Protein AF-0000000079140177 (afdb_homodimer)

pLDDT: mean 70.15, std 30.65, range [13.59, 97.94]

Secondary structure (DSSP, 8-state):
----PPPSSTT-TTHHHHHHHHHHHHTS--SSSPP--HHHHHHHHHHHHHHTTT-------GGGHHHHHHHHHHHHHHHHHHHHHHT-SSHHHHHHHHHHHHHHHHHS-HHHHHHHHHHHHHHHHHHHS-TTS-HHHHHHHHHHHHHHHHHHTT-GGGHHHHHHHHHHHHHHHHHHHHS-STTHHHHHHHHHHHHHH-GGGGSTTHHHHHHHHHHHHHHS---HHHHHHHHHHHHHGGGGT--HHHHHHHHHHHHHHHHHHHHHHTTTTS-HHHHHHHHHHHS-TTSPPPPPGGG--HHHHHHS--HHHHHHHHHHHHHHHHHHHHS--SS-EE--HHHHHHHHHHHHH--SPPPTTS---S-HHHHHHHHHHHHHHHHHHHHHHHHHHHHHGGGGGGGHHHHHHHHHHHHHH---HHHHHHHHHHHHHHHHHH-THHHHHHHHHHHHHHHHHH--GGG---------------SSGGGT--------------HHHHHHHHHHHHHHHHHHTTSS-TTTHHHHHHHHHHHHHHHHHT----GGG--SSS-HHHHHHHHHHHHHHHHHS--SS--TTHHHHHHHHHHHHTSTTSHHHHHHHHHHHHHHHHHS-SS-----TTTT--------S--S-S---------------------------------------------------------------------------------------------EE--------------------------------------------------------------/----PPPSSTT-TTHHHHHHHHHHHHTS--SSS----HHHHHHHHHHHHHHTTT-------GGGHHHHHHHHHHHHHHHHHHHHHHT-SSHHHHHHHHHHHHHHHHHS-HHHHHHHHHHHHHHHHHHHS-TTS-HHHHHHHHHHHHHHHHHHTT-GGGHHHHHHHHHHHHHHHHHHHHS-STTHHHHHHHHHHHHHH-GGGGSTTHHHHHHHHHHHHHHS---HHHHHHHHHHHHHGGGGT--HHHHHHHHHHHHHHHHHHHHHHTTTTS-HHHHHHHHHHHS-TTSPPPPPGGG--HHHHHHS--HHHHHHHHHHHHHHHHHHHHS--SS-EE--HHHHHHHHHHHHT--SPPPTTS---S-HHHHHHHHHHHHHHHHHHHHHHHHHHHHHGGGGGGGHHHHHHHHHHHHHH---HHHHHHHHHHHHHHHHHH-THHHHHHHHHHHHHHHHHH--GGG---------------SSTTSS--------------HHHHHHHHHHHHHHHHHHTTSS-TTTHHHHHHHHHHHHHHHHHT----GGG--SSS-HHHHHHHHHHHHHHHHHS--SS--TTHHHHHHHHHHHHTSTTSHHHHHHHHHHHHHHHHHS-SS-----TTTT--------S--------------------------------------------------------------------------------------------------EE--------------------------------------------------------------

Foldseek 3Di:
DPPPDDADDPLGLLVLLVVLQVCCVPQQDALPDDHDDVVSLLVVLVVCVVNLSQALDDDPDPVCVVVSVSSVVSNVVVLVRLLRQCPHPDQVSVLSSLQVLLSNLQRHHPVVCVVCLVVVLVSLLVQLPDPPHDLSSNLSSLVSVLSSLLSQLLDPVCLVVSLVSLLSCVVSLLVQLQDLDPNVQSSLVSLLSCLVRPLLSCLVVLLVSQLSLLCCLQPNPDDPVSLLSSLLNLLSSLLNVLDQVSNLLSLLLLLLLLLLLCCQLCPQQDDPVLSVVLVCLSAPPPHDRDQHGSNADSCNLRPPADSVSSLSSSLSSLSSLLSNLQDFGQFFYFDSVVSLVSSLLVLLVGQLDGDPVGDRPDDPVSSVVSNVRSVSVNLSSLSNLLSCCQQCQCVCVVVLVVSLVSLLVSLVVDDDQVSLLSSLVSLLSNPVRNFQVVLVSCVVSLLVSLLVLLDPPPPPPPPPPPPPDPDPDDDDCPPPPPVCPVPPPPPPRDLSSNLSSLSSLLSSLQGHVAPPCPVCLVVQLVSLLVSLCVLPVVHADDPVPAPDPVDSNSSNQSSLSSNLSSQPRDDPDHRPCLPSNLVSLVRQLVVPPDPSNVVSVVSNVVCCCVVDPPDDDPPPVPDPPPPPPPPDPPDDDPDDDDPPPPDDPDDDDDDDDDDDDDDDDDDDDDDDDDDPDDDPPPDDDDPDDPPDDDPDDDDDDDDDDDDDDDDDDDDDDDDDDPPPPPPPPRRRRGSDNPPPPSDDSDDPPRDSPPDPDDDPDPDPDCVVPPDDDDDDDPDDDDDDDDDDDDDDDDD/DPPPDDADDPLGLLVLLVVLQVCCVPQQDALPDDHDFLVSLLVVLVVCVVNLSQALDDDPDPVCVVVSVSSVVSNVVVLVRLLRQCPHPDQVSVLSSLQVLLSNLQRHHPVVCVVCLVVVLVSLLVQLPDPPHDLSSNLSSLVSVLSSLLSQLLDPVCLVVSLVSLLSCVVSLLVQLQDLDPNVQSSLSSLLSCLVRPLLSCLVVLLVSQLSLLCCLQPNPDDPVSLLSSLLNLLSSLLNVLDQVSNLLSLLLLLLLLLLLCCQLCPQQDDPVLSVVLVCLSAPPPHDRDQHGSNADSCNLRPPADSVSSLSSSLSSLSSLLSNLQDFGQFFYFDSVVSLVSSLLVLLVGQLDGDPVGDRPDDPVSSVVSNVRSVSVNLSSLSNLLSCCQQQQCVCVVVVVVSLVSLLVSLVVDDDQVSLLSSLVSLLSNPVRNFQVVLVSCVVSLLVSLLVLLDPPPPPPPPPPPPPDPDPDDDDCVVPPPVCPVPPPPDPRDLSSNLSSLSSLLSSLQGHVEPPCPVCLVVQLVSLLVSLCVLPVVHADDPVPAPDPVDSNSSNQSSLSSNLSSQPRDDPDHRPCLPSNLVSLVRQLVVPPDPSNVVSVVSNVVCCCVVDPPDDDPPPVPDPPPPPPPPDPPPDCPPPDDPPDDDDDDDDDDDDDDDDDYDDDDDDDDDDDDDPDDDDDDDDDDDDDDDDDDDDDDDDDDDDDDDDDPDDDDDDDDPDDPPPPPPPPSRRRRSDNPPPPSDDSDDPPRDSSPGDDDDDDDDDPPPVPDDDDDDDDDDDDDDDDDDDDDDDDDD

Organism: Lactuca saligna (NCBI:txid75948)

Structure (mmCIF, N/CA/C/O backbone):
data_AF-0000000079140177-model_v1
#
loop_
_entity.id
_entity.type
_entity.pdbx_description
1 polymer 'Pre-rRNA-processing protein RIX1 N-terminal domain-containing protein'
#
loop_
_atom_site.group_PDB
_atom_site.id
_atom_site.type_symbol
_atom_site.label_atom_id
_atom_site.label_alt_id
_atom_site.label_comp_id
_atom_site.label_asym_id
_atom_site.label_entity_id
_atom_site.label_seq_id
_atom_site.pdbx_PDB_ins_code
_atom_site.Cartn_x
_atom_site.Cartn_y
_atom_site.Cartn_z
_atom_site.occupancy
_atom_site.B_iso_or_equiv
_atom_site.auth_seq_id
_atom_site.auth_comp_id
_atom_site.auth_asym_id
_atom_site.auth_atom_id
_atom_site.pdbx_PDB_model_num
ATOM 1 N N . MET A 1 1 ? 20.453 -25.75 -41.062 1 26.56 1 MET A N 1
ATOM 2 C CA . MET A 1 1 ? 19.484 -25.484 -40 1 26.56 1 MET A CA 1
ATOM 3 C C . MET A 1 1 ? 20.109 -25.641 -38.625 1 26.56 1 MET A C 1
ATOM 5 O O . MET A 1 1 ? 20.594 -26.719 -38.281 1 26.56 1 MET A O 1
ATOM 9 N N . ALA A 1 2 ? 20.812 -24.812 -38.094 1 36.78 2 ALA A N 1
ATOM 10 C CA . ALA A 1 2 ? 21.75 -24.906 -37 1 36.78 2 ALA A CA 1
ATOM 11 C C . ALA A 1 2 ? 21.125 -25.609 -35.812 1 36.78 2 ALA A C 1
ATOM 13 O O . ALA A 1 2 ? 19.969 -25.344 -35.438 1 36.78 2 ALA A O 1
ATOM 14 N N . ALA A 1 3 ? 21.359 -26.766 -35.5 1 40.94 3 ALA A N 1
ATOM 15 C CA . ALA A 1 3 ? 20.969 -27.719 -34.469 1 40.94 3 ALA A CA 1
ATOM 16 C C . ALA A 1 3 ? 20.875 -27.062 -33.094 1 40.94 3 ALA A C 1
ATOM 18 O O . ALA A 1 3 ? 21.891 -26.672 -32.5 1 40.94 3 ALA A O 1
ATOM 19 N N . PHE A 1 4 ? 20.047 -26.062 -33 1 54.28 4 PHE A N 1
ATOM 20 C CA . PHE A 1 4 ? 19.984 -25.359 -31.719 1 54.28 4 PHE A CA 1
ATOM 21 C C . PHE A 1 4 ? 19.953 -26.344 -30.547 1 54.28 4 PHE A C 1
ATOM 23 O O . PHE A 1 4 ? 19.156 -27.281 -30.562 1 54.28 4 PHE A O 1
ATOM 30 N N . ASP A 1 5 ? 21.031 -26.531 -29.859 1 69.56 5 ASP A N 1
ATOM 31 C CA . ASP A 1 5 ? 21.312 -27.344 -28.672 1 69.56 5 ASP A CA 1
ATOM 32 C C . ASP A 1 5 ? 20.281 -27.062 -27.578 1 69.56 5 ASP A C 1
ATOM 34 O O . ASP A 1 5 ? 19.891 -25.922 -27.359 1 69.56 5 ASP A O 1
ATOM 38 N N . HIS A 1 6 ? 19.547 -28.062 -27.266 1 82.44 6 HIS A N 1
ATOM 39 C CA . HIS A 1 6 ? 18.594 -28.031 -26.156 1 82.44 6 HIS A CA 1
ATOM 40 C C . HIS A 1 6 ? 19.25 -27.516 -24.875 1 82.44 6 HIS A C 1
ATOM 42 O O . HIS A 1 6 ? 20.469 -27.672 -24.703 1 82.44 6 HIS A O 1
ATOM 48 N N . VAL A 1 7 ? 18.531 -26.781 -24.266 1 85.25 7 VAL A N 1
ATOM 49 C CA . VAL A 1 7 ? 19.016 -26.25 -23 1 85.25 7 VAL A CA 1
ATOM 50 C C . VAL A 1 7 ? 18.719 -27.25 -21.875 1 85.25 7 VAL A C 1
ATOM 52 O O . VAL A 1 7 ? 17.859 -28.125 -22.016 1 85.25 7 VAL A O 1
ATOM 55 N N . GLN A 1 8 ? 19.469 -27.172 -20.812 1 83.88 8 GLN A N 1
ATOM 56 C CA . GLN A 1 8 ? 19.312 -28.109 -19.688 1 83.88 8 GLN A CA 1
ATOM 57 C C . GLN A 1 8 ? 17.984 -27.875 -18.969 1 83.88 8 GLN A C 1
ATOM 59 O O . GLN A 1 8 ? 17.219 -28.812 -18.75 1 83.88 8 GLN A O 1
ATOM 64 N N . ASN A 1 9 ? 17.734 -26.734 -18.531 1 87.94 9 ASN A N 1
ATOM 65 C CA . ASN A 1 9 ? 16.5 -26.344 -17.844 1 87.94 9 ASN A CA 1
ATOM 66 C C . ASN A 1 9 ? 16.312 -24.828 -17.859 1 87.94 9 ASN A C 1
ATOM 68 O O . ASN A 1 9 ? 17.047 -24.109 -18.547 1 87.94 9 ASN A O 1
ATOM 72 N N . MET A 1 10 ? 15.305 -24.406 -17.266 1 89.94 10 MET A N 1
ATOM 73 C CA . MET A 1 10 ? 14.977 -22.984 -17.297 1 89.94 10 MET A CA 1
ATOM 74 C C . MET A 1 10 ? 16.062 -22.156 -16.625 1 89.94 10 MET A C 1
ATOM 76 O O . MET A 1 10 ? 16.125 -20.938 -16.797 1 89.94 10 MET A O 1
ATOM 80 N N . TYR A 1 11 ? 16.953 -22.812 -15.758 1 88.62 11 TYR A N 1
ATOM 81 C CA . TYR A 1 11 ? 18 -22.094 -15.039 1 88.62 11 TYR A CA 1
ATOM 82 C C . TYR A 1 11 ? 19.297 -22.094 -15.82 1 88.62 11 TYR A C 1
ATOM 84 O O . TYR A 1 11 ? 20.312 -21.547 -15.359 1 88.62 11 TYR A O 1
ATOM 92 N N . ASP A 1 12 ? 19.281 -22.656 -17 1 88.44 12 ASP A N 1
ATOM 93 C CA . ASP A 1 12 ? 20.484 -22.75 -17.812 1 88.44 12 ASP A CA 1
ATOM 94 C C . ASP A 1 12 ? 20.906 -21.375 -18.312 1 88.44 12 ASP A C 1
ATOM 96 O O . ASP A 1 12 ? 20.125 -20.656 -18.938 1 88.44 12 ASP A O 1
ATOM 100 N N . VAL A 1 13 ? 22.141 -21.031 -18.141 1 87.94 13 VAL A N 1
ATOM 101 C CA . VAL A 1 13 ? 22.672 -19.719 -18.484 1 87.94 13 VAL A CA 1
ATOM 102 C C . VAL A 1 13 ? 22.75 -19.562 -20 1 87.94 13 VAL A C 1
ATOM 104 O O . VAL A 1 13 ? 22.719 -18.453 -20.531 1 87.94 13 VAL A O 1
ATOM 107 N N . SER A 1 14 ? 22.812 -20.734 -20.703 1 87.81 14 SER A N 1
ATOM 108 C CA . SER A 1 14 ? 22.922 -20.688 -22.156 1 87.81 14 SER A CA 1
ATOM 109 C C . SER A 1 14 ? 21.609 -20.219 -22.797 1 87.81 14 SER A C 1
ATOM 111 O O . SER A 1 14 ? 21.594 -19.844 -23.969 1 87.81 14 SER A O 1
ATOM 113 N N . LEU A 1 15 ? 20.609 -20.234 -22.078 1 89.44 15 LEU A N 1
ATOM 114 C CA . LEU A 1 15 ? 19.297 -19.812 -22.547 1 89.44 15 LEU A CA 1
ATOM 115 C C . LEU A 1 15 ? 19.188 -18.297 -22.625 1 89.44 15 LEU A C 1
ATOM 117 O O . LEU A 1 15 ? 18.422 -17.766 -23.438 1 89.44 15 LEU A O 1
ATOM 121 N N . LYS A 1 16 ? 19.922 -17.594 -21.938 1 91.5 16 LYS A N 1
ATOM 122 C CA . LYS A 1 16 ? 19.766 -16.156 -21.75 1 91.5 16 LYS A CA 1
ATOM 123 C C . LYS A 1 16 ? 20.094 -15.398 -23.031 1 91.5 16 LYS A C 1
ATOM 125 O O . LYS A 1 16 ? 19.266 -14.609 -23.516 1 91.5 16 LYS A O 1
ATOM 130 N N . PRO A 1 17 ? 21.281 -15.656 -23.688 1 92.12 17 PRO A N 1
ATOM 131 C CA . PRO A 1 17 ? 21.531 -14.945 -24.938 1 92.12 17 PRO A CA 1
ATOM 132 C C . PRO A 1 17 ? 20.547 -15.312 -26.047 1 92.12 17 PRO A C 1
ATOM 134 O O . PRO A 1 17 ? 20.188 -14.461 -26.859 1 92.12 17 PRO A O 1
ATOM 137 N N . ARG A 1 18 ? 20.141 -16.484 -26.016 1 90.69 18 ARG A N 1
ATOM 138 C CA . ARG A 1 18 ? 19.203 -16.938 -27.047 1 90.69 18 ARG A CA 1
ATOM 139 C C . ARG A 1 18 ? 17.859 -16.25 -26.891 1 90.69 18 ARG A C 1
ATOM 141 O O . ARG A 1 18 ? 17.25 -15.82 -27.875 1 90.69 18 ARG A O 1
ATOM 148 N N . LEU A 1 19 ? 17.422 -16.234 -25.734 1 90.88 19 LEU A N 1
ATOM 149 C CA . LEU A 1 19 ? 16.141 -15.602 -25.453 1 90.88 19 LEU A CA 1
ATOM 150 C C . LEU A 1 19 ? 16.188 -14.117 -25.812 1 90.88 19 LEU A C 1
ATOM 152 O O . LEU A 1 19 ? 15.234 -13.594 -26.391 1 90.88 19 LEU A O 1
ATOM 156 N N . LEU A 1 20 ? 17.219 -13.469 -25.453 1 93.5 20 LEU A N 1
ATOM 157 C CA . LEU A 1 20 ? 17.344 -12.047 -25.734 1 93.5 20 LEU A CA 1
ATOM 158 C C . LEU A 1 20 ? 17.297 -11.781 -27.25 1 93.5 20 LEU A C 1
ATOM 160 O O . LEU A 1 20 ? 16.609 -10.859 -27.688 1 93.5 20 LEU A O 1
ATOM 164 N N . ARG A 1 21 ? 17.922 -12.625 -28.031 1 92.31 21 ARG A N 1
ATOM 165 C CA . ARG A 1 21 ? 17.922 -12.469 -29.484 1 92.31 21 ARG A CA 1
ATOM 166 C C . ARG A 1 21 ? 16.531 -12.711 -30.062 1 92.31 21 ARG A C 1
ATOM 168 O O . ARG A 1 21 ? 16.109 -12.016 -30.984 1 92.31 21 ARG A O 1
ATOM 175 N N . SER A 1 22 ? 15.93 -13.664 -29.516 1 88.62 22 SER A N 1
ATOM 176 C CA . SER A 1 22 ? 14.578 -13.961 -29.969 1 88.62 22 SER A CA 1
ATOM 177 C C . SER A 1 22 ? 13.633 -12.805 -29.688 1 88.62 22 SER A C 1
ATOM 179 O O . SER A 1 22 ? 12.797 -12.461 -30.516 1 88.62 22 SER A O 1
ATOM 181 N N . PHE A 1 23 ? 13.727 -12.195 -28.547 1 90.25 23 PHE A N 1
ATOM 182 C CA . PHE A 1 23 ? 12.891 -11.062 -28.188 1 90.25 23 PHE A CA 1
ATOM 183 C C . PHE A 1 23 ? 13.141 -9.883 -29.109 1 90.25 23 PHE A C 1
ATOM 185 O O . PHE A 1 23 ? 12.203 -9.203 -29.531 1 90.25 23 PHE A O 1
ATOM 192 N N . ILE A 1 24 ? 14.391 -9.633 -29.438 1 92.69 24 ILE A N 1
ATOM 193 C CA . ILE A 1 24 ? 14.758 -8.508 -30.297 1 92.69 24 ILE A CA 1
ATOM 194 C C . ILE A 1 24 ? 14.148 -8.703 -31.688 1 92.69 24 ILE A C 1
ATOM 196 O O . ILE A 1 24 ? 13.586 -7.77 -32.281 1 92.69 24 ILE A O 1
ATOM 200 N N . LYS A 1 25 ? 14.148 -9.906 -32.062 1 88 25 LYS A N 1
ATOM 201 C CA . LYS A 1 25 ? 13.711 -10.195 -33.438 1 88 25 LYS A CA 1
ATOM 202 C C . LYS A 1 25 ? 12.188 -10.188 -33.531 1 88 25 LYS A C 1
ATOM 204 O O . LYS A 1 25 ? 11.617 -9.672 -34.5 1 88 25 LYS A O 1
ATOM 209 N N . GLU A 1 26 ? 11.562 -10.664 -32.531 1 83.62 26 GLU A N 1
ATOM 210 C CA . GLU A 1 26 ? 10.125 -10.914 -32.656 1 83.62 26 GLU A CA 1
ATOM 211 C C . GLU A 1 26 ? 9.312 -9.758 -32.062 1 83.62 26 GLU A C 1
ATOM 213 O O . GLU A 1 26 ? 8.219 -9.469 -32.562 1 83.62 26 GLU A O 1
ATOM 218 N N . LEU A 1 27 ? 9.836 -9.133 -31.078 1 85.75 27 LEU A N 1
ATOM 219 C CA . LEU A 1 27 ? 8.93 -8.266 -30.328 1 85.75 27 LEU A CA 1
ATOM 220 C C . LEU A 1 27 ? 9.391 -6.812 -30.391 1 85.75 27 LEU A C 1
ATOM 222 O O . LEU A 1 27 ? 8.602 -5.895 -30.172 1 85.75 27 LEU A O 1
ATOM 226 N N . ILE A 1 28 ? 10.609 -6.559 -30.609 1 90 28 ILE A N 1
ATOM 227 C CA . ILE A 1 28 ? 11.094 -5.184 -30.688 1 90 28 ILE A CA 1
ATOM 228 C C . ILE A 1 28 ? 11.172 -4.734 -32.125 1 90 28 ILE A C 1
ATOM 230 O O . ILE A 1 28 ? 11.852 -5.363 -32.938 1 90 28 ILE A O 1
ATOM 234 N N . PRO A 1 29 ? 10.469 -3.729 -32.406 1 88.38 29 PRO A N 1
ATOM 235 C CA . PRO A 1 29 ? 10.398 -3.307 -33.812 1 88.38 29 PRO A CA 1
ATOM 236 C C . PRO A 1 29 ? 11.727 -2.768 -34.312 1 88.38 29 PRO A C 1
ATOM 238 O O . PRO A 1 29 ? 12.523 -2.227 -33.562 1 88.38 29 PRO A O 1
ATOM 241 N N . ASP A 1 30 ? 11.844 -2.932 -35.531 1 86.44 30 ASP A N 1
ATOM 242 C CA . ASP A 1 30 ? 12.961 -2.293 -36.219 1 86.44 30 ASP A CA 1
ATOM 243 C C . ASP A 1 30 ? 12.562 -0.918 -36.75 1 86.44 30 ASP A C 1
ATOM 245 O O . ASP A 1 30 ? 11.484 -0.412 -36.438 1 86.44 30 ASP A O 1
ATOM 249 N N . GLU A 1 31 ? 13.383 -0.278 -37.438 1 81.38 31 GLU A N 1
ATOM 250 C CA . GLU A 1 31 ? 13.148 1.078 -37.938 1 81.38 31 GLU A CA 1
ATOM 251 C C . GLU A 1 31 ? 11.906 1.141 -38.812 1 81.38 31 GLU A C 1
ATOM 253 O O . GLU A 1 31 ? 11.172 2.129 -38.781 1 81.38 31 GLU A O 1
ATOM 258 N N . LYS A 1 32 ? 11.562 0.023 -39.438 1 82.5 32 LYS A N 1
ATOM 259 C CA . LYS A 1 32 ? 10.484 0.041 -40.406 1 82.5 32 LYS A CA 1
ATOM 260 C C . LYS A 1 32 ? 9.18 -0.475 -39.812 1 82.5 32 LYS A C 1
ATOM 262 O O . LYS A 1 32 ? 8.102 -0.22 -40.344 1 82.5 32 LYS A O 1
ATOM 267 N N . GLN A 1 33 ? 9.281 -1.075 -38.812 1 84.25 33 GLN A N 1
ATOM 268 C CA . GLN A 1 33 ? 8.102 -1.708 -38.219 1 84.25 33 GLN A CA 1
ATOM 269 C C . GLN A 1 33 ? 7.41 -0.78 -37.219 1 84.25 33 GLN A C 1
ATOM 271 O O . GLN A 1 33 ? 8.062 0.021 -36.562 1 84.25 33 GLN A O 1
ATOM 276 N N . GLN A 1 34 ? 6.168 -0.861 -37.281 1 83.19 34 GLN A N 1
ATOM 277 C CA . GLN A 1 34 ? 5.398 -0.07 -36.312 1 83.19 34 GLN A CA 1
ATOM 278 C C . GLN A 1 34 ? 5.438 -0.695 -34.938 1 83.19 34 GLN A C 1
ATOM 280 O O . GLN A 1 34 ? 5.664 -1.898 -34.781 1 83.19 34 GLN A O 1
ATOM 285 N N . LEU A 1 35 ? 5.316 0.245 -33.969 1 80.88 35 LEU A N 1
ATOM 286 C CA . LEU A 1 35 ? 5.312 -0.236 -32.562 1 80.88 35 LEU A CA 1
ATOM 287 C C . LEU A 1 35 ? 4.07 -1.074 -32.312 1 80.88 35 LEU A C 1
ATOM 289 O O . LEU A 1 35 ? 2.959 -0.688 -32.656 1 80.88 35 LEU A O 1
ATOM 293 N N . GLY A 1 36 ? 4.312 -2.273 -32.031 1 72 36 GLY A N 1
ATOM 294 C CA . GLY A 1 36 ? 3.217 -3.17 -31.688 1 72 36 GLY A CA 1
ATOM 295 C C . GLY A 1 36 ? 2.484 -2.771 -30.422 1 72 36 GLY A C 1
ATOM 296 O O . GLY A 1 36 ? 2.543 -1.612 -30 1 72 36 GLY A O 1
ATOM 297 N N . ASN A 1 37 ? 1.743 -3.633 -29.859 1 72.62 37 ASN A N 1
ATOM 298 C CA . ASN A 1 37 ? 0.932 -3.471 -28.656 1 72.62 37 ASN A CA 1
ATOM 299 C C . ASN A 1 37 ? 1.799 -3.264 -27.406 1 72.62 37 ASN A C 1
ATOM 301 O O . ASN A 1 37 ? 2.76 -4.004 -27.188 1 72.62 37 ASN A O 1
ATOM 305 N N . PRO A 1 38 ? 1.591 -2.203 -26.688 1 77.12 38 PRO A N 1
ATOM 306 C CA . PRO A 1 38 ? 2.354 -1.923 -25.469 1 77.12 38 PRO A CA 1
ATOM 307 C C . PRO A 1 38 ? 2.352 -3.094 -24.484 1 77.12 38 PRO A C 1
ATOM 309 O O . PRO A 1 38 ? 3.268 -3.219 -23.656 1 77.12 38 PRO A O 1
ATOM 312 N N . LEU A 1 39 ? 1.438 -3.949 -24.641 1 75.56 39 LEU A N 1
ATOM 313 C CA . LEU A 1 39 ? 1.364 -5.102 -23.75 1 75.56 39 LEU A CA 1
ATOM 314 C C . LEU A 1 39 ? 2.498 -6.082 -24.031 1 75.56 39 LEU A C 1
ATOM 316 O O . LEU A 1 39 ? 3.021 -6.715 -23.109 1 75.56 39 LEU A O 1
ATOM 320 N N . GLU A 1 40 ? 2.857 -6.109 -25.188 1 79.75 40 GLU A N 1
ATOM 321 C CA . GLU A 1 40 ? 3.957 -6.992 -25.562 1 79.75 40 GLU A CA 1
ATOM 322 C C . GLU A 1 40 ? 5.285 -6.488 -25 1 79.75 40 GLU A C 1
ATOM 324 O O . GLU A 1 40 ? 6.125 -7.285 -24.578 1 79.75 40 GLU A O 1
ATOM 329 N N . LEU A 1 41 ? 5.402 -5.203 -25 1 86.44 41 LEU A N 1
ATOM 330 C CA . LEU A 1 41 ? 6.617 -4.621 -24.453 1 86.44 41 LEU A CA 1
ATOM 331 C C . LEU A 1 41 ? 6.711 -4.875 -22.953 1 86.44 41 LEU A C 1
ATOM 333 O O . LEU A 1 41 ? 7.797 -5.113 -22.422 1 86.44 41 LEU A O 1
ATOM 337 N N . SER A 1 42 ? 5.543 -4.844 -22.312 1 84.75 42 SER A N 1
ATOM 338 C CA . SER A 1 42 ? 5.516 -5.109 -20.875 1 84.75 42 SER A CA 1
ATOM 339 C C . SER A 1 42 ? 5.926 -6.547 -20.578 1 84.75 42 SER A C 1
ATOM 341 O O . SER A 1 42 ? 6.582 -6.805 -19.562 1 84.75 42 SER A O 1
ATOM 343 N N . GLN A 1 43 ? 5.625 -7.445 -21.422 1 81.06 43 GLN A N 1
ATOM 344 C CA . GLN A 1 43 ? 6.004 -8.844 -21.25 1 81.06 43 GLN A CA 1
ATOM 345 C C . GLN A 1 43 ? 7.512 -9.023 -21.422 1 81.06 43 GLN A C 1
ATOM 347 O O . GLN A 1 43 ? 8.125 -9.82 -20.719 1 81.06 43 GLN A O 1
ATOM 352 N N . VAL A 1 44 ? 8.008 -8.258 -22.375 1 88.69 44 VAL A N 1
ATOM 353 C CA . VAL A 1 44 ? 9.453 -8.32 -22.609 1 88.69 44 VAL A CA 1
ATOM 354 C C . VAL A 1 44 ? 10.195 -7.812 -21.375 1 88.69 44 VAL A C 1
ATOM 356 O O . VAL A 1 44 ? 11.156 -8.438 -20.922 1 88.69 44 VAL A O 1
ATOM 359 N N . VAL A 1 45 ? 9.688 -6.727 -20.828 1 91.38 45 VAL A N 1
ATOM 360 C CA . VAL A 1 45 ? 10.328 -6.129 -19.656 1 91.38 45 VAL A CA 1
ATOM 361 C C . VAL A 1 45 ? 10.25 -7.09 -18.484 1 91.38 45 VAL A C 1
ATOM 363 O O . VAL A 1 45 ? 11.234 -7.277 -17.766 1 91.38 45 VAL A O 1
ATOM 366 N N . SER A 1 46 ? 9.18 -7.762 -18.312 1 87.5 46 SER A N 1
ATOM 367 C CA . SER A 1 46 ? 9.016 -8.719 -17.219 1 87.5 46 SER A CA 1
ATOM 368 C C . SER A 1 46 ? 9.953 -9.906 -17.375 1 87.5 46 SER A C 1
ATOM 370 O O . SER A 1 46 ? 10.547 -10.367 -16.406 1 87.5 46 SER A O 1
ATOM 372 N N . ALA A 1 47 ? 10.094 -10.336 -18.578 1 89.06 47 ALA A N 1
ATOM 373 C CA . ALA A 1 47 ? 10.984 -11.461 -18.844 1 89.06 47 ALA A CA 1
ATOM 374 C C . ALA A 1 47 ? 12.438 -11.078 -18.594 1 89.06 47 ALA A C 1
ATOM 376 O O . ALA A 1 47 ? 13.211 -11.875 -18.047 1 89.06 47 ALA A O 1
ATOM 377 N N . ILE A 1 48 ? 12.781 -9.891 -19.016 1 92.69 48 ILE A N 1
ATOM 378 C CA . ILE A 1 48 ? 14.148 -9.406 -18.812 1 92.69 48 ILE A CA 1
ATOM 379 C C . ILE A 1 48 ? 14.469 -9.367 -17.328 1 92.69 48 ILE A C 1
ATOM 381 O O . ILE A 1 48 ? 15.547 -9.797 -16.906 1 92.69 48 ILE A O 1
ATOM 385 N N . LYS A 1 49 ? 13.562 -8.969 -16.516 1 89.69 49 LYS A N 1
ATOM 386 C CA . LYS A 1 49 ? 13.781 -8.828 -15.078 1 89.69 49 LYS A CA 1
ATOM 387 C C . LYS A 1 49 ? 13.773 -10.188 -14.391 1 89.69 49 LYS A C 1
ATOM 389 O O . LYS A 1 49 ? 14.641 -10.477 -13.562 1 89.69 49 LYS A O 1
ATOM 394 N N . THR A 1 50 ? 12.898 -11.016 -14.781 1 88.25 50 THR A N 1
ATOM 395 C CA . THR A 1 50 ? 12.727 -12.312 -14.117 1 88.25 50 THR A CA 1
ATOM 396 C C . THR A 1 50 ? 13.93 -13.211 -14.383 1 88.25 50 THR A C 1
ATOM 398 O O . THR A 1 50 ? 14.422 -13.883 -13.477 1 88.25 50 THR A O 1
ATOM 401 N N . HIS A 1 51 ? 14.469 -13.195 -15.609 1 89.38 51 HIS A N 1
ATOM 402 C CA . HIS A 1 51 ? 15.531 -14.125 -15.984 1 89.38 51 HIS A CA 1
ATOM 403 C C . HIS A 1 51 ? 16.891 -13.438 -15.969 1 89.38 51 HIS A C 1
ATOM 405 O O . HIS A 1 51 ? 17.922 -14.086 -16.172 1 89.38 51 HIS A O 1
ATOM 411 N N . GLY A 1 52 ? 16.891 -12.156 -15.734 1 90.19 52 GLY A N 1
ATOM 412 C CA . GLY A 1 52 ? 18.156 -11.438 -15.727 1 90.19 52 GLY A CA 1
ATOM 413 C C . GLY A 1 52 ? 18.891 -11.484 -17.062 1 90.19 52 GLY A C 1
ATOM 414 O O . GLY A 1 52 ? 20.078 -11.797 -17.109 1 90.19 52 GLY A O 1
ATOM 415 N N . LEU A 1 53 ? 18.219 -11.188 -18.094 1 92.81 53 LEU A N 1
ATOM 416 C CA . LEU A 1 53 ? 18.734 -11.391 -19.453 1 92.81 53 LEU A CA 1
ATOM 417 C C . LEU A 1 53 ? 19.859 -10.406 -19.766 1 92.81 53 LEU A C 1
ATOM 419 O O . LEU A 1 53 ? 20.703 -10.672 -20.609 1 92.81 53 LEU A O 1
ATOM 423 N N . LEU A 1 54 ? 19.875 -9.273 -19.062 1 95 54 LEU A N 1
ATOM 424 C CA . LEU A 1 54 ? 20.859 -8.242 -19.375 1 95 54 LEU A CA 1
ATOM 425 C C . LEU A 1 54 ? 21.984 -8.25 -18.344 1 95 54 LEU A C 1
ATOM 427 O O . LEU A 1 54 ? 22.891 -7.418 -18.406 1 95 54 LEU A O 1
ATOM 431 N N . SER A 1 55 ? 22.031 -9.125 -17.406 1 89.62 55 SER A N 1
ATOM 432 C CA . SER A 1 55 ? 22.969 -9.117 -16.281 1 89.62 55 SER A CA 1
ATOM 433 C C . SER A 1 55 ? 24.375 -9.523 -16.719 1 89.62 55 SER A C 1
ATOM 435 O O . SER A 1 55 ? 25.359 -9.062 -16.156 1 89.62 55 SER A O 1
ATOM 437 N N . GLU A 1 56 ? 24.547 -10.359 -17.734 1 86.31 56 GLU A N 1
ATOM 438 C CA . GLU A 1 56 ? 25.812 -10.883 -18.25 1 86.31 56 GLU A CA 1
ATOM 439 C C . GLU A 1 56 ? 26.656 -11.477 -17.125 1 86.31 56 GLU A C 1
ATOM 441 O O . GLU A 1 56 ? 27.875 -11.367 -17.141 1 86.31 56 GLU A O 1
ATOM 446 N N . ARG A 1 57 ? 25.906 -11.977 -16.062 1 76.56 57 ARG A N 1
ATOM 447 C CA . ARG A 1 57 ? 26.594 -12.516 -14.891 1 76.56 57 ARG A CA 1
ATOM 448 C C . ARG A 1 57 ? 26.969 -13.977 -15.109 1 76.56 57 ARG A C 1
ATOM 450 O O . ARG A 1 57 ? 26.094 -14.844 -15.156 1 76.56 57 ARG A O 1
ATOM 457 N N . VAL A 1 58 ? 28.141 -14.336 -15.609 1 71.38 58 VAL A N 1
ATOM 458 C CA . VAL A 1 58 ? 28.578 -15.727 -15.719 1 71.38 58 VAL A CA 1
ATOM 459 C C . VAL A 1 58 ? 29.938 -15.906 -15.047 1 71.38 58 VAL A C 1
ATOM 461 O O . VAL A 1 58 ? 30.797 -15.031 -15.141 1 71.38 58 VAL A O 1
ATOM 464 N N . ALA A 1 59 ? 29.875 -16.906 -14.109 1 60.25 59 ALA A N 1
ATOM 465 C CA . ALA A 1 59 ? 31.156 -17.25 -13.492 1 60.25 59 ALA A CA 1
ATOM 466 C C . ALA A 1 59 ? 32.219 -17.469 -14.555 1 60.25 59 ALA A C 1
ATOM 468 O O . ALA A 1 59 ? 31.984 -18.109 -15.586 1 60.25 59 ALA A O 1
ATOM 469 N N . GLN A 1 60 ? 33.219 -16.672 -14.5 1 59.88 60 GLN A N 1
ATOM 470 C CA . GLN A 1 60 ? 34.312 -16.703 -15.469 1 59.88 60 GLN A CA 1
ATOM 471 C C . GLN A 1 60 ? 35.094 -18.016 -15.391 1 59.88 60 GLN A C 1
ATOM 473 O O . GLN A 1 60 ? 36 -18.141 -14.578 1 59.88 60 GLN A O 1
ATOM 478 N N . THR A 1 61 ? 34.406 -19.016 -15.68 1 60.19 61 THR A N 1
ATOM 479 C CA . THR A 1 61 ? 35.219 -20.219 -15.844 1 60.19 61 THR A CA 1
ATOM 480 C C . THR A 1 61 ? 35.594 -20.422 -17.297 1 60.19 61 THR A C 1
ATOM 482 O O . THR A 1 61 ? 34.969 -19.859 -18.203 1 60.19 61 THR A O 1
ATOM 485 N N . ASP A 1 62 ? 36.781 -20.906 -17.547 1 58.03 62 ASP A N 1
ATOM 486 C CA . ASP A 1 62 ? 37.375 -21.094 -18.875 1 58.03 62 ASP A CA 1
ATOM 487 C C . ASP A 1 62 ? 36.344 -21.719 -19.828 1 58.03 62 ASP A C 1
ATOM 489 O O . ASP A 1 62 ? 36.344 -21.406 -21.031 1 58.03 62 ASP A O 1
ATOM 493 N N . ASP A 1 63 ? 35.5 -22.547 -19.344 1 64.69 63 ASP A N 1
ATOM 494 C CA . ASP A 1 63 ? 34.562 -23.266 -20.172 1 64.69 63 ASP A CA 1
ATOM 495 C C . ASP A 1 63 ? 33.406 -22.359 -20.609 1 64.69 63 ASP A C 1
ATOM 497 O O . ASP A 1 63 ? 32.75 -22.625 -21.625 1 64.69 63 ASP A O 1
ATOM 501 N N . ASN A 1 64 ? 33.406 -21.188 -19.969 1 76.44 64 ASN A N 1
ATOM 502 C CA . ASN A 1 64 ? 32.25 -20.359 -20.219 1 76.44 64 ASN A CA 1
ATOM 503 C C . ASN A 1 64 ? 32.594 -19.156 -21.078 1 76.44 64 ASN A C 1
ATOM 505 O O . ASN A 1 64 ? 31.781 -18.234 -21.234 1 76.44 64 ASN A O 1
ATOM 509 N N . LYS A 1 65 ? 33.812 -19.234 -21.766 1 81.62 65 LYS A N 1
ATOM 510 C CA . LYS A 1 65 ? 34.219 -18.047 -22.516 1 81.62 65 LYS A CA 1
ATOM 511 C C . LYS A 1 65 ? 33.344 -17.828 -23.719 1 81.62 65 LYS A C 1
ATOM 513 O O . LYS A 1 65 ? 32.938 -16.688 -24.016 1 81.62 65 LYS A O 1
ATOM 518 N N . LYS A 1 66 ? 33.062 -18.938 -24.422 1 85.44 66 LYS A N 1
ATOM 519 C CA . LYS A 1 66 ? 32.188 -18.812 -25.594 1 85.44 66 LYS A CA 1
ATOM 520 C C . LYS A 1 66 ? 30.812 -18.297 -25.219 1 85.44 66 LYS A C 1
ATOM 522 O O . LYS A 1 66 ? 30.219 -17.484 -25.922 1 85.44 66 LYS A O 1
ATOM 527 N N . LEU A 1 67 ? 30.406 -18.797 -24.156 1 88.25 67 LEU A N 1
ATOM 528 C CA . LEU A 1 67 ? 29.094 -18.375 -23.688 1 88.25 67 LEU A CA 1
ATOM 529 C C . LEU A 1 67 ? 29.094 -16.906 -23.281 1 88.25 67 LEU A C 1
ATOM 531 O O . LEU A 1 67 ? 28.141 -16.172 -23.562 1 88.25 67 LEU A O 1
ATOM 535 N N . ILE A 1 68 ? 30.156 -16.5 -22.75 1 90.38 68 ILE A N 1
ATOM 536 C CA . ILE A 1 68 ? 30.281 -15.102 -22.344 1 90.38 68 ILE A CA 1
ATOM 537 C C . ILE A 1 68 ? 30.266 -14.195 -23.562 1 90.38 68 ILE A C 1
ATOM 539 O O . ILE A 1 68 ? 29.609 -13.156 -23.562 1 90.38 68 ILE A O 1
ATOM 543 N N . GLU A 1 69 ? 30.906 -14.586 -24.578 1 90.5 69 GLU A N 1
ATOM 544 C CA . GLU A 1 69 ? 30.953 -13.773 -25.797 1 90.5 69 GLU A CA 1
ATOM 545 C C . GLU A 1 69 ? 29.594 -13.719 -26.484 1 90.5 69 GLU A C 1
ATOM 547 O O . GLU A 1 69 ? 29.188 -12.672 -27 1 90.5 69 GLU A O 1
ATOM 552 N N . LYS A 1 70 ? 28.969 -14.859 -26.516 1 91.06 70 LYS A N 1
ATOM 553 C CA . LYS A 1 70 ? 27.625 -14.891 -27.109 1 91.06 70 LYS A CA 1
ATOM 554 C C . LYS A 1 70 ? 26.656 -13.992 -26.344 1 91.06 70 LYS A C 1
ATOM 556 O O . LYS A 1 70 ? 25.828 -13.312 -26.953 1 91.06 70 LYS A O 1
ATOM 561 N N . TRP A 1 71 ? 26.797 -14.094 -25.109 1 93.19 71 TRP A N 1
ATOM 562 C CA . TRP A 1 71 ? 25.922 -13.273 -24.266 1 93.19 71 TRP A CA 1
ATOM 563 C C . TRP A 1 71 ? 26.234 -11.789 -24.453 1 93.19 71 TRP A C 1
ATOM 565 O O . TRP A 1 71 ? 25.312 -10.984 -24.625 1 93.19 71 TRP A O 1
ATOM 575 N N . LYS A 1 72 ? 27.438 -11.422 -24.5 1 93.62 72 LYS A N 1
ATOM 576 C CA . LYS A 1 72 ? 27.828 -10.039 -24.719 1 93.62 72 LYS A CA 1
ATOM 577 C C . LYS A 1 72 ? 27.328 -9.531 -26.078 1 93.62 72 LYS A C 1
ATOM 579 O O . LYS A 1 72 ? 26.844 -8.398 -26.172 1 93.62 72 LYS A O 1
ATOM 584 N N . SER A 1 73 ? 27.438 -10.383 -27 1 94.62 73 SER A N 1
ATOM 585 C CA . SER A 1 73 ? 26.984 -10 -28.328 1 94.62 73 SER A CA 1
ATOM 586 C C . SER A 1 73 ? 25.469 -9.781 -28.359 1 94.62 73 SER A C 1
ATOM 588 O O . SER A 1 73 ? 24.984 -8.883 -29.047 1 94.62 73 SER A O 1
ATOM 590 N N . ALA A 1 74 ? 24.781 -10.641 -27.734 1 95.88 74 ALA A N 1
ATOM 591 C CA . ALA A 1 74 ? 23.344 -10.492 -27.672 1 95.88 74 ALA A CA 1
ATOM 592 C C . ALA A 1 74 ? 22.953 -9.18 -26.984 1 95.88 74 ALA A C 1
ATOM 594 O O . ALA A 1 74 ? 22.031 -8.484 -27.438 1 95.88 74 ALA A O 1
ATOM 595 N N . VAL A 1 75 ? 23.625 -8.828 -25.953 1 96.56 75 VAL A N 1
ATOM 596 C CA . VAL A 1 75 ? 23.344 -7.582 -25.234 1 96.56 75 VAL A CA 1
ATOM 597 C C . VAL A 1 75 ? 23.719 -6.387 -26.109 1 96.56 75 VAL A C 1
ATOM 599 O O . VAL A 1 75 ? 23.047 -5.359 -26.094 1 96.56 75 VAL A O 1
ATOM 602 N N . ASP A 1 76 ? 24.75 -6.508 -26.875 1 96.31 76 ASP A N 1
ATOM 603 C CA . ASP A 1 76 ? 25.125 -5.449 -27.812 1 96.31 76 ASP A CA 1
ATOM 604 C C . ASP A 1 76 ? 24 -5.207 -28.828 1 96.31 76 ASP A C 1
ATOM 606 O O . ASP A 1 76 ? 23.672 -4.062 -29.125 1 96.31 76 ASP A O 1
ATOM 610 N N . LEU A 1 77 ? 23.531 -6.285 -29.281 1 96.12 77 LEU A N 1
ATOM 611 C CA . LEU A 1 77 ? 22.438 -6.176 -30.25 1 96.12 77 LEU A CA 1
ATOM 612 C C . LEU A 1 77 ? 21.234 -5.477 -29.609 1 96.12 77 LEU A C 1
ATOM 614 O O . LEU A 1 77 ? 20.562 -4.672 -30.266 1 96.12 77 LEU A O 1
ATOM 618 N N . TRP A 1 78 ? 20.906 -5.832 -28.422 1 96.75 78 TRP A N 1
ATOM 619 C CA . TRP A 1 78 ? 19.812 -5.199 -27.672 1 96.75 78 TRP A CA 1
ATOM 620 C C . TRP A 1 78 ? 20.047 -3.695 -27.547 1 96.75 78 TRP A C 1
ATOM 622 O O . TRP A 1 78 ? 19.156 -2.9 -27.875 1 96.75 78 TRP A O 1
ATOM 632 N N . VAL A 1 79 ? 21.219 -3.283 -27.172 1 96.81 79 VAL A N 1
ATOM 633 C CA . VAL A 1 79 ? 21.531 -1.874 -26.953 1 96.81 79 VAL A CA 1
ATOM 634 C C . VAL A 1 79 ? 21.453 -1.122 -28.281 1 96.81 79 VAL A C 1
ATOM 636 O O . VAL A 1 79 ? 20.906 -0.013 -28.344 1 96.81 79 VAL A O 1
ATOM 639 N N . ASP A 1 80 ? 21.891 -1.766 -29.25 1 95.75 80 ASP A N 1
ATOM 640 C CA . ASP A 1 80 ? 21.828 -1.137 -30.562 1 95.75 80 ASP A CA 1
ATOM 641 C C . ASP A 1 80 ? 20.391 -0.898 -31.016 1 95.75 80 ASP A C 1
ATOM 643 O O . ASP A 1 80 ? 20.062 0.167 -31.547 1 95.75 80 ASP A O 1
ATOM 647 N N . ARG A 1 81 ? 19.625 -1.894 -30.859 1 95.56 81 ARG A N 1
ATOM 648 C CA . ARG A 1 81 ? 18.234 -1.771 -31.234 1 95.56 81 ARG A CA 1
ATOM 649 C C . ARG A 1 81 ? 17.531 -0.69 -30.422 1 95.56 81 ARG A C 1
ATOM 651 O O . ARG A 1 81 ? 16.75 0.097 -30.953 1 95.56 81 ARG A O 1
ATOM 658 N N . VAL A 1 82 ? 17.781 -0.67 -29.156 1 95.94 82 VAL A N 1
ATOM 659 C CA . VAL A 1 82 ? 17.172 0.309 -28.266 1 95.94 82 VAL A CA 1
ATOM 660 C C . VAL A 1 82 ? 17.594 1.717 -28.672 1 95.94 82 VAL A C 1
ATOM 662 O O . VAL A 1 82 ? 16.766 2.627 -28.75 1 95.94 82 VAL A O 1
ATOM 665 N N . LEU A 1 83 ? 18.844 1.884 -28.984 1 95.75 83 LEU A N 1
ATOM 666 C CA . LEU A 1 83 ? 19.344 3.195 -29.375 1 95.75 83 LEU A CA 1
ATOM 667 C C . LEU A 1 83 ? 18.75 3.623 -30.719 1 95.75 83 LEU A C 1
ATOM 669 O O . LEU A 1 83 ? 18.516 4.812 -30.953 1 95.75 83 LEU A O 1
ATOM 673 N N . MET A 1 84 ? 18.516 2.664 -31.484 1 94.94 84 MET A N 1
ATOM 674 C CA . MET A 1 84 ? 17.844 2.951 -32.75 1 94.94 84 MET A CA 1
ATOM 675 C C . MET A 1 84 ? 16.438 3.48 -32.5 1 94.94 84 MET A C 1
ATOM 677 O O . MET A 1 84 ? 16.016 4.43 -33.188 1 94.94 84 MET A O 1
ATOM 681 N N . LEU A 1 85 ? 15.75 2.902 -31.688 1 94.31 85 LEU A N 1
ATOM 682 C CA . LEU A 1 85 ? 14.398 3.348 -31.359 1 94.31 85 LEU A CA 1
ATOM 683 C C . LEU A 1 85 ? 14.422 4.738 -30.734 1 94.31 85 LEU A C 1
ATOM 685 O O . LEU A 1 85 ? 13.555 5.566 -31.016 1 94.31 85 LEU A O 1
ATOM 689 N N . VAL A 1 86 ? 15.398 5.004 -29.891 1 94.69 86 VAL A N 1
ATOM 690 C CA . VAL A 1 86 ? 15.523 6.301 -29.234 1 94.69 86 VAL A CA 1
ATOM 691 C C . VAL A 1 86 ? 15.742 7.391 -30.266 1 94.69 86 VAL A C 1
ATOM 693 O O . VAL A 1 86 ? 15.25 8.508 -30.125 1 94.69 86 VAL A O 1
ATOM 696 N N . SER A 1 87 ? 16.391 7.055 -31.297 1 92.38 87 SER A N 1
ATOM 697 C CA . SER A 1 87 ? 16.734 8.039 -32.312 1 92.38 87 SER A CA 1
ATOM 698 C C . SER A 1 87 ? 15.656 8.117 -33.406 1 92.38 87 SER A C 1
ATOM 700 O O . SER A 1 87 ? 15.812 8.844 -34.375 1 92.38 87 SER A O 1
ATOM 702 N N . SER A 1 88 ? 14.586 7.43 -33.156 1 91.44 88 SER A N 1
ATOM 703 C CA . SER A 1 88 ? 13.523 7.43 -34.156 1 91.44 88 SER A CA 1
ATOM 704 C C . SER A 1 88 ? 12.789 8.766 -34.188 1 91.44 88 SER A C 1
ATOM 706 O O . SER A 1 88 ? 12.656 9.422 -33.156 1 91.44 88 SER A O 1
ATOM 708 N N . ASN A 1 89 ? 12.227 9.117 -35.281 1 87 89 ASN A N 1
ATOM 709 C CA . ASN A 1 89 ? 11.477 10.359 -35.438 1 87 89 ASN A CA 1
ATOM 710 C C . ASN A 1 89 ? 10.008 10.18 -35.031 1 87 89 ASN A C 1
ATOM 712 O O . ASN A 1 89 ? 9.289 11.156 -34.875 1 87 89 ASN A O 1
ATOM 716 N N . MET A 1 90 ? 9.648 8.992 -35 1 89.31 90 MET A N 1
ATOM 717 C CA . MET A 1 90 ? 8.281 8.727 -34.531 1 89.31 90 MET A CA 1
ATOM 718 C C . MET A 1 90 ? 8.195 8.773 -33 1 89.31 90 MET A C 1
ATOM 720 O O . MET A 1 90 ? 8.875 8.023 -32.312 1 89.31 90 MET A O 1
ATOM 724 N N . PRO A 1 91 ? 7.363 9.555 -32.5 1 88.81 91 PRO A N 1
ATOM 725 C CA . PRO A 1 91 ? 7.32 9.758 -31.047 1 88.81 91 PRO A CA 1
ATOM 726 C C . PRO A 1 91 ? 7.008 8.477 -30.281 1 88.81 91 PRO A C 1
ATOM 728 O O . PRO A 1 91 ? 7.539 8.266 -29.188 1 88.81 91 PRO A O 1
ATOM 731 N N . ASP A 1 92 ? 6.145 7.617 -30.828 1 88.69 92 ASP A N 1
ATOM 732 C CA . ASP A 1 92 ? 5.789 6.383 -30.125 1 88.69 92 ASP A CA 1
ATOM 733 C C . ASP A 1 92 ? 6.988 5.441 -30.031 1 88.69 92 ASP A C 1
ATOM 735 O O . ASP A 1 92 ? 7.219 4.824 -28.984 1 88.69 92 ASP A O 1
ATOM 739 N N . LYS A 1 93 ? 7.707 5.355 -31.047 1 91.38 93 LYS A N 1
ATOM 740 C CA . LYS A 1 93 ? 8.898 4.508 -31.062 1 91.38 93 LYS A CA 1
ATOM 741 C C . LYS A 1 93 ? 10 5.094 -30.188 1 91.38 93 LYS A C 1
ATOM 743 O O . LYS A 1 93 ? 10.688 4.363 -29.469 1 91.38 93 LYS A O 1
ATOM 748 N N . CYS A 1 94 ? 10.047 6.348 -30.297 1 92.44 94 CYS A N 1
ATOM 749 C CA . CYS A 1 94 ? 11.039 7.027 -29.469 1 92.44 94 CYS A CA 1
ATOM 750 C C . CYS A 1 94 ? 10.742 6.824 -28 1 92.44 94 CYS A C 1
ATOM 752 O O . CYS A 1 94 ? 11.641 6.535 -27.203 1 92.44 94 CYS A O 1
ATOM 754 N N . TRP A 1 95 ? 9.539 6.961 -27.719 1 92.75 95 TRP A N 1
ATOM 755 C CA . TRP A 1 95 ? 9.094 6.746 -26.344 1 92.75 95 TRP A CA 1
ATOM 756 C C . TRP A 1 95 ? 9.438 5.336 -25.875 1 92.75 95 TRP A C 1
ATOM 758 O O . TRP A 1 95 ? 9.977 5.156 -24.781 1 92.75 95 TRP A O 1
ATOM 768 N N . ALA A 1 96 ? 9.141 4.332 -26.641 1 92.81 96 ALA A N 1
ATOM 769 C CA . ALA A 1 96 ? 9.438 2.941 -26.312 1 92.81 96 ALA A CA 1
ATOM 770 C C . ALA A 1 96 ? 10.938 2.73 -26.125 1 92.81 96 ALA A C 1
ATOM 772 O O . ALA A 1 96 ? 11.367 2.049 -25.188 1 92.81 96 ALA A O 1
ATOM 773 N N . GLY A 1 97 ? 11.648 3.348 -26.984 1 94.38 97 GLY A N 1
ATOM 774 C CA . GLY A 1 97 ? 13.094 3.246 -26.891 1 94.38 97 GLY A CA 1
ATOM 775 C C . GLY A 1 97 ? 13.648 3.84 -25.609 1 94.38 97 GLY A C 1
ATOM 776 O O . GLY A 1 97 ? 14.523 3.244 -24.953 1 94.38 97 GLY A O 1
ATOM 777 N N . ILE A 1 98 ? 13.164 4.922 -25.219 1 95.19 98 ILE A N 1
ATOM 778 C CA . ILE A 1 98 ? 13.61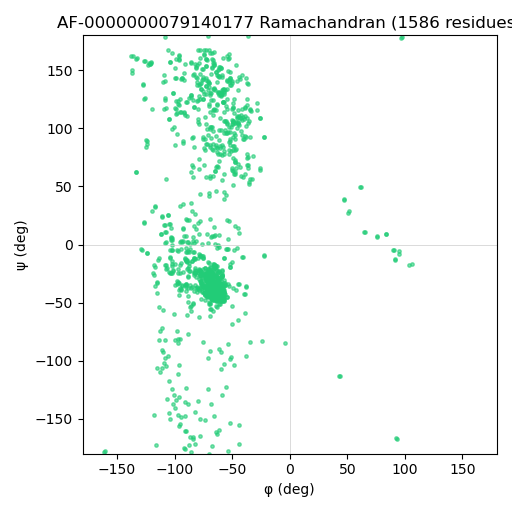7 5.605 -24.016 1 95.19 98 ILE A CA 1
ATOM 779 C C . ILE A 1 98 ? 13.25 4.781 -22.781 1 95.19 98 ILE A C 1
ATOM 781 O O . ILE A 1 98 ? 14.062 4.625 -21.875 1 95.19 98 ILE A O 1
ATOM 785 N N . CYS A 1 99 ? 12.094 4.246 -22.812 1 93.81 99 CYS A N 1
ATOM 786 C CA . CYS A 1 99 ? 11.656 3.416 -21.688 1 93.81 99 CYS A CA 1
ATOM 787 C C . CYS A 1 99 ? 12.516 2.162 -21.578 1 93.81 99 CYS A C 1
ATOM 789 O O . CYS A 1 99 ? 12.938 1.788 -20.484 1 93.81 99 CYS A O 1
ATOM 791 N N . LEU A 1 100 ? 12.781 1.576 -22.641 1 95.06 100 LEU A N 1
ATOM 792 C CA . LEU A 1 100 ? 13.594 0.367 -22.641 1 95.06 100 LEU A CA 1
ATOM 793 C C . LEU A 1 100 ? 15.031 0.681 -22.234 1 95.06 100 LEU A C 1
ATOM 795 O O . LEU A 1 100 ? 15.703 -0.153 -21.625 1 95.06 100 LEU A O 1
ATOM 799 N N . LEU A 1 101 ? 15.43 1.859 -22.641 1 96.38 101 LEU A N 1
ATOM 800 C CA . LEU A 1 101 ? 16.766 2.279 -22.203 1 96.38 101 LEU A CA 1
ATOM 801 C C . LEU A 1 101 ? 16.828 2.406 -20.688 1 96.38 101 LEU A C 1
ATOM 803 O O . LEU A 1 101 ? 17.828 2.045 -20.062 1 96.38 101 LEU A O 1
ATOM 807 N N . GLY A 1 102 ? 15.773 2.932 -20.078 1 94.75 102 GLY A N 1
ATOM 808 C CA . GLY A 1 102 ? 15.68 2.973 -18.625 1 94.75 102 GLY A CA 1
ATOM 809 C C . GLY A 1 102 ? 15.781 1.604 -17.984 1 94.75 102 GLY A C 1
ATOM 810 O O . GLY A 1 102 ? 16.484 1.432 -16.984 1 94.75 102 GLY A O 1
ATOM 811 N N . VAL A 1 103 ? 15.172 0.655 -18.609 1 94.06 103 VAL A N 1
ATOM 812 C CA . VAL A 1 103 ? 15.227 -0.721 -18.125 1 94.06 103 VAL A CA 1
ATOM 813 C C . VAL A 1 103 ? 16.656 -1.257 -18.266 1 94.06 103 VAL A C 1
ATOM 815 O O . VAL A 1 103 ? 17.141 -1.983 -17.391 1 94.06 103 VAL A O 1
ATOM 818 N N . THR A 1 104 ? 17.281 -0.877 -19.312 1 96.25 104 THR A N 1
ATOM 819 C CA . THR A 1 104 ? 18.656 -1.312 -19.562 1 96.25 104 THR A CA 1
ATOM 820 C C . THR A 1 104 ? 19.594 -0.785 -18.484 1 96.25 104 THR A C 1
ATOM 822 O O . THR A 1 104 ? 20.484 -1.503 -18.031 1 96.25 104 THR A O 1
ATOM 825 N N . PHE A 1 105 ? 19.406 0.417 -18.031 1 94.94 105 PHE A N 1
ATOM 826 C CA . PHE A 1 105 ? 20.219 0.981 -16.953 1 94.94 105 PHE A CA 1
ATOM 827 C C . PHE A 1 105 ? 20.141 0.12 -15.703 1 94.94 105 PHE A C 1
ATOM 829 O O . PHE A 1 105 ? 21.156 -0.144 -15.055 1 94.94 105 PHE A O 1
ATOM 836 N N . GLU A 1 106 ? 18.969 -0.268 -15.406 1 90.06 106 GLU A N 1
ATOM 837 C CA . GLU A 1 106 ? 18.688 -0.967 -14.156 1 90.06 106 GLU A CA 1
ATOM 838 C C . GLU A 1 106 ? 19.219 -2.396 -14.195 1 90.06 106 GLU A C 1
ATOM 840 O O . GLU A 1 106 ? 19.719 -2.91 -13.188 1 90.06 106 GLU A O 1
ATOM 845 N N . GLU A 1 107 ? 19.188 -3.016 -15.43 1 92.5 107 GLU A N 1
ATOM 846 C CA . GLU A 1 107 ? 19.359 -4.465 -15.477 1 92.5 107 GLU A CA 1
ATOM 847 C C . GLU A 1 107 ? 20.734 -4.844 -16.047 1 92.5 107 GLU A C 1
ATOM 849 O O . GLU A 1 107 ? 21.203 -5.965 -15.852 1 92.5 107 GLU A O 1
ATOM 854 N N . CYS A 1 108 ? 21.375 -3.961 -16.703 1 94.31 108 CYS A N 1
ATOM 855 C CA . CYS A 1 108 ? 22.641 -4.324 -17.328 1 94.31 108 CYS A CA 1
ATOM 856 C C . CYS A 1 108 ? 23.75 -4.457 -16.297 1 94.31 108 CYS A C 1
ATOM 858 O O . CYS A 1 108 ? 23.594 -4.035 -15.156 1 94.31 108 CYS A O 1
ATOM 860 N N . SER A 1 109 ? 24.828 -5.094 -16.719 1 91.88 109 SER A N 1
ATOM 861 C CA . SER A 1 109 ? 25.969 -5.273 -15.828 1 91.88 109 SER A CA 1
ATOM 862 C C . SER A 1 109 ? 26.625 -3.941 -15.508 1 91.88 109 SER A C 1
ATOM 864 O O . SER A 1 109 ? 26.469 -2.965 -16.234 1 91.88 109 SER A O 1
ATOM 866 N N . SER A 1 110 ? 27.328 -3.846 -14.398 1 91.44 110 SER A N 1
ATOM 867 C CA . SER A 1 110 ? 28.016 -2.621 -13.992 1 91.44 110 SER A CA 1
ATOM 868 C C . SER A 1 110 ? 29.094 -2.232 -14.992 1 91.44 110 SER A C 1
ATOM 870 O O . SER A 1 110 ? 29.297 -1.047 -15.266 1 91.44 110 SER A O 1
ATOM 872 N N . GLU A 1 111 ? 29.75 -3.189 -15.602 1 90.12 111 GLU A N 1
ATOM 873 C CA . GLU A 1 111 ? 30.812 -2.93 -16.562 1 90.12 111 GLU A CA 1
ATOM 874 C C . GLU A 1 111 ? 30.266 -2.275 -17.828 1 90.12 111 GLU A C 1
ATOM 876 O O . GLU A 1 111 ? 30.812 -1.293 -18.328 1 90.12 111 GLU A O 1
ATOM 881 N N . ARG A 1 112 ? 29.188 -2.838 -18.281 1 93.38 112 ARG A N 1
ATOM 882 C CA . ARG A 1 112 ? 28.578 -2.27 -19.484 1 93.38 112 ARG A CA 1
ATOM 883 C C . ARG A 1 112 ? 28.031 -0.87 -19.203 1 93.38 112 ARG A C 1
ATOM 885 O O . ARG A 1 112 ? 28.156 0.023 -20.047 1 93.38 112 ARG A O 1
ATOM 892 N N . PHE A 1 113 ? 27.453 -0.714 -18.141 1 95.81 113 PHE A N 1
ATOM 893 C CA . PHE A 1 113 ? 26.906 0.588 -17.766 1 95.81 113 PHE A CA 1
ATOM 894 C C . PHE A 1 113 ? 28 1.647 -17.75 1 95.81 113 PHE A C 1
ATOM 896 O O . PHE A 1 113 ? 27.828 2.727 -18.328 1 95.81 113 PHE A O 1
ATOM 903 N N . LEU A 1 114 ? 29.109 1.334 -17.109 1 94.56 114 LEU A N 1
ATOM 904 C CA . LEU A 1 114 ? 30.203 2.291 -16.953 1 94.56 114 LEU A CA 1
ATOM 905 C C . LEU A 1 114 ? 30.859 2.586 -18.297 1 94.56 114 LEU A C 1
ATOM 907 O O . LEU A 1 114 ? 31.375 3.684 -18.516 1 94.56 114 LEU A O 1
ATOM 911 N N . ALA A 1 115 ? 30.703 1.654 -19.172 1 93.62 115 ALA A N 1
ATOM 912 C CA . ALA A 1 115 ? 31.312 1.838 -20.484 1 93.62 115 ALA A CA 1
ATOM 913 C C . ALA A 1 115 ? 30.422 2.691 -21.391 1 93.62 115 ALA A C 1
ATOM 915 O O . ALA A 1 115 ? 30.922 3.369 -22.297 1 93.62 115 ALA A O 1
ATOM 916 N N . SER A 1 116 ? 29.109 2.699 -21.094 1 95.38 116 SER A N 1
ATOM 917 C CA . SER A 1 116 ? 28.219 3.256 -22.094 1 95.38 116 SER A CA 1
ATOM 918 C C . SER A 1 116 ? 27.375 4.391 -21.531 1 95.38 116 SER A C 1
ATOM 920 O O . SER A 1 116 ? 26.656 5.062 -22.266 1 95.38 116 SER A O 1
ATOM 922 N N . TYR A 1 117 ? 27.375 4.684 -20.266 1 96.12 117 TYR A N 1
ATOM 923 C CA . TYR A 1 117 ? 26.422 5.602 -19.656 1 96.12 117 TYR A CA 1
ATOM 924 C C . TYR A 1 117 ? 26.547 7 -20.25 1 96.12 117 TYR A C 1
ATOM 926 O O . TYR A 1 117 ? 25.547 7.707 -20.391 1 96.12 117 TYR A O 1
ATOM 934 N N . SER A 1 118 ? 27.734 7.453 -20.625 1 95.06 118 SER A N 1
ATOM 935 C CA . SER A 1 118 ? 27.938 8.805 -21.125 1 95.06 118 SER A CA 1
ATOM 936 C C . SER A 1 118 ? 27.266 8.984 -22.484 1 95.06 118 SER A C 1
ATOM 938 O O . SER A 1 118 ? 26.625 10.008 -22.75 1 95.06 118 SER A O 1
ATOM 940 N N . VAL A 1 119 ? 27.406 7.977 -23.281 1 95.06 119 VAL A N 1
ATOM 941 C CA . VAL A 1 119 ? 26.797 8.023 -24.609 1 95.06 119 VAL A CA 1
ATOM 942 C C . VAL A 1 119 ? 25.266 8.008 -24.484 1 95.06 119 VAL A C 1
ATOM 944 O O . VAL A 1 119 ? 24.578 8.758 -25.172 1 95.06 119 VAL A O 1
ATOM 947 N N . TRP A 1 120 ? 24.812 7.109 -23.672 1 96.88 120 TRP A N 1
ATOM 948 C CA . TRP A 1 120 ? 23.375 7.02 -23.438 1 96.88 120 TRP A CA 1
ATOM 949 C C . TRP A 1 120 ? 22.812 8.344 -22.922 1 96.88 120 TRP A C 1
ATOM 951 O O . TRP A 1 120 ? 21.75 8.797 -23.359 1 96.88 120 TRP A O 1
ATOM 961 N N . PHE A 1 121 ? 23.531 9.008 -22.031 1 96.81 121 PHE A N 1
ATOM 962 C CA . PHE A 1 121 ? 23.125 10.281 -21.453 1 96.81 121 PHE A CA 1
ATOM 963 C C . PHE A 1 121 ? 23 11.352 -22.531 1 96.81 121 PHE A C 1
ATOM 965 O O . PHE A 1 121 ? 22.016 12.086 -22.562 1 96.81 121 PHE A O 1
ATOM 972 N N . GLN A 1 122 ? 23.922 11.367 -23.344 1 94.62 122 GLN A N 1
ATOM 973 C CA . GLN A 1 122 ? 23.938 12.383 -24.391 1 94.62 122 GLN A CA 1
ATOM 974 C C . GLN A 1 122 ? 22.766 12.203 -25.359 1 94.62 122 GLN A C 1
ATOM 976 O O . GLN A 1 122 ? 22.156 13.18 -25.812 1 94.62 122 GLN A O 1
ATOM 981 N N . LYS A 1 123 ? 22.484 11.031 -25.609 1 93.62 123 LYS A N 1
ATOM 982 C CA . LYS A 1 123 ? 21.359 10.75 -26.484 1 93.62 123 LYS A CA 1
ATOM 983 C C . LYS A 1 123 ? 20.047 11.203 -25.844 1 93.62 123 LYS A C 1
ATOM 985 O O . LYS A 1 123 ? 19.172 11.758 -26.531 1 93.62 123 LYS A O 1
ATOM 990 N N . LEU A 1 124 ? 19.891 10.984 -24.609 1 94.94 124 LEU A N 1
ATOM 991 C CA . LEU A 1 124 ? 18.688 11.398 -23.906 1 94.94 124 LEU A CA 1
ATOM 992 C C . LEU A 1 124 ? 18.609 12.922 -23.797 1 94.94 124 LEU A C 1
ATOM 994 O O . LEU A 1 124 ? 17.547 13.508 -23.984 1 94.94 124 LEU A O 1
ATOM 998 N N . LEU A 1 125 ? 19.734 13.547 -23.531 1 93.69 125 LEU A N 1
ATOM 999 C CA . LEU A 1 125 ? 19.797 14.992 -23.375 1 93.69 125 LEU A CA 1
ATOM 1000 C C . LEU A 1 125 ? 19.359 15.703 -24.641 1 93.69 125 LEU A C 1
ATOM 1002 O O . LEU A 1 125 ? 18.734 16.766 -24.594 1 93.69 125 LEU A O 1
ATOM 1006 N N . SER A 1 126 ? 19.578 15.055 -25.703 1 91.31 126 SER A N 1
ATOM 1007 C CA . SER A 1 126 ? 19.234 15.656 -27 1 91.31 126 SER A CA 1
ATOM 1008 C C . SER A 1 126 ? 17.734 15.75 -27.188 1 91.31 126 SER A C 1
ATOM 1010 O O . SER A 1 126 ? 17.25 16.578 -27.953 1 91.31 126 SER A O 1
ATOM 1012 N N . HIS A 1 127 ? 16.969 14.992 -26.5 1 91 127 HIS A N 1
ATOM 1013 C CA . HIS A 1 127 ? 15.516 15.016 -26.609 1 91 127 HIS A CA 1
ATOM 1014 C C . HIS A 1 127 ? 14.898 16 -25.625 1 91 127 HIS A C 1
ATOM 1016 O O . HIS A 1 127 ? 13.719 16.344 -25.734 1 91 127 HIS A O 1
ATOM 1022 N N . LEU A 1 128 ? 15.602 16.484 -24.672 1 87.81 128 LEU A N 1
ATOM 1023 C CA . LEU A 1 128 ? 15.078 17.375 -23.641 1 87.81 128 LEU A CA 1
ATOM 1024 C C . LEU A 1 128 ? 15.195 18.828 -24.094 1 87.81 128 LEU A C 1
ATOM 1026 O O . LEU A 1 128 ? 14.422 19.688 -23.656 1 87.81 128 LEU A O 1
ATOM 1030 N N . GLN A 1 129 ? 16 19.125 -24.984 1 78.38 129 GLN A N 1
ATOM 1031 C CA . GLN A 1 129 ? 16.375 20.5 -25.328 1 78.38 129 GLN A CA 1
ATOM 1032 C C . GLN A 1 129 ? 15.461 21.062 -26.406 1 78.38 129 GLN A C 1
ATOM 1034 O O . GLN A 1 129 ? 14.992 22.203 -26.297 1 78.38 129 GLN A O 1
ATOM 1039 N N . PRO A 1 130 ? 15.062 20.109 -27.312 1 72.88 130 PRO A N 1
ATOM 1040 C CA . PRO A 1 130 ? 14.258 20.719 -28.375 1 72.88 130 PRO A CA 1
ATOM 1041 C C . PRO A 1 130 ? 12.828 21.016 -27.938 1 72.88 130 PRO A C 1
ATOM 1043 O O . PRO A 1 130 ? 12.195 20.188 -27.266 1 72.88 130 PRO A O 1
ATOM 1046 N N . PRO A 1 131 ? 12.375 22.141 -28.344 1 66.44 131 PRO A N 1
ATOM 1047 C CA . PRO A 1 131 ? 11.016 22.531 -27.969 1 66.44 131 PRO A CA 1
ATOM 1048 C C . PRO A 1 131 ? 9.953 21.688 -28.672 1 66.44 131 PRO A C 1
ATOM 1050 O O . PRO A 1 131 ? 8.844 21.531 -28.156 1 66.44 131 PRO A O 1
ATOM 1053 N N . ALA A 1 132 ? 10.312 21.078 -29.844 1 60.72 132 ALA A N 1
ATOM 1054 C CA . ALA A 1 132 ? 9.305 20.406 -30.656 1 60.72 132 ALA A CA 1
ATOM 1055 C C . ALA A 1 132 ? 9.055 18.984 -30.172 1 60.72 132 ALA A C 1
ATOM 1057 O O . ALA A 1 132 ? 8.109 18.328 -30.609 1 60.72 132 ALA A O 1
ATOM 1058 N N . GLU A 1 133 ? 9.641 18.703 -29.25 1 71.12 133 GLU A N 1
ATOM 1059 C CA . GLU A 1 133 ? 9.523 17.328 -28.797 1 71.12 133 GLU A CA 1
ATOM 1060 C C . GLU A 1 133 ? 8.203 17.094 -28.062 1 71.12 133 GLU A C 1
ATOM 1062 O O . GLU A 1 133 ? 7.695 17.984 -27.391 1 71.12 133 GLU A O 1
ATOM 1067 N N . SER A 1 134 ? 7.594 16 -28.453 1 83.25 134 SER A N 1
ATOM 1068 C CA . SER A 1 134 ? 6.336 15.617 -27.828 1 83.25 134 SER A CA 1
ATOM 1069 C C . SER A 1 134 ? 6.457 15.586 -26.312 1 83.25 134 SER A C 1
ATOM 1071 O O . SER A 1 134 ? 7.523 15.273 -25.781 1 83.25 134 SER A O 1
ATOM 1073 N N . HIS A 1 135 ? 5.453 15.969 -25.594 1 84.19 135 HIS A N 1
ATOM 1074 C CA . HIS A 1 135 ? 5.426 16.109 -24.141 1 84.19 135 HIS A CA 1
ATOM 1075 C C . HIS A 1 135 ? 5.684 14.766 -23.469 1 84.19 135 HIS A C 1
ATOM 1077 O O . HIS A 1 135 ? 6.445 14.703 -22.5 1 84.19 135 HIS A O 1
ATOM 1083 N N . PHE A 1 136 ? 5.082 13.703 -24.031 1 85.69 136 PHE A N 1
ATOM 1084 C CA . PHE A 1 136 ? 5.242 12.422 -23.344 1 85.69 136 PHE A CA 1
ATOM 1085 C C . PHE A 1 136 ? 6.656 11.883 -23.531 1 85.69 136 PHE A C 1
ATOM 1087 O O . PHE A 1 136 ? 7.16 11.148 -22.688 1 85.69 136 PHE A O 1
ATOM 1094 N N . VAL A 1 137 ? 7.324 12.305 -24.609 1 90.38 137 VAL A N 1
ATOM 1095 C CA . VAL A 1 137 ? 8.711 11.914 -24.828 1 90.38 137 VAL A CA 1
ATOM 1096 C C . VAL A 1 137 ? 9.617 12.641 -23.844 1 90.38 137 VAL A C 1
ATOM 1098 O O . VAL A 1 137 ? 10.523 12.039 -23.266 1 90.38 137 VAL A O 1
ATOM 1101 N N . LYS A 1 138 ? 9.312 13.844 -23.594 1 90.19 138 LYS A N 1
ATOM 1102 C CA . LYS A 1 138 ? 10.117 14.625 -22.656 1 90.19 138 LYS A CA 1
ATOM 1103 C C . LYS A 1 138 ? 10 14.078 -21.234 1 90.19 138 LYS A C 1
ATOM 1105 O O . LYS A 1 138 ? 11 13.977 -20.516 1 90.19 138 LYS A O 1
ATOM 1110 N N . VAL A 1 139 ? 8.789 13.734 -20.859 1 90.75 139 VAL A N 1
ATOM 1111 C CA . VAL A 1 139 ? 8.562 13.188 -19.531 1 90.75 139 VAL A CA 1
ATOM 1112 C C . VAL A 1 139 ? 9.328 11.875 -19.375 1 90.75 139 VAL A C 1
ATOM 1114 O O . VAL A 1 139 ? 9.984 11.648 -18.344 1 90.75 139 VAL A O 1
ATOM 1117 N N . SER A 1 140 ? 9.25 11.039 -20.391 1 92.25 140 SER A N 1
ATOM 1118 C CA . SER A 1 140 ? 9.961 9.766 -20.344 1 92.25 140 SER A CA 1
ATOM 1119 C C . SER A 1 140 ? 11.469 9.969 -20.297 1 92.25 140 SER A C 1
ATOM 1121 O O . SER A 1 140 ? 12.188 9.203 -19.641 1 92.25 140 SER A O 1
ATOM 1123 N N . CYS A 1 141 ? 11.898 10.969 -20.938 1 93.5 141 CYS A N 1
ATOM 1124 C CA . CYS A 1 141 ? 13.32 11.297 -20.906 1 93.5 141 CYS A CA 1
ATOM 1125 C C . CYS A 1 141 ? 13.758 11.695 -19.5 1 93.5 141 CYS A C 1
ATOM 1127 O O . CYS A 1 141 ? 14.797 11.25 -19.016 1 93.5 141 CYS A O 1
ATOM 1129 N N . CYS A 1 142 ? 12.992 12.453 -18.859 1 94.38 142 CYS A N 1
ATOM 1130 C CA . CYS A 1 142 ? 13.297 12.867 -17.5 1 94.38 142 CYS A CA 1
ATOM 1131 C C . CYS A 1 142 ? 13.367 11.664 -16.562 1 94.38 142 CYS A C 1
ATOM 1133 O O . CYS A 1 142 ? 14.289 11.562 -15.758 1 94.38 142 CYS A O 1
ATOM 1135 N N . VAL A 1 143 ? 12.438 10.789 -16.734 1 94.31 143 VAL A N 1
ATOM 1136 C CA . VAL A 1 143 ? 12.383 9.617 -15.875 1 94.31 143 VAL A CA 1
ATOM 1137 C C . VAL A 1 143 ? 13.594 8.727 -16.141 1 94.31 143 VAL A C 1
ATOM 1139 O O . VAL A 1 143 ? 14.234 8.242 -15.203 1 94.31 143 VAL A O 1
ATOM 1142 N N . SER A 1 144 ? 13.922 8.578 -17.375 1 95.44 144 SER A N 1
ATOM 1143 C CA . SER A 1 144 ? 15.047 7.723 -17.719 1 95.44 144 SER A CA 1
ATOM 1144 C C . SER A 1 144 ? 16.375 8.344 -17.266 1 95.44 144 SER A C 1
ATOM 1146 O O . SER A 1 144 ? 17.281 7.629 -16.844 1 95.44 144 SER A O 1
ATOM 1148 N N . ILE A 1 145 ? 16.516 9.617 -17.375 1 95.94 145 ILE A N 1
ATOM 1149 C CA . ILE A 1 145 ? 17.734 10.281 -16.891 1 95.94 145 ILE A CA 1
ATOM 1150 C C . ILE A 1 145 ? 17.828 10.133 -15.383 1 95.94 145 ILE A C 1
ATOM 1152 O O . ILE A 1 145 ? 18.922 9.945 -14.844 1 95.94 145 ILE A O 1
ATOM 1156 N N . SER A 1 146 ? 16.672 10.242 -14.703 1 94.88 146 SER A N 1
ATOM 1157 C CA . SER A 1 146 ? 16.656 10.023 -13.258 1 94.88 146 SER A CA 1
ATOM 1158 C C . SER A 1 146 ? 17.172 8.633 -12.906 1 94.88 146 SER A C 1
ATOM 1160 O O . SER A 1 146 ? 17.969 8.477 -11.977 1 94.88 146 SER A O 1
ATOM 1162 N N . ASP A 1 147 ? 16.766 7.719 -13.719 1 93.88 147 ASP A N 1
ATOM 1163 C CA . ASP A 1 147 ? 17.234 6.352 -13.492 1 93.88 147 ASP A CA 1
ATOM 1164 C C . ASP A 1 147 ? 18.75 6.246 -13.719 1 93.88 147 ASP A C 1
ATOM 1166 O O . ASP A 1 147 ? 19.438 5.574 -12.953 1 93.88 147 ASP A O 1
ATOM 1170 N N . LEU A 1 148 ? 19.156 6.855 -14.719 1 96.56 148 LEU A N 1
ATOM 1171 C CA . LEU A 1 148 ? 20.578 6.832 -15.055 1 96.56 148 LEU A CA 1
ATOM 1172 C C . LEU A 1 148 ? 21.422 7.461 -13.945 1 96.56 148 LEU A C 1
ATOM 1174 O O . LEU A 1 148 ? 22.406 6.871 -13.492 1 96.56 148 LEU A O 1
ATOM 1178 N N . LEU A 1 149 ? 21 8.555 -13.477 1 95.5 149 LEU A N 1
ATOM 1179 C CA . LEU A 1 149 ? 21.75 9.258 -12.438 1 95.5 149 LEU A CA 1
ATOM 1180 C C . LEU A 1 149 ? 21.703 8.5 -11.117 1 95.5 149 LEU A C 1
ATOM 1182 O O . LEU A 1 149 ? 22.672 8.492 -10.367 1 95.5 149 LEU A O 1
ATOM 1186 N N . THR A 1 150 ? 20.578 7.93 -10.82 1 92.12 150 THR A N 1
ATOM 1187 C CA . THR A 1 150 ? 20.453 7.141 -9.602 1 92.12 150 THR A CA 1
ATOM 1188 C C . THR A 1 150 ? 21.438 5.973 -9.609 1 92.12 150 THR A C 1
ATOM 1190 O O . THR A 1 150 ? 22.125 5.727 -8.617 1 92.12 150 THR A O 1
ATOM 1193 N N . ARG A 1 151 ? 21.531 5.305 -10.734 1 92.94 151 ARG A N 1
ATOM 1194 C CA . ARG A 1 151 ? 22.484 4.195 -10.828 1 92.94 151 ARG A CA 1
ATOM 1195 C C . ARG A 1 151 ? 23.922 4.691 -10.781 1 92.94 151 ARG A C 1
ATOM 1197 O O . ARG A 1 151 ? 24.766 4.074 -10.141 1 92.94 151 ARG A O 1
ATOM 1204 N N . LEU A 1 152 ? 24.141 5.727 -11.43 1 94.12 152 LEU A N 1
ATOM 1205 C CA . LEU A 1 152 ? 25.484 6.297 -11.477 1 94.12 152 LEU A CA 1
ATOM 1206 C C . LEU A 1 152 ? 25.969 6.676 -10.086 1 94.12 152 LEU A C 1
ATOM 1208 O O . LEU A 1 152 ? 27.156 6.59 -9.789 1 94.12 152 LEU A O 1
ATOM 1212 N N . SER A 1 153 ? 25.125 7.113 -9.188 1 91.56 153 SER A N 1
ATOM 1213 C CA . SER A 1 153 ? 25.453 7.523 -7.828 1 91.56 153 SER A CA 1
ATOM 1214 C C . SER A 1 153 ? 25.969 6.34 -7.008 1 91.56 153 SER A C 1
ATOM 1216 O O . SER A 1 153 ? 26.656 6.523 -6 1 91.56 153 SER A O 1
ATOM 1218 N N . GLY A 1 154 ? 25.672 5.156 -7.531 1 87.69 154 GLY A N 1
ATOM 1219 C CA . GLY A 1 154 ? 26.109 3.963 -6.824 1 87.69 154 GLY A CA 1
ATOM 1220 C C . GLY A 1 154 ? 27.594 3.658 -7.027 1 87.69 154 GLY A C 1
ATOM 1221 O O . GLY A 1 154 ? 28.172 2.85 -6.297 1 87.69 154 GLY A O 1
ATOM 1222 N N . PHE A 1 155 ? 28.203 4.371 -7.938 1 90.88 155 PHE A N 1
ATOM 1223 C CA . PHE A 1 155 ? 29.609 4.168 -8.219 1 90.88 155 PHE A CA 1
ATOM 1224 C C . PHE A 1 155 ? 30.453 5.293 -7.629 1 90.88 155 PHE A C 1
ATOM 1226 O O . PHE A 1 155 ? 30.438 6.418 -8.141 1 90.88 155 PHE A O 1
ATOM 1233 N N . PRO A 1 156 ? 31.188 4.98 -6.586 1 87.5 156 PRO A N 1
ATOM 1234 C CA . PRO A 1 156 ? 31.938 6.031 -5.895 1 87.5 156 PRO A CA 1
ATOM 1235 C C . PRO A 1 156 ? 32.938 6.75 -6.809 1 87.5 156 PRO A C 1
ATOM 1237 O O . PRO A 1 156 ? 33.188 7.941 -6.625 1 87.5 156 PRO A O 1
ATOM 1240 N N . ASN A 1 157 ? 33.438 6.125 -7.848 1 88.62 157 ASN A N 1
ATOM 1241 C CA . ASN A 1 157 ? 34.438 6.715 -8.719 1 88.62 157 ASN A CA 1
ATOM 1242 C C . ASN A 1 157 ? 33.812 7.609 -9.781 1 88.62 157 ASN A C 1
ATOM 1244 O O . ASN A 1 157 ? 34.531 8.312 -10.5 1 88.62 157 ASN A O 1
ATOM 1248 N N . MET A 1 158 ? 32.594 7.613 -9.828 1 91 158 MET A N 1
ATOM 1249 C CA . MET A 1 158 ? 31.938 8.359 -10.906 1 91 158 MET A CA 1
ATOM 1250 C C . MET A 1 158 ? 31.203 9.578 -10.367 1 91 158 MET A C 1
ATOM 1252 O O . MET A 1 158 ? 30.312 10.125 -11.031 1 91 158 MET A O 1
ATOM 1256 N N . LYS A 1 159 ? 31.594 10.031 -9.305 1 89.88 159 LYS A N 1
ATOM 1257 C CA . LYS A 1 159 ? 30.922 11.156 -8.68 1 89.88 159 LYS A CA 1
ATOM 1258 C C . LYS A 1 159 ? 31.141 12.445 -9.469 1 89.88 159 LYS A C 1
ATOM 1260 O O . LYS A 1 159 ? 30.219 13.25 -9.625 1 89.88 159 LYS A O 1
ATOM 1265 N N . LYS A 1 160 ? 32.312 12.617 -9.969 1 91.88 160 LYS A N 1
ATOM 1266 C CA . LYS A 1 160 ? 32.625 13.828 -10.734 1 91.88 160 LYS A CA 1
ATOM 1267 C C . LYS A 1 160 ? 31.844 13.859 -12.047 1 91.88 160 LYS A C 1
ATOM 1269 O O . LYS A 1 160 ? 31.266 14.883 -12.414 1 91.88 160 LYS A O 1
ATOM 1274 N N . ASP A 1 161 ? 31.875 12.75 -12.711 1 92.75 161 ASP A N 1
ATOM 1275 C CA . ASP A 1 161 ? 31.141 12.656 -13.969 1 92.75 161 ASP A CA 1
ATOM 1276 C C . ASP A 1 161 ? 29.641 12.836 -13.75 1 92.75 161 ASP A C 1
ATOM 1278 O O . ASP A 1 161 ? 28.969 13.508 -14.539 1 92.75 161 ASP A O 1
ATOM 1282 N N . GLY A 1 162 ? 29.203 12.234 -12.75 1 94.31 162 GLY A N 1
ATOM 1283 C CA . GLY A 1 162 ? 27.797 12.383 -12.422 1 94.31 162 GLY A CA 1
ATOM 1284 C C . GLY A 1 162 ? 27.391 13.82 -12.156 1 94.31 162 GLY A C 1
ATOM 1285 O O . GLY A 1 162 ? 26.344 14.273 -12.633 1 94.31 162 GLY A O 1
ATOM 1286 N N . THR A 1 163 ? 28.219 14.516 -11.469 1 95.06 163 THR A N 1
ATOM 1287 C CA . THR A 1 163 ? 27.953 15.922 -11.172 1 95.06 163 THR A CA 1
ATOM 1288 C C . THR A 1 163 ? 27.969 16.75 -12.453 1 95.06 163 THR A C 1
ATOM 1290 O O . THR A 1 163 ? 27.156 17.656 -12.625 1 95.06 163 THR A O 1
ATOM 1293 N N . SER A 1 164 ? 28.859 16.422 -13.266 1 95.06 164 SER A N 1
ATOM 1294 C CA . SER A 1 164 ? 28.938 17.125 -14.539 1 95.06 164 SER A CA 1
ATOM 1295 C C . SER A 1 164 ? 27.703 16.891 -15.391 1 95.06 164 SER A C 1
ATOM 1297 O O . SER A 1 164 ? 27.156 17.828 -15.969 1 95.06 164 SER A O 1
ATOM 1299 N N . HIS A 1 165 ? 27.297 15.711 -15.508 1 95.69 165 HIS A N 1
ATOM 1300 C CA . HIS A 1 165 ? 26.094 15.375 -16.281 1 95.69 165 HIS A CA 1
ATOM 1301 C C . HIS A 1 165 ? 24.859 16.031 -15.672 1 95.69 165 HIS A C 1
ATOM 1303 O O . HIS A 1 165 ? 24.016 16.547 -16.406 1 95.69 165 HIS A O 1
ATOM 1309 N N . ALA A 1 166 ? 24.781 15.992 -14.352 1 96.69 166 ALA A N 1
ATOM 1310 C CA . ALA A 1 166 ? 23.656 16.625 -13.664 1 96.69 166 ALA A CA 1
ATOM 1311 C C . ALA A 1 166 ? 23.609 18.125 -13.938 1 96.69 166 ALA A C 1
ATOM 1313 O O . ALA A 1 166 ? 22.531 18.688 -14.156 1 96.69 166 ALA A O 1
ATOM 1314 N N . ALA A 1 167 ? 24.719 18.719 -13.992 1 95.88 167 ALA A N 1
ATOM 1315 C CA . ALA A 1 167 ? 24.812 20.156 -14.219 1 95.88 167 ALA A CA 1
ATOM 1316 C C . ALA A 1 167 ? 24.281 20.531 -15.602 1 95.88 167 ALA A C 1
ATOM 1318 O O . ALA A 1 167 ? 23.656 21.578 -15.781 1 95.88 167 ALA A O 1
ATOM 1319 N N . LYS A 1 168 ? 24.484 19.672 -16.547 1 94.12 168 LYS A N 1
ATOM 1320 C CA . LYS A 1 168 ? 24.062 19.938 -17.906 1 94.12 168 LYS A CA 1
ATOM 1321 C C . LYS A 1 168 ? 22.531 19.875 -18.031 1 94.12 168 LYS A C 1
ATOM 1323 O O . LYS A 1 168 ? 21.953 20.484 -18.938 1 94.12 168 LYS A O 1
ATOM 1328 N N . VAL A 1 169 ? 21.906 19.141 -17.172 1 94.75 169 VAL A N 1
ATOM 1329 C CA . VAL A 1 169 ? 20.469 18.891 -17.266 1 94.75 169 VAL A CA 1
ATOM 1330 C C . VAL A 1 169 ? 19.719 19.969 -16.484 1 94.75 169 VAL A C 1
ATOM 1332 O O . VAL A 1 169 ? 18.516 20.172 -16.688 1 94.75 169 VAL A O 1
ATOM 1335 N N . VAL A 1 170 ? 20.328 20.766 -15.633 1 94.69 170 VAL A N 1
ATOM 1336 C CA . VAL A 1 170 ? 19.672 21.672 -14.695 1 94.69 170 VAL A CA 1
ATOM 1337 C C . VAL A 1 170 ? 18.938 22.766 -15.469 1 94.69 170 VAL A C 1
ATOM 1339 O O . VAL A 1 170 ? 17.75 23.016 -15.219 1 94.69 170 VAL A O 1
ATOM 1342 N N . HIS A 1 171 ? 19.531 23.297 -16.484 1 92.56 171 HIS A N 1
ATOM 1343 C CA . HIS A 1 171 ? 18.938 24.422 -17.203 1 92.56 171 HIS A CA 1
ATOM 1344 C C . HIS A 1 171 ? 17.703 23.969 -17.984 1 92.56 171 HIS A C 1
ATOM 1346 O O . HIS A 1 171 ? 16.641 24.578 -17.859 1 92.56 171 HIS A O 1
ATOM 1352 N N . PRO A 1 172 ? 17.828 22.922 -18.734 1 91.31 172 PRO A N 1
ATOM 1353 C CA . PRO A 1 172 ? 16.641 22.453 -19.438 1 91.31 172 PRO A CA 1
ATOM 1354 C C . PRO A 1 172 ? 15.5 22.078 -18.484 1 91.31 172 PRO A C 1
ATOM 1356 O O . PRO A 1 172 ? 14.328 22.297 -18.797 1 91.31 172 PRO A O 1
ATOM 1359 N N . VAL A 1 173 ? 15.82 21.516 -17.375 1 93.12 173 VAL A N 1
ATOM 1360 C CA . VAL A 1 173 ? 14.82 21.078 -16.406 1 93.12 173 VAL A CA 1
ATOM 1361 C C . VAL A 1 173 ? 14.117 22.281 -15.789 1 93.12 173 VAL A C 1
ATOM 1363 O O . VAL A 1 173 ? 12.898 22.281 -15.625 1 93.12 173 VAL A O 1
ATOM 1366 N N . LEU A 1 174 ? 14.844 23.328 -15.445 1 93.06 174 LEU A N 1
ATOM 1367 C CA . LEU A 1 174 ? 14.258 24.531 -14.875 1 93.06 174 LEU A CA 1
ATOM 1368 C C . LEU A 1 174 ? 13.336 25.219 -15.875 1 93.06 174 LEU A C 1
ATOM 1370 O O . LEU A 1 174 ? 12.289 25.75 -15.5 1 93.06 174 LEU A O 1
ATOM 1374 N N . LYS A 1 175 ? 13.711 25.094 -17.078 1 90 175 LYS A N 1
ATOM 1375 C CA . LYS A 1 175 ? 12.859 25.672 -18.109 1 90 175 LYS A CA 1
ATOM 1376 C C . LYS A 1 175 ? 11.539 24.906 -18.219 1 90 175 LYS A C 1
ATOM 1378 O O . LYS A 1 175 ? 10.477 25.516 -18.375 1 90 175 LYS A O 1
ATOM 1383 N N . LEU A 1 176 ? 11.648 23.656 -18.156 1 90 176 LEU A N 1
ATOM 1384 C CA . LEU A 1 176 ? 10.445 22.812 -18.219 1 90 176 LEU A CA 1
ATOM 1385 C C . LEU A 1 176 ? 9.523 23.094 -17.047 1 90 176 LEU A C 1
ATOM 1387 O O . LEU A 1 176 ? 8.305 23.062 -17.172 1 90 176 LEU A O 1
ATOM 1391 N N . ILE A 1 177 ? 10.023 23.391 -15.852 1 91 177 ILE A N 1
ATOM 1392 C CA . ILE A 1 177 ? 9.242 23.656 -14.656 1 91 177 ILE A CA 1
ATOM 1393 C C . ILE A 1 177 ? 8.492 24.984 -14.805 1 91 177 ILE A C 1
ATOM 1395 O O . ILE A 1 177 ? 7.352 25.109 -14.359 1 91 177 ILE A O 1
ATOM 1399 N N . GLN A 1 178 ? 9.094 25.812 -15.469 1 85.94 178 GLN A N 1
ATOM 1400 C CA . GLN A 1 178 ? 8.5 27.141 -15.641 1 85.94 178 GLN A CA 1
ATOM 1401 C C . GLN A 1 178 ? 7.387 27.109 -16.688 1 85.94 178 GLN A C 1
ATOM 1403 O O . GLN A 1 178 ? 6.445 27.906 -16.609 1 85.94 178 GLN A O 1
ATOM 1408 N N . GLU A 1 179 ? 7.496 26.125 -17.469 1 79 179 GLU A N 1
ATOM 1409 C CA . GLU A 1 179 ? 6.488 26.047 -18.531 1 79 179 GLU A CA 1
ATOM 1410 C C . GLU A 1 179 ? 5.23 25.344 -18.031 1 79 179 GLU A C 1
ATOM 1412 O O . GLU A 1 179 ? 5.301 24.453 -17.188 1 79 179 GLU A O 1
ATOM 1417 N N . ASP A 1 180 ? 4.086 25.938 -18.219 1 65.81 180 ASP A N 1
ATOM 1418 C CA . ASP A 1 180 ? 2.801 25.406 -17.781 1 65.81 180 ASP A CA 1
ATOM 1419 C C . ASP A 1 180 ? 2.41 24.172 -18.578 1 65.81 180 ASP A C 1
ATOM 1421 O O . ASP A 1 180 ? 1.509 24.234 -19.422 1 65.81 180 ASP A O 1
ATOM 1425 N N . SER A 1 181 ? 3.297 23.203 -18.531 1 69.31 181 SER A N 1
ATOM 1426 C CA . SER A 1 181 ? 2.969 21.984 -19.281 1 69.31 181 SER A CA 1
ATOM 1427 C C . SER A 1 181 ? 2.936 20.766 -18.375 1 69.31 181 SER A C 1
ATOM 1429 O O . SER A 1 181 ? 3.34 20.844 -17.203 1 69.31 181 SER A O 1
ATOM 1431 N N . SER A 1 182 ? 2.16 19.781 -18.844 1 69.12 182 SER A N 1
ATOM 1432 C CA . SER A 1 182 ? 2.061 18.484 -18.188 1 69.12 182 SER A CA 1
ATOM 1433 C C . SER A 1 182 ? 3.438 17.859 -17.984 1 69.12 182 SER A C 1
ATOM 1435 O O . SER A 1 182 ? 3.598 16.953 -17.156 1 69.12 182 SER A O 1
ATOM 1437 N N . ASP A 1 183 ? 4.41 18.578 -18.516 1 78.31 183 ASP A N 1
ATOM 1438 C CA . ASP A 1 183 ? 5.777 18.062 -18.5 1 78.31 183 ASP A CA 1
ATOM 1439 C C . ASP A 1 183 ? 6.457 18.359 -17.172 1 78.31 183 ASP A C 1
ATOM 1441 O O . ASP A 1 183 ? 7.453 17.719 -16.812 1 78.31 183 ASP A O 1
ATOM 1445 N N . ALA A 1 184 ? 5.898 19.125 -16.438 1 81.25 184 ALA A N 1
ATOM 1446 C CA . ALA A 1 184 ? 6.547 19.672 -15.25 1 81.25 184 ALA A CA 1
ATOM 1447 C C . ALA A 1 184 ? 6.707 18.594 -14.18 1 81.25 184 ALA A C 1
ATOM 1449 O O . ALA A 1 184 ? 7.672 18.609 -13.406 1 81.25 184 ALA A O 1
ATOM 1450 N N . GLU A 1 185 ? 5.883 17.641 -14.211 1 85.12 185 GLU A N 1
ATOM 1451 C CA . GLU A 1 185 ? 5.945 16.609 -13.172 1 85.12 185 GLU A CA 1
ATOM 1452 C C . GLU A 1 185 ? 7.203 15.758 -13.32 1 85.12 185 GLU A C 1
ATOM 1454 O O . GLU A 1 185 ? 7.859 15.438 -12.328 1 85.12 185 GLU A O 1
ATOM 1459 N N . GLY A 1 186 ? 7.512 15.422 -14.547 1 89.19 186 GLY A N 1
ATOM 1460 C CA . GLY A 1 186 ? 8.734 14.672 -14.797 1 89.19 186 GLY A CA 1
ATOM 1461 C C . GLY A 1 186 ? 9.992 15.469 -14.484 1 89.19 186 GLY A C 1
ATOM 1462 O O . GLY A 1 186 ? 10.961 14.93 -13.945 1 89.19 186 GLY A O 1
ATOM 1463 N N . ALA A 1 187 ? 9.945 16.734 -14.773 1 93.12 187 ALA A N 1
ATOM 1464 C CA . ALA A 1 187 ? 11.086 17.609 -14.547 1 93.12 187 ALA A CA 1
ATOM 1465 C C . ALA A 1 187 ? 11.367 17.781 -13.062 1 93.12 187 ALA A C 1
ATOM 1467 O O . ALA A 1 187 ? 12.523 17.75 -12.633 1 93.12 187 ALA A O 1
ATOM 1468 N N . VAL A 1 188 ? 10.352 17.938 -12.281 1 94.44 188 VAL A N 1
ATOM 1469 C CA . VAL A 1 188 ? 10.516 18.094 -10.836 1 94.44 188 VAL A CA 1
ATOM 1470 C C . VAL A 1 188 ? 11.094 16.812 -10.242 1 94.44 188 VAL A C 1
ATOM 1472 O O . VAL A 1 188 ? 11.961 16.859 -9.367 1 94.44 188 VAL A O 1
ATOM 1475 N N . GLY A 1 189 ? 10.609 15.711 -10.766 1 94 189 GLY A N 1
ATOM 1476 C CA . GLY A 1 189 ? 11.164 14.438 -10.328 1 94 189 GLY A CA 1
ATOM 1477 C C . GLY A 1 189 ? 12.656 14.312 -10.602 1 94 189 GLY A C 1
ATOM 1478 O O . GLY A 1 189 ? 13.406 13.828 -9.75 1 94 189 GLY A O 1
ATOM 1479 N N . LEU A 1 190 ? 13.008 14.727 -11.734 1 95.94 190 LEU A N 1
ATOM 1480 C CA . LEU A 1 190 ? 14.414 14.695 -12.117 1 95.94 190 LEU A CA 1
ATOM 1481 C C . LEU A 1 190 ? 15.242 15.641 -11.25 1 95.94 190 LEU A C 1
ATOM 1483 O O . LEU A 1 190 ? 16.328 15.289 -10.805 1 95.94 190 LEU A O 1
ATOM 1487 N N . LEU A 1 191 ? 14.742 16.75 -10.984 1 96.12 191 LEU A N 1
ATOM 1488 C CA . LEU A 1 191 ? 15.438 17.703 -10.133 1 96.12 191 LEU A CA 1
ATOM 1489 C C . LEU A 1 191 ? 15.641 17.141 -8.734 1 96.12 191 LEU A C 1
ATOM 1491 O O . LEU A 1 191 ? 16.703 17.328 -8.133 1 96.12 191 LEU A O 1
ATOM 1495 N N . CYS A 1 192 ? 14.648 16.5 -8.211 1 95.06 192 CYS A N 1
ATOM 1496 C CA . CYS A 1 192 ? 14.766 15.844 -6.914 1 95.06 192 CYS A CA 1
ATOM 1497 C C . CYS A 1 192 ? 15.875 14.797 -6.93 1 95.06 192 CYS A C 1
ATOM 1499 O O . CYS A 1 192 ? 16.641 14.68 -5.973 1 95.06 192 CYS A O 1
ATOM 1501 N N . THR A 1 193 ? 15.922 14.055 -8.008 1 94.44 193 THR A N 1
ATOM 1502 C CA . THR A 1 193 ? 16.969 13.055 -8.148 1 94.44 193 THR A CA 1
ATOM 1503 C C . THR A 1 193 ? 18.344 13.711 -8.125 1 94.44 193 THR A C 1
ATOM 1505 O O . THR A 1 193 ? 19.266 13.227 -7.457 1 94.44 193 THR A O 1
ATOM 1508 N N . ILE A 1 194 ? 18.484 14.773 -8.812 1 96 194 ILE A N 1
ATOM 1509 C CA . ILE A 1 194 ? 19.75 15.492 -8.875 1 96 194 ILE A CA 1
ATOM 1510 C C . ILE A 1 194 ? 20.125 16 -7.484 1 96 194 ILE A C 1
ATOM 1512 O O . ILE A 1 194 ? 21.281 15.852 -7.051 1 96 194 ILE A O 1
ATOM 1516 N N . LEU A 1 195 ? 19.219 16.469 -6.754 1 94.75 195 LEU A N 1
ATOM 1517 C CA . LEU A 1 195 ? 19.469 17.031 -5.434 1 94.75 195 LEU A CA 1
ATOM 1518 C C . LEU A 1 195 ? 19.797 15.93 -4.43 1 94.75 195 LEU A C 1
ATOM 1520 O O . LEU A 1 195 ? 20.578 16.156 -3.494 1 94.75 195 LEU A O 1
ATOM 1524 N N . ASN A 1 196 ? 19.281 14.82 -4.613 1 90.88 196 ASN A N 1
ATOM 1525 C CA . ASN A 1 196 ? 19.531 13.711 -3.693 1 90.88 196 ASN A CA 1
ATOM 1526 C C . ASN A 1 196 ? 20.906 13.094 -3.928 1 90.88 196 ASN A C 1
ATOM 1528 O O . ASN A 1 196 ? 21.578 12.703 -2.977 1 90.88 196 ASN A O 1
ATOM 1532 N N . PHE A 1 197 ? 21.328 13.109 -5.215 1 91.62 197 PHE A N 1
ATOM 1533 C CA . PHE A 1 197 ? 22.516 12.297 -5.504 1 91.62 197 PHE A CA 1
ATOM 1534 C C . PHE A 1 197 ? 23.672 13.18 -5.941 1 91.62 197 PHE A C 1
ATOM 1536 O O . PHE A 1 197 ? 24.844 12.828 -5.738 1 91.62 197 PHE A O 1
ATOM 1543 N N . PHE A 1 198 ? 23.391 14.25 -6.594 1 95.06 198 PHE A N 1
ATOM 1544 C CA . PHE A 1 198 ? 24.422 15.172 -7.051 1 95.06 198 PHE A CA 1
ATOM 1545 C C . PHE A 1 198 ? 24.047 16.609 -6.738 1 95.06 198 PHE A C 1
ATOM 1547 O O . PHE A 1 198 ? 24 17.453 -7.637 1 95.06 198 PHE A O 1
ATOM 1554 N N . PRO A 1 199 ? 23.922 16.906 -5.496 1 94.31 199 PRO A N 1
ATOM 1555 C CA . PRO A 1 199 ? 23.406 18.219 -5.113 1 94.31 199 PRO A CA 1
ATOM 1556 C C . PRO A 1 199 ? 24.344 19.359 -5.508 1 94.31 199 PRO A C 1
ATOM 1558 O O . PRO A 1 199 ? 23.875 20.469 -5.773 1 94.31 199 PRO A O 1
ATOM 1561 N N . SER A 1 200 ? 25.625 19.188 -5.613 1 93.62 200 SER A N 1
ATOM 1562 C CA . SER A 1 200 ? 26.594 20.234 -5.91 1 93.62 200 SER A CA 1
ATOM 1563 C C . SER A 1 200 ? 26.391 20.781 -7.32 1 93.62 200 SER A C 1
ATOM 1565 O O . SER A 1 200 ? 26.875 21.875 -7.637 1 93.62 200 SER A O 1
ATOM 1567 N N . SER A 1 201 ? 25.688 20.047 -8.141 1 94.94 201 SER A N 1
ATOM 1568 C CA . SER A 1 201 ? 25.453 20.469 -9.516 1 94.94 201 SER A CA 1
ATOM 1569 C C . SER A 1 201 ? 24.547 21.688 -9.578 1 94.94 201 SER A C 1
ATOM 1571 O O . SER A 1 201 ? 24.531 22.406 -10.578 1 94.94 201 SER A O 1
ATOM 1573 N N . LEU A 1 202 ? 23.812 21.953 -8.547 1 94.94 202 LEU A N 1
ATOM 1574 C CA . LEU A 1 202 ? 22.828 23.047 -8.539 1 94.94 202 LEU A CA 1
ATOM 1575 C C . LEU A 1 202 ? 23.344 24.25 -7.773 1 94.94 202 LEU A C 1
ATOM 1577 O O . LEU A 1 202 ? 22.641 25.234 -7.598 1 94.94 202 LEU A O 1
ATOM 1581 N N . GLN A 1 203 ? 24.531 24.25 -7.352 1 93.75 203 GLN A N 1
ATOM 1582 C CA . GLN A 1 203 ? 25.078 25.312 -6.504 1 93.75 203 GLN A CA 1
ATOM 1583 C C . GLN A 1 203 ? 25.047 26.656 -7.223 1 93.75 203 GLN A C 1
ATOM 1585 O O . GLN A 1 203 ? 24.625 27.656 -6.652 1 93.75 203 GLN A O 1
ATOM 1590 N N . LYS A 1 204 ? 25.406 26.641 -8.469 1 92.38 204 LYS A N 1
ATOM 1591 C CA . LYS A 1 204 ? 25.453 27.875 -9.25 1 92.38 204 LYS A CA 1
ATOM 1592 C C . LYS A 1 204 ? 24.062 28.375 -9.578 1 92.38 204 LYS A C 1
ATOM 1594 O O . LYS A 1 204 ? 23.844 29.578 -9.719 1 92.38 204 LYS A O 1
ATOM 1599 N N . ASN A 1 205 ? 23.172 27.531 -9.672 1 94.44 205 ASN A N 1
ATOM 1600 C CA . ASN A 1 205 ? 21.812 27.875 -10.055 1 94.44 205 ASN A CA 1
ATOM 1601 C C . ASN A 1 205 ? 20.859 27.828 -8.867 1 94.44 205 ASN A C 1
ATOM 1603 O O . ASN A 1 205 ? 19.656 27.656 -9.031 1 94.44 205 ASN A O 1
ATOM 1607 N N . TYR A 1 206 ? 21.312 28 -7.691 1 95.31 206 TYR A N 1
ATOM 1608 C CA . TYR A 1 206 ? 20.516 27.844 -6.48 1 95.31 206 TYR A CA 1
ATOM 1609 C C . TYR A 1 206 ? 19.344 28.828 -6.465 1 95.31 206 TYR A C 1
ATOM 1611 O O . TYR A 1 206 ? 18.188 28.422 -6.301 1 95.31 206 TYR A O 1
ATOM 1619 N N . ASP A 1 207 ? 19.594 30.094 -6.691 1 94.19 207 ASP A N 1
ATOM 1620 C CA . ASP A 1 207 ? 18.578 31.141 -6.59 1 94.19 207 ASP A CA 1
ATOM 1621 C C . ASP A 1 207 ? 17.547 31 -7.707 1 94.19 207 ASP A C 1
ATOM 1623 O O . ASP A 1 207 ? 16.344 31.203 -7.48 1 94.19 207 ASP A O 1
ATOM 1627 N N . SER A 1 208 ? 18.062 30.656 -8.852 1 94 208 SER A N 1
ATOM 1628 C CA . SER A 1 208 ? 17.156 30.469 -9.977 1 94 208 SER A CA 1
ATOM 1629 C C . SER A 1 208 ? 16.234 29.266 -9.75 1 94 208 SER A C 1
ATOM 1631 O O . SER A 1 208 ? 15.062 29.312 -10.109 1 94 208 SER A O 1
ATOM 1633 N N . ALA A 1 209 ? 16.781 28.266 -9.211 1 95.62 209 ALA A N 1
ATOM 1634 C CA . ALA A 1 209 ? 16 27.078 -8.922 1 95.62 209 ALA A CA 1
ATOM 1635 C C . ALA A 1 209 ? 14.953 27.359 -7.852 1 95.62 209 ALA A C 1
ATOM 1637 O O . ALA A 1 209 ? 13.797 26.953 -7.98 1 95.62 209 ALA A O 1
ATOM 1638 N N . GLU A 1 210 ? 15.352 28.078 -6.789 1 96.31 210 GLU A N 1
ATOM 1639 C CA . GLU A 1 210 ? 14.414 28.453 -5.738 1 96.31 210 GLU A CA 1
ATOM 1640 C C . GLU A 1 210 ? 13.25 29.266 -6.301 1 96.31 210 GLU A C 1
ATOM 1642 O O . GLU A 1 210 ? 12.086 29 -5.992 1 96.31 210 GLU A O 1
ATOM 1647 N N . ALA A 1 211 ? 13.57 30.156 -7.145 1 94.44 211 ALA A N 1
ATOM 1648 C CA . ALA A 1 211 ? 12.555 31.031 -7.73 1 94.44 211 ALA A CA 1
ATOM 1649 C C . ALA A 1 211 ? 11.594 30.25 -8.617 1 94.44 211 ALA A C 1
ATOM 1651 O O . ALA A 1 211 ? 10.375 30.438 -8.539 1 94.44 211 ALA A O 1
ATOM 1652 N N . ALA A 1 212 ? 12.133 29.375 -9.383 1 93.38 212 ALA A N 1
ATOM 1653 C CA . ALA A 1 212 ? 11.312 28.594 -10.289 1 93.38 212 ALA A CA 1
ATOM 1654 C C . ALA A 1 212 ? 10.359 27.672 -9.516 1 93.38 212 ALA A C 1
ATOM 1656 O O . ALA A 1 212 ? 9.172 27.594 -9.836 1 93.38 212 ALA A O 1
ATOM 1657 N N . ILE A 1 213 ? 10.875 27.016 -8.492 1 94.75 213 ILE A N 1
ATOM 1658 C CA . ILE A 1 213 ? 10.086 26.078 -7.703 1 94.75 213 ILE A CA 1
ATOM 1659 C C . ILE A 1 213 ? 8.992 26.828 -6.949 1 94.75 213 ILE A C 1
ATOM 1661 O O . ILE A 1 213 ? 7.824 26.438 -6.977 1 94.75 213 ILE A O 1
ATOM 1665 N N . VAL A 1 214 ? 9.344 27.953 -6.32 1 94.81 214 VAL A N 1
ATOM 1666 C CA . VAL A 1 214 ? 8.422 28.703 -5.477 1 94.81 214 VAL A CA 1
ATOM 1667 C C . VAL A 1 214 ? 7.344 29.359 -6.344 1 94.81 214 VAL A C 1
ATOM 1669 O O . VAL A 1 214 ? 6.168 29.375 -5.973 1 94.81 214 VAL A O 1
ATOM 1672 N N . THR A 1 215 ? 7.719 29.828 -7.473 1 90.88 215 THR A N 1
ATOM 1673 C CA . THR A 1 215 ? 6.742 30.438 -8.367 1 90.88 215 THR A CA 1
ATOM 1674 C C . THR A 1 215 ? 5.715 29.406 -8.828 1 90.88 215 THR A C 1
ATOM 1676 O O . THR A 1 215 ? 4.516 29.688 -8.867 1 90.88 215 THR A O 1
ATOM 1679 N N . LYS A 1 216 ? 6.219 28.297 -9.156 1 90.31 216 LYS A N 1
ATOM 1680 C CA . LYS A 1 216 ? 5.309 27.234 -9.562 1 90.31 216 LYS A CA 1
ATOM 1681 C C . LYS A 1 216 ? 4.438 26.781 -8.398 1 90.31 216 LYS A C 1
ATOM 1683 O O . LYS A 1 216 ? 3.262 26.453 -8.586 1 90.31 216 LYS A O 1
ATOM 1688 N N . LEU A 1 217 ? 4.957 26.781 -7.242 1 90.19 217 LEU A N 1
ATOM 1689 C CA . LEU A 1 217 ? 4.27 26.328 -6.035 1 90.19 217 LEU A CA 1
ATOM 1690 C C . LEU A 1 217 ? 3.146 27.281 -5.66 1 90.19 217 LEU A C 1
ATOM 1692 O O . LEU A 1 217 ? 2.049 26.859 -5.301 1 90.19 217 LEU A O 1
ATOM 1696 N N . ILE A 1 218 ? 3.375 28.547 -5.781 1 87.88 218 ILE A N 1
ATOM 1697 C CA . ILE A 1 218 ? 2.449 29.547 -5.285 1 87.88 218 ILE A CA 1
ATOM 1698 C C . ILE A 1 218 ? 1.437 29.906 -6.371 1 87.88 218 ILE A C 1
ATOM 1700 O O . ILE A 1 218 ? 0.242 30.031 -6.094 1 87.88 218 ILE A O 1
ATOM 1704 N N . TYR A 1 219 ? 1.877 29.891 -7.578 1 82.19 219 TYR A N 1
ATOM 1705 C CA . TYR A 1 219 ? 0.998 30.422 -8.617 1 82.19 219 TYR A CA 1
ATOM 1706 C C . TYR A 1 219 ? 0.569 29.312 -9.578 1 82.19 219 TYR A C 1
ATOM 1708 O O . TYR A 1 219 ? -0.393 29.484 -10.336 1 82.19 219 TYR A O 1
ATOM 1716 N N . GLY A 1 220 ? 1.16 28.234 -9.547 1 74.81 220 GLY A N 1
ATOM 1717 C CA . GLY A 1 220 ? 0.875 27.203 -10.531 1 74.81 220 GLY A CA 1
ATOM 1718 C C . GLY A 1 220 ? -0.396 26.438 -10.242 1 74.81 220 GLY A C 1
ATOM 1719 O O . GLY A 1 220 ? -0.779 26.281 -9.078 1 74.81 220 GLY A O 1
ATOM 1720 N N . LYS A 1 221 ? -1.163 26.188 -11.227 1 76 221 LYS A N 1
ATOM 1721 C CA . LYS A 1 221 ? -2.299 25.281 -11.102 1 76 221 LYS A CA 1
ATOM 1722 C C . LYS A 1 221 ? -1.837 23.828 -11.055 1 76 221 LYS A C 1
ATOM 1724 O O . LYS A 1 221 ? -1.814 23.141 -12.086 1 76 221 LYS A O 1
ATOM 1729 N N . CYS A 1 222 ? -1.461 23.438 -9.844 1 80.81 222 CYS A N 1
ATOM 1730 C CA . CYS A 1 222 ? -0.858 22.109 -9.703 1 80.81 222 CYS A CA 1
ATOM 1731 C C . CYS A 1 222 ? -1.793 21.156 -8.961 1 80.81 222 CYS A C 1
ATOM 1733 O O . CYS A 1 222 ? -2.551 21.578 -8.086 1 80.81 222 CYS A O 1
ATOM 1735 N N . ASN A 1 223 ? -1.79 19.938 -9.484 1 80.69 223 ASN A N 1
ATOM 1736 C CA . ASN A 1 223 ? -2.479 18.875 -8.75 1 80.69 223 ASN A CA 1
ATOM 1737 C C . ASN A 1 223 ? -1.776 18.562 -7.43 1 80.69 223 ASN A C 1
ATOM 1739 O O . ASN A 1 223 ? -0.63 18.969 -7.223 1 80.69 223 ASN A O 1
ATOM 1743 N N . PRO A 1 224 ? -2.408 17.984 -6.496 1 82.62 224 PRO A N 1
ATOM 1744 C CA . PRO A 1 224 ? -1.827 17.703 -5.18 1 82.62 224 PRO A CA 1
ATOM 1745 C C . PRO A 1 224 ? -0.541 16.891 -5.258 1 82.62 224 PRO A C 1
ATOM 1747 O O . PRO A 1 224 ? 0.373 17.094 -4.453 1 82.62 224 PRO A O 1
ATOM 1750 N N . ASN A 1 225 ? -0.469 16 -6.203 1 85.38 225 ASN A N 1
ATOM 1751 C CA . ASN A 1 225 ? 0.751 15.219 -6.344 1 85.38 225 ASN A CA 1
ATOM 1752 C C . ASN A 1 225 ? 1.929 16.078 -6.781 1 85.38 225 ASN A C 1
ATOM 1754 O O . ASN A 1 225 ? 3.053 15.891 -6.312 1 85.38 225 ASN A O 1
ATOM 1758 N N . MET A 1 226 ? 1.584 16.969 -7.645 1 89.31 226 MET A N 1
ATOM 1759 C CA . MET A 1 226 ? 2.613 17.891 -8.102 1 89.31 226 MET A CA 1
ATOM 1760 C C . MET A 1 226 ? 3.07 18.812 -6.969 1 89.31 226 MET A C 1
ATOM 1762 O O . MET A 1 226 ? 4.262 19.078 -6.828 1 89.31 226 MET A O 1
ATOM 1766 N N . LEU A 1 227 ? 2.176 19.188 -6.156 1 91.12 227 LEU A N 1
ATOM 1767 C CA . LEU A 1 227 ? 2.5 20.047 -5.023 1 91.12 227 LEU A CA 1
ATOM 1768 C C . LEU A 1 227 ? 3.389 19.328 -4.023 1 91.12 227 LEU A C 1
ATOM 1770 O O . LEU A 1 227 ? 4.316 19.906 -3.463 1 91.12 227 LEU A O 1
ATOM 1774 N N . LYS A 1 228 ? 3.113 18.094 -3.85 1 92.75 228 LYS A N 1
ATOM 1775 C CA . LYS A 1 228 ? 3.947 17.281 -2.959 1 92.75 228 LYS A CA 1
ATOM 1776 C C . LYS A 1 228 ? 5.375 17.172 -3.492 1 92.75 228 LYS A C 1
ATOM 1778 O O . LYS A 1 228 ? 6.336 17.297 -2.732 1 92.75 228 LYS A O 1
ATOM 1783 N N . LYS A 1 229 ? 5.496 16.969 -4.762 1 92.62 229 LYS A N 1
ATOM 1784 C CA . LYS A 1 229 ? 6.812 16.859 -5.387 1 92.62 229 LYS A CA 1
ATOM 1785 C C . LYS A 1 229 ? 7.562 18.188 -5.316 1 92.62 229 LYS A C 1
ATOM 1787 O O . LYS A 1 229 ? 8.773 18.219 -5.09 1 92.62 229 LYS A O 1
ATOM 1792 N N . LEU A 1 230 ? 6.828 19.219 -5.535 1 94.75 230 LEU A N 1
ATOM 1793 C CA . LEU A 1 230 ? 7.438 20.547 -5.457 1 94.75 230 LEU A CA 1
ATOM 1794 C C . LEU A 1 230 ? 7.898 20.859 -4.035 1 94.75 230 LEU A C 1
ATOM 1796 O O . LEU A 1 230 ? 8.977 21.422 -3.834 1 94.75 230 LEU A O 1
ATOM 1800 N N . ALA A 1 231 ? 7.074 20.469 -3.111 1 95.5 231 ALA A N 1
ATOM 1801 C CA . ALA A 1 231 ? 7.449 20.641 -1.712 1 95.5 231 ALA A CA 1
ATOM 1802 C C . ALA A 1 231 ? 8.719 19.859 -1.377 1 95.5 231 ALA A C 1
ATOM 1804 O O . ALA A 1 231 ? 9.609 20.375 -0.696 1 95.5 231 ALA A O 1
ATOM 1805 N N . LEU A 1 232 ? 8.766 18.703 -1.872 1 95 232 LEU A N 1
ATOM 1806 C CA . LEU A 1 232 ? 9.961 17.891 -1.677 1 95 232 LEU A CA 1
ATOM 1807 C C . LEU A 1 232 ? 11.18 18.547 -2.322 1 95 232 LEU A C 1
ATOM 1809 O O . LEU A 1 232 ? 12.25 18.609 -1.718 1 95 232 LEU A O 1
ATOM 1813 N N . CYS A 1 233 ? 10.938 19 -3.484 1 95.62 233 CYS A N 1
ATOM 1814 C CA . CYS A 1 233 ? 12.023 19.625 -4.227 1 95.62 233 CYS A CA 1
ATOM 1815 C C . CYS A 1 233 ? 12.547 20.844 -3.49 1 95.62 233 CYS A C 1
ATOM 1817 O O . CYS A 1 233 ? 13.758 21.016 -3.344 1 95.62 233 CYS A O 1
ATOM 1819 N N . LEU A 1 234 ? 11.703 21.625 -3.01 1 96.69 234 LEU A N 1
ATOM 1820 C CA . LEU A 1 234 ? 12.094 22.828 -2.264 1 96.69 234 LEU A CA 1
ATOM 1821 C C . LEU A 1 234 ? 12.836 22.438 -0.987 1 96.69 234 LEU A C 1
ATOM 1823 O O . LEU A 1 234 ? 13.812 23.094 -0.61 1 96.69 234 LEU A O 1
ATOM 1827 N N . SER A 1 235 ? 12.406 21.422 -0.366 1 95.75 235 SER A N 1
ATOM 1828 C CA . SER A 1 235 ? 13.016 20.969 0.881 1 95.75 235 SER A CA 1
ATOM 1829 C C . SER A 1 235 ? 14.414 20.422 0.648 1 95.75 235 SER A C 1
ATOM 1831 O O . SER A 1 235 ? 15.266 20.469 1.541 1 95.75 235 SER A O 1
ATOM 1833 N N . LEU A 1 236 ? 14.703 19.922 -0.525 1 95.5 236 LEU A N 1
ATOM 1834 C CA . LEU A 1 236 ? 15.992 19.312 -0.839 1 95.5 236 LEU A CA 1
ATOM 1835 C C . LEU A 1 236 ? 16.984 20.359 -1.351 1 95.5 236 LEU A C 1
ATOM 1837 O O . LEU A 1 236 ? 18.188 20.109 -1.396 1 95.5 236 LEU A O 1
ATOM 1841 N N . LEU A 1 237 ? 16.547 21.484 -1.686 1 96.56 237 LEU A N 1
ATOM 1842 C CA . LEU A 1 237 ? 17.344 22.484 -2.377 1 96.56 237 LEU A CA 1
ATOM 1843 C C . LEU A 1 237 ? 18.547 22.891 -1.536 1 96.56 237 LEU A C 1
ATOM 1845 O O . LEU A 1 237 ? 19.656 23.047 -2.064 1 96.56 237 LEU A O 1
ATOM 1849 N N . PRO A 1 238 ? 18.484 22.984 -0.205 1 95.94 238 PRO A N 1
ATOM 1850 C CA . PRO A 1 238 ? 19.625 23.391 0.6 1 95.94 238 PRO A CA 1
ATOM 1851 C C . PRO A 1 238 ? 20.781 22.391 0.533 1 95.94 238 PRO A C 1
ATOM 1853 O O . PRO A 1 238 ? 21.922 22.719 0.864 1 95.94 238 PRO A O 1
ATOM 1856 N N . LYS A 1 239 ? 20.484 21.219 0.116 1 94.06 239 LYS A N 1
ATOM 1857 C CA . LYS A 1 239 ? 21.531 20.203 -0.014 1 94.06 239 LYS A CA 1
ATOM 1858 C C . LYS A 1 239 ? 22.578 20.641 -1.037 1 94.06 239 LYS A C 1
ATOM 1860 O O . LYS A 1 239 ? 23.703 20.125 -1.039 1 94.06 239 LYS A O 1
ATOM 1865 N N . SER A 1 240 ? 22.234 21.484 -1.959 1 94.62 240 SER A N 1
ATOM 1866 C CA . SER A 1 240 ? 23.141 21.938 -3.008 1 94.62 240 SER A CA 1
ATOM 1867 C C . SER A 1 240 ? 24.359 22.641 -2.42 1 94.62 240 SER A C 1
ATOM 1869 O O . SER A 1 240 ? 25.469 22.484 -2.924 1 94.62 240 SER A O 1
ATOM 1871 N N . LYS A 1 241 ? 24.188 23.328 -1.381 1 92.69 241 LYS A N 1
ATOM 1872 C CA . LYS A 1 241 ? 25.297 24 -0.716 1 92.69 241 LYS A CA 1
ATOM 1873 C C . LYS A 1 241 ? 25.844 23.156 0.436 1 92.69 241 LYS A C 1
ATOM 1875 O O . LYS A 1 241 ? 27.031 23.219 0.752 1 92.69 241 LYS A O 1
ATOM 1880 N N . GLY A 1 242 ? 24.953 22.391 1.119 1 88.81 242 GLY A N 1
ATOM 1881 C CA . GLY A 1 242 ? 25.344 21.391 2.111 1 88.81 242 GLY A CA 1
ATOM 1882 C C . GLY A 1 242 ? 25.766 22 3.434 1 88.81 242 GLY A C 1
ATOM 1883 O O . GLY A 1 242 ? 26.328 21.328 4.293 1 88.81 242 GLY A O 1
ATOM 1884 N N . ASP A 1 243 ? 25.594 23.297 3.576 1 90 243 ASP A N 1
ATOM 1885 C CA . ASP A 1 243 ? 26 23.953 4.816 1 90 243 ASP A CA 1
ATOM 1886 C C . ASP A 1 243 ? 24.828 24.109 5.77 1 90 243 ASP A C 1
ATOM 1888 O O . ASP A 1 243 ? 23.672 24.047 5.348 1 90 243 ASP A O 1
ATOM 1892 N N . GLU A 1 244 ? 25.125 24.266 6.977 1 90.75 244 GLU A N 1
ATOM 1893 C CA . GLU A 1 244 ? 24.109 24.391 8.023 1 90.75 244 GLU A CA 1
ATOM 1894 C C . GLU A 1 244 ? 23.297 25.672 7.852 1 90.75 244 GLU A C 1
ATOM 1896 O O . GLU A 1 244 ? 22.078 25.672 8.008 1 90.75 244 GLU A O 1
ATOM 1901 N N . ASP A 1 245 ? 23.906 26.656 7.484 1 91.38 245 ASP A N 1
ATOM 1902 C CA . ASP A 1 245 ? 23.266 27.969 7.418 1 91.38 245 ASP A CA 1
ATOM 1903 C C . ASP A 1 245 ? 22.234 28.016 6.305 1 91.38 245 ASP A C 1
ATOM 1905 O O . ASP A 1 245 ? 21.188 28.656 6.449 1 91.38 245 ASP A O 1
ATOM 1909 N N . THR A 1 246 ? 22.5 27.359 5.246 1 93.38 246 THR A N 1
ATOM 1910 C CA . THR A 1 246 ? 21.562 27.375 4.125 1 93.38 246 THR A CA 1
ATOM 1911 C C . THR A 1 246 ? 20.266 26.656 4.48 1 93.38 246 THR A C 1
ATOM 1913 O O . THR A 1 246 ? 19.188 27.094 4.086 1 93.38 246 THR A O 1
ATOM 1916 N N . TRP A 1 247 ? 20.406 25.594 5.172 1 95 247 TRP A N 1
ATOM 1917 C CA . TRP A 1 247 ? 19.219 24.859 5.602 1 95 247 TRP A CA 1
ATOM 1918 C C . TRP A 1 247 ? 18.375 25.703 6.555 1 95 247 TRP A C 1
ATOM 1920 O O . TRP A 1 247 ? 17.156 25.828 6.367 1 95 247 TRP A O 1
ATOM 1930 N N . SER A 1 248 ? 19.047 26.297 7.582 1 93.38 248 SER A N 1
ATOM 1931 C CA . SER A 1 248 ? 18.359 27.125 8.578 1 93.38 248 SER A CA 1
ATOM 1932 C C . SER A 1 248 ? 17.719 28.359 7.934 1 93.38 248 SER A C 1
ATOM 1934 O O . SER A 1 248 ? 16.625 28.766 8.32 1 93.38 248 SER A O 1
ATOM 1936 N N . LEU A 1 249 ? 18.375 28.812 6.949 1 94.19 249 LEU A N 1
ATOM 1937 C CA . LEU A 1 249 ? 17.844 29.969 6.242 1 94.19 249 LEU A CA 1
ATOM 1938 C C . LEU A 1 249 ? 16.594 29.594 5.461 1 94.19 249 LEU A C 1
ATOM 1940 O O . LEU A 1 249 ? 15.625 30.359 5.445 1 94.19 249 LEU A O 1
ATOM 1944 N N . MET A 1 250 ? 16.609 28.531 4.789 1 95.81 250 MET A N 1
ATOM 1945 C CA . MET A 1 250 ? 15.461 28.094 3.986 1 95.81 250 MET A CA 1
ATOM 1946 C C . MET A 1 250 ? 14.227 27.891 4.859 1 95.81 250 MET A C 1
ATOM 1948 O O . MET A 1 250 ? 13.141 28.375 4.535 1 95.81 250 MET A O 1
ATOM 1952 N N . ILE A 1 251 ? 14.375 27.172 5.957 1 95.94 251 ILE A N 1
ATOM 1953 C CA . ILE A 1 251 ? 13.219 26.906 6.809 1 95.94 251 ILE A CA 1
ATOM 1954 C C . ILE A 1 251 ? 12.711 28.219 7.406 1 95.94 251 ILE A C 1
ATOM 1956 O O . ILE A 1 251 ? 11.5 28.391 7.598 1 95.94 251 ILE A O 1
ATOM 1960 N N . GLN A 1 252 ? 13.641 29.109 7.746 1 95.06 252 GLN A N 1
ATOM 1961 C CA . GLN A 1 252 ? 13.242 30.422 8.25 1 95.06 252 GLN A CA 1
ATOM 1962 C C . GLN A 1 252 ? 12.43 31.188 7.211 1 95.06 252 GLN A C 1
ATOM 1964 O O . GLN A 1 252 ? 11.406 31.781 7.531 1 95.06 252 GLN A O 1
ATOM 1969 N N . LYS A 1 253 ? 12.906 31.188 5.969 1 95.25 253 LYS A N 1
ATOM 1970 C CA . LYS A 1 253 ? 12.188 31.844 4.879 1 95.25 253 LYS A CA 1
ATOM 1971 C C . LYS A 1 253 ? 10.781 31.266 4.734 1 95.25 253 LYS A C 1
ATOM 1973 O O . LYS A 1 253 ? 9.812 32.031 4.562 1 95.25 253 LYS A O 1
ATOM 1978 N N . ILE A 1 254 ? 10.68 29.969 4.785 1 96.56 254 ILE A N 1
ATOM 1979 C CA . ILE A 1 254 ? 9.398 29.281 4.621 1 96.56 254 ILE A CA 1
ATOM 1980 C C . ILE A 1 254 ? 8.469 29.656 5.77 1 96.56 254 ILE A C 1
ATOM 1982 O O . ILE A 1 254 ? 7.289 29.953 5.551 1 96.56 254 ILE A O 1
ATOM 1986 N N . LEU A 1 255 ? 9.008 29.672 7.004 1 96.31 255 LEU A N 1
ATOM 1987 C CA . LEU A 1 255 ? 8.203 30 8.172 1 96.31 255 LEU A CA 1
ATOM 1988 C C . LEU A 1 255 ? 7.715 31.453 8.109 1 96.31 255 LEU A C 1
ATOM 1990 O O . LEU A 1 255 ? 6.586 31.75 8.508 1 96.31 255 LEU A O 1
ATOM 1994 N N . ILE A 1 256 ? 8.539 32.312 7.656 1 94.38 256 ILE A N 1
ATOM 1995 C CA . ILE A 1 256 ? 8.148 33.688 7.5 1 94.38 256 ILE A CA 1
ATOM 1996 C C . ILE A 1 256 ? 7.02 33.812 6.477 1 94.38 256 ILE A C 1
ATOM 1998 O O . ILE A 1 256 ? 6.031 34.5 6.703 1 94.38 256 ILE A O 1
ATOM 2002 N N . ALA A 1 257 ? 7.199 33.125 5.352 1 93.69 257 ALA A N 1
ATOM 2003 C CA . ALA A 1 257 ? 6.16 33.125 4.328 1 93.69 257 ALA A CA 1
ATOM 2004 C C . ALA A 1 257 ? 4.84 32.594 4.887 1 93.69 257 ALA A C 1
ATOM 2006 O O . ALA A 1 257 ? 3.775 33.188 4.617 1 93.69 257 ALA A O 1
ATOM 2007 N N . ILE A 1 258 ? 4.883 31.547 5.68 1 94.94 258 ILE A N 1
ATOM 2008 C CA . ILE A 1 258 ? 3.686 30.984 6.293 1 94.94 258 ILE A CA 1
ATOM 2009 C C . ILE A 1 258 ? 3.045 32 7.223 1 94.94 258 ILE A C 1
ATOM 2011 O O . ILE A 1 258 ? 1.825 32.188 7.203 1 94.94 258 ILE A O 1
ATOM 2015 N N . ASN A 1 259 ? 3.891 32.625 8.031 1 93.06 259 ASN A N 1
ATOM 2016 C CA . ASN A 1 259 ? 3.389 33.594 8.977 1 93.06 259 ASN A CA 1
ATOM 2017 C C . ASN A 1 259 ? 2.674 34.75 8.266 1 93.06 259 ASN A C 1
ATOM 2019 O O . ASN A 1 259 ? 1.624 35.219 8.719 1 93.06 259 ASN A O 1
ATOM 2023 N N . ILE A 1 260 ? 3.205 35.156 7.184 1 90.25 260 ILE A N 1
ATOM 2024 C CA . ILE A 1 260 ? 2.609 36.25 6.406 1 90.25 260 ILE A CA 1
ATOM 2025 C C . ILE A 1 260 ? 1.262 35.781 5.844 1 90.25 260 ILE A C 1
ATOM 2027 O O . ILE A 1 260 ? 0.269 36.531 5.945 1 90.25 260 ILE A O 1
ATOM 2031 N N . LEU A 1 261 ? 1.212 34.688 5.289 1 91.19 261 LEU A N 1
ATOM 2032 C CA . LEU A 1 261 ? -0.016 34.156 4.695 1 91.19 261 LEU A CA 1
ATOM 2033 C C . LEU A 1 261 ? -1.075 33.906 5.766 1 91.19 261 LEU A C 1
ATOM 2035 O O . LEU A 1 261 ? -2.266 34.125 5.527 1 91.19 261 LEU A O 1
ATOM 2039 N N . LEU A 1 262 ? -0.649 33.438 6.941 1 92.06 262 LEU A N 1
ATOM 2040 C CA . LEU A 1 262 ? -1.581 33.188 8.039 1 92.06 262 LEU A CA 1
ATOM 2041 C C . LEU A 1 262 ? -2.188 34.5 8.523 1 92.06 262 LEU A C 1
ATOM 2043 O O . LEU A 1 262 ? -3.359 34.562 8.914 1 92.06 262 LEU A O 1
ATOM 2047 N N . ASN A 1 263 ? -1.391 35.562 8.531 1 89.06 263 ASN A N 1
ATOM 2048 C CA . ASN A 1 263 ? -1.904 36.844 8.938 1 89.06 263 ASN A CA 1
ATOM 2049 C C . ASN A 1 263 ? -3.094 37.281 8.078 1 89.06 263 ASN A C 1
ATOM 2051 O O . ASN A 1 263 ? -4.086 37.781 8.602 1 89.06 263 ASN A O 1
ATOM 2055 N N . ASP A 1 264 ? -3.002 37 6.859 1 84.31 264 ASP A N 1
ATOM 2056 C CA . ASP A 1 264 ? -4.078 37.344 5.941 1 84.31 264 ASP A CA 1
ATOM 2057 C C . ASP A 1 264 ? -5.289 36.438 6.129 1 84.31 264 ASP A C 1
ATOM 2059 O O . ASP A 1 264 ? -6.43 36.906 6.141 1 84.31 264 ASP A O 1
ATOM 2063 N N . SER A 1 265 ? -5.07 35.219 6.301 1 86.75 265 SER A N 1
ATOM 2064 C CA . SER A 1 265 ? -6.145 34.25 6.367 1 86.75 265 SER A CA 1
ATOM 2065 C C . SER A 1 265 ? -6.836 34.25 7.727 1 86.75 265 SER A C 1
ATOM 2067 O O . SER A 1 265 ? -8.031 33.969 7.824 1 86.75 265 SER A O 1
ATOM 2069 N N . PHE A 1 266 ? -6.113 34.594 8.844 1 88.81 266 PHE A N 1
ATOM 2070 C CA . PHE A 1 266 ? -6.656 34.5 10.195 1 88.81 266 PHE A CA 1
ATOM 2071 C C . PHE A 1 266 ? -7.012 35.906 10.719 1 88.81 266 PHE A C 1
ATOM 2073 O O . PHE A 1 266 ? -7.199 36.094 11.922 1 88.81 266 PHE A O 1
ATOM 2080 N N . GLN A 1 267 ? -7.098 36.75 9.781 1 83.81 267 GLN A N 1
ATOM 2081 C CA . GLN A 1 267 ? -7.492 38.094 10.195 1 83.81 267 GLN A CA 1
ATOM 2082 C C . GLN A 1 267 ? -8.844 38.094 10.906 1 83.81 267 GLN A C 1
ATOM 2084 O O . GLN A 1 267 ? -9.82 37.562 10.375 1 83.81 267 GLN A O 1
ATOM 2089 N N . GLY A 1 268 ? -8.898 38.562 12.078 1 82 268 GLY A N 1
ATOM 2090 C CA . GLY A 1 268 ? -10.141 38.625 12.828 1 82 268 GLY A CA 1
ATOM 2091 C C . GLY A 1 268 ? -10.375 37.375 13.688 1 82 268 GLY A C 1
ATOM 2092 O O . GLY A 1 268 ? -11.266 37.375 14.531 1 82 268 GLY A O 1
ATOM 2093 N N . LEU A 1 269 ? -9.633 36.375 13.477 1 88.25 269 LEU A N 1
ATOM 2094 C CA . LEU A 1 269 ? -9.836 35.125 14.195 1 88.25 269 LEU A CA 1
ATOM 2095 C C . LEU A 1 269 ? -8.805 34.969 15.32 1 88.25 269 LEU A C 1
ATOM 2097 O O . LEU A 1 269 ? -9 34.156 16.234 1 88.25 269 LEU A O 1
ATOM 2101 N N . GLU A 1 270 ? -7.699 35.625 15.156 1 87.12 270 GLU A N 1
ATOM 2102 C CA . GLU A 1 270 ? -6.641 35.562 16.156 1 87.12 270 GLU A CA 1
ATOM 2103 C C . GLU A 1 270 ? -6.23 36.969 16.609 1 87.12 270 GLU A C 1
ATOM 2105 O O . GLU A 1 270 ? -6.477 37.969 15.914 1 87.12 270 GLU A O 1
ATOM 2110 N N . GLU A 1 271 ? -5.625 37 17.812 1 82.44 271 GLU A N 1
ATOM 2111 C CA . GLU A 1 271 ? -5.125 38.281 18.328 1 82.44 271 GLU A CA 1
ATOM 2112 C C . GLU A 1 271 ? -3.918 38.75 17.516 1 82.44 271 GLU A C 1
ATOM 2114 O O . GLU A 1 271 ? -3.057 37.969 17.141 1 82.44 271 GLU A O 1
ATOM 2119 N N . GLU A 1 272 ? -3.852 39.969 17.234 1 79.81 272 GLU A N 1
ATOM 2120 C CA . GLU A 1 272 ? -2.777 40.562 16.438 1 79.81 272 GLU A CA 1
ATOM 2121 C C . GLU A 1 272 ? -1.429 40.406 17.141 1 79.81 272 GLU A C 1
ATOM 2123 O O . GLU A 1 272 ? -0.385 40.344 16.484 1 79.81 272 GLU A O 1
ATOM 2128 N N . SER A 1 273 ? -1.444 40.219 18.406 1 84.12 273 SER A N 1
ATOM 2129 C CA . SER A 1 273 ? -0.206 40.094 19.172 1 84.12 273 SER A CA 1
ATOM 2130 C C . SER A 1 273 ? 0.525 38.812 18.828 1 84.12 273 SER A C 1
ATOM 2132 O O . SER A 1 273 ? 1.757 38.75 18.844 1 84.12 273 SER A O 1
ATOM 2134 N N . LYS A 1 274 ? -0.214 37.844 18.469 1 85.69 274 LYS A N 1
ATOM 2135 C CA . LYS A 1 274 ? 0.398 36.562 18.188 1 85.69 274 LYS A CA 1
ATOM 2136 C C . LYS A 1 274 ? 1.247 36.625 16.922 1 85.69 274 LYS A C 1
ATOM 2138 O O . LYS A 1 274 ? 2.299 35.969 16.844 1 85.69 274 LYS A O 1
ATOM 2143 N N . THR A 1 275 ? 0.822 37.375 15.953 1 85.69 275 THR A N 1
ATOM 2144 C CA . THR A 1 275 ? 1.561 37.531 14.703 1 85.69 275 THR A CA 1
ATOM 2145 C C . THR A 1 275 ? 2.898 38.219 14.953 1 85.69 275 THR A C 1
ATOM 2147 O O . THR A 1 275 ? 3.934 37.781 14.453 1 85.69 275 THR A O 1
ATOM 2150 N N . SER A 1 276 ? 2.822 39.188 15.75 1 88 276 SER A N 1
ATOM 2151 C CA . SER A 1 276 ? 4.027 39.969 16.031 1 88 276 SER A CA 1
ATOM 2152 C C . SER A 1 276 ? 5.016 39.156 16.875 1 88 276 SER A C 1
ATOM 2154 O O . SER A 1 276 ? 6.227 39.25 16.672 1 88 276 SER A O 1
ATOM 2156 N N . GLU A 1 277 ? 4.457 38.438 17.766 1 89.44 277 GLU A N 1
ATOM 2157 C CA . GLU A 1 277 ? 5.309 37.625 18.609 1 89.44 277 GLU A CA 1
ATOM 2158 C C . GLU A 1 277 ? 6.031 36.562 17.781 1 89.44 277 GLU A C 1
ATOM 2160 O O . GLU A 1 277 ? 7.219 36.281 18 1 89.44 277 GLU A O 1
ATOM 2165 N N . THR A 1 278 ? 5.297 36 16.859 1 91.19 278 THR A N 1
ATOM 2166 C CA . THR A 1 278 ? 5.891 34.969 16.016 1 91.19 278 THR A CA 1
ATOM 2167 C C . THR A 1 278 ? 6.957 35.562 15.109 1 91.19 278 THR A C 1
ATOM 2169 O O . THR A 1 278 ? 8.016 34.969 14.914 1 91.19 278 THR A O 1
ATOM 2172 N N . MET A 1 279 ? 6.703 36.781 14.617 1 90.88 279 MET A N 1
ATOM 2173 C CA . MET A 1 279 ? 7.676 37.406 13.742 1 90.88 279 MET A CA 1
ATOM 2174 C C . MET A 1 279 ? 8.945 37.781 14.508 1 90.88 279 MET A C 1
ATOM 2176 O O . MET A 1 279 ? 10.047 37.656 13.984 1 90.88 279 MET A O 1
ATOM 2180 N N . ARG A 1 280 ? 8.82 38.094 15.758 1 91.44 280 ARG A N 1
ATOM 2181 C CA . ARG A 1 280 ? 9.969 38.438 16.594 1 91.44 280 ARG A CA 1
ATOM 2182 C C . ARG A 1 280 ? 10.828 37.188 16.859 1 91.44 280 ARG A C 1
ATOM 2184 O O . ARG A 1 280 ? 12.047 37.281 16.984 1 91.44 280 ARG A O 1
ATOM 2191 N N . ALA A 1 281 ? 10.125 36.062 16.969 1 90.75 281 ALA A N 1
ATOM 2192 C CA . ALA A 1 281 ? 10.852 34.812 17.188 1 90.75 281 ALA A CA 1
ATOM 2193 C C . ALA A 1 281 ? 11.602 34.406 15.93 1 90.75 281 ALA A C 1
ATOM 2195 O O . ALA A 1 281 ? 12.664 33.781 16.016 1 90.75 281 ALA A O 1
ATOM 2196 N N . LEU A 1 282 ? 11.023 34.75 14.758 1 91.94 282 LEU A N 1
ATOM 2197 C CA . LEU A 1 282 ? 11.617 34.375 13.484 1 91.94 282 LEU A CA 1
ATOM 2198 C C . LEU A 1 282 ? 12.742 35.312 13.094 1 91.94 282 LEU A C 1
ATOM 2200 O O . LEU A 1 282 ? 13.75 34.906 12.531 1 91.94 282 LEU A O 1
ATOM 2204 N N . VAL A 1 283 ? 12.469 36.625 13.359 1 92.12 283 VAL A N 1
ATOM 2205 C CA . VAL A 1 283 ? 13.453 37.656 13.07 1 92.12 283 VAL A CA 1
ATOM 2206 C C . VAL A 1 283 ? 13.719 38.469 14.336 1 92.12 283 VAL A C 1
ATOM 2208 O O . VAL A 1 283 ? 13.039 39.469 14.578 1 92.12 283 VAL A O 1
ATOM 2211 N N . PRO A 1 284 ? 14.742 37.938 15.062 1 85.31 284 PRO A N 1
ATOM 2212 C CA . PRO A 1 284 ? 15.031 38.688 16.297 1 85.31 284 PRO A CA 1
ATOM 2213 C C . PRO A 1 284 ? 15.273 40.156 16.047 1 85.31 284 PRO A C 1
ATOM 2215 O O . PRO A 1 284 ? 15.742 40.562 14.961 1 85.31 284 PRO A O 1
ATOM 2218 N N . PRO A 1 285 ? 14.898 40.906 17.078 1 83.88 285 PRO A N 1
ATOM 2219 C CA . PRO A 1 285 ? 15.078 42.344 16.922 1 83.88 285 PRO A CA 1
ATOM 2220 C C . PRO A 1 285 ? 16.531 42.75 16.672 1 83.88 285 PRO A C 1
ATOM 2222 O O . PRO A 1 285 ? 17.438 42.219 17.328 1 83.88 285 PRO A O 1
ATOM 2225 N N . GLY A 1 286 ? 16.812 43.438 15.742 1 81.5 286 GLY A N 1
ATOM 2226 C CA . GLY A 1 286 ? 18.141 43.906 15.414 1 81.5 286 GLY A CA 1
ATOM 2227 C C . GLY A 1 286 ? 18.75 43.188 14.227 1 81.5 286 GLY A C 1
ATOM 2228 O O . GLY A 1 286 ? 19.75 43.656 13.664 1 81.5 286 GLY A O 1
ATOM 2229 N N . LYS A 1 287 ? 18.172 42.094 13.93 1 84.06 287 LYS A N 1
ATOM 2230 C CA . LYS A 1 287 ? 18.719 41.344 12.797 1 84.06 287 LYS A CA 1
ATOM 2231 C C . LYS A 1 287 ? 17.891 41.594 11.531 1 84.06 287 LYS A C 1
ATOM 2233 O O . LYS A 1 287 ? 16.672 41.781 11.609 1 84.06 287 LYS A O 1
ATOM 2238 N N . ASP A 1 288 ? 18.562 41.656 10.438 1 86.25 288 ASP A N 1
ATOM 2239 C CA . ASP A 1 288 ? 17.875 41.844 9.164 1 86.25 288 ASP A CA 1
ATOM 2240 C C . ASP A 1 288 ? 17.141 40.562 8.734 1 86.25 288 ASP A C 1
ATOM 2242 O O . ASP A 1 288 ? 17.672 39.469 8.883 1 86.25 288 ASP A O 1
ATOM 2246 N N . PRO A 1 289 ? 15.961 40.781 8.289 1 87.19 289 PRO A N 1
ATOM 2247 C CA . PRO A 1 289 ? 15.25 39.594 7.762 1 87.19 289 PRO A CA 1
ATOM 2248 C C . PRO A 1 289 ? 15.938 39 6.539 1 87.19 289 PRO A C 1
ATOM 2250 O O . PRO A 1 289 ? 16.609 39.688 5.789 1 87.19 289 PRO A O 1
ATOM 2253 N N . PRO A 1 290 ? 15.812 37.781 6.434 1 91.06 290 PRO A N 1
ATOM 2254 C CA . PRO A 1 290 ? 16.391 37.156 5.254 1 91.06 290 PRO A CA 1
ATOM 2255 C C . PRO A 1 290 ? 15.688 37.531 3.959 1 91.06 290 PRO A C 1
ATOM 2257 O O . PRO A 1 290 ? 14.609 38.125 3.996 1 91.06 290 PRO A O 1
ATOM 2260 N N . ALA A 1 291 ? 16.375 37.25 2.811 1 90.44 291 ALA A N 1
ATOM 2261 C CA . ALA A 1 291 ? 15.758 37.5 1.506 1 90.44 291 ALA A CA 1
ATOM 2262 C C . ALA A 1 291 ? 14.461 36.719 1.36 1 90.44 291 ALA A C 1
ATOM 2264 O O . ALA A 1 291 ? 14.328 35.625 1.905 1 90.44 291 ALA A O 1
ATOM 2265 N N . PRO A 1 292 ? 13.516 37.281 0.681 1 92.44 292 PRO A N 1
ATOM 2266 C CA . PRO A 1 292 ? 12.219 36.594 0.537 1 92.44 292 PRO A CA 1
ATOM 2267 C C . PRO A 1 292 ? 12.344 35.25 -0.172 1 92.44 292 PRO A C 1
ATOM 2269 O O . PRO A 1 292 ? 13.258 35.062 -0.978 1 92.44 292 PRO A O 1
ATOM 2272 N N . LEU A 1 293 ? 11.406 34.406 0.169 1 94.06 293 LEU A N 1
ATOM 2273 C CA . LEU A 1 293 ? 11.375 33.062 -0.42 1 94.06 293 LEU A CA 1
ATOM 2274 C C . LEU A 1 293 ? 11.148 33.156 -1.926 1 94.06 293 LEU A C 1
ATOM 2276 O O . LEU A 1 293 ? 10.141 33.688 -2.379 1 94.06 293 LEU A O 1
ATOM 2280 N N . GLY A 1 294 ? 12.047 32.656 -2.703 1 92.12 294 GLY A N 1
ATOM 2281 C CA . GLY A 1 294 ? 11.93 32.656 -4.152 1 92.12 294 GLY A CA 1
ATOM 2282 C C . GLY A 1 294 ? 11.93 34.031 -4.746 1 92.12 294 GLY A C 1
ATOM 2283 O O . GLY A 1 294 ? 11.539 34.25 -5.898 1 92.12 294 GLY A O 1
ATOM 2284 N N . GLY A 1 295 ? 12.234 34.938 -3.961 1 88.88 295 GLY A N 1
ATOM 2285 C CA . GLY A 1 295 ? 12.234 36.312 -4.422 1 88.88 295 GLY A CA 1
ATOM 2286 C C . GLY A 1 295 ? 10.859 36.938 -4.383 1 88.88 295 GLY A C 1
ATOM 2287 O O . GLY A 1 295 ? 10.688 38.062 -4.867 1 88.88 295 GLY A O 1
ATOM 2288 N N . LEU A 1 296 ? 9.922 36.281 -3.805 1 87.38 296 LEU A N 1
ATOM 2289 C CA . LEU A 1 296 ? 8.562 36.812 -3.762 1 87.38 296 LEU A CA 1
ATOM 2290 C C . LEU A 1 296 ? 8.375 37.719 -2.562 1 87.38 296 LEU A C 1
ATOM 2292 O O . LEU A 1 296 ? 8.602 37.312 -1.421 1 87.38 296 LEU A O 1
ATOM 2296 N N . THR A 1 297 ? 7.941 38.875 -2.83 1 82.25 297 THR A N 1
ATOM 2297 C CA . THR A 1 297 ? 7.723 39.844 -1.773 1 82.25 297 THR A CA 1
ATOM 2298 C C . THR A 1 297 ? 6.422 39.562 -1.03 1 82.25 297 THR A C 1
ATOM 2300 O O . THR A 1 297 ? 5.652 38.688 -1.43 1 82.25 297 THR A O 1
ATOM 2303 N N . VAL A 1 298 ? 6.305 40.25 0.109 1 76.94 298 VAL A N 1
ATOM 2304 C CA . VAL A 1 298 ? 5.094 40.156 0.915 1 76.94 298 VAL A CA 1
ATOM 2305 C C . VAL A 1 298 ? 3.867 40.438 0.055 1 76.94 298 VAL A C 1
ATOM 2307 O O . VAL A 1 298 ? 2.836 39.781 0.174 1 76.94 298 VAL A O 1
ATOM 2310 N N . PHE A 1 299 ? 4.062 41.312 -0.827 1 75.31 299 PHE A N 1
ATOM 2311 C CA . PHE A 1 299 ? 2.977 41.719 -1.703 1 75.31 299 PHE A CA 1
ATOM 2312 C C . PHE A 1 299 ? 2.629 40.625 -2.697 1 75.31 299 PHE A C 1
ATOM 2314 O O . PHE A 1 299 ? 1.455 40.406 -3.008 1 75.31 299 PHE A O 1
ATOM 2321 N N . ASP A 1 300 ? 3.6 39.969 -3.107 1 79.94 300 ASP A N 1
ATOM 2322 C CA . ASP A 1 300 ? 3.385 38.875 -4.055 1 79.94 300 ASP A CA 1
ATOM 2323 C C . ASP A 1 300 ? 2.613 37.719 -3.41 1 79.94 300 ASP A C 1
ATOM 2325 O O . ASP A 1 300 ? 1.757 37.125 -4.047 1 79.94 300 ASP A O 1
ATOM 2329 N N . LEU A 1 301 ? 2.85 37.562 -2.172 1 78.06 301 LEU A N 1
ATOM 2330 C CA . LEU A 1 301 ? 2.223 36.438 -1.459 1 78.06 301 LEU A CA 1
ATOM 2331 C C . LEU A 1 301 ? 0.777 36.781 -1.103 1 78.06 301 LEU A C 1
ATOM 2333 O O . LEU A 1 301 ? -0.097 35.906 -1.166 1 78.06 301 LEU A O 1
ATOM 2337 N N . SER A 1 302 ? 0.434 37.969 -0.714 1 70.69 302 SER A N 1
ATOM 2338 C CA . SER A 1 302 ? -0.88 38.375 -0.23 1 70.69 302 SER A CA 1
ATOM 2339 C C . SER A 1 302 ? -1.816 38.719 -1.388 1 70.69 302 SER A C 1
ATOM 2341 O O . SER A 1 302 ? -3.018 38.469 -1.317 1 70.69 302 SER A O 1
ATOM 2343 N N . ASN A 1 303 ? -1.495 39.531 -2.354 1 60.75 303 ASN A N 1
ATOM 2344 C CA . ASN A 1 303 ? -2.373 40.156 -3.35 1 60.75 303 ASN A CA 1
ATOM 2345 C C . ASN A 1 303 ? -2.979 39.094 -4.273 1 60.75 303 ASN A C 1
ATOM 2347 O O . ASN A 1 303 ? -4.102 39.25 -4.758 1 60.75 303 ASN A O 1
ATOM 2351 N N . LYS A 1 304 ? -2.303 38.188 -4.789 1 55.31 304 LYS A N 1
ATOM 2352 C CA . LYS A 1 304 ? -2.775 37.406 -5.922 1 55.31 304 LYS A CA 1
ATOM 2353 C C . LYS A 1 304 ? -3.535 36.156 -5.457 1 55.31 304 LYS A C 1
ATOM 2355 O O . LYS A 1 304 ? -4.156 35.469 -6.262 1 55.31 304 LYS A O 1
ATOM 2360 N N . SER A 1 305 ? -3.539 35.906 -4.203 1 57.59 305 SER A N 1
ATOM 2361 C CA . SER A 1 305 ? -4.016 34.562 -3.895 1 57.59 305 SER A CA 1
ATOM 2362 C C . SER A 1 305 ? -5.465 34.594 -3.424 1 57.59 305 SER A C 1
ATOM 2364 O O . SER A 1 305 ? -5.828 35.375 -2.557 1 57.59 305 SER A O 1
ATOM 2366 N N . THR A 1 306 ? -6.434 34.25 -4.344 1 60.66 306 THR A N 1
ATOM 2367 C CA . THR A 1 306 ? -7.758 33.938 -3.82 1 60.66 306 THR A CA 1
ATOM 2368 C C . THR A 1 306 ? -7.652 33.188 -2.502 1 60.66 306 THR A C 1
ATOM 2370 O O . THR A 1 306 ? -6.633 32.531 -2.229 1 60.66 306 THR A O 1
ATOM 2373 N N . GLU A 1 307 ? -8.523 33.562 -1.596 1 59.94 307 GLU A N 1
ATOM 2374 C CA . GLU A 1 307 ? -8.531 32.938 -0.281 1 59.94 307 GLU A CA 1
ATOM 2375 C C . GLU A 1 307 ? -8.234 31.438 -0.387 1 59.94 307 GLU A C 1
ATOM 2377 O O . GLU A 1 307 ? -7.488 30.891 0.425 1 59.94 307 GLU A O 1
ATOM 2382 N N . ARG A 1 308 ? -8.719 30.875 -1.399 1 61.53 308 ARG A N 1
ATOM 2383 C CA . ARG A 1 308 ? -8.531 29.438 -1.574 1 61.53 308 ARG A CA 1
ATOM 2384 C C . ARG A 1 308 ? -7.082 29.109 -1.919 1 61.53 308 ARG A C 1
ATOM 2386 O O . ARG A 1 308 ? -6.523 28.141 -1.411 1 61.53 308 ARG A O 1
ATOM 2393 N N . LEU A 1 309 ? -6.609 29.953 -2.645 1 65.62 309 LEU A N 1
ATOM 2394 C CA . LEU A 1 309 ? -5.227 29.75 -3.068 1 65.62 309 LEU A CA 1
ATOM 2395 C C . LEU A 1 309 ? -4.262 29.969 -1.91 1 65.62 309 LEU A C 1
ATOM 2397 O O . LEU A 1 309 ? -3.252 29.281 -1.789 1 65.62 309 LEU A O 1
ATOM 2401 N N . SER A 1 310 ? -4.781 30.75 -1.055 1 78.75 310 SER A N 1
ATOM 2402 C CA . SER A 1 310 ? -3.908 31.062 0.073 1 78.75 310 SER A CA 1
ATOM 2403 C C . SER A 1 310 ? -3.77 29.875 1.015 1 78.75 310 SER A C 1
ATOM 2405 O O . SER A 1 310 ? -2.666 29.547 1.464 1 78.75 310 SER A O 1
ATOM 2407 N N . ILE A 1 311 ? -4.777 29.203 1.165 1 82.38 311 ILE A N 1
ATOM 2408 C CA . ILE A 1 311 ? -4.754 28.094 2.121 1 82.38 311 ILE A CA 1
ATOM 2409 C C . ILE A 1 311 ? -3.99 26.922 1.526 1 82.38 311 ILE A C 1
ATOM 2411 O O . ILE A 1 311 ? -3.258 26.219 2.236 1 82.38 311 ILE A O 1
ATOM 2415 N N . THR A 1 312 ? -4.141 26.719 0.276 1 85.5 312 THR A N 1
ATOM 2416 C CA . THR A 1 312 ? -3.383 25.672 -0.394 1 85.5 312 THR A CA 1
ATOM 2417 C C . THR A 1 312 ? -1.887 25.969 -0.332 1 85.5 312 THR A C 1
ATOM 2419 O O . THR A 1 312 ? -1.08 25.047 -0.145 1 85.5 312 THR A O 1
ATOM 2422 N N . ASN A 1 313 ? -1.628 27.234 -0.43 1 90.88 313 ASN A N 1
ATOM 2423 C CA . ASN A 1 313 ? -0.227 27.625 -0.34 1 90.88 313 ASN A CA 1
ATOM 2424 C C . ASN A 1 313 ? 0.338 27.375 1.056 1 90.88 313 ASN A C 1
ATOM 2426 O O . ASN A 1 313 ? 1.451 26.875 1.198 1 90.88 313 ASN A O 1
ATOM 2430 N N . ILE A 1 314 ? -0.469 27.75 2.059 1 93.81 314 ILE A N 1
ATOM 2431 C CA . ILE A 1 314 ? -0.034 27.531 3.434 1 93.81 314 ILE A CA 1
ATOM 2432 C C . ILE A 1 314 ? 0.198 26.047 3.67 1 93.81 314 ILE A C 1
ATOM 2434 O O . ILE A 1 314 ? 1.226 25.641 4.227 1 93.81 314 ILE A O 1
ATOM 2438 N N . SER A 1 315 ? -0.71 25.281 3.178 1 92.94 315 SER A N 1
ATOM 2439 C CA . SER A 1 315 ? -0.618 23.828 3.379 1 92.94 315 SER A CA 1
ATOM 2440 C C . SER A 1 315 ? 0.616 23.266 2.689 1 92.94 315 SER A C 1
ATOM 2442 O O . SER A 1 315 ? 1.309 22.406 3.254 1 92.94 315 SER A O 1
ATOM 2444 N N . THR A 1 316 ? 0.858 23.672 1.552 1 94.31 316 THR A N 1
ATOM 2445 C CA . THR A 1 316 ? 2.014 23.188 0.811 1 94.31 316 THR A CA 1
ATOM 2446 C C . THR A 1 316 ? 3.312 23.594 1.498 1 94.31 316 THR A C 1
ATOM 2448 O O . THR A 1 316 ? 4.266 22.812 1.556 1 94.31 316 THR A O 1
ATOM 2451 N N . LEU A 1 317 ? 3.34 24.797 2 1 96.25 317 LEU A N 1
ATOM 2452 C CA . LEU A 1 317 ? 4.531 25.266 2.701 1 96.25 317 LEU A CA 1
ATOM 2453 C C . LEU A 1 317 ? 4.723 24.516 4.012 1 96.25 317 LEU A C 1
ATOM 2455 O O . LEU A 1 317 ? 5.852 24.25 4.426 1 96.25 317 LEU A O 1
ATOM 2459 N N . LEU A 1 318 ? 3.619 24.25 4.672 1 97.06 318 LEU A N 1
ATOM 2460 C CA . LEU A 1 318 ? 3.709 23.422 5.863 1 97.06 318 LEU A CA 1
ATOM 2461 C C . LEU A 1 318 ? 4.277 22.047 5.52 1 97.06 318 LEU A C 1
ATOM 2463 O O . LEU A 1 318 ? 5.098 21.5 6.27 1 97.06 318 LEU A O 1
ATOM 2467 N N . LEU A 1 319 ? 3.818 21.547 4.406 1 96.38 319 LEU A N 1
ATOM 2468 C CA . LEU A 1 319 ? 4.355 20.266 3.936 1 96.38 319 LEU A CA 1
ATOM 2469 C C . LEU A 1 319 ? 5.855 20.375 3.68 1 96.38 319 LEU A C 1
ATOM 2471 O O . LEU A 1 319 ? 6.605 19.438 3.971 1 96.38 319 LEU A O 1
ATOM 2475 N N . CYS A 1 320 ? 6.27 21.469 3.191 1 96.44 320 CYS A N 1
ATOM 2476 C CA . CYS A 1 320 ? 7.691 21.703 2.969 1 96.44 320 CYS A CA 1
ATOM 2477 C C . CYS A 1 320 ? 8.469 21.625 4.281 1 96.44 320 CYS A C 1
ATOM 2479 O O . CYS A 1 320 ? 9.523 21 4.352 1 96.44 320 CYS A O 1
ATOM 2481 N N . CYS A 1 321 ? 7.949 22.203 5.266 1 95.75 321 CYS A N 1
ATOM 2482 C CA . CYS A 1 321 ? 8.586 22.188 6.578 1 95.75 321 CYS A CA 1
ATOM 2483 C C . CYS A 1 321 ? 8.703 20.766 7.113 1 95.75 321 CYS A C 1
ATOM 2485 O O . CYS A 1 321 ? 9.766 20.359 7.586 1 95.75 321 CYS A O 1
ATOM 2487 N N . SER A 1 322 ? 7.629 20.125 6.977 1 94.94 322 SER A N 1
ATOM 2488 C CA . SER A 1 322 ? 7.613 18.75 7.445 1 94.94 322 SER A CA 1
ATOM 2489 C C . SER A 1 322 ? 8.633 17.891 6.699 1 94.94 322 SER A C 1
ATOM 2491 O O . SER A 1 322 ? 9.375 17.125 7.312 1 94.94 322 SER A O 1
ATOM 2493 N N . THR A 1 323 ? 8.664 18.078 5.418 1 93.69 323 THR A N 1
ATOM 2494 C CA . THR A 1 323 ? 9.578 17.297 4.594 1 93.69 323 THR A CA 1
ATOM 2495 C C . THR A 1 323 ? 11.023 17.656 4.91 1 93.69 323 THR A C 1
ATOM 2497 O O . THR A 1 323 ? 11.898 16.797 4.926 1 93.69 323 THR A O 1
ATOM 2500 N N . MET A 1 324 ? 11.312 18.891 5.16 1 94.25 324 MET A N 1
ATOM 2501 C CA . MET A 1 324 ? 12.664 19.328 5.512 1 94.25 324 MET A CA 1
ATOM 2502 C C . MET A 1 324 ? 13.117 18.672 6.816 1 94.25 324 MET A C 1
ATOM 2504 O O . MET A 1 324 ? 14.289 18.312 6.957 1 94.25 324 MET A O 1
ATOM 2508 N N . LEU A 1 325 ? 12.219 18.484 7.695 1 91.44 325 LEU A N 1
ATOM 2509 C CA . LEU A 1 325 ? 12.539 17.922 9 1 91.44 325 LEU A CA 1
ATOM 2510 C C . LEU A 1 325 ? 12.789 16.422 8.891 1 91.44 325 LEU A C 1
ATOM 2512 O O . LEU A 1 325 ? 13.531 15.844 9.688 1 91.44 325 LEU A O 1
ATOM 2516 N N . THR A 1 326 ? 12.211 15.789 7.91 1 86.19 326 THR A N 1
ATOM 2517 C CA . THR A 1 326 ? 12.266 14.328 7.859 1 86.19 326 THR A CA 1
ATOM 2518 C C . THR A 1 326 ? 13.297 13.867 6.84 1 86.19 326 THR A C 1
ATOM 2520 O O . THR A 1 326 ? 13.711 12.703 6.859 1 86.19 326 THR A O 1
ATOM 2523 N N . THR A 1 327 ? 13.688 14.703 6.004 1 85.19 327 THR A N 1
ATOM 2524 C CA . THR A 1 327 ? 14.664 14.32 4.988 1 85.19 327 THR A CA 1
ATOM 2525 C C . THR A 1 327 ? 16.078 14.422 5.535 1 85.19 327 THR A C 1
ATOM 2527 O O . THR A 1 327 ? 16.391 15.305 6.34 1 85.19 327 THR A O 1
ATOM 2530 N N . SER A 1 328 ? 16.969 13.5 5.074 1 82.19 328 SER A N 1
ATOM 2531 C CA . SER A 1 328 ? 18.344 13.461 5.527 1 82.19 328 SER A CA 1
ATOM 2532 C C . SER A 1 328 ? 19.141 14.641 4.98 1 82.19 328 SER A C 1
ATOM 2534 O O . SER A 1 328 ? 18.922 15.078 3.852 1 82.19 328 SER A O 1
ATOM 2536 N N . TYR A 1 329 ? 19.969 15.203 5.773 1 87.5 329 TYR A N 1
ATOM 2537 C CA . TYR A 1 329 ? 20.859 16.297 5.426 1 87.5 329 TYR A CA 1
ATOM 2538 C C . TYR A 1 329 ? 22.297 15.961 5.812 1 87.5 329 TYR A C 1
ATOM 2540 O O . TYR A 1 329 ? 22.547 15.344 6.848 1 87.5 329 TYR A O 1
ATOM 2548 N N . PRO A 1 330 ? 23.281 16.234 5.035 1 84.25 330 PRO A N 1
ATOM 2549 C CA . PRO A 1 330 ? 24.656 15.789 5.207 1 84.25 330 PRO A CA 1
ATOM 2550 C C . PRO A 1 330 ? 25.297 16.297 6.5 1 84.25 330 PRO A C 1
ATOM 2552 O O . PRO A 1 330 ? 26.188 15.656 7.051 1 84.25 330 PRO A O 1
ATOM 2555 N N . VAL A 1 331 ? 24.922 17.422 7 1 88.56 331 VAL A N 1
ATOM 2556 C CA . VAL A 1 331 ? 25.5 18 8.211 1 88.56 331 VAL A CA 1
ATOM 2557 C C . VAL A 1 331 ? 24.406 18.219 9.25 1 88.56 331 VAL A C 1
ATOM 2559 O O . VAL A 1 331 ? 23.219 18.281 8.922 1 88.56 331 VAL A O 1
ATOM 2562 N N . ARG A 1 332 ? 24.828 18.234 10.469 1 87.5 332 ARG A N 1
ATOM 2563 C CA . ARG A 1 332 ? 23.875 18.547 11.531 1 87.5 332 ARG A CA 1
ATOM 2564 C C . ARG A 1 332 ? 23.391 19.984 11.414 1 87.5 332 ARG A C 1
ATOM 2566 O O . ARG A 1 332 ? 24.172 20.891 11.086 1 87.5 332 ARG A O 1
ATOM 2573 N N . VAL A 1 333 ? 22.141 20.141 11.547 1 91.06 333 VAL A N 1
ATOM 2574 C CA . VAL A 1 333 ? 21.562 21.469 11.359 1 91.06 333 VAL A CA 1
ATOM 2575 C C . VAL A 1 333 ? 20.844 21.906 12.633 1 91.06 333 VAL A C 1
ATOM 2577 O O . VAL A 1 333 ? 20.453 21.062 13.453 1 91.06 333 VAL A O 1
ATOM 2580 N N . LYS A 1 334 ? 20.703 23.203 12.812 1 87.5 334 LYS A N 1
ATOM 2581 C CA . LYS A 1 334 ? 19.938 23.781 13.922 1 87.5 334 LYS A CA 1
ATOM 2582 C C . LYS A 1 334 ? 18.484 24.016 13.523 1 87.5 334 LYS A C 1
ATOM 2584 O O . LYS A 1 334 ? 18.203 24.844 12.656 1 87.5 334 LYS A O 1
ATOM 2589 N N . VAL A 1 335 ? 17.594 23.281 14.125 1 90.75 335 VAL A N 1
ATOM 2590 C CA . VAL A 1 335 ? 16.172 23.406 13.836 1 90.75 335 VAL A CA 1
ATOM 2591 C C . VAL A 1 335 ? 15.539 24.453 14.742 1 90.75 335 VAL A C 1
ATOM 2593 O O . VAL A 1 335 ? 15.703 24.422 15.961 1 90.75 335 VAL A O 1
ATOM 2596 N N . PRO A 1 336 ? 14.938 25.438 14.172 1 91.94 336 PRO A N 1
ATOM 2597 C CA . PRO A 1 336 ? 14.258 26.438 14.984 1 91.94 336 PRO A CA 1
ATOM 2598 C C . PRO A 1 336 ? 12.969 25.906 15.617 1 91.94 336 PRO A C 1
ATOM 2600 O O . PRO A 1 336 ? 11.875 26.203 15.133 1 91.94 336 PRO A O 1
ATOM 2603 N N . ILE A 1 337 ? 13.031 25.297 16.719 1 92.12 337 ILE A N 1
ATOM 2604 C CA . ILE A 1 337 ? 11.914 24.594 17.359 1 92.12 337 ILE A CA 1
ATOM 2605 C C . ILE A 1 337 ? 10.891 25.609 17.859 1 92.12 337 ILE A C 1
ATOM 2607 O O . ILE A 1 337 ? 9.688 25.438 17.672 1 92.12 337 ILE A O 1
ATOM 2611 N N . LYS A 1 338 ? 11.328 26.703 18.484 1 90.88 338 LYS A N 1
ATOM 2612 C CA . LYS A 1 338 ? 10.422 27.672 19.094 1 90.88 338 LYS A CA 1
ATOM 2613 C C . LYS A 1 338 ? 9.523 28.328 18.047 1 90.88 338 LYS A C 1
ATOM 2615 O O . LYS A 1 338 ? 8.297 28.281 18.156 1 90.88 338 LYS A O 1
ATOM 2620 N N . PRO A 1 339 ? 10.172 28.906 16.984 1 93 339 PRO A N 1
ATOM 2621 C CA . PRO A 1 339 ? 9.312 29.469 15.945 1 93 339 PRO A CA 1
ATOM 2622 C C . PRO A 1 339 ? 8.375 28.422 15.328 1 93 339 PRO A C 1
ATOM 2624 O O . PRO A 1 339 ? 7.238 28.75 14.977 1 93 339 PRO A O 1
ATOM 2627 N N . LEU A 1 340 ? 8.844 27.203 15.156 1 94.38 340 LEU A N 1
ATOM 2628 C CA . LEU A 1 340 ? 8.023 26.141 14.602 1 94.38 340 LEU A CA 1
ATOM 2629 C C . LEU A 1 340 ? 6.816 25.859 15.492 1 94.38 340 LEU A C 1
ATOM 2631 O O . LEU A 1 340 ? 5.688 25.766 15.008 1 94.38 340 LEU A O 1
ATOM 2635 N N . LEU A 1 341 ? 7.02 25.781 16.781 1 94.12 341 LEU A N 1
ATOM 2636 C CA . LEU A 1 341 ? 5.945 25.516 17.719 1 94.12 341 LEU A CA 1
ATOM 2637 C C . LEU A 1 341 ? 4.973 26.688 17.781 1 94.12 341 LEU A C 1
ATOM 2639 O O . LEU A 1 341 ? 3.766 26.484 17.953 1 94.12 341 LEU A O 1
ATOM 2643 N N . MET A 1 342 ? 5.48 27.875 17.656 1 94.44 342 MET A N 1
ATOM 2644 C CA . MET A 1 342 ? 4.621 29.062 17.672 1 94.44 342 MET A CA 1
ATOM 2645 C C . MET A 1 342 ? 3.684 29.062 16.469 1 94.44 342 MET A C 1
ATOM 2647 O O . MET A 1 342 ? 2.492 29.344 16.594 1 94.44 342 MET A O 1
ATOM 2651 N N . VAL A 1 343 ? 4.219 28.766 15.289 1 95.38 343 VAL A N 1
ATOM 2652 C CA . VAL A 1 343 ? 3.404 28.703 14.078 1 95.38 343 VAL A CA 1
ATOM 2653 C C . VAL A 1 343 ? 2.355 27.609 14.211 1 95.38 343 VAL A C 1
ATOM 2655 O O . VAL A 1 343 ? 1.18 27.812 13.906 1 95.38 343 VAL A O 1
ATOM 2658 N N . VAL A 1 344 ? 2.758 26.438 14.68 1 95.69 344 VAL A N 1
ATOM 2659 C CA . VAL A 1 344 ? 1.846 25.312 14.867 1 95.69 344 VAL A CA 1
ATOM 2660 C C . VAL A 1 344 ? 0.774 25.672 15.891 1 95.69 344 VAL A C 1
ATOM 2662 O O . VAL A 1 344 ? -0.41 25.391 15.688 1 95.69 344 VAL A O 1
ATOM 2665 N N . GLY A 1 345 ? 1.2 26.312 16.984 1 94.56 345 GLY A N 1
ATOM 2666 C CA . GLY A 1 345 ? 0.257 26.75 18 1 94.56 345 GLY A CA 1
ATOM 2667 C C . GLY A 1 345 ? -0.767 27.734 17.469 1 94.56 345 GLY A C 1
ATOM 2668 O O . GLY A 1 345 ? -1.948 27.656 17.812 1 94.56 345 GLY A O 1
ATOM 2669 N N . ARG A 1 346 ? -0.353 28.672 16.625 1 94.25 346 ARG A N 1
ATOM 2670 C CA . ARG A 1 346 ? -1.265 29.641 16 1 94.25 346 ARG A CA 1
ATOM 2671 C C . ARG A 1 346 ? -2.346 28.922 15.203 1 94.25 346 ARG A C 1
ATOM 2673 O O . ARG A 1 346 ? -3.523 29.266 15.281 1 94.25 346 ARG A O 1
ATOM 2680 N N . ILE A 1 347 ? -1.976 27.922 14.445 1 95.44 347 ILE A N 1
ATOM 2681 C CA . ILE A 1 347 ? -2.896 27.219 13.562 1 95.44 347 ILE A CA 1
ATOM 2682 C C . ILE A 1 347 ? -3.846 26.359 14.391 1 95.44 347 ILE A C 1
ATOM 2684 O O . ILE A 1 347 ? -5.062 26.391 14.188 1 95.44 347 ILE A O 1
ATOM 2688 N N . LEU A 1 348 ? -3.318 25.641 15.398 1 95.31 348 LEU A N 1
ATOM 2689 C CA . LEU A 1 348 ? -4.121 24.688 16.156 1 95.31 348 LEU A CA 1
ATOM 2690 C C . LEU A 1 348 ? -5.082 25.406 17.094 1 95.31 348 LEU A C 1
ATOM 2692 O O . LEU A 1 348 ? -6.109 24.844 17.484 1 95.31 348 LEU A O 1
ATOM 2696 N N . ASN A 1 349 ? -4.812 26.656 17.422 1 92.56 349 ASN A N 1
ATOM 2697 C CA . ASN A 1 349 ? -5.656 27.406 18.344 1 92.56 349 ASN A CA 1
ATOM 2698 C C . ASN A 1 349 ? -6.84 28.047 17.625 1 92.56 349 ASN A C 1
ATOM 2700 O O . ASN A 1 349 ? -7.785 28.5 18.266 1 92.56 349 ASN A O 1
ATOM 2704 N N . VAL A 1 350 ? -6.832 28.109 16.328 1 91.94 350 VAL A N 1
ATOM 2705 C CA . VAL A 1 350 ? -7.918 28.719 15.57 1 91.94 350 VAL A CA 1
ATOM 2706 C C . VAL A 1 350 ? -8.906 27.641 15.125 1 91.94 350 VAL A C 1
ATOM 2708 O O . VAL A 1 350 ? -8.555 26.734 14.375 1 91.94 350 VAL A O 1
ATOM 2711 N N . ASP A 1 351 ? -10.125 27.672 15.625 1 90.38 351 ASP A N 1
ATOM 2712 C CA . ASP A 1 351 ? -11.164 26.719 15.234 1 90.38 351 ASP A CA 1
ATOM 2713 C C . ASP A 1 351 ? -12.273 27.422 14.453 1 90.38 351 ASP A C 1
ATOM 2715 O O . ASP A 1 351 ? -13.344 26.844 14.234 1 90.38 351 ASP A O 1
ATOM 2719 N N . GLY A 1 352 ? -12.078 28.688 14.078 1 88 352 GLY A N 1
ATOM 2720 C CA . GLY A 1 352 ? -13.055 29.422 13.297 1 88 352 GLY A CA 1
ATOM 2721 C C . GLY A 1 352 ? -13.992 30.25 14.156 1 88 352 GLY A C 1
ATOM 2722 O O . GLY A 1 352 ? -14.82 31 13.633 1 88 352 GLY A O 1
ATOM 2723 N N . SER A 1 353 ? -13.867 30.094 15.516 1 87.75 353 SER A N 1
ATOM 2724 C CA . SER A 1 353 ? -14.711 30.875 16.406 1 87.75 353 SER A CA 1
ATOM 2725 C C . SER A 1 353 ? -14.25 32.312 16.484 1 87.75 353 SER A C 1
ATOM 2727 O O . SER A 1 353 ? -13.062 32.625 16.344 1 87.75 353 SER A O 1
ATOM 2729 N N . LEU A 1 354 ? -15.242 33.156 16.547 1 83.25 354 LEU A N 1
ATOM 2730 C CA . LEU A 1 354 ? -14.93 34.562 16.656 1 83.25 354 LEU A CA 1
ATOM 2731 C C . LEU A 1 354 ? -14.648 34.969 18.094 1 83.25 354 LEU A C 1
ATOM 2733 O O . LEU A 1 354 ? -15.398 34.594 19 1 83.25 354 LEU A O 1
ATOM 2737 N N . PRO A 1 355 ? -13.391 35.438 18.219 1 74 355 PRO A N 1
ATOM 2738 C CA . PRO A 1 355 ? -13.109 35.844 19.594 1 74 355 PRO A CA 1
ATOM 2739 C C . PRO A 1 355 ? -14.086 36.906 20.109 1 74 355 PRO A C 1
ATOM 2741 O O . PRO A 1 355 ? -14.602 37.688 19.328 1 74 355 PRO A O 1
ATOM 2744 N N . GLN A 1 356 ? -14.703 36.781 21.297 1 62.47 356 GLN A N 1
ATOM 2745 C CA . GLN A 1 356 ? -15.68 37.656 21.906 1 62.47 356 GLN A CA 1
ATOM 2746 C C . GLN A 1 356 ? -15.203 39.125 21.875 1 62.47 356 GLN A C 1
ATOM 2748 O O . GLN A 1 356 ? -16.016 40.031 21.828 1 62.47 356 GLN A O 1
ATOM 2753 N N . THR A 1 357 ? -13.969 39.281 22.062 1 56.94 357 THR A N 1
ATOM 2754 C CA . THR A 1 357 ? -13.469 40.625 22.234 1 56.94 357 THR A CA 1
ATOM 2755 C C . THR A 1 357 ? -13.359 41.344 20.891 1 56.94 357 THR A C 1
ATOM 2757 O O . THR A 1 357 ? -13.188 42.562 20.844 1 56.94 357 THR A O 1
ATOM 2760 N N . MET A 1 358 ? -13.18 40.625 19.797 1 54.97 358 MET A N 1
ATOM 2761 C CA . MET A 1 358 ? -12.773 41.312 18.578 1 54.97 358 MET A CA 1
ATOM 2762 C C . MET A 1 358 ? -13.977 41.562 17.672 1 54.97 358 MET A C 1
ATOM 2764 O O . MET A 1 358 ? -14.891 40.75 17.609 1 54.97 358 MET A O 1
ATOM 2768 N N . TYR A 1 359 ? -14.406 42.781 17.453 1 53.22 359 TYR A N 1
ATOM 2769 C CA . TYR A 1 359 ? -15.391 43.156 16.453 1 53.22 359 TYR A CA 1
ATOM 2770 C C . TYR A 1 359 ? -15.195 42.344 15.164 1 53.22 359 TYR A C 1
ATOM 2772 O O . TYR A 1 359 ? -14.07 42.25 14.672 1 53.22 359 TYR A O 1
ATOM 2780 N N . PRO A 1 360 ? -16.188 41.562 14.781 1 58.31 360 PRO A N 1
ATOM 2781 C CA . PRO A 1 360 ? -16.047 40.562 13.695 1 58.31 360 PRO A CA 1
ATOM 2782 C C . PRO A 1 360 ? -15.719 41.219 12.352 1 58.31 360 PRO A C 1
ATOM 2784 O O . PRO A 1 360 ? -16.5 42.031 11.844 1 58.31 360 PRO A O 1
ATOM 2787 N N . THR A 1 361 ? -14.445 41.656 12.062 1 65.19 361 THR A N 1
ATOM 2788 C CA . THR A 1 361 ? -14.086 42.156 10.734 1 65.19 361 THR A CA 1
ATOM 2789 C C . THR A 1 361 ? -14.281 41.062 9.68 1 65.19 361 THR A C 1
ATOM 2791 O O . THR A 1 361 ? -14.227 41.344 8.484 1 65.19 361 THR A O 1
ATOM 2794 N N . LEU A 1 362 ? -14.664 39.969 10.172 1 77.19 362 LEU A N 1
ATOM 2795 C CA . LEU A 1 362 ? -14.766 38.875 9.219 1 77.19 362 LEU A CA 1
ATOM 2796 C C . LEU A 1 362 ? -16.203 38.688 8.766 1 77.19 362 LEU A C 1
ATOM 2798 O O . LEU A 1 362 ? -17.125 38.688 9.586 1 77.19 362 LEU A O 1
ATOM 2802 N N . THR A 1 363 ? -16.391 38.75 7.5 1 79.75 363 THR A N 1
ATOM 2803 C CA . THR A 1 363 ? -17.703 38.469 6.941 1 79.75 363 THR A CA 1
ATOM 2804 C C . THR A 1 363 ? -18.078 37 7.16 1 79.75 363 THR A C 1
ATOM 2806 O O . THR A 1 363 ? -17.203 36.156 7.398 1 79.75 363 THR A O 1
ATOM 2809 N N . ALA A 1 364 ? -19.312 36.781 7.18 1 81.25 364 ALA A N 1
ATOM 2810 C CA . ALA A 1 364 ? -19.797 35.406 7.348 1 81.25 364 ALA A CA 1
ATOM 2811 C C . ALA A 1 364 ? -19.25 34.5 6.254 1 81.25 364 ALA A C 1
ATOM 2813 O O . ALA A 1 364 ? -18.906 33.344 6.516 1 81.25 364 ALA A O 1
ATOM 2814 N N . MET A 1 365 ? -19.125 35 5.117 1 81.81 365 MET A N 1
ATOM 2815 C CA . MET A 1 365 ? -18.625 34.219 3.994 1 81.81 365 MET A CA 1
ATOM 2816 C C . MET A 1 365 ? -17.156 33.875 4.18 1 81.81 365 MET A C 1
ATOM 2818 O O . MET A 1 365 ? -16.719 32.75 3.875 1 81.81 365 MET A O 1
ATOM 2822 N N . GLN A 1 366 ? -16.516 34.812 4.691 1 82.19 366 GLN A N 1
ATOM 2823 C CA . GLN A 1 366 ? -15.102 34.594 4.941 1 82.19 366 GLN A CA 1
ATOM 2824 C C . GLN A 1 366 ? -14.891 33.562 6.043 1 82.19 366 GLN A C 1
ATOM 2826 O O . GLN A 1 366 ? -13.984 32.719 5.957 1 82.19 366 GLN A O 1
ATOM 2831 N N . GLN A 1 367 ? -15.711 33.688 7.031 1 85.62 367 GLN A N 1
ATOM 2832 C CA . GLN A 1 367 ? -15.633 32.719 8.125 1 85.62 367 GLN A CA 1
ATOM 2833 C C . GLN A 1 367 ? -15.906 31.312 7.629 1 85.62 367 GLN A C 1
ATOM 2835 O O . GLN A 1 367 ? -15.211 30.359 8.016 1 85.62 367 GLN A O 1
ATOM 2840 N N . GLU A 1 368 ? -16.891 31.234 6.773 1 83.81 368 GLU A N 1
ATOM 2841 C CA . GLU A 1 368 ? -17.25 29.922 6.227 1 83.81 368 GLU A CA 1
ATOM 2842 C C . GLU A 1 368 ? -16.109 29.328 5.41 1 83.81 368 GLU A C 1
ATOM 2844 O O . GLU A 1 368 ? -15.82 28.141 5.52 1 83.81 368 GLU A O 1
ATOM 2849 N N . HIS A 1 369 ? -15.508 30.141 4.734 1 82.75 369 HIS A N 1
ATOM 2850 C CA . HIS A 1 369 ? -14.422 29.688 3.877 1 82.75 369 HIS A CA 1
ATOM 2851 C C . HIS A 1 369 ? -13.242 29.172 4.703 1 82.75 369 HIS A C 1
ATOM 2853 O O . HIS A 1 369 ? -12.633 28.156 4.359 1 82.75 369 HIS A O 1
ATOM 2859 N N . ILE A 1 370 ? -12.977 29.812 5.73 1 87.56 370 ILE A N 1
ATOM 2860 C CA . ILE A 1 370 ? -11.852 29.406 6.559 1 87.56 370 ILE A CA 1
ATOM 2861 C C . ILE A 1 370 ? -12.188 28.125 7.301 1 87.56 370 ILE A C 1
ATOM 2863 O O . ILE A 1 370 ? -11.32 27.266 7.48 1 87.56 370 ILE A O 1
ATOM 2867 N N . CYS A 1 371 ? -13.406 28.016 7.691 1 88.69 371 CYS A N 1
ATOM 2868 C CA . CYS A 1 371 ? -13.828 26.844 8.438 1 88.69 371 CYS A CA 1
ATOM 2869 C C . CYS A 1 371 ? -13.703 25.578 7.582 1 88.69 371 CYS A C 1
ATOM 2871 O O . CYS A 1 371 ? -13.414 24.5 8.102 1 88.69 371 CYS A O 1
ATOM 2873 N N . ILE A 1 372 ? -13.797 25.75 6.336 1 87.06 372 ILE A N 1
ATOM 2874 C CA . ILE A 1 372 ? -13.727 24.609 5.422 1 87.06 372 ILE A CA 1
ATOM 2875 C C . ILE A 1 372 ? -12.273 24.156 5.293 1 87.06 372 ILE A C 1
ATOM 2877 O O . ILE A 1 372 ? -12.016 22.953 5.098 1 87.06 372 ILE A O 1
ATOM 2881 N N . GLN A 1 373 ? -11.406 25.016 5.52 1 89.38 373 GLN A N 1
ATOM 2882 C CA . GLN A 1 373 ? -10.008 24.719 5.211 1 89.38 373 GLN A CA 1
ATOM 2883 C C . GLN A 1 373 ? -9.219 24.406 6.48 1 89.38 373 GLN A C 1
ATOM 2885 O O . GLN A 1 373 ? -8.117 23.859 6.41 1 89.38 373 GLN A O 1
ATOM 2890 N N . LEU A 1 374 ? -9.766 24.656 7.617 1 93.06 374 LEU A N 1
ATOM 2891 C CA . LEU A 1 374 ? -9.047 24.547 8.883 1 93.06 374 LEU A CA 1
ATOM 2892 C C . LEU A 1 374 ? -8.625 23.109 9.148 1 93.06 374 LEU A C 1
ATOM 2894 O O . LEU A 1 374 ? -7.512 22.859 9.609 1 93.06 374 LEU A O 1
ATOM 2898 N N . PRO A 1 375 ? -9.438 22.125 8.82 1 93.25 375 PRO A N 1
ATOM 2899 C CA . PRO A 1 375 ? -9.016 20.75 9.102 1 93.25 375 PRO A CA 1
ATOM 2900 C C . PRO A 1 375 ? -7.738 20.359 8.359 1 93.25 375 PRO A C 1
ATOM 2902 O O . PRO A 1 375 ? -6.891 19.641 8.906 1 93.25 375 PRO A O 1
ATOM 2905 N N . VAL A 1 376 ? -7.555 20.766 7.195 1 91.94 376 VAL A N 1
ATOM 2906 C CA . VAL A 1 376 ? -6.359 20.469 6.418 1 91.94 376 VAL A CA 1
ATOM 2907 C C . VAL A 1 376 ? -5.141 21.125 7.062 1 91.94 376 VAL A C 1
ATOM 2909 O O . VAL A 1 376 ? -4.086 20.5 7.188 1 91.94 376 VAL A O 1
ATOM 2912 N N . LEU A 1 377 ? -5.312 22.359 7.48 1 95.31 377 LEU A N 1
ATOM 2913 C CA . LEU A 1 377 ? -4.227 23.078 8.148 1 95.31 377 LEU A CA 1
ATOM 2914 C C . LEU A 1 377 ? -3.857 22.391 9.461 1 95.31 377 LEU A C 1
ATOM 2916 O O . LEU A 1 377 ? -2.674 22.25 9.773 1 95.31 377 LEU A O 1
ATOM 2920 N N . HIS A 1 378 ? -4.891 22.031 10.18 1 96.5 378 HIS A N 1
ATOM 2921 C CA . HIS A 1 378 ? -4.641 21.328 11.43 1 96.5 378 HIS A CA 1
ATOM 2922 C C . HIS A 1 378 ? -3.891 20.016 11.188 1 96.5 378 HIS A C 1
ATOM 2924 O O . HIS A 1 378 ? -2.979 19.672 11.945 1 96.5 378 HIS A O 1
ATOM 2930 N N . SER A 1 379 ? -4.27 19.328 10.164 1 96.25 379 SER A N 1
ATOM 2931 C CA . SER A 1 379 ? -3.639 18.062 9.844 1 96.25 379 SER A CA 1
ATOM 2932 C C . SER A 1 379 ? -2.15 18.234 9.562 1 96.25 379 SER A C 1
ATOM 2934 O O . SER A 1 379 ? -1.322 17.484 10.086 1 96.25 379 SER A O 1
ATOM 2936 N N . TYR A 1 380 ? -1.811 19.188 8.82 1 96.19 380 TYR A N 1
ATOM 2937 C CA . TYR A 1 380 ? -0.409 19.438 8.492 1 96.19 380 TYR A CA 1
ATOM 2938 C C . TYR A 1 380 ? 0.355 19.922 9.719 1 96.19 380 TYR A C 1
ATOM 2940 O O . TYR A 1 380 ? 1.539 19.609 9.883 1 96.19 380 TYR A O 1
ATOM 2948 N N . SER A 1 381 ? -0.273 20.703 10.57 1 96.69 381 SER A N 1
ATOM 2949 C CA . SER A 1 381 ? 0.361 21.172 11.797 1 96.69 381 SER A CA 1
ATOM 2950 C C . SER A 1 381 ? 0.673 20 12.734 1 96.69 381 SER A C 1
ATOM 2952 O O . SER A 1 381 ? 1.746 19.969 13.344 1 96.69 381 SER A O 1
ATOM 2954 N N . LEU A 1 382 ? -0.245 19.109 12.789 1 97.06 382 LEU A N 1
ATOM 2955 C CA . LEU A 1 382 ? -0.005 17.922 13.609 1 97.06 382 LEU A CA 1
ATOM 2956 C C . LEU A 1 382 ? 1.146 17.094 13.039 1 97.06 382 LEU A C 1
ATOM 2958 O O . LEU A 1 382 ? 1.939 16.531 13.797 1 97.06 382 LEU A O 1
ATOM 2962 N N . GLN A 1 383 ? 1.204 17.062 11.773 1 96.12 383 GLN A N 1
ATOM 2963 C CA . GLN A 1 383 ? 2.303 16.344 11.141 1 96.12 383 GLN A CA 1
ATOM 2964 C C . GLN A 1 383 ? 3.646 16.984 11.477 1 96.12 383 GLN A C 1
ATOM 2966 O O . GLN A 1 383 ? 4.621 16.281 11.766 1 96.12 383 GLN A O 1
ATOM 2971 N N . ILE A 1 384 ? 3.707 18.266 11.453 1 96.06 384 ILE A N 1
ATOM 2972 C CA . ILE A 1 384 ? 4.934 18.984 11.789 1 96.06 384 ILE A CA 1
ATOM 2973 C C . ILE A 1 384 ? 5.32 18.688 13.234 1 96.06 384 ILE A C 1
ATOM 2975 O O . ILE A 1 384 ? 6.496 18.453 13.539 1 96.06 384 ILE A O 1
ATOM 2979 N N . LEU A 1 385 ? 4.363 18.719 14.078 1 94.56 385 LEU A N 1
ATOM 2980 C CA . LEU A 1 385 ? 4.633 18.422 15.477 1 94.56 385 LEU A CA 1
ATOM 2981 C C . LEU A 1 385 ? 5.203 17.016 15.633 1 94.56 385 LEU A C 1
ATOM 2983 O O . LEU A 1 385 ? 6.152 16.812 16.391 1 94.56 385 LEU A O 1
ATOM 2987 N N . CYS A 1 386 ? 4.656 16.109 14.891 1 93.12 386 CYS A N 1
ATOM 2988 C CA . CYS A 1 386 ? 5.141 14.742 14.922 1 93.12 386 CYS A CA 1
ATOM 2989 C C . CYS A 1 386 ? 6.586 14.664 14.445 1 93.12 386 CYS A C 1
ATOM 2991 O O . CYS A 1 386 ? 7.418 14 15.07 1 93.12 386 CYS A O 1
ATOM 2993 N N . ASP A 1 387 ? 6.867 15.359 13.469 1 92.12 387 ASP A N 1
ATOM 2994 C CA . ASP A 1 387 ? 8.203 15.336 12.883 1 92.12 387 ASP A CA 1
ATOM 2995 C C . ASP A 1 387 ? 9.227 15.992 13.812 1 92.12 387 ASP A C 1
ATOM 2997 O O . ASP A 1 387 ? 10.359 15.523 13.93 1 92.12 387 ASP A O 1
ATOM 3001 N N . VAL A 1 388 ? 8.812 17.016 14.445 1 91.94 388 VAL A N 1
ATOM 3002 C CA . VAL A 1 388 ? 9.695 17.703 15.391 1 91.94 388 VAL A CA 1
ATOM 3003 C C . VAL A 1 388 ? 10.016 16.781 16.562 1 91.94 388 VAL A C 1
ATOM 3005 O O . VAL A 1 388 ? 11.172 16.672 16.984 1 91.94 388 VAL A O 1
ATOM 3008 N N . ILE A 1 389 ? 9.062 16.109 17.016 1 89.56 389 ILE A N 1
ATOM 3009 C CA . ILE A 1 389 ? 9.25 15.203 18.141 1 89.56 389 ILE A CA 1
ATOM 3010 C C . ILE A 1 389 ? 10.148 14.039 17.734 1 89.56 389 ILE A C 1
ATOM 3012 O O . ILE A 1 389 ? 11.031 13.633 18.484 1 89.56 389 ILE A O 1
ATOM 3016 N N . LYS A 1 390 ? 9.867 13.547 16.609 1 84.5 390 LYS A N 1
ATOM 3017 C CA . LYS A 1 390 ? 10.633 12.414 16.109 1 84.5 390 LYS A CA 1
ATOM 3018 C C . LYS A 1 390 ? 12.109 12.766 15.961 1 84.5 390 LYS A C 1
ATOM 3020 O O . LYS A 1 390 ? 12.984 11.977 16.312 1 84.5 390 LYS A O 1
ATOM 3025 N N . GLU A 1 391 ? 12.383 13.984 15.531 1 83.12 391 GLU A N 1
ATOM 3026 C CA . GLU A 1 391 ? 13.75 14.352 15.172 1 83.12 391 GLU A CA 1
ATOM 3027 C C . GLU A 1 391 ? 14.477 14.992 16.359 1 83.12 391 GLU A C 1
ATOM 3029 O O . GLU A 1 391 ? 15.695 14.844 16.5 1 83.12 391 GLU A O 1
ATOM 3034 N N . ALA A 1 392 ? 13.797 15.719 17.141 1 82.75 392 ALA A N 1
ATOM 3035 C CA . ALA A 1 392 ? 14.445 16.453 18.234 1 82.75 392 ALA A CA 1
ATOM 3036 C C . ALA A 1 392 ? 14.648 15.555 19.453 1 82.75 392 ALA A C 1
ATOM 3038 O O . ALA A 1 392 ? 15.594 15.742 20.219 1 82.75 392 ALA A O 1
ATOM 3039 N N . HIS A 1 393 ? 13.922 14.516 19.656 1 78 393 HIS A N 1
ATOM 3040 C CA . HIS A 1 393 ? 14.008 13.594 20.781 1 78 393 HIS A CA 1
ATOM 3041 C C . HIS A 1 393 ? 14.188 14.344 22.109 1 78 393 HIS A C 1
ATOM 3043 O O . HIS A 1 393 ? 13.328 15.141 22.484 1 78 393 HIS A O 1
ATOM 3049 N N . SER A 1 394 ? 15.367 14.148 22.672 1 72.56 394 SER A N 1
ATOM 3050 C CA . SER A 1 394 ? 15.625 14.703 24 1 72.56 394 SER A CA 1
ATOM 3051 C C . SER A 1 394 ? 15.859 16.203 23.938 1 72.56 394 SER A C 1
ATOM 3053 O O . SER A 1 394 ? 15.742 16.906 24.938 1 72.56 394 SER A O 1
ATOM 3055 N N . GLN A 1 395 ? 16.031 16.734 22.734 1 80.62 395 GLN A N 1
ATOM 3056 C CA . GLN A 1 395 ? 16.281 18.156 22.578 1 80.62 395 GLN A CA 1
ATOM 3057 C C . GLN A 1 395 ? 14.992 18.969 22.719 1 80.62 395 GLN A C 1
ATOM 3059 O O . GLN A 1 395 ? 15.031 20.188 22.828 1 80.62 395 GLN A O 1
ATOM 3064 N N . LEU A 1 396 ? 13.906 18.281 22.766 1 86.12 396 LEU A N 1
ATOM 3065 C CA . LEU A 1 396 ? 12.617 18.938 22.891 1 86.12 396 LEU A CA 1
ATOM 3066 C C . LEU A 1 396 ? 12.266 19.156 24.359 1 86.12 396 LEU A C 1
ATOM 3068 O O . LEU A 1 396 ? 11.219 19.734 24.672 1 86.12 396 LEU A O 1
ATOM 3072 N N . LEU A 1 397 ? 13.148 18.781 25.281 1 83.31 397 LEU A N 1
ATOM 3073 C CA . LEU A 1 397 ? 12.867 18.781 26.703 1 83.31 397 LEU A CA 1
ATOM 3074 C C . LEU A 1 397 ? 12.5 20.188 27.188 1 83.31 397 LEU A C 1
ATOM 3076 O O . LEU A 1 397 ? 11.562 20.344 27.969 1 83.31 397 LEU A O 1
ATOM 3080 N N . PRO A 1 398 ? 13.148 21.234 26.656 1 87.19 398 PRO A N 1
ATOM 3081 C CA . PRO A 1 398 ? 12.789 22.594 27.109 1 87.19 398 PRO A CA 1
ATOM 3082 C C . PRO A 1 398 ? 11.391 23 26.656 1 87.19 398 PRO A C 1
ATOM 3084 O O . PRO A 1 398 ? 10.773 23.891 27.281 1 87.19 398 PRO A O 1
ATOM 3087 N N . HIS A 1 399 ? 10.906 22.422 25.672 1 90.69 399 HIS A N 1
ATOM 3088 C CA . HIS A 1 399 ? 9.617 22.812 25.109 1 90.69 399 HIS A CA 1
ATOM 3089 C C . HIS A 1 399 ? 8.555 21.75 25.406 1 90.69 399 HIS A C 1
ATOM 3091 O O . HIS A 1 399 ? 7.453 21.812 24.844 1 90.69 399 HIS A O 1
ATOM 3097 N N . THR A 1 400 ? 8.906 20.828 26.266 1 89 400 THR A N 1
ATOM 3098 C CA . THR A 1 400 ? 8.047 19.672 26.516 1 89 400 THR A CA 1
ATOM 3099 C C . THR A 1 400 ? 6.727 20.109 27.141 1 89 400 THR A C 1
ATOM 3101 O O . THR A 1 400 ? 5.656 19.656 26.75 1 89 400 THR A O 1
ATOM 3104 N N . ALA A 1 401 ? 6.809 21.016 28.078 1 89.88 401 ALA A N 1
ATOM 3105 C CA . ALA A 1 401 ? 5.602 21.453 28.766 1 89.88 401 ALA A CA 1
ATOM 3106 C C . ALA A 1 401 ? 4.625 22.109 27.797 1 89.88 401 ALA A C 1
ATOM 3108 O O . ALA A 1 401 ? 3.426 21.828 27.812 1 89.88 401 ALA A O 1
ATOM 3109 N N . HIS A 1 402 ? 5.211 22.938 27.016 1 91.31 402 HIS A N 1
ATOM 3110 C CA . HIS A 1 402 ? 4.383 23.625 26.031 1 91.31 402 HIS A CA 1
ATOM 3111 C C . HIS A 1 402 ? 3.768 22.641 25.047 1 91.31 402 HIS A C 1
ATOM 3113 O O . HIS A 1 402 ? 2.588 22.75 24.703 1 91.31 402 HIS A O 1
ATOM 3119 N N . THR A 1 403 ? 4.531 21.719 24.609 1 92 403 THR A N 1
ATOM 3120 C CA . THR A 1 403 ? 4.062 20.734 23.656 1 92 403 THR A CA 1
ATOM 3121 C C . THR A 1 403 ? 2.965 19.859 24.266 1 92 403 THR A C 1
ATOM 3123 O O . THR A 1 403 ? 1.956 19.578 23.625 1 92 403 THR A O 1
ATOM 3126 N N . ILE A 1 404 ? 3.104 19.516 25.531 1 92.62 404 ILE A N 1
ATOM 3127 C CA . ILE A 1 404 ? 2.117 18.688 26.219 1 92.62 404 ILE A CA 1
ATOM 3128 C C . ILE A 1 404 ? 0.8 19.453 26.344 1 92.62 404 ILE A C 1
ATOM 3130 O O . ILE A 1 404 ? -0.273 18.891 26.094 1 92.62 404 ILE A O 1
ATOM 3134 N N . ARG A 1 405 ? 0.89 20.688 26.641 1 93.19 405 ARG A N 1
ATOM 3135 C CA . ARG A 1 405 ? -0.311 21.5 26.781 1 93.19 405 ARG A CA 1
ATOM 3136 C C . ARG A 1 405 ? -1.041 21.641 25.453 1 93.19 405 ARG A C 1
ATOM 3138 O O . ARG A 1 405 ? -2.266 21.5 25.391 1 93.19 405 ARG A O 1
ATOM 3145 N N . LEU A 1 406 ? -0.278 21.891 24.484 1 93.62 406 LEU A N 1
ATOM 3146 C CA . LEU A 1 406 ? -0.851 22.031 23.141 1 93.62 406 LEU A CA 1
ATOM 3147 C C . LEU A 1 406 ? -1.571 20.766 22.719 1 93.62 406 LEU A C 1
ATOM 3149 O O . LEU A 1 406 ? -2.701 20.812 22.234 1 93.62 406 LEU A O 1
ATOM 3153 N N . VAL A 1 407 ? -0.965 19.609 22.984 1 94.69 407 VAL A N 1
ATOM 3154 C CA . VAL A 1 407 ? -1.493 18.328 22.531 1 94.69 407 VAL A CA 1
ATOM 3155 C C . VAL A 1 407 ? -2.705 17.953 23.391 1 94.69 407 VAL A C 1
ATOM 3157 O O . VAL A 1 407 ? -3.723 17.5 22.859 1 94.69 407 VAL A O 1
ATOM 3160 N N . THR A 1 408 ? -2.676 18.156 24.703 1 94.88 408 THR A N 1
ATOM 3161 C CA . THR A 1 408 ? -3.773 17.781 25.578 1 94.88 408 THR A CA 1
ATOM 3162 C C . THR A 1 408 ? -4.988 18.672 25.359 1 94.88 408 THR A C 1
ATOM 3164 O O . THR A 1 408 ? -6.125 18.188 25.344 1 94.88 408 THR A O 1
ATOM 3167 N N . GLU A 1 409 ? -4.742 19.938 25.125 1 94.19 409 GLU A N 1
ATOM 3168 C CA . GLU A 1 409 ? -5.844 20.844 24.828 1 94.19 409 GLU A CA 1
ATOM 3169 C C . GLU A 1 409 ? -6.52 20.484 23.516 1 94.19 409 GLU A C 1
ATOM 3171 O O . GLU A 1 409 ? -7.75 20.5 23.422 1 94.19 409 GLU A O 1
ATOM 3176 N N . TYR A 1 410 ? -5.746 20.234 22.547 1 95.69 410 TYR A N 1
ATOM 3177 C CA . TYR A 1 410 ? -6.301 19.875 21.25 1 95.69 410 TYR A CA 1
ATOM 3178 C C . TYR A 1 410 ? -7.035 18.547 21.312 1 95.69 410 TYR A C 1
ATOM 3180 O O . TYR A 1 410 ? -8.031 18.344 20.609 1 95.69 410 TYR A O 1
ATOM 3188 N N . LEU A 1 411 ? -6.547 17.578 22.094 1 95.06 411 LEU A N 1
ATOM 3189 C CA . LEU A 1 411 ? -7.188 16.281 22.25 1 95.06 411 LEU A CA 1
ATOM 3190 C C . LEU A 1 411 ? -8.594 16.422 22.812 1 95.06 411 LEU A C 1
ATOM 3192 O O . LEU A 1 411 ? -9.5 15.688 22.438 1 95.06 411 LEU A O 1
ATOM 3196 N N . ARG A 1 412 ? -8.82 17.391 23.609 1 91.94 412 ARG A N 1
ATOM 3197 C CA . ARG A 1 412 ? -10.117 17.594 24.25 1 91.94 412 ARG A CA 1
ATOM 3198 C C . ARG A 1 412 ? -11.102 18.25 23.297 1 91.94 412 ARG A C 1
ATOM 3200 O O . ARG A 1 412 ? -12.312 18.016 23.391 1 91.94 412 ARG A O 1
ATOM 3207 N N . THR A 1 413 ? -10.617 18.953 22.312 1 91.44 413 THR A N 1
ATOM 3208 C CA . THR A 1 413 ? -11.5 19.766 21.484 1 91.44 413 THR A CA 1
ATOM 3209 C C . THR A 1 413 ? -11.68 19.141 20.109 1 91.44 413 THR A C 1
ATOM 3211 O O . THR A 1 413 ? -12.648 19.453 19.406 1 91.44 413 THR A O 1
ATOM 3214 N N . CYS A 1 414 ? -10.828 18.312 19.688 1 93.19 414 CYS A N 1
ATOM 3215 C CA . CYS A 1 414 ? -10.828 17.781 18.328 1 93.19 414 CYS A CA 1
ATOM 3216 C C . CYS A 1 414 ? -11.938 16.75 18.156 1 93.19 414 CYS A C 1
ATOM 3218 O O . CYS A 1 414 ? -12.016 15.773 18.922 1 93.19 414 CYS A O 1
ATOM 3220 N N . GLU A 1 415 ? -12.789 16.984 17.156 1 90.12 415 GLU A N 1
ATOM 3221 C CA . GLU A 1 415 ? -13.922 16.078 16.953 1 90.12 415 GLU A CA 1
ATOM 3222 C C . GLU A 1 415 ? -13.844 15.367 15.609 1 90.12 415 GLU A C 1
ATOM 3224 O O . GLU A 1 415 ? -14.5 14.352 15.391 1 90.12 415 GLU A O 1
ATOM 3229 N N . LEU A 1 416 ? -13.078 15.891 14.695 1 92.56 416 LEU A N 1
ATOM 3230 C CA . LEU A 1 416 ? -12.992 15.289 13.375 1 92.56 416 LEU A CA 1
ATOM 3231 C C . LEU A 1 416 ? -12.195 13.992 13.414 1 92.56 416 LEU A C 1
ATOM 3233 O O . LEU A 1 416 ? -11.078 13.953 13.938 1 92.56 416 LEU A O 1
ATOM 3237 N N . PRO A 1 417 ? -12.672 12.883 12.875 1 92 417 PRO A N 1
ATOM 3238 C CA . PRO A 1 417 ? -12.039 11.57 12.977 1 92 417 PRO A CA 1
ATOM 3239 C C . PRO A 1 417 ? -10.641 11.539 12.367 1 92 417 PRO A C 1
ATOM 3241 O O . PRO A 1 417 ? -9.727 10.93 12.93 1 92 417 PRO A O 1
ATOM 3244 N N . GLU A 1 418 ? -10.438 12.125 11.266 1 92.25 418 GLU A N 1
ATOM 3245 C CA . GLU A 1 418 ? -9.125 12.094 10.633 1 92.25 418 GLU A CA 1
ATOM 3246 C C . GLU A 1 418 ? -8.07 12.766 11.508 1 92.25 418 GLU A C 1
ATOM 3248 O O . GLU A 1 418 ? -6.93 12.297 11.586 1 92.25 418 GLU A O 1
ATOM 3253 N N . LEU A 1 419 ? -8.469 13.867 12.109 1 95.81 419 LEU A N 1
ATOM 3254 C CA . LEU A 1 419 ? -7.551 14.578 12.992 1 95.81 419 LEU A CA 1
ATOM 3255 C C . LEU A 1 419 ? -7.316 13.797 14.281 1 95.81 419 LEU A C 1
ATOM 3257 O O . LEU A 1 419 ? -6.199 13.773 14.805 1 95.81 419 LEU A O 1
ATOM 3261 N N . ARG A 1 420 ? -8.383 13.148 14.719 1 95.88 420 ARG A N 1
ATOM 3262 C CA . ARG A 1 420 ? -8.266 12.336 15.922 1 95.88 420 ARG A CA 1
ATOM 3263 C C . ARG A 1 420 ? -7.277 11.188 15.711 1 95.88 420 ARG A C 1
ATOM 3265 O O . ARG A 1 420 ? -6.48 10.883 16.594 1 95.88 420 ARG A O 1
ATOM 3272 N N . VAL A 1 421 ? -7.316 10.562 14.586 1 96.5 421 VAL A N 1
ATOM 3273 C CA . VAL A 1 421 ? -6.398 9.477 14.25 1 96.5 421 VAL A CA 1
ATOM 3274 C C . VAL A 1 421 ? -4.961 9.992 14.273 1 96.5 421 VAL A C 1
ATOM 3276 O O . VAL A 1 421 ? -4.078 9.359 14.859 1 96.5 421 VAL A O 1
ATOM 3279 N N . LYS A 1 422 ? -4.734 11.117 13.688 1 96.31 422 LYS A N 1
ATOM 3280 C CA . LYS A 1 422 ? -3.396 11.703 13.648 1 96.31 422 LYS A CA 1
ATOM 3281 C C . LYS A 1 422 ? -2.928 12.094 15.047 1 96.31 422 LYS A C 1
ATOM 3283 O O . LYS A 1 422 ? -1.745 11.969 15.367 1 96.31 422 LYS A O 1
ATOM 3288 N N . LEU A 1 423 ? -3.84 12.578 15.805 1 96.94 423 LEU A N 1
ATOM 3289 C CA . LEU A 1 423 ? -3.521 12.992 17.172 1 96.94 423 LEU A CA 1
ATOM 3290 C C . LEU A 1 423 ? -3.08 11.805 18 1 96.94 423 LEU A C 1
ATOM 3292 O O . LEU A 1 423 ? -2.086 11.883 18.734 1 96.94 423 LEU A O 1
ATOM 3296 N N . TYR A 1 424 ? -3.752 10.695 17.891 1 97.12 424 TYR A N 1
ATOM 3297 C CA . TYR A 1 424 ? -3.332 9.492 18.594 1 97.12 424 TYR A CA 1
ATOM 3298 C C . TYR A 1 424 ? -1.966 9.023 18.109 1 97.12 424 TYR A C 1
ATOM 3300 O O . TYR A 1 424 ? -1.156 8.531 18.906 1 97.12 424 TYR A O 1
ATOM 3308 N N . GLY A 1 425 ? -1.782 9.18 16.797 1 95.25 425 GLY A N 1
ATOM 3309 C CA . GLY A 1 425 ? -0.461 8.875 16.266 1 95.25 425 GLY A CA 1
ATOM 3310 C C . GLY A 1 425 ? 0.63 9.75 16.859 1 95.25 425 GLY A C 1
ATOM 3311 O O . GLY A 1 425 ? 1.729 9.273 17.156 1 95.25 425 GLY A O 1
ATOM 3312 N N . LEU A 1 426 ? 0.341 10.984 17.031 1 95.75 426 LEU A N 1
ATOM 3313 C CA . LEU A 1 426 ? 1.273 11.938 17.641 1 95.75 426 LEU A CA 1
ATOM 3314 C C . LEU A 1 426 ? 1.564 11.57 19.078 1 95.75 426 LEU A C 1
ATOM 3316 O O . LEU A 1 426 ? 2.717 11.609 19.516 1 95.75 426 LEU A O 1
ATOM 3320 N N . ILE A 1 427 ? 0.589 11.203 19.797 1 94.56 427 ILE A N 1
ATOM 3321 C CA . ILE A 1 427 ? 0.747 10.82 21.203 1 94.56 427 ILE A CA 1
ATOM 3322 C C . ILE A 1 427 ? 1.631 9.586 21.312 1 94.56 427 ILE A C 1
ATOM 3324 O O . ILE A 1 427 ? 2.516 9.516 22.156 1 94.56 427 ILE A O 1
ATOM 3328 N N . LYS A 1 428 ? 1.358 8.672 20.406 1 92.5 428 LYS A N 1
ATOM 3329 C CA . LYS A 1 428 ? 2.205 7.484 20.344 1 92.5 428 LYS A CA 1
ATOM 3330 C C . LYS A 1 428 ? 3.67 7.863 20.141 1 92.5 428 LYS A C 1
ATOM 3332 O O . LYS A 1 428 ? 4.551 7.352 20.844 1 92.5 428 LYS A O 1
ATOM 3337 N N . MET A 1 429 ? 3.879 8.766 19.328 1 91.44 429 MET A N 1
ATOM 3338 C CA . MET A 1 429 ? 5.23 9.219 19.031 1 91.44 429 MET A CA 1
ATOM 3339 C C . MET A 1 429 ? 5.859 9.914 20.234 1 91.44 429 MET A C 1
ATOM 3341 O O . MET A 1 429 ? 7.043 9.727 20.516 1 91.44 429 MET A O 1
ATOM 3345 N N . MET A 1 430 ? 5.117 10.672 20.906 1 91.75 430 MET A N 1
ATOM 3346 C CA . MET A 1 430 ? 5.602 11.391 22.094 1 91.75 430 MET A CA 1
ATOM 3347 C C . MET A 1 430 ? 6.008 10.414 23.188 1 91.75 430 MET A C 1
ATOM 3349 O O . MET A 1 430 ? 7.066 10.562 23.797 1 91.75 430 MET A O 1
ATOM 3353 N N . LEU A 1 431 ? 5.242 9.406 23.328 1 90.38 431 LEU A N 1
ATOM 3354 C CA . LEU A 1 431 ? 5.512 8.422 24.375 1 90.38 431 LEU A CA 1
ATOM 3355 C C . LEU A 1 431 ? 6.766 7.617 24.047 1 90.38 431 LEU A C 1
ATOM 3357 O O . LEU A 1 431 ? 7.586 7.352 24.922 1 90.38 431 LEU A O 1
ATOM 3361 N N . MET A 1 432 ? 6.922 7.336 22.797 1 88.25 432 MET A N 1
ATOM 3362 C CA . MET A 1 432 ? 8.055 6.516 22.375 1 88.25 432 MET A CA 1
ATOM 3363 C C . MET A 1 432 ? 9.352 7.32 22.406 1 88.25 432 MET A C 1
ATOM 3365 O O . MET A 1 432 ? 10.406 6.797 22.75 1 88.25 432 MET A O 1
ATOM 3369 N N . SER A 1 433 ? 9.234 8.562 22.047 1 85.75 433 SER A N 1
ATOM 3370 C CA . SER A 1 433 ? 10.438 9.367 21.828 1 85.75 433 SER A CA 1
ATOM 3371 C C . SER A 1 433 ? 10.906 10.039 23.109 1 85.75 433 SER A C 1
ATOM 3373 O O . SER A 1 433 ? 12.109 10.172 23.344 1 85.75 433 SER A O 1
ATOM 3375 N N . MET A 1 434 ? 9.961 10.477 23.906 1 82.06 434 MET A N 1
ATOM 3376 C CA . MET A 1 434 ? 10.336 11.289 25.062 1 82.06 434 MET A CA 1
ATOM 3377 C C . MET A 1 434 ? 10.422 10.43 26.328 1 82.06 434 MET A C 1
ATOM 3379 O O . MET A 1 434 ? 10.852 10.906 27.375 1 82.06 434 MET A O 1
ATOM 3383 N N . GLY A 1 435 ? 10.047 9.172 26.234 1 74.69 435 GLY A N 1
ATOM 3384 C CA . GLY A 1 435 ? 10.312 8.234 27.312 1 74.69 435 GLY A CA 1
ATOM 3385 C C . GLY A 1 435 ? 9.172 8.125 28.297 1 74.69 435 GLY A C 1
ATOM 3386 O O . GLY A 1 435 ? 8.094 8.672 28.078 1 74.69 435 GLY A O 1
ATOM 3387 N N . VAL A 1 436 ? 9.453 7.516 29.406 1 80.19 436 VAL A N 1
ATOM 3388 C CA . VAL A 1 436 ? 8.492 7.078 30.422 1 80.19 436 VAL A CA 1
ATOM 3389 C C . VAL A 1 436 ? 7.969 8.289 31.188 1 80.19 436 VAL A C 1
ATOM 3391 O O . VAL A 1 436 ? 6.824 8.289 31.656 1 80.19 436 VAL A O 1
ATOM 3394 N N . GLY A 1 437 ? 8.68 9.328 31.25 1 80.44 437 GLY A N 1
ATOM 3395 C CA . GLY A 1 437 ? 8.266 10.516 31.984 1 80.44 437 GLY A CA 1
ATOM 3396 C C . GLY A 1 437 ? 7.051 11.195 31.375 1 80.44 437 GLY A C 1
ATOM 3397 O O . GLY A 1 437 ? 6.266 11.828 32.094 1 80.44 437 GLY A O 1
ATOM 3398 N N . MET A 1 438 ? 6.82 11.07 30.125 1 86.19 438 MET A N 1
ATOM 3399 C CA . MET A 1 438 ? 5.695 11.688 29.422 1 86.19 438 MET A CA 1
ATOM 3400 C C . MET A 1 438 ? 4.379 11.039 29.828 1 86.19 438 MET A C 1
ATOM 3402 O O . MET A 1 438 ? 3.322 11.664 29.75 1 86.19 438 MET A O 1
ATOM 3406 N N . THR A 1 439 ? 4.484 9.852 30.266 1 87.12 439 THR A N 1
ATOM 3407 C CA . THR A 1 439 ? 3.291 9.086 30.609 1 87.12 439 THR A CA 1
ATOM 3408 C C . THR A 1 439 ? 2.555 9.742 31.781 1 87.12 439 THR A C 1
ATOM 3410 O O . THR A 1 439 ? 1.323 9.75 31.812 1 87.12 439 THR A O 1
ATOM 3413 N N . ILE A 1 440 ? 3.268 10.352 32.625 1 86.56 440 ILE A N 1
ATOM 3414 C CA . ILE A 1 440 ? 2.678 10.945 33.812 1 86.56 440 ILE A CA 1
ATOM 3415 C C . ILE A 1 440 ? 1.765 12.102 33.406 1 86.56 440 ILE A C 1
ATOM 3417 O O . ILE A 1 440 ? 0.695 12.289 34 1 86.56 440 ILE A O 1
ATOM 3421 N N . TYR A 1 441 ? 2.102 12.742 32.344 1 87.81 441 TYR A N 1
ATOM 3422 C CA . TYR A 1 441 ? 1.37 13.945 31.984 1 87.81 441 TYR A CA 1
ATOM 3423 C C . TYR A 1 441 ? 0.269 13.633 30.984 1 87.81 441 TYR A C 1
ATOM 3425 O O . TYR A 1 441 ? -0.738 14.344 30.922 1 87.81 441 TYR A O 1
ATOM 3433 N N . LEU A 1 442 ? 0.427 12.578 30.25 1 91.62 442 LEU A N 1
ATOM 3434 C CA . LEU A 1 442 ? -0.474 12.328 29.125 1 91.62 442 LEU A CA 1
ATOM 3435 C C . LEU A 1 442 ? -1.485 11.242 29.469 1 91.62 442 LEU A C 1
ATOM 3437 O O . LEU A 1 442 ? -2.557 11.172 28.859 1 91.62 442 LEU A O 1
ATOM 3441 N N . ALA A 1 443 ? -1.21 10.359 30.375 1 92.19 443 ALA A N 1
ATOM 3442 C CA . ALA A 1 443 ? -1.94 9.109 30.594 1 92.19 443 ALA A CA 1
ATOM 3443 C C . ALA A 1 443 ? -3.418 9.383 30.859 1 92.19 443 ALA A C 1
ATOM 3445 O O . ALA A 1 443 ? -4.289 8.789 30.219 1 92.19 443 ALA A O 1
ATOM 3446 N N . GLU A 1 444 ? -3.754 10.297 31.703 1 90.38 444 GLU A N 1
ATOM 3447 C CA . GLU A 1 444 ? -5.137 10.539 32.094 1 90.38 444 GLU A CA 1
ATOM 3448 C C . GLU A 1 444 ? -5.973 11.039 30.922 1 90.38 444 GLU A C 1
ATOM 3450 O O . GLU A 1 444 ? -7.086 10.562 30.703 1 90.38 444 GLU A O 1
ATOM 3455 N N . ASP A 1 445 ? -5.395 11.977 30.234 1 93.19 445 ASP A N 1
ATOM 3456 C CA . ASP A 1 445 ? -6.109 12.539 29.094 1 93.19 445 ASP A CA 1
ATOM 3457 C C . ASP A 1 445 ? -6.297 11.5 27.984 1 93.19 445 ASP A C 1
ATOM 3459 O O . ASP A 1 445 ? -7.355 11.43 27.359 1 93.19 445 ASP A O 1
ATOM 3463 N N . VAL A 1 446 ? -5.266 10.719 27.766 1 94.44 446 VAL A N 1
ATOM 3464 C CA . VAL A 1 446 ? -5.309 9.711 26.703 1 94.44 446 VAL A CA 1
ATOM 3465 C C . VAL A 1 446 ? -6.324 8.625 27.062 1 94.44 446 VAL A C 1
ATOM 3467 O O . VAL A 1 446 ? -7.133 8.219 26.234 1 94.44 446 VAL A O 1
ATOM 3470 N N . ILE A 1 447 ? -6.336 8.188 28.328 1 94.62 447 ILE A N 1
ATOM 3471 C CA . ILE A 1 447 ? -7.227 7.125 28.766 1 94.62 447 ILE A CA 1
ATOM 3472 C C . ILE A 1 447 ? -8.672 7.609 28.719 1 94.62 447 ILE A C 1
ATOM 3474 O O . ILE A 1 447 ? -9.562 6.891 28.266 1 94.62 447 ILE A O 1
ATOM 3478 N N . SER A 1 448 ? -8.898 8.812 29.125 1 93.81 448 SER A N 1
ATOM 3479 C CA . SER A 1 448 ? -10.25 9.367 29.109 1 93.81 448 SER A CA 1
ATOM 3480 C C . SER A 1 448 ? -10.781 9.484 27.672 1 93.81 448 SER A C 1
ATOM 3482 O O . SER A 1 448 ? -11.906 9.062 27.406 1 93.81 448 SER A O 1
ATOM 3484 N N . SER A 1 449 ? -9.961 10.016 26.828 1 94.88 449 SER A N 1
ATOM 3485 C CA . SER A 1 449 ? -10.375 10.188 25.438 1 94.88 449 SER A CA 1
ATOM 3486 C C . SER A 1 449 ? -10.555 8.844 24.734 1 94.88 449 SER A C 1
ATOM 3488 O O . SER A 1 449 ? -11.523 8.648 24 1 94.88 449 SER A O 1
ATOM 3490 N N . ALA A 1 450 ? -9.641 7.926 24.969 1 95.62 450 ALA A N 1
ATOM 3491 C CA . ALA A 1 450 ? -9.719 6.609 24.359 1 95.62 450 ALA A CA 1
ATOM 3492 C C . ALA A 1 450 ? -10.938 5.836 24.844 1 95.62 450 ALA A C 1
ATOM 3494 O O . ALA A 1 450 ? -11.57 5.105 24.078 1 95.62 450 ALA A O 1
ATOM 3495 N N . SER A 1 451 ? -11.289 5.977 26.125 1 94.81 451 SER A N 1
ATOM 3496 C CA . SER A 1 451 ? -12.453 5.285 26.688 1 94.81 451 SER A CA 1
ATOM 3497 C C . SER A 1 451 ? -13.742 5.75 26.031 1 94.81 451 SER A C 1
ATOM 3499 O O . SER A 1 451 ? -14.641 4.945 25.766 1 94.81 451 SER A O 1
ATOM 3501 N N . ILE A 1 452 ? -13.781 6.969 25.672 1 92.56 452 ILE A N 1
ATOM 3502 C CA . ILE A 1 452 ? -14.953 7.535 25.016 1 92.56 452 ILE A CA 1
ATOM 3503 C C . ILE A 1 452 ? -15.039 7.031 23.578 1 92.56 452 ILE A C 1
ATOM 3505 O O . ILE A 1 452 ? -16.109 6.645 23.109 1 92.56 452 ILE A O 1
ATOM 3509 N N . ASP A 1 453 ? -13.961 7.012 22.906 1 94 453 ASP A N 1
ATOM 3510 C CA . ASP A 1 453 ? -13.922 6.609 21.516 1 94 453 ASP A CA 1
ATOM 3511 C C . ASP A 1 453 ? -14.172 5.109 21.359 1 94 453 ASP A C 1
ATOM 3513 O O . ASP A 1 453 ? -14.672 4.66 20.328 1 94 453 ASP A O 1
ATOM 3517 N N . LEU A 1 454 ? -13.844 4.297 22.375 1 94.75 454 LEU A N 1
ATOM 3518 C CA . LEU A 1 454 ? -13.969 2.848 22.281 1 94.75 454 LEU A CA 1
ATOM 3519 C C . LEU A 1 454 ? -15.305 2.385 22.859 1 94.75 454 LEU A C 1
ATOM 3521 O O . LEU A 1 454 ? -15.703 1.233 22.672 1 94.75 454 LEU A O 1
ATOM 3525 N N . ASP A 1 455 ? -15.984 3.152 23.625 1 79.06 455 ASP A N 1
ATOM 3526 C CA . ASP A 1 455 ? -17.234 2.783 24.297 1 79.06 455 ASP A CA 1
ATOM 3527 C C . ASP A 1 455 ? -18.359 2.609 23.297 1 79.06 455 ASP A C 1
ATOM 3529 O O . ASP A 1 455 ? -18.703 3.545 22.562 1 79.06 455 ASP A O 1
ATOM 3533 N N . SER A 1 456 ? -18.672 1.332 22.953 1 63.88 456 SER A N 1
ATOM 3534 C CA . SER A 1 456 ? -19.75 0.955 22.047 1 63.88 456 SER A CA 1
ATOM 3535 C C . SER A 1 456 ? -21.109 1.175 22.703 1 63.88 456 SER A C 1
ATOM 3537 O O . SER A 1 456 ? -22.141 1.104 22.031 1 63.88 456 SER A O 1
ATOM 3539 N N . ASN A 1 457 ? -21.344 1.087 24.047 1 52.03 457 ASN A N 1
ATOM 3540 C CA . ASN A 1 457 ? -22.609 0.976 24.766 1 52.03 457 ASN A CA 1
ATOM 3541 C C . ASN A 1 457 ? -23.531 2.162 24.484 1 52.03 457 ASN A C 1
ATOM 3543 O O . ASN A 1 457 ? -24.688 2.174 24.906 1 52.03 457 ASN A O 1
ATOM 3547 N N . HIS A 1 458 ? -23.125 3.248 24.078 1 42.59 458 HIS A N 1
ATOM 3548 C CA . HIS A 1 458 ? -24.203 4.234 24.125 1 42.59 458 HIS A CA 1
ATOM 3549 C C . HIS A 1 458 ? -25.312 3.891 23.156 1 42.59 458 HIS A C 1
ATOM 3551 O O . HIS A 1 458 ? -26.297 4.625 23.031 1 42.59 458 HIS A O 1
ATOM 3557 N N . GLY A 1 459 ? -25.141 3.07 22.203 1 40.16 459 GLY A N 1
ATOM 3558 C CA . GLY A 1 459 ? -26.281 2.818 21.344 1 40.16 459 GLY A CA 1
ATOM 3559 C C . GLY A 1 459 ? -27.25 1.802 21.922 1 40.16 459 GLY A C 1
ATOM 3560 O O . GLY A 1 459 ? -28.219 1.423 21.266 1 40.16 459 GLY A O 1
ATOM 3561 N N . GLY A 1 460 ? -26.875 0.937 22.812 1 36.12 460 GLY A N 1
ATOM 3562 C CA . GLY A 1 460 ? -27.859 -0.109 23.062 1 36.12 460 GLY A CA 1
ATOM 3563 C C . GLY A 1 460 ? -29.094 0.388 23.781 1 36.12 460 GLY A C 1
ATOM 3564 O O . GLY A 1 460 ? -29.188 0.279 25 1 36.12 460 GLY A O 1
ATOM 3565 N N . GLU A 1 461 ? -29.688 1.44 23.547 1 34.19 461 GLU A N 1
ATOM 3566 C CA . GLU A 1 461 ? -31.031 1.302 24.109 1 34.19 461 GLU A CA 1
ATOM 3567 C C . GLU A 1 461 ? -31.656 -0.033 23.719 1 34.19 461 GLU A C 1
ATOM 3569 O O . GLU A 1 461 ? -31.688 -0.382 22.531 1 34.19 461 GLU A O 1
ATOM 3574 N N . GLU A 1 462 ? -31.688 -0.889 24.594 1 32.75 462 GLU A N 1
ATOM 3575 C CA . GLU A 1 462 ? -32.531 -2.092 24.594 1 32.75 462 GLU A CA 1
ATOM 3576 C C . GLU A 1 462 ? -33.875 -1.833 23.953 1 32.75 462 GLU A C 1
ATOM 3578 O O . GLU A 1 462 ? -34.625 -0.982 24.422 1 32.75 462 GLU A O 1
ATOM 3583 N N . ALA A 1 463 ? -34.094 -2.033 22.75 1 32.59 463 ALA A N 1
ATOM 3584 C CA . ALA A 1 463 ? -35.5 -2.227 22.375 1 32.59 463 ALA A CA 1
ATOM 3585 C C . ALA A 1 463 ? -36.25 -3.055 23.422 1 32.59 463 ALA A C 1
ATOM 3587 O O . ALA A 1 463 ? -35.844 -4.168 23.75 1 32.59 463 ALA A O 1
ATOM 3588 N N . GLN A 1 464 ? -36.875 -2.498 24.328 1 31.8 464 GLN A N 1
ATOM 3589 C CA . GLN A 1 464 ? -37.844 -3.246 25.109 1 31.8 464 GLN A CA 1
ATOM 3590 C C . GLN A 1 464 ? -38.719 -4.137 24.203 1 31.8 464 GLN A C 1
ATOM 3592 O O . GLN A 1 464 ? -39.25 -3.68 23.203 1 31.8 464 GLN A O 1
ATOM 3597 N N . PRO A 1 465 ? -38.5 -5.395 24.297 1 32.66 465 PRO A N 1
ATOM 3598 C CA . PRO A 1 465 ? -39.438 -6.277 23.609 1 32.66 465 PRO A CA 1
ATOM 3599 C C . PRO A 1 465 ? -40.906 -5.895 23.891 1 32.66 465 PRO A C 1
ATOM 3601 O O . PRO A 1 465 ? -41.312 -5.785 25.047 1 32.66 465 PRO A O 1
ATOM 3604 N N . MET A 1 466 ? -41.438 -4.934 23.219 1 28.56 466 MET A N 1
ATOM 3605 C CA . MET A 1 466 ? -42.906 -4.875 23.422 1 28.56 466 MET A CA 1
ATOM 3606 C C . MET A 1 466 ? -43.531 -6.246 23.219 1 28.56 466 MET A C 1
ATOM 3608 O O . MET A 1 466 ? -43.312 -6.883 22.188 1 28.56 466 MET A O 1
ATOM 3612 N N . ASN A 1 467 ? -43.875 -6.891 24.266 1 28.91 467 ASN A N 1
ATOM 3613 C CA . ASN A 1 467 ? -44.719 -8.078 24.312 1 28.91 467 ASN A CA 1
ATOM 3614 C C . ASN A 1 467 ? -46 -7.918 23.469 1 28.91 467 ASN A C 1
ATOM 3616 O O . ASN A 1 467 ? -46.906 -7.184 23.828 1 28.91 467 ASN A O 1
ATOM 3620 N N . LYS A 1 468 ? -45.844 -7.91 22.141 1 30.72 468 LYS A N 1
ATOM 3621 C CA . LYS A 1 468 ? -47.094 -8 21.406 1 30.72 468 LYS A CA 1
ATOM 3622 C C . LYS A 1 468 ? -47.906 -9.234 21.812 1 30.72 468 LYS A C 1
ATOM 3624 O O . LYS A 1 468 ? -47.375 -10.359 21.781 1 30.72 468 LYS A O 1
ATOM 3629 N N . LYS A 1 469 ? -48.938 -9.055 22.531 1 28.03 469 LYS A N 1
ATOM 3630 C CA . LYS A 1 469 ? -50.031 -9.992 22.594 1 28.03 469 LYS A CA 1
ATOM 3631 C C . LYS A 1 469 ? -50.5 -10.398 21.203 1 28.03 469 LYS A C 1
ATOM 3633 O O . LYS A 1 469 ? -50.656 -9.555 20.312 1 28.03 469 LYS A O 1
ATOM 3638 N N . ARG A 1 470 ? -50.5 -11.656 20.812 1 30.09 470 ARG A N 1
ATOM 3639 C CA . ARG A 1 470 ? -50.844 -12.461 19.641 1 30.09 470 ARG A CA 1
ATOM 3640 C C . ARG A 1 470 ? -52.281 -12.172 19.188 1 30.09 470 ARG A C 1
ATOM 3642 O O . ARG A 1 470 ? -53.156 -13.016 19.312 1 30.09 470 ARG A O 1
ATOM 3649 N N . LYS A 1 471 ? -52.938 -11.094 19.5 1 28.03 471 LYS A N 1
ATOM 3650 C CA . LYS A 1 471 ? -54.281 -11.242 18.953 1 28.03 471 LYS A CA 1
ATOM 3651 C C . LYS A 1 471 ? -54.219 -11.383 17.422 1 28.03 471 LYS A C 1
ATOM 3653 O O . LYS A 1 471 ? -53.406 -10.758 16.766 1 28.03 471 LYS A O 1
ATOM 3658 N N . HIS A 1 472 ? -54.906 -12.422 16.781 1 26.62 472 HIS A N 1
ATOM 3659 C CA . HIS A 1 472 ? -55.188 -13.062 15.492 1 26.62 472 HIS A CA 1
ATOM 3660 C C . HIS A 1 472 ? -55.625 -12.047 14.453 1 26.62 472 HIS A C 1
ATOM 3662 O O . HIS A 1 472 ? -56.031 -12.414 13.352 1 26.62 472 HIS A O 1
ATOM 3668 N N . GLU A 1 473 ? -56 -10.844 14.773 1 26.5 473 GLU A N 1
ATOM 3669 C CA . GLU A 1 473 ? -56.812 -10.312 13.688 1 26.5 473 GLU A CA 1
ATOM 3670 C C . GLU A 1 473 ? -56 -10.18 12.398 1 26.5 473 GLU A C 1
ATOM 3672 O O . GLU A 1 473 ? -54.812 -9.906 12.445 1 26.5 473 GLU A O 1
ATOM 3677 N N . ASN A 1 474 ? -56.625 -10.523 11.188 1 25.47 474 ASN A N 1
ATOM 3678 C CA . ASN A 1 474 ? -56.25 -10.906 9.828 1 25.47 474 ASN A CA 1
ATOM 3679 C C . ASN A 1 474 ? -55.25 -9.914 9.234 1 25.47 474 ASN A C 1
ATOM 3681 O O . ASN A 1 474 ? -54.219 -10.312 8.703 1 25.47 474 ASN A O 1
ATOM 3685 N N . ALA A 1 475 ? -55.875 -8.93 8.43 1 25.38 475 ALA A N 1
ATOM 3686 C CA . ALA A 1 475 ? -55.594 -8.43 7.086 1 25.38 475 ALA A CA 1
ATOM 3687 C C . ALA A 1 475 ? -54.312 -7.578 7.066 1 25.38 475 ALA A C 1
ATOM 3689 O O . ALA A 1 475 ? -53.438 -7.797 6.246 1 25.38 475 ALA A O 1
ATOM 3690 N N . ILE A 1 476 ? -54.531 -6.199 7.129 1 25.8 476 ILE A N 1
ATOM 3691 C CA . ILE A 1 476 ? -54 -5.055 6.406 1 25.8 476 ILE A CA 1
ATOM 3692 C C . ILE A 1 476 ? -52.656 -4.668 6.992 1 25.8 476 ILE A C 1
ATOM 3694 O O . ILE A 1 476 ? -51.906 -3.85 6.418 1 25.8 476 ILE A O 1
ATOM 3698 N N . SER A 1 477 ? -52.469 -4.953 8.266 1 26.98 477 SER A N 1
ATOM 3699 C CA . SER A 1 477 ? -51.531 -4.059 8.977 1 26.98 477 SER A CA 1
ATOM 3700 C C . SER A 1 477 ? -50.094 -4.418 8.695 1 26.98 477 SER A C 1
ATOM 3702 O O . SER A 1 477 ? -49.25 -4.32 9.586 1 26.98 477 SER A O 1
ATOM 3704 N N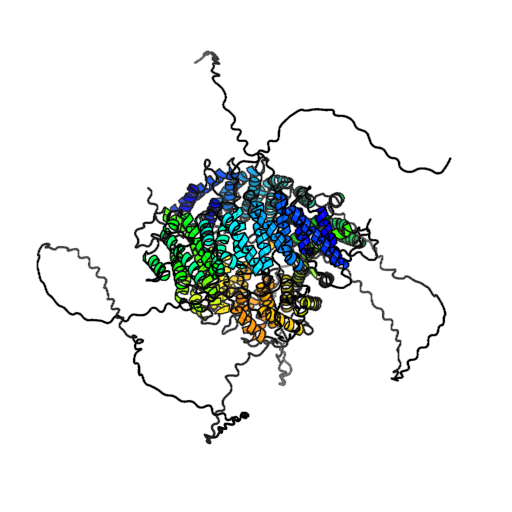 . PHE A 1 478 ? -49.906 -5.133 7.672 1 28.17 478 PHE A N 1
ATOM 3705 C CA . PHE A 1 478 ? -48.531 -5.598 7.438 1 28.17 478 PHE A CA 1
ATOM 3706 C C . PHE A 1 478 ? -47.562 -4.422 7.34 1 28.17 478 PHE A C 1
ATOM 3708 O O . PHE A 1 478 ? -46.344 -4.609 7.305 1 28.17 478 PHE A O 1
ATOM 3715 N N . LEU A 1 479 ? -48.156 -3.293 6.828 1 29.16 479 LEU A N 1
ATOM 3716 C CA . LEU A 1 479 ? -47.25 -2.188 6.562 1 29.16 479 LEU A CA 1
ATOM 3717 C C . LEU A 1 479 ? -46.531 -1.746 7.84 1 29.16 479 LEU A C 1
ATOM 3719 O O . LEU A 1 479 ? -45.469 -1.145 7.785 1 29.16 479 LEU A O 1
ATOM 3723 N N . GLU A 1 480 ? -47.312 -1.749 8.938 1 28.64 480 GLU A N 1
ATOM 3724 C CA . GLU A 1 480 ? -46.938 -0.905 10.062 1 28.64 480 GLU A CA 1
ATOM 3725 C C . GLU A 1 480 ? -45.719 -1.481 10.789 1 28.64 480 GLU A C 1
ATOM 3727 O O . GLU A 1 480 ? -45.031 -0.772 11.531 1 28.64 480 GLU A O 1
ATOM 3732 N N . ASN A 1 481 ? -45.781 -2.758 10.953 1 29.12 481 ASN A N 1
ATOM 3733 C CA . ASN A 1 481 ? -44.781 -3.234 11.898 1 29.12 481 ASN A CA 1
ATOM 3734 C C . ASN A 1 481 ? -43.344 -3.098 11.328 1 29.12 481 ASN A C 1
ATOM 3736 O O . ASN A 1 481 ? -42.656 -4.094 11.156 1 29.12 481 ASN A O 1
ATOM 3740 N N . GLN A 1 482 ? -43.312 -2.455 10.164 1 30.95 482 GLN A N 1
ATOM 3741 C CA . GLN A 1 482 ? -41.906 -2.205 9.844 1 30.95 482 GLN A CA 1
ATOM 3742 C C . GLN A 1 482 ? -41.156 -1.605 11.039 1 30.95 482 GLN A C 1
ATOM 3744 O O . GLN A 1 482 ? -41.375 -0.441 11.383 1 30.95 482 GLN A O 1
ATOM 3749 N N . SER A 1 483 ? -41.125 -2.334 12.102 1 29.67 483 SER A N 1
ATOM 3750 C CA . SER A 1 483 ? -40.219 -1.894 13.172 1 29.67 483 SER A CA 1
ATOM 3751 C C . SER A 1 483 ? -39.125 -0.996 12.625 1 29.67 483 SER A C 1
ATOM 3753 O O . SER A 1 483 ? -38.438 -1.363 11.68 1 29.67 483 SER A O 1
ATOM 3755 N N . GLN A 1 484 ? -39.406 0.237 12.672 1 30.5 484 GLN A N 1
ATOM 3756 C CA . GLN A 1 484 ? -38.406 1.29 12.484 1 30.5 484 GLN A CA 1
ATOM 3757 C C . GLN A 1 484 ? -37.062 0.885 13.078 1 30.5 484 GLN A C 1
ATOM 3759 O O . GLN A 1 484 ? -36.875 0.896 14.297 1 30.5 484 GLN A O 1
ATOM 3764 N N . MET A 1 485 ? -36.5 -0.213 12.758 1 31.97 485 MET A N 1
ATOM 3765 C CA . MET A 1 485 ? -35.094 -0.209 13.078 1 31.97 485 MET A CA 1
ATOM 3766 C C . MET A 1 485 ? -34.531 1.213 13.094 1 31.97 485 MET A C 1
ATOM 3768 O O . MET A 1 485 ? -34.375 1.831 12.039 1 31.97 485 MET A O 1
ATOM 3772 N N . VAL A 1 486 ? -35.062 1.948 14.031 1 31.39 486 VAL A N 1
ATOM 3773 C CA . VAL A 1 486 ? -34.375 3.195 14.344 1 31.39 486 VAL A CA 1
ATOM 3774 C C . VAL A 1 486 ? -32.875 2.99 14.242 1 31.39 486 VAL A C 1
ATOM 3776 O O . VAL A 1 486 ? -32.281 2.242 15.031 1 31.39 486 VAL A O 1
ATOM 3779 N N . TYR A 1 487 ? -32.375 2.898 13.094 1 33.66 487 TYR A N 1
ATOM 3780 C CA . TYR A 1 487 ? -30.938 3.184 12.969 1 33.66 487 TYR A CA 1
ATOM 3781 C C . TYR A 1 487 ? -30.516 4.273 13.945 1 33.66 487 TYR A C 1
ATOM 3783 O O . TYR A 1 487 ? -30.906 5.434 13.805 1 33.66 487 TYR A O 1
ATOM 3791 N N . SER A 1 488 ? -30.766 4.07 15.234 1 35.84 488 SER A N 1
ATOM 3792 C CA . SER A 1 488 ? -30.25 5.055 16.188 1 35.84 488 SER A CA 1
ATOM 3793 C C . SER A 1 488 ? -29.031 5.777 15.633 1 35.84 488 SER A C 1
ATOM 3795 O O . SER A 1 488 ? -28.125 5.148 15.078 1 35.84 488 SER A O 1
ATOM 3797 N N . SER A 1 489 ? -29.125 7.027 15.273 1 39.16 489 SER A N 1
ATOM 3798 C CA . SER A 1 489 ? -28.297 8.148 14.852 1 39.16 489 SER A CA 1
ATOM 3799 C C . SER A 1 489 ? -27.016 8.227 15.672 1 39.16 489 SER A C 1
ATOM 3801 O O . SER A 1 489 ? -26.391 9.289 15.766 1 39.16 489 SER A O 1
ATOM 3803 N N . LYS A 1 490 ? -26.859 7.492 16.766 1 41.41 490 LYS A N 1
ATOM 3804 C CA . LYS A 1 490 ? -25.719 7.809 17.609 1 41.41 490 LYS A CA 1
ATOM 3805 C C . LYS A 1 490 ? -24.422 7.816 16.812 1 41.41 490 LYS A C 1
ATOM 3807 O O . LYS A 1 490 ? -24.312 7.133 15.797 1 41.41 490 LYS A O 1
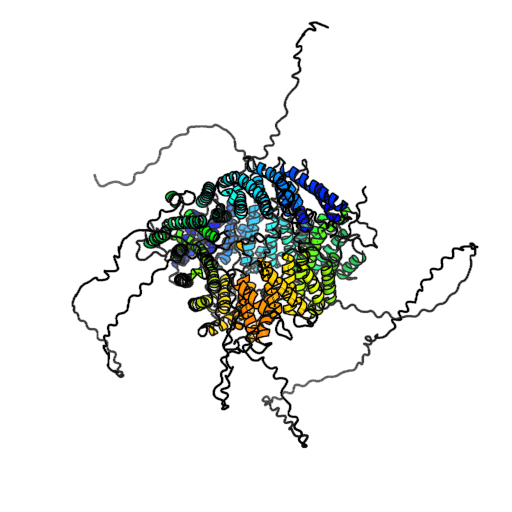ATOM 3812 N N . ASN A 1 491 ? -23.5 8.789 17.125 1 51.53 491 ASN A N 1
ATOM 3813 C CA . ASN A 1 491 ? -22.219 9.219 16.594 1 51.53 491 ASN A CA 1
ATOM 3814 C C . ASN A 1 491 ? -21.281 8.039 16.359 1 51.53 491 ASN A C 1
ATOM 3816 O O . ASN A 1 491 ? -20.672 7.523 17.312 1 51.53 491 ASN A O 1
ATOM 3820 N N . HIS A 1 492 ? -21.453 7.215 15.414 1 67.38 492 HIS A N 1
ATOM 3821 C CA . HIS A 1 492 ? -20.672 6.039 15.078 1 67.38 492 HIS A CA 1
ATOM 3822 C C . HIS A 1 492 ? -19.203 6.414 14.836 1 67.38 492 HIS A C 1
ATOM 3824 O O . HIS A 1 492 ? -18.906 7.215 13.953 1 67.38 492 HIS A O 1
ATOM 3830 N N . VAL A 1 493 ? -18.375 6.234 15.984 1 85.56 493 VAL A N 1
ATOM 3831 C CA . VAL A 1 493 ? -16.938 6.41 15.852 1 85.56 493 VAL A CA 1
ATOM 3832 C C . VAL A 1 493 ? -16.391 5.457 14.789 1 85.56 493 VAL A C 1
ATOM 3834 O O . VAL A 1 493 ? -16.641 4.25 14.852 1 85.56 493 VAL A O 1
ATOM 3837 N N . PRO A 1 494 ? -15.805 6.082 13.891 1 88.81 494 PRO A N 1
ATOM 3838 C CA . PRO A 1 494 ? -15.25 5.238 12.828 1 88.81 494 PRO A CA 1
ATOM 3839 C C . PRO A 1 494 ? -14.227 4.234 13.352 1 88.81 494 PRO A C 1
ATOM 3841 O O . PRO A 1 494 ? -13.562 4.492 14.359 1 88.81 494 PRO A O 1
ATOM 3844 N N . ILE A 1 495 ? -14.047 3.113 12.734 1 91 495 ILE A N 1
ATOM 3845 C CA . ILE A 1 495 ? -13.148 2.031 13.133 1 91 495 ILE A CA 1
ATOM 3846 C C . ILE A 1 495 ? -11.703 2.525 13.117 1 91 495 ILE A C 1
ATOM 3848 O O . ILE A 1 495 ? -10.891 2.09 13.938 1 91 495 ILE A O 1
ATOM 3852 N N . SER A 1 496 ? -11.406 3.42 12.234 1 93.69 496 SER A N 1
ATOM 3853 C CA . SER A 1 496 ? -10.055 3.963 12.148 1 93.69 496 SER A CA 1
ATOM 3854 C C . SER A 1 496 ? -9.664 4.668 13.445 1 93.69 496 SER A C 1
ATOM 3856 O O . SER A 1 496 ? -8.523 4.551 13.898 1 93.69 496 SER A O 1
ATOM 3858 N N . VAL A 1 497 ? -10.594 5.367 14 1 95.69 497 VAL A N 1
ATOM 3859 C CA . VAL A 1 497 ? -10.336 6.074 15.25 1 95.69 497 VAL A CA 1
ATOM 3860 C C . VAL A 1 497 ? -10.148 5.07 16.391 1 95.69 497 VAL A C 1
ATOM 3862 O O . VAL A 1 497 ? -9.25 5.223 17.219 1 95.69 497 VAL A O 1
ATOM 3865 N N . LYS A 1 498 ? -10.945 4.074 16.406 1 96.25 498 LYS A N 1
ATOM 3866 C CA . LYS A 1 498 ? -10.836 3.045 17.438 1 96.25 498 LYS A CA 1
ATOM 3867 C C . LYS A 1 498 ? -9.477 2.354 17.375 1 96.25 498 LYS A C 1
ATOM 3869 O O . LYS A 1 498 ? -8.844 2.127 18.406 1 96.25 498 LYS A O 1
ATOM 3874 N N . ILE A 1 499 ? -9.031 2.033 16.188 1 96.88 499 ILE A N 1
ATOM 3875 C CA . ILE A 1 499 ? -7.738 1.38 16 1 96.88 499 ILE A CA 1
ATOM 3876 C C . ILE A 1 499 ? -6.621 2.295 16.5 1 96.88 499 ILE A C 1
ATOM 3878 O O . ILE A 1 499 ? -5.703 1.847 17.188 1 96.88 499 ILE A O 1
ATOM 3882 N N . ALA A 1 500 ? -6.719 3.58 16.156 1 97.44 500 ALA A N 1
ATOM 3883 C CA . ALA A 1 500 ? -5.707 4.543 16.578 1 97.44 500 ALA A CA 1
ATOM 3884 C C . ALA A 1 500 ? -5.691 4.688 18.094 1 97.44 500 ALA A C 1
ATOM 3886 O O . ALA A 1 500 ? -4.621 4.789 18.703 1 97.44 500 ALA A O 1
ATOM 3887 N N . ALA A 1 501 ? -6.836 4.746 18.703 1 97.75 501 ALA A N 1
ATOM 3888 C CA . ALA A 1 501 ? -6.941 4.836 20.156 1 97.75 501 ALA A CA 1
ATOM 3889 C C . ALA A 1 501 ? -6.297 3.629 20.828 1 97.75 501 ALA A C 1
ATOM 3891 O O . ALA A 1 501 ? -5.547 3.777 21.797 1 97.75 501 ALA A O 1
ATOM 3892 N N . LEU A 1 502 ? -6.539 2.498 20.281 1 97.94 502 LEU A N 1
ATOM 3893 C CA . LEU A 1 502 ? -5.953 1.274 20.812 1 97.94 502 LEU A CA 1
ATOM 3894 C C . LEU A 1 502 ? -4.438 1.287 20.672 1 97.94 502 LEU A C 1
ATOM 3896 O O . LEU A 1 502 ? -3.719 0.812 21.547 1 97.94 502 LEU A O 1
ATOM 3900 N N . GLY A 1 503 ? -4.016 1.824 19.562 1 96.88 503 GLY A N 1
ATOM 3901 C CA . GLY A 1 503 ? -2.58 1.959 19.359 1 96.88 503 GLY A CA 1
ATOM 3902 C C . GLY A 1 503 ? -1.92 2.854 20.391 1 96.88 503 GLY A C 1
ATOM 3903 O O . GLY A 1 503 ? -0.819 2.559 20.859 1 96.88 503 GLY A O 1
ATOM 3904 N N . ALA A 1 504 ? -2.562 3.902 20.719 1 96.62 504 ALA A N 1
ATOM 3905 C CA . ALA A 1 504 ? -2.045 4.812 21.734 1 96.62 504 ALA A CA 1
ATOM 3906 C C . ALA A 1 504 ? -2.018 4.148 23.109 1 96.62 504 ALA A C 1
ATOM 3908 O O . ALA A 1 504 ? -1.048 4.293 23.859 1 96.62 504 ALA A O 1
ATOM 3909 N N . LEU A 1 505 ? -3.02 3.391 23.438 1 96.44 505 LEU A N 1
ATOM 3910 C CA . LEU A 1 505 ? -3.072 2.697 24.719 1 96.44 505 LEU A CA 1
ATOM 3911 C C . LEU A 1 505 ? -2.008 1.608 24.797 1 96.44 505 LEU A C 1
ATOM 3913 O O . LEU A 1 505 ? -1.382 1.414 25.844 1 96.44 505 LEU A O 1
ATOM 3917 N N . GLU A 1 506 ? -1.881 0.902 23.656 1 96.12 506 GLU A N 1
ATOM 3918 C CA . GLU A 1 506 ? -0.833 -0.112 23.578 1 96.12 506 GLU A CA 1
ATOM 3919 C C . GLU A 1 506 ? 0.534 0.48 23.906 1 96.12 506 GLU A C 1
ATOM 3921 O O . GLU A 1 506 ? 1.283 -0.082 24.703 1 96.12 506 GLU A O 1
ATOM 3926 N N . THR A 1 507 ? 0.812 1.606 23.359 1 94.56 507 THR A N 1
ATOM 3927 C CA . THR A 1 507 ? 2.105 2.25 23.562 1 94.56 507 THR A CA 1
ATOM 3928 C C . THR A 1 507 ? 2.227 2.787 24.984 1 94.56 507 THR A C 1
ATOM 3930 O O . THR A 1 507 ? 3.291 2.697 25.594 1 94.56 507 THR A O 1
ATOM 3933 N N . LEU A 1 508 ? 1.142 3.334 25.5 1 94 508 LEU A N 1
ATOM 3934 C CA . LEU A 1 508 ? 1.128 3.832 26.875 1 94 508 LEU A CA 1
ATOM 3935 C C . LEU A 1 508 ? 1.482 2.723 27.859 1 94 508 LEU A C 1
ATOM 3937 O O . LEU A 1 508 ? 2.283 2.932 28.766 1 94 508 LEU A O 1
ATOM 3941 N N . LEU A 1 509 ? 0.973 1.562 27.609 1 92.94 509 LEU A N 1
ATOM 3942 C CA . LEU A 1 509 ? 1.212 0.429 28.5 1 92.94 509 LEU A CA 1
ATOM 3943 C C . LEU A 1 509 ? 2.617 -0.13 28.297 1 92.94 509 LEU A C 1
ATOM 3945 O O . LEU A 1 509 ? 3.246 -0.59 29.25 1 92.94 509 LEU A O 1
ATOM 3949 N N . THR A 1 510 ? 3.098 -0.105 27.094 1 91.69 510 THR A N 1
ATOM 3950 C CA . THR A 1 510 ? 4.41 -0.654 26.766 1 91.69 510 THR A CA 1
ATOM 3951 C C . THR A 1 510 ? 5.52 0.2 27.375 1 91.69 510 THR A C 1
ATOM 3953 O O . THR A 1 510 ? 6.488 -0.329 27.922 1 91.69 510 THR A O 1
ATOM 3956 N N . VAL A 1 511 ? 5.32 1.521 27.328 1 87.62 511 VAL A N 1
ATOM 3957 C CA . VAL A 1 511 ? 6.379 2.43 27.75 1 87.62 511 VAL A CA 1
ATOM 3958 C C . VAL A 1 511 ? 6.176 2.811 29.219 1 87.62 511 VAL A C 1
ATOM 3960 O O . VAL A 1 511 ? 7.137 2.867 30 1 87.62 511 VAL A O 1
ATOM 3963 N N . GLY A 1 512 ? 4.957 3.012 29.609 1 84.56 512 GLY A N 1
ATOM 3964 C CA . GLY A 1 512 ? 4.727 3.582 30.938 1 84.56 512 GLY A CA 1
ATOM 3965 C C . GLY A 1 512 ? 3.785 2.75 31.781 1 84.56 512 GLY A C 1
ATOM 3966 O O . GLY A 1 512 ? 3.262 3.234 32.781 1 84.5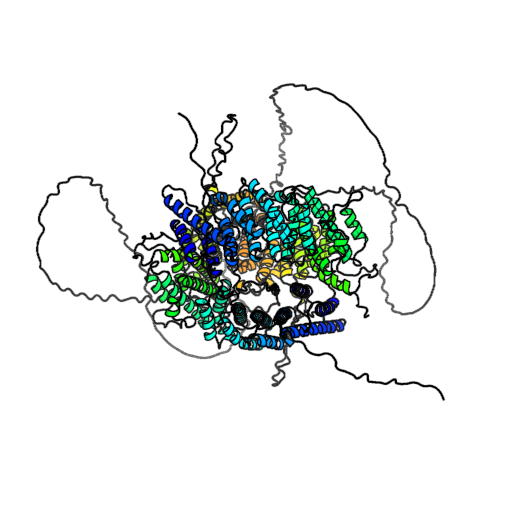6 512 GLY A O 1
ATOM 3967 N N . GLY A 1 513 ? 3.525 1.576 31.547 1 81.5 513 GLY A N 1
ATOM 3968 C CA . GLY A 1 513 ? 2.555 0.781 32.281 1 81.5 513 GLY A CA 1
ATOM 3969 C C . GLY A 1 513 ? 2.943 0.552 33.719 1 81.5 513 GLY A C 1
ATOM 3970 O O . GLY A 1 513 ? 2.08 0.329 34.562 1 81.5 513 GLY A O 1
ATOM 3971 N N . ALA A 1 514 ? 4.199 0.621 33.938 1 77.88 514 ALA A N 1
ATOM 3972 C CA . ALA A 1 514 ? 4.676 0.311 35.281 1 77.88 514 ALA A CA 1
ATOM 3973 C C . ALA A 1 514 ? 4.754 1.57 36.156 1 77.88 514 ALA A C 1
ATOM 3975 O O . ALA A 1 514 ? 4.766 1.491 37.375 1 77.88 514 ALA A O 1
ATOM 3976 N N . LEU A 1 515 ? 4.641 2.711 35.531 1 77.5 515 LEU A N 1
ATOM 3977 C CA . LEU A 1 515 ? 4.902 3.941 36.25 1 77.5 515 LEU A CA 1
ATOM 3978 C C . LEU A 1 515 ? 3.6 4.594 36.719 1 77.5 515 LEU A C 1
ATOM 3980 O O . LEU A 1 515 ? 2.797 5.023 35.875 1 77.5 515 LEU A O 1
ATOM 3984 N N . ARG A 1 516 ? 3.371 4.738 38.062 1 69 516 ARG A N 1
ATOM 3985 C CA . ARG A 1 516 ? 2.258 5.461 38.656 1 69 516 ARG A CA 1
ATOM 3986 C C . ARG A 1 516 ? 0.935 5.082 38 1 69 516 ARG A C 1
ATOM 3988 O O . ARG A 1 516 ? 0.138 5.953 37.656 1 69 516 ARG A O 1
ATOM 3995 N N . SER A 1 517 ? 0.909 3.809 37.719 1 75.12 517 SER A N 1
ATOM 3996 C CA . SER A 1 517 ? -0.264 3.35 37 1 75.12 517 SER A CA 1
ATOM 3997 C C . SER A 1 517 ? -1.353 2.855 37.938 1 75.12 517 SER A C 1
ATOM 3999 O O . SER A 1 517 ? -2.404 2.389 37.5 1 75.12 517 SER A O 1
ATOM 4001 N N . GLU A 1 518 ? -1.268 3.107 39.156 1 77.81 518 GLU A N 1
ATOM 4002 C CA . GLU A 1 518 ? -2.174 2.52 40.156 1 77.81 518 GLU A CA 1
ATOM 4003 C C . GLU A 1 518 ? -3.586 3.078 40 1 77.81 518 GLU A C 1
ATOM 4005 O O . GLU A 1 518 ? -4.566 2.365 40.219 1 77.81 518 GLU A O 1
ATOM 4010 N N . SER A 1 519 ? -3.668 4.277 39.469 1 80.69 519 SER A N 1
ATOM 4011 C CA . SER A 1 519 ? -4.969 4.941 39.438 1 80.69 519 SER A CA 1
ATOM 4012 C C . SER A 1 519 ? -5.762 4.566 38.188 1 80.69 519 SER A C 1
ATOM 4014 O O . SER A 1 519 ? -6.988 4.672 38.188 1 80.69 519 SER A O 1
ATOM 4016 N N . TRP A 1 520 ? -5.02 4.156 37.219 1 87.75 520 TRP A N 1
ATOM 4017 C CA . TRP A 1 520 ? -5.77 4.004 35.969 1 87.75 520 TRP A CA 1
ATOM 4018 C C . TRP A 1 520 ? -5.543 2.621 35.375 1 87.75 520 TRP A C 1
ATOM 4020 O O . TRP A 1 520 ? -6.25 2.221 34.438 1 87.75 520 TRP A O 1
ATOM 4030 N N . ARG A 1 521 ? -4.715 1.805 35.906 1 89.31 521 ARG A N 1
ATOM 4031 C CA . ARG A 1 521 ? -4.312 0.538 35.312 1 89.31 521 ARG A CA 1
ATOM 4032 C C . ARG A 1 521 ? -5.48 -0.441 35.25 1 89.31 521 ARG A C 1
ATOM 4034 O O . ARG A 1 521 ? -5.734 -1.066 34.219 1 89.31 521 ARG A O 1
ATOM 4041 N N . SER A 1 522 ? -6.199 -0.519 36.344 1 88.88 522 SER A N 1
ATOM 4042 C CA . SER A 1 522 ? -7.297 -1.476 36.406 1 88.88 522 SER A CA 1
ATOM 4043 C C . SER A 1 522 ? -8.398 -1.145 35.406 1 88.88 522 SER A C 1
ATOM 4045 O O . SER A 1 522 ? -8.977 -2.043 34.781 1 88.88 522 SER A O 1
ATOM 4047 N N . ASP A 1 523 ? -8.531 0.138 35.281 1 89.38 523 ASP A N 1
ATOM 4048 C CA . ASP A 1 523 ? -9.57 0.58 34.344 1 89.38 523 ASP A CA 1
ATOM 4049 C C . ASP A 1 523 ? -9.18 0.288 32.906 1 89.38 523 ASP A C 1
ATOM 4051 O O . ASP A 1 523 ? -10.023 -0.112 32.094 1 89.38 523 ASP A O 1
ATOM 4055 N N . VAL A 1 524 ? -7.961 0.499 32.625 1 93 524 VAL A N 1
ATOM 4056 C CA . VAL A 1 524 ? -7.473 0.281 31.281 1 93 524 VAL A CA 1
ATOM 4057 C C . VAL A 1 524 ? -7.477 -1.212 30.969 1 93 524 VAL A C 1
ATOM 4059 O O . VAL A 1 524 ? -7.855 -1.617 29.859 1 93 524 VAL A O 1
ATOM 4062 N N . ASP A 1 525 ? -7.125 -2.055 31.938 1 93.56 525 ASP A N 1
ATOM 4063 C CA . ASP A 1 525 ? -7.133 -3.502 31.734 1 93.56 525 ASP A CA 1
ATOM 4064 C C . ASP A 1 525 ? -8.547 -4.012 31.453 1 93.56 525 ASP A C 1
ATOM 4066 O O . ASP A 1 525 ? -8.758 -4.828 30.562 1 93.56 525 ASP A O 1
ATOM 4070 N N . GLN A 1 526 ? -9.484 -3.482 32.219 1 93.81 526 GLN A N 1
ATOM 4071 C CA . GLN A 1 526 ? -10.875 -3.885 32.031 1 93.81 526 GLN A CA 1
ATOM 4072 C C . GLN A 1 526 ? -11.398 -3.424 30.672 1 93.81 526 GLN A C 1
ATOM 4074 O O . GLN A 1 526 ? -12.117 -4.164 30 1 93.81 526 GLN A O 1
ATOM 4079 N N . LEU A 1 527 ? -11.047 -2.236 30.359 1 95.06 527 LEU A N 1
ATOM 4080 C CA . LEU A 1 527 ? -11.469 -1.691 29.078 1 95.06 527 LEU A CA 1
ATOM 4081 C C . LEU A 1 527 ? -10.945 -2.549 27.922 1 95.06 527 LEU A C 1
ATOM 4083 O O . LEU A 1 527 ? -11.703 -2.904 27.016 1 95.06 527 LEU A O 1
ATOM 4087 N N . LEU A 1 528 ? -9.688 -2.902 28.016 1 96.56 528 LEU A N 1
ATOM 4088 C CA . LEU A 1 528 ? -9.039 -3.598 26.906 1 96.56 528 LEU A CA 1
ATOM 4089 C C . LEU A 1 528 ? -9.578 -5.02 26.766 1 96.56 528 LEU A C 1
ATOM 4091 O O . LEU A 1 528 ? -9.75 -5.516 25.656 1 96.56 528 LEU A O 1
ATOM 4095 N N . ILE A 1 529 ? -9.906 -5.703 27.891 1 96.19 529 ILE A N 1
ATOM 4096 C CA . ILE A 1 529 ? -10.445 -7.059 27.812 1 96.19 529 ILE A CA 1
ATOM 4097 C C . ILE A 1 529 ? -11.859 -7.02 27.25 1 96.19 529 ILE A C 1
ATOM 4099 O O . ILE A 1 529 ? -12.258 -7.898 26.484 1 96.19 529 ILE A O 1
ATOM 4103 N N . THR A 1 530 ? -12.594 -5.992 27.594 1 95.25 530 THR A N 1
ATOM 4104 C CA . THR A 1 530 ? -13.961 -5.848 27.094 1 95.25 530 THR A CA 1
ATOM 4105 C C . THR A 1 530 ? -13.969 -5.582 25.594 1 95.25 530 THR A C 1
ATOM 4107 O O . THR A 1 530 ? -14.719 -6.215 24.859 1 95.25 530 THR A O 1
ATOM 4110 N N . VAL A 1 531 ? -13.125 -4.688 25.203 1 96.19 531 VAL A N 1
ATOM 4111 C CA . VAL A 1 531 ? -13.055 -4.324 23.797 1 96.19 531 VAL A CA 1
ATOM 4112 C C . VAL A 1 531 ? -12.602 -5.527 22.969 1 96.19 531 VAL A C 1
ATOM 4114 O O . VAL A 1 531 ? -13.164 -5.812 21.906 1 96.19 531 VAL A O 1
ATOM 4117 N N . ALA A 1 532 ? -11.578 -6.23 2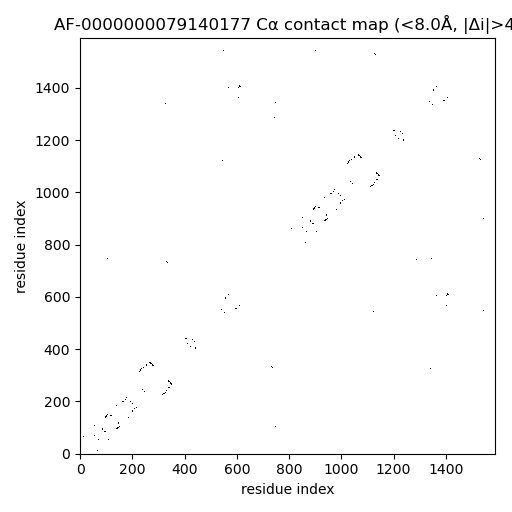3.422 1 96.81 532 ALA A N 1
ATOM 4118 C CA . ALA A 1 532 ? -11.062 -7.387 22.703 1 96.81 532 ALA A CA 1
ATOM 4119 C C . ALA A 1 532 ? -12.102 -8.492 22.609 1 96.81 532 ALA A C 1
ATOM 4121 O O . ALA A 1 532 ? -12.273 -9.117 21.562 1 96.81 532 ALA A O 1
ATOM 4122 N N . THR A 1 533 ? -12.812 -8.742 23.672 1 95.44 533 THR A N 1
ATOM 4123 C CA . THR A 1 533 ? -13.844 -9.773 23.688 1 95.44 533 THR A CA 1
ATOM 4124 C C . THR A 1 533 ? -14.992 -9.406 22.75 1 95.44 533 THR A C 1
ATOM 4126 O O . THR A 1 533 ? -15.484 -10.258 22.016 1 95.44 533 THR A O 1
ATOM 4129 N N . ASP A 1 534 ? -15.336 -8.148 22.781 1 92.25 534 ASP A N 1
ATOM 4130 C CA . ASP A 1 534 ? -16.422 -7.68 21.922 1 92.25 534 ASP A CA 1
ATOM 4131 C C . ASP A 1 534 ? -16.016 -7.746 20.453 1 92.25 534 ASP A C 1
ATOM 4133 O O . ASP A 1 534 ? -16.859 -8.055 19.594 1 92.25 534 ASP A O 1
ATOM 4137 N N . ALA A 1 535 ? -14.82 -7.383 20.172 1 92.88 535 ALA A N 1
ATOM 4138 C CA . ALA A 1 535 ? -14.328 -7.395 18.797 1 92.88 535 ALA A CA 1
ATOM 4139 C C . ALA A 1 535 ? -14.32 -8.812 18.219 1 92.88 535 ALA A C 1
ATOM 4141 O O . ALA A 1 535 ? -14.5 -9 17.016 1 92.88 535 ALA A O 1
ATOM 4142 N N . CYS A 1 536 ? -14.156 -9.836 19.094 1 91.69 536 CYS A N 1
ATOM 4143 C CA . CYS A 1 536 ? -13.977 -11.203 18.625 1 91.69 536 CYS A CA 1
ATOM 4144 C C . CYS A 1 536 ? -15.219 -12.047 18.891 1 91.69 536 CYS A C 1
ATOM 4146 O O . CYS A 1 536 ? -15.25 -13.234 18.562 1 91.69 536 CYS A O 1
ATOM 4148 N N . LYS A 1 537 ? -16.219 -11.477 19.422 1 86.12 537 LYS A N 1
ATOM 4149 C CA . LYS A 1 537 ? -17.406 -12.219 19.828 1 86.12 537 LYS A CA 1
ATOM 4150 C C . LYS A 1 537 ? -18.156 -12.758 18.609 1 86.12 537 LYS A C 1
ATOM 4152 O O . LYS A 1 537 ? -18.641 -13.891 18.625 1 86.12 537 LYS A O 1
ATOM 4157 N N . ASN A 1 538 ? -18.266 -11.938 17.547 1 79.5 538 ASN A N 1
ATOM 4158 C CA . ASN A 1 538 ? -19.031 -12.328 16.375 1 79.5 538 ASN A CA 1
ATOM 4159 C C . ASN A 1 538 ? -18.156 -13.07 15.359 1 79.5 538 ASN A C 1
ATOM 4161 O O . ASN A 1 538 ? -18.484 -13.133 14.172 1 79.5 538 ASN A O 1
ATOM 4165 N N . GLY A 1 539 ? -17.109 -13.586 15.812 1 82.19 539 GLY A N 1
ATOM 4166 C CA . GLY A 1 539 ? -16.25 -14.336 14.914 1 82.19 539 GLY A CA 1
ATOM 4167 C C . GLY A 1 539 ? -15.086 -13.508 14.383 1 82.19 539 GLY A C 1
ATOM 4168 O O . GLY A 1 539 ? -14.945 -12.336 14.727 1 82.19 539 GLY A O 1
ATOM 4169 N N . TRP A 1 540 ? -14.266 -14.156 13.594 1 82.94 540 TRP A N 1
ATOM 4170 C CA . TRP A 1 540 ? -13.047 -13.539 13.086 1 82.94 540 TRP A CA 1
ATOM 4171 C C . TRP A 1 540 ? -13.234 -13.078 11.648 1 82.94 540 TRP A C 1
ATOM 4173 O O . TRP A 1 540 ? -13.859 -13.766 10.836 1 82.94 540 TRP A O 1
ATOM 4183 N N . ALA A 1 541 ? -12.836 -11.773 11.453 1 74.38 541 ALA A N 1
ATOM 4184 C CA . ALA A 1 541 ? -13.016 -11.164 10.141 1 74.38 541 ALA A CA 1
ATOM 4185 C C . ALA A 1 541 ? -12.203 -11.898 9.078 1 74.38 541 ALA A C 1
ATOM 4187 O O . ALA A 1 541 ? -11.07 -12.305 9.328 1 74.38 541 ALA A O 1
ATOM 4188 N N . LYS A 1 542 ? -12.828 -12.266 7.895 1 63.53 542 LYS A N 1
ATOM 4189 C CA . LYS A 1 542 ? -12.102 -12.891 6.789 1 63.53 542 LYS A CA 1
ATOM 4190 C C . LYS A 1 542 ? -11.578 -11.844 5.816 1 63.53 542 LYS A C 1
ATOM 4192 O O . LYS A 1 542 ? -12.242 -10.844 5.551 1 63.53 542 LYS A O 1
ATOM 4197 N N . GLU A 1 543 ? -10.219 -11.594 5.691 1 56.88 543 GLU A N 1
ATOM 4198 C CA . GLU A 1 543 ? -9.484 -10.602 4.91 1 56.88 543 GLU A CA 1
ATOM 4199 C C . GLU A 1 543 ? -10.109 -10.406 3.531 1 56.88 543 GLU A C 1
ATOM 4201 O O . GLU A 1 543 ? -10.117 -9.297 2.994 1 56.88 543 GLU A O 1
ATOM 4206 N N . ALA A 1 544 ? -10.555 -11.469 2.773 1 51.09 544 ALA A N 1
ATOM 4207 C CA . ALA A 1 544 ? -10.906 -11.461 1.354 1 51.09 544 ALA A CA 1
ATOM 4208 C C . ALA A 1 544 ? -12.062 -10.5 1.078 1 51.09 544 ALA A C 1
ATOM 4210 O O . ALA A 1 544 ? -12.141 -9.914 -0.002 1 51.09 544 ALA A O 1
ATOM 4211 N N . ASN A 1 545 ? -12.961 -10.406 2.076 1 49.12 545 ASN A N 1
ATOM 4212 C CA . ASN A 1 545 ? -14.211 -9.742 1.716 1 49.12 545 ASN A CA 1
ATOM 4213 C C . ASN A 1 545 ? -14.18 -8.258 2.09 1 49.12 545 ASN A C 1
ATOM 4215 O O . ASN A 1 545 ? -15.156 -7.539 1.856 1 49.12 545 ASN A O 1
ATOM 4219 N N . ASP A 1 546 ? -13.008 -7.91 2.617 1 52.44 546 ASP A N 1
ATOM 4220 C CA . ASP A 1 546 ? -13.172 -6.602 3.246 1 52.44 546 ASP A CA 1
ATOM 4221 C C . ASP A 1 546 ? -12.797 -5.48 2.283 1 52.44 546 ASP A C 1
ATOM 4223 O O . ASP A 1 546 ? -11.625 -5.352 1.901 1 52.44 546 ASP A O 1
ATOM 4227 N N . VAL A 1 547 ? -13.82 -5.082 1.552 1 56.31 547 VAL A N 1
ATOM 4228 C CA . VAL A 1 547 ? -13.773 -3.969 0.61 1 56.31 547 VAL A CA 1
ATOM 4229 C C . VAL A 1 547 ? -13.344 -2.693 1.335 1 56.31 547 VAL A C 1
ATOM 4231 O O . VAL A 1 547 ? -12.75 -1.798 0.732 1 56.31 547 VAL A O 1
ATOM 4234 N N . TYR A 1 548 ? -13.336 -2.77 2.781 1 59.41 548 TYR A N 1
ATOM 4235 C CA . TYR A 1 548 ? -13.086 -1.534 3.516 1 59.41 548 TYR A CA 1
ATOM 4236 C C . TYR A 1 548 ? -11.703 -1.551 4.156 1 59.41 548 TYR A C 1
ATOM 4238 O O . TYR A 1 548 ? -11.234 -2.598 4.609 1 59.41 548 TYR A O 1
ATOM 4246 N N . THR A 1 549 ? -10.883 -0.577 3.885 1 67.44 549 THR A N 1
ATOM 4247 C CA . THR A 1 549 ? -9.641 -0.368 4.625 1 67.44 549 THR A CA 1
ATOM 4248 C C . THR A 1 549 ? -9.758 0.848 5.539 1 67.44 549 THR A C 1
ATOM 4250 O O . THR A 1 549 ? -10.086 1.945 5.082 1 67.44 549 THR A O 1
ATOM 4253 N N . PRO A 1 550 ? -9.656 0.729 6.934 1 78.19 550 PRO A N 1
ATOM 4254 C CA . PRO A 1 550 ? -9.281 -0.456 7.707 1 78.19 550 PRO A CA 1
ATOM 4255 C C . PRO A 1 550 ? -10.445 -1.422 7.914 1 78.19 550 PRO A C 1
ATOM 4257 O O . PRO A 1 550 ? -11.594 -0.994 8 1 78.19 550 PRO A O 1
ATOM 4260 N N . SER A 1 551 ? -10.07 -2.643 8.055 1 81.06 551 SER A N 1
ATOM 4261 C CA . SER A 1 551 ? -11.047 -3.721 8.156 1 81.06 551 SER A CA 1
ATOM 4262 C C . SER A 1 551 ? -11.32 -4.078 9.609 1 81.06 551 SER A C 1
ATOM 4264 O O . SER A 1 551 ? -10.648 -3.584 10.516 1 81.06 551 SER A O 1
ATOM 4266 N N . TRP A 1 552 ? -12.391 -4.758 9.859 1 86.88 552 TRP A N 1
ATOM 4267 C CA . TRP A 1 552 ? -12.688 -5.277 11.188 1 86.88 552 TRP A CA 1
ATOM 4268 C C . TRP A 1 552 ? -11.555 -6.164 11.688 1 86.88 552 TRP A C 1
ATOM 4270 O O . TRP A 1 552 ? -11.273 -6.203 12.891 1 86.88 552 TRP A O 1
ATOM 4280 N N . GLY A 1 553 ? -10.984 -6.805 10.727 1 88.38 553 GLY A N 1
ATOM 4281 C CA . GLY A 1 553 ? -9.82 -7.602 11.094 1 88.38 553 GLY A CA 1
ATOM 4282 C C . GLY A 1 553 ? -8.695 -6.773 11.68 1 88.38 553 GLY A C 1
ATOM 4283 O O . GLY A 1 553 ? -8.023 -7.211 12.625 1 88.38 553 GLY A O 1
ATOM 4284 N N . ASP A 1 554 ? -8.547 -5.566 11.109 1 91.38 554 ASP A N 1
ATOM 4285 C CA . ASP A 1 554 ? -7.547 -4.656 11.648 1 91.38 554 ASP A CA 1
ATOM 4286 C C . ASP A 1 554 ? -7.91 -4.211 13.062 1 91.38 554 ASP A C 1
ATOM 4288 O O . ASP A 1 554 ? -7.035 -4.043 13.914 1 91.38 554 ASP A O 1
ATOM 4292 N N . PHE A 1 555 ? -9.242 -4.043 13.281 1 93.81 555 PHE A N 1
ATOM 4293 C CA . PHE A 1 555 ? -9.727 -3.662 14.602 1 93.81 555 PHE A CA 1
ATOM 4294 C C . PHE A 1 555 ? -9.516 -4.789 15.602 1 93.81 555 PHE A C 1
ATOM 4296 O O . PHE A 1 555 ? -9.086 -4.551 16.734 1 93.81 555 PHE A O 1
ATOM 4303 N N . GLN A 1 556 ? -9.711 -5.965 15.18 1 95.31 556 GLN A N 1
ATOM 4304 C CA . GLN A 1 556 ? -9.461 -7.129 16.031 1 95.31 556 GLN A CA 1
ATOM 4305 C C . GLN A 1 556 ? -7.98 -7.246 16.375 1 95.31 556 GLN A C 1
ATOM 4307 O O . GLN A 1 556 ? -7.629 -7.461 17.531 1 95.31 556 GLN A O 1
ATOM 4312 N N . LEU A 1 557 ? -7.176 -7.094 15.406 1 95.44 557 LEU A N 1
ATOM 4313 C CA . LEU A 1 557 ? -5.734 -7.191 15.617 1 95.44 557 LEU A CA 1
ATOM 4314 C C . LEU A 1 557 ? -5.254 -6.117 16.578 1 95.44 557 LEU A C 1
ATOM 4316 O O . LEU A 1 557 ? -4.473 -6.398 17.5 1 95.44 557 LEU A O 1
ATOM 4320 N N . ALA A 1 558 ? -5.711 -4.926 16.406 1 96.94 558 ALA A N 1
ATOM 4321 C CA . ALA A 1 558 ? -5.32 -3.824 17.281 1 96.94 558 ALA A CA 1
ATOM 4322 C C . ALA A 1 558 ? -5.758 -4.078 18.719 1 96.94 558 ALA A C 1
ATOM 4324 O O . ALA A 1 558 ? -5.027 -3.773 19.656 1 96.94 558 ALA A O 1
ATOM 4325 N N . SER A 1 559 ? -6.945 -4.586 18.891 1 97.31 559 SER A N 1
ATOM 4326 C CA . SER A 1 559 ? -7.453 -4.883 20.219 1 97.31 559 SER A CA 1
ATOM 4327 C C . SER A 1 559 ? -6.613 -5.961 20.906 1 97.31 559 SER A C 1
ATOM 4329 O O . SER A 1 559 ? -6.324 -5.867 22.094 1 97.31 559 SER A O 1
ATOM 4331 N N . LEU A 1 560 ? -6.191 -6.914 20.156 1 97.5 560 LEU A N 1
ATOM 4332 C CA . LEU A 1 560 ? -5.398 -8 20.703 1 97.5 560 LEU A CA 1
ATOM 4333 C C . LEU A 1 560 ? -3.992 -7.527 21.062 1 97.5 560 LEU A C 1
ATOM 4335 O O . LEU A 1 560 ? -3.42 -7.949 22.062 1 97.5 560 LEU A O 1
ATOM 4339 N N . ARG A 1 561 ? -3.477 -6.695 20.234 1 97.12 561 ARG A N 1
ATOM 4340 C CA . ARG A 1 561 ? -2.166 -6.125 20.531 1 97.12 561 ARG A CA 1
ATOM 4341 C C . ARG A 1 561 ? -2.189 -5.332 21.828 1 97.12 561 ARG A C 1
ATOM 4343 O O . ARG A 1 561 ? -1.289 -5.469 22.656 1 97.12 561 ARG A O 1
ATOM 4350 N N . ALA A 1 562 ? -3.18 -4.52 21.953 1 97.44 562 ALA A N 1
ATOM 4351 C CA . ALA A 1 562 ? -3.316 -3.732 23.172 1 97.44 562 ALA A CA 1
ATOM 4352 C C . ALA A 1 562 ? -3.52 -4.633 24.391 1 97.44 562 ALA A C 1
ATOM 4354 O O . ALA A 1 562 ? -2.98 -4.367 25.469 1 97.44 562 ALA A O 1
ATOM 4355 N N . LEU A 1 563 ? -4.25 -5.688 24.219 1 97.25 563 LEU A N 1
ATOM 4356 C CA . LEU A 1 563 ? -4.48 -6.629 25.312 1 97.25 563 LEU A CA 1
ATOM 4357 C C . LEU A 1 563 ? -3.178 -7.309 25.734 1 97.25 563 LEU A C 1
ATOM 4359 O O . LEU A 1 563 ? -2.902 -7.453 26.922 1 97.25 563 LEU A O 1
ATOM 4363 N N . LEU A 1 564 ? -2.43 -7.73 24.734 1 96.75 564 LEU A N 1
ATOM 4364 C CA . LEU A 1 564 ? -1.156 -8.367 25.062 1 96.75 564 LEU A CA 1
ATOM 4365 C C . LEU A 1 564 ? -0.262 -7.414 25.859 1 96.75 564 LEU A C 1
ATOM 4367 O O . LEU A 1 564 ? 0.387 -7.824 26.812 1 96.75 564 LEU A O 1
ATOM 4371 N N . ALA A 1 565 ? -0.211 -6.16 25.422 1 94.69 565 ALA A N 1
ATOM 4372 C CA . ALA A 1 565 ? 0.581 -5.168 26.141 1 94.69 565 ALA A CA 1
ATOM 4373 C C . ALA A 1 565 ? 0.109 -5.035 27.594 1 94.69 565 ALA A C 1
ATOM 4375 O O . ALA A 1 565 ? 0.924 -4.887 28.5 1 94.69 565 ALA A O 1
ATOM 4376 N N . SER A 1 566 ? -1.188 -5.082 27.812 1 93.81 566 SER A N 1
ATOM 4377 C CA . SER A 1 566 ? -1.75 -5 29.156 1 93.81 566 SER A CA 1
ATOM 4378 C C . SER A 1 566 ? -1.322 -6.188 30.016 1 93.81 566 SER A C 1
ATOM 4380 O O . SER A 1 566 ? -0.994 -6.027 31.188 1 93.81 566 SER A O 1
ATOM 4382 N N . LEU A 1 567 ? -1.243 -7.336 29.438 1 93.06 567 LEU A N 1
ATOM 4383 C CA . LEU A 1 567 ? -0.914 -8.555 30.172 1 93.06 567 LEU A CA 1
ATOM 4384 C C . LEU A 1 567 ? 0.581 -8.625 30.469 1 93.06 567 LEU A C 1
ATOM 4386 O O . LEU A 1 567 ? 0.993 -9.18 31.484 1 93.06 567 LEU A O 1
ATOM 4390 N N . LEU A 1 568 ? 1.38 -8.062 29.578 1 91.44 568 LEU A N 1
ATOM 4391 C CA . LEU A 1 568 ? 2.828 -8.164 29.719 1 91.44 568 LEU A CA 1
ATOM 4392 C C . LEU A 1 568 ? 3.369 -7.023 30.578 1 91.44 568 LEU A C 1
ATOM 4394 O O . LEU A 1 568 ? 4.465 -7.121 31.125 1 91.44 568 LEU A O 1
ATOM 4398 N N . SER A 1 569 ? 2.637 -5.91 30.547 1 89.75 569 SER A N 1
ATOM 4399 C CA . SER A 1 569 ? 3.105 -4.754 31.297 1 89.75 569 SER A CA 1
ATOM 4400 C C . SER A 1 569 ? 3.258 -5.086 32.781 1 89.75 569 SER A C 1
ATOM 4402 O O . SER A 1 569 ? 2.418 -5.781 33.375 1 89.75 569 SER A O 1
ATOM 4404 N N . PRO A 1 570 ? 4.422 -4.672 33.312 1 82.12 570 PRO A N 1
ATOM 4405 C CA . PRO A 1 570 ? 4.715 -5.035 34.688 1 82.12 570 PRO A CA 1
ATOM 4406 C C . PRO A 1 570 ? 3.689 -4.477 35.688 1 82.12 570 PRO A C 1
ATOM 4408 O O . PRO A 1 570 ? 3.205 -3.355 35.5 1 82.12 570 PRO A O 1
ATOM 4411 N N . GLY A 1 571 ? 3.203 -5.418 36.531 1 72.69 571 GLY A N 1
ATOM 4412 C CA . GLY A 1 571 ? 2.307 -5.055 37.625 1 72.69 571 GLY A CA 1
ATOM 4413 C C . GLY A 1 571 ? 2.629 -5.766 38.906 1 72.69 571 GLY A C 1
ATOM 4414 O O . GLY A 1 571 ? 3.574 -6.551 38.969 1 72.69 571 GLY A O 1
ATOM 4415 N N . ARG A 1 572 ? 2.131 -5.246 39.938 1 64.44 572 ARG A N 1
ATOM 4416 C CA . ARG A 1 572 ? 2.377 -5.809 41.281 1 64.44 572 ARG A CA 1
ATOM 4417 C C . ARG A 1 572 ? 1.833 -7.227 41.375 1 64.44 572 ARG A C 1
ATOM 4419 O O . ARG A 1 572 ? 2.377 -8.055 42.125 1 64.44 572 ARG A O 1
ATOM 4426 N N . PHE A 1 573 ? 0.871 -7.457 40.469 1 67.88 573 PHE A N 1
ATOM 4427 C CA . PHE A 1 573 ? 0.198 -8.75 40.531 1 67.88 573 PHE A CA 1
ATOM 4428 C C . PHE A 1 573 ? 0.078 -9.375 39.156 1 67.88 573 PHE A C 1
ATOM 4430 O O . PHE A 1 573 ? 0.412 -8.742 38.156 1 67.88 573 PHE A O 1
ATOM 4437 N N . ARG A 1 574 ? -0.125 -10.68 39.219 1 77.94 574 ARG A N 1
ATOM 4438 C CA . ARG A 1 574 ? -0.469 -11.359 37.969 1 77.94 574 ARG A CA 1
ATOM 4439 C C . ARG A 1 574 ? -1.633 -10.664 37.281 1 77.94 574 ARG A C 1
ATOM 4441 O O . ARG A 1 574 ? -2.576 -10.211 37.938 1 77.94 574 ARG A O 1
ATOM 4448 N N . PRO A 1 575 ? -1.493 -10.547 36.062 1 83.38 575 PRO A N 1
ATOM 4449 C CA . PRO A 1 575 ? -2.57 -9.859 35.344 1 83.38 575 PRO A CA 1
ATOM 4450 C C . PRO A 1 575 ? -3.934 -10.516 35.562 1 83.38 575 PRO A C 1
ATOM 4452 O O . PRO A 1 575 ? -4.055 -11.734 35.469 1 83.38 575 PRO A O 1
ATOM 4455 N N . ALA A 1 576 ? -4.965 -9.781 35.844 1 84.06 576 ALA A N 1
ATOM 4456 C CA . ALA A 1 576 ? -6.293 -10.25 36.25 1 84.06 576 ALA A CA 1
ATOM 4457 C C . ALA A 1 576 ? -6.984 -10.969 35.094 1 84.06 576 ALA A C 1
ATOM 4459 O O . ALA A 1 576 ? -7.781 -11.883 35.312 1 84.06 576 ALA A O 1
ATOM 4460 N N . TYR A 1 577 ? -6.586 -10.656 33.906 1 92.12 577 TYR A N 1
ATOM 4461 C CA . TYR A 1 577 ? -7.344 -11.188 32.781 1 92.12 577 TYR A CA 1
ATOM 4462 C C . TYR A 1 577 ? -6.477 -12.094 31.938 1 92.12 577 TYR A C 1
ATOM 4464 O O . TYR A 1 577 ? -6.648 -12.164 30.703 1 92.12 577 TYR A O 1
ATOM 4472 N N . LEU A 1 578 ? -5.598 -12.766 32.531 1 92.19 578 LEU A N 1
ATOM 4473 C CA . LEU A 1 578 ? -4.668 -13.633 31.812 1 92.19 578 LEU A CA 1
ATOM 4474 C C . LEU A 1 578 ? -5.402 -14.812 31.188 1 92.19 578 LEU A C 1
ATOM 4476 O O . LEU A 1 578 ? -5.16 -15.156 30.031 1 92.19 578 LEU A O 1
ATOM 4480 N N . ALA A 1 579 ? -6.363 -15.398 31.891 1 92.69 579 ALA A N 1
ATOM 4481 C CA . ALA A 1 579 ? -7.082 -16.562 31.406 1 92.69 579 ALA A CA 1
ATOM 4482 C C . ALA A 1 579 ? -7.934 -16.219 30.188 1 92.69 579 ALA A C 1
ATOM 4484 O O . ALA A 1 579 ? -7.906 -16.938 29.172 1 92.69 579 ALA A O 1
ATOM 4485 N N . GLN A 1 580 ? -8.594 -15.141 30.328 1 93.94 580 GLN A N 1
ATOM 4486 C CA . GLN A 1 580 ? -9.438 -14.703 29.219 1 93.94 580 GLN A CA 1
ATOM 4487 C C . GLN A 1 580 ? -8.602 -14.336 28 1 93.94 580 GLN A C 1
ATOM 4489 O O . GLN A 1 580 ? -8.977 -14.633 26.875 1 93.94 580 GLN A O 1
ATOM 4494 N N . GLY A 1 581 ? -7.523 -13.672 28.297 1 95.12 581 GLY A N 1
ATOM 4495 C CA . GLY A 1 581 ? -6.625 -13.32 27.219 1 95.12 581 GLY A CA 1
ATOM 4496 C C . GLY A 1 581 ? -6.07 -14.531 26.484 1 95.12 581 GLY A C 1
ATOM 4497 O O . GLY A 1 581 ? -6.012 -14.547 25.25 1 95.12 581 GLY A O 1
ATOM 4498 N N . LEU A 1 582 ? -5.711 -15.586 27.219 1 95.31 582 LEU A N 1
ATOM 4499 C CA . LEU A 1 582 ? -5.172 -16.812 26.641 1 95.31 582 LEU A CA 1
ATOM 4500 C C . LEU A 1 582 ? -6.203 -17.484 25.734 1 95.31 582 LEU A C 1
ATOM 4502 O O . LEU A 1 582 ? -5.867 -17.984 24.672 1 95.31 582 LEU A O 1
ATOM 4506 N N . GLU A 1 583 ? -7.43 -17.422 26.141 1 94.69 583 GLU A N 1
ATOM 4507 C CA . GLU A 1 583 ? -8.5 -18.016 25.359 1 94.69 583 GLU A CA 1
ATOM 4508 C C . GLU A 1 583 ? -8.688 -17.266 24.031 1 94.69 583 GLU A C 1
ATOM 4510 O O . GLU A 1 583 ? -8.875 -17.891 22.984 1 94.69 583 GLU A O 1
ATOM 4515 N N . LEU A 1 584 ? -8.656 -15.984 24.094 1 95.69 584 LEU A N 1
ATOM 4516 C CA . LEU A 1 584 ? -8.805 -15.172 22.906 1 95.69 584 LEU A CA 1
ATOM 4517 C C . LEU A 1 584 ? -7.656 -15.422 21.922 1 95.69 584 LEU A C 1
ATOM 4519 O O . LEU A 1 584 ? -7.879 -15.57 20.719 1 95.69 584 LEU A O 1
ATOM 4523 N N . PHE A 1 585 ? -6.422 -15.492 22.469 1 96.31 585 PHE A N 1
ATOM 4524 C CA . PHE A 1 585 ? -5.254 -15.711 21.625 1 96.31 585 PHE A CA 1
ATOM 4525 C C . PHE A 1 585 ? -5.281 -17.109 21 1 96.31 585 PHE A C 1
ATOM 4527 O O . PHE A 1 585 ? -4.879 -17.281 19.859 1 96.31 585 PHE A O 1
ATOM 4534 N N . ARG A 1 586 ? -5.75 -18.078 21.75 1 93.38 586 ARG A N 1
ATOM 4535 C CA . ARG A 1 586 ? -5.867 -19.438 21.219 1 93.38 586 ARG A CA 1
ATOM 4536 C C . ARG A 1 586 ? -6.887 -19.484 20.078 1 93.38 586 ARG A C 1
ATOM 4538 O O . ARG A 1 586 ? -6.66 -20.141 19.062 1 93.38 586 ARG A O 1
ATOM 4545 N N . GLY A 1 587 ? -7.961 -18.781 20.312 1 91.56 587 GLY A N 1
ATOM 4546 C CA . GLY A 1 587 ? -8.969 -18.703 19.266 1 91.56 587 GLY A CA 1
ATOM 4547 C C . GLY A 1 587 ? -8.469 -18 18.016 1 91.56 587 GLY A C 1
ATOM 4548 O O . GLY A 1 587 ? -8.75 -18.453 16.906 1 91.56 587 GLY A O 1
ATOM 4549 N N . GLY A 1 588 ? -7.77 -16.906 18.172 1 92.25 588 GLY A N 1
ATOM 4550 C CA . GLY A 1 588 ? -7.238 -16.172 17.031 1 92.25 588 GLY A CA 1
ATOM 4551 C C . GLY A 1 588 ? -6.184 -16.938 16.266 1 92.25 588 GLY A C 1
ATOM 4552 O O . GLY A 1 588 ? -6.066 -16.781 15.039 1 92.25 588 GLY A O 1
ATOM 4553 N N . MET A 1 589 ? -5.445 -17.75 16.953 1 90.75 589 MET A N 1
ATOM 4554 C CA . MET A 1 589 ? -4.375 -18.516 16.328 1 90.75 589 MET A CA 1
ATOM 4555 C C . MET A 1 589 ? -4.941 -19.516 15.32 1 90.75 589 MET A C 1
ATOM 4557 O O . MET A 1 589 ? -4.258 -19.906 14.375 1 90.75 589 MET A O 1
ATOM 4561 N N . GLN A 1 590 ? -6.211 -19.844 15.438 1 84.81 590 GLN A N 1
ATOM 4562 C CA . GLN A 1 590 ? -6.848 -20.844 14.594 1 84.81 590 GLN A CA 1
ATOM 4563 C C . GLN A 1 590 ? -7.273 -20.25 13.258 1 84.81 590 GLN A C 1
ATOM 4565 O O . GLN A 1 590 ? -7.59 -20.969 12.312 1 84.81 590 GLN A O 1
ATOM 4570 N N . GLU A 1 591 ? -7.227 -18.891 13.242 1 83.12 591 GLU A N 1
ATOM 4571 C CA . GLU A 1 591 ? -7.562 -18.219 11.992 1 83.12 591 GLU A CA 1
ATOM 4572 C C . GLU A 1 591 ? -6.348 -18.141 11.07 1 83.12 591 GLU A C 1
ATOM 4574 O O . GLU A 1 591 ? -5.902 -17.031 10.727 1 83.12 591 GLU A O 1
ATOM 4579 N N . THR A 1 592 ? -5.949 -19.281 10.641 1 77.69 592 THR A N 1
ATOM 4580 C CA . THR A 1 592 ? -4.68 -19.391 9.93 1 77.69 592 THR A CA 1
ATOM 4581 C C . THR A 1 592 ? -4.707 -18.578 8.633 1 77.69 592 THR A C 1
ATOM 4583 O O . THR A 1 592 ? -5.73 -18.531 7.949 1 77.69 592 THR A O 1
ATOM 4586 N N . GLY A 1 593 ? -3.561 -18.078 8.391 1 77.06 593 GLY A N 1
ATOM 4587 C CA . GLY A 1 593 ? -3.396 -17.312 7.164 1 77.06 593 GLY A CA 1
ATOM 4588 C C . GLY A 1 593 ? -3.682 -15.828 7.344 1 77.06 593 GLY A C 1
ATOM 4589 O O . GLY A 1 593 ? -3.656 -15.062 6.379 1 77.06 593 GLY A O 1
ATOM 4590 N N . THR A 1 594 ? -4.109 -15.461 8.461 1 84.31 594 THR A N 1
ATOM 4591 C CA . THR A 1 594 ? -4.387 -14.055 8.742 1 84.31 594 THR A CA 1
ATOM 4592 C C . THR A 1 594 ? -3.289 -13.445 9.609 1 84.31 594 THR A C 1
ATOM 4594 O O . THR A 1 594 ? -2.514 -14.172 10.234 1 84.31 594 THR A O 1
ATOM 4597 N N . LYS A 1 595 ? -3.168 -12.203 9.547 1 87.62 595 LYS A N 1
ATOM 4598 C CA . LYS A 1 595 ? -2.238 -11.492 10.422 1 87.62 595 LYS A CA 1
ATOM 4599 C C . LYS A 1 595 ? -2.582 -11.719 11.891 1 87.62 595 LYS A C 1
ATOM 4601 O O . LYS A 1 595 ? -1.695 -11.719 12.742 1 87.62 595 LYS A O 1
ATOM 4606 N N . VAL A 1 596 ? -3.857 -11.969 12.133 1 92 596 VAL A N 1
ATOM 4607 C CA . VAL A 1 596 ? -4.32 -12.203 13.492 1 92 596 VAL A CA 1
ATOM 4608 C C . VAL A 1 596 ? -3.74 -13.516 14.023 1 92 596 VAL A C 1
ATOM 4610 O O . VAL A 1 596 ? -3.27 -13.578 15.156 1 92 596 VAL A O 1
ATOM 4613 N N . ALA A 1 597 ? -3.695 -14.484 13.211 1 91 597 ALA A N 1
ATOM 4614 C CA . ALA A 1 597 ? -3.18 -15.789 13.625 1 91 597 ALA A CA 1
ATOM 4615 C C . ALA A 1 597 ? -1.688 -15.719 13.93 1 91 597 ALA A C 1
ATOM 4617 O O . ALA A 1 597 ? -1.226 -16.281 14.93 1 91 597 ALA A O 1
ATOM 4618 N N . GLU A 1 598 ? -0.998 -15.039 13.055 1 90.19 598 GLU A N 1
ATOM 4619 C CA . GLU A 1 598 ? 0.438 -14.883 13.273 1 90.19 598 GLU A CA 1
ATOM 4620 C C . GLU A 1 598 ? 0.721 -14.141 14.578 1 90.19 598 GLU A C 1
ATOM 4622 O O . GLU A 1 598 ? 1.595 -14.539 15.344 1 90.19 598 GLU A O 1
ATOM 4627 N N . PHE A 1 599 ? -0.059 -13.125 14.82 1 93.94 599 PHE A N 1
ATOM 4628 C CA . PHE A 1 599 ? 0.139 -12.344 16.031 1 93.94 599 PHE A CA 1
ATOM 4629 C C . PHE A 1 599 ? -0.226 -13.156 17.266 1 93.94 599 PHE A C 1
ATOM 4631 O O . PHE A 1 599 ? 0.475 -13.109 18.281 1 93.94 599 PHE A O 1
ATOM 4638 N N . CYS A 1 600 ? -1.24 -13.797 17.203 1 95.31 600 CYS A N 1
ATOM 4639 C CA . CYS A 1 600 ? -1.684 -14.586 18.344 1 95.31 600 CYS A CA 1
ATOM 4640 C C . CYS A 1 600 ? -0.678 -15.688 18.672 1 95.31 600 CYS A C 1
ATOM 4642 O O . CYS A 1 600 ? -0.457 -16 19.844 1 95.31 600 CYS A O 1
ATOM 4644 N N . ALA A 1 601 ? -0.098 -16.266 17.656 1 92.31 601 ALA A N 1
ATOM 4645 C CA . ALA A 1 601 ? 0.955 -17.25 17.906 1 92.31 601 ALA A CA 1
ATOM 4646 C C . ALA A 1 601 ? 2.123 -16.625 18.656 1 92.31 601 ALA A C 1
ATOM 4648 O O . ALA A 1 601 ? 2.641 -17.219 19.609 1 92.31 601 ALA A O 1
ATOM 4649 N N . HIS A 1 602 ? 2.43 -15.469 18.297 1 92.19 602 HIS A N 1
ATOM 4650 C CA . HIS A 1 602 ? 3.496 -14.75 18.984 1 92.19 602 HIS A CA 1
ATOM 4651 C C . HIS A 1 602 ? 3.09 -14.383 20.406 1 92.19 602 HIS A C 1
ATOM 4653 O O . HIS A 1 602 ? 3.904 -14.461 21.328 1 92.19 602 HIS A O 1
ATOM 4659 N N . ALA A 1 603 ? 1.872 -13.922 20.516 1 95.19 603 ALA A N 1
ATOM 4660 C CA . ALA A 1 603 ? 1.372 -13.555 21.828 1 95.19 603 ALA A CA 1
ATOM 4661 C C . ALA A 1 603 ? 1.417 -14.742 22.781 1 95.19 603 ALA A C 1
ATOM 4663 O O . ALA A 1 603 ? 1.844 -14.609 23.938 1 95.19 603 ALA A O 1
ATOM 4664 N N . LEU A 1 604 ? 1.044 -15.906 22.312 1 93 604 LEU A N 1
ATOM 4665 C CA . LEU A 1 604 ? 1.048 -17.109 23.141 1 93 604 LEU A CA 1
ATOM 4666 C C . LEU A 1 604 ? 2.471 -17.5 23.531 1 93 604 LEU A C 1
ATOM 4668 O O . LEU A 1 604 ? 2.715 -17.938 24.656 1 93 604 LEU A O 1
ATOM 4672 N N . LEU A 1 605 ? 3.346 -17.281 22.609 1 90.19 605 LEU A N 1
ATOM 4673 C CA . LEU A 1 605 ? 4.75 -17.562 22.906 1 90.19 605 LEU A CA 1
ATOM 4674 C C . LEU A 1 605 ? 5.273 -16.625 24 1 90.19 605 LEU A C 1
ATOM 4676 O O . LEU A 1 605 ? 5.98 -17.078 24.906 1 90.19 605 LEU A O 1
ATOM 4680 N N . SER A 1 606 ? 4.918 -15.406 23.938 1 90.19 606 SER A N 1
ATOM 4681 C CA . SER A 1 606 ? 5.344 -14.422 24.922 1 90.19 606 SER A CA 1
ATOM 4682 C C . SER A 1 606 ? 4.73 -14.711 26.297 1 90.19 606 SER A C 1
ATOM 4684 O O . SER A 1 606 ? 5.387 -14.547 27.328 1 90.19 606 SER A O 1
ATOM 4686 N N . LEU A 1 607 ? 3.52 -15.148 26.266 1 90.69 607 LEU A N 1
ATOM 4687 C CA . LEU A 1 607 ? 2.82 -15.383 27.531 1 90.69 607 LEU A CA 1
ATOM 4688 C C . LEU A 1 607 ? 3.262 -16.703 28.156 1 90.69 607 LEU A C 1
ATOM 4690 O O . LEU A 1 607 ? 3.076 -16.906 29.359 1 90.69 607 LEU A O 1
ATOM 4694 N N . GLU A 1 608 ? 3.785 -17.578 27.328 1 85.88 608 GLU A N 1
ATOM 4695 C CA . GLU A 1 608 ? 4.32 -18.812 27.859 1 85.88 608 GLU A CA 1
ATOM 4696 C C . GLU A 1 608 ? 5.426 -18.562 28.875 1 85.88 608 GLU A C 1
ATOM 4698 O O . GLU A 1 608 ? 5.539 -19.266 29.875 1 85.88 608 GLU A O 1
ATOM 4703 N N . VAL A 1 609 ? 6.152 -17.562 28.672 1 81.31 609 VAL A N 1
ATOM 4704 C CA . VAL A 1 609 ? 7.234 -17.188 29.578 1 81.31 609 VAL A CA 1
ATOM 4705 C C . VAL A 1 609 ? 6.656 -16.641 30.875 1 81.31 609 VAL A C 1
ATOM 4707 O O . VAL A 1 609 ? 7.254 -16.797 31.938 1 81.31 609 VAL A O 1
ATOM 4710 N N . LEU A 1 610 ? 5.531 -16.047 30.734 1 79.44 610 LEU A N 1
ATOM 4711 C CA . LEU A 1 610 ? 4.867 -15.484 31.906 1 79.44 610 LEU A CA 1
ATOM 4712 C C . LEU A 1 610 ? 4.266 -16.594 32.781 1 79.44 610 LEU A C 1
ATOM 4714 O O . LEU A 1 610 ? 4.316 -16.531 34 1 79.44 610 LEU A O 1
ATOM 4718 N N . ILE A 1 611 ? 3.789 -17.594 32.125 1 80.94 611 ILE A N 1
ATOM 4719 C CA . ILE A 1 611 ? 3.094 -18.656 32.812 1 80.94 611 ILE A CA 1
ATOM 4720 C C . ILE A 1 611 ? 4.105 -19.688 33.312 1 80.94 611 ILE A C 1
ATOM 4722 O O . ILE A 1 611 ? 3.951 -20.219 34.406 1 80.94 611 ILE A O 1
ATOM 4726 N N . HIS A 1 612 ? 5.156 -19.938 32.5 1 78 612 HIS A N 1
ATOM 4727 C CA . HIS A 1 612 ? 6.195 -20.891 32.875 1 78 612 HIS A CA 1
ATOM 4728 C C . HIS A 1 612 ? 7.574 -20.25 32.844 1 78 612 HIS A C 1
ATOM 4730 O O . HIS A 1 612 ? 8.32 -20.391 31.875 1 78 612 HIS A O 1
ATOM 4736 N N . PRO A 1 613 ? 7.812 -19.641 34.062 1 75.56 613 PRO A N 1
ATOM 4737 C CA . PRO A 1 613 ? 9.125 -18.984 34.094 1 75.56 613 PRO A CA 1
ATOM 4738 C C . PRO A 1 613 ? 10.281 -19.984 34 1 75.56 613 PRO A C 1
ATOM 4740 O O . PRO A 1 613 ? 10.18 -21.094 34.531 1 75.56 613 PRO A O 1
ATOM 4743 N N . ARG A 1 614 ? 11.227 -19.812 33.25 1 65.69 614 ARG A N 1
ATOM 4744 C CA . ARG A 1 614 ? 12.312 -20.75 32.969 1 65.69 614 ARG A CA 1
ATOM 4745 C C . ARG A 1 614 ? 13.383 -20.688 34.031 1 65.69 614 ARG A C 1
ATOM 4747 O O . ARG A 1 614 ? 14.109 -21.656 34.281 1 65.69 614 ARG A O 1
ATOM 4754 N N . ALA A 1 615 ? 13.664 -19.578 34.594 1 61.69 615 ALA A N 1
ATOM 4755 C CA . ALA A 1 615 ? 14.695 -19.438 35.625 1 61.69 615 ALA A CA 1
ATOM 4756 C C . ALA A 1 615 ? 14.203 -18.547 36.781 1 61.69 615 ALA A C 1
ATOM 4758 O O . ALA A 1 615 ? 13.195 -17.844 36.625 1 61.69 615 ALA A O 1
ATOM 4759 N N . LEU A 1 616 ? 14.766 -18.953 38.031 1 55.53 616 LEU A N 1
ATOM 4760 C CA . LEU A 1 616 ? 14.492 -18.109 39.188 1 55.53 616 LEU A CA 1
ATOM 4761 C C . LEU A 1 616 ? 14.852 -16.656 38.906 1 55.53 616 LEU A C 1
ATOM 4763 O O . LEU A 1 616 ? 15.703 -16.391 38.062 1 55.53 616 LEU A O 1
ATOM 4767 N N . PRO A 1 617 ? 13.969 -15.883 39.406 1 51.81 617 PRO A N 1
ATOM 4768 C CA . PRO A 1 617 ? 14.242 -14.469 39.125 1 51.81 617 PRO A CA 1
ATOM 4769 C C . PRO A 1 617 ? 15.703 -14.094 39.375 1 51.81 617 PRO A C 1
ATOM 4771 O O . PRO A 1 617 ? 16.359 -14.664 40.25 1 51.81 617 PRO A O 1
ATOM 4774 N N . LEU A 1 618 ? 16.469 -13.852 38.562 1 44.94 618 LEU A N 1
ATOM 4775 C CA . LEU A 1 618 ? 17.797 -13.32 38.844 1 44.94 618 LEU A CA 1
ATOM 4776 C C . LEU A 1 618 ? 17.766 -12.438 40.094 1 44.94 618 LEU A C 1
ATOM 4778 O O . LEU A 1 618 ? 17.047 -11.445 40.125 1 44.94 618 LEU A O 1
ATOM 4782 N N . ILE A 1 619 ? 17.703 -13.141 41.406 1 36.72 619 ILE A N 1
ATOM 4783 C CA . ILE A 1 619 ? 17.797 -12.445 42.688 1 36.72 619 ILE A CA 1
ATOM 4784 C C . ILE A 1 619 ? 18.625 -11.172 42.531 1 36.72 619 ILE A C 1
ATOM 4786 O O . ILE A 1 619 ? 19.688 -11.195 41.906 1 36.72 619 ILE A O 1
ATOM 4790 N N . ASP A 1 620 ? 18.125 -10.172 42.812 1 34.53 620 ASP A N 1
ATOM 4791 C CA . ASP A 1 620 ? 19 -9.062 43.188 1 34.53 620 ASP A CA 1
ATOM 4792 C C . ASP A 1 620 ? 20 -9.492 44.25 1 34.53 620 ASP A C 1
ATOM 4794 O O . ASP A 1 620 ? 19.594 -9.844 45.375 1 34.53 620 ASP A O 1
ATOM 4798 N N . ILE A 1 621 ? 21 -10.352 44.188 1 31.67 621 ILE A N 1
ATOM 4799 C CA . ILE A 1 621 ? 22.094 -10.531 45.125 1 31.67 621 ILE A CA 1
ATOM 4800 C C . ILE A 1 621 ? 22.281 -9.266 45.938 1 31.67 621 ILE A C 1
ATOM 4802 O O . ILE A 1 621 ? 23.172 -9.195 46.812 1 31.67 621 ILE A O 1
ATOM 4806 N N . GLY A 1 622 ? 21.766 -8.148 45.781 1 27.42 622 GLY A N 1
ATOM 4807 C CA . GLY A 1 622 ? 22.125 -7.203 46.812 1 27.42 622 GLY A CA 1
ATOM 4808 C C . GLY A 1 622 ? 21.516 -7.531 48.156 1 27.42 622 GLY A C 1
ATOM 4809 O O . GLY A 1 622 ? 21.984 -7.059 49.219 1 27.42 622 GLY A O 1
ATOM 4810 N N . SER A 1 623 ? 20.359 -8 48.438 1 26.02 623 SER A N 1
ATOM 4811 C CA . SER A 1 623 ? 20.016 -7.703 49.844 1 26.02 623 SER A CA 1
ATOM 4812 C C . SER A 1 623 ? 20.516 -8.797 50.781 1 26.02 623 SER A C 1
ATOM 4814 O O . SER A 1 623 ? 20.797 -8.531 51.938 1 26.02 623 SER A O 1
ATOM 4816 N N . SER A 1 624 ? 20.391 -10.078 50.719 1 26.11 624 SER A N 1
ATOM 4817 C CA . SER A 1 624 ? 20.641 -10.805 51.938 1 26.11 624 SER A CA 1
ATOM 4818 C C . SER A 1 624 ? 22.141 -11.023 52.156 1 26.11 624 SER A C 1
ATOM 4820 O O . SER A 1 624 ? 22.609 -12.164 52.094 1 26.11 624 SER A O 1
ATOM 4822 N N . VAL A 1 625 ? 23.172 -10.492 51.594 1 26.64 625 VAL A N 1
ATOM 4823 C CA . VAL A 1 625 ? 24.406 -10.297 52.375 1 26.64 625 VAL A CA 1
ATOM 4824 C C . VAL A 1 625 ? 24.078 -9.617 53.688 1 26.64 625 VAL A C 1
ATOM 4826 O O . VAL A 1 625 ? 23.672 -8.453 53.719 1 26.64 625 VAL A O 1
ATOM 4829 N N . GLU A 1 626 ? 23.484 -10.398 54.594 1 23.48 626 GLU A N 1
ATOM 4830 C CA . GLU A 1 626 ? 23.719 -10.203 56 1 23.48 626 GLU A CA 1
ATOM 4831 C C . GLU A 1 626 ? 25.188 -9.914 56.312 1 23.48 626 GLU A C 1
ATOM 4833 O O . GLU A 1 626 ? 26.047 -10.742 56 1 23.48 626 GLU A O 1
ATOM 4838 N N . TYR A 1 627 ? 25.609 -8.766 56.406 1 24.72 627 TYR A N 1
ATOM 4839 C CA . TYR A 1 627 ? 26.781 -8.359 57.156 1 24.72 627 TYR A CA 1
ATOM 4840 C C . TYR A 1 627 ? 26.719 -8.883 58.594 1 24.72 627 TYR A C 1
ATOM 4842 O O . TYR A 1 627 ? 25.719 -8.68 59.281 1 24.72 627 TYR A O 1
ATOM 4850 N N . PRO A 1 628 ? 27.188 -10.141 58.75 1 24.83 628 PRO A N 1
ATOM 4851 C CA . PRO A 1 628 ? 27.375 -10.492 60.156 1 24.83 628 PRO A CA 1
ATOM 4852 C C . PRO A 1 628 ? 27.844 -9.305 61 1 24.83 628 PRO A C 1
ATOM 4854 O O . PRO A 1 628 ? 28.734 -8.562 60.594 1 24.83 628 PRO A O 1
ATOM 4857 N N . VAL A 1 629 ? 26.906 -8.82 61.781 1 25.27 629 VAL A N 1
ATOM 4858 C CA . VAL A 1 629 ? 27.328 -7.98 62.875 1 25.27 629 VAL A CA 1
ATOM 4859 C C . VAL A 1 629 ? 28.188 -8.797 63.844 1 25.27 629 VAL A C 1
ATOM 4861 O O . VAL A 1 629 ? 27.688 -9.734 64.5 1 25.27 629 VAL A O 1
ATOM 4864 N N . ASN A 1 630 ? 29.453 -9.266 63.469 1 22.45 630 ASN A N 1
ATOM 4865 C CA . ASN A 1 630 ? 30.391 -9.555 64.562 1 22.45 630 ASN A CA 1
ATOM 4866 C C . ASN A 1 630 ? 30.266 -8.531 65.688 1 22.45 630 ASN A C 1
ATOM 4868 O O . ASN A 1 630 ? 30.5 -7.34 65.5 1 22.45 630 ASN A O 1
ATOM 4872 N N . VAL A 1 631 ? 29.625 -8.867 66.75 1 23.3 631 VAL A N 1
ATOM 4873 C CA . VAL A 1 631 ? 29.797 -8.359 68.125 1 23.3 631 VAL A CA 1
ATOM 4874 C C . VAL A 1 631 ? 31.172 -8.75 68.625 1 23.3 631 VAL A C 1
ATOM 4876 O O . VAL A 1 631 ? 31.359 -8.875 69.812 1 23.3 631 VAL A O 1
ATOM 4879 N N . ASN A 1 632 ? 32.281 -9.281 68.188 1 20.47 632 ASN A N 1
ATOM 4880 C CA . ASN A 1 632 ? 33.344 -9.086 69.188 1 20.47 632 ASN A CA 1
ATOM 4881 C C . ASN A 1 632 ? 33.344 -7.648 69.688 1 20.47 632 ASN A C 1
ATOM 4883 O O . ASN A 1 632 ? 32.812 -6.746 69.062 1 20.47 632 ASN A O 1
ATOM 4887 N N . GLY A 1 633 ? 33.906 -7.172 71.125 1 20.3 633 GLY A N 1
ATOM 4888 C CA . GLY A 1 633 ? 35.062 -6.613 71.812 1 20.3 633 GLY A CA 1
ATOM 4889 C C . GLY A 1 633 ? 36.25 -6.457 70.875 1 20.3 633 GLY A C 1
ATOM 4890 O O . GLY A 1 633 ? 37.094 -5.566 71.125 1 20.3 633 GLY A O 1
ATOM 4891 N N . MET A 1 634 ? 37.156 -7.258 70.5 1 19.67 634 MET A N 1
ATOM 4892 C CA . MET A 1 634 ? 38.188 -6.512 69.75 1 19.67 634 MET A CA 1
ATOM 4893 C C . MET A 1 634 ? 37.562 -5.859 68.5 1 19.67 634 MET A C 1
ATOM 4895 O O . MET A 1 634 ? 36.906 -6.523 67.688 1 19.67 634 MET A O 1
ATOM 4899 N N . LYS A 1 635 ? 37.375 -4.453 68.438 1 19.66 635 LYS A N 1
ATOM 4900 C CA . LYS A 1 635 ? 37.219 -3.268 67.625 1 19.66 635 LYS A CA 1
ATOM 4901 C C . LYS A 1 635 ? 37.844 -3.465 66.25 1 19.66 635 LYS A C 1
ATOM 4903 O O . LYS A 1 635 ? 37.188 -3.207 65.188 1 19.66 635 LYS A O 1
ATOM 4908 N N . ASP A 1 636 ? 39.125 -3.271 66.125 1 17.7 636 ASP A N 1
ATOM 4909 C CA . ASP A 1 636 ? 40.031 -2.533 65.188 1 17.7 636 ASP A CA 1
ATOM 4910 C C . ASP A 1 636 ? 40.438 -3.387 64 1 17.7 636 ASP A C 1
ATOM 4912 O O . ASP A 1 636 ? 40.656 -2.863 62.938 1 17.7 636 ASP A O 1
ATOM 4916 N N . LYS A 1 637 ? 40.812 -4.648 64.125 1 17.83 637 LYS A N 1
ATOM 4917 C CA . LYS A 1 637 ? 42.062 -4.914 63.375 1 17.83 637 LYS A CA 1
ATOM 4918 C C . LYS A 1 637 ? 41.781 -5.27 61.938 1 17.83 637 LYS A C 1
ATOM 4920 O O . LYS A 1 637 ? 42.031 -6.395 61.5 1 17.83 637 LYS A O 1
ATOM 4925 N N . PHE A 1 638 ? 40.75 -5.422 61.375 1 17.12 638 PHE A N 1
ATOM 4926 C CA . PHE A 1 638 ? 40.969 -5.766 59.969 1 17.12 638 PHE A CA 1
ATOM 4927 C C . PHE A 1 638 ? 41.969 -4.805 59.344 1 17.12 638 PHE A C 1
ATOM 4929 O O . PHE A 1 638 ? 41.75 -3.596 59.312 1 17.12 638 PHE A O 1
ATOM 4936 N N . MET A 1 639 ? 43.25 -5.293 59.344 1 16.48 639 MET A N 1
ATOM 4937 C CA . MET A 1 639 ? 44.375 -4.574 58.719 1 16.48 639 MET A CA 1
ATOM 4938 C C . MET A 1 639 ? 44.062 -4.188 57.281 1 16.48 639 MET A C 1
ATOM 4940 O O . MET A 1 639 ? 43.312 -4.895 56.594 1 16.48 639 MET A O 1
ATOM 4944 N N . LYS A 1 640 ? 44.531 -2.986 56.969 1 17.59 640 LYS A N 1
ATOM 4945 C CA . LYS A 1 640 ? 44.812 -1.896 56.031 1 17.59 640 LYS A CA 1
ATOM 4946 C C . LYS A 1 640 ? 45.75 -2.357 54.938 1 17.59 640 LYS A C 1
ATOM 4948 O O . LYS A 1 640 ? 46.25 -1.54 54.156 1 17.59 640 LYS A O 1
ATOM 4953 N N . SER A 1 641 ? 46.125 -3.564 54.75 1 16.72 641 SER A N 1
ATOM 4954 C CA . SER A 1 641 ? 47.312 -3.559 53.906 1 16.72 641 SER A CA 1
ATOM 4955 C C . SER A 1 641 ? 46.969 -3.27 52.438 1 16.72 641 SER A C 1
ATOM 4957 O O . SER A 1 641 ? 45.906 -3.703 51.969 1 16.72 641 SER A O 1
ATOM 4959 N N . ASN A 1 642 ? 47.812 -2.299 51.906 1 16.48 642 ASN A N 1
ATOM 4960 C CA . ASN A 1 642 ? 48.25 -1.466 50.812 1 16.48 642 ASN A CA 1
ATOM 4961 C C . ASN A 1 642 ? 48.844 -2.307 49.656 1 16.48 642 ASN A C 1
ATOM 4963 O O . ASN A 1 642 ? 49.25 -1.769 48.625 1 16.48 642 ASN A O 1
ATOM 4967 N N . ILE A 1 643 ? 48.812 -3.465 49.625 1 16.55 643 ILE A N 1
ATOM 4968 C CA . ILE A 1 643 ? 49.938 -3.715 48.719 1 16.55 643 ILE A CA 1
ATOM 4969 C C . ILE A 1 643 ? 49.562 -3.395 47.281 1 16.55 643 ILE A C 1
ATOM 4971 O O . ILE A 1 643 ? 48.688 -4.039 46.719 1 16.55 643 ILE A O 1
ATOM 4975 N N . TYR A 1 644 ? 49.844 -2.068 46.906 1 17.3 644 TYR A N 1
ATOM 4976 C CA . TYR A 1 644 ? 50 -1.368 45.656 1 17.3 644 TYR A CA 1
ATOM 4977 C C . TYR A 1 644 ? 50.938 -2.129 44.719 1 17.3 644 TYR A C 1
ATOM 4979 O O . TYR A 1 644 ? 50.969 -1.871 43.5 1 17.3 644 TYR A O 1
ATOM 4987 N N . SER A 1 645 ? 51.562 -3.174 45.031 1 16.05 645 SER A N 1
ATOM 4988 C CA . SER A 1 645 ? 52.812 -2.977 44.281 1 16.05 645 SER A CA 1
ATOM 4989 C C . SER A 1 645 ? 52.656 -3.285 42.812 1 16.05 645 SER A C 1
ATOM 4991 O O . SER A 1 645 ? 52.531 -4.449 42.438 1 16.05 645 SER A O 1
ATOM 4993 N N . SER A 1 646 ? 51.531 -2.846 42.094 1 15.22 646 SER A N 1
ATOM 4994 C CA . SER A 1 646 ? 52 -2.887 40.688 1 15.22 646 SER A CA 1
ATOM 4995 C C . SER A 1 646 ? 53.469 -2.467 40.594 1 15.22 646 SER A C 1
ATOM 4997 O O . SER A 1 646 ? 53.875 -1.521 41.25 1 15.22 646 SER A O 1
ATOM 4999 N N . VAL A 1 647 ? 54.188 -3.363 40.344 1 16.34 647 VAL A N 1
ATOM 5000 C CA . VAL A 1 647 ? 55.562 -3.346 39.812 1 16.34 647 VAL A CA 1
ATOM 5001 C C . VAL A 1 647 ? 55.656 -2.338 38.656 1 16.34 647 VAL A C 1
ATOM 5003 O O . VAL A 1 647 ? 54.875 -2.398 37.719 1 16.34 647 VAL A O 1
ATOM 5006 N N . VAL A 1 648 ? 56.406 -1.288 39.031 1 17.42 648 VAL A N 1
ATOM 5007 C CA . VAL A 1 648 ? 57.156 -0.269 38.281 1 17.42 648 VAL A CA 1
ATOM 5008 C C . VAL A 1 648 ? 58 -0.926 37.188 1 17.42 648 VAL A C 1
ATOM 5010 O O . VAL A 1 648 ? 58.875 -1.758 37.5 1 17.42 648 VAL A O 1
ATOM 5013 N N . GLN A 1 649 ? 57.844 -1.507 36.344 1 16.06 649 GLN A N 1
ATOM 5014 C CA . GLN A 1 649 ? 59.219 -1.336 35.906 1 16.06 649 GLN A CA 1
ATOM 5015 C C . GLN A 1 649 ? 59.625 0.137 35.906 1 16.06 649 GLN A C 1
ATOM 5017 O O . GLN A 1 649 ? 60.719 0.486 36.375 1 16.06 649 GLN A O 1
ATOM 5022 N N . LYS A 1 650 ? 59.094 0.897 35.062 1 16 650 LYS A N 1
ATOM 5023 C CA . LYS A 1 650 ? 60.031 1.722 34.312 1 16 650 LYS A CA 1
ATOM 5024 C C . LYS A 1 650 ? 60.656 2.803 35.188 1 16 650 LYS A C 1
ATOM 5026 O O . LYS A 1 650 ? 59.938 3.488 35.938 1 16 650 LYS A O 1
ATOM 5031 N N . SER A 1 651 ? 61.969 3.051 35.531 1 16.02 651 SER A N 1
ATOM 5032 C CA . SER A 1 651 ? 63.156 3.727 36.062 1 16.02 651 SER A CA 1
ATOM 5033 C C . SER A 1 651 ? 63.219 5.16 35.531 1 16.02 651 SER A C 1
ATOM 5035 O O . SER A 1 651 ? 63.625 6.066 36.281 1 16.02 651 SER A O 1
ATOM 5037 N N . ASN A 1 652 ? 63.156 5.469 34.281 1 16.22 652 ASN A N 1
ATOM 5038 C CA . ASN A 1 652 ? 64.25 6.32 33.75 1 16.22 652 ASN A CA 1
ATOM 5039 C C . ASN A 1 652 ? 63.969 7.789 34.094 1 16.22 652 ASN A C 1
ATOM 5041 O O . ASN A 1 652 ? 62.844 8.234 34.125 1 16.22 652 ASN A O 1
ATOM 5045 N N . LEU A 1 653 ? 65 8.633 34.406 1 15.54 653 LEU A N 1
ATOM 5046 C CA . LEU A 1 653 ? 65.5 9.836 35.094 1 15.54 653 LEU A CA 1
ATOM 5047 C C . LEU A 1 653 ? 65.062 11.094 34.344 1 15.54 653 LEU A C 1
ATOM 5049 O O . LEU A 1 653 ? 64.812 12.133 34.969 1 15.54 653 LEU A O 1
ATOM 5053 N N . VAL A 1 654 ? 64.688 11.219 33.094 1 16.16 654 VAL A N 1
ATOM 5054 C CA . VAL A 1 654 ? 65.375 12.406 32.625 1 16.16 654 VAL A CA 1
ATOM 5055 C C . VAL A 1 654 ? 64.75 13.664 33.219 1 16.16 654 VAL A C 1
ATOM 5057 O O . VAL A 1 654 ? 63.531 13.672 33.469 1 16.16 654 VAL A O 1
ATOM 5060 N N . THR A 1 655 ? 65.438 14.773 33.25 1 14.98 655 THR A N 1
ATOM 5061 C CA . THR A 1 655 ? 65.75 16.062 33.844 1 14.98 655 THR A CA 1
ATOM 5062 C C . THR A 1 655 ? 64.812 17.141 33.344 1 14.98 655 THR A C 1
ATOM 5064 O O . THR A 1 655 ? 64.875 18.281 33.812 1 14.98 655 THR A O 1
ATOM 5067 N N . VAL A 1 656 ? 63.688 16.969 32.531 1 16.08 656 VAL A N 1
ATOM 5068 C CA . VAL A 1 656 ? 63.812 18.266 31.875 1 16.08 656 VAL A CA 1
ATOM 5069 C C . VAL A 1 656 ? 63.438 19.375 32.844 1 16.08 656 VAL A C 1
ATOM 5071 O O . VAL A 1 656 ? 62.562 19.203 33.688 1 16.08 656 VAL A O 1
ATOM 5074 N N . THR A 1 657 ? 63.844 20.656 32.688 1 15.3 657 THR A N 1
ATOM 5075 C CA . THR A 1 657 ? 64.25 21.906 33.344 1 15.3 657 THR A CA 1
ATOM 5076 C C . THR A 1 657 ? 63 22.766 33.625 1 15.3 657 THR A C 1
ATOM 5078 O O . THR A 1 657 ? 62.844 23.297 34.719 1 15.3 657 THR A O 1
ATOM 5081 N N . GLY A 1 658 ? 62.25 23.562 32.719 1 15.4 658 GLY A N 1
ATOM 5082 C CA . GLY A 1 658 ? 62.375 24.984 33 1 15.4 658 GLY A CA 1
ATOM 5083 C C . GLY A 1 658 ? 61.312 25.516 33.938 1 15.4 658 GLY A C 1
ATOM 5084 O O . GLY A 1 658 ? 60.312 24.828 34.219 1 15.4 658 GLY A O 1
ATOM 5085 N N . GLY A 1 659 ? 60.938 26.891 34.094 1 15.16 659 GLY A N 1
ATOM 5086 C CA . GLY A 1 659 ? 60.906 27.984 35.062 1 15.16 659 GLY A CA 1
ATOM 5087 C C . GLY A 1 659 ? 59.5 28.359 35.5 1 15.16 659 GLY A C 1
ATOM 5088 O O . GLY A 1 659 ? 59.156 28.25 36.688 1 15.16 659 GLY A O 1
ATOM 5089 N N . THR A 1 660 ? 58.594 29.359 34.969 1 15.88 660 THR A N 1
ATOM 5090 C CA . THR A 1 660 ? 58.438 30.656 35.594 1 15.88 660 THR A CA 1
ATOM 5091 C C . THR A 1 660 ? 57.125 30.719 36.375 1 15.88 660 THR A C 1
ATOM 5093 O O . THR A 1 660 ? 56.219 29.906 36.156 1 15.88 660 THR A O 1
ATOM 5096 N N . SER A 1 661 ? 56.25 32 36.625 1 14.99 661 SER A N 1
ATOM 5097 C CA . SER A 1 661 ? 55.906 32.906 37.75 1 14.99 661 SER A CA 1
ATOM 5098 C C . SER A 1 661 ? 54.438 32.812 38.062 1 14.99 661 SER A C 1
ATOM 5100 O O . SER A 1 661 ? 54.062 32.625 39.219 1 14.99 661 SER A O 1
ATOM 5102 N N . ARG A 1 662 ? 53.281 33.875 37.75 1 15.96 662 ARG A N 1
ATOM 5103 C CA . ARG A 1 662 ? 52.781 34.906 38.656 1 15.96 662 ARG A CA 1
ATOM 5104 C C . ARG A 1 662 ? 51.406 34.562 39.188 1 15.96 662 ARG A C 1
ATOM 5106 O O . ARG A 1 662 ? 50.75 33.656 38.656 1 15.96 662 ARG A O 1
ATOM 5113 N N . ASN A 1 663 ? 50.156 35.562 39.25 1 15.41 663 ASN A N 1
ATOM 5114 C CA . ASN A 1 663 ? 49.531 36.406 40.281 1 15.41 663 ASN A CA 1
ATOM 5115 C C . ASN A 1 663 ? 48.094 35.969 40.562 1 15.41 663 ASN A C 1
ATOM 5117 O O . ASN A 1 663 ? 47.5 35.219 39.781 1 15.41 663 ASN A O 1
ATOM 5121 N N . GLU A 1 664 ? 46.875 36.938 40.969 1 15.26 664 GLU A N 1
ATOM 5122 C CA . GLU A 1 664 ? 46.094 37.344 42.125 1 15.26 664 GLU A CA 1
ATOM 5123 C C . GLU A 1 664 ? 44.656 36.875 42.031 1 15.26 664 GLU A C 1
ATOM 5125 O O . GLU A 1 664 ? 44.094 36.281 42.969 1 15.26 664 GLU A O 1
ATOM 5130 N N . ALA A 1 665 ? 43.469 37.406 41.156 1 16.05 665 ALA A N 1
ATOM 5131 C CA . ALA A 1 665 ? 42.438 38.344 41.625 1 16.05 665 ALA A CA 1
ATOM 5132 C C . ALA A 1 665 ? 41.156 37.625 42 1 16.05 665 ALA A C 1
ATOM 5134 O O . ALA A 1 665 ? 40.844 36.562 41.438 1 16.05 665 ALA A O 1
ATOM 5135 N N . GLU A 1 666 ? 40.031 38 43.031 1 15.84 666 GLU A N 1
ATOM 5136 C CA . GLU A 1 666 ? 39.062 37.75 44.094 1 15.84 666 GLU A CA 1
ATOM 5137 C C . GLU A 1 666 ? 37.625 37.656 43.531 1 15.84 666 GLU A C 1
ATOM 5139 O O . GLU A 1 666 ? 36.688 37.312 44.25 1 15.84 666 GLU A O 1
ATOM 5144 N N . SER A 1 667 ? 37.062 37.656 42.344 1 16.42 667 SER A N 1
ATOM 5145 C CA . SER A 1 667 ? 35.844 38.438 42.125 1 16.42 667 SER A CA 1
ATOM 5146 C C . SER A 1 667 ? 34.625 37.75 42.688 1 16.42 667 SER A C 1
ATOM 5148 O O . SER A 1 667 ? 34.531 36.531 42.719 1 16.42 667 SER A O 1
ATOM 5150 N N . GLU A 1 668 ? 33.344 38.406 43.312 1 16.17 668 GLU A N 1
ATOM 5151 C CA . GLU A 1 668 ? 32.25 38.656 44.25 1 16.17 668 GLU A CA 1
ATOM 5152 C C . GLU A 1 668 ? 30.953 38 43.812 1 16.17 668 GLU A C 1
ATOM 5154 O O . GLU A 1 668 ? 30.109 37.656 44.656 1 16.17 668 GLU A O 1
ATOM 5159 N N . GLU A 1 669 ? 30.391 37.75 42.531 1 16.34 669 GLU A N 1
ATOM 5160 C CA . GLU A 1 669 ? 29.094 38.344 42.188 1 16.34 669 GLU A CA 1
ATOM 5161 C C . GLU A 1 669 ? 27.938 37.469 42.656 1 16.34 669 GLU A C 1
ATOM 5163 O O . GLU A 1 669 ? 26.922 38 43.125 1 16.34 669 GLU A O 1
ATOM 5168 N N . ASP A 1 670 ? 27.5 36.094 42.438 1 17.58 670 ASP A N 1
ATOM 5169 C CA . ASP A 1 670 ? 26.266 35.812 41.75 1 17.58 670 ASP A CA 1
ATOM 5170 C C . ASP A 1 670 ? 25.125 35.531 42.719 1 17.58 670 ASP A C 1
ATOM 5172 O O . ASP A 1 670 ? 25.172 34.531 43.438 1 17.58 670 ASP A O 1
ATOM 5176 N N . ASP A 1 671 ? 24.125 36.375 43.25 1 17.28 671 ASP A N 1
ATOM 5177 C CA . ASP A 1 671 ? 23.156 36.594 44.344 1 17.28 671 ASP A CA 1
ATOM 5178 C C . ASP A 1 671 ? 21.938 35.688 44.125 1 17.28 671 ASP A C 1
ATOM 5180 O O . ASP A 1 671 ? 21.219 35.375 45.094 1 17.28 671 ASP A O 1
ATOM 5184 N N . LEU A 1 672 ? 21.094 35.375 42.969 1 17.22 672 LEU A N 1
ATOM 5185 C CA . LEU A 1 672 ? 19.703 35.812 42.781 1 17.22 672 LEU A CA 1
ATOM 5186 C C . LEU A 1 672 ? 18.734 34.781 43.375 1 17.22 672 LEU A C 1
ATOM 5188 O O . LEU A 1 672 ? 17.516 34.906 43.188 1 17.22 672 LEU A O 1
ATOM 5192 N N . TYR A 1 673 ? 18.812 33.594 43.969 1 17.27 673 TYR A N 1
ATOM 5193 C CA . TYR A 1 673 ? 17.766 32.594 43.844 1 17.27 673 TYR A CA 1
ATOM 5194 C C . TYR A 1 673 ? 16.625 32.875 44.812 1 17.27 673 TYR A C 1
ATOM 5196 O O . TYR A 1 673 ? 15.734 32.031 44.969 1 17.27 673 TYR A O 1
ATOM 5204 N N . GLU A 1 674 ? 16.453 33.875 45.656 1 16.62 674 GLU A N 1
ATOM 5205 C CA . GLU A 1 674 ? 15.82 33.719 46.969 1 16.62 674 GLU A CA 1
ATOM 5206 C C . GLU A 1 674 ? 14.312 33.531 46.844 1 16.62 674 GLU A C 1
ATOM 5208 O O . GLU A 1 674 ? 13.695 32.812 47.625 1 16.62 674 GLU A O 1
ATOM 5213 N N . LYS A 1 675 ? 13.383 34.25 46.094 1 19.06 675 LYS A N 1
ATOM 5214 C CA . LYS A 1 675 ? 12.258 34.875 46.75 1 19.06 675 LYS A CA 1
ATOM 5215 C C . LYS A 1 675 ? 11.109 33.906 46.969 1 19.06 675 LYS A C 1
ATOM 5217 O O . LYS A 1 675 ? 10.477 33.438 46 1 19.06 675 LYS A O 1
ATOM 5222 N N . TRP A 1 676 ? 10.961 33.031 48 1 18.08 676 TRP A N 1
ATOM 5223 C CA . TRP A 1 676 ? 10.031 32.031 48.5 1 18.08 676 TRP A CA 1
ATOM 5224 C C . TRP A 1 676 ? 8.656 32.625 48.75 1 18.08 676 TRP A C 1
ATOM 5226 O O . TRP A 1 676 ? 7.648 31.922 48.781 1 18.08 676 TRP A O 1
ATOM 5236 N N . VAL A 1 677 ? 8.492 33.875 49.375 1 16.92 677 VAL A N 1
ATOM 5237 C CA . VAL A 1 677 ? 7.723 34.062 50.625 1 16.92 677 VAL A CA 1
ATOM 5238 C C . VAL A 1 677 ? 6.227 34 50.312 1 16.92 677 VAL A C 1
ATOM 5240 O O . VAL A 1 677 ? 5.48 33.281 50.969 1 16.92 677 VAL A O 1
ATOM 5243 N N . LYS A 1 678 ? 5.469 35.125 49.844 1 16.53 678 LYS A N 1
ATOM 5244 C CA . LYS A 1 678 ? 4.539 35.875 50.688 1 16.53 678 LYS A CA 1
ATOM 5245 C C . LYS A 1 678 ? 3.133 35.281 50.594 1 16.53 678 LYS A C 1
ATOM 5247 O O . LYS A 1 678 ? 2.84 34.5 49.688 1 16.53 678 LYS A O 1
ATOM 5252 N N . ASP A 1 679 ? 1.927 36.219 50.438 1 16.42 679 ASP A N 1
ATOM 5253 C CA . ASP A 1 679 ? 0.874 36.844 51.25 1 16.42 679 ASP A CA 1
ATOM 5254 C C . ASP A 1 679 ? -0.508 36.406 50.781 1 16.42 679 ASP A C 1
ATOM 5256 O O . ASP A 1 679 ? -1.522 36.969 51.156 1 16.42 679 ASP A O 1
ATOM 5260 N N . GLY A 1 680 ? -0.853 35.25 50.188 1 16.38 680 GLY A N 1
ATOM 5261 C CA . GLY A 1 680 ? -2.119 35.375 49.469 1 16.38 680 GLY A CA 1
ATOM 5262 C C . GLY A 1 680 ? -3.297 35.594 50.406 1 16.38 680 GLY A C 1
ATOM 5263 O O . GLY A 1 680 ? -3.674 34.688 51.156 1 16.38 680 GLY A O 1
ATOM 5264 N N . GLU A 1 681 ? -3.736 36.75 51 1 16.59 681 GLU A N 1
ATOM 5265 C CA . GLU A 1 681 ? -4.82 37.188 51.875 1 16.59 681 GLU A CA 1
ATOM 5266 C C . GLU A 1 681 ? -6.176 37.031 51.188 1 16.59 681 GLU A C 1
ATOM 5268 O O . GLU A 1 681 ? -7.098 37.812 51.469 1 16.59 681 GLU A O 1
ATOM 5273 N N . ASN A 1 682 ? -6.633 36.062 50.531 1 16.22 682 ASN A N 1
ATOM 5274 C CA . ASN A 1 682 ? -7.941 36.281 49.938 1 16.22 682 ASN A CA 1
ATOM 5275 C C . ASN A 1 682 ? -9.039 36.406 50.969 1 16.22 682 ASN A C 1
ATOM 5277 O O . ASN A 1 682 ? -9.258 35.469 51.781 1 16.22 682 ASN A O 1
ATOM 5281 N N . GLU A 1 683 ? -9.609 37.594 51.406 1 16.16 683 GLU A N 1
ATOM 5282 C CA . GLU A 1 683 ? -10.664 38.094 52.312 1 16.16 683 GLU A CA 1
ATOM 5283 C C . GLU A 1 683 ? -12.047 37.781 51.75 1 16.16 683 GLU A C 1
ATOM 5285 O O . GLU A 1 683 ? -13.062 38 52.406 1 16.16 683 GLU A O 1
ATOM 5290 N N . MET A 1 684 ? -12.508 37.188 50.719 1 16.25 684 MET A N 1
ATOM 5291 C CA . MET A 1 684 ? -13.859 37.562 50.312 1 16.25 684 MET A CA 1
ATOM 5292 C C . MET A 1 684 ? -14.859 37.281 51.438 1 16.25 684 MET A C 1
ATOM 5294 O O . MET A 1 684 ? -14.82 36.219 52.062 1 16.25 684 MET A O 1
ATOM 5298 N N . GLU A 1 685 ? -15.711 38.406 51.781 1 15.65 685 GLU A N 1
ATOM 5299 C CA . GLU A 1 685 ? -16.844 38.781 52.594 1 15.65 685 GLU A CA 1
ATOM 5300 C C . GLU A 1 685 ? -18.078 37.938 52.281 1 15.65 685 GLU A C 1
ATOM 5302 O O . GLU A 1 685 ? -18.188 37.406 51.188 1 15.65 685 GLU A O 1
ATOM 5307 N N . LYS A 1 686 ? -19.078 37.938 53.312 1 16.95 686 LYS A N 1
ATOM 5308 C CA . LYS A 1 686 ? -20.328 37.375 53.812 1 16.95 686 LYS A CA 1
ATOM 5309 C C . LYS A 1 686 ? -21.531 38.031 53.156 1 16.95 686 LYS A C 1
ATOM 5311 O O . LYS A 1 686 ? -22.672 37.844 53.594 1 16.95 686 LYS A O 1
ATOM 5316 N N . ASN A 1 687 ? -21.531 38.656 51.844 1 15.88 687 ASN A N 1
ATOM 5317 C CA . ASN A 1 687 ? -22.766 39.312 51.438 1 15.88 687 ASN A CA 1
ATOM 5318 C C . ASN A 1 687 ? -23.984 38.438 51.75 1 15.88 687 ASN A C 1
ATOM 5320 O O . ASN A 1 687 ? -24.094 37.312 51.25 1 15.88 687 ASN A O 1
ATOM 5324 N N . THR A 1 688 ? -24.703 38.812 52.781 1 17.42 688 THR A N 1
ATOM 5325 C CA . THR A 1 688 ? -25.984 38.688 53.469 1 17.42 688 THR A CA 1
ATOM 5326 C C . THR A 1 688 ? -27.141 39.094 52.562 1 17.42 688 THR A C 1
ATOM 5328 O O . THR A 1 688 ? -27.031 40.094 51.844 1 17.42 688 THR A O 1
ATOM 5331 N N . THR A 1 689 ? -28.297 38.406 52.406 1 17.09 689 THR A N 1
ATOM 5332 C CA . THR A 1 689 ? -29.531 38.344 51.625 1 17.09 689 THR A CA 1
ATOM 5333 C C . THR A 1 689 ? -30.531 39.406 52.125 1 17.09 689 THR A C 1
ATOM 5335 O O . THR A 1 689 ? -31.109 39.25 53.219 1 17.09 689 THR A O 1
ATOM 5338 N N . GLU A 1 690 ? -30.297 40.875 52.031 1 16.64 690 GLU A N 1
ATOM 5339 C CA . GLU A 1 690 ? -31.312 41.875 52.344 1 16.64 690 GLU A CA 1
ATOM 5340 C C . GLU A 1 690 ? -32.5 41.781 51.406 1 16.64 690 GLU A C 1
ATOM 5342 O O . GLU A 1 690 ? -32.344 42.062 50.188 1 16.64 690 GLU A O 1
ATOM 5347 N N . ASN A 1 691 ? -33.469 41.094 51.406 1 16.92 691 ASN A N 1
ATOM 5348 C CA . ASN A 1 691 ? -34.75 41.219 50.688 1 16.92 691 ASN A CA 1
ATOM 5349 C C . ASN A 1 691 ? -35.531 42.438 51.156 1 16.92 691 ASN A C 1
ATOM 5351 O O . ASN A 1 691 ? -36.719 42.562 50.844 1 16.92 691 ASN A O 1
ATOM 5355 N N . VAL A 1 692 ? -35.062 43.469 51.875 1 17.3 692 VAL A N 1
ATOM 5356 C CA . VAL A 1 692 ? -36.188 44.281 52.344 1 17.3 692 VAL A CA 1
ATOM 5357 C C . VAL A 1 692 ? -36.688 45.188 51.219 1 17.3 692 VAL A C 1
ATOM 5359 O O . VAL A 1 692 ? -35.875 45.781 50.5 1 17.3 692 VAL A O 1
ATOM 5362 N N . VAL A 1 693 ? -37.938 45.344 50.75 1 18.03 693 VAL A N 1
ATOM 5363 C CA . VAL A 1 693 ? -38.75 45.906 49.688 1 18.03 693 VAL A CA 1
ATOM 5364 C C . VAL A 1 693 ? -38.906 47.406 49.844 1 18.03 693 VAL A C 1
ATOM 5366 O O . VAL A 1 693 ? -39.375 48.094 48.938 1 18.03 693 VAL A O 1
ATOM 5369 N N . SER A 1 694 ? -38.375 48.125 50.812 1 17.14 694 SER A N 1
ATOM 5370 C CA . SER A 1 694 ? -39.25 49.281 51 1 17.14 694 SER A CA 1
ATOM 5371 C C . SER A 1 694 ? -39 50.344 49.906 1 17.14 694 SER A C 1
ATOM 5373 O O . SER A 1 694 ? -37.875 50.562 49.469 1 17.14 694 SER A O 1
ATOM 5375 N N . VAL A 1 695 ? -39.875 50.844 49.125 1 17.36 695 VAL A N 1
ATOM 5376 C CA . VAL A 1 695 ? -40.125 51.688 47.969 1 17.36 695 VAL A CA 1
ATOM 5377 C C . VAL A 1 695 ? -39.875 53.156 48.344 1 17.36 695 VAL A C 1
ATOM 5379 O O . VAL A 1 695 ? -40 54.031 47.5 1 17.36 695 VAL A O 1
ATOM 5382 N N . GLU A 1 696 ? -39.344 53.625 49.438 1 17.02 696 GLU A N 1
ATOM 5383 C CA . GLU A 1 696 ? -39.812 55 49.562 1 17.02 696 GLU A CA 1
ATOM 5384 C C . GLU A 1 696 ? -38.938 55.969 48.75 1 17.02 696 GLU A C 1
ATOM 5386 O O . GLU A 1 696 ? -37.844 56.312 49.188 1 17.02 696 GLU A O 1
ATOM 5391 N N . ALA A 1 697 ? -38.688 55.969 47.531 1 17.59 697 ALA A N 1
ATOM 5392 C CA . ALA A 1 697 ? -37.625 56.844 47 1 17.59 697 ALA A CA 1
ATOM 5393 C C . ALA A 1 697 ? -38.062 58.312 47.062 1 17.59 697 ALA A C 1
ATOM 5395 O O . ALA A 1 697 ? -38.906 58.75 46.25 1 17.59 697 ALA A O 1
ATOM 5396 N N . PRO A 1 698 ? -37.656 58.812 48.094 1 15.94 698 PRO A N 1
ATOM 5397 C CA . PRO A 1 698 ? -38.062 60.188 48 1 15.94 698 PRO A CA 1
ATOM 5398 C C . PRO A 1 698 ? -37.125 61 47.094 1 15.94 698 PRO A C 1
ATOM 5400 O O . PRO A 1 698 ? -37.594 61.75 46.219 1 15.94 698 PRO A O 1
ATOM 5403 N N . MET A 1 699 ? -35.562 61.188 47.469 1 14.79 699 MET A N 1
ATOM 5404 C CA . MET A 1 699 ? -35.281 62.562 47.844 1 14.79 699 MET A CA 1
ATOM 5405 C C . MET A 1 699 ? -34.875 63.375 46.625 1 14.79 699 MET A C 1
ATOM 5407 O O . MET A 1 699 ? -34.469 62.844 45.594 1 14.79 699 MET A O 1
ATOM 5411 N N . ASN A 1 700 ? -33.812 64.5 47.062 1 15.9 700 ASN A N 1
ATOM 5412 C CA . ASN A 1 700 ? -33.719 65.875 46.625 1 15.9 700 ASN A CA 1
ATOM 5413 C C . ASN A 1 700 ? -32.688 66.062 45.5 1 15.9 700 ASN A C 1
ATOM 5415 O O . ASN A 1 700 ? -31.953 65.125 45.188 1 15.9 700 ASN A O 1
ATOM 5419 N N . VAL A 1 701 ? -31.312 66.875 45.75 1 16.06 701 VAL A N 1
ATOM 5420 C CA . VAL A 1 701 ? -30.938 68.25 45.25 1 16.06 701 VAL A CA 1
ATOM 5421 C C . VAL A 1 701 ? -29.688 68.125 44.375 1 16.06 701 VAL A C 1
ATOM 5423 O O . VAL A 1 701 ? -28.688 67.5 44.781 1 16.06 701 VAL A O 1
ATOM 5426 N N . ALA A 1 702 ? -29.5 68.375 43.094 1 14.89 702 ALA A N 1
ATOM 5427 C CA . ALA A 1 702 ? -28.609 68.25 41.906 1 14.89 702 ALA A CA 1
ATOM 5428 C C . ALA A 1 702 ? -27.375 69.125 42.094 1 14.89 702 ALA A C 1
ATOM 5430 O O . ALA A 1 702 ? -26.266 68.688 41.719 1 14.89 702 ALA A O 1
ATOM 5431 N N . GLU A 1 703 ? -27.031 70.375 42.25 1 15.6 703 GLU A N 1
ATOM 5432 C CA . GLU A 1 703 ? -26.438 71.125 41.156 1 15.6 703 GLU A CA 1
ATOM 5433 C C . GLU A 1 703 ? -24.922 71.125 41.219 1 15.6 703 GLU A C 1
ATOM 5435 O O . GLU A 1 703 ? -24.25 70.812 40.25 1 15.6 703 GLU A O 1
ATOM 5440 N N . ASP A 1 704 ? -23.938 71.938 42 1 15.39 704 ASP A N 1
ATOM 5441 C CA . ASP A 1 704 ? -23.156 73.062 41.5 1 15.39 704 ASP A CA 1
ATOM 5442 C C . ASP A 1 704 ? -21.688 72.688 41.344 1 15.39 704 ASP A C 1
ATOM 5444 O O . ASP A 1 704 ? -21.078 72.938 40.281 1 15.39 704 ASP A O 1
ATOM 5448 N N . LYS A 1 705 ? -20.516 72.938 42.281 1 16.67 705 LYS A N 1
ATOM 5449 C CA . LYS A 1 705 ? -19.469 74 42.219 1 16.67 705 LYS A CA 1
ATOM 5450 C C . LYS A 1 705 ? -18.141 73.375 41.75 1 16.67 705 LYS A C 1
ATOM 5452 O O . LYS A 1 705 ? -17.906 72.188 41.938 1 16.67 705 LYS A O 1
ATOM 5457 N N . GLY A 1 706 ? -16.953 74.188 41.312 1 15.96 706 GLY A N 1
ATOM 5458 C CA . GLY A 1 706 ? -15.867 74.562 40.438 1 15.96 706 GLY A CA 1
ATOM 5459 C C . GLY A 1 706 ? -14.516 74.062 40.875 1 15.96 706 GLY A C 1
ATOM 5460 O O . GLY A 1 706 ? -13.727 73.562 40.094 1 15.96 706 GLY A O 1
ATOM 5461 N N . LYS A 1 707 ? -13.797 74.312 42.094 1 16.12 707 LYS A N 1
ATOM 5462 C CA . LYS A 1 707 ? -12.586 75.125 42.156 1 16.12 707 LYS A CA 1
ATOM 5463 C C . LYS A 1 707 ? -11.336 74.25 42.125 1 16.12 707 LYS A C 1
ATOM 5465 O O . LYS A 1 707 ? -10.414 74.5 41.375 1 16.12 707 LYS A O 1
ATOM 5470 N N . GLY A 1 708 ? -10.734 73.625 43.219 1 14.98 708 GLY A N 1
ATOM 5471 C CA . GLY A 1 708 ? -9.508 74.125 43.781 1 14.98 708 GLY A CA 1
ATOM 5472 C C . GLY A 1 708 ? -8.258 73.438 43.281 1 14.98 708 GLY A C 1
ATOM 5473 O O . GLY A 1 708 ? -8.352 72.438 42.531 1 14.98 708 GLY A O 1
ATOM 5474 N N . ILE A 1 709 ? -7.223 72.938 44.188 1 15.85 709 ILE A N 1
ATOM 5475 C CA . ILE A 1 709 ? -5.863 73.375 44.5 1 15.85 709 ILE A CA 1
ATOM 5476 C C . ILE A 1 709 ? -4.863 72.375 43.906 1 15.85 709 ILE A C 1
ATOM 5478 O O . ILE A 1 709 ? -5.18 71.188 43.719 1 15.85 709 ILE A O 1
ATOM 5482 N N . LEU A 1 710 ? -3.422 72.562 44.031 1 15.75 710 LEU A N 1
ATOM 5483 C CA . LEU A 1 710 ? -2.129 72.812 43.406 1 15.75 710 LEU A CA 1
ATOM 5484 C C . LEU A 1 710 ? -1.213 71.562 43.562 1 15.75 710 LEU A C 1
ATOM 5486 O O . LEU A 1 710 ? -0.561 71.188 42.594 1 15.75 710 LEU A O 1
ATOM 5490 N N . VAL A 1 711 ? -0.871 70.875 44.719 1 16.11 711 VAL A N 1
ATOM 5491 C CA . VAL A 1 711 ? 0.531 71 45.094 1 16.11 711 VAL A CA 1
ATOM 5492 C C . VAL A 1 711 ? 1.353 69.938 44.406 1 16.11 711 VAL A C 1
ATOM 5494 O O . VAL A 1 711 ? 0.81 68.875 44 1 16.11 711 VAL A O 1
ATOM 5497 N N . GLU A 1 712 ? 2.85 69.688 44.719 1 15.99 712 GLU A N 1
ATOM 5498 C CA . GLU A 1 712 ? 4.211 69.75 44.188 1 15.99 712 GLU A CA 1
ATOM 5499 C C . GLU A 1 712 ? 4.859 68.375 44.125 1 15.99 712 GLU A C 1
ATOM 5501 O O . GLU A 1 712 ? 5.57 68.062 43.188 1 15.99 712 GLU A O 1
ATOM 5506 N N . THR A 1 713 ? 4.699 67.375 45 1 16.39 713 THR A N 1
ATOM 5507 C CA . THR A 1 713 ? 5.945 66.875 45.562 1 16.39 713 THR A CA 1
ATOM 5508 C C . THR A 1 713 ? 6.637 65.875 44.625 1 16.39 713 THR A C 1
ATOM 5510 O O . THR A 1 713 ? 5.977 65.125 43.875 1 16.39 713 THR A O 1
ATOM 5513 N N . GLN A 1 714 ? 8.086 65.625 44.656 1 16.47 714 GLN A N 1
ATOM 5514 C CA . GLN A 1 714 ? 9.32 65.438 43.906 1 16.47 714 GLN A CA 1
ATOM 5515 C C . GLN A 1 714 ? 9.672 63.969 43.688 1 16.47 714 GLN A C 1
ATOM 5517 O O . GLN A 1 714 ? 10.203 63.594 42.656 1 16.47 714 GLN A O 1
ATOM 5522 N N . ALA A 1 715 ? 9.547 62.938 44.531 1 17.83 715 ALA A N 1
ATOM 5523 C CA . ALA A 1 715 ? 10.742 62.188 44.938 1 17.83 715 ALA A CA 1
ATOM 5524 C C . ALA A 1 715 ? 11.094 61.125 43.906 1 17.83 715 ALA A C 1
ATOM 5526 O O . ALA A 1 715 ? 10.227 60.375 43.406 1 17.83 715 ALA A O 1
ATOM 5527 N N . ASP A 1 716 ? 12.336 61 43.25 1 16.92 716 ASP A N 1
ATOM 5528 C CA . ASP A 1 716 ? 13.062 60.469 42.094 1 16.92 716 ASP A CA 1
ATOM 5529 C C . ASP A 1 716 ? 13.492 59.031 42.312 1 16.92 716 ASP A C 1
ATOM 5531 O O . ASP A 1 716 ? 14.266 58.469 41.531 1 16.92 716 ASP A O 1
ATOM 5535 N N . GLU A 1 717 ? 12.93 58.125 43.031 1 16.84 717 GLU A N 1
ATOM 5536 C CA . GLU A 1 717 ? 13.805 57.031 43.438 1 16.84 717 GLU A CA 1
ATOM 5537 C C . GLU A 1 717 ? 14.156 56.125 42.25 1 16.84 717 GLU A C 1
ATOM 5539 O O . GLU A 1 717 ? 13.289 55.812 41.438 1 16.84 717 GLU A O 1
ATOM 5544 N N . GLU A 1 718 ? 15.453 55.719 42 1 17.12 718 GLU A N 1
ATOM 5545 C CA . GLU A 1 718 ? 16.406 55.25 41 1 17.12 718 GLU A CA 1
ATOM 5546 C C . GLU A 1 718 ? 16.312 53.719 40.844 1 17.12 718 GLU A C 1
ATOM 5548 O O . GLU A 1 718 ? 17.078 53.125 40.094 1 17.12 718 GLU A O 1
ATOM 5553 N N . THR A 1 719 ? 15.312 53 40.906 1 17.22 719 THR A N 1
ATOM 5554 C CA . THR A 1 719 ? 15.5 51.562 41.094 1 17.22 719 THR A CA 1
ATOM 5555 C C . THR A 1 719 ? 16.094 50.906 39.844 1 17.22 719 THR A C 1
ATOM 5557 O O . THR A 1 719 ? 15.609 51.156 38.75 1 17.22 719 THR A O 1
ATOM 5560 N N . ASP A 1 720 ? 17.25 50.25 39.875 1 17.67 720 ASP A N 1
ATOM 5561 C CA . ASP A 1 720 ? 18.266 49.594 39.031 1 17.67 720 ASP A CA 1
ATOM 5562 C C . ASP A 1 720 ? 17.688 48.406 38.312 1 17.67 720 ASP A C 1
ATOM 5564 O O . ASP A 1 720 ? 17.062 47.531 38.938 1 17.67 720 ASP A O 1
ATOM 5568 N N . ARG A 1 721 ? 17.547 48.281 36.906 1 17.09 721 ARG A N 1
ATOM 5569 C CA . ARG A 1 721 ? 16.953 47.5 35.844 1 17.09 721 ARG A CA 1
ATOM 5570 C C . ARG A 1 721 ? 17.766 46.219 35.594 1 17.09 721 ARG A C 1
ATOM 5572 O O . ARG A 1 721 ? 18.906 46.281 35.156 1 17.09 721 ARG A O 1
ATOM 5579 N N . TYR A 1 722 ? 17.703 45.156 36.5 1 17.3 722 TYR A N 1
ATOM 5580 C CA . TYR A 1 722 ? 18.391 43.875 36.281 1 17.3 722 TYR A CA 1
ATOM 5581 C C . TYR A 1 722 ? 18.031 43.312 34.906 1 17.3 722 TYR A C 1
ATOM 5583 O O . TYR A 1 722 ? 16.844 43.188 34.562 1 17.3 722 TYR A O 1
ATOM 5591 N N . ALA A 1 723 ? 18.828 43.406 33.844 1 17.97 723 ALA A N 1
ATOM 5592 C CA . ALA A 1 723 ? 18.844 43 32.469 1 17.97 723 ALA A CA 1
ATOM 5593 C C . ALA A 1 723 ? 18.797 41.469 32.344 1 17.97 723 ALA A C 1
ATOM 5595 O O . ALA A 1 723 ? 19.734 40.781 32.75 1 17.97 723 ALA A O 1
ATOM 5596 N N . LEU A 1 724 ? 17.766 40.75 32.594 1 17.59 724 LEU A N 1
ATOM 5597 C CA . LEU A 1 724 ? 17.609 39.312 32.375 1 17.59 724 LEU A CA 1
ATOM 5598 C C . LEU A 1 724 ? 17.953 38.906 30.953 1 17.59 724 LEU A C 1
ATOM 5600 O O . LEU A 1 724 ? 17.281 39.344 30.016 1 17.59 724 LEU A O 1
ATOM 5604 N N . LYS A 1 725 ? 19.203 38.594 30.609 1 22.38 725 LYS A N 1
ATOM 5605 C CA . LYS A 1 725 ? 19.688 38.094 29.328 1 22.38 725 LYS A CA 1
ATOM 5606 C C . LYS A 1 725 ? 19.016 36.781 28.969 1 22.38 725 LYS A C 1
ATOM 5608 O O . LYS A 1 725 ? 19.047 35.812 29.75 1 22.38 725 LYS A O 1
ATOM 5613 N N . ASN A 1 726 ? 18.031 36.656 28.188 1 20.78 726 ASN A N 1
ATOM 5614 C CA . ASN A 1 726 ? 17.266 35.594 27.516 1 20.78 726 ASN A CA 1
ATOM 5615 C C . ASN A 1 726 ? 18.172 34.656 26.734 1 20.78 726 ASN A C 1
ATOM 5617 O O . ASN A 1 726 ? 18.828 35.062 25.781 1 20.78 726 ASN A O 1
ATOM 5621 N N . MET A 1 727 ? 18.875 33.719 27.391 1 23.09 727 MET A N 1
ATOM 5622 C CA . MET A 1 727 ? 19.703 32.719 26.734 1 23.09 727 MET A CA 1
ATOM 5623 C C . MET A 1 727 ? 18.906 31.969 25.688 1 23.09 727 MET A C 1
ATOM 5625 O O . MET A 1 727 ? 17.875 31.344 25.984 1 23.09 727 MET A O 1
ATOM 5629 N N . GLU A 1 728 ? 18.906 32.25 24.422 1 27.66 728 GLU A N 1
ATOM 5630 C CA . GLU A 1 728 ? 18.406 31.641 23.188 1 27.66 728 GLU A CA 1
ATOM 5631 C C . GLU A 1 728 ? 19 30.25 22.969 1 27.66 728 GLU A C 1
ATOM 5633 O O . GLU A 1 728 ? 20.203 30.109 22.719 1 27.66 728 GLU A O 1
ATOM 5638 N N . THR A 1 729 ? 18.594 29.172 23.625 1 29.69 729 THR A N 1
ATOM 5639 C CA . THR A 1 729 ? 19.125 27.828 23.453 1 29.69 729 THR A CA 1
ATOM 5640 C C . THR A 1 729 ? 18.797 27.281 22.062 1 29.69 729 THR A C 1
ATOM 5642 O O . THR A 1 729 ? 17.625 27.109 21.719 1 29.69 729 THR A O 1
ATOM 5645 N N . GLU A 1 730 ? 19.547 27.516 21.047 1 32.16 730 GLU A N 1
ATOM 5646 C CA . GLU A 1 730 ? 19.531 26.891 19.719 1 32.16 730 GLU A CA 1
ATOM 5647 C C . GLU A 1 730 ? 19.812 25.391 19.797 1 32.16 730 GLU A C 1
ATOM 5649 O O . GLU A 1 730 ? 20.797 24.984 20.406 1 32.16 730 GLU A O 1
ATOM 5654 N N . VAL A 1 731 ? 18.844 24.656 19.766 1 36.81 731 VAL A N 1
ATOM 5655 C CA . VAL A 1 731 ? 19.016 23.203 19.828 1 36.81 731 VAL A CA 1
ATOM 5656 C C . VAL A 1 731 ? 19.562 22.688 18.5 1 36.81 731 VAL A C 1
ATOM 5658 O O . VAL A 1 731 ? 19.031 23.016 17.438 1 36.81 731 VAL A O 1
ATOM 5661 N N . GLU A 1 732 ? 20.766 22.266 18.484 1 39.34 732 GLU A N 1
ATOM 5662 C CA . GLU A 1 732 ? 21.391 21.609 17.359 1 39.34 732 GLU A CA 1
ATOM 5663 C C . GLU A 1 732 ? 20.812 20.219 17.109 1 39.34 732 GLU A C 1
ATOM 5665 O O . GLU A 1 732 ? 20.828 19.375 18 1 39.34 732 GLU A O 1
ATOM 5670 N N . VAL A 1 733 ? 19.812 20.219 16.422 1 41.84 733 VAL A N 1
ATOM 5671 C CA . VAL A 1 733 ? 19.266 18.906 16.078 1 41.84 733 VAL A CA 1
ATOM 5672 C C . VAL A 1 733 ? 20.062 18.297 14.93 1 41.84 733 VAL A C 1
ATOM 5674 O O . VAL A 1 733 ? 20.344 18.953 13.93 1 41.84 733 VAL A O 1
ATOM 5677 N N . VAL A 1 734 ? 20.828 17.375 15.25 1 40.44 734 VAL A N 1
ATOM 5678 C CA . VAL A 1 734 ? 21.516 16.641 14.203 1 40.44 734 VAL A CA 1
ATOM 5679 C C . VAL A 1 734 ? 20.5 15.961 13.281 1 40.44 734 VAL A C 1
ATOM 5681 O O . VAL A 1 734 ? 19.75 15.078 13.719 1 40.44 734 VAL A O 1
ATOM 5684 N N . VAL A 1 735 ? 20.094 16.719 12.453 1 41 735 VAL A N 1
ATOM 5685 C CA . VAL A 1 735 ? 19.406 15.969 11.406 1 41 735 VAL A CA 1
ATOM 5686 C C . VAL A 1 735 ? 20.328 14.883 10.852 1 41 735 VAL A C 1
ATOM 5688 O O . VAL A 1 735 ? 21.5 15.133 10.586 1 41 735 VAL A O 1
ATOM 5691 N N . ALA A 1 736 ? 20.188 13.727 11.156 1 35.94 736 ALA A N 1
ATOM 5692 C CA . ALA A 1 736 ? 20.953 12.5 10.977 1 35.94 736 ALA A CA 1
ATOM 5693 C C . ALA A 1 736 ? 21.688 12.5 9.641 1 35.94 736 ALA A C 1
ATOM 5695 O O . ALA A 1 736 ? 21.156 12.969 8.633 1 35.94 736 ALA A O 1
ATOM 5696 N N . LYS A 1 737 ? 23.047 12.469 9.789 1 35.28 737 LYS A N 1
ATOM 5697 C CA . LYS A 1 737 ? 23.969 12.18 8.703 1 35.28 737 LYS A CA 1
ATOM 5698 C C . LYS A 1 737 ? 23.547 10.922 7.941 1 35.28 737 LYS A C 1
ATOM 5700 O O . LYS A 1 737 ? 23.266 9.891 8.555 1 35.28 737 LYS A O 1
ATOM 5705 N N . GLY A 1 738 ? 23.062 11.047 6.836 1 32.34 738 GLY A N 1
ATOM 5706 C CA . GLY A 1 738 ? 22.844 9.898 5.973 1 32.34 738 GLY A CA 1
ATOM 5707 C C . GLY A 1 738 ? 24.062 9.023 5.812 1 32.34 738 GLY A C 1
ATOM 5708 O O . GLY A 1 738 ? 25.141 9.516 5.465 1 32.34 738 GLY A O 1
ATOM 5709 N N . VAL A 1 739 ? 24.375 8.188 6.68 1 27.89 739 VAL A N 1
ATOM 5710 C CA . VAL A 1 739 ? 25.422 7.23 6.375 1 27.89 739 VAL A CA 1
ATOM 5711 C C . VAL A 1 739 ? 25.266 6.723 4.945 1 27.89 739 VAL A C 1
ATOM 5713 O O . VAL A 1 739 ? 24.172 6.301 4.547 1 27.89 739 VAL A O 1
ATOM 5716 N N . SER A 1 740 ? 26.188 7.207 4.102 1 27.08 740 SER A N 1
ATOM 5717 C CA . SER A 1 740 ? 26.344 6.672 2.752 1 27.08 740 SER A CA 1
ATOM 5718 C C . SER A 1 740 ? 26.625 5.172 2.783 1 27.08 740 SER A C 1
ATOM 5720 O O . SER A 1 740 ? 27.734 4.746 3.104 1 27.08 740 SER A O 1
ATOM 5722 N N . GLY A 1 741 ? 25.984 4.402 3.514 1 25.42 741 GLY A N 1
ATOM 5723 C CA . GLY A 1 741 ? 26.281 2.992 3.342 1 25.42 741 GLY A CA 1
ATOM 5724 C C . GLY A 1 741 ? 26.359 2.57 1.887 1 25.42 741 GLY A C 1
ATOM 5725 O O . GLY A 1 741 ? 25.516 2.98 1.074 1 25.42 741 GLY A O 1
ATOM 5726 N N . GLY A 1 742 ? 27.562 2.367 1.329 1 26.31 742 GLY A N 1
ATOM 5727 C CA . GLY A 1 742 ? 27.922 1.817 0.029 1 26.31 742 GLY A CA 1
ATOM 5728 C C . GLY A 1 742 ? 27.156 0.55 -0.308 1 26.31 742 GLY A C 1
ATOM 5729 O O . GLY A 1 742 ? 27.547 -0.2 -1.202 1 26.31 742 GLY A O 1
ATOM 5730 N N . GLY A 1 743 ? 26.312 0.044 0.613 1 24.39 743 GLY A N 1
ATOM 5731 C CA . GLY A 1 743 ? 26 -1.332 0.252 1 24.39 743 GLY A CA 1
ATOM 5732 C C . GLY A 1 743 ? 25.484 -1.476 -1.166 1 24.39 743 GLY A C 1
ATOM 5733 O O . GLY A 1 743 ? 25.234 -0.478 -1.842 1 24.39 743 GLY A O 1
ATOM 5734 N N . ALA A 1 744 ? 25.125 -2.871 -1.504 1 26.61 744 ALA A N 1
ATOM 5735 C CA . ALA A 1 744 ? 24.672 -3.717 -2.607 1 26.61 744 ALA A CA 1
ATOM 5736 C C . ALA A 1 744 ? 23.391 -3.172 -3.229 1 26.61 744 ALA A C 1
ATOM 5738 O O . ALA A 1 744 ? 22.578 -2.549 -2.541 1 26.61 744 ALA A O 1
ATOM 5739 N N . ALA A 1 745 ? 23.422 -2.953 -4.496 1 26.67 745 ALA A N 1
ATOM 5740 C CA . ALA A 1 745 ? 22.469 -2.57 -5.539 1 26.67 745 ALA A CA 1
ATOM 5741 C C . ALA A 1 745 ? 21.109 -3.213 -5.297 1 26.67 745 ALA A C 1
ATOM 5743 O O . ALA A 1 745 ? 20.938 -4.422 -5.477 1 26.67 745 ALA A O 1
ATOM 5744 N N . ASN A 1 746 ? 20.438 -2.877 -4.273 1 27.5 746 ASN A N 1
ATOM 5745 C CA . ASN A 1 746 ? 19.125 -3.346 -3.854 1 27.5 746 ASN A CA 1
ATOM 5746 C C . ASN A 1 746 ? 18.094 -3.199 -4.973 1 27.5 746 ASN A C 1
ATOM 5748 O O . ASN A 1 746 ? 18.281 -2.412 -5.902 1 27.5 746 ASN A O 1
ATOM 5752 N N . ASP A 1 747 ? 17.062 -3.951 -4.801 1 31.11 747 ASP A N 1
ATOM 5753 C CA . ASP A 1 747 ? 15.922 -4.293 -5.645 1 31.11 747 ASP A CA 1
ATOM 5754 C C . ASP A 1 747 ? 15.094 -3.053 -5.977 1 31.11 747 ASP A C 1
ATOM 5756 O O . ASP A 1 747 ? 14.469 -2.463 -5.098 1 31.11 747 ASP A O 1
ATOM 5760 N N . VAL A 1 748 ? 15.602 -2.143 -6.711 1 29 748 VAL A N 1
ATOM 5761 C CA . VAL A 1 748 ? 14.867 -0.994 -7.23 1 29 748 VAL A CA 1
ATOM 5762 C C . VAL A 1 748 ? 13.523 -1.452 -7.785 1 29 748 VAL A C 1
ATOM 5764 O O . VAL A 1 748 ? 13.438 -2.496 -8.438 1 29 748 VAL A O 1
ATOM 5767 N N . VAL A 1 749 ? 12.5 -1.06 -7.25 1 33.22 749 VAL A N 1
ATOM 5768 C CA . VAL A 1 749 ? 11.18 -1.245 -7.84 1 33.22 749 VAL A CA 1
ATOM 5769 C C . VAL A 1 749 ? 11.203 -0.824 -9.305 1 33.22 749 VAL A C 1
ATOM 5771 O O . VAL A 1 749 ? 11.523 0.324 -9.625 1 33.22 749 VAL A O 1
ATOM 5774 N N . GLY A 1 750 ? 11.477 -1.673 -10.195 1 30.44 750 GLY A N 1
ATOM 5775 C CA . GLY A 1 750 ? 11.539 -1.534 -11.641 1 30.44 750 GLY A CA 1
ATOM 5776 C C . GLY A 1 750 ? 10.383 -0.726 -12.211 1 30.44 750 GLY A C 1
ATOM 5777 O O . GLY A 1 750 ? 9.352 -0.563 -11.562 1 30.44 750 GLY A O 1
ATOM 5778 N N . ARG A 1 751 ? 10.68 0.06 -13.203 1 33.09 751 ARG A N 1
ATOM 5779 C CA . ARG A 1 751 ? 9.789 0.867 -14.039 1 33.09 751 ARG A CA 1
ATOM 5780 C C . ARG A 1 751 ? 8.656 0.023 -14.609 1 33.09 751 ARG A C 1
ATOM 5782 O O . ARG A 1 751 ? 8.898 -0.986 -15.273 1 33.09 751 ARG A O 1
ATOM 5789 N N . ARG A 1 752 ? 7.527 -0.089 -13.961 1 33.59 752 ARG A N 1
ATOM 5790 C CA . ARG A 1 752 ? 6.41 -0.702 -14.672 1 33.59 752 ARG A CA 1
ATOM 5791 C C . ARG A 1 752 ? 5.945 0.18 -15.828 1 33.59 752 ARG A C 1
ATOM 5793 O O . ARG A 1 752 ? 5.891 1.405 -15.695 1 33.59 752 ARG A O 1
ATOM 5800 N N . PHE A 1 753 ? 6.074 -0.278 -17.016 1 30.64 753 PHE A N 1
ATOM 5801 C CA . PHE A 1 753 ? 5.496 0.347 -18.203 1 30.64 753 PHE A CA 1
ATOM 5802 C C . PHE A 1 753 ? 3.986 0.496 -18.062 1 30.64 753 PHE A C 1
ATOM 5804 O O . PHE A 1 753 ? 3.271 -0.497 -17.906 1 30.64 753 PHE A O 1
ATOM 5811 N N . GLU A 1 754 ? 3.504 1.404 -17.438 1 29.72 754 GLU A N 1
ATOM 5812 C CA . GLU A 1 754 ? 2.059 1.577 -17.562 1 29.72 754 GLU A CA 1
ATOM 5813 C C . GLU A 1 754 ? 1.669 1.941 -18.984 1 29.72 754 GLU A C 1
ATOM 5815 O O . GLU A 1 754 ? 2.199 2.898 -19.562 1 29.72 754 GLU A O 1
ATOM 5820 N N . THR A 1 755 ? 1.328 1.047 -19.859 1 24.94 755 THR A N 1
ATOM 5821 C CA . THR A 1 755 ? 0.816 1.271 -21.219 1 24.94 755 THR A CA 1
ATOM 5822 C C . THR A 1 755 ? -0.273 2.34 -21.203 1 24.94 755 THR A C 1
ATOM 5824 O O . THR A 1 755 ? -1.25 2.232 -20.469 1 24.94 755 THR A O 1
ATOM 5827 N N . VAL A 1 756 ? 0.001 3.516 -21.656 1 24.33 756 VAL A N 1
ATOM 5828 C CA . VAL A 1 756 ? -1.012 4.5 -22.016 1 24.33 756 VAL A CA 1
ATOM 5829 C C . VAL A 1 756 ? -1.764 4.035 -23.266 1 24.33 756 VAL A C 1
ATOM 5831 O O . VAL A 1 756 ? -1.156 3.789 -24.297 1 24.33 756 VAL A O 1
ATOM 5834 N N . GLY A 1 757 ? -2.773 3.217 -23.391 1 21.34 757 GLY A N 1
ATOM 5835 C CA . GLY A 1 757 ? -3.652 2.926 -24.516 1 21.34 757 GLY A CA 1
ATOM 5836 C C . GLY A 1 757 ? -4.008 4.156 -25.328 1 21.34 757 GLY A C 1
ATOM 5837 O O . GLY A 1 757 ? -4.27 5.223 -24.766 1 21.34 757 GLY A O 1
ATOM 5838 N N . GLY A 1 758 ? -3.521 4.309 -26.609 1 20.06 758 GLY A N 1
ATOM 5839 C CA . GLY A 1 758 ? -3.785 5.23 -27.703 1 20.06 758 GLY A CA 1
ATOM 5840 C C . GLY A 1 758 ? -5.266 5.477 -27.938 1 20.06 758 GLY A C 1
ATOM 5841 O O . GLY A 1 758 ? -6.094 4.613 -27.641 1 20.06 758 GLY A O 1
ATOM 5842 N N . SER A 1 759 ? -5.664 6.746 -28.094 1 20.66 759 SER A N 1
ATOM 5843 C CA . SER A 1 759 ? -6.867 7.422 -28.562 1 20.66 759 SER A CA 1
ATOM 5844 C C . SER A 1 759 ? -7.148 7.109 -30.031 1 20.66 759 SER A C 1
ATOM 5846 O O . SER A 1 759 ? -6.277 7.293 -30.875 1 20.66 759 SER A O 1
ATOM 5848 N N . GLU A 1 760 ? -7.699 6.066 -30.625 1 19.19 760 GLU A N 1
ATOM 5849 C CA . GLU A 1 760 ? -8.523 6.246 -31.812 1 19.19 760 GLU A CA 1
ATOM 5850 C C . GLU A 1 760 ? -9.359 7.52 -31.703 1 19.19 760 GLU A C 1
ATOM 5852 O O . GLU A 1 760 ? -9.867 7.855 -30.641 1 19.19 760 GLU A O 1
ATOM 5857 N N . GLY A 1 761 ? -9.227 8.477 -32.781 1 20.42 761 GLY A N 1
ATOM 5858 C CA . GLY A 1 761 ? -9.781 9.766 -33.156 1 20.42 761 GLY A CA 1
ATOM 5859 C C . GLY A 1 761 ? -11.297 9.781 -33.188 1 20.42 761 GLY A C 1
ATOM 5860 O O . GLY A 1 761 ? -11.906 10.727 -33.688 1 20.42 761 GLY A O 1
ATOM 5861 N N . GLY A 1 762 ? -12.117 8.891 -32.875 1 18.41 762 GLY A N 1
ATOM 5862 C CA . GLY A 1 762 ? -13.438 9.281 -33.344 1 18.41 762 GLY A CA 1
ATOM 5863 C C . GLY A 1 762 ? -13.773 10.727 -33.031 1 18.41 762 GLY A C 1
ATOM 5864 O O . GLY A 1 762 ? -13.133 11.352 -32.188 1 18.41 762 GLY A O 1
ATOM 5865 N N . GLY A 1 763 ? -14.484 11.398 -34.094 1 20.06 763 GLY A N 1
ATOM 5866 C CA . GLY A 1 763 ? -15.047 12.672 -34.5 1 20.06 763 GLY A CA 1
ATOM 5867 C C . GLY A 1 763 ? -15.828 13.359 -33.406 1 20.06 763 GLY A C 1
ATOM 5868 O O . GLY A 1 763 ? -16.828 12.828 -32.906 1 20.06 763 GLY A O 1
ATOM 5869 N N . GLU A 1 764 ? -15.289 13.844 -32.375 1 18.11 764 GLU A N 1
ATOM 5870 C CA . GLU A 1 764 ? -16.297 14.781 -31.891 1 18.11 764 GLU A CA 1
ATOM 5871 C C . GLU A 1 764 ? -16.641 15.812 -32.969 1 18.11 764 GLU A C 1
ATOM 5873 O O . GLU A 1 764 ? -17.812 16 -33.281 1 18.11 764 GLU A O 1
ATOM 5878 N N . PHE A 1 765 ? -16.125 17.016 -32.844 1 17.47 765 PHE A N 1
ATOM 5879 C CA . PHE A 1 765 ? -17.094 18.109 -32.812 1 17.47 765 PHE A CA 1
ATOM 5880 C C . PHE A 1 765 ? -17.281 18.719 -34.188 1 17.47 765 PHE A C 1
ATOM 5882 O O . PHE A 1 765 ? -16.547 19.625 -34.562 1 17.47 765 PHE A O 1
ATOM 5889 N N . VAL A 1 766 ? -17.203 17.969 -35.469 1 17.81 766 VAL A N 1
ATOM 5890 C CA . VAL A 1 766 ? -17.25 18.953 -36.531 1 17.81 766 VAL A CA 1
ATOM 5891 C C . VAL A 1 766 ? -18.406 19.922 -36.312 1 17.81 766 VAL A C 1
ATOM 5893 O O . VAL A 1 766 ? -19.562 19.5 -36.219 1 17.81 766 VAL A O 1
ATOM 5896 N N . PHE A 1 767 ? -18.047 20.844 -35.438 1 16.8 767 PHE A N 1
ATOM 5897 C CA . PHE A 1 767 ? -18.984 21.953 -35.281 1 16.8 767 PHE A CA 1
ATOM 5898 C C . PHE A 1 767 ? -19.266 22.609 -36.625 1 16.8 767 PHE A C 1
ATOM 5900 O O . PHE A 1 767 ? -18.453 23.391 -37.125 1 16.8 767 PHE A O 1
ATOM 5907 N N . ALA A 1 768 ? -19.453 21.656 -37.656 1 16.28 768 ALA A N 1
ATOM 5908 C CA . ALA A 1 768 ? -19.719 22.375 -38.906 1 16.28 768 ALA A CA 1
ATOM 5909 C C . ALA A 1 768 ? -20.672 23.547 -38.688 1 16.28 768 ALA A C 1
ATOM 5911 O O . ALA A 1 768 ? -21.734 23.375 -38.062 1 16.28 768 ALA A O 1
ATOM 5912 N N . LEU A 1 769 ? -19.906 24.703 -38.562 1 16.08 769 LEU A N 1
ATOM 5913 C CA . LEU A 1 769 ? -20.547 26.016 -38.594 1 16.08 769 LEU A CA 1
ATOM 5914 C C . LEU A 1 769 ? -21.484 26.109 -39.812 1 16.08 769 LEU A C 1
ATOM 5916 O O . LEU A 1 769 ? -21.031 26.172 -40.938 1 16.08 769 LEU A O 1
ATOM 5920 N N . GLY A 1 770 ? -22.328 25.016 -39.812 1 15.23 770 GLY A N 1
ATOM 5921 C CA . GLY A 1 770 ? -23.266 25.125 -40.906 1 15.23 770 GLY A CA 1
ATOM 5922 C C . GLY A 1 770 ? -23.656 26.562 -41.219 1 15.23 770 GLY A C 1
ATOM 5923 O O . GLY A 1 770 ? -23.781 27.391 -40.312 1 15.23 770 GLY A O 1
ATOM 5924 N N . ASP A 1 771 ? -23.281 27.031 -42.406 1 15.73 771 ASP A N 1
ATOM 5925 C CA . ASP A 1 771 ? -23.516 28.234 -43.188 1 15.73 771 ASP A CA 1
ATOM 5926 C C . ASP A 1 771 ? -24.938 28.75 -43 1 15.73 771 ASP A C 1
ATOM 5928 O O . ASP A 1 771 ? -25.812 28 -42.562 1 15.73 771 ASP A O 1
ATOM 5932 N N . ASN A 1 772 ? -25.172 29.938 -43.75 1 14.8 772 ASN A N 1
ATOM 5933 C CA . ASN A 1 772 ? -26.062 31.094 -43.719 1 14.8 772 ASN A CA 1
ATOM 5934 C C . ASN A 1 772 ? -27.5 30.688 -44 1 14.8 772 ASN A C 1
ATOM 5936 O O . ASN A 1 772 ? -28.438 31.312 -43.469 1 14.8 772 ASN A O 1
ATOM 5940 N N . ASP A 1 773 ? -27.781 30.047 -45.156 1 14.82 773 ASP A N 1
ATOM 5941 C CA . ASP A 1 773 ? -28.562 30.797 -46.125 1 14.82 773 ASP A CA 1
ATOM 5942 C C . ASP A 1 773 ? -30 31.016 -45.625 1 14.82 773 ASP A C 1
ATOM 5944 O O . ASP A 1 773 ? -30.438 30.375 -44.688 1 14.82 773 ASP A O 1
ATOM 5948 N N . ASN A 1 774 ? -30.906 30.828 -46.594 1 15.21 774 ASN A N 1
ATOM 5949 C CA . ASN A 1 774 ? -31.969 31.578 -47.281 1 15.21 774 ASN A CA 1
ATOM 5950 C C . ASN A 1 774 ? -33.281 31.531 -46.469 1 15.21 774 ASN A C 1
ATOM 5952 O O . ASN A 1 774 ? -33.469 30.672 -45.625 1 15.21 774 ASN A O 1
ATOM 5956 N N . GLU A 1 775 ? -34.438 31.984 -47.156 1 15.97 775 GLU A N 1
ATOM 5957 C CA . GLU A 1 775 ? -35.562 32.906 -47.188 1 15.97 775 GLU A CA 1
ATOM 5958 C C . GLU A 1 775 ? -36.75 32.344 -46.406 1 15.97 775 GLU A C 1
ATOM 5960 O O . GLU A 1 775 ? -36.844 31.156 -46.156 1 15.97 775 GLU A O 1
ATOM 5965 N N . ASP A 1 776 ? -37.969 32.906 -46.562 1 15.47 776 ASP A N 1
ATOM 5966 C CA . ASP A 1 776 ? -39.219 33.594 -46.375 1 15.47 776 ASP A CA 1
ATOM 5967 C C . ASP A 1 776 ? -40.375 32.594 -46.125 1 15.47 776 ASP A C 1
ATOM 5969 O O . ASP A 1 776 ? -40.219 31.391 -46.375 1 15.47 776 ASP A O 1
ATOM 5973 N N . ALA A 1 777 ? -41.531 32.906 -46.906 1 14.55 777 ALA A N 1
ATOM 5974 C CA . ALA A 1 777 ? -42.875 33.406 -46.594 1 14.55 777 ALA A CA 1
ATOM 5975 C C . ALA A 1 777 ? -43.875 32.25 -46.438 1 14.55 777 ALA A C 1
ATOM 5977 O O . ALA A 1 777 ? -45.062 32.469 -46.312 1 14.55 777 ALA A O 1
ATOM 5978 N N . ALA A 1 778 ? -43.531 30.938 -46.656 1 13.59 778 ALA A N 1
ATOM 5979 C CA . ALA A 1 778 ? -44.781 30.484 -47.188 1 13.59 778 ALA A CA 1
ATOM 5980 C C . ALA A 1 778 ? -45.938 30.75 -46.219 1 13.59 778 ALA A C 1
ATOM 5982 O O . ALA A 1 778 ? -45.906 30.312 -45.062 1 13.59 778 ALA A O 1
ATOM 5983 N N . MET A 1 779 ? -46.938 31.781 -46.406 1 14.17 779 MET A N 1
ATOM 5984 C CA . MET A 1 779 ? -48.188 32.5 -46.094 1 14.17 779 MET A CA 1
ATOM 5985 C C . MET A 1 779 ? -49.281 31.5 -45.688 1 14.17 779 MET A C 1
ATOM 5987 O O . MET A 1 779 ? -49.938 31.688 -44.656 1 14.17 779 MET A O 1
ATOM 5991 N N . ASP A 1 780 ? -50.219 31.016 -46.625 1 15.05 780 ASP A N 1
ATOM 5992 C CA . ASP A 1 780 ? -51.625 31.406 -46.812 1 15.05 780 ASP A CA 1
ATOM 5993 C C . ASP A 1 780 ? -52.562 30.469 -46.031 1 15.05 780 ASP A C 1
ATOM 5995 O O . ASP A 1 780 ? -52.188 29.375 -45.656 1 15.05 780 ASP A O 1
ATOM 5999 N N . GLU A 1 781 ? -53.938 30.266 -46.688 1 14.77 781 GLU A N 1
ATOM 6000 C CA . GLU A 1 781 ? -55.375 30.531 -46.531 1 14.77 781 GLU A CA 1
ATOM 6001 C C . GLU A 1 781 ? -56.125 29.312 -46.031 1 14.77 781 GLU A C 1
ATOM 6003 O O . GLU A 1 781 ? -57.219 29.438 -45.5 1 14.77 781 GLU A O 1
ATOM 6008 N N . ILE A 1 782 ? -55.906 27.953 -46.031 1 14.69 782 ILE A N 1
ATOM 6009 C CA . ILE A 1 782 ? -57.219 27.516 -46.5 1 14.69 782 ILE A CA 1
ATOM 6010 C C . ILE A 1 782 ? -58.281 27.734 -45.438 1 14.69 782 ILE A C 1
ATOM 6012 O O . ILE A 1 782 ? -58.062 27.406 -44.25 1 14.69 782 ILE A O 1
ATOM 6016 N N . PRO A 1 783 ? -59.656 28.328 -45.719 1 15.45 783 PRO A N 1
ATOM 6017 C CA . PRO A 1 783 ? -60.969 28.906 -45.5 1 15.45 783 PRO A CA 1
ATOM 6018 C C . PRO A 1 783 ? -61.844 28.047 -44.594 1 15.45 783 PRO A C 1
ATOM 6020 O O . PRO A 1 783 ? -62.062 28.391 -43.438 1 15.45 783 PRO A O 1
ATOM 6023 N N . ASP A 1 784 ? -63.125 27.625 -45.188 1 14.54 784 ASP A N 1
ATOM 6024 C CA . ASP A 1 784 ? -64.562 27.875 -45.031 1 14.54 784 ASP A CA 1
ATOM 6025 C C . ASP A 1 784 ? -65.25 26.719 -44.312 1 14.54 784 ASP A C 1
ATOM 6027 O O . ASP A 1 784 ? -66.438 26.812 -43.969 1 14.54 784 ASP A O 1
ATOM 6031 N N . ILE A 1 785 ? -65.062 25.578 -43.844 1 15.88 785 ILE A N 1
ATOM 6032 C CA . ILE A 1 785 ? -66.312 24.828 -44.031 1 15.88 785 ILE A CA 1
ATOM 6033 C C . ILE A 1 785 ? -67.375 25.469 -43.188 1 15.88 785 ILE A C 1
ATOM 6035 O O . ILE A 1 785 ? -67.125 26.016 -42.125 1 15.88 785 ILE A O 1
ATOM 6039 N N . VAL A 1 786 ? -68.875 25.094 -43.438 1 16.73 786 VAL A N 1
ATOM 6040 C CA . VAL A 1 786 ? -70.25 25.172 -43.844 1 16.73 786 VAL A CA 1
ATOM 6041 C C . VAL A 1 786 ? -71.188 25.109 -42.625 1 16.73 786 VAL A C 1
ATOM 6043 O O . VAL A 1 786 ? -70.75 24.625 -41.562 1 16.73 786 VAL A O 1
ATOM 6046 N N . ASP A 1 787 ? -72.812 25 -42.875 1 17.19 787 ASP A N 1
ATOM 6047 C CA . ASP A 1 787 ? -74.125 25.484 -42.656 1 17.19 787 ASP A CA 1
ATOM 6048 C C . ASP A 1 787 ? -74.875 24.625 -41.625 1 17.19 787 ASP A C 1
ATOM 6050 O O . ASP A 1 787 ? -76.062 24.922 -41.281 1 17.19 787 ASP A O 1
ATOM 6054 N N . VAL A 1 788 ? -74.625 23.578 -40.906 1 18.78 788 VAL A N 1
ATOM 6055 C CA . VAL A 1 788 ? -75.875 22.859 -40.688 1 18.78 788 VAL A CA 1
ATOM 6056 C C . VAL A 1 788 ? -76.812 23.672 -39.75 1 18.78 788 VAL A C 1
ATOM 6058 O O . VAL A 1 788 ? -76.312 24.297 -38.812 1 18.78 788 VAL A O 1
ATOM 6061 N N . GLU A 1 789 ? -78.125 23.875 -40.219 1 17.28 789 GLU A N 1
ATOM 6062 C CA . GLU A 1 789 ? -79.562 24.234 -40.031 1 17.28 789 GLU A CA 1
ATOM 6063 C C . GLU A 1 789 ? -80.062 23.688 -38.688 1 17.28 789 GLU A C 1
ATOM 6065 O O . GLU A 1 789 ? -79.688 22.578 -38.281 1 17.28 789 GLU A O 1
ATOM 6070 N N . PRO A 1 790 ? -81 24.531 -38 1 19.39 790 PRO A N 1
ATOM 6071 C CA . PRO A 1 790 ? -81.938 24.812 -36.906 1 19.39 790 PRO A CA 1
ATOM 6072 C C . PRO A 1 790 ? -83.125 23.891 -36.938 1 19.39 790 PRO A C 1
ATOM 6074 O O . PRO A 1 790 ? -84.062 24.094 -36.188 1 19.39 790 PRO A O 1
ATOM 6077 N N . ASP A 1 791 ? -83.25 22.984 -37.812 1 16.78 791 ASP A N 1
ATOM 6078 C CA . ASP A 1 791 ? -84.688 22.734 -37.875 1 16.78 791 ASP A CA 1
ATOM 6079 C C . ASP A 1 791 ? -85.25 22.281 -36.5 1 16.78 791 ASP A C 1
ATOM 6081 O O . ASP A 1 791 ? -86.25 22.781 -36.031 1 16.78 791 ASP A O 1
ATOM 6085 N N . SER A 1 792 ? -85.625 20.984 -36.25 1 19.2 792 SER A N 1
ATOM 6086 C CA . SER A 1 792 ? -87.062 20.734 -36.094 1 19.2 792 SER A CA 1
ATOM 6087 C C . SER A 1 792 ? -87.562 21.156 -34.719 1 19.2 792 SER A C 1
ATOM 6089 O O . SER A 1 792 ? -86.75 21.344 -33.812 1 19.2 792 SER A O 1
ATOM 6091 N N . ASP A 1 793 ? -88.562 20.5 -34.219 1 19.16 793 ASP A N 1
ATOM 6092 C CA . ASP A 1 793 ? -89.938 20.656 -33.719 1 19.16 793 ASP A CA 1
ATOM 6093 C C . ASP A 1 793 ? -89.938 20.953 -32.219 1 19.16 793 ASP A C 1
ATOM 6095 O O . ASP A 1 793 ? -90.625 21.891 -31.766 1 19.16 793 ASP A O 1
ATOM 6099 N N . GLU A 1 794 ? -90.688 20.062 -31.391 1 19.83 794 GLU A N 1
ATOM 6100 C CA . GLU A 1 794 ? -92 20.438 -30.766 1 19.83 794 GLU A CA 1
ATOM 6101 C C . GLU A 1 794 ? -91.75 21.234 -29.469 1 19.83 794 GLU A C 1
ATOM 6103 O O . GLU A 1 794 ? -90.625 21.25 -28.938 1 19.83 794 GLU A O 1
ATOM 6108 N N . GLU A 1 795 ? -92.688 21.016 -28.359 1 20.81 795 GLU A N 1
ATOM 6109 C CA . GLU A 1 795 ? -93.375 21.609 -27.203 1 20.81 795 GLU A CA 1
ATOM 6110 C C . GLU A 1 795 ? -92.438 21.594 -25.984 1 20.81 795 GLU A C 1
ATOM 6112 O O . GLU A 1 795 ? -91.75 20.594 -25.734 1 20.81 795 GLU A O 1
ATOM 6117 N N . MET B 1 1 ? -29.844 42.344 2.766 1 26.59 1 MET B N 1
ATOM 6118 C CA . MET B 1 1 ? -28.578 41.625 2.879 1 26.59 1 MET B CA 1
ATOM 6119 C C . MET B 1 1 ? -28.578 40.688 4.074 1 26.59 1 MET B C 1
ATOM 6121 O O . MET B 1 1 ? -28.734 41.125 5.215 1 26.59 1 MET B O 1
ATOM 6125 N N . ALA B 1 2 ? -29.156 39.594 4.086 1 36.81 2 ALA B N 1
ATOM 6126 C CA . ALA B 1 2 ? -29.562 38.719 5.184 1 36.81 2 ALA B CA 1
ATOM 6127 C C . ALA B 1 2 ? -28.406 38.5 6.156 1 36.81 2 ALA B C 1
ATOM 6129 O O . ALA B 1 2 ? -27.266 38.312 5.738 1 36.81 2 ALA B O 1
ATOM 6130 N N . ALA B 1 3 ? -28.328 39 7.234 1 41.09 3 ALA B N 1
ATOM 6131 C CA . ALA B 1 3 ? -27.406 39.031 8.375 1 41.09 3 ALA B CA 1
ATOM 6132 C C . ALA B 1 3 ? -26.875 37.625 8.656 1 41.09 3 ALA B C 1
ATOM 6134 O O . ALA B 1 3 ? -27.609 36.75 9.109 1 41.09 3 ALA B O 1
ATOM 6135 N N . PHE B 1 4 ? -26.234 37.031 7.699 1 54.66 4 PHE B N 1
ATOM 6136 C CA . PHE B 1 4 ? -25.75 35.688 7.914 1 54.66 4 PHE B CA 1
ATOM 6137 C C . PHE B 1 4 ? -25.078 35.562 9.273 1 54.66 4 PHE B C 1
ATOM 6139 O O . PHE B 1 4 ? -24.219 36.375 9.617 1 54.66 4 PHE B O 1
ATOM 6146 N N . ASP B 1 5 ? -25.703 34.969 10.219 1 69.88 5 ASP B N 1
ATOM 6147 C CA . ASP B 1 5 ? -25.312 34.656 11.586 1 69.88 5 ASP B CA 1
ATOM 6148 C C . ASP B 1 5 ? -24 33.875 11.609 1 69.88 5 ASP B C 1
ATOM 6150 O O . ASP B 1 5 ? -23.766 33 10.758 1 69.88 5 ASP B O 1
ATOM 6154 N N . HIS B 1 6 ? -23.016 34.469 12.195 1 82.75 6 HIS B N 1
ATOM 6155 C CA . HIS B 1 6 ? -21.734 33.812 12.414 1 82.75 6 HIS B CA 1
ATOM 6156 C C . HIS B 1 6 ? -21.906 32.438 13.055 1 82.75 6 HIS B C 1
ATOM 6158 O O . HIS B 1 6 ? -22.891 32.188 13.734 1 82.75 6 HIS B O 1
ATOM 6164 N N . VAL B 1 7 ? -21.141 31.641 12.586 1 85.12 7 VAL B N 1
ATOM 6165 C CA . VAL B 1 7 ? -21.156 30.297 13.125 1 85.12 7 VAL B CA 1
ATOM 6166 C C . VAL B 1 7 ? -20.25 30.219 14.367 1 85.12 7 VAL B C 1
ATOM 6168 O O . VAL B 1 7 ? -19.391 31.078 14.562 1 85.12 7 VAL B O 1
ATOM 6171 N N . GLN B 1 8 ? -20.5 29.266 15.211 1 83.81 8 GLN B N 1
ATOM 6172 C CA . GLN B 1 8 ? -19.734 29.125 16.438 1 83.81 8 GLN B CA 1
ATOM 6173 C C . GLN B 1 8 ? -18.297 28.688 16.156 1 83.81 8 GLN B C 1
ATOM 6175 O O . GLN B 1 8 ? -17.344 29.312 16.625 1 83.81 8 GLN B O 1
ATOM 6180 N N . ASN B 1 9 ? -18.094 27.641 15.484 1 87.94 9 ASN B N 1
ATOM 6181 C CA . ASN B 1 9 ? -16.797 27.109 15.094 1 87.94 9 ASN B CA 1
ATOM 6182 C C . ASN B 1 9 ? -16.906 26.141 13.922 1 87.94 9 ASN B C 1
ATOM 6184 O O . ASN B 1 9 ? -17.984 26.016 13.32 1 87.94 9 ASN B O 1
ATOM 6188 N N . MET B 1 10 ? -15.844 25.609 13.555 1 89.94 10 MET B N 1
ATOM 6189 C CA . MET B 1 10 ? -15.82 24.734 12.383 1 89.94 10 MET B CA 1
ATOM 6190 C C . MET B 1 10 ? -16.672 23.5 12.609 1 89.94 10 MET B C 1
ATOM 6192 O O . MET B 1 10 ? -17.016 22.797 11.664 1 89.94 10 MET B O 1
ATOM 6196 N N . TYR B 1 11 ? -17.016 23.156 13.922 1 88.69 11 TYR B N 1
ATOM 6197 C CA . TYR B 1 11 ? -17.781 21.969 14.242 1 88.69 11 TYR B CA 1
ATOM 6198 C C . TYR B 1 11 ? -19.266 22.281 14.328 1 88.69 11 TYR B C 1
ATOM 6200 O O . TYR B 1 11 ? -20.094 21.406 14.602 1 88.69 11 TYR B O 1
ATOM 6208 N N . ASP B 1 12 ? -19.625 23.531 14.055 1 88.62 12 ASP B N 1
ATOM 6209 C CA . ASP B 1 12 ? -21.031 23.953 14.133 1 88.62 12 ASP B CA 1
ATOM 6210 C C . ASP B 1 12 ? -21.859 23.297 13.039 1 88.62 12 ASP B C 1
ATOM 6212 O O . ASP B 1 12 ? -21.547 23.422 11.852 1 88.62 12 ASP B O 1
ATOM 6216 N N . VAL B 1 13 ? -22.953 22.719 13.383 1 87.81 13 VAL B N 1
ATOM 6217 C CA . VAL B 1 13 ? -23.812 21.984 12.461 1 87.81 13 VAL B CA 1
ATOM 6218 C C . VAL B 1 13 ? -24.531 22.953 11.523 1 87.81 13 VAL B C 1
ATOM 6220 O O . VAL B 1 13 ? -24.906 22.578 10.414 1 87.81 13 VAL B O 1
ATOM 6223 N N . SER B 1 14 ? -24.656 24.219 11.977 1 87.88 14 SER B N 1
ATOM 6224 C CA . SER B 1 14 ? -25.344 25.219 11.164 1 87.88 14 SER B CA 1
ATOM 6225 C C . SER B 1 14 ? -24.516 25.594 9.938 1 87.88 14 SER B C 1
ATOM 6227 O O . SER B 1 14 ? -25.047 26.172 8.984 1 87.88 14 SER B O 1
ATOM 6229 N N . LEU B 1 15 ? -23.312 25.266 9.961 1 89.38 15 LEU B N 1
ATOM 6230 C CA . LEU B 1 15 ? -22.406 25.578 8.867 1 89.38 15 LEU B CA 1
ATOM 6231 C C . LEU B 1 15 ? -22.609 24.625 7.695 1 89.38 15 LEU B C 1
ATOM 6233 O O . LEU B 1 15 ? -22.344 24.984 6.543 1 89.38 15 LEU B O 1
ATOM 6237 N N . LYS B 1 16 ? -23.125 23.516 7.887 1 91.5 16 LYS B N 1
ATOM 6238 C CA . LYS B 1 16 ? -23.172 22.453 6.895 1 91.5 16 LYS B CA 1
ATOM 6239 C C . LYS B 1 16 ? -24.109 22.797 5.75 1 91.5 16 LYS B C 1
ATOM 6241 O O . LYS B 1 16 ? -23.719 22.766 4.582 1 91.5 16 LYS B O 1
ATOM 6246 N N . PRO B 1 17 ? -25.406 23.219 6.043 1 92.12 17 PRO B N 1
ATOM 6247 C CA . PRO B 1 17 ? -26.266 23.578 4.922 1 92.12 17 PRO B CA 1
ATOM 6248 C C . PRO B 1 17 ? -25.766 24.797 4.16 1 92.12 17 PRO B C 1
ATOM 6250 O O . PRO B 1 17 ? -25.938 24.875 2.938 1 92.12 17 PRO B O 1
ATOM 625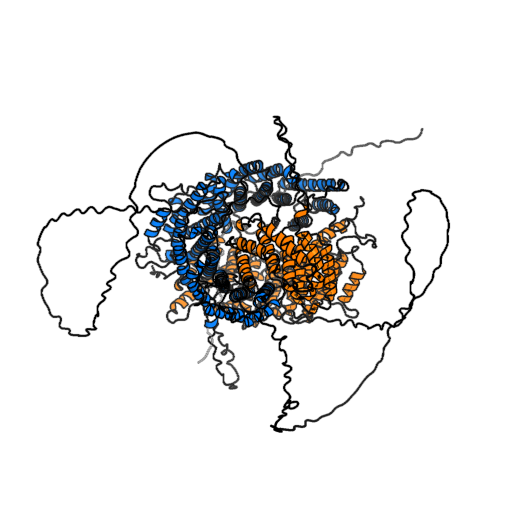3 N N . ARG B 1 18 ? -25.188 25.641 4.848 1 90.56 18 ARG B N 1
ATOM 6254 C CA . ARG B 1 18 ? -24.672 26.859 4.211 1 90.56 18 ARG B CA 1
ATOM 6255 C C . ARG B 1 18 ? -23.516 26.531 3.268 1 90.56 18 ARG B C 1
ATOM 6257 O O . ARG B 1 18 ? -23.453 27.047 2.152 1 90.56 18 ARG B O 1
ATOM 6264 N N . LEU B 1 19 ? -22.672 25.781 3.744 1 90.88 19 LEU B N 1
ATOM 6265 C CA . LEU B 1 19 ? -21.531 25.375 2.939 1 90.88 19 LEU B CA 1
ATOM 6266 C C . LEU B 1 19 ? -21.969 24.625 1.689 1 90.88 19 LEU B C 1
ATOM 6268 O O . LEU B 1 19 ? -21.453 24.859 0.598 1 90.88 19 LEU B O 1
ATOM 6272 N N . LEU B 1 20 ? -22.875 23.766 1.837 1 93.38 20 LEU B N 1
ATOM 6273 C CA . LEU B 1 20 ? -23.359 22.984 0.706 1 93.38 20 LEU B CA 1
ATOM 6274 C C . LEU B 1 20 ? -23.969 23.891 -0.358 1 93.38 20 LEU B C 1
ATOM 6276 O O . LEU B 1 20 ? -23.703 23.719 -1.55 1 93.38 20 LEU B O 1
ATOM 6280 N N . ARG B 1 21 ? -24.703 24.906 0.053 1 92.38 21 ARG B N 1
ATOM 6281 C CA . ARG B 1 21 ? -25.328 25.844 -0.888 1 92.38 21 ARG B CA 1
ATOM 6282 C C . ARG B 1 21 ? -24.266 26.672 -1.601 1 92.38 21 ARG B C 1
ATOM 6284 O O . ARG B 1 21 ? -24.375 26.953 -2.797 1 92.38 21 ARG B O 1
ATOM 6291 N N . SER B 1 22 ? -23.312 27.047 -0.845 1 88.62 22 SER B N 1
ATOM 6292 C CA . SER B 1 22 ? -22.234 27.812 -1.438 1 88.62 22 SER B CA 1
ATOM 6293 C C . SER B 1 22 ? -21.484 27 -2.488 1 88.62 22 SER B C 1
ATOM 6295 O O . SER B 1 22 ? -21.141 27.531 -3.549 1 88.62 22 SER B O 1
ATOM 6297 N N . PHE B 1 23 ? -21.25 25.766 -2.242 1 90.12 23 PHE B N 1
ATOM 6298 C CA . PHE B 1 23 ? -20.562 24.891 -3.186 1 90.12 23 PHE B CA 1
ATOM 6299 C C . PHE B 1 23 ? -21.375 24.719 -4.461 1 90.12 23 PHE B C 1
ATOM 6301 O O . PHE B 1 23 ? -20.828 24.719 -5.562 1 90.12 23 PHE B O 1
ATOM 6308 N N . ILE B 1 24 ? -22.656 24.562 -4.309 1 92.75 24 ILE B N 1
ATOM 6309 C CA . ILE B 1 24 ? -23.547 24.359 -5.457 1 92.75 24 ILE B CA 1
ATOM 6310 C C . ILE B 1 24 ? -23.516 25.609 -6.352 1 92.75 24 ILE B C 1
ATOM 6312 O O . ILE B 1 24 ? -23.422 25.484 -7.574 1 92.75 24 ILE B O 1
ATOM 6316 N N . LYS B 1 25 ? -23.469 26.672 -5.715 1 88.06 25 LYS B N 1
ATOM 6317 C CA . LYS B 1 25 ? -23.562 27.922 -6.461 1 88.06 25 LYS B CA 1
ATOM 6318 C C . LYS B 1 25 ? -22.234 28.266 -7.133 1 88.06 25 LYS B C 1
ATOM 6320 O O . LYS B 1 25 ? -22.219 28.703 -8.281 1 88.06 25 LYS B O 1
ATOM 6325 N N . GLU B 1 26 ? -21.172 27.984 -6.477 1 83.69 26 GLU B N 1
ATOM 6326 C CA . GLU B 1 26 ? -19.891 28.5 -6.934 1 83.69 26 GLU B CA 1
ATOM 6327 C C . GLU B 1 26 ? -19.141 27.453 -7.766 1 83.69 26 GLU B C 1
ATOM 6329 O O . GLU B 1 26 ? -18.391 27.812 -8.688 1 83.69 26 GLU B O 1
ATOM 6334 N N . LEU B 1 27 ? -19.328 26.234 -7.438 1 85.62 27 LEU B N 1
ATOM 6335 C CA . LEU B 1 27 ? -18.375 25.266 -7.992 1 85.62 27 LEU B CA 1
ATOM 6336 C C . LEU B 1 27 ? -19.094 24.266 -8.891 1 85.62 27 LEU B C 1
ATOM 6338 O O . LEU B 1 27 ? -18.453 23.641 -9.742 1 85.62 27 LEU B O 1
ATOM 6342 N N . ILE B 1 28 ? -20.312 24.016 -8.703 1 90.06 28 ILE B N 1
ATOM 6343 C CA . ILE B 1 28 ? -21.031 23.062 -9.531 1 90.06 28 ILE B CA 1
ATOM 6344 C C . ILE B 1 28 ? -21.766 23.781 -10.648 1 90.06 28 ILE B C 1
ATOM 6346 O O . ILE B 1 28 ? -22.594 24.672 -10.391 1 90.06 28 ILE B O 1
ATOM 6350 N N . PRO B 1 29 ? -21.422 23.422 -11.797 1 88.31 29 PRO B N 1
ATOM 6351 C CA . PRO B 1 29 ? -22 24.156 -12.93 1 88.31 29 PRO B CA 1
ATOM 6352 C C . PRO B 1 29 ? -23.5 23.922 -13.078 1 88.31 29 PRO B C 1
ATOM 6354 O O . PRO B 1 29 ? -24 22.859 -12.703 1 88.31 29 PRO B O 1
ATOM 6357 N N . ASP B 1 30 ? -24.078 24.875 -13.602 1 86.31 30 ASP B N 1
ATOM 6358 C CA . ASP B 1 30 ? -25.469 24.734 -14 1 86.31 30 ASP B CA 1
ATOM 6359 C C . ASP B 1 30 ? -25.578 24.25 -15.445 1 86.31 30 ASP B C 1
ATOM 6361 O O . ASP B 1 30 ? -24.578 23.891 -16.062 1 86.31 30 ASP B O 1
ATOM 6365 N N . GLU B 1 31 ? -26.719 24.156 -15.969 1 81.31 31 GLU B N 1
ATOM 6366 C CA . GLU B 1 31 ? -26.953 23.641 -17.312 1 81.31 31 GLU B CA 1
ATOM 6367 C C . GLU B 1 31 ? -26.219 24.453 -18.359 1 81.31 31 GLU B C 1
ATOM 6369 O O . GLU B 1 31 ? -25.719 23.906 -19.359 1 81.31 31 GLU B O 1
ATOM 6374 N N . LYS B 1 32 ? -25.938 25.703 -18.047 1 82.25 32 LYS B N 1
ATOM 6375 C CA . LYS B 1 32 ? -25.375 26.594 -19.062 1 82.25 32 LYS B CA 1
ATOM 6376 C C . LYS B 1 32 ? -23.875 26.766 -18.875 1 82.25 32 LYS B C 1
ATOM 6378 O O . LYS B 1 32 ? -23.156 27.172 -19.797 1 82.25 32 LYS B O 1
ATOM 6383 N N . GLN B 1 33 ? -23.438 26.406 -17.844 1 84.19 33 GLN B N 1
ATOM 6384 C CA . GLN B 1 33 ? -22.031 26.641 -17.531 1 84.19 33 GLN B CA 1
ATOM 6385 C C . GLN B 1 33 ? -21.172 25.422 -17.906 1 84.19 33 GLN B C 1
ATOM 6387 O O . GLN B 1 33 ? -21.641 24.281 -17.812 1 84.19 33 GLN B O 1
ATOM 6392 N N . GLN B 1 34 ? -20.062 25.75 -18.375 1 83.06 34 GLN B N 1
ATOM 6393 C CA . GLN B 1 34 ? -19.141 24.672 -18.703 1 83.06 34 GLN B CA 1
ATOM 6394 C C . GLN B 1 34 ? -18.5 24.094 -17.453 1 83.06 34 GLN B C 1
ATOM 6396 O O . GLN B 1 34 ? -18.422 24.766 -16.422 1 83.06 34 GLN B O 1
ATOM 6401 N N . LEU B 1 35 ? -18.172 22.781 -17.609 1 80.69 35 LEU B N 1
ATOM 6402 C CA . LEU B 1 35 ? -17.516 22.125 -16.484 1 80.69 35 LEU B CA 1
ATOM 6403 C C . LEU B 1 35 ? -16.141 22.719 -16.234 1 80.69 35 LEU B C 1
ATOM 6405 O O . LEU B 1 35 ? -15.367 22.922 -17.172 1 80.69 35 LEU B O 1
ATOM 6409 N N . GLY B 1 36 ? -16.016 23.297 -15.117 1 72.06 36 GLY B N 1
ATOM 6410 C CA . GLY B 1 36 ? -14.734 23.859 -14.734 1 72.06 36 GLY B CA 1
ATOM 6411 C C . GLY B 1 36 ? -13.641 22.812 -14.586 1 72.06 36 GLY B C 1
ATOM 6412 O O . GLY B 1 36 ? -13.734 21.734 -15.164 1 72.06 36 GLY B O 1
ATOM 6413 N N . ASN B 1 37 ? -12.602 23.109 -13.93 1 72.5 37 ASN B N 1
ATOM 6414 C CA . ASN B 1 37 ? -11.414 22.297 -13.688 1 72.5 37 ASN B CA 1
ATOM 6415 C C . ASN B 1 37 ? -11.734 21.109 -12.781 1 72.5 37 ASN B C 1
ATOM 6417 O O . ASN B 1 37 ? -12.375 21.266 -11.742 1 72.5 37 ASN B O 1
ATOM 6421 N N . PRO B 1 38 ? -11.445 19.922 -13.227 1 76.75 38 PRO B N 1
ATOM 6422 C CA . PRO B 1 38 ? -11.688 18.703 -12.43 1 76.75 38 PRO B CA 1
ATOM 6423 C C . PRO B 1 38 ? -11.078 18.797 -11.031 1 76.75 38 PRO B C 1
ATOM 6425 O O . PRO B 1 38 ? -11.547 18.125 -10.109 1 76.75 38 PRO B O 1
ATOM 6428 N N . LEU B 1 39 ? -10.172 19.672 -10.883 1 75.25 39 LEU B N 1
ATOM 6429 C CA . LEU B 1 39 ? -9.539 19.828 -9.578 1 75.25 39 LEU B CA 1
ATOM 6430 C C . LEU B 1 39 ? -10.492 20.469 -8.578 1 75.25 39 LEU B C 1
ATOM 6432 O O . LEU B 1 39 ? -10.477 20.141 -7.395 1 75.25 39 LEU B O 1
ATOM 6436 N N . GLU B 1 40 ? -11.281 21.25 -9.078 1 79.69 40 GLU B N 1
ATOM 6437 C CA . GLU B 1 40 ? -12.266 21.906 -8.219 1 79.69 40 GLU B CA 1
ATOM 6438 C C . GLU B 1 40 ? -13.312 20.922 -7.723 1 79.69 40 GLU B C 1
ATOM 6440 O O . GLU B 1 40 ? -13.742 21 -6.57 1 79.69 40 GLU B O 1
ATOM 6445 N N . LEU B 1 41 ? -13.641 20.031 -8.594 1 86.44 41 LEU B N 1
ATOM 6446 C CA . LEU B 1 41 ? -14.617 19.016 -8.203 1 86.44 41 LEU B CA 1
ATOM 6447 C C . LEU B 1 41 ? -14.047 18.094 -7.133 1 86.44 41 LEU B C 1
ATOM 6449 O O . LEU B 1 41 ? -14.758 17.672 -6.219 1 86.44 41 LEU B O 1
ATOM 6453 N N . SER B 1 42 ? -12.75 17.828 -7.266 1 84.81 42 SER B N 1
ATOM 6454 C CA . SER B 1 42 ? -12.094 16.984 -6.273 1 84.81 42 SER B CA 1
ATOM 6455 C C . SER B 1 42 ? -12.078 17.656 -4.902 1 84.81 42 SER B C 1
ATOM 6457 O O . SER B 1 42 ? -12.211 16.984 -3.877 1 84.81 42 SER B O 1
ATOM 6459 N N . GLN B 1 43 ? -11.992 18.938 -4.875 1 81 43 GLN B N 1
ATOM 6460 C CA . GLN B 1 43 ? -12.008 19.688 -3.621 1 81 43 GLN B CA 1
ATOM 6461 C C . GLN B 1 43 ? -13.391 19.641 -2.98 1 81 43 GLN B C 1
ATOM 6463 O O . GLN B 1 43 ? -13.516 19.562 -1.756 1 81 43 GLN B O 1
ATOM 6468 N N . VAL B 1 44 ? -14.367 19.719 -3.857 1 88.69 44 VAL B N 1
ATOM 6469 C CA . VAL B 1 44 ? -15.734 19.672 -3.367 1 88.69 44 VAL B CA 1
ATOM 6470 C C . VAL B 1 44 ? -16 18.297 -2.73 1 88.69 44 VAL B C 1
ATOM 6472 O O . VAL B 1 44 ? -16.578 18.219 -1.638 1 88.69 44 VAL B O 1
ATOM 6475 N N . VAL B 1 45 ? -15.531 17.281 -3.398 1 91.44 45 VAL B N 1
ATOM 6476 C CA . VAL B 1 45 ? -15.742 15.922 -2.904 1 91.44 45 VAL B CA 1
ATOM 6477 C C . VAL B 1 45 ? -15.023 15.734 -1.57 1 91.44 45 VAL B C 1
ATOM 6479 O O . VAL B 1 45 ? -15.578 15.164 -0.629 1 91.44 45 VAL B O 1
ATOM 6482 N N . SER B 1 46 ? -13.867 16.266 -1.438 1 87.69 46 SER B N 1
ATOM 6483 C CA . SER B 1 46 ? -13.102 16.156 -0.198 1 87.69 46 SER B CA 1
ATOM 6484 C C . SER B 1 46 ? -13.797 16.891 0.942 1 87.69 46 SER B C 1
ATOM 6486 O O . SER B 1 46 ? -13.836 16.406 2.072 1 87.69 46 SER B O 1
ATOM 6488 N N . ALA B 1 47 ? -14.32 18.031 0.637 1 89 47 ALA B N 1
ATOM 6489 C CA . ALA B 1 47 ? -15.016 18.828 1.648 1 89 47 ALA B CA 1
ATOM 6490 C C . ALA B 1 47 ? -16.281 18.125 2.111 1 89 47 ALA B C 1
ATOM 6492 O O . ALA B 1 47 ? -16.609 18.125 3.301 1 89 47 ALA B O 1
ATOM 6493 N N . ILE B 1 48 ? -16.984 17.547 1.153 1 92.62 48 ILE B N 1
ATOM 6494 C CA . ILE B 1 48 ? -18.219 16.844 1.474 1 92.62 48 ILE B CA 1
ATOM 6495 C C . ILE B 1 48 ? -17.906 15.688 2.428 1 92.62 48 ILE B C 1
ATOM 6497 O O . ILE B 1 48 ? -18.625 15.484 3.414 1 92.62 48 ILE B O 1
ATOM 6501 N N . LYS B 1 49 ? -16.844 14.992 2.23 1 89.75 49 LYS B N 1
ATOM 6502 C CA . LYS B 1 49 ? -16.5 13.836 3.041 1 89.75 49 LYS B CA 1
ATOM 6503 C C . LYS B 1 49 ? -15.953 14.258 4.402 1 89.75 49 LYS B C 1
ATOM 6505 O O . LYS B 1 49 ? -16.344 13.703 5.434 1 89.75 49 LYS B O 1
ATOM 6510 N N . THR B 1 50 ? -15.172 15.258 4.414 1 88.19 50 THR B N 1
ATOM 6511 C CA . THR B 1 50 ? -14.516 15.688 5.641 1 88.19 50 THR B CA 1
ATOM 6512 C C . THR B 1 50 ? -15.531 16.266 6.621 1 88.19 50 THR B C 1
ATOM 6514 O O . THR B 1 50 ? -15.477 15.984 7.82 1 88.19 50 THR B O 1
ATOM 6517 N N . HIS B 1 51 ? -16.516 17.031 6.137 1 89.5 51 HIS B N 1
ATOM 6518 C CA . HIS B 1 51 ? -17.453 17.734 7.012 1 89.5 51 HIS B CA 1
ATOM 6519 C C . HIS B 1 51 ? -18.797 17.016 7.082 1 89.5 51 HIS B C 1
ATOM 6521 O O . HIS B 1 51 ? -19.672 17.406 7.848 1 89.5 51 HIS B O 1
ATOM 6527 N N . GLY B 1 52 ? -18.922 15.977 6.305 1 90.25 52 GLY B N 1
ATOM 6528 C CA . GLY B 1 52 ? -20.188 15.25 6.305 1 90.25 52 GLY B CA 1
ATOM 6529 C C . GLY B 1 52 ? -21.375 16.094 5.875 1 90.25 52 GLY B C 1
ATOM 6530 O O . GLY B 1 52 ? -22.406 16.125 6.547 1 90.25 52 GLY B O 1
ATOM 6531 N N . LEU B 1 53 ? -21.25 16.766 4.797 1 92.81 53 LEU B N 1
ATOM 6532 C CA . LEU B 1 53 ? -22.219 17.781 4.375 1 92.81 53 LEU B CA 1
ATOM 6533 C C . LEU B 1 53 ? -23.531 17.125 3.947 1 92.81 53 LEU B C 1
ATOM 6535 O O . LEU B 1 53 ? -24.578 17.766 3.996 1 92.81 53 LEU B O 1
ATOM 6539 N N . LEU B 1 54 ? -23.469 15.859 3.535 1 94.94 54 LEU B N 1
ATOM 6540 C CA . LEU B 1 54 ? -24.672 15.211 3.029 1 94.94 54 LEU B CA 1
ATOM 6541 C C . LEU B 1 54 ? -25.266 14.273 4.078 1 94.94 54 LEU B C 1
ATOM 6543 O O . LEU B 1 54 ? -26.25 13.578 3.811 1 94.94 54 LEU B O 1
ATOM 6547 N N . SER B 1 55 ? -24.781 14.18 5.254 1 89.62 55 SER B N 1
ATOM 6548 C CA . SER B 1 55 ? -25.156 13.195 6.266 1 89.62 55 SER B CA 1
ATOM 6549 C C . SER B 1 55 ? -26.516 13.539 6.875 1 89.62 55 SER B C 1
ATOM 6551 O O . SER B 1 55 ? -27.266 12.641 7.289 1 89.62 55 SER B O 1
ATOM 6553 N N . GLU B 1 56 ? -26.938 14.789 6.953 1 86 56 GLU B N 1
ATOM 6554 C CA . GLU B 1 56 ? -28.172 15.281 7.551 1 86 56 GLU B CA 1
ATOM 6555 C C . GLU B 1 56 ? -28.359 14.734 8.961 1 86 56 GLU B C 1
ATOM 6557 O O . GLU B 1 56 ? -29.484 14.469 9.383 1 86 56 GLU B O 1
ATOM 6562 N N . ARG B 1 57 ? -27.188 14.422 9.617 1 76.19 57 ARG B N 1
ATOM 6563 C CA . ARG B 1 57 ? -27.234 13.836 10.953 1 76.19 57 ARG B CA 1
ATOM 6564 C C . ARG B 1 57 ? -27.375 14.914 12.016 1 76.19 57 ARG B C 1
ATOM 6566 O O . ARG B 1 57 ? -26.453 15.703 12.234 1 76.19 57 ARG B O 1
ATOM 6573 N N . VAL B 1 58 ? -28.578 15.297 12.477 1 70.62 58 VAL B N 1
ATOM 6574 C CA . VAL B 1 58 ? -28.734 16.234 13.578 1 70.62 58 VAL B CA 1
ATOM 6575 C C . VAL B 1 58 ? -29.625 15.617 14.656 1 70.62 58 VAL B C 1
ATOM 6577 O O . VAL B 1 58 ? -30.609 14.938 14.336 1 70.62 58 VAL B O 1
ATOM 6580 N N . ALA B 1 59 ? -29 15.648 15.883 1 59.25 59 ALA B N 1
ATOM 6581 C CA . ALA B 1 59 ? -29.828 15.203 17 1 59.25 59 ALA B CA 1
ATOM 6582 C C . ALA B 1 59 ? -31.188 15.898 17 1 59.25 59 ALA B C 1
ATOM 6584 O O . ALA B 1 59 ? -31.266 17.109 16.766 1 59.25 59 ALA B O 1
ATOM 6585 N N . GLN B 1 60 ? -32.188 15.133 16.859 1 59.75 60 GLN B N 1
ATOM 6586 C CA . GLN B 1 60 ? -33.562 15.633 16.75 1 59.75 60 GLN B CA 1
ATOM 6587 C C . GLN B 1 60 ? -34 16.328 18.047 1 59.75 60 GLN B C 1
ATOM 6589 O O . GLN B 1 60 ? -34.469 15.664 18.984 1 59.75 60 GLN B O 1
ATOM 6594 N N . THR B 1 61 ? -33.344 17.344 18.328 1 59.72 61 THR B N 1
ATOM 6595 C CA . THR B 1 61 ? -33.906 18.141 19.406 1 59.72 61 THR B CA 1
ATOM 6596 C C . THR B 1 61 ? -34.812 19.25 18.859 1 59.72 61 THR B C 1
ATOM 6598 O O . THR B 1 61 ? -34.688 19.625 17.703 1 59.72 61 THR B O 1
ATOM 6601 N N . ASP B 1 62 ? -35.875 19.531 19.547 1 57.91 62 ASP B N 1
ATOM 6602 C CA . ASP B 1 62 ? -36.906 20.5 19.156 1 57.91 62 ASP B CA 1
ATOM 6603 C C . ASP B 1 62 ? -36.25 21.781 18.641 1 57.91 62 ASP B C 1
ATOM 6605 O O . ASP B 1 62 ? -36.781 22.422 17.719 1 57.91 62 ASP B O 1
ATOM 6609 N N . ASP B 1 63 ? -35.156 22.156 19.172 1 64.19 63 ASP B N 1
ATOM 6610 C CA . ASP B 1 63 ? -34.5 23.406 18.828 1 64.19 63 ASP B CA 1
ATOM 6611 C C . ASP B 1 63 ? -33.812 23.297 17.469 1 64.19 63 ASP B C 1
ATOM 6613 O O . ASP B 1 63 ? -33.562 24.312 16.812 1 64.19 63 ASP B O 1
ATOM 6617 N N . ASN B 1 64 ? -33.781 22.047 17.016 1 76.31 64 ASN B N 1
ATOM 6618 C CA . ASN B 1 64 ? -32.969 21.891 15.812 1 76.31 64 ASN B CA 1
ATOM 6619 C C . ASN B 1 64 ? -33.844 21.625 14.586 1 76.31 64 ASN B C 1
ATOM 6621 O O . ASN B 1 64 ? -33.344 21.266 13.523 1 76.31 64 ASN B O 1
ATOM 6625 N N . LYS B 1 65 ? -35.219 21.938 14.758 1 81.44 65 LYS B N 1
ATOM 6626 C CA . LYS B 1 65 ? -36.094 21.594 13.656 1 81.44 65 LYS B CA 1
ATOM 6627 C C . LYS B 1 65 ? -35.844 22.484 12.438 1 81.44 65 LYS B C 1
ATOM 6629 O O . LYS B 1 65 ? -35.812 22 11.305 1 81.44 65 LYS B O 1
ATOM 6634 N N . LYS B 1 66 ? -35.656 23.781 12.719 1 85.38 66 LYS B N 1
ATOM 6635 C CA . LYS B 1 66 ? -35.375 24.703 11.617 1 85.38 66 LYS B CA 1
ATOM 6636 C C . LYS B 1 66 ? -34.094 24.328 10.914 1 85.38 66 LYS B C 1
ATOM 6638 O O . LYS B 1 66 ? -34 24.406 9.688 1 85.38 66 LYS B O 1
ATOM 6643 N N . LEU B 1 67 ? -33.219 23.984 11.711 1 88 67 LEU B N 1
ATOM 6644 C CA . LEU B 1 67 ? -31.906 23.609 11.148 1 88 67 LEU B CA 1
ATOM 6645 C C . LEU B 1 67 ? -32.031 22.344 10.32 1 88 67 LEU B C 1
ATOM 6647 O O . LEU B 1 67 ? -31.406 22.234 9.258 1 88 67 LEU B O 1
ATOM 6651 N N . ILE B 1 68 ? -32.844 21.5 10.758 1 90.25 68 ILE B N 1
ATOM 6652 C CA . ILE B 1 68 ? -33.031 20.234 10.047 1 90.25 68 ILE B CA 1
ATOM 6653 C C . ILE B 1 68 ? -33.688 20.5 8.695 1 90.25 68 ILE B C 1
ATOM 6655 O O . ILE B 1 68 ? -33.281 19.922 7.68 1 90.25 68 ILE B O 1
ATOM 6659 N N . GLU B 1 69 ? -34.594 21.375 8.648 1 90.38 69 GLU B N 1
ATOM 6660 C CA . GLU B 1 69 ? -35.281 21.688 7.398 1 90.38 69 GLU B CA 1
ATOM 6661 C C . GLU B 1 69 ? -34.344 22.406 6.418 1 90.38 69 GLU B C 1
ATOM 6663 O O . GLU B 1 69 ? -34.406 22.141 5.215 1 90.38 69 GLU B O 1
ATOM 6668 N N . LYS B 1 70 ? -33.594 23.297 6.953 1 90.94 70 LYS B N 1
ATOM 6669 C CA . LYS B 1 70 ? -32.625 24 6.102 1 90.94 70 LYS B CA 1
ATOM 6670 C C . LYS B 1 70 ? -31.609 23.016 5.504 1 90.94 70 LYS B C 1
ATOM 6672 O O . LYS B 1 70 ? -31.234 23.141 4.336 1 90.94 70 LYS B O 1
ATOM 6677 N N . TRP B 1 71 ? -31.219 22.172 6.332 1 93.06 71 TRP B N 1
ATOM 6678 C CA . TRP B 1 71 ? -30.25 21.172 5.879 1 93.06 71 TRP B CA 1
ATOM 6679 C C . TRP B 1 71 ? -30.875 20.25 4.836 1 93.06 71 TRP B C 1
ATOM 6681 O O . TRP B 1 71 ? -30.281 20 3.783 1 93.06 71 TRP B O 1
ATOM 6691 N N . LYS B 1 72 ? -32.031 19.828 5.035 1 93.56 72 LYS B N 1
ATOM 6692 C CA . LYS B 1 72 ? -32.75 18.969 4.074 1 93.56 72 LYS B CA 1
ATOM 6693 C C . LYS B 1 72 ? -32.938 19.688 2.742 1 93.56 72 LYS B C 1
ATOM 6695 O O . LYS B 1 72 ? -32.75 19.094 1.679 1 93.56 72 LYS B O 1
ATOM 6700 N N . SER B 1 73 ? -33.25 20.922 2.869 1 94.56 73 SER B N 1
ATOM 6701 C CA . SER B 1 73 ? -33.438 21.703 1.652 1 94.56 73 SER B CA 1
ATOM 6702 C C . SER B 1 73 ? -32.156 21.844 0.874 1 94.56 73 SER B C 1
ATOM 6704 O O . SER B 1 73 ? -32.156 21.828 -0.359 1 94.56 73 SER B O 1
ATOM 6706 N N . ALA B 1 74 ? -31.109 22.094 1.565 1 95.81 74 ALA B N 1
ATOM 6707 C CA . ALA B 1 74 ? -29.812 22.203 0.908 1 95.81 74 ALA B CA 1
ATOM 6708 C C . ALA B 1 74 ? -29.438 20.906 0.202 1 95.81 74 ALA B C 1
ATOM 6710 O O . ALA B 1 74 ? -28.922 20.922 -0.92 1 95.81 74 ALA B O 1
ATOM 6711 N N . VAL B 1 75 ? -29.688 19.812 0.813 1 96.56 75 VAL B N 1
ATOM 6712 C CA . VAL B 1 75 ? -29.375 18.516 0.211 1 96.56 75 VAL B CA 1
ATOM 6713 C C . VAL B 1 75 ? -30.281 18.266 -0.984 1 96.56 75 VAL B C 1
ATOM 6715 O O . VAL B 1 75 ? -29.859 17.688 -1.988 1 96.56 75 VAL B O 1
ATOM 6718 N N . ASP B 1 76 ? -31.516 18.703 -0.911 1 96.25 76 ASP B N 1
ATOM 6719 C CA . ASP B 1 76 ? -32.406 18.594 -2.055 1 96.25 76 ASP B CA 1
ATOM 6720 C C . ASP B 1 76 ? -31.859 19.375 -3.254 1 96.25 76 ASP B C 1
ATOM 6722 O O . ASP B 1 76 ? -31.891 18.875 -4.383 1 96.25 76 ASP B O 1
ATOM 6726 N N . LEU B 1 77 ? -31.422 20.516 -2.938 1 96.12 77 LEU B N 1
ATOM 6727 C CA . LEU B 1 77 ? -30.844 21.328 -4.004 1 96.12 77 LEU B CA 1
ATOM 6728 C C . LEU B 1 77 ? -29.641 20.625 -4.629 1 96.12 77 LEU B C 1
ATOM 6730 O O . LEU B 1 77 ? -29.469 20.672 -5.848 1 96.12 77 LEU B O 1
ATOM 6734 N N . TRP B 1 78 ? -28.797 20.062 -3.83 1 96.75 78 TRP B N 1
ATOM 6735 C CA . TRP B 1 78 ? -27.641 19.297 -4.297 1 96.75 78 TRP B CA 1
ATOM 6736 C C . TRP B 1 78 ? -28.078 18.156 -5.215 1 96.75 78 TRP B C 1
ATOM 6738 O O . TRP B 1 78 ? -27.562 18.016 -6.324 1 96.75 78 TRP B O 1
ATOM 6748 N N . VAL B 1 79 ? -29.031 17.406 -4.805 1 96.81 79 VAL B N 1
ATOM 6749 C CA . VAL B 1 79 ? -29.5 16.234 -5.566 1 96.81 79 VAL B CA 1
ATOM 6750 C C . VAL B 1 79 ? -30.094 16.703 -6.895 1 96.81 79 VAL B C 1
ATOM 6752 O O . VAL B 1 79 ? -29.844 16.094 -7.941 1 96.81 79 VAL B O 1
ATOM 6755 N N . ASP B 1 80 ? -30.75 17.75 -6.816 1 95.69 80 ASP B N 1
ATOM 6756 C CA . ASP B 1 80 ? -31.359 18.281 -8.039 1 95.69 80 ASP B CA 1
ATOM 6757 C C . ASP B 1 80 ? -30.297 18.688 -9.039 1 95.69 80 ASP B C 1
ATOM 6759 O O . ASP B 1 80 ? -30.406 18.422 -10.234 1 95.69 80 ASP B O 1
ATOM 6763 N N . ARG B 1 81 ? -29.359 19.391 -8.547 1 95.56 81 ARG B N 1
ATOM 6764 C CA . ARG B 1 81 ? -28.281 19.844 -9.414 1 95.56 81 ARG B CA 1
ATOM 6765 C C . ARG B 1 81 ? -27.531 18.656 -10.008 1 95.56 81 ARG B C 1
ATOM 6767 O O . ARG B 1 81 ? -27.188 18.656 -11.188 1 95.56 81 ARG B O 1
ATOM 6774 N N . VAL B 1 82 ? -27.234 17.688 -9.195 1 95.94 82 VAL B N 1
ATOM 6775 C CA . VAL B 1 82 ? -26.516 16.5 -9.641 1 95.94 82 VAL B CA 1
ATOM 6776 C C . VAL B 1 82 ? -27.312 15.766 -10.703 1 95.94 82 VAL B C 1
ATOM 6778 O O . VAL B 1 82 ? -26.766 15.359 -11.734 1 95.94 82 VAL B O 1
ATOM 6781 N N . LEU B 1 83 ? -28.594 15.648 -10.492 1 95.69 83 LEU B N 1
ATOM 6782 C CA . LEU B 1 83 ? -29.438 14.961 -11.461 1 95.69 83 LEU B CA 1
ATOM 6783 C C . LEU B 1 83 ? -29.531 15.742 -12.766 1 95.69 83 LEU B C 1
ATOM 6785 O O . LEU B 1 83 ? -29.625 15.148 -13.844 1 95.69 83 LEU B O 1
ATOM 6789 N N . MET B 1 84 ? -29.453 16.984 -12.617 1 94.94 84 MET B N 1
ATOM 6790 C CA . MET B 1 84 ? -29.422 17.812 -13.812 1 94.94 84 MET B CA 1
ATOM 6791 C C . MET B 1 84 ? -28.172 17.547 -14.625 1 94.94 84 MET B C 1
ATOM 6793 O O . MET B 1 84 ? -28.219 17.469 -15.852 1 94.94 84 MET B O 1
ATOM 6797 N N . LEU B 1 85 ? -27.109 17.453 -14.008 1 94.31 85 LEU B N 1
ATOM 6798 C CA . LEU B 1 85 ? -25.844 17.172 -14.688 1 94.31 85 LEU B CA 1
ATOM 6799 C C . LEU B 1 85 ? -25.875 15.781 -15.32 1 94.31 85 LEU B C 1
ATOM 6801 O O . LEU B 1 85 ? -25.359 15.594 -16.422 1 94.31 85 LEU B O 1
ATOM 6805 N N . VAL B 1 86 ? -26.438 14.828 -14.633 1 94.69 86 VAL B N 1
ATOM 6806 C CA . VAL B 1 86 ? -26.531 13.461 -15.125 1 94.69 86 VAL B CA 1
ATOM 6807 C C . VAL B 1 86 ? -27.344 13.438 -16.422 1 94.69 86 VAL B C 1
ATOM 6809 O O . VAL B 1 86 ? -27.047 12.664 -17.328 1 94.69 86 VAL B O 1
ATOM 6812 N N . SER B 1 87 ? -28.281 14.273 -16.5 1 92.25 87 SER B N 1
ATOM 6813 C CA . SER B 1 87 ? -29.188 14.281 -17.656 1 92.25 87 SER B CA 1
ATOM 6814 C C . SER B 1 87 ? -28.672 15.195 -18.766 1 92.25 87 SER B C 1
ATOM 6816 O O . SER B 1 87 ? -29.344 15.398 -19.766 1 92.25 87 SER B O 1
ATOM 6818 N N . SER B 1 88 ? -27.484 15.68 -18.562 1 91.5 88 SER B N 1
ATOM 6819 C CA . SER B 1 88 ? -26.938 16.594 -19.562 1 91.5 88 SER B CA 1
ATOM 6820 C C . SER B 1 88 ? -26.531 15.852 -20.828 1 91.5 88 SER B C 1
ATOM 6822 O O . SER B 1 88 ? -26.109 14.688 -20.766 1 91.5 88 SER B O 1
ATOM 6824 N N . ASN B 1 89 ? -26.531 16.5 -21.938 1 87.19 89 ASN B N 1
ATOM 6825 C CA . ASN B 1 89 ? -26.141 15.914 -23.219 1 87.19 89 ASN B CA 1
ATOM 6826 C C . ASN B 1 89 ? -24.641 16.031 -23.453 1 87.19 89 ASN B C 1
ATOM 6828 O O . ASN B 1 89 ? -24.094 15.375 -24.344 1 87.19 89 ASN B O 1
ATOM 6832 N N . MET B 1 90 ? -24.078 16.844 -22.719 1 89.38 90 MET B N 1
ATOM 6833 C CA . MET B 1 90 ? -22.625 16.953 -22.812 1 89.38 90 MET B CA 1
ATOM 6834 C C . MET B 1 90 ? -21.938 15.844 -22.016 1 89.38 90 MET B C 1
ATOM 6836 O O . MET B 1 90 ? -22.141 15.734 -20.812 1 89.38 90 MET B O 1
ATOM 6840 N N . PRO B 1 91 ? -21.141 15.102 -22.625 1 88.81 91 PRO B N 1
ATOM 6841 C CA . PRO B 1 91 ? -20.547 13.938 -21.953 1 88.81 91 PRO B CA 1
ATOM 6842 C C . PRO B 1 91 ? -19.719 14.305 -20.719 1 88.81 91 PRO B C 1
ATOM 6844 O O . PRO B 1 91 ? -19.719 13.57 -19.734 1 88.81 91 PRO B O 1
ATOM 6847 N N . ASP B 1 92 ? -19 15.43 -20.766 1 88.62 92 ASP B N 1
ATOM 6848 C CA . ASP B 1 92 ? -18.188 15.828 -19.625 1 88.62 92 ASP B CA 1
ATOM 6849 C C . ASP B 1 92 ? -19.047 16.172 -18.422 1 88.62 92 ASP B C 1
ATOM 6851 O O . ASP B 1 92 ? -18.719 15.805 -17.281 1 88.62 92 ASP B O 1
ATOM 6855 N N . LYS B 1 93 ? -20.094 16.828 -18.656 1 91.44 93 LYS B N 1
ATOM 6856 C CA . LYS B 1 93 ? -21 17.188 -17.578 1 91.44 93 LYS B CA 1
ATOM 6857 C C . LYS B 1 93 ? -21.75 15.969 -17.047 1 91.44 93 LYS B C 1
ATOM 6859 O O . LYS B 1 93 ? -21.938 15.82 -15.836 1 91.44 93 LYS B O 1
ATOM 6864 N N . CYS B 1 94 ? -22.078 15.203 -18 1 92.44 94 CYS B N 1
ATOM 6865 C CA . CYS B 1 94 ? -22.75 13.969 -17.609 1 92.44 94 CYS B CA 1
ATOM 6866 C C . CYS B 1 94 ? -21.859 13.094 -16.734 1 92.44 94 CYS B C 1
ATOM 6868 O O . CYS B 1 94 ? -22.297 12.562 -15.719 1 92.44 94 CYS B O 1
ATOM 6870 N N . TRP B 1 95 ? -20.688 13.023 -17.156 1 92.75 95 TRP B N 1
ATOM 6871 C CA . TRP B 1 95 ? -19.703 12.266 -16.406 1 92.75 95 TRP B CA 1
ATOM 6872 C C . TRP B 1 95 ? -19.562 12.812 -14.992 1 92.75 95 TRP B C 1
ATOM 6874 O O . TRP B 1 95 ? -19.562 12.055 -14.023 1 92.75 95 TRP B O 1
ATOM 6884 N N . ALA B 1 96 ? -19.422 14.102 -14.82 1 92.75 96 ALA B N 1
ATOM 6885 C CA . ALA B 1 96 ? -19.297 14.742 -13.516 1 92.75 96 ALA B CA 1
ATOM 6886 C C . ALA B 1 96 ? -20.516 14.477 -12.648 1 92.75 96 ALA B C 1
ATOM 6888 O O . ALA B 1 96 ? -20.406 14.188 -11.461 1 92.75 96 ALA B O 1
ATOM 6889 N N . GLY B 1 97 ? -21.609 14.539 -13.297 1 94.38 97 GLY B N 1
ATOM 6890 C CA . GLY B 1 97 ? -22.859 14.273 -12.586 1 94.38 97 GLY B CA 1
ATOM 6891 C C . GLY B 1 97 ? -22.953 12.859 -12.055 1 94.38 97 GLY B C 1
ATOM 6892 O O . GLY B 1 97 ? -23.359 12.641 -10.914 1 94.38 97 GLY B O 1
ATOM 6893 N N . ILE B 1 98 ? -22.562 11.945 -12.82 1 95.19 98 ILE B N 1
ATOM 6894 C CA . ILE B 1 98 ? -22.625 10.539 -12.438 1 95.19 98 ILE B CA 1
ATOM 6895 C C . ILE B 1 98 ? -21.641 10.281 -11.289 1 95.19 98 ILE B C 1
ATOM 6897 O O . ILE B 1 98 ? -21.969 9.586 -10.328 1 95.19 98 ILE B O 1
ATOM 6901 N N . CYS B 1 99 ? -20.516 10.859 -11.391 1 93.81 99 CYS B N 1
ATOM 6902 C CA . CYS B 1 99 ? -19.516 10.703 -10.336 1 93.81 99 CYS B CA 1
ATOM 6903 C C . CYS B 1 99 ? -20.016 11.305 -9.023 1 93.81 99 CYS B C 1
ATOM 6905 O O . CYS B 1 99 ? -19.875 10.695 -7.965 1 93.81 99 CYS B O 1
ATOM 6907 N N . LEU B 1 100 ? -20.562 12.422 -9.117 1 95.12 100 LEU B N 1
ATOM 6908 C CA . LEU B 1 100 ? -21.062 13.078 -7.918 1 95.12 100 LEU B CA 1
ATOM 6909 C C . LEU B 1 100 ? -22.25 12.32 -7.332 1 95.12 100 LEU B C 1
ATOM 6911 O O . LEU B 1 100 ? -22.453 12.32 -6.117 1 95.12 100 LEU B O 1
ATOM 6915 N N . LEU B 1 101 ? -22.984 11.742 -8.242 1 96.38 101 LEU B N 1
ATOM 6916 C CA . LEU B 1 101 ? -24.078 10.906 -7.758 1 96.38 101 LEU B CA 1
ATOM 6917 C C . LEU B 1 101 ? -23.547 9.719 -6.957 1 96.38 101 LEU B C 1
ATOM 6919 O O . LEU B 1 101 ? -24.141 9.344 -5.938 1 96.38 101 LEU B O 1
ATOM 6923 N N . GLY B 1 102 ? -22.469 9.117 -7.414 1 94.94 102 GLY B N 1
ATOM 6924 C CA . GLY B 1 102 ? -21.812 8.07 -6.648 1 94.94 102 GLY B CA 1
ATOM 6925 C C . GLY B 1 102 ? -21.391 8.516 -5.262 1 94.94 102 GLY B C 1
ATOM 6926 O O . GLY B 1 102 ? -21.578 7.789 -4.285 1 94.94 102 GLY B O 1
ATOM 6927 N N . VAL B 1 103 ? -20.922 9.711 -5.188 1 94.25 103 VAL B N 1
ATOM 6928 C CA . VAL B 1 103 ? -20.516 10.289 -3.906 1 94.25 103 VAL B CA 1
ATOM 6929 C C . VAL B 1 103 ? -21.75 10.484 -3.029 1 94.25 103 VAL B C 1
ATOM 6931 O O . VAL B 1 103 ? -21.703 10.266 -1.815 1 94.25 103 VAL B O 1
ATOM 6934 N N . THR B 1 104 ? -22.812 10.867 -3.652 1 96.38 104 THR B N 1
ATOM 6935 C CA . THR B 1 104 ? -24.047 11.094 -2.934 1 96.38 104 THR B CA 1
ATOM 6936 C C . THR B 1 104 ? -24.562 9.797 -2.312 1 96.38 104 THR B C 1
ATOM 6938 O O . THR B 1 104 ? -25.047 9.797 -1.182 1 96.38 104 THR B O 1
ATOM 6941 N N . PHE B 1 105 ? -24.438 8.688 -2.979 1 95.06 105 PHE B N 1
ATOM 6942 C CA . PHE B 1 105 ? -24.844 7.395 -2.441 1 95.06 105 PHE B CA 1
ATOM 6943 C C . PHE B 1 105 ? -24.094 7.094 -1.145 1 95.06 105 PHE B C 1
ATOM 6945 O O . PHE B 1 105 ? -24.688 6.625 -0.175 1 95.06 105 PHE B O 1
ATOM 6952 N N . GLU B 1 106 ? -22.859 7.352 -1.164 1 90.25 106 GLU B N 1
ATOM 6953 C CA . GLU B 1 106 ? -21.984 6.977 -0.06 1 90.25 106 GLU B CA 1
ATOM 6954 C C . GLU B 1 106 ? -22.203 7.871 1.154 1 90.25 106 GLU B C 1
ATOM 6956 O O . GLU B 1 106 ? -22.156 7.406 2.295 1 90.25 106 GLU B O 1
ATOM 6961 N N . GLU B 1 107 ? -22.562 9.18 0.882 1 92.69 107 GLU B N 1
ATOM 6962 C CA . GLU B 1 107 ? -22.469 10.156 1.961 1 92.69 107 GLU B CA 1
ATOM 6963 C C . GLU B 1 107 ? -23.859 10.57 2.455 1 92.69 107 GLU B C 1
ATOM 6965 O O . GLU B 1 107 ? -24 11.102 3.557 1 92.69 107 GLU B O 1
ATOM 6970 N N . CYS B 1 108 ? -24.859 10.328 1.698 1 94.38 108 CYS B N 1
ATOM 6971 C CA . CYS B 1 108 ? -26.188 10.797 2.107 1 94.38 108 CYS B CA 1
ATOM 6972 C C . CYS B 1 108 ? -26.734 9.938 3.238 1 94.38 108 CYS B C 1
ATOM 6974 O O . CYS B 1 108 ? -26.219 8.859 3.523 1 94.38 108 CYS B O 1
ATOM 6976 N N . SER B 1 109 ? -27.734 10.469 3.889 1 91.88 109 SER B N 1
ATOM 6977 C CA . SER B 1 109 ? -28.375 9.75 4.988 1 91.88 109 SER B CA 1
ATOM 6978 C C . SER B 1 109 ? -29.078 8.492 4.484 1 91.88 109 SER B C 1
ATOM 6980 O O . SER B 1 109 ? -29.406 8.391 3.301 1 91.88 109 SER B O 1
ATOM 6982 N N . SER B 1 110 ? -29.281 7.508 5.336 1 91.44 110 SER B N 1
ATOM 6983 C CA . SER B 1 110 ? -29.953 6.266 4.965 1 91.44 110 SER B CA 1
ATOM 6984 C C . SER B 1 110 ? -31.406 6.52 4.555 1 91.44 110 SER B C 1
ATOM 6986 O O . SER B 1 110 ? -31.922 5.883 3.631 1 91.44 110 SER B O 1
ATOM 6988 N N . GLU B 1 111 ? -32.062 7.484 5.152 1 90.19 111 GLU B N 1
ATOM 6989 C CA . GLU B 1 111 ? -33.438 7.805 4.84 1 90.19 111 GLU B CA 1
ATOM 6990 C C . GLU B 1 111 ? -33.594 8.375 3.43 1 90.19 111 GLU B C 1
ATOM 6992 O O . GLU B 1 111 ? -34.469 7.961 2.672 1 90.19 111 GLU B O 1
ATOM 6997 N N . ARG B 1 112 ? -32.688 9.266 3.15 1 93.44 112 ARG B N 1
ATOM 6998 C CA . ARG B 1 112 ? -32.719 9.852 1.814 1 93.44 112 ARG B CA 1
ATOM 6999 C C . ARG B 1 112 ? -32.406 8.812 0.749 1 93.44 112 ARG B C 1
ATOM 7001 O O . ARG B 1 112 ? -33.031 8.789 -0.313 1 93.44 112 ARG B O 1
ATOM 7008 N N . PHE B 1 113 ? -31.453 8.039 1.009 1 95.81 113 PHE B N 1
ATOM 7009 C CA . PHE B 1 113 ? -31.062 7.008 0.062 1 95.81 113 PHE B CA 1
ATOM 7010 C C . PHE B 1 113 ? -32.219 6.074 -0.242 1 95.81 113 PHE B C 1
ATOM 7012 O O . PHE B 1 113 ? -32.531 5.797 -1.406 1 95.81 113 PHE B O 1
ATOM 7019 N N . LEU B 1 114 ? -32.938 5.633 0.797 1 94.62 114 LEU B N 1
ATOM 7020 C CA . LEU B 1 114 ? -34.031 4.676 0.639 1 94.62 114 LEU B CA 1
ATOM 7021 C C . LEU B 1 114 ? -35.188 5.32 -0.069 1 94.62 114 LEU B C 1
ATOM 7023 O O . LEU B 1 114 ? -35.938 4.641 -0.775 1 94.62 114 LEU B O 1
ATOM 7027 N N . ALA B 1 115 ? -35.25 6.594 0.042 1 93.69 115 ALA B N 1
ATOM 7028 C CA . ALA B 1 115 ? -36.344 7.301 -0.592 1 93.69 115 ALA B CA 1
ATOM 7029 C C . ALA B 1 115 ? -36.062 7.535 -2.074 1 93.69 115 ALA B C 1
ATOM 7031 O O . ALA B 1 115 ? -37 7.641 -2.877 1 93.69 115 ALA B O 1
ATOM 7032 N N . SER B 1 116 ? -34.781 7.562 -2.439 1 95.44 116 SER B N 1
ATOM 7033 C CA . SER B 1 116 ? -34.5 8.07 -3.775 1 95.44 116 SER B CA 1
ATOM 7034 C C . SER B 1 116 ? -33.719 7.059 -4.605 1 95.44 116 SER B C 1
ATOM 7036 O O . SER B 1 116 ? -33.5 7.262 -5.797 1 95.44 116 SER B O 1
ATOM 7038 N N . TYR B 1 117 ? -33.25 5.953 -4.105 1 96.19 117 TYR B N 1
ATOM 7039 C CA . TYR B 1 117 ? -32.312 5.066 -4.793 1 96.19 117 TYR B CA 1
ATOM 7040 C C . TYR B 1 117 ? -32.938 4.527 -6.082 1 96.19 117 TYR B C 1
ATOM 7042 O O . TYR B 1 117 ? -32.219 4.34 -7.078 1 96.19 117 TYR B O 1
ATOM 7050 N N . SER B 1 118 ? -34.219 4.277 -6.137 1 95.06 118 SER B N 1
ATOM 7051 C CA . SER B 1 118 ? -34.875 3.697 -7.316 1 95.06 118 SER B CA 1
ATOM 7052 C C . SER B 1 118 ? -34.844 4.672 -8.484 1 95.06 118 SER B C 1
ATOM 7054 O O . SER B 1 118 ? -34.562 4.281 -9.625 1 95.06 118 SER B O 1
ATOM 7056 N N . VAL B 1 119 ? -35.094 5.891 -8.172 1 95.19 119 VAL B N 1
ATOM 7057 C CA . VAL B 1 119 ? -35.094 6.922 -9.203 1 95.19 119 VAL B CA 1
ATOM 7058 C C . VAL B 1 119 ? -33.688 7.113 -9.734 1 95.19 119 VAL B C 1
ATOM 7060 O O . VAL B 1 119 ? -33.469 7.223 -10.945 1 95.19 119 VAL B O 1
ATOM 7063 N N . TRP B 1 120 ? -32.781 7.219 -8.812 1 96.94 120 TRP B N 1
ATOM 7064 C CA . TRP B 1 120 ? -31.375 7.383 -9.203 1 96.94 120 TRP B CA 1
ATOM 7065 C C . TRP B 1 120 ? -30.922 6.215 -10.07 1 96.94 120 TRP B C 1
ATOM 7067 O O . TRP B 1 120 ? -30.219 6.414 -11.07 1 96.94 120 TRP B O 1
ATOM 7077 N N . PHE B 1 121 ? -31.328 4.996 -9.742 1 96.75 121 PHE B N 1
ATOM 7078 C CA . PHE B 1 121 ? -30.953 3.801 -10.484 1 96.75 121 PHE B CA 1
ATOM 7079 C C . PHE B 1 121 ? -31.469 3.871 -11.922 1 96.75 121 PHE B C 1
ATOM 7081 O O . PHE B 1 121 ? -30.75 3.578 -12.867 1 96.75 121 PHE B O 1
ATOM 7088 N N . GLN B 1 122 ? -32.625 4.289 -12.031 1 94.62 122 GLN B N 1
ATOM 7089 C CA . GLN B 1 122 ? -33.25 4.352 -13.352 1 94.62 122 GLN B CA 1
ATOM 7090 C C . GLN B 1 122 ? -32.562 5.379 -14.234 1 94.62 122 GLN B C 1
ATOM 7092 O O . GLN B 1 122 ? -32.375 5.156 -15.438 1 94.62 122 GLN B O 1
ATOM 7097 N N . LYS B 1 123 ? -32.188 6.395 -13.648 1 93.69 123 LYS B N 1
ATOM 7098 C CA . LYS B 1 123 ? -31.484 7.418 -14.406 1 93.69 123 LYS B CA 1
ATOM 7099 C C . LYS B 1 123 ? -30.141 6.898 -14.898 1 93.69 123 LYS B C 1
ATOM 7101 O O . LYS B 1 123 ? -29.734 7.172 -16.031 1 93.69 123 LYS B O 1
ATOM 7106 N N . LEU B 1 124 ? -29.453 6.18 -14.102 1 95 124 LEU B N 1
ATOM 7107 C CA . LEU B 1 124 ? -28.156 5.613 -14.484 1 95 124 LEU B CA 1
ATOM 7108 C C . LEU B 1 124 ? -28.328 4.527 -15.539 1 95 124 LEU B C 1
ATOM 7110 O O . LEU B 1 124 ? -27.562 4.457 -16.5 1 95 124 LEU B O 1
ATOM 7114 N N . LEU B 1 125 ? -29.344 3.729 -15.375 1 93.69 125 LEU B N 1
ATOM 7115 C CA . LEU B 1 125 ? -29.609 2.625 -16.297 1 93.69 125 LEU B CA 1
ATOM 7116 C C . LEU B 1 125 ? -29.859 3.139 -17.703 1 93.69 125 LEU B C 1
ATOM 7118 O O . LEU B 1 125 ? -29.453 2.5 -18.688 1 93.69 125 LEU B O 1
ATOM 7122 N N . SER B 1 126 ? -30.344 4.281 -17.766 1 91.12 126 SER B N 1
ATOM 7123 C CA . SER B 1 126 ? -30.672 4.855 -19.062 1 91.12 126 SER B CA 1
ATOM 7124 C C . SER B 1 126 ? -29.422 5.203 -19.844 1 91.12 126 SER B C 1
ATOM 7126 O O . SER B 1 126 ? -29.453 5.289 -21.078 1 91.12 126 SER B O 1
ATOM 7128 N N . HIS B 1 127 ? -28.328 5.367 -19.219 1 90.88 127 HIS B N 1
ATOM 7129 C CA . HIS B 1 127 ? -27.062 5.699 -19.875 1 90.88 127 HIS B CA 1
ATOM 7130 C C . HIS B 1 127 ? -26.297 4.438 -20.281 1 90.88 127 HIS B C 1
ATOM 7132 O O . HIS B 1 127 ? -25.359 4.5 -21.062 1 90.88 127 HIS B O 1
ATOM 7138 N N . LEU B 1 128 ? -26.641 3.311 -19.781 1 87.69 128 LEU B N 1
ATOM 7139 C CA . LEU B 1 128 ? -25.922 2.068 -20.062 1 87.69 128 LEU B CA 1
ATOM 7140 C C . LEU B 1 128 ? -26.469 1.387 -21.312 1 87.69 128 LEU B C 1
ATOM 7142 O O . LEU B 1 128 ? -25.75 0.642 -21.984 1 87.69 128 LEU B O 1
ATOM 7146 N N . GLN B 1 129 ? -27.594 1.671 -21.703 1 78.31 129 GLN B N 1
ATOM 7147 C CA . GLN B 1 129 ? -28.312 0.917 -22.734 1 78.31 129 GLN B CA 1
ATOM 7148 C C . GLN B 1 129 ? -28.031 1.479 -24.125 1 78.31 129 GLN B C 1
ATOM 7150 O O . GLN B 1 129 ? -27.766 0.725 -25.062 1 78.31 129 GLN B O 1
ATOM 7155 N N . PRO B 1 130 ? -27.859 2.846 -24.109 1 72.88 130 PRO B N 1
ATOM 7156 C CA . PRO B 1 130 ? -27.672 3.352 -25.484 1 72.88 130 PRO B CA 1
ATOM 7157 C C . PRO B 1 130 ? -26.266 3.102 -26.016 1 72.88 130 PRO B C 1
ATOM 7159 O O . PRO B 1 130 ? -25.281 3.299 -25.297 1 72.88 130 PRO B O 1
ATOM 7162 N N . PRO B 1 131 ? -26.234 2.709 -27.25 1 66.38 131 PRO B N 1
ATOM 7163 C CA . PRO B 1 131 ? -24.938 2.438 -27.859 1 66.38 131 PRO B CA 1
ATOM 7164 C C . PRO B 1 131 ? -24.109 3.705 -28.078 1 66.38 131 PRO B C 1
ATOM 7166 O O . PRO B 1 131 ? -22.875 3.648 -28.125 1 66.38 131 PRO B O 1
ATOM 7169 N N . ALA B 1 132 ? -24.797 4.879 -28.172 1 60.75 132 ALA B N 1
ATOM 7170 C CA . ALA B 1 132 ? -24.109 6.105 -28.562 1 60.75 132 ALA B CA 1
ATOM 7171 C C . ALA B 1 132 ? -23.422 6.766 -27.359 1 60.75 132 ALA B C 1
ATOM 7173 O O . ALA B 1 132 ? -22.641 7.699 -27.531 1 60.75 132 ALA B O 1
ATOM 7174 N N . GLU B 1 133 ? -23.547 6.188 -26.406 1 70.94 133 GLU B N 1
ATOM 7175 C CA . GLU B 1 133 ? -23 6.828 -25.203 1 70.94 133 GLU B CA 1
ATOM 7176 C C . GLU B 1 133 ? -21.484 6.703 -25.141 1 70.94 133 GLU B C 1
ATOM 7178 O O . GLU B 1 133 ? -20.922 5.711 -25.609 1 70.94 133 GLU B O 1
ATOM 7183 N N . SER B 1 134 ? -20.891 7.828 -24.828 1 83.06 134 SER B N 1
ATOM 7184 C CA . SER B 1 134 ? -19.438 7.879 -24.703 1 83.06 134 SER B CA 1
ATOM 7185 C C . SER B 1 134 ? -18.938 6.785 -23.766 1 83.06 134 SER B C 1
ATOM 7187 O O . SER B 1 134 ? -19.609 6.418 -22.812 1 83.06 134 SER B O 1
ATOM 7189 N N . HIS B 1 135 ? -17.828 6.207 -24.047 1 83.88 135 HIS B N 1
ATOM 7190 C CA . HIS B 1 135 ? -17.234 5.082 -23.328 1 83.88 135 HIS B CA 1
ATOM 7191 C C . HIS B 1 135 ? -16.953 5.445 -21.875 1 83.88 135 HIS B C 1
ATOM 7193 O O . HIS B 1 135 ? -17.234 4.656 -20.969 1 83.88 135 HIS B O 1
ATOM 7199 N N . PHE B 1 136 ? -16.453 6.672 -21.672 1 85.62 136 PHE B N 1
ATOM 7200 C CA . PHE B 1 136 ? -16.078 7.023 -20.312 1 85.62 136 PHE B CA 1
ATOM 7201 C C . PHE B 1 136 ? -17.328 7.25 -19.453 1 85.62 136 PHE B C 1
ATOM 7203 O O . PHE B 1 136 ? -17.297 7.047 -18.234 1 85.62 136 PHE B O 1
ATOM 7210 N N . VAL B 1 137 ? -18.438 7.613 -20.094 1 90.38 137 VAL B N 1
ATOM 7211 C CA . VAL B 1 137 ? -19.688 7.777 -19.375 1 90.38 137 VAL B CA 1
ATOM 7212 C C . VAL B 1 137 ? -20.234 6.414 -18.969 1 90.38 137 VAL B C 1
ATOM 7214 O O . VAL B 1 137 ? -20.703 6.238 -17.844 1 90.38 137 VAL B O 1
ATOM 7217 N N . LYS B 1 138 ? -20.078 5.477 -19.812 1 90.19 138 LYS B N 1
ATOM 7218 C CA . LYS B 1 138 ? -20.562 4.129 -19.516 1 90.19 138 LYS B CA 1
ATOM 7219 C C . LYS B 1 138 ? -19.781 3.51 -18.359 1 90.19 138 LYS B C 1
ATOM 7221 O O . LYS B 1 138 ? -20.359 2.875 -17.484 1 90.19 138 LYS B O 1
ATOM 7226 N N . VAL B 1 139 ? -18.484 3.689 -18.391 1 90.69 139 VAL B N 1
ATOM 7227 C CA . VAL B 1 139 ? -17.641 3.152 -17.328 1 90.69 139 VAL B CA 1
ATOM 7228 C C . VAL B 1 139 ? -18.031 3.783 -15.992 1 90.69 139 VAL B C 1
ATOM 7230 O O . VAL B 1 139 ? -18.172 3.086 -14.984 1 90.69 139 VAL B O 1
ATOM 7233 N N . SER B 1 140 ? -18.234 5.098 -16.016 1 92.19 140 SER B N 1
ATOM 7234 C CA . SER B 1 140 ? -18.609 5.789 -14.781 1 92.19 140 SER B CA 1
ATOM 7235 C C . SER B 1 140 ? -19.984 5.328 -14.289 1 92.19 140 SER B C 1
ATOM 7237 O O . SER B 1 140 ? -20.219 5.254 -13.086 1 92.19 140 SER B O 1
ATOM 7239 N N . CYS B 1 141 ? -20.812 5.039 -15.203 1 93.5 141 CYS B N 1
ATOM 7240 C CA . CYS B 1 141 ? -22.125 4.531 -14.844 1 93.5 141 CYS B CA 1
ATOM 7241 C C . CYS B 1 141 ? -22.016 3.174 -14.156 1 93.5 141 CYS B C 1
ATOM 7243 O O . CYS B 1 141 ? -22.672 2.939 -13.141 1 93.5 141 CYS B O 1
ATOM 7245 N N . CYS B 1 142 ? -21.219 2.344 -14.641 1 94.31 142 CYS B N 1
ATOM 7246 C CA . CYS B 1 142 ? -21.016 1.032 -14.031 1 94.31 142 CYS B CA 1
ATOM 7247 C C . CYS B 1 142 ? -20.484 1.165 -12.609 1 94.31 142 CYS B C 1
ATOM 7249 O O . CYS B 1 142 ? -20.953 0.485 -11.703 1 94.31 142 CYS B O 1
ATOM 7251 N N . VAL B 1 143 ? -19.562 2.047 -12.461 1 94.31 143 VAL B N 1
ATOM 7252 C CA . VAL B 1 143 ? -18.953 2.24 -11.148 1 94.31 143 VAL B CA 1
ATOM 7253 C C . VAL B 1 143 ? -19.984 2.801 -10.18 1 94.31 143 VAL B C 1
ATOM 7255 O O . VAL B 1 143 ? -20.094 2.338 -9.039 1 94.31 143 VAL B O 1
ATOM 7258 N N . SER B 1 144 ? -20.734 3.727 -10.648 1 95.56 144 SER B N 1
ATOM 7259 C CA . SER B 1 144 ? -21.734 4.348 -9.781 1 95.56 144 SER B CA 1
ATOM 7260 C C . SER B 1 144 ? -22.859 3.371 -9.438 1 95.56 144 SER B C 1
ATOM 7262 O O . SER B 1 144 ? -23.359 3.375 -8.312 1 95.56 144 SER B O 1
ATOM 7264 N N . ILE B 1 145 ? -23.266 2.561 -10.344 1 96 145 ILE B N 1
ATOM 7265 C CA . ILE B 1 145 ? -24.266 1.549 -10.062 1 96 145 ILE B CA 1
ATOM 7266 C C . ILE B 1 145 ? -23.719 0.546 -9.047 1 96 145 ILE B C 1
ATOM 7268 O O . ILE B 1 145 ? -24.453 0.087 -8.164 1 96 145 ILE B O 1
ATOM 7272 N N . SER B 1 146 ? -22.438 0.189 -9.211 1 94.94 146 SER B N 1
ATOM 7273 C CA . SER B 1 146 ? -21.797 -0.692 -8.242 1 94.94 146 SER B CA 1
ATOM 7274 C C . SER B 1 146 ? -21.875 -0.103 -6.832 1 94.94 146 SER B C 1
ATOM 7276 O O . SER B 1 146 ? -22.172 -0.809 -5.871 1 94.94 146 SER B O 1
ATOM 7278 N N . ASP B 1 147 ? -21.656 1.175 -6.801 1 93.94 147 ASP B N 1
ATOM 7279 C CA . ASP B 1 147 ? -21.734 1.848 -5.508 1 93.94 147 ASP B CA 1
ATOM 7280 C C . ASP B 1 147 ? -23.156 1.802 -4.953 1 93.94 147 ASP B C 1
ATOM 7282 O O . ASP B 1 147 ? -23.359 1.578 -3.756 1 93.94 147 ASP B O 1
ATOM 7286 N N . LEU B 1 148 ? -24.047 2.027 -5.781 1 96.56 148 LEU B N 1
ATOM 7287 C CA . LEU B 1 148 ? -25.453 2.025 -5.383 1 96.56 148 LEU B CA 1
ATOM 7288 C C . LEU B 1 148 ? -25.875 0.654 -4.863 1 96.56 148 LEU B C 1
ATOM 7290 O O . LEU B 1 148 ? -26.469 0.548 -3.787 1 96.56 148 LEU B O 1
ATOM 7294 N N . LEU B 1 149 ? -25.516 -0.343 -5.547 1 95.44 149 LEU B N 1
ATOM 7295 C CA . LEU B 1 149 ? -25.891 -1.698 -5.16 1 95.44 149 LEU B CA 1
ATOM 7296 C C . LEU B 1 149 ? -25.172 -2.121 -3.883 1 95.44 149 LEU B C 1
ATOM 7298 O O . LEU B 1 149 ? -25.75 -2.828 -3.051 1 95.44 149 LEU B O 1
ATOM 7302 N N . THR B 1 150 ? -23.953 -1.746 -3.762 1 92.31 150 THR B N 1
ATOM 7303 C CA . THR B 1 150 ? -23.203 -2.057 -2.551 1 92.31 150 THR B CA 1
ATOM 7304 C C . THR B 1 150 ? -23.875 -1.443 -1.326 1 92.31 150 THR B C 1
ATOM 7306 O O . THR B 1 150 ? -24.047 -2.113 -0.306 1 92.31 150 THR B O 1
ATOM 7309 N N . ARG B 1 151 ? -24.297 -0.198 -1.449 1 93.19 151 ARG B N 1
ATOM 7310 C CA . ARG B 1 151 ? -24.969 0.447 -0.33 1 93.19 151 ARG B CA 1
ATOM 7311 C C . ARG B 1 151 ? -26.344 -0.188 -0.076 1 93.19 151 ARG B C 1
ATOM 7313 O O . ARG B 1 151 ? -26.734 -0.387 1.074 1 93.19 151 ARG B O 1
ATOM 7320 N N . LEU B 1 152 ? -26.984 -0.471 -1.091 1 94.19 152 LEU B N 1
ATOM 7321 C CA . LEU B 1 152 ? -28.312 -1.068 -0.985 1 94.19 152 LEU B CA 1
ATOM 7322 C C . LEU B 1 152 ? -28.25 -2.412 -0.268 1 94.19 152 LEU B C 1
ATOM 7324 O O . LEU B 1 152 ? -29.188 -2.785 0.446 1 94.19 152 LEU B O 1
ATOM 7328 N N . SER B 1 153 ? -27.203 -3.188 -0.411 1 91.62 153 SER B N 1
ATOM 7329 C CA . SER B 1 153 ? -27.031 -4.496 0.211 1 91.62 153 SER B CA 1
ATOM 7330 C C . SER B 1 153 ? -26.938 -4.379 1.729 1 91.62 153 SER B C 1
ATOM 7332 O O . SER B 1 153 ? -27.188 -5.352 2.447 1 91.62 153 SER B O 1
ATOM 7334 N N . GLY B 1 154 ? -26.672 -3.166 2.158 1 87.88 154 GLY B N 1
ATOM 7335 C CA . GLY B 1 154 ? -26.562 -2.947 3.592 1 87.88 154 GLY B CA 1
ATOM 7336 C C . GLY B 1 154 ? -27.906 -2.871 4.285 1 87.88 154 GLY B C 1
ATOM 7337 O O . GLY B 1 154 ? -27.984 -2.957 5.516 1 87.88 154 GLY B O 1
ATOM 7338 N N . PHE B 1 155 ? -28.969 -2.805 3.498 1 91 155 PHE B N 1
ATOM 7339 C CA . PHE B 1 155 ? -30.312 -2.729 4.055 1 91 155 PHE B CA 1
ATOM 7340 C C . PHE B 1 155 ? -31.031 -4.066 3.918 1 91 155 PHE B C 1
ATOM 7342 O O . PHE B 1 155 ? -31.438 -4.449 2.82 1 91 155 PHE B O 1
ATOM 7349 N N . PRO B 1 156 ? -31.203 -4.742 5.023 1 87.56 156 PRO B N 1
ATOM 7350 C CA . PRO B 1 156 ? -31.781 -6.086 4.969 1 87.56 156 PRO B CA 1
ATOM 7351 C C . PRO B 1 156 ? -33.188 -6.105 4.34 1 87.56 156 PRO B C 1
ATOM 7353 O O . PRO B 1 156 ? -33.562 -7.09 3.699 1 87.56 156 PRO B O 1
ATOM 7356 N N . ASN B 1 157 ? -33.938 -5.035 4.395 1 88.81 157 ASN B N 1
ATOM 7357 C CA . ASN B 1 157 ? -35.312 -5 3.895 1 88.81 157 ASN B CA 1
ATOM 7358 C C . ASN B 1 157 ? -35.344 -4.727 2.395 1 88.81 157 ASN B C 1
ATOM 7360 O O . ASN B 1 157 ? -36.406 -4.82 1.769 1 88.81 157 ASN B O 1
ATOM 7364 N N . MET B 1 158 ? -34.25 -4.453 1.867 1 91.06 158 MET B N 1
ATOM 7365 C CA . MET B 1 158 ? -34.25 -4.066 0.459 1 91.06 158 MET B CA 1
ATOM 7366 C C . MET B 1 158 ? -33.594 -5.141 -0.4 1 91.06 158 MET B C 1
ATOM 7368 O O . MET B 1 158 ? -33.188 -4.871 -1.526 1 91.06 158 MET B O 1
ATOM 7372 N N . LYS B 1 159 ? -33.594 -6.27 0.038 1 89.88 159 LYS B N 1
ATOM 7373 C CA . LYS B 1 159 ? -32.938 -7.352 -0.685 1 89.88 159 LYS B CA 1
ATOM 7374 C C . LYS B 1 159 ? -33.688 -7.695 -1.968 1 89.88 159 LYS B C 1
ATOM 7376 O O . LYS B 1 159 ? -33.094 -7.953 -3.004 1 89.88 159 LYS B O 1
ATOM 7381 N N . LYS B 1 160 ? -34.969 -7.672 -1.896 1 91.69 160 LYS B N 1
ATOM 7382 C CA . LYS B 1 160 ? -35.781 -8 -3.066 1 91.69 160 LYS B CA 1
ATOM 7383 C C . LYS B 1 160 ? -35.625 -6.938 -4.152 1 91.69 160 LYS B C 1
ATOM 7385 O O . LYS B 1 160 ? -35.469 -7.262 -5.328 1 91.69 160 LYS B O 1
ATOM 7390 N N . ASP B 1 161 ? -35.719 -5.734 -3.734 1 92.75 161 ASP B N 1
ATOM 7391 C CA . ASP B 1 161 ? -35.562 -4.633 -4.68 1 92.75 161 ASP B CA 1
ATOM 7392 C C . ASP B 1 161 ? -34.156 -4.633 -5.293 1 92.75 161 ASP B C 1
ATOM 7394 O O . ASP B 1 161 ? -34 -4.398 -6.492 1 92.75 161 ASP B O 1
ATOM 7398 N N . GLY B 1 162 ? -33.25 -4.863 -4.457 1 94.25 162 GLY B N 1
ATOM 7399 C CA . GLY B 1 162 ? -31.891 -4.934 -4.941 1 94.25 162 GLY B CA 1
ATOM 7400 C C . GLY B 1 162 ? -31.688 -6.016 -5.984 1 94.25 162 GLY B C 1
ATOM 7401 O O . GLY B 1 162 ? -31.016 -5.789 -7 1 94.25 162 GLY B O 1
ATOM 7402 N N . THR B 1 163 ? -32.281 -7.137 -5.762 1 95.12 163 THR B N 1
ATOM 7403 C CA . THR B 1 163 ? -32.188 -8.242 -6.707 1 95.12 163 THR B CA 1
ATOM 7404 C C . THR B 1 163 ? -32.875 -7.895 -8.023 1 95.12 163 THR B C 1
ATOM 7406 O O . THR B 1 163 ? -32.344 -8.227 -9.102 1 95.12 163 THR B O 1
ATOM 7409 N N . SER B 1 164 ? -33.906 -7.25 -7.895 1 95.06 164 SER B N 1
ATOM 7410 C CA . SER B 1 164 ? -34.625 -6.836 -9.094 1 95.06 164 SER B CA 1
ATOM 7411 C C . SER B 1 164 ? -33.844 -5.832 -9.906 1 95.06 164 SER B C 1
ATOM 7413 O O . SER B 1 164 ? -33.75 -5.953 -11.133 1 95.06 164 SER B O 1
ATOM 7415 N N . HIS B 1 165 ? -33.312 -4.863 -9.297 1 95.69 165 HIS B N 1
ATOM 7416 C CA . HIS B 1 165 ? -32.469 -3.871 -9.977 1 95.69 165 HIS B CA 1
ATOM 7417 C C . HIS B 1 165 ? -31.234 -4.516 -10.594 1 95.69 165 HIS B C 1
ATOM 7419 O O . HIS B 1 165 ? -30.875 -4.191 -11.727 1 95.69 165 HIS B O 1
ATOM 7425 N N . ALA B 1 166 ? -30.641 -5.426 -9.852 1 96.75 166 ALA B N 1
ATOM 7426 C CA . ALA B 1 166 ? -29.469 -6.129 -10.359 1 96.75 166 ALA B CA 1
ATOM 7427 C C . ALA B 1 166 ? -29.812 -6.938 -11.609 1 96.75 166 ALA B C 1
ATOM 7429 O O . ALA B 1 166 ? -29.031 -6.965 -12.57 1 96.75 166 ALA B O 1
ATOM 7430 N N . ALA B 1 167 ? -30.938 -7.5 -11.625 1 95.88 167 ALA B N 1
ATOM 7431 C CA . ALA B 1 167 ? -31.359 -8.328 -12.75 1 95.88 167 ALA B CA 1
ATOM 7432 C C . ALA B 1 167 ? -31.516 -7.488 -14.016 1 95.88 167 ALA B C 1
ATOM 7434 O O . ALA B 1 167 ? -31.219 -7.957 -15.117 1 95.88 167 ALA B O 1
ATOM 7435 N N . LYS B 1 168 ? -31.906 -6.277 -13.852 1 94.12 168 LYS B N 1
ATOM 7436 C CA . LYS B 1 168 ? -32.125 -5.395 -15 1 94.12 168 LYS B CA 1
ATOM 7437 C C . LYS B 1 168 ? -30.797 -4.988 -15.633 1 94.12 168 LYS B C 1
ATOM 7439 O O . LYS B 1 168 ? -30.75 -4.645 -16.812 1 94.12 168 LYS B O 1
ATOM 7444 N N . VAL B 1 169 ? -29.75 -4.992 -14.867 1 94.75 169 VAL B N 1
ATOM 7445 C CA . VAL B 1 169 ? -28.453 -4.5 -15.328 1 94.75 169 VAL B CA 1
ATOM 7446 C C . VAL B 1 169 ? -27.656 -5.641 -15.953 1 94.75 169 VAL B C 1
ATOM 7448 O O . VAL B 1 169 ? -26.703 -5.402 -16.703 1 94.75 169 VAL B O 1
ATOM 7451 N N . VAL B 1 170 ? -28 -6.887 -15.805 1 94.69 170 VAL B N 1
ATOM 7452 C CA . VAL B 1 170 ? -27.203 -8.055 -16.188 1 94.69 170 VAL B CA 1
ATOM 7453 C C . VAL B 1 170 ? -27.047 -8.102 -17.703 1 94.69 170 VAL B C 1
ATOM 7455 O O . VAL B 1 170 ? -25.938 -8.234 -18.219 1 94.69 170 VAL B O 1
ATOM 7458 N N . HIS B 1 171 ? -28.094 -7.855 -18.406 1 92.56 171 HIS B N 1
ATOM 7459 C CA . HIS B 1 171 ? -28.062 -7.988 -19.859 1 92.56 171 HIS B CA 1
ATOM 7460 C C . HIS B 1 171 ? -27.188 -6.898 -20.484 1 92.56 171 HIS B C 1
ATOM 7462 O O . HIS B 1 171 ? -26.297 -7.191 -21.281 1 92.56 171 HIS B O 1
ATOM 7468 N N . PRO B 1 172 ? -27.406 -5.668 -20.125 1 91.38 172 PRO B N 1
ATOM 7469 C CA . PRO B 1 172 ? -26.531 -4.629 -20.672 1 91.38 172 PRO B CA 1
ATOM 7470 C C . PRO B 1 172 ? -25.062 -4.844 -20.312 1 91.38 172 PRO B C 1
ATOM 7472 O O . PRO B 1 172 ? -24.172 -4.551 -21.109 1 91.38 172 PRO B O 1
ATOM 7475 N N . VAL B 1 173 ? -24.812 -5.348 -19.156 1 93.19 173 VAL B N 1
ATOM 7476 C CA . VAL B 1 173 ? -23.438 -5.551 -18.688 1 93.19 173 VAL B CA 1
ATOM 7477 C C . VAL B 1 173 ? -22.781 -6.68 -19.484 1 93.19 173 VAL B C 1
ATOM 7479 O O . VAL B 1 173 ? -21.625 -6.57 -19.875 1 93.19 173 VAL B O 1
ATOM 7482 N N . LEU B 1 174 ? -23.469 -7.754 -19.75 1 93.12 174 LEU B N 1
ATOM 7483 C CA . LEU B 1 174 ? -22.938 -8.867 -20.516 1 93.12 174 LEU B CA 1
ATOM 7484 C C . LEU B 1 174 ? -22.641 -8.438 -21.953 1 93.12 174 LEU B C 1
ATOM 7486 O O . LEU B 1 174 ? -21.641 -8.867 -22.547 1 93.12 174 LEU B O 1
ATOM 7490 N N . LYS B 1 175 ? -23.438 -7.574 -22.406 1 90.12 175 LYS B N 1
ATOM 7491 C CA . LYS B 1 175 ? -23.203 -7.051 -23.75 1 90.12 175 LYS B CA 1
ATOM 7492 C C . LYS B 1 175 ? -21.922 -6.219 -23.797 1 90.12 175 LYS B C 1
ATOM 7494 O O . LYS B 1 175 ? -21.141 -6.328 -24.734 1 90.12 175 LYS B O 1
ATOM 7499 N N . LEU B 1 176 ? -21.766 -5.438 -22.797 1 90.19 176 LEU B N 1
ATOM 7500 C CA . LEU B 1 176 ? -20.562 -4.609 -22.734 1 90.19 176 LEU B CA 1
ATOM 7501 C C . LEU B 1 176 ? -19.312 -5.473 -22.625 1 90.19 176 LEU B C 1
ATOM 7503 O O . LEU B 1 176 ? -18.266 -5.125 -23.172 1 90.19 176 LEU B O 1
ATOM 7507 N N . ILE B 1 177 ? -19.328 -6.613 -21.969 1 91.12 177 ILE B N 1
ATOM 7508 C CA . ILE B 1 177 ? -18.188 -7.508 -21.781 1 91.12 177 ILE B CA 1
ATOM 7509 C C . ILE B 1 177 ? -17.828 -8.148 -23.125 1 91.12 177 ILE B C 1
ATOM 7511 O O . ILE B 1 177 ? -16.641 -8.352 -23.422 1 91.12 177 ILE B O 1
ATOM 7515 N N . GLN B 1 178 ? -18.781 -8.336 -23.859 1 86.12 178 GLN B N 1
ATOM 7516 C CA . GLN B 1 178 ? -18.562 -9 -25.141 1 86.12 178 GLN B CA 1
ATOM 7517 C C . GLN B 1 178 ? -17.984 -8.023 -26.156 1 86.12 178 GLN B C 1
ATOM 7519 O O . GLN B 1 178 ? -17.266 -8.43 -27.078 1 86.12 178 GLN B O 1
ATOM 7524 N N . GLU B 1 179 ? -18.219 -6.809 -25.844 1 79 179 GLU B N 1
ATOM 7525 C CA . GLU B 1 179 ? -17.719 -5.816 -26.797 1 79 179 GLU B CA 1
ATOM 7526 C C . GLU B 1 179 ? -16.266 -5.461 -26.516 1 79 179 GLU B C 1
ATOM 7528 O O . GLU B 1 179 ? -15.82 -5.492 -25.359 1 79 179 GLU B O 1
ATOM 7533 N N . ASP B 1 180 ? -15.43 -5.52 -27.531 1 65.69 180 ASP B N 1
ATOM 7534 C CA . ASP B 1 180 ? -14 -5.242 -27.406 1 65.69 180 ASP B CA 1
ATOM 7535 C C . ASP B 1 180 ? -13.75 -3.762 -27.125 1 65.69 180 ASP B C 1
ATOM 7537 O O . ASP B 1 180 ? -13.305 -3.027 -28 1 65.69 180 ASP B O 1
ATOM 7541 N N . SER B 1 181 ? -14.328 -3.312 -26.016 1 69.19 181 SER B N 1
ATOM 7542 C CA . SER B 1 181 ? -14.125 -1.902 -25.703 1 69.19 181 SER B CA 1
ATOM 7543 C C . SER B 1 181 ? -13.5 -1.725 -24.328 1 69.19 181 SER B C 1
ATOM 7545 O O . SER B 1 181 ? -13.406 -2.68 -23.562 1 69.19 181 SER B O 1
ATOM 7547 N N . SER B 1 182 ? -12.82 -0.581 -24.203 1 68.69 182 SER B N 1
ATOM 7548 C CA . SER B 1 182 ? -12.234 -0.166 -22.938 1 68.69 182 SER B CA 1
ATOM 7549 C C . SER B 1 182 ? -13.281 -0.147 -21.828 1 68.69 182 SER B C 1
ATOM 7551 O O . SER B 1 182 ? -12.938 -0.153 -20.641 1 68.69 182 SER B O 1
ATOM 7553 N N . ASP B 1 183 ? -14.5 -0.43 -22.266 1 77.81 183 ASP B N 1
ATOM 7554 C CA . ASP B 1 183 ? -15.625 -0.351 -21.344 1 77.81 183 ASP B CA 1
ATOM 7555 C C . ASP B 1 183 ? -15.758 -1.629 -20.516 1 77.81 183 ASP B C 1
ATOM 7557 O O . ASP B 1 183 ? -16.391 -1.632 -19.469 1 77.81 183 ASP B O 1
ATOM 7561 N N . ALA B 1 184 ? -15.094 -2.562 -20.875 1 81.25 184 ALA B N 1
ATOM 7562 C CA . ALA B 1 184 ? -15.289 -3.898 -20.328 1 81.25 184 ALA B CA 1
ATOM 7563 C C . ALA B 1 184 ? -14.812 -3.967 -18.875 1 81.25 184 ALA B C 1
ATOM 7565 O O . ALA B 1 184 ? -15.367 -4.711 -18.062 1 81.25 184 ALA B O 1
ATOM 7566 N N . GLU B 1 185 ? -13.914 -3.148 -18.562 1 85.06 185 GLU B N 1
ATOM 7567 C CA . GLU B 1 185 ? -13.367 -3.207 -17.203 1 85.06 185 GLU B CA 1
ATOM 7568 C C . GLU B 1 185 ? -14.398 -2.758 -16.172 1 85.06 185 GLU B C 1
ATOM 7570 O O . GLU B 1 185 ? -14.531 -3.371 -15.109 1 85.06 185 GLU B O 1
ATOM 7575 N N . GLY B 1 186 ? -15.102 -1.707 -16.5 1 89.19 186 GLY B N 1
ATOM 7576 C CA . GLY B 1 186 ? -16.172 -1.257 -15.617 1 89.19 186 GLY B CA 1
ATOM 7577 C C . GLY B 1 186 ? -17.312 -2.246 -15.508 1 89.19 186 GLY B C 1
ATOM 7578 O O . GLY B 1 186 ? -17.859 -2.449 -14.422 1 89.19 186 GLY B O 1
ATOM 7579 N N . ALA B 1 187 ? -17.609 -2.881 -16.594 1 93.19 187 ALA B N 1
ATOM 7580 C CA . ALA B 1 187 ? -18.703 -3.844 -16.625 1 93.19 187 ALA B CA 1
ATOM 7581 C C . ALA B 1 187 ? -18.391 -5.078 -15.789 1 93.19 187 ALA B C 1
ATOM 7583 O O . ALA B 1 187 ? -19.25 -5.574 -15.062 1 93.19 187 ALA B O 1
ATOM 7584 N N . VAL B 1 188 ? -17.203 -5.547 -15.859 1 94.5 188 VAL B N 1
ATOM 7585 C CA . VAL B 1 188 ? -16.797 -6.715 -15.086 1 94.5 188 VAL B CA 1
ATOM 7586 C C . VAL B 1 188 ? -16.828 -6.383 -13.594 1 94.5 188 VAL B C 1
ATOM 7588 O O . VAL B 1 188 ? -17.266 -7.203 -12.781 1 94.5 188 VAL B O 1
ATOM 7591 N N . GLY B 1 189 ? -16.406 -5.199 -13.289 1 94.06 189 GLY B N 1
ATOM 7592 C CA . GLY B 1 189 ? -16.5 -4.758 -11.906 1 94.06 189 GLY B CA 1
ATOM 7593 C C . GLY B 1 189 ? -17.922 -4.746 -11.375 1 94.06 189 GLY B C 1
ATOM 7594 O O . GLY B 1 189 ? -18.172 -5.168 -10.242 1 94.06 189 GLY B O 1
ATOM 7595 N N . LEU B 1 190 ? -18.766 -4.273 -12.18 1 96 190 LEU B N 1
ATOM 7596 C CA . LEU B 1 190 ? -20.172 -4.234 -11.805 1 96 190 LEU B CA 1
ATOM 7597 C C . LEU B 1 190 ? -20.734 -5.645 -11.656 1 96 190 LEU B C 1
ATOM 7599 O O . LEU B 1 190 ? -21.469 -5.926 -10.703 1 96 190 LEU B O 1
ATOM 7603 N N . LEU B 1 191 ? -20.391 -6.492 -12.516 1 96.12 191 LEU B N 1
ATOM 7604 C CA . LEU B 1 191 ? -20.859 -7.875 -12.43 1 96.12 191 LEU B CA 1
ATOM 7605 C C . LEU B 1 191 ? -20.375 -8.531 -11.141 1 96.12 191 LEU B C 1
ATOM 7607 O O . LEU B 1 191 ? -21.109 -9.281 -10.508 1 96.12 191 LEU B O 1
ATOM 7611 N N . CYS B 1 192 ? -19.141 -8.289 -10.781 1 95.06 192 CYS B N 1
ATOM 7612 C CA . CYS B 1 192 ? -18.609 -8.805 -9.523 1 95.06 192 CYS B CA 1
ATOM 7613 C C . CYS B 1 192 ? -19.422 -8.289 -8.336 1 95.06 192 CYS B C 1
ATOM 7615 O O . CYS B 1 192 ? -19.703 -9.047 -7.402 1 95.06 192 CYS B O 1
ATOM 7617 N N . THR B 1 193 ? -19.766 -7.035 -8.398 1 94.44 193 THR B N 1
ATOM 7618 C CA . THR B 1 193 ? -20.578 -6.457 -7.336 1 94.44 193 THR B CA 1
ATOM 7619 C C . THR B 1 193 ? -21.922 -7.164 -7.238 1 94.44 193 THR B C 1
ATOM 7621 O O . THR B 1 193 ? -22.391 -7.484 -6.141 1 94.44 193 THR B O 1
ATOM 7624 N N . ILE B 1 194 ? -22.516 -7.406 -8.336 1 96 194 ILE B N 1
ATOM 7625 C CA . ILE B 1 194 ? -23.812 -8.078 -8.383 1 96 194 ILE B CA 1
ATOM 7626 C C . ILE B 1 194 ? -23.672 -9.484 -7.797 1 96 194 ILE B C 1
ATOM 7628 O O . ILE B 1 194 ? -24.5 -9.906 -6.988 1 96 194 ILE B O 1
ATOM 7632 N N . LEU B 1 195 ? -22.656 -10.156 -8.094 1 94.75 195 LEU B N 1
ATOM 7633 C CA . LEU B 1 195 ? -22.453 -11.531 -7.645 1 94.75 195 LEU B CA 1
ATOM 7634 C C . LEU B 1 195 ? -22.141 -11.578 -6.148 1 94.75 195 LEU B C 1
ATOM 7636 O O . LEU B 1 195 ? -22.5 -12.539 -5.469 1 94.75 195 LEU B O 1
ATOM 7640 N N . ASN B 1 196 ? -21.547 -10.594 -5.66 1 91 196 ASN B N 1
ATOM 7641 C CA . ASN B 1 196 ? -21.188 -10.555 -4.242 1 91 196 ASN B CA 1
ATOM 7642 C C . ASN B 1 196 ? -22.406 -10.227 -3.377 1 91 196 ASN B C 1
ATOM 7644 O O . ASN B 1 196 ? -22.562 -10.766 -2.281 1 91 196 ASN B O 1
ATOM 7648 N N . PHE B 1 197 ? -23.312 -9.391 -3.943 1 91.75 197 PHE B N 1
ATOM 7649 C CA . PHE B 1 197 ? -24.344 -8.859 -3.057 1 91.75 197 PHE B CA 1
ATOM 7650 C C . PHE B 1 197 ? -25.719 -9.352 -3.471 1 91.75 197 PHE B C 1
ATOM 7652 O O . PHE B 1 197 ? -26.625 -9.477 -2.635 1 91.75 197 PHE B O 1
ATOM 7659 N N . PHE B 1 198 ? -25.922 -9.547 -4.734 1 95.06 198 PHE B N 1
ATOM 7660 C CA . PHE B 1 198 ? -27.203 -10.016 -5.234 1 95.06 198 PHE B CA 1
ATOM 7661 C C . PHE B 1 198 ? -27.016 -11.148 -6.242 1 95.06 198 PHE B C 1
ATOM 7663 O O . PHE B 1 198 ? -27.484 -11.055 -7.379 1 95.06 198 PHE B O 1
ATOM 7670 N N . PRO B 1 199 ? -26.453 -12.227 -5.797 1 94.31 199 PRO B N 1
ATOM 7671 C CA . PRO B 1 199 ? -26.078 -13.289 -6.73 1 94.31 199 PRO B CA 1
ATOM 7672 C C . PRO B 1 199 ? -27.281 -13.945 -7.398 1 94.31 199 PRO B C 1
ATOM 7674 O O . PRO B 1 199 ? -27.172 -14.43 -8.531 1 94.31 199 PRO B O 1
ATOM 7677 N N . SER B 1 200 ? -28.438 -13.969 -6.812 1 93.56 200 SER B N 1
ATOM 7678 C CA . SER B 1 200 ? -29.625 -14.648 -7.344 1 93.56 200 SER B CA 1
ATOM 7679 C C . SER B 1 200 ? -30.125 -13.977 -8.617 1 93.56 200 SER B C 1
ATOM 7681 O O . SER B 1 200 ? -30.875 -14.57 -9.383 1 93.56 200 SER B O 1
ATOM 7683 N N . SER B 1 201 ? -29.672 -12.766 -8.844 1 94.94 201 SER B N 1
ATOM 7684 C CA . SER B 1 201 ? -30.094 -12.016 -10.023 1 94.94 201 SER B CA 1
ATOM 7685 C C . SER B 1 201 ? -29.531 -12.633 -11.305 1 94.94 201 SER B C 1
ATOM 7687 O O . SER B 1 201 ? -30.062 -12.406 -12.391 1 94.94 201 SER B O 1
ATOM 7689 N N . LEU B 1 202 ? -28.5 -13.422 -11.203 1 94.88 202 LEU B N 1
ATOM 7690 C CA . LEU B 1 202 ? -27.812 -13.969 -12.367 1 94.88 202 LEU B CA 1
ATOM 7691 C C . LEU B 1 202 ? -28.203 -15.43 -12.586 1 94.88 202 LEU B C 1
ATOM 7693 O O . LEU B 1 202 ? -27.672 -16.094 -13.477 1 94.88 202 LEU B O 1
ATOM 7697 N N . GLN B 1 203 ? -29.094 -15.961 -11.867 1 93.56 203 GLN B N 1
ATOM 7698 C CA . GLN B 1 203 ? -29.438 -17.375 -11.922 1 93.56 203 GLN B CA 1
ATOM 7699 C C . GLN B 1 203 ? -29.953 -17.766 -13.305 1 93.56 203 GLN B C 1
ATOM 7701 O O . GLN B 1 203 ? -29.516 -18.766 -13.867 1 93.56 203 GLN B O 1
ATOM 7706 N N . LYS B 1 204 ? -30.766 -16.938 -13.859 1 92.38 204 LYS B N 1
ATOM 7707 C CA . LYS B 1 204 ? -31.359 -17.219 -15.164 1 92.38 204 LYS B CA 1
ATOM 7708 C C . LYS B 1 204 ? -30.328 -17.062 -16.281 1 92.38 204 LYS B C 1
ATOM 7710 O O . LYS B 1 204 ? -30.406 -17.719 -17.312 1 92.38 204 LYS B O 1
ATOM 7715 N N . ASN B 1 205 ? -29.406 -16.25 -16.078 1 94.38 205 ASN B N 1
ATOM 7716 C CA . ASN B 1 205 ? -28.406 -15.945 -17.094 1 94.38 205 ASN B CA 1
ATOM 7717 C C . ASN B 1 205 ? -27.062 -16.594 -16.766 1 94.38 205 ASN B C 1
ATOM 7719 O O . ASN B 1 205 ? -26.016 -16.125 -17.234 1 94.38 205 ASN B O 1
ATOM 7723 N N . TYR B 1 206 ? -27.031 -17.641 -16.047 1 95.38 206 TYR B N 1
ATOM 7724 C CA . TYR B 1 206 ? -25.797 -18.25 -15.57 1 95.38 206 TYR B CA 1
ATOM 7725 C C . TYR B 1 206 ? -24.922 -18.703 -16.734 1 95.38 206 TYR B C 1
ATOM 7727 O O . TYR B 1 206 ? -23.75 -18.344 -16.828 1 95.38 206 TYR B O 1
ATOM 7735 N N . ASP B 1 207 ? -25.469 -19.453 -17.672 1 94.25 207 ASP B N 1
ATOM 7736 C CA . ASP B 1 207 ? -24.719 -20.031 -18.781 1 94.25 207 ASP B CA 1
ATOM 7737 C C . ASP B 1 207 ? -24.219 -18.938 -19.734 1 94.25 207 ASP B C 1
ATOM 7739 O O . ASP B 1 207 ? -23.078 -19.016 -20.219 1 94.25 207 ASP B O 1
ATOM 7743 N N . SER B 1 208 ? -25.062 -17.984 -19.922 1 94.06 208 SER B N 1
ATOM 7744 C CA . SER B 1 208 ? -24.656 -16.875 -20.797 1 94.06 208 SER B CA 1
ATOM 7745 C C . SER B 1 208 ? -23.531 -16.062 -20.172 1 94.06 208 SER B C 1
ATOM 7747 O O . SER B 1 208 ? -22.625 -15.617 -20.875 1 94.06 208 SER B O 1
ATOM 7749 N N . ALA B 1 209 ? -23.641 -15.883 -18.938 1 95.62 209 ALA B N 1
ATOM 7750 C CA . ALA B 1 209 ? -22.594 -15.141 -18.234 1 95.62 209 ALA B CA 1
ATOM 7751 C C . ALA B 1 209 ? -21.281 -15.906 -18.234 1 95.62 209 ALA B C 1
ATOM 7753 O O . ALA B 1 209 ? -20.219 -15.328 -18.484 1 95.62 209 ALA B O 1
ATOM 7754 N N . GLU B 1 210 ? -21.344 -17.234 -17.984 1 96.38 210 GLU B N 1
ATOM 7755 C CA . GLU B 1 210 ? -20.141 -18.062 -18.031 1 96.38 210 GLU B CA 1
ATOM 7756 C C . GLU B 1 210 ? -19.469 -18 -19.406 1 96.38 210 GLU B C 1
ATOM 7758 O O . GLU B 1 210 ? -18.266 -17.828 -19.5 1 96.38 210 GLU B O 1
ATOM 7763 N N . ALA B 1 211 ? -20.266 -18.047 -20.406 1 94.5 211 ALA B N 1
ATOM 7764 C CA . ALA B 1 211 ? -19.75 -18.031 -21.766 1 94.5 211 ALA B CA 1
ATOM 7765 C C . ALA B 1 211 ? -19.094 -16.688 -22.094 1 94.5 211 ALA B C 1
ATOM 7767 O O . ALA B 1 211 ? -18 -16.641 -22.672 1 94.5 211 ALA B O 1
ATOM 7768 N N . ALA B 1 212 ? -19.734 -15.656 -21.703 1 93.5 212 ALA B N 1
ATOM 7769 C CA . ALA B 1 212 ? -19.219 -14.32 -21.969 1 93.5 212 ALA B CA 1
ATOM 7770 C C . ALA B 1 212 ? -17.875 -14.086 -21.266 1 93.5 212 ALA B C 1
ATOM 7772 O O . ALA B 1 212 ? -16.938 -13.578 -21.859 1 93.5 212 ALA B O 1
ATOM 7773 N N . ILE B 1 213 ? -17.812 -14.469 -20 1 94.88 213 ILE B N 1
ATOM 7774 C CA . ILE B 1 213 ? -16.609 -14.266 -19.188 1 94.88 213 ILE B CA 1
ATOM 7775 C C . ILE B 1 213 ? -15.469 -15.109 -19.75 1 94.88 213 ILE B C 1
ATOM 7777 O O . ILE B 1 213 ? -14.359 -14.617 -19.953 1 94.88 213 ILE B O 1
ATOM 7781 N N . VAL B 1 214 ? -15.734 -16.375 -20.047 1 94.94 214 VAL B N 1
ATOM 7782 C CA . VAL B 1 214 ? -14.703 -17.312 -20.484 1 94.94 214 VAL B CA 1
ATOM 7783 C C . VAL B 1 214 ? -14.195 -16.938 -21.875 1 94.94 214 VAL B C 1
ATOM 7785 O O . VAL B 1 214 ? -13 -17 -22.141 1 94.94 214 VAL B O 1
ATOM 7788 N N . THR B 1 215 ? -15.07 -16.516 -22.703 1 91 215 THR B N 1
ATOM 7789 C CA . THR B 1 215 ? -14.664 -16.094 -24.047 1 91 215 THR B CA 1
ATOM 7790 C C . THR B 1 215 ? -13.734 -14.891 -23.984 1 91 215 THR B C 1
ATOM 7792 O O . THR B 1 215 ? -12.727 -14.836 -24.688 1 91 215 THR B O 1
ATOM 7795 N N . LYS B 1 216 ? -14.125 -13.992 -23.172 1 90.44 216 LYS B N 1
ATOM 7796 C CA . LYS B 1 216 ? -13.281 -12.812 -23.016 1 90.44 216 LYS B CA 1
ATOM 7797 C C . LYS B 1 216 ? -11.945 -13.18 -22.375 1 90.44 216 LYS B C 1
ATOM 7799 O O . LYS B 1 216 ? -10.906 -12.617 -22.719 1 90.44 216 LYS B O 1
ATOM 7804 N N . LEU B 1 217 ? -11.953 -14.109 -21.5 1 90.25 217 LEU B N 1
ATOM 7805 C CA . LEU B 1 217 ? -10.766 -14.547 -20.766 1 90.25 217 LEU B CA 1
ATOM 7806 C C . LEU B 1 217 ? -9.789 -15.258 -21.688 1 90.25 217 LEU B C 1
ATOM 7808 O O . LEU B 1 217 ? -8.578 -15.023 -21.609 1 90.25 217 LEU B O 1
ATOM 7812 N N . ILE B 1 218 ? -10.258 -16.047 -22.578 1 87.88 218 ILE B N 1
ATOM 7813 C CA . ILE B 1 218 ? -9.414 -16.922 -23.391 1 87.88 218 ILE B CA 1
ATOM 7814 C C . ILE B 1 218 ? -9.008 -16.188 -24.672 1 87.88 218 ILE B C 1
ATOM 7816 O O . ILE B 1 218 ? -7.852 -16.25 -25.094 1 87.88 218 ILE B O 1
ATOM 7820 N N . TYR B 1 219 ? -9.898 -15.391 -25.172 1 82.19 219 TYR B N 1
ATOM 7821 C CA . TYR B 1 219 ? -9.625 -14.844 -26.484 1 82.19 219 TYR B CA 1
ATOM 7822 C C . TYR B 1 219 ? -9.422 -13.336 -26.422 1 82.19 219 TYR B C 1
ATOM 7824 O O . TYR B 1 219 ? -8.891 -12.727 -27.359 1 82.19 219 TYR B O 1
ATOM 7832 N N . GLY B 1 220 ? -9.727 -12.742 -25.375 1 75 220 GLY B N 1
ATOM 7833 C CA . GLY B 1 220 ? -9.68 -11.289 -25.328 1 75 220 GLY B CA 1
ATOM 7834 C C . GLY B 1 220 ? -8.273 -10.742 -25.109 1 75 220 GLY B C 1
ATOM 7835 O O . GLY B 1 220 ? -7.434 -11.406 -24.5 1 75 220 GLY B O 1
ATOM 7836 N N . LYS B 1 221 ? -7.93 -9.742 -25.812 1 76.06 221 LYS B N 1
ATOM 7837 C CA . LYS B 1 221 ? -6.691 -9.008 -25.547 1 76.06 221 LYS B CA 1
ATOM 7838 C C . LYS B 1 221 ? -6.816 -8.141 -24.297 1 76.06 221 LYS B C 1
ATOM 7840 O O . LYS B 1 221 ? -7.082 -6.941 -24.406 1 76.06 221 LYS B O 1
ATOM 7845 N N . CYS B 1 222 ? -6.625 -8.836 -23.172 1 80.88 222 CYS B N 1
ATOM 7846 C CA . CYS B 1 222 ? -6.867 -8.141 -21.906 1 80.88 222 CYS B CA 1
ATOM 7847 C C . CYS B 1 222 ? -5.562 -7.863 -21.188 1 80.88 222 CYS B C 1
ATOM 7849 O O . CYS B 1 222 ? -4.609 -8.641 -21.281 1 80.88 222 CYS B O 1
ATOM 7851 N N . ASN B 1 223 ? -5.539 -6.672 -20.594 1 80.69 223 ASN B N 1
ATOM 7852 C CA . ASN B 1 223 ? -4.43 -6.355 -19.703 1 80.69 223 ASN B CA 1
ATOM 7853 C C . ASN B 1 223 ? -4.469 -7.211 -18.438 1 80.69 223 ASN B C 1
ATOM 7855 O O . ASN B 1 223 ? -5.488 -7.836 -18.141 1 80.69 223 ASN B O 1
ATOM 7859 N N . PRO B 1 224 ? -3.428 -7.371 -17.75 1 82.5 224 PRO B N 1
ATOM 7860 C CA . PRO B 1 224 ? -3.365 -8.242 -16.562 1 82.5 224 PRO B CA 1
ATOM 7861 C C . PRO B 1 224 ? -4.402 -7.871 -15.508 1 82.5 224 PRO B C 1
ATOM 7863 O O . PRO B 1 224 ? -4.934 -8.75 -14.828 1 82.5 224 PRO B O 1
ATOM 7866 N N . ASN B 1 225 ? -4.691 -6.605 -15.375 1 85.44 225 ASN B N 1
ATOM 7867 C CA . ASN B 1 225 ? -5.695 -6.203 -14.398 1 85.44 225 ASN B CA 1
ATOM 7868 C C . ASN B 1 225 ? -7.09 -6.688 -14.797 1 85.44 225 ASN B C 1
ATOM 7870 O O . ASN B 1 225 ? -7.871 -7.109 -13.945 1 85.44 225 ASN B O 1
ATOM 7874 N N . MET B 1 226 ? -7.285 -6.602 -16.062 1 89.44 226 MET B N 1
ATOM 7875 C CA . MET B 1 226 ? -8.562 -7.09 -16.562 1 89.44 226 MET B CA 1
ATOM 7876 C C . MET B 1 226 ? -8.68 -8.602 -16.391 1 89.44 226 MET B C 1
ATOM 7878 O O . MET B 1 226 ? -9.742 -9.109 -16.031 1 89.44 226 MET B O 1
ATOM 7882 N N . LEU B 1 227 ? -7.633 -9.273 -16.562 1 91.12 227 LEU B N 1
ATOM 7883 C CA . LEU B 1 227 ? -7.625 -10.727 -16.406 1 91.12 227 LEU B CA 1
ATOM 7884 C C . LEU B 1 227 ? -7.883 -11.117 -14.953 1 91.12 227 LEU B C 1
ATOM 7886 O O . LEU B 1 227 ? -8.602 -12.086 -14.688 1 91.12 227 LEU B O 1
ATOM 7890 N N . LYS B 1 228 ? -7.336 -10.352 -14.078 1 92.75 228 LYS B N 1
ATOM 7891 C CA . LYS B 1 228 ? -7.578 -10.602 -12.664 1 92.75 228 LYS B CA 1
ATOM 7892 C C . LYS B 1 228 ? -9.055 -10.406 -12.312 1 92.75 228 LYS B C 1
ATOM 7894 O O . LYS B 1 228 ? -9.633 -11.211 -11.578 1 92.75 228 LYS B O 1
ATOM 7899 N N . LYS B 1 229 ? -9.633 -9.391 -12.836 1 92.62 229 LYS B N 1
ATOM 7900 C CA . LYS B 1 229 ? -11.047 -9.117 -12.578 1 92.62 229 LYS B CA 1
ATOM 7901 C C . LYS B 1 229 ? -11.938 -10.195 -13.195 1 92.62 229 LYS B C 1
ATOM 7903 O O . LYS B 1 229 ? -12.93 -10.602 -12.594 1 92.62 229 LYS B O 1
ATOM 7908 N N . LEU B 1 230 ? -11.555 -10.594 -14.359 1 94.69 230 LEU B N 1
ATOM 7909 C CA . LEU B 1 230 ? -12.312 -11.648 -15.023 1 94.69 230 LEU B CA 1
ATOM 7910 C C . LEU B 1 230 ? -12.211 -12.961 -14.242 1 94.69 230 LEU B C 1
ATOM 7912 O O . LEU B 1 230 ? -13.195 -13.688 -14.102 1 94.69 230 LEU B O 1
ATOM 7916 N N . ALA B 1 231 ? -11.023 -13.211 -13.773 1 95.5 231 ALA B N 1
ATOM 7917 C CA . ALA B 1 231 ? -10.836 -14.406 -12.953 1 95.5 231 ALA B CA 1
ATOM 7918 C C . ALA B 1 231 ? -11.688 -14.352 -11.695 1 95.5 231 ALA B C 1
ATOM 7920 O O . ALA B 1 231 ? -12.312 -15.352 -11.312 1 95.5 231 ALA B O 1
ATOM 7921 N N . LEU B 1 232 ? -11.711 -13.219 -11.117 1 95 232 LEU B N 1
ATOM 7922 C CA . LEU B 1 232 ? -12.562 -13.039 -9.945 1 95 232 LEU B CA 1
ATOM 7923 C C . LEU B 1 232 ? -14.031 -13.242 -10.297 1 95 232 LEU B C 1
ATOM 7925 O O . LEU B 1 232 ? -14.766 -13.914 -9.562 1 95 232 LEU B O 1
ATOM 7929 N N . CYS B 1 233 ? -14.367 -12.664 -11.375 1 95.69 233 CYS B N 1
ATOM 7930 C CA . CYS B 1 233 ? -15.758 -12.75 -11.812 1 95.69 233 CYS B CA 1
ATOM 7931 C C . CYS B 1 233 ? -16.156 -14.203 -12.055 1 95.69 233 CYS B C 1
ATOM 7933 O O . CYS B 1 233 ? -17.219 -14.641 -11.602 1 95.69 233 CYS B O 1
ATOM 7935 N N . LEU B 1 234 ? -15.352 -14.922 -12.688 1 96.62 234 LEU B N 1
ATOM 7936 C CA . LEU B 1 234 ? -15.625 -16.328 -12.953 1 96.62 234 LEU B CA 1
ATOM 7937 C C . LEU B 1 234 ? -15.703 -17.125 -11.656 1 96.62 234 LEU B C 1
ATOM 7939 O O . LEU B 1 234 ? -16.547 -18.016 -11.516 1 96.62 234 LEU B O 1
ATOM 7943 N N . SER B 1 235 ? -14.883 -16.812 -10.75 1 95.75 235 SER B N 1
ATOM 7944 C CA . SER B 1 235 ? -14.836 -17.516 -9.469 1 95.75 235 SER B CA 1
ATOM 7945 C C . SER B 1 235 ? -16.094 -17.234 -8.641 1 95.75 235 SER B C 1
ATOM 7947 O O . SER B 1 235 ? -16.5 -18.078 -7.832 1 95.75 235 SER B O 1
ATOM 7949 N N . LEU B 1 236 ? -16.734 -16.109 -8.836 1 95.5 236 LEU B N 1
ATOM 7950 C CA . LEU B 1 236 ? -17.891 -15.711 -8.055 1 95.5 236 LEU B CA 1
ATOM 7951 C C . LEU B 1 236 ? -19.188 -16.234 -8.695 1 95.5 236 LEU B C 1
ATOM 7953 O O . LEU B 1 236 ? -20.234 -16.25 -8.055 1 95.5 236 LEU B O 1
ATOM 7957 N N . LEU B 1 237 ? -19.141 -16.672 -9.883 1 96.44 237 LEU B N 1
ATOM 7958 C CA . LEU B 1 237 ? -20.328 -17 -10.664 1 96.44 237 LEU B CA 1
ATOM 7959 C C . LEU B 1 237 ? -21.141 -18.094 -9.992 1 96.44 237 LEU B C 1
ATOM 7961 O O . LEU B 1 237 ? -22.375 -18.016 -9.953 1 96.44 237 LEU B O 1
ATOM 7965 N N . PRO B 1 238 ? -20.562 -19.094 -9.328 1 95.88 238 PRO B N 1
ATOM 7966 C CA . PRO B 1 238 ? -21.344 -20.156 -8.695 1 95.88 238 PRO B CA 1
ATOM 7967 C C . PRO B 1 238 ? -22.219 -19.641 -7.551 1 95.88 238 PRO B C 1
ATOM 7969 O O . PRO B 1 238 ? -23.156 -20.312 -7.141 1 95.88 238 PRO B O 1
ATOM 7972 N N . LYS B 1 239 ? -21.906 -18.5 -7.062 1 94 239 LYS B N 1
ATOM 7973 C CA . LYS B 1 239 ? -22.719 -17.922 -5.996 1 94 239 LYS B CA 1
ATOM 7974 C C . LYS B 1 239 ? -24.141 -17.672 -6.461 1 94 239 LYS B C 1
ATOM 7976 O O . LYS B 1 239 ? -25.047 -17.531 -5.645 1 94 239 LYS B O 1
ATOM 7981 N N . SER B 1 240 ? -24.344 -17.531 -7.742 1 94.62 240 SER B N 1
ATOM 7982 C CA . SER B 1 240 ? -25.656 -17.25 -8.297 1 94.62 240 SER B CA 1
ATOM 7983 C C . SER B 1 240 ? -26.641 -18.375 -7.977 1 94.62 240 SER B C 1
ATOM 7985 O O . SER B 1 240 ? -27.828 -18.109 -7.707 1 94.62 240 SER B O 1
ATOM 7987 N N . LYS B 1 241 ? -26.203 -19.547 -7.941 1 92.62 241 LYS B N 1
ATOM 7988 C CA . LYS B 1 241 ? -27.062 -20.688 -7.598 1 92.62 241 LYS B CA 1
ATOM 7989 C C . LYS B 1 241 ? -26.922 -21.047 -6.121 1 92.62 241 LYS B C 1
ATOM 7991 O O . LYS B 1 241 ? -27.875 -21.531 -5.508 1 92.62 241 LYS B O 1
ATOM 7996 N N . GLY B 1 242 ? -25.719 -20.859 -5.535 1 88.56 242 GLY B N 1
ATOM 7997 C CA . GLY B 1 242 ? -25.484 -20.969 -4.105 1 88.56 242 GLY B CA 1
ATOM 7998 C C . GLY B 1 242 ? -25.438 -22.406 -3.621 1 88.56 242 GLY B C 1
ATOM 7999 O O . GLY B 1 242 ? -25.453 -22.656 -2.414 1 88.56 242 GLY B O 1
ATOM 8000 N N . ASP B 1 243 ? -25.469 -23.344 -4.512 1 89.5 243 ASP B N 1
ATOM 8001 C CA . ASP B 1 243 ? -25.453 -24.734 -4.109 1 89.5 243 ASP B CA 1
ATOM 8002 C C . ASP B 1 243 ? -24.047 -25.312 -4.148 1 89.5 243 ASP B C 1
ATOM 8004 O O . ASP B 1 243 ? -23.156 -24.75 -4.801 1 89.5 243 ASP B O 1
ATOM 8008 N N . GLU B 1 244 ? -23.859 -26.344 -3.467 1 90.69 244 GLU B N 1
ATOM 8009 C CA . GLU B 1 244 ? -22.547 -26.984 -3.365 1 90.69 244 GLU B CA 1
ATOM 8010 C C . GLU B 1 244 ? -22.125 -27.578 -4.707 1 90.69 244 GLU B C 1
ATOM 8012 O O . GLU B 1 244 ? -20.953 -27.469 -5.098 1 90.69 244 GLU B O 1
ATOM 8017 N N . ASP B 1 245 ? -22.984 -28.078 -5.375 1 91.25 245 ASP B N 1
ATOM 8018 C CA . ASP B 1 245 ? -22.672 -28.797 -6.605 1 91.25 245 ASP B CA 1
ATOM 8019 C C . ASP B 1 245 ? -22.203 -27.844 -7.695 1 91.25 245 ASP B C 1
ATOM 8021 O O . ASP B 1 245 ? -21.312 -28.188 -8.484 1 91.25 245 ASP B O 1
ATOM 8025 N N . THR B 1 246 ? -22.75 -26.688 -7.73 1 93.25 246 THR B N 1
ATOM 8026 C CA . THR B 1 246 ? -22.375 -25.734 -8.766 1 93.25 246 THR B CA 1
ATOM 8027 C C . THR B 1 246 ? -20.938 -25.266 -8.57 1 93.25 246 THR B C 1
ATOM 8029 O O . THR B 1 246 ? -20.203 -25.078 -9.539 1 93.25 246 THR B O 1
ATOM 8032 N N . TRP B 1 247 ? -20.578 -25.062 -7.348 1 95 247 TRP B N 1
ATOM 8033 C CA . TRP B 1 247 ? -19.203 -24.672 -7.055 1 95 247 TRP B CA 1
ATOM 8034 C C . TRP B 1 247 ? -18.219 -25.75 -7.453 1 95 247 TRP B C 1
ATOM 8036 O O . TRP B 1 247 ? -17.234 -25.484 -8.141 1 95 247 TRP B O 1
ATOM 8046 N N . SER B 1 248 ? -18.516 -27.016 -7.027 1 93.31 248 SER B N 1
ATOM 8047 C CA . SER B 1 248 ? -17.656 -28.156 -7.324 1 93.31 248 SER B CA 1
ATOM 8048 C C . SER B 1 248 ? -17.578 -28.406 -8.828 1 93.31 248 SER B C 1
ATOM 8050 O O . SER B 1 248 ? -16.516 -28.75 -9.344 1 93.31 248 SER B O 1
ATOM 8052 N N . LEU B 1 249 ? -18.625 -28.141 -9.453 1 94.06 249 LEU B N 1
ATOM 8053 C CA . LEU B 1 249 ? -18.656 -28.312 -10.906 1 94.06 249 LEU B CA 1
ATOM 8054 C C . LEU B 1 249 ? -17.781 -27.281 -11.594 1 94.06 249 LEU B C 1
ATOM 8056 O O . LEU B 1 249 ? -17.047 -27.594 -12.531 1 94.06 249 LEU B O 1
ATOM 8060 N N . MET B 1 250 ? -17.859 -26.078 -11.203 1 95.75 250 MET B N 1
ATOM 8061 C CA . MET B 1 250 ? -17.094 -25 -11.812 1 95.75 250 MET B CA 1
ATOM 8062 C C . MET B 1 250 ? -15.594 -25.25 -11.664 1 95.75 250 MET B C 1
ATOM 8064 O O . MET B 1 250 ? -14.844 -25.156 -12.633 1 95.75 250 MET B O 1
ATOM 8068 N N . ILE B 1 251 ? -15.148 -25.594 -10.469 1 95.94 251 ILE B N 1
ATOM 8069 C CA . ILE B 1 251 ? -13.719 -25.812 -10.258 1 95.94 251 ILE B CA 1
ATOM 8070 C C . ILE B 1 251 ? -13.258 -27.031 -11.062 1 95.94 251 ILE B C 1
ATOM 8072 O O . ILE B 1 251 ? -12.133 -27.062 -11.562 1 95.94 251 ILE B O 1
ATOM 8076 N N . GLN B 1 252 ? -14.117 -28.016 -11.133 1 95.06 252 GLN B N 1
ATOM 8077 C CA . GLN B 1 252 ? -13.797 -29.188 -11.945 1 95.06 252 GLN B CA 1
ATOM 8078 C C . GLN B 1 252 ? -13.641 -28.812 -13.414 1 95.06 252 GLN B C 1
ATOM 8080 O O . GLN B 1 252 ? -12.695 -29.266 -14.078 1 95.06 252 GLN B O 1
ATOM 8085 N N . LYS B 1 253 ? -14.555 -28.016 -13.93 1 95.19 253 LYS B N 1
ATOM 8086 C CA . LYS B 1 253 ? -14.469 -27.547 -15.312 1 95.19 253 LYS B CA 1
ATOM 8087 C C . LYS B 1 253 ? -13.164 -26.797 -15.555 1 95.19 253 LYS B C 1
ATOM 8089 O O . LYS B 1 253 ? -12.508 -27.016 -16.578 1 95.19 253 LYS B O 1
ATOM 8094 N N . ILE B 1 254 ? -12.82 -25.938 -14.633 1 96.56 254 ILE B N 1
ATOM 8095 C CA . ILE B 1 254 ? -11.609 -25.125 -14.758 1 96.56 254 ILE B CA 1
ATOM 8096 C C . ILE B 1 254 ? -10.383 -26.031 -14.75 1 96.56 254 ILE B C 1
ATOM 8098 O O . ILE B 1 254 ? -9.469 -25.859 -15.562 1 96.56 254 ILE B O 1
ATOM 8102 N N . LEU B 1 255 ? -10.375 -27.016 -13.836 1 96.31 255 LEU B N 1
ATOM 8103 C CA . LEU B 1 255 ? -9.234 -27.938 -13.727 1 96.31 255 LEU B CA 1
ATOM 8104 C C . LEU B 1 255 ? -9.102 -28.781 -14.992 1 96.31 255 LEU B C 1
ATOM 8106 O O . LEU B 1 255 ? -7.984 -29.062 -15.438 1 96.31 255 LEU B O 1
ATOM 8110 N N . ILE B 1 256 ? -10.172 -29.172 -15.531 1 94.38 256 ILE B N 1
ATOM 8111 C CA . ILE B 1 256 ? -10.141 -29.938 -16.781 1 94.38 256 ILE B CA 1
ATOM 8112 C C . ILE B 1 256 ? -9.57 -29.062 -17.891 1 94.38 256 ILE B C 1
ATOM 8114 O O . ILE B 1 256 ? -8.719 -29.516 -18.656 1 94.38 256 ILE B O 1
ATOM 8118 N N . ALA B 1 257 ? -10.062 -27.844 -17.984 1 93.69 257 ALA B N 1
ATOM 8119 C CA . ALA B 1 257 ? -9.547 -26.922 -18.984 1 93.69 257 ALA B CA 1
ATOM 8120 C C . ALA B 1 257 ? -8.039 -26.719 -18.828 1 93.69 257 ALA B C 1
ATOM 8122 O O . ALA B 1 257 ? -7.301 -26.719 -19.812 1 93.69 257 ALA B O 1
ATOM 8123 N N . ILE B 1 258 ? -7.555 -26.578 -17.594 1 94.88 258 ILE B N 1
ATOM 8124 C CA . ILE B 1 258 ? -6.133 -26.422 -17.328 1 94.88 258 ILE B CA 1
ATOM 8125 C C . ILE B 1 258 ? -5.375 -27.656 -17.781 1 94.88 258 ILE B C 1
ATOM 8127 O O . ILE B 1 258 ? -4.324 -27.547 -18.422 1 94.88 258 ILE B O 1
ATOM 8131 N N . ASN B 1 259 ? -5.914 -28.797 -17.422 1 93.12 259 ASN B N 1
ATOM 8132 C CA . ASN B 1 259 ? -5.266 -30.047 -17.781 1 93.12 259 ASN B CA 1
ATOM 8133 C C . ASN B 1 259 ? -5.125 -30.188 -19.297 1 93.12 259 ASN B C 1
ATOM 8135 O O . ASN B 1 259 ? -4.086 -30.625 -19.797 1 93.12 259 ASN B O 1
ATOM 8139 N N . ILE B 1 260 ? -6.109 -29.766 -20.016 1 90.19 260 ILE B N 1
ATOM 8140 C CA . ILE B 1 260 ? -6.09 -29.828 -21.469 1 90.19 260 ILE B CA 1
ATOM 8141 C C . ILE B 1 260 ? -5.023 -28.875 -22 1 90.19 260 ILE B C 1
ATOM 8143 O O . ILE B 1 260 ? -4.227 -29.266 -22.859 1 90.19 260 ILE B O 1
ATOM 8147 N N . LEU B 1 261 ? -5.004 -27.734 -21.547 1 91.19 261 LEU B N 1
ATOM 8148 C CA . LEU B 1 261 ? -4.047 -26.734 -22 1 91.19 261 LEU B CA 1
ATOM 8149 C C . LEU B 1 261 ? -2.621 -27.141 -21.656 1 91.19 261 LEU B C 1
ATOM 8151 O O . LEU B 1 261 ? -1.69 -26.906 -22.422 1 91.19 261 LEU B O 1
ATOM 8155 N N . LEU B 1 262 ? -2.43 -27.75 -20.469 1 91.94 262 LEU B N 1
ATOM 8156 C CA . LEU B 1 262 ? -1.11 -28.203 -20.047 1 91.94 262 LEU B CA 1
ATOM 8157 C C . LEU B 1 262 ? -0.613 -29.328 -20.953 1 91.94 262 LEU B C 1
ATOM 8159 O O . LEU B 1 262 ? 0.584 -29.406 -21.234 1 91.94 262 LEU B O 1
ATOM 8163 N N . ASN B 1 263 ? -1.51 -30.156 -21.375 1 89 263 ASN B N 1
ATOM 8164 C CA . ASN B 1 263 ? -1.127 -31.234 -22.281 1 89 263 ASN B CA 1
ATOM 8165 C C . ASN B 1 263 ? -0.483 -30.688 -23.562 1 89 263 ASN B C 1
ATOM 8167 O O . ASN B 1 263 ? 0.522 -31.234 -24.031 1 89 263 ASN B O 1
ATOM 8171 N N . ASP B 1 264 ? -1.004 -29.641 -24.016 1 84.06 264 ASP B N 1
ATOM 8172 C CA . ASP B 1 264 ? -0.473 -29.031 -25.234 1 84.06 264 ASP B CA 1
ATOM 8173 C C . ASP B 1 264 ? 0.854 -28.328 -24.953 1 84.06 264 ASP B C 1
ATOM 8175 O O . ASP B 1 264 ? 1.801 -28.453 -25.734 1 84.06 264 ASP B O 1
ATOM 8179 N N . SER B 1 265 ? 0.939 -27.672 -23.906 1 86.62 265 SER B N 1
ATOM 8180 C CA . SER B 1 265 ? 2.109 -26.859 -23.594 1 86.62 265 SER B CA 1
ATOM 8181 C C . SER B 1 265 ? 3.273 -27.719 -23.109 1 86.62 265 SER B C 1
ATOM 8183 O O . SER B 1 265 ? 4.438 -27.375 -23.328 1 86.62 265 SER B O 1
ATOM 8185 N N . PHE B 1 266 ? 3.016 -28.875 -22.422 1 88.75 266 PHE B N 1
ATOM 8186 C CA . PHE B 1 266 ? 4.062 -29.688 -21.812 1 88.75 266 PHE B CA 1
ATOM 8187 C C . PHE B 1 266 ? 4.336 -30.922 -22.641 1 88.75 266 PHE B C 1
ATOM 8189 O O . PHE B 1 266 ? 4.961 -31.875 -22.172 1 88.75 266 PHE B O 1
ATOM 8196 N N . GLN B 1 267 ? 3.885 -30.828 -23.828 1 83.81 267 GLN B N 1
ATOM 8197 C CA . GLN B 1 267 ? 4.156 -31.953 -24.703 1 83.81 267 GLN B CA 1
ATOM 8198 C C . GLN B 1 267 ? 5.66 -32.219 -24.828 1 83.81 267 GLN B C 1
ATOM 8200 O O . GLN B 1 267 ? 6.422 -31.297 -25.156 1 83.81 267 GLN B O 1
ATOM 8205 N N . GLY B 1 268 ? 6.086 -33.375 -24.516 1 81.75 268 GLY B N 1
ATOM 8206 C CA . GLY B 1 268 ? 7.492 -33.719 -24.625 1 81.75 268 GLY B CA 1
ATOM 8207 C C . GLY B 1 268 ? 8.273 -33.469 -23.359 1 81.75 268 GLY B C 1
ATOM 8208 O O . GLY B 1 268 ? 9.422 -33.875 -23.234 1 81.75 268 GLY B O 1
ATOM 8209 N N . LEU B 1 269 ? 7.715 -32.75 -22.438 1 88.19 269 LEU B N 1
ATOM 8210 C CA . LEU B 1 269 ? 8.422 -32.406 -21.203 1 88.19 269 LEU B CA 1
ATOM 8211 C C . LEU B 1 269 ? 7.973 -33.281 -20.047 1 88.19 269 LEU B C 1
ATOM 8213 O O . LEU B 1 269 ? 8.656 -33.344 -19.016 1 88.19 269 LEU B O 1
ATOM 8217 N N . GLU B 1 270 ? 6.797 -33.812 -20.188 1 87.25 270 GLU B N 1
ATOM 8218 C CA . GLU B 1 270 ? 6.25 -34.688 -19.141 1 87.25 270 GLU B CA 1
ATOM 8219 C C . GLU B 1 270 ? 5.816 -36.031 -19.719 1 87.25 270 GLU B C 1
ATOM 8221 O O . GLU B 1 270 ? 5.578 -36.156 -20.922 1 87.25 270 GLU B O 1
ATOM 8226 N N . GLU B 1 271 ? 5.762 -37 -18.797 1 82.62 271 GLU B N 1
ATOM 8227 C CA . GLU B 1 271 ? 5.285 -38.312 -19.219 1 82.62 271 GLU B CA 1
ATOM 8228 C C . GLU B 1 271 ? 3.791 -38.281 -19.531 1 82.62 271 GLU B C 1
ATOM 8230 O O . GLU B 1 271 ? 3.014 -37.656 -18.828 1 82.62 271 GLU B O 1
ATOM 8235 N N . GLU B 1 272 ? 3.381 -38.906 -20.516 1 79.75 272 GLU B N 1
ATOM 8236 C CA . GLU B 1 272 ? 1.992 -38.938 -20.969 1 79.75 272 GLU B CA 1
ATOM 8237 C C . GLU B 1 272 ? 1.088 -39.594 -19.922 1 79.75 272 GLU B C 1
ATOM 8239 O O . GLU B 1 272 ? -0.106 -39.281 -19.859 1 79.75 272 GLU B O 1
ATOM 8244 N N . SER B 1 273 ? 1.646 -40.375 -19.078 1 84.19 273 SER B N 1
ATOM 8245 C CA . SER B 1 273 ? 0.859 -41.062 -18.062 1 84.19 273 SER B CA 1
ATOM 8246 C C . SER B 1 273 ? 0.302 -40.094 -17.047 1 84.19 273 SER B C 1
ATOM 8248 O O . SER B 1 273 ? -0.79 -40.312 -16.5 1 84.19 273 SER B O 1
ATOM 8250 N N . LYS B 1 274 ? 0.997 -39.062 -16.844 1 85.56 274 LYS B N 1
ATOM 8251 C CA . LYS B 1 274 ? 0.571 -38.094 -15.836 1 85.56 274 LYS B CA 1
ATOM 8252 C C . LYS B 1 274 ? -0.71 -37.375 -16.266 1 85.56 274 LYS B C 1
ATOM 8254 O O . LYS B 1 274 ? -1.567 -37.094 -15.422 1 85.56 274 LYS B O 1
ATOM 8259 N N . THR B 1 275 ? -0.855 -37.125 -17.531 1 85.62 275 THR B N 1
ATOM 8260 C CA . THR B 1 275 ? -2.049 -36.469 -18.062 1 85.62 275 THR B CA 1
ATOM 8261 C C . THR B 1 275 ? -3.275 -37.344 -17.875 1 85.62 275 THR B C 1
ATOM 8263 O O . THR B 1 275 ? -4.324 -36.906 -17.422 1 85.62 275 THR B O 1
ATOM 8266 N N . SER B 1 276 ? -3.061 -38.562 -18.141 1 87.94 276 SER B N 1
ATOM 8267 C CA . SER B 1 276 ? -4.176 -39.5 -18.047 1 87.94 276 SER B CA 1
ATOM 8268 C C . SER B 1 276 ? -4.57 -39.75 -16.594 1 87.94 276 SER B C 1
ATOM 8270 O O . SER B 1 276 ? -5.758 -39.875 -16.281 1 87.94 276 SER B O 1
ATOM 8272 N N . GLU B 1 277 ? -3.59 -39.812 -15.812 1 89.56 277 GLU B N 1
ATOM 8273 C CA . GLU B 1 277 ? -3.861 -40 -14.391 1 89.56 277 GLU B CA 1
ATOM 8274 C C . GLU B 1 277 ? -4.645 -38.844 -13.805 1 89.56 277 GLU B C 1
ATOM 8276 O O . GLU B 1 277 ? -5.574 -39.031 -13.023 1 89.56 277 GLU B O 1
ATOM 8281 N N . THR B 1 278 ? -4.246 -37.688 -14.219 1 91.25 278 THR B N 1
ATOM 8282 C CA . THR B 1 278 ? -4.93 -36.469 -13.719 1 91.25 278 THR B CA 1
ATOM 8283 C C . THR B 1 278 ? -6.363 -36.438 -14.234 1 91.25 278 THR B C 1
ATOM 8285 O O . THR B 1 278 ? -7.281 -36.094 -13.492 1 91.25 278 THR B O 1
ATOM 8288 N N . MET B 1 279 ? -6.566 -36.844 -15.484 1 90.75 279 MET B N 1
ATOM 8289 C CA . MET B 1 279 ? -7.91 -36.812 -16.062 1 90.75 279 MET B CA 1
ATOM 8290 C C . MET B 1 279 ? -8.805 -37.844 -15.367 1 90.75 279 MET B C 1
ATOM 8292 O O . MET B 1 279 ? -9.984 -37.594 -15.141 1 90.75 279 MET B O 1
ATOM 8296 N N . ARG B 1 280 ? -8.234 -38.938 -14.922 1 91.31 280 ARG B N 1
ATOM 8297 C CA . ARG B 1 280 ? -8.992 -39.969 -14.219 1 91.31 280 ARG B CA 1
ATOM 8298 C C . ARG B 1 280 ? -9.422 -39.469 -12.844 1 91.31 280 ARG B C 1
ATOM 8300 O O . ARG B 1 280 ? -10.484 -39.875 -12.352 1 91.31 280 ARG B O 1
ATOM 8307 N N . ALA B 1 281 ? -8.57 -38.688 -12.266 1 90.75 281 ALA B N 1
ATOM 8308 C CA . ALA B 1 281 ? -8.898 -38.125 -10.953 1 90.75 281 ALA B CA 1
ATOM 8309 C C . ALA B 1 281 ? -9.992 -37.062 -11.062 1 90.75 281 ALA B C 1
ATOM 8311 O O . ALA B 1 281 ? -10.797 -36.906 -10.141 1 90.75 281 ALA B O 1
ATOM 8312 N N . LEU B 1 282 ? -10.008 -36.375 -12.227 1 92 282 LEU B N 1
ATOM 8313 C CA . LEU B 1 282 ? -10.977 -35.312 -12.43 1 92 282 LEU B CA 1
ATOM 8314 C C . LEU B 1 282 ? -12.32 -35.875 -12.891 1 92 282 LEU B C 1
ATOM 8316 O O . LEU B 1 282 ? -13.375 -35.344 -12.5 1 92 282 LEU B O 1
ATOM 8320 N N . VAL B 1 283 ? -12.219 -36.875 -13.781 1 92 283 VAL B N 1
ATOM 8321 C CA . VAL B 1 283 ? -13.406 -37.562 -14.289 1 92 283 VAL B CA 1
ATOM 8322 C C . VAL B 1 283 ? -13.297 -39.062 -14.047 1 92 283 VAL B C 1
ATOM 8324 O O . VAL B 1 283 ? -12.781 -39.781 -14.891 1 92 283 VAL B O 1
ATOM 8327 N N . PRO B 1 284 ? -13.82 -39.406 -12.812 1 85.38 284 PRO B N 1
ATOM 8328 C CA . PRO B 1 284 ? -13.734 -40.812 -12.523 1 85.38 284 PRO B CA 1
ATOM 8329 C C . PRO B 1 284 ? -14.32 -41.688 -13.633 1 85.38 284 PRO B C 1
ATOM 8331 O O . PRO B 1 284 ? -15.25 -41.25 -14.328 1 85.38 284 PRO B O 1
ATOM 8334 N N . PRO B 1 285 ? -13.688 -42.844 -13.703 1 83.75 285 PRO B N 1
ATOM 8335 C CA . PRO B 1 285 ? -14.18 -43.75 -14.758 1 83.75 285 PRO B CA 1
ATOM 8336 C C . PRO B 1 285 ? -15.656 -44.094 -14.586 1 83.75 285 PRO B C 1
ATOM 8338 O O . PRO B 1 285 ? -16.109 -44.375 -13.477 1 83.75 285 PRO B O 1
ATOM 8341 N N . GLY B 1 286 ? -16.406 -43.969 -15.523 1 81.06 286 GLY B N 1
ATOM 8342 C CA . GLY B 1 286 ? -17.828 -44.281 -15.5 1 81.06 286 GLY B CA 1
ATOM 8343 C C . GLY B 1 286 ? -18.719 -43.062 -15.422 1 81.06 286 GLY B C 1
ATOM 8344 O O . GLY B 1 286 ? -19.922 -43.156 -15.688 1 81.06 286 GLY B O 1
ATOM 8345 N N . LYS B 1 287 ? -18.125 -42 -15.039 1 83.94 287 LYS B N 1
ATOM 8346 C CA . LYS B 1 287 ? -18.938 -40.781 -14.945 1 83.94 287 LYS B CA 1
ATOM 8347 C C . LYS B 1 287 ? -18.75 -39.906 -16.188 1 83.94 287 LYS B C 1
ATOM 8349 O O . LYS B 1 287 ? -17.656 -39.844 -16.766 1 83.94 287 LYS B O 1
ATOM 8354 N N . ASP B 1 288 ? -19.781 -39.281 -16.609 1 86.12 288 ASP B N 1
ATOM 8355 C CA . ASP B 1 288 ? -19.719 -38.375 -17.75 1 86.12 288 ASP B CA 1
ATOM 8356 C C . ASP B 1 288 ? -19 -37.094 -17.375 1 86.12 288 ASP B C 1
ATOM 8358 O O . ASP B 1 288 ? -19.219 -36.531 -16.281 1 86.12 288 ASP B O 1
ATOM 8362 N N . PRO B 1 289 ? -18.172 -36.688 -18.25 1 87.12 289 PRO B N 1
ATOM 8363 C CA . PRO B 1 289 ? -17.516 -35.406 -18 1 87.12 289 PRO B CA 1
ATOM 8364 C C . PRO B 1 289 ? -18.516 -34.25 -17.984 1 87.12 289 PRO B C 1
ATOM 8366 O O . PRO B 1 289 ? -19.547 -34.312 -18.656 1 87.12 289 PRO B O 1
ATOM 8369 N N . PRO B 1 290 ? -18.219 -33.312 -17.234 1 90.94 290 PRO B N 1
ATOM 8370 C CA . PRO B 1 290 ? -19.109 -32.156 -17.203 1 90.94 290 PRO B CA 1
ATOM 8371 C C . PRO B 1 290 ? -19.062 -31.359 -18.516 1 90.94 290 PRO B C 1
ATOM 8373 O O . PRO B 1 290 ? -18.188 -31.578 -19.359 1 90.94 290 PRO B O 1
ATOM 8376 N N . ALA B 1 291 ? -20.062 -30.469 -18.703 1 90.38 291 ALA B N 1
ATOM 8377 C CA . ALA B 1 291 ? -20.078 -29.578 -19.859 1 90.38 291 ALA B CA 1
ATOM 8378 C C . ALA B 1 291 ? -18.828 -28.703 -19.891 1 90.38 291 ALA B C 1
ATOM 8380 O O . ALA B 1 291 ? -18.297 -28.344 -18.844 1 90.38 291 ALA B O 1
ATOM 8381 N N . PRO B 1 292 ? -18.375 -28.453 -21.078 1 92.5 292 PRO B N 1
ATOM 8382 C CA . PRO B 1 292 ? -17.156 -27.656 -21.188 1 92.5 292 PRO B CA 1
ATOM 8383 C C . PRO B 1 292 ? -17.297 -26.266 -20.578 1 92.5 292 PRO B C 1
ATOM 8385 O O . PRO B 1 292 ? -18.406 -25.719 -20.516 1 92.5 292 PRO B O 1
ATOM 8388 N N . LEU B 1 293 ? -16.156 -25.75 -20.141 1 94.06 293 LEU B N 1
ATOM 8389 C CA . LEU B 1 293 ? -16.125 -24.422 -19.531 1 94.06 293 LEU B CA 1
ATOM 8390 C C . LEU B 1 293 ? -16.547 -23.344 -20.531 1 94.06 293 LEU B C 1
ATOM 8392 O O . LEU B 1 293 ? -15.93 -23.203 -21.594 1 94.06 293 LEU B O 1
ATOM 8396 N N . GLY B 1 294 ? -17.562 -22.625 -20.266 1 92.06 294 GLY B N 1
ATOM 8397 C CA . GLY B 1 294 ? -18.047 -21.562 -21.141 1 92.06 294 GLY B CA 1
ATOM 8398 C C . GLY B 1 294 ? -18.547 -22.094 -22.469 1 92.06 294 GLY B C 1
ATOM 8399 O O . GLY B 1 294 ? -18.703 -21.312 -23.422 1 92.06 294 GLY B O 1
ATOM 8400 N N . GLY B 1 295 ? -18.656 -23.297 -22.531 1 88.81 295 GLY B N 1
ATOM 8401 C CA . GLY B 1 295 ? -19.109 -23.906 -23.781 1 88.81 295 GLY B CA 1
ATOM 8402 C C . GLY B 1 295 ? -17.984 -24.109 -24.781 1 88.81 295 GLY B C 1
ATOM 8403 O O . GLY B 1 295 ? -18.219 -24.469 -25.922 1 88.81 295 GLY B O 1
ATOM 8404 N N . LEU B 1 296 ? -16.781 -23.891 -24.344 1 87.56 296 LEU B N 1
ATOM 8405 C CA . LEU B 1 296 ? -15.641 -24.031 -25.25 1 87.56 296 LEU B CA 1
ATOM 8406 C C . LEU B 1 296 ? -15.156 -25.469 -25.312 1 87.56 296 LEU B C 1
ATOM 8408 O O . LEU B 1 296 ? -14.82 -26.062 -24.281 1 87.56 296 LEU B O 1
ATOM 8412 N N . THR B 1 297 ? -15.07 -25.969 -26.453 1 82.69 297 THR B N 1
ATOM 8413 C CA . THR B 1 297 ? -14.633 -27.344 -26.641 1 82.69 297 THR B CA 1
ATOM 8414 C C . THR B 1 297 ? -13.109 -27.438 -26.547 1 82.69 297 THR B C 1
ATOM 8416 O O . THR B 1 297 ? -12.422 -26.422 -26.469 1 82.69 297 THR B O 1
ATOM 8419 N N . VAL B 1 298 ? -12.672 -28.703 -26.438 1 77.25 298 VAL B N 1
ATOM 8420 C CA . VAL B 1 298 ? -11.242 -28.984 -26.391 1 77.25 298 VAL B CA 1
ATOM 8421 C C . VAL B 1 298 ? -10.547 -28.344 -27.594 1 77.25 298 VAL B C 1
ATOM 8423 O O . VAL B 1 298 ? -9.453 -27.797 -27.469 1 77.25 298 VAL B O 1
ATOM 8426 N N . PHE B 1 299 ? -11.242 -28.328 -28.641 1 75.62 299 PHE B N 1
ATOM 8427 C CA . PHE B 1 299 ? -10.703 -27.781 -29.875 1 75.62 299 PHE B CA 1
ATOM 8428 C C . PHE B 1 299 ? -10.586 -26.266 -29.797 1 75.62 299 PHE B C 1
ATOM 8430 O O . PHE B 1 299 ? -9.617 -25.688 -30.297 1 75.62 299 PHE B O 1
ATOM 8437 N N . ASP B 1 300 ? -11.5 -25.703 -29.156 1 80.38 300 ASP B N 1
ATOM 8438 C CA . ASP B 1 300 ? -11.492 -24.25 -29 1 80.38 300 ASP B CA 1
ATOM 8439 C C . ASP B 1 300 ? -10.328 -23.797 -28.125 1 80.38 300 ASP B C 1
ATOM 8441 O O . ASP B 1 300 ? -9.703 -22.766 -28.391 1 80.38 300 ASP B O 1
ATOM 8445 N N . LEU B 1 301 ? -10.016 -24.609 -27.203 1 78.62 301 LEU B N 1
ATOM 8446 C CA . LEU B 1 301 ? -8.961 -24.266 -26.266 1 78.62 301 LEU B CA 1
ATOM 8447 C C . LEU B 1 301 ? -7.586 -24.484 -26.891 1 78.62 301 LEU B C 1
ATOM 8449 O O . LEU B 1 301 ? -6.668 -23.688 -26.656 1 78.62 301 LEU B O 1
ATOM 8453 N N . SER B 1 302 ? -7.332 -25.484 -27.656 1 71.12 302 SER B N 1
ATOM 8454 C CA . SER B 1 302 ? -6.035 -25.859 -28.203 1 71.12 302 SER B CA 1
ATOM 8455 C C . SER B 1 302 ? -5.727 -25.078 -29.469 1 71.12 302 SER B C 1
ATOM 8457 O O . SER B 1 302 ? -4.574 -24.734 -29.734 1 71.12 302 SER B O 1
ATOM 8459 N N . ASN B 1 303 ? -6.562 -25 -30.484 1 61.09 303 ASN B N 1
ATOM 8460 C CA . ASN B 1 303 ? -6.289 -24.516 -31.828 1 61.09 303 ASN B CA 1
ATOM 8461 C C . ASN B 1 303 ? -5.914 -23.047 -31.844 1 61.09 303 ASN B C 1
ATOM 8463 O O . ASN B 1 303 ? -5.121 -22.609 -32.688 1 61.09 303 ASN B O 1
ATOM 8467 N N . LYS B 1 304 ? -6.578 -22.188 -31.234 1 55.25 304 LYS B N 1
ATOM 8468 C CA . LYS B 1 304 ? -6.457 -20.766 -31.5 1 55.25 304 LYS B CA 1
ATOM 8469 C C . LYS B 1 304 ? -5.359 -20.125 -30.656 1 55.25 304 LYS B C 1
ATOM 8471 O O . LYS B 1 304 ? -4.996 -18.969 -30.859 1 55.25 304 LYS B O 1
ATOM 8476 N N . SER B 1 305 ? -4.785 -20.875 -29.781 1 57.69 305 SER B N 1
ATOM 8477 C CA . SER B 1 305 ? -3.984 -20.109 -28.828 1 57.69 305 SER B CA 1
ATOM 8478 C C . SER B 1 305 ? -2.5 -20.188 -29.156 1 57.69 305 SER B C 1
ATOM 8480 O O . SER B 1 305 ? -1.972 -21.281 -29.391 1 57.69 305 SER B O 1
ATOM 8482 N N . THR B 1 306 ? -1.938 -19.125 -29.828 1 60.84 306 THR B N 1
ATOM 8483 C CA . THR B 1 306 ? -0.482 -19.031 -29.828 1 60.84 306 THR B CA 1
ATOM 8484 C C . THR B 1 306 ? 0.093 -19.5 -28.5 1 60.84 306 THR B C 1
ATOM 8486 O O . THR B 1 306 ? -0.594 -19.469 -27.469 1 60.84 306 THR B O 1
ATOM 8489 N N . GLU B 1 307 ? 1.167 -20.25 -28.609 1 60.03 307 GLU B N 1
ATOM 8490 C CA . GLU B 1 307 ? 1.819 -20.781 -27.406 1 60.03 307 GLU B CA 1
ATOM 8491 C C . GLU B 1 307 ? 1.79 -19.75 -26.281 1 60.03 307 GLU B C 1
ATOM 8493 O O . GLU B 1 307 ? 1.549 -20.094 -25.125 1 60.03 307 GLU B O 1
ATOM 8498 N N . ARG B 1 308 ? 1.911 -18.547 -26.641 1 61.75 308 ARG B N 1
ATOM 8499 C CA . ARG B 1 308 ? 1.938 -17.484 -25.641 1 61.75 308 ARG B CA 1
ATOM 8500 C C . ARG B 1 308 ? 0.561 -17.281 -25.016 1 61.75 308 ARG B C 1
ATOM 8502 O O . ARG B 1 308 ? 0.443 -17.109 -23.797 1 61.75 308 ARG B O 1
ATOM 8509 N N . LEU B 1 309 ? -0.313 -17.438 -25.828 1 65.62 309 LEU B N 1
ATOM 8510 C CA . LEU B 1 309 ? -1.684 -17.25 -25.375 1 65.62 309 LEU B CA 1
ATOM 8511 C C . LEU B 1 309 ? -2.125 -18.406 -24.484 1 65.62 309 LEU B C 1
ATOM 8513 O O . LEU B 1 309 ? -2.857 -18.219 -23.516 1 65.62 309 LEU B O 1
ATOM 8517 N N . SER B 1 310 ? -1.456 -19.438 -24.75 1 78.56 310 SER B N 1
ATOM 8518 C CA . SER B 1 310 ? -1.842 -20.609 -23.984 1 78.56 310 SER B CA 1
ATOM 8519 C C . SER B 1 310 ? -1.367 -20.516 -22.531 1 78.56 310 SER B C 1
ATOM 8521 O O . SER B 1 310 ? -2.117 -20.828 -21.609 1 78.56 310 SER B O 1
ATOM 8523 N N . ILE B 1 311 ? -0.271 -20.016 -22.391 1 82.19 311 ILE B N 1
ATOM 8524 C CA . ILE B 1 311 ? 0.296 -19.953 -21.047 1 82.19 311 ILE B CA 1
ATOM 8525 C C . ILE B 1 311 ? -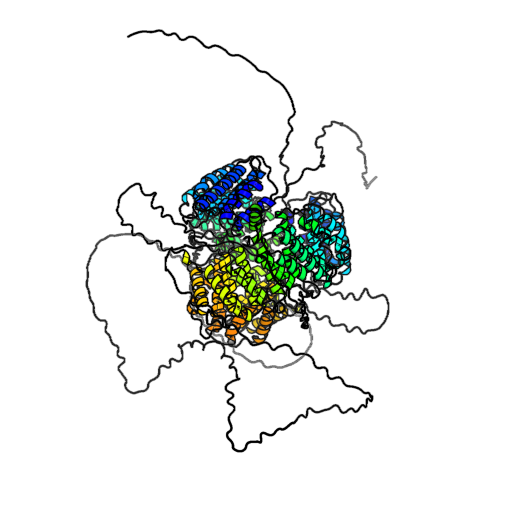0.408 -18.875 -20.234 1 82.19 311 ILE B C 1
ATOM 8527 O O . ILE B 1 311 ? -0.651 -19.047 -19.031 1 82.19 311 ILE B O 1
ATOM 8531 N N . THR B 1 312 ? -0.741 -17.812 -20.875 1 85.5 312 THR B N 1
ATOM 8532 C CA . THR B 1 312 ? -1.491 -16.766 -20.203 1 85.5 312 THR B CA 1
ATOM 8533 C C . THR B 1 312 ? -2.863 -17.266 -19.766 1 85.5 312 THR B C 1
ATOM 8535 O O . THR B 1 312 ? -3.338 -16.938 -18.672 1 85.5 312 THR B O 1
ATOM 8538 N N . ASN B 1 313 ? -3.377 -18.094 -20.609 1 90.81 313 ASN B N 1
ATOM 8539 C CA . ASN B 1 313 ? -4.672 -18.688 -20.281 1 90.81 313 ASN B CA 1
ATOM 8540 C C . ASN B 1 313 ? -4.57 -19.625 -19.078 1 90.81 313 ASN B C 1
ATOM 8542 O O . ASN B 1 313 ? -5.418 -19.594 -18.188 1 90.81 313 ASN B O 1
ATOM 8546 N N . ILE B 1 314 ? -3.516 -20.438 -19.094 1 93.81 314 ILE B N 1
ATOM 8547 C CA . ILE B 1 314 ? -3.314 -21.359 -17.984 1 93.81 314 ILE B CA 1
ATOM 8548 C C . ILE B 1 314 ? -3.15 -20.562 -16.688 1 93.81 314 ILE B C 1
ATOM 8550 O O . ILE B 1 314 ? -3.775 -20.891 -15.672 1 93.81 314 ILE B O 1
ATOM 8554 N N . SER B 1 315 ? -2.385 -19.531 -16.797 1 92.94 315 SER B N 1
ATOM 8555 C CA . SER B 1 315 ? -2.119 -18.719 -15.609 1 92.94 315 SER B CA 1
ATOM 8556 C C . SER B 1 315 ? -3.396 -18.062 -15.094 1 92.94 315 SER B C 1
ATOM 8558 O O . SER B 1 315 ? -3.635 -18.031 -13.883 1 92.94 315 SER B O 1
ATOM 8560 N N . THR B 1 316 ? -4.156 -17.578 -15.938 1 94.25 316 THR B N 1
ATOM 8561 C CA . THR B 1 316 ? -5.398 -16.922 -15.547 1 94.25 316 THR B CA 1
ATOM 8562 C C . THR B 1 316 ? -6.363 -17.938 -14.922 1 94.25 316 THR B C 1
ATOM 8564 O O . THR B 1 316 ? -7.051 -17.625 -13.945 1 94.25 316 THR B O 1
ATOM 8567 N N . LEU B 1 317 ? -6.402 -19.109 -15.477 1 96.19 317 LEU B N 1
ATOM 8568 C CA . LEU B 1 317 ? -7.277 -20.141 -14.93 1 96.19 317 LEU B CA 1
ATOM 8569 C C . LEU B 1 317 ? -6.781 -20.594 -13.562 1 96.19 317 LEU B C 1
ATOM 8571 O O . LEU B 1 317 ? -7.582 -20.922 -12.688 1 96.19 317 LEU B O 1
ATOM 8575 N N . LEU B 1 318 ? -5.488 -20.719 -13.453 1 97.06 318 LEU B N 1
ATOM 8576 C CA . LEU B 1 318 ? -4.938 -21.016 -12.141 1 97.06 318 LEU B CA 1
ATOM 8577 C C . LEU B 1 318 ? -5.332 -19.953 -11.125 1 97.06 318 LEU B C 1
ATOM 8579 O O . LEU B 1 318 ? -5.664 -20.266 -9.977 1 97.06 318 LEU B O 1
ATOM 8583 N N . LEU B 1 319 ? -5.277 -18.734 -11.578 1 96.31 319 LEU B N 1
ATOM 8584 C CA . LEU B 1 319 ? -5.715 -17.625 -10.727 1 96.31 319 LEU B CA 1
ATOM 8585 C C . LEU B 1 319 ? -7.18 -17.797 -10.336 1 96.31 319 LEU B C 1
ATOM 8587 O O . LEU B 1 319 ? -7.562 -17.516 -9.203 1 96.31 319 LEU B O 1
ATOM 8591 N N . CYS B 1 320 ? -7.949 -18.25 -11.234 1 96.44 320 CYS B N 1
ATOM 8592 C CA . CYS B 1 320 ? -9.359 -18.516 -10.953 1 96.44 320 CYS B CA 1
ATOM 8593 C C . CYS B 1 320 ? -9.508 -19.547 -9.844 1 96.44 320 CYS B C 1
ATOM 8595 O O . CYS B 1 320 ? -10.312 -19.359 -8.922 1 96.44 320 CYS B O 1
ATOM 8597 N N . CYS B 1 321 ? -8.758 -20.547 -9.898 1 95.69 321 CYS B N 1
ATOM 8598 C CA . CYS B 1 321 ? -8.797 -21.594 -8.883 1 95.69 321 CYS B CA 1
ATOM 8599 C C . CYS B 1 321 ? -8.422 -21.031 -7.516 1 95.69 321 CYS B C 1
ATOM 8601 O O . CYS B 1 321 ? -9.109 -21.297 -6.527 1 95.69 321 CYS B O 1
ATOM 8603 N N . SER B 1 322 ? -7.395 -20.312 -7.562 1 94.94 322 SER B N 1
ATOM 8604 C CA . SER B 1 322 ? -6.934 -19.703 -6.312 1 94.94 322 SER B CA 1
ATOM 8605 C C . SER B 1 322 ? -7.992 -18.797 -5.715 1 94.94 322 SER B C 1
ATOM 8607 O O . SER B 1 322 ? -8.266 -18.844 -4.516 1 94.94 322 SER B O 1
ATOM 8609 N N . THR B 1 323 ? -8.578 -18 -6.57 1 93.69 323 THR B N 1
ATOM 8610 C CA . THR B 1 323 ? -9.586 -17.062 -6.113 1 93.69 323 THR B CA 1
ATOM 8611 C C . THR B 1 323 ? -10.828 -17.781 -5.609 1 93.69 323 THR B C 1
ATOM 8613 O O . THR B 1 323 ? -11.438 -17.375 -4.625 1 93.69 323 THR B O 1
ATOM 8616 N N . MET B 1 324 ? -11.203 -18.844 -6.227 1 94.19 324 MET B N 1
ATOM 8617 C CA . MET B 1 324 ? -12.352 -19.641 -5.793 1 94.19 324 MET B CA 1
ATOM 8618 C C . MET B 1 324 ? -12.109 -20.219 -4.402 1 94.19 324 MET B C 1
ATOM 8620 O O . MET B 1 324 ? -13.031 -20.281 -3.586 1 94.19 324 MET B O 1
ATOM 8624 N N . LEU B 1 325 ? -10.922 -20.578 -4.137 1 91.44 325 LEU B N 1
ATOM 8625 C CA . LEU B 1 325 ? -10.578 -21.188 -2.859 1 91.44 325 LEU B CA 1
ATOM 8626 C C . LEU B 1 325 ? -10.57 -20.141 -1.744 1 91.44 325 LEU B C 1
ATOM 8628 O O . LEU B 1 325 ? -10.812 -20.469 -0.582 1 91.44 325 LEU B O 1
ATOM 8632 N N . THR B 1 326 ? -10.328 -18.906 -2.076 1 86.06 326 THR B N 1
ATOM 8633 C CA . THR B 1 326 ? -10.125 -17.891 -1.039 1 86.06 326 THR B CA 1
ATOM 8634 C C . THR B 1 326 ? -11.375 -17.047 -0.864 1 86.06 326 THR B C 1
ATOM 8636 O O . THR B 1 326 ? -11.531 -16.359 0.149 1 86.06 326 THR B O 1
ATOM 8639 N N . THR B 1 327 ? -12.219 -17.062 -1.791 1 85.19 327 THR B N 1
ATOM 8640 C CA . THR B 1 327 ? -13.43 -16.25 -1.697 1 85.19 327 THR B CA 1
ATOM 8641 C C . THR B 1 327 ? -14.5 -16.984 -0.884 1 85.19 327 THR B C 1
ATOM 8643 O O . THR B 1 327 ? -14.602 -18.203 -0.925 1 85.19 327 THR B O 1
ATOM 8646 N N . SER B 1 328 ? -15.312 -16.188 -0.138 1 82.31 328 SER B N 1
ATOM 8647 C CA . SER B 1 328 ? -16.359 -16.75 0.707 1 82.31 328 SER B CA 1
ATOM 8648 C C . SER B 1 328 ? -17.516 -17.312 -0.131 1 82.31 328 SER B C 1
ATOM 8650 O O . SER B 1 328 ? -17.828 -16.766 -1.19 1 82.31 328 SER B O 1
ATOM 8652 N N . TYR B 1 329 ? -18.031 -18.391 0.257 1 87.56 329 TYR B N 1
ATOM 8653 C CA . TYR B 1 329 ? -19.172 -19.062 -0.36 1 87.56 329 TYR B CA 1
ATOM 8654 C C . TYR B 1 329 ? -20.25 -19.375 0.678 1 87.56 329 TYR B C 1
ATOM 8656 O O . TYR B 1 329 ? -19.938 -19.734 1.813 1 87.56 329 TYR B O 1
ATOM 8664 N N . PRO B 1 330 ? -21.484 -19.188 0.429 1 84.31 330 PRO B N 1
ATOM 8665 C CA . PRO B 1 330 ? -22.578 -19.266 1.41 1 84.31 330 PRO B CA 1
ATOM 8666 C C . PRO B 1 330 ? -22.719 -20.656 2.033 1 84.31 330 PRO B C 1
ATOM 8668 O O . PRO B 1 330 ? -23.172 -20.781 3.17 1 84.31 330 PRO B O 1
ATOM 8671 N N . VAL B 1 331 ? -22.391 -21.688 1.37 1 88.44 331 VAL B N 1
ATOM 8672 C CA . VAL B 1 331 ? -22.531 -23.047 1.883 1 88.44 331 VAL B CA 1
ATOM 8673 C C . VAL B 1 331 ? -21.172 -23.75 1.876 1 88.44 331 VAL B C 1
ATOM 8675 O O . VAL B 1 331 ? -20.25 -23.344 1.168 1 88.44 331 VAL B O 1
ATOM 8678 N N . ARG B 1 332 ? -21.062 -24.719 2.713 1 87.31 332 ARG B N 1
ATOM 8679 C CA . ARG B 1 332 ? -19.844 -25.531 2.711 1 87.31 332 ARG B CA 1
ATOM 8680 C C . ARG B 1 332 ? -19.719 -26.328 1.416 1 87.31 332 ARG B C 1
ATOM 8682 O O . ARG B 1 332 ? -20.703 -26.844 0.897 1 87.31 332 ARG B O 1
ATOM 8689 N N . VAL B 1 333 ? -18.578 -26.281 0.881 1 91.06 333 VAL B N 1
ATOM 8690 C CA . VAL B 1 333 ? -18.375 -26.953 -0.405 1 91.06 333 VAL B CA 1
ATOM 8691 C C . VAL B 1 333 ? -17.297 -28.016 -0.279 1 91.06 333 VAL B C 1
ATOM 8693 O O . VAL B 1 333 ? -16.453 -27.953 0.63 1 91.06 333 VAL B O 1
ATOM 8696 N N . LYS B 1 334 ? -17.328 -28.984 -1.17 1 87.25 334 LYS B N 1
ATOM 8697 C CA . LYS B 1 334 ? -16.297 -30.031 -1.252 1 87.25 334 LYS B CA 1
ATOM 8698 C C . LYS B 1 334 ? -15.195 -29.625 -2.23 1 87.25 334 LYS B C 1
ATOM 8700 O O . LYS B 1 334 ? -15.438 -29.516 -3.434 1 87.25 334 LYS B O 1
ATOM 8705 N N . VAL B 1 335 ? -14.023 -29.422 -1.722 1 90.62 335 VAL B N 1
ATOM 8706 C CA . VAL B 1 335 ? -12.883 -29.031 -2.545 1 90.62 335 VAL B CA 1
ATOM 8707 C C . VAL B 1 335 ? -12.148 -30.266 -3.039 1 90.62 335 VAL B C 1
ATOM 8709 O O . VAL B 1 335 ? -11.797 -31.141 -2.246 1 90.62 335 VAL B O 1
ATOM 8712 N N . PRO B 1 336 ? -12.016 -30.406 -4.305 1 91.75 336 PRO B N 1
ATOM 8713 C CA . PRO B 1 336 ? -11.258 -31.547 -4.836 1 91.75 336 PRO B CA 1
ATOM 8714 C C . PRO B 1 336 ? -9.758 -31.406 -4.625 1 91.75 336 PRO B C 1
ATOM 8716 O O . PRO B 1 336 ? -9.023 -31.047 -5.555 1 91.75 336 PRO B O 1
ATOM 8719 N N . ILE B 1 337 ? -9.25 -31.797 -3.533 1 92 337 ILE B N 1
ATOM 8720 C CA . ILE B 1 337 ? -7.867 -31.562 -3.121 1 92 337 ILE B CA 1
ATOM 8721 C C . ILE B 1 337 ? -6.93 -32.438 -3.973 1 92 337 ILE B C 1
ATOM 8723 O O . ILE B 1 337 ? -5.898 -31.938 -4.445 1 92 337 ILE B O 1
ATOM 8727 N N . LYS B 1 338 ? -7.266 -33.688 -4.23 1 90.81 338 LYS B N 1
ATOM 8728 C CA . LYS B 1 338 ? -6.383 -34.594 -4.941 1 90.81 338 LYS B CA 1
ATOM 8729 C C . LYS B 1 338 ? -6.129 -34.125 -6.367 1 90.81 338 LYS B C 1
ATOM 8731 O O . LYS B 1 338 ? -4.977 -33.938 -6.77 1 90.81 338 LYS B O 1
ATOM 8736 N N . PRO B 1 339 ? -7.234 -33.875 -7.121 1 92.88 339 PRO B N 1
ATOM 8737 C CA . PRO B 1 339 ? -6.992 -33.344 -8.461 1 92.88 339 PRO B CA 1
ATOM 8738 C C . PRO B 1 339 ? -6.215 -32.031 -8.445 1 92.88 339 PRO B C 1
ATOM 8740 O O . PRO B 1 339 ? -5.398 -31.766 -9.328 1 92.88 339 PRO B O 1
ATOM 8743 N N . LEU B 1 340 ? -6.48 -31.172 -7.477 1 94.38 340 LEU B N 1
ATOM 8744 C CA . LEU B 1 340 ? -5.773 -29.906 -7.359 1 94.38 340 LEU B CA 1
ATOM 8745 C C . LEU B 1 340 ? -4.281 -30.125 -7.141 1 94.38 340 LEU B C 1
ATOM 8747 O O . LEU B 1 340 ? -3.451 -29.5 -7.805 1 94.38 340 LEU B O 1
ATOM 8751 N N . LEU B 1 341 ? -3.932 -31.031 -6.27 1 94.06 341 LEU B N 1
ATOM 8752 C CA . LEU B 1 341 ? -2.535 -31.328 -5.977 1 94.06 341 LEU B CA 1
ATOM 8753 C C . LEU B 1 341 ? -1.854 -31.984 -7.172 1 94.06 341 LEU B C 1
ATOM 8755 O O . LEU B 1 341 ? -0.669 -31.75 -7.418 1 94.06 341 LEU B O 1
ATOM 8759 N N . MET B 1 342 ? -2.572 -32.781 -7.902 1 94.38 342 MET B N 1
ATOM 8760 C CA . MET B 1 342 ? -2.014 -33.438 -9.086 1 94.38 342 MET B CA 1
ATOM 8761 C C . MET B 1 342 ? -1.662 -32.406 -10.156 1 94.38 342 MET B C 1
ATOM 8763 O O . MET B 1 342 ? -0.591 -32.469 -10.758 1 94.38 342 MET B O 1
ATOM 8767 N N . VAL B 1 343 ? -2.559 -31.453 -10.391 1 95.44 343 VAL B N 1
ATOM 8768 C CA . VAL B 1 343 ? -2.309 -30.406 -11.367 1 95.44 343 VAL B CA 1
ATOM 8769 C C . VAL B 1 343 ? -1.112 -29.562 -10.93 1 95.44 343 VAL B C 1
ATOM 8771 O O . VAL B 1 343 ? -0.223 -29.266 -11.734 1 95.44 343 VAL B O 1
ATOM 8774 N N . VAL B 1 344 ? -1.061 -29.188 -9.664 1 95.75 344 VAL B N 1
ATOM 8775 C CA . VAL B 1 344 ? 0.039 -28.406 -9.117 1 95.75 344 VAL B CA 1
ATOM 8776 C C . VAL B 1 344 ? 1.345 -29.188 -9.234 1 95.75 344 VAL B C 1
ATOM 8778 O O . VAL B 1 344 ? 2.375 -28.625 -9.625 1 95.75 344 VAL B O 1
ATOM 8781 N N . GLY B 1 345 ? 1.281 -30.469 -8.891 1 94.62 345 GLY B N 1
ATOM 8782 C CA . GLY B 1 345 ? 2.455 -31.312 -9.008 1 94.62 345 GLY B CA 1
ATOM 8783 C C . GLY B 1 345 ? 2.98 -31.422 -10.43 1 94.62 345 GLY B C 1
ATOM 8784 O O . GLY B 1 345 ? 4.191 -31.391 -10.648 1 94.62 345 GLY B O 1
ATOM 8785 N N . ARG B 1 346 ? 2.094 -31.516 -11.414 1 94.25 346 ARG B N 1
ATOM 8786 C CA . ARG B 1 346 ? 2.486 -31.547 -12.82 1 94.25 346 ARG B CA 1
ATOM 8787 C C . ARG B 1 346 ? 3.258 -30.297 -13.203 1 94.25 346 ARG B C 1
ATOM 8789 O O . ARG B 1 346 ? 4.281 -30.375 -13.883 1 94.25 346 ARG B O 1
ATOM 8796 N N . ILE B 1 347 ? 2.805 -29.156 -12.781 1 95.5 347 ILE B N 1
ATOM 8797 C CA . ILE B 1 347 ? 3.4 -27.891 -13.148 1 95.5 347 ILE B CA 1
ATOM 8798 C C . ILE B 1 347 ? 4.746 -27.719 -12.445 1 95.5 347 ILE B C 1
ATOM 8800 O O . ILE B 1 347 ? 5.742 -27.359 -13.078 1 95.5 347 ILE B O 1
ATOM 8804 N N . LEU B 1 348 ? 4.82 -28.047 -11.141 1 95.31 348 LEU B N 1
ATOM 8805 C CA . LEU B 1 348 ? 6.023 -27.797 -10.352 1 95.31 348 LEU B CA 1
ATOM 8806 C C . LEU B 1 348 ? 7.129 -28.781 -10.719 1 95.31 348 LEU B C 1
ATOM 8808 O O . LEU B 1 348 ? 8.312 -28.5 -10.508 1 95.31 348 LEU B O 1
ATOM 8812 N N . ASN B 1 349 ? 6.785 -29.891 -11.32 1 92.56 349 ASN B N 1
ATOM 8813 C CA . ASN B 1 349 ? 7.777 -30.906 -11.664 1 92.56 349 ASN B CA 1
ATOM 8814 C C . ASN B 1 349 ? 8.438 -30.609 -13.008 1 92.56 349 ASN B C 1
ATOM 8816 O O . ASN B 1 349 ? 9.461 -31.203 -13.352 1 92.56 349 ASN B O 1
ATOM 8820 N N . VAL B 1 350 ? 7.895 -29.719 -13.797 1 91.94 350 VAL B N 1
ATOM 8821 C CA . VAL B 1 350 ? 8.445 -29.391 -15.109 1 91.94 350 VAL B CA 1
ATOM 8822 C C . VAL B 1 350 ? 9.359 -28.172 -14.992 1 91.94 350 VAL B C 1
ATOM 8824 O O . VAL B 1 350 ? 8.898 -27.078 -14.625 1 91.94 350 VAL B O 1
ATOM 8827 N N . ASP B 1 351 ? 10.633 -28.328 -15.219 1 90.31 351 ASP B N 1
ATOM 8828 C CA . ASP B 1 351 ? 11.586 -27.219 -15.188 1 90.31 351 ASP B CA 1
ATOM 8829 C C . ASP B 1 351 ? 12.141 -26.922 -16.578 1 90.31 351 ASP B C 1
ATOM 8831 O O . ASP B 1 351 ? 13.117 -26.188 -16.719 1 90.31 351 ASP B O 1
ATOM 8835 N N . GLY B 1 352 ? 11.57 -27.547 -17.625 1 87.94 352 GLY B N 1
ATOM 8836 C CA . GLY B 1 352 ? 12 -27.312 -19 1 87.94 352 GLY B CA 1
ATOM 8837 C C . GLY B 1 352 ? 13.023 -28.328 -19.484 1 87.94 352 GLY B C 1
ATOM 8838 O O . GLY B 1 352 ? 13.422 -28.312 -20.641 1 87.94 352 GLY B O 1
ATOM 8839 N N . SER B 1 353 ? 13.5 -29.188 -18.516 1 87.75 353 SER B N 1
ATOM 8840 C CA . SER B 1 353 ? 14.477 -30.203 -18.906 1 87.75 353 SER B CA 1
ATOM 8841 C C . SER B 1 353 ? 13.828 -31.328 -19.719 1 87.75 353 SER B C 1
ATOM 8843 O O . SER B 1 353 ? 12.648 -31.641 -19.516 1 87.75 353 SER B O 1
ATOM 8845 N N . LEU B 1 354 ? 14.57 -31.75 -20.688 1 83 354 LEU B N 1
ATOM 8846 C CA . LEU B 1 354 ? 14.062 -32.844 -21.516 1 83 354 LEU B CA 1
ATOM 8847 C C . LEU B 1 354 ? 14.328 -34.188 -20.859 1 83 354 LEU B C 1
ATOM 8849 O O . LEU B 1 354 ? 15.438 -34.438 -20.391 1 83 354 LEU B O 1
ATOM 8853 N N . PRO B 1 355 ? 13.148 -34.812 -20.609 1 73.75 355 PRO B N 1
ATOM 8854 C CA . PRO B 1 355 ? 13.367 -36.125 -20 1 73.75 355 PRO B CA 1
ATOM 8855 C C . PRO B 1 355 ? 14.25 -37.031 -20.859 1 73.75 355 PRO B C 1
ATOM 8857 O O . PRO B 1 355 ? 14.227 -36.906 -22.094 1 73.75 355 PRO B O 1
ATOM 8860 N N . GLN B 1 356 ? 15.312 -37.656 -20.344 1 62.22 356 GLN B N 1
ATOM 8861 C CA . GLN B 1 356 ? 16.266 -38.531 -21.016 1 62.22 356 GLN B CA 1
ATOM 8862 C C . GLN B 1 356 ? 15.555 -39.562 -21.875 1 62.22 356 GLN B C 1
ATOM 8864 O O . GLN B 1 356 ? 16.078 -40 -22.906 1 62.22 356 GLN B O 1
ATOM 8869 N N . THR B 1 357 ? 14.508 -40.031 -21.375 1 56.66 357 THR B N 1
ATOM 8870 C CA . THR B 1 357 ? 13.883 -41.156 -22.031 1 56.66 357 THR B CA 1
ATOM 8871 C C . THR B 1 357 ? 13.102 -40.719 -23.266 1 56.66 357 THR B C 1
ATOM 8873 O O . THR B 1 357 ? 12.711 -41.531 -24.109 1 56.66 357 THR B O 1
ATOM 8876 N N . MET B 1 358 ? 12.625 -39.469 -23.312 1 54.91 358 MET B N 1
ATOM 8877 C CA . MET B 1 358 ? 11.641 -39.125 -24.344 1 54.91 358 MET B CA 1
ATOM 8878 C C . MET B 1 358 ? 12.297 -38.438 -25.531 1 54.91 358 MET B C 1
ATOM 8880 O O . MET B 1 358 ? 13.266 -37.688 -25.359 1 54.91 358 MET B O 1
ATOM 8884 N N . TYR B 1 359 ? 12.336 -39.031 -26.688 1 52.97 359 TYR B N 1
ATOM 8885 C CA . TYR B 1 359 ? 12.742 -38.406 -27.922 1 52.97 359 TYR B CA 1
ATOM 8886 C C . TYR B 1 359 ? 12.219 -36.969 -28 1 52.97 359 TYR B C 1
ATOM 8888 O O . TYR B 1 359 ? 11.039 -36.719 -27.734 1 52.97 359 TYR B O 1
ATOM 8896 N N . PRO B 1 360 ? 13.117 -35.969 -28.062 1 58.28 360 PRO B N 1
ATOM 8897 C CA . PRO B 1 360 ? 12.773 -34.562 -27.953 1 58.28 360 PRO B CA 1
ATOM 8898 C C . PRO B 1 360 ? 11.82 -34.094 -29.047 1 58.28 360 PRO B C 1
ATOM 8900 O O . PRO B 1 360 ? 12.148 -34.156 -30.234 1 58.28 360 PRO B O 1
ATOM 8903 N N . THR B 1 361 ? 10.484 -34.375 -29 1 65.19 361 THR B N 1
ATOM 8904 C CA . THR B 1 361 ? 9.539 -33.844 -29.969 1 65.19 361 THR B CA 1
ATOM 8905 C C . THR B 1 361 ? 9.484 -32.312 -29.875 1 65.19 361 THR B C 1
ATOM 8907 O O . THR B 1 361 ? 8.906 -31.656 -30.734 1 65.19 361 THR B O 1
ATOM 8910 N N . LEU B 1 362 ? 10.211 -31.859 -28.953 1 77 362 LEU B N 1
ATOM 8911 C CA . LEU B 1 362 ? 10.125 -30.422 -28.75 1 77 362 LEU B CA 1
ATOM 8912 C C . LEU B 1 362 ? 11.266 -29.703 -29.469 1 77 362 LEU B C 1
ATOM 8914 O O . LEU B 1 362 ? 12.422 -30.125 -29.375 1 77 362 LEU B O 1
ATOM 8918 N N . THR B 1 363 ? 10.906 -28.812 -30.312 1 79.19 363 THR B N 1
ATOM 8919 C CA . THR B 1 363 ? 11.914 -27.984 -30.953 1 79.19 363 THR B CA 1
ATOM 8920 C C . THR B 1 363 ? 12.602 -27.078 -29.938 1 79.19 363 THR B C 1
ATOM 8922 O O . THR B 1 363 ? 12.07 -26.844 -28.844 1 79.19 363 THR B O 1
ATOM 8925 N N . ALA B 1 364 ? 13.773 -26.719 -30.266 1 81 364 ALA B N 1
ATOM 8926 C CA . ALA B 1 364 ? 14.531 -25.828 -29.391 1 81 364 ALA B CA 1
ATOM 8927 C C . ALA B 1 364 ? 13.773 -24.531 -29.141 1 81 364 ALA B C 1
ATOM 8929 O O . ALA B 1 364 ? 13.781 -24 -28.016 1 81 364 ALA B O 1
ATOM 8930 N N . MET B 1 365 ? 13.102 -24.078 -30.094 1 81.69 365 MET B N 1
ATOM 8931 C CA . MET B 1 365 ? 12.344 -22.844 -29.969 1 81.69 365 MET B CA 1
ATOM 8932 C C . MET B 1 365 ? 11.164 -23.016 -29.016 1 81.69 365 MET B C 1
ATOM 8934 O O . MET B 1 365 ? 10.867 -22.125 -28.219 1 81.69 365 MET B O 1
ATOM 8938 N N . GLN B 1 366 ? 10.625 -24.125 -29.141 1 82.06 366 GLN B N 1
ATOM 8939 C CA . GLN B 1 366 ? 9.492 -24.422 -28.266 1 82.06 366 GLN B CA 1
ATOM 8940 C C . GLN B 1 366 ? 9.945 -24.547 -26.812 1 82.06 366 GLN B C 1
ATOM 8942 O O . GLN B 1 366 ? 9.258 -24.094 -25.906 1 82.06 366 GLN B O 1
ATOM 8947 N N . GLN B 1 367 ? 11.062 -25.203 -26.688 1 85.44 367 GLN B N 1
ATOM 8948 C CA . GLN B 1 367 ? 11.602 -25.359 -25.344 1 85.44 367 GLN B CA 1
ATOM 8949 C C . GLN B 1 367 ? 11.914 -24 -24.719 1 85.44 367 GLN B C 1
ATOM 8951 O O . GLN B 1 367 ? 11.625 -23.766 -23.547 1 85.44 367 GLN B O 1
ATOM 8956 N N . GLU B 1 368 ? 12.469 -23.156 -25.547 1 83.88 368 GLU B N 1
ATOM 8957 C CA . GLU B 1 368 ? 12.82 -21.812 -25.078 1 83.88 368 GLU B CA 1
ATOM 8958 C C . GLU B 1 368 ? 11.578 -21.031 -24.656 1 83.88 368 GLU B C 1
ATOM 8960 O O . GLU B 1 368 ? 11.578 -20.375 -23.625 1 83.88 368 GLU B O 1
ATOM 8965 N N . HIS B 1 369 ? 10.617 -21.203 -25.375 1 82.62 369 HIS B N 1
ATOM 8966 C CA . HIS B 1 369 ? 9.375 -20.484 -25.094 1 82.62 369 HIS B CA 1
ATOM 8967 C C . HIS B 1 369 ? 8.75 -20.938 -23.781 1 82.62 369 HIS B C 1
ATOM 8969 O O . HIS B 1 369 ? 8.25 -20.125 -23 1 82.62 369 HIS B O 1
ATOM 8975 N N . ILE B 1 370 ? 8.797 -22.156 -23.547 1 87.56 370 ILE B N 1
ATOM 8976 C CA . ILE B 1 370 ? 8.195 -22.703 -22.328 1 87.56 370 ILE B CA 1
ATOM 8977 C C . ILE B 1 370 ? 9.031 -22.297 -21.125 1 87.56 370 ILE B C 1
ATOM 8979 O O . ILE B 1 370 ? 8.492 -21.984 -20.062 1 87.56 370 ILE B O 1
ATOM 8983 N N . CYS B 1 371 ? 10.312 -22.281 -21.312 1 88.62 371 CYS B N 1
ATOM 8984 C CA . CYS B 1 371 ? 11.211 -21.938 -20.219 1 88.62 371 CYS B CA 1
ATOM 8985 C C . CYS B 1 371 ? 10.977 -20.516 -19.75 1 88.62 371 CYS B C 1
ATOM 8987 O O . CYS B 1 371 ? 11.133 -20.203 -18.578 1 88.62 371 CYS B O 1
ATOM 8989 N N . ILE B 1 372 ? 10.523 -19.719 -20.625 1 87.31 372 ILE B N 1
ATOM 8990 C CA . ILE B 1 372 ? 10.297 -18.312 -20.297 1 87.31 372 ILE B CA 1
ATOM 8991 C C . ILE B 1 372 ? 9.031 -18.172 -19.469 1 87.31 372 ILE B C 1
ATOM 8993 O O . ILE B 1 372 ? 8.938 -17.281 -18.609 1 87.31 372 ILE B O 1
ATOM 8997 N N . GLN B 1 373 ? 8.18 -19.078 -19.609 1 89.44 373 GLN B N 1
ATOM 8998 C CA . GLN B 1 373 ? 6.863 -18.906 -19 1 89.44 373 GLN B CA 1
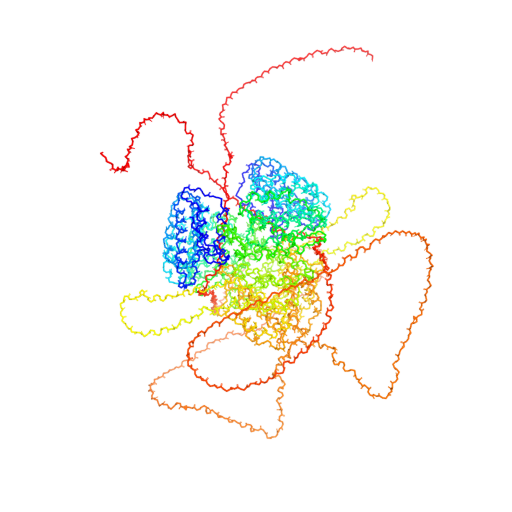ATOM 8999 C C . GLN B 1 373 ? 6.727 -19.75 -17.734 1 89.44 373 GLN B C 1
ATOM 9001 O O . GLN B 1 373 ? 5.812 -19.531 -16.938 1 89.44 373 GLN B O 1
ATOM 9006 N N . LEU B 1 374 ? 7.629 -20.625 -17.484 1 93.12 374 LEU B N 1
ATOM 9007 C CA . LEU B 1 374 ? 7.516 -21.594 -16.406 1 93.12 374 LEU B CA 1
ATOM 9008 C C . LEU B 1 374 ? 7.516 -20.891 -15.047 1 93.12 374 LEU B C 1
ATOM 9010 O O . LEU B 1 374 ? 6.75 -21.266 -14.156 1 93.12 374 LEU B O 1
ATOM 9014 N N . PRO B 1 375 ? 8.297 -19.844 -14.852 1 93.31 375 PRO B N 1
ATOM 9015 C CA . PRO B 1 375 ? 8.281 -19.203 -13.539 1 93.31 375 PRO B CA 1
ATOM 9016 C C . PRO B 1 375 ? 6.91 -18.641 -13.164 1 93.31 375 PRO B C 1
ATOM 9018 O O . PRO B 1 375 ? 6.508 -18.719 -12 1 93.31 375 PRO B O 1
ATOM 9021 N N . VAL B 1 376 ? 6.195 -18.125 -14.055 1 92 376 VAL B N 1
ATOM 9022 C CA . VAL B 1 376 ? 4.867 -17.594 -13.797 1 92 376 VAL B CA 1
ATOM 9023 C C . VAL B 1 376 ? 3.914 -18.719 -13.406 1 92 376 VAL B C 1
ATOM 9025 O O . VAL B 1 376 ? 3.135 -18.578 -12.461 1 92 376 VAL B O 1
ATOM 9028 N N . LEU B 1 377 ? 4.012 -19.812 -14.117 1 95.38 377 LEU B N 1
ATOM 9029 C CA . LEU B 1 377 ? 3.172 -20.969 -13.805 1 95.38 377 LEU B CA 1
ATOM 9030 C C . LEU B 1 377 ? 3.496 -21.516 -12.422 1 95.38 377 LEU B C 1
ATOM 9032 O O . LEU B 1 377 ? 2.59 -21.859 -11.656 1 95.38 377 LEU B O 1
ATOM 9036 N N . HIS B 1 378 ? 4.777 -21.609 -12.18 1 96.56 378 HIS B N 1
ATOM 9037 C CA . HIS B 1 378 ? 5.188 -22.062 -10.859 1 96.56 378 HIS B CA 1
ATOM 9038 C C . HIS B 1 378 ? 4.66 -21.156 -9.758 1 96.56 378 HIS B C 1
ATOM 9040 O O . HIS B 1 378 ? 4.211 -21.625 -8.711 1 96.56 378 HIS B O 1
ATOM 9046 N N . SER B 1 379 ? 4.715 -19.891 -10 1 96.25 379 SER B N 1
ATOM 9047 C CA . SER B 1 379 ? 4.258 -18.906 -9.016 1 96.25 379 SER B CA 1
ATOM 9048 C C . SER B 1 379 ? 2.779 -19.094 -8.703 1 96.25 379 SER B C 1
ATOM 9050 O O . SER B 1 379 ? 2.387 -19.125 -7.531 1 96.25 379 SER B O 1
ATOM 9052 N N . TYR B 1 380 ? 2 -19.281 -9.672 1 96.19 380 TYR B N 1
ATOM 9053 C CA . TYR B 1 380 ? 0.569 -19.469 -9.469 1 96.19 380 TYR B CA 1
ATOM 9054 C C . TYR B 1 380 ? 0.288 -20.812 -8.805 1 96.19 380 TYR B C 1
ATOM 9056 O O . TYR B 1 380 ? -0.65 -20.938 -8.016 1 96.19 380 TYR B O 1
ATOM 9064 N N . SER B 1 381 ? 1.051 -21.828 -9.133 1 96.69 381 SER B N 1
ATOM 9065 C CA . SER B 1 381 ? 0.889 -23.141 -8.508 1 96.69 381 SER B CA 1
ATOM 9066 C C . SER B 1 381 ? 1.201 -23.078 -7.016 1 96.69 381 SER B C 1
ATOM 9068 O O . SER B 1 381 ? 0.49 -23.688 -6.207 1 96.69 381 SER B O 1
ATOM 9070 N N . LEU B 1 382 ? 2.209 -22.359 -6.711 1 97.06 382 LEU B N 1
ATOM 9071 C CA . LEU B 1 382 ? 2.539 -22.188 -5.301 1 97.06 382 LEU B CA 1
ATOM 9072 C C . LEU B 1 382 ? 1.432 -21.438 -4.57 1 97.06 382 LEU B C 1
ATOM 9074 O O . LEU B 1 382 ? 1.129 -21.734 -3.412 1 97.06 382 LEU B O 1
ATOM 9078 N N . GLN B 1 383 ? 0.873 -20.516 -5.246 1 96.12 383 GLN B N 1
ATOM 9079 C CA . GLN B 1 383 ? -0.235 -19.781 -4.648 1 96.12 383 GLN B CA 1
ATOM 9080 C C . GLN B 1 383 ? -1.424 -20.703 -4.375 1 96.12 383 GLN B C 1
ATOM 9082 O O . GLN B 1 383 ? -2.049 -20.609 -3.318 1 96.12 383 GLN B O 1
ATOM 9087 N N . ILE B 1 384 ? -1.717 -21.547 -5.27 1 96 384 ILE B N 1
ATOM 9088 C CA . ILE B 1 384 ? -2.812 -22.484 -5.098 1 96 384 ILE B CA 1
ATOM 9089 C C . ILE B 1 384 ? -2.521 -23.406 -3.91 1 96 384 ILE B C 1
ATOM 9091 O O . ILE B 1 384 ? -3.408 -23.672 -3.098 1 96 384 ILE B O 1
ATOM 9095 N N . LEU B 1 385 ? -1.334 -23.859 -3.846 1 94.56 385 LEU B N 1
ATOM 9096 C CA . LEU B 1 385 ? -0.953 -24.703 -2.725 1 94.56 385 LEU B CA 1
ATOM 9097 C C . LEU B 1 385 ? -1.141 -23.984 -1.398 1 94.56 385 LEU B C 1
ATOM 9099 O O . LEU B 1 385 ? -1.644 -24.562 -0.432 1 94.56 385 LEU B O 1
ATOM 9103 N N . CYS B 1 386 ? -0.778 -22.75 -1.395 1 93.12 386 CYS B N 1
ATOM 9104 C CA . CYS B 1 386 ? -0.945 -21.938 -0.195 1 93.12 386 CYS B CA 1
ATOM 9105 C C . CYS B 1 386 ? -2.418 -21.797 0.175 1 93.12 386 CYS B C 1
ATOM 9107 O O . CYS B 1 386 ? -2.785 -21.953 1.341 1 93.12 386 CYS B O 1
ATOM 9109 N N . ASP B 1 387 ? -3.197 -21.609 -0.768 1 92.12 387 ASP B N 1
ATOM 9110 C CA . ASP B 1 387 ? -4.625 -21.422 -0.538 1 92.12 387 ASP B CA 1
ATOM 9111 C C . ASP B 1 387 ? -5.285 -22.719 -0.069 1 92.12 387 ASP B C 1
ATOM 9113 O O . ASP B 1 387 ? -6.164 -22.703 0.793 1 92.12 387 ASP B O 1
ATOM 9117 N N . VAL B 1 388 ? -4.852 -23.781 -0.606 1 91.94 388 VAL B N 1
ATOM 9118 C CA . VAL B 1 388 ? -5.387 -25.078 -0.203 1 91.94 388 VAL B CA 1
ATOM 9119 C C . VAL B 1 388 ? -5.027 -25.359 1.256 1 91.94 388 VAL B C 1
ATOM 9121 O O . VAL B 1 388 ? -5.871 -25.812 2.037 1 91.94 388 VAL B O 1
ATOM 9124 N N . ILE B 1 389 ? -3.867 -25.062 1.601 1 89.56 389 ILE B N 1
ATOM 9125 C CA . ILE B 1 389 ? -3.408 -25.297 2.965 1 89.56 389 ILE B CA 1
ATOM 9126 C C . ILE B 1 389 ? -4.16 -24.391 3.932 1 89.56 389 ILE B C 1
ATOM 9128 O O . ILE B 1 389 ? -4.57 -24.812 5.012 1 89.56 389 ILE B O 1
ATOM 9132 N N . LYS B 1 390 ? -4.273 -23.203 3.529 1 84.62 390 LYS B N 1
ATOM 9133 C CA . LYS B 1 390 ? -4.957 -22.219 4.367 1 84.62 390 LYS B CA 1
ATOM 9134 C C . LYS B 1 390 ? -6.402 -22.625 4.629 1 84.62 390 LYS B C 1
ATOM 9136 O O . LYS B 1 390 ? -6.895 -22.5 5.75 1 84.62 390 LYS B O 1
ATOM 9141 N N . GLU B 1 391 ? -7.047 -23.188 3.627 1 83.06 391 GLU B N 1
ATOM 9142 C CA . GLU B 1 391 ? -8.484 -23.438 3.715 1 83.06 391 GLU B CA 1
ATOM 9143 C C . GLU B 1 391 ? -8.766 -24.844 4.227 1 83.06 391 GLU B C 1
ATOM 9145 O O . GLU B 1 391 ? -9.766 -25.062 4.914 1 83.06 391 GLU B O 1
ATOM 9150 N N . ALA B 1 392 ? -7.973 -25.766 3.875 1 82.56 392 ALA B N 1
ATOM 9151 C CA . ALA B 1 392 ? -8.242 -27.156 4.238 1 82.56 392 ALA B CA 1
ATOM 9152 C C . ALA B 1 392 ? -7.766 -27.453 5.656 1 82.56 392 ALA B C 1
ATOM 9154 O O . ALA B 1 392 ? -8.328 -28.312 6.336 1 82.56 392 ALA B O 1
ATOM 9155 N N . HIS B 1 393 ? -6.848 -26.781 6.227 1 77.88 393 HIS B N 1
ATOM 9156 C CA . HIS B 1 393 ? -6.297 -26.969 7.562 1 77.88 393 HIS B CA 1
ATOM 9157 C C . HIS B 1 393 ? -6.055 -28.453 7.855 1 77.88 393 HIS B C 1
ATOM 9159 O O . HIS B 1 393 ? -5.273 -29.109 7.16 1 77.88 393 HIS B O 1
ATOM 9165 N N . SER B 1 394 ? -6.836 -28.953 8.797 1 72.19 394 SER B N 1
ATOM 9166 C CA . SER B 1 394 ? -6.629 -30.328 9.266 1 72.19 394 SER B CA 1
ATOM 9167 C C . SER B 1 394 ? -7.145 -31.328 8.25 1 72.19 394 SER B C 1
ATOM 9169 O O . SER B 1 394 ? -6.754 -32.5 8.273 1 72.19 394 SER B O 1
ATOM 9171 N N . GLN B 1 395 ? -7.891 -30.859 7.246 1 80.25 395 GLN B N 1
ATOM 9172 C CA . GLN B 1 395 ? -8.438 -31.766 6.242 1 80.25 395 GLN B CA 1
ATOM 9173 C C . GLN B 1 395 ? -7.375 -32.156 5.223 1 80.25 395 GLN B C 1
ATOM 9175 O O . GLN B 1 395 ? -7.59 -33.062 4.418 1 80.25 395 GLN B O 1
ATOM 9180 N N . LEU B 1 396 ? -6.273 -31.531 5.289 1 85.75 396 LEU B N 1
ATOM 9181 C CA . LEU B 1 396 ? -5.184 -31.812 4.363 1 85.75 396 LEU B CA 1
ATOM 9182 C C . LEU B 1 396 ? -4.312 -32.969 4.895 1 85.75 396 LEU B C 1
ATOM 9184 O O . LEU B 1 396 ? -3.359 -33.375 4.234 1 85.75 396 LEU B O 1
ATOM 9188 N N . LEU B 1 397 ? -4.656 -33.531 6.051 1 83 397 LEU B N 1
ATOM 9189 C CA . LEU B 1 397 ? -3.826 -34.5 6.754 1 83 397 LEU B CA 1
ATOM 9190 C C . LEU B 1 397 ? -3.561 -35.719 5.879 1 83 397 LEU B C 1
ATOM 9192 O O . LEU B 1 397 ? -2.434 -36.219 5.828 1 83 397 LEU B O 1
ATOM 9196 N N . PRO B 1 398 ? -4.547 -36.156 5.082 1 87 398 PRO B N 1
ATOM 9197 C CA . PRO B 1 398 ? -4.289 -37.312 4.234 1 87 398 PRO B CA 1
ATOM 9198 C C . PRO B 1 398 ? -3.293 -37.031 3.115 1 87 398 PRO B C 1
ATOM 9200 O O . PRO B 1 398 ? -2.658 -37.938 2.592 1 87 398 PRO B O 1
ATOM 9203 N N . HIS B 1 399 ? -3.158 -35.844 2.768 1 90.5 399 HIS B N 1
ATOM 9204 C CA . HIS B 1 399 ? -2.299 -35.469 1.652 1 90.5 399 HIS B CA 1
ATOM 9205 C C . HIS B 1 399 ? -1.033 -34.781 2.145 1 90.5 399 HIS B C 1
ATOM 9207 O O . HIS B 1 399 ? -0.279 -34.219 1.348 1 90.5 399 HIS B O 1
ATOM 9213 N N . THR B 1 400 ? -0.832 -34.844 3.436 1 88.94 400 THR B N 1
ATOM 9214 C CA . THR B 1 400 ? 0.251 -34.062 4.051 1 88.94 400 THR B CA 1
ATOM 9215 C C . THR B 1 400 ? 1.608 -34.562 3.57 1 88.94 400 THR B C 1
ATOM 9217 O O . THR B 1 400 ? 2.488 -33.781 3.234 1 88.94 400 THR B O 1
ATOM 9220 N N . ALA B 1 401 ? 1.734 -35.875 3.486 1 89.69 401 ALA B N 1
ATOM 9221 C CA . ALA B 1 401 ? 3.014 -36.438 3.072 1 89.69 401 ALA B CA 1
ATOM 9222 C C . ALA B 1 401 ? 3.373 -36 1.653 1 89.69 401 ALA B C 1
ATOM 9224 O O . ALA B 1 401 ? 4.512 -35.625 1.388 1 89.69 401 ALA B O 1
ATOM 9225 N N . HIS B 1 402 ? 2.393 -36.125 0.869 1 91.25 402 HIS B N 1
ATOM 9226 C CA . HIS B 1 402 ? 2.607 -35.719 -0.52 1 91.25 402 HIS B CA 1
ATOM 9227 C C . HIS B 1 402 ? 2.943 -34.25 -0.628 1 91.25 402 HIS B C 1
ATOM 9229 O O . HIS B 1 402 ? 3.84 -33.875 -1.383 1 91.25 402 HIS B O 1
ATOM 9235 N N . THR B 1 403 ? 2.252 -33.469 0.084 1 91.88 403 THR B N 1
ATOM 9236 C CA . THR B 1 403 ? 2.469 -32.031 0.06 1 91.88 403 THR B CA 1
ATOM 9237 C C . THR B 1 403 ? 3.859 -31.672 0.583 1 91.88 403 THR B C 1
ATOM 9239 O O . THR B 1 403 ? 4.555 -30.828 0.007 1 91.88 403 THR B O 1
ATOM 9242 N N . ILE B 1 404 ? 4.316 -32.375 1.619 1 92.75 404 ILE B N 1
ATOM 9243 C CA . ILE B 1 404 ? 5.629 -32.125 2.201 1 92.75 404 ILE B CA 1
ATOM 9244 C C . ILE B 1 404 ? 6.715 -32.469 1.191 1 92.75 404 ILE B C 1
ATOM 9246 O O . ILE B 1 404 ? 7.68 -31.734 1.012 1 92.75 404 ILE B O 1
ATOM 9250 N N . ARG B 1 405 ? 6.531 -33.531 0.509 1 93.19 405 ARG B N 1
ATOM 9251 C CA . ARG B 1 405 ? 7.512 -33.969 -0.481 1 93.19 405 ARG B CA 1
ATOM 9252 C C . ARG B 1 405 ? 7.602 -32.969 -1.631 1 93.19 405 ARG B C 1
ATOM 9254 O O . ARG B 1 405 ? 8.703 -32.625 -2.062 1 93.19 405 ARG B O 1
ATOM 9261 N N . LEU B 1 406 ? 6.48 -32.594 -2.053 1 93.75 406 LEU B N 1
ATOM 9262 C CA . LEU B 1 406 ? 6.426 -31.625 -3.148 1 93.75 406 LEU B CA 1
ATOM 9263 C C . LEU B 1 406 ? 7.133 -30.328 -2.771 1 93.75 406 LEU B C 1
ATOM 9265 O O . LEU B 1 406 ? 7.938 -29.812 -3.549 1 93.75 406 LEU B O 1
ATOM 9269 N N . VAL B 1 407 ? 6.902 -29.859 -1.563 1 94.81 407 VAL B N 1
ATOM 9270 C CA . VAL B 1 407 ? 7.43 -28.562 -1.113 1 94.81 407 VAL B CA 1
ATOM 9271 C C . VAL B 1 407 ? 8.93 -28.688 -0.848 1 94.81 407 VAL B C 1
ATOM 9273 O O . VAL B 1 407 ? 9.703 -27.812 -1.241 1 94.81 407 VAL B O 1
ATOM 9276 N N . THR B 1 408 ? 9.406 -29.781 -0.232 1 94.88 408 THR B N 1
ATOM 9277 C CA . THR B 1 408 ? 10.82 -29.953 0.1 1 94.88 408 THR B CA 1
ATOM 9278 C C . THR B 1 408 ? 11.648 -30.156 -1.161 1 94.88 408 THR B C 1
ATOM 9280 O O . THR B 1 408 ? 12.75 -29.625 -1.288 1 94.88 408 THR B O 1
ATOM 9283 N N . GLU B 1 409 ? 11.094 -30.891 -2.098 1 94.12 409 GLU B N 1
ATOM 9284 C CA . GLU B 1 409 ? 11.789 -31.094 -3.365 1 94.12 409 GLU B CA 1
ATOM 9285 C C . GLU B 1 409 ? 11.922 -29.781 -4.133 1 94.12 409 GLU B C 1
ATOM 9287 O O . GLU B 1 409 ? 12.984 -29.5 -4.684 1 94.12 409 GLU B O 1
ATOM 9292 N N . TYR B 1 410 ? 10.898 -29.062 -4.184 1 95.75 410 TYR B N 1
ATOM 9293 C CA . TYR B 1 410 ? 10.93 -27.797 -4.898 1 95.75 410 TYR B CA 1
ATOM 9294 C C . TYR B 1 410 ? 11.859 -26.797 -4.211 1 95.75 410 TYR B C 1
ATOM 9296 O O . TYR B 1 410 ? 12.5 -25.984 -4.871 1 95.75 410 TYR B O 1
ATOM 9304 N N . LEU B 1 411 ? 11.922 -26.812 -2.875 1 95.25 411 LEU B N 1
ATOM 9305 C CA . LEU B 1 411 ? 12.797 -25.922 -2.113 1 95.25 411 LEU B CA 1
ATOM 9306 C C . LEU B 1 411 ? 14.258 -26.172 -2.463 1 95.25 411 LEU B C 1
ATOM 9308 O O . LEU B 1 411 ? 15.055 -25.234 -2.521 1 95.25 411 LEU B O 1
ATOM 9312 N N . ARG B 1 412 ? 14.609 -27.344 -2.793 1 91.94 412 ARG B N 1
ATOM 9313 C CA . ARG B 1 412 ? 15.984 -27.703 -3.104 1 91.94 412 ARG B CA 1
ATOM 9314 C C . ARG B 1 412 ? 16.359 -27.281 -4.52 1 91.94 412 ARG B C 1
ATOM 9316 O O . ARG B 1 412 ? 17.516 -26.953 -4.789 1 91.94 412 ARG B O 1
ATOM 9323 N N . THR B 1 413 ? 15.398 -27.156 -5.371 1 91.38 413 THR B N 1
ATOM 9324 C CA . THR B 1 413 ? 15.695 -26.953 -6.785 1 91.38 413 THR B CA 1
ATOM 9325 C C . THR B 1 413 ? 15.406 -25.516 -7.203 1 91.38 413 THR B C 1
ATOM 9327 O O . THR B 1 413 ? 15.93 -25.031 -8.211 1 91.38 413 THR B O 1
ATOM 9330 N N . CYS B 1 414 ? 14.641 -24.797 -6.508 1 93.31 414 CYS B N 1
ATOM 9331 C CA . CYS B 1 414 ? 14.195 -23.469 -6.895 1 93.31 414 CYS B CA 1
ATOM 9332 C C . CYS B 1 414 ? 15.312 -22.453 -6.699 1 93.31 414 CYS B C 1
ATOM 9334 O O . CYS B 1 414 ? 15.867 -22.328 -5.605 1 93.31 414 CYS B O 1
ATOM 9336 N N . GLU B 1 415 ? 15.625 -21.719 -7.789 1 90.25 415 GLU B N 1
ATOM 9337 C CA . GLU B 1 415 ? 16.719 -20.766 -7.703 1 90.25 415 GLU B CA 1
ATOM 9338 C C . GLU B 1 415 ? 16.234 -19.344 -7.938 1 90.25 415 GLU B C 1
ATOM 9340 O O . GLU B 1 415 ? 16.922 -18.375 -7.59 1 90.25 415 GLU B O 1
ATOM 9345 N N . LEU B 1 416 ? 15.07 -19.172 -8.508 1 92.56 416 LEU B N 1
ATOM 9346 C CA . LEU B 1 416 ? 14.57 -17.844 -8.805 1 92.56 416 LEU B CA 1
ATOM 9347 C C . LEU B 1 416 ? 14.109 -17.141 -7.527 1 92.56 416 LEU B C 1
ATOM 9349 O O . LEU B 1 416 ? 13.328 -17.703 -6.754 1 92.56 416 LEU B O 1
ATOM 9353 N N . PRO B 1 417 ? 14.531 -15.93 -7.238 1 92 417 PRO B N 1
ATOM 9354 C CA . PRO B 1 417 ? 14.242 -15.234 -5.98 1 92 417 PRO B CA 1
ATOM 9355 C C . PRO B 1 417 ? 12.75 -15.039 -5.746 1 92 417 PRO B C 1
ATOM 9357 O O . PRO B 1 417 ? 12.266 -15.203 -4.621 1 92 417 PRO B O 1
ATOM 9360 N N . GLU B 1 418 ? 12.016 -14.68 -6.707 1 92.38 418 GLU B N 1
ATOM 9361 C CA . GLU B 1 418 ? 10.586 -14.445 -6.527 1 92.38 418 GLU B CA 1
ATOM 9362 C C . GLU B 1 418 ? 9.875 -15.719 -6.078 1 92.38 418 GLU B C 1
ATOM 9364 O O . GLU B 1 418 ? 8.969 -15.664 -5.242 1 92.38 418 GLU B O 1
ATOM 9369 N N . LEU B 1 419 ? 10.281 -16.812 -6.672 1 95.81 419 LEU B N 1
ATOM 9370 C CA . LEU B 1 419 ? 9.68 -18.094 -6.312 1 95.81 419 LEU B CA 1
ATOM 9371 C C . LEU B 1 419 ? 10.133 -18.531 -4.922 1 95.81 419 LEU B C 1
ATOM 9373 O O . LEU B 1 419 ? 9.344 -19.094 -4.16 1 95.81 419 LEU B O 1
ATOM 9377 N N . ARG B 1 420 ? 11.383 -18.219 -4.645 1 95.81 420 ARG B N 1
ATOM 9378 C CA . ARG B 1 420 ? 11.906 -18.562 -3.326 1 95.81 420 ARG B CA 1
ATOM 9379 C C . ARG B 1 420 ? 11.148 -17.812 -2.23 1 95.81 420 ARG B C 1
ATOM 9381 O O . ARG B 1 420 ? 10.852 -18.391 -1.18 1 95.81 420 ARG B O 1
ATOM 9388 N N . VAL B 1 421 ? 10.844 -16.562 -2.438 1 96.56 421 VAL B N 1
ATOM 9389 C CA . VAL B 1 421 ? 10.086 -15.766 -1.486 1 96.56 421 VAL B CA 1
ATOM 9390 C C . VAL B 1 421 ? 8.711 -16.391 -1.259 1 96.56 421 VAL B C 1
ATOM 9392 O O . VAL B 1 421 ? 8.273 -16.562 -0.116 1 96.56 421 VAL B O 1
ATOM 9395 N N . LYS B 1 422 ? 8.062 -16.766 -2.307 1 96.38 422 LYS B N 1
ATOM 9396 C CA . LYS B 1 422 ? 6.746 -17.391 -2.209 1 96.38 422 LYS B CA 1
ATOM 9397 C C . LYS B 1 422 ? 6.816 -18.734 -1.505 1 96.38 422 LYS B C 1
ATOM 9399 O O . LYS B 1 422 ? 5.91 -19.094 -0.751 1 96.38 422 LYS B O 1
ATOM 9404 N N . LEU B 1 423 ? 7.848 -19.438 -1.79 1 96.88 423 LEU B N 1
ATOM 9405 C CA . LEU B 1 423 ? 8.039 -20.75 -1.184 1 96.88 423 LEU B CA 1
ATOM 9406 C C . LEU B 1 423 ? 8.203 -20.625 0.328 1 96.88 423 LEU B C 1
ATOM 9408 O O . LEU B 1 423 ? 7.59 -21.391 1.083 1 96.88 423 LEU B O 1
ATOM 9412 N N . TYR B 1 424 ? 8.969 -19.672 0.786 1 97.19 424 TYR B N 1
ATOM 9413 C CA . TYR B 1 424 ? 9.102 -19.453 2.221 1 97.19 424 TYR B CA 1
ATOM 9414 C C . TYR B 1 424 ? 7.766 -19.047 2.832 1 97.19 424 TYR B C 1
ATOM 9416 O O . TYR B 1 424 ? 7.449 -19.422 3.963 1 97.19 424 TYR B O 1
ATOM 9424 N N . GLY B 1 425 ? 7.027 -18.25 2.049 1 95.19 425 GLY B N 1
ATOM 9425 C CA . GLY B 1 425 ? 5.688 -17.906 2.498 1 95.19 425 GLY B CA 1
ATOM 9426 C C . GLY B 1 425 ? 4.789 -19.125 2.65 1 95.19 425 GLY B C 1
ATOM 9427 O O . GLY B 1 425 ? 4.012 -19.203 3.604 1 95.19 425 GLY B O 1
ATOM 9428 N N . LEU B 1 426 ? 4.895 -20.016 1.753 1 95.75 426 LEU B N 1
ATOM 9429 C CA . LEU B 1 426 ? 4.129 -21.25 1.792 1 95.75 426 LEU B CA 1
ATOM 9430 C C . LEU B 1 426 ? 4.523 -22.094 2.998 1 95.75 426 LEU B C 1
ATOM 9432 O O . LEU B 1 426 ? 3.658 -22.656 3.686 1 95.75 426 LEU B O 1
ATOM 9436 N N . ILE B 1 427 ? 5.762 -22.188 3.268 1 94.56 427 ILE B N 1
ATOM 9437 C CA . ILE B 1 427 ? 6.254 -22.969 4.398 1 94.56 427 ILE B CA 1
ATOM 9438 C C . ILE B 1 427 ? 5.73 -22.375 5.703 1 94.56 427 ILE B C 1
ATOM 9440 O O . ILE B 1 427 ? 5.301 -23.094 6.598 1 94.56 427 ILE B O 1
ATOM 9444 N N . LYS B 1 428 ? 5.77 -21.062 5.738 1 92.5 428 LYS B N 1
ATOM 9445 C CA . LYS B 1 428 ? 5.207 -20.375 6.902 1 92.5 428 LYS B CA 1
ATOM 9446 C C . LYS B 1 428 ? 3.744 -20.766 7.109 1 92.5 428 LYS B C 1
ATOM 9448 O O . LYS B 1 428 ? 3.33 -21.078 8.227 1 92.5 428 LYS B O 1
ATOM 9453 N N . MET B 1 429 ? 3.066 -20.828 6.082 1 91.38 429 MET B N 1
ATOM 9454 C CA . MET B 1 429 ? 1.646 -21.156 6.129 1 91.38 429 MET B CA 1
ATOM 9455 C C . MET B 1 429 ? 1.444 -22.609 6.57 1 91.38 429 MET B C 1
ATOM 9457 O O . MET B 1 429 ? 0.537 -22.906 7.348 1 91.38 429 MET B O 1
ATOM 9461 N N . MET B 1 430 ? 2.252 -23.469 6.109 1 91.75 430 MET B N 1
ATOM 9462 C CA . MET B 1 430 ? 2.16 -24.875 6.465 1 91.75 430 MET B CA 1
ATOM 9463 C C . MET B 1 430 ? 2.422 -25.094 7.953 1 91.75 430 MET B C 1
ATOM 9465 O O . MET B 1 430 ? 1.691 -25.828 8.625 1 91.75 430 MET B O 1
ATOM 9469 N N . LEU B 1 431 ? 3.342 -24.359 8.445 1 90.38 431 LEU B N 1
ATOM 9470 C CA . LEU B 1 431 ? 3.703 -24.5 9.852 1 90.38 431 LEU B CA 1
ATOM 9471 C C . LEU B 1 431 ? 2.596 -23.953 10.75 1 90.38 431 LEU B C 1
ATOM 9473 O O . LEU B 1 431 ? 2.271 -24.547 11.773 1 90.38 431 LEU B O 1
ATOM 9477 N N . MET B 1 432 ? 2.004 -22.906 10.312 1 88.12 432 MET B N 1
ATOM 9478 C CA . MET B 1 432 ? 0.973 -22.266 11.117 1 88.12 432 MET B CA 1
ATOM 9479 C C . MET B 1 432 ? -0.329 -23.047 11.078 1 88.12 432 MET B C 1
ATOM 9481 O O . MET B 1 432 ? -1.037 -23.141 12.078 1 88.12 432 MET B O 1
ATOM 9485 N N . SER B 1 433 ? -0.603 -23.625 9.938 1 85.75 433 SER B N 1
ATOM 9486 C CA . SER B 1 433 ? -1.919 -24.219 9.727 1 85.75 433 SER B CA 1
ATOM 9487 C C . SER B 1 433 ? -1.944 -25.672 10.156 1 85.75 433 SER B C 1
ATOM 9489 O O . SER B 1 433 ? -2.955 -26.156 10.672 1 85.75 433 SER B O 1
ATOM 9491 N N . MET B 1 434 ? -0.851 -26.375 9.922 1 82.06 434 MET B N 1
ATOM 9492 C CA . MET B 1 434 ? -0.871 -27.812 10.148 1 82.06 434 MET B CA 1
ATOM 9493 C C . MET B 1 434 ? -0.282 -28.156 11.508 1 82.06 434 MET B C 1
ATOM 9495 O O . MET B 1 434 ? -0.32 -29.312 11.93 1 82.06 434 MET B O 1
ATOM 9499 N N . GLY B 1 435 ? 0.239 -27.172 12.219 1 74.62 435 GLY B N 1
ATOM 9500 C CA . GLY B 1 435 ? 0.607 -27.375 13.609 1 74.62 435 GLY B CA 1
ATOM 9501 C C . GLY B 1 435 ? 2.055 -27.781 13.797 1 74.62 435 GLY B C 1
ATOM 9502 O O . GLY B 1 435 ? 2.83 -27.781 12.836 1 74.62 435 GLY B O 1
ATOM 9503 N N . VAL B 1 436 ? 2.371 -28.219 14.969 1 80.12 436 VAL B N 1
ATOM 9504 C CA . VAL B 1 436 ? 3.725 -28.453 15.469 1 80.12 436 VAL B CA 1
ATOM 9505 C C . VAL B 1 436 ? 4.289 -29.719 14.828 1 80.12 436 VAL B C 1
ATOM 9507 O O . VAL B 1 436 ? 5.5 -29.828 14.625 1 80.12 436 VAL B O 1
ATOM 9510 N N . GLY B 1 437 ? 3.488 -30.594 14.414 1 80.31 437 GLY B N 1
ATOM 9511 C CA . GLY B 1 437 ? 3.949 -31.844 13.82 1 80.31 437 GLY B CA 1
ATOM 9512 C C . GLY B 1 437 ? 4.664 -31.641 12.5 1 80.31 437 GLY B C 1
ATOM 9513 O O . GLY B 1 437 ? 5.531 -32.438 12.133 1 80.31 437 GLY B O 1
ATOM 9514 N N . MET B 1 438 ? 4.383 -30.609 11.773 1 86.12 438 MET B N 1
ATOM 9515 C CA . MET B 1 438 ? 4.996 -30.328 10.484 1 86.12 438 MET B CA 1
ATOM 9516 C C . MET B 1 438 ? 6.461 -29.938 10.648 1 86.12 438 MET B C 1
ATOM 9518 O O . MET B 1 438 ? 7.266 -30.109 9.734 1 86.12 438 MET B O 1
ATOM 9522 N N . THR B 1 439 ? 6.766 -29.469 11.781 1 87.38 439 THR B N 1
ATOM 9523 C CA . THR B 1 439 ? 8.117 -28.984 12.047 1 87.38 439 THR B CA 1
ATOM 9524 C C . THR B 1 439 ? 9.125 -30.125 11.945 1 87.38 439 THR B C 1
ATOM 9526 O O . THR B 1 439 ? 10.242 -29.938 11.461 1 87.38 439 THR B O 1
ATOM 9529 N N . ILE B 1 440 ? 8.711 -31.266 12.266 1 86.75 440 ILE B N 1
ATOM 9530 C CA . ILE B 1 440 ? 9.609 -32.406 12.289 1 86.75 440 ILE B CA 1
ATOM 9531 C C . ILE B 1 440 ? 10.055 -32.75 10.867 1 86.75 440 ILE B C 1
ATOM 9533 O O . ILE B 1 440 ? 11.219 -33.094 10.633 1 86.75 440 ILE B O 1
ATOM 9537 N N . TYR B 1 441 ? 9.211 -32.469 9.945 1 87.81 441 TYR B N 1
ATOM 9538 C CA . TYR B 1 441 ? 9.5 -32.906 8.578 1 87.81 441 TYR B CA 1
ATOM 9539 C C . TYR B 1 441 ? 10.141 -31.766 7.785 1 87.81 441 TYR B C 1
ATOM 9541 O O . TYR B 1 441 ? 10.883 -32 6.836 1 87.81 441 TYR B O 1
ATOM 9549 N N . LEU B 1 442 ? 9.898 -30.547 8.188 1 91.62 442 LEU B N 1
ATOM 9550 C CA . LEU B 1 442 ? 10.297 -29.422 7.355 1 91.62 442 LEU B CA 1
ATOM 9551 C C . LEU B 1 442 ? 11.531 -28.734 7.922 1 91.62 442 LEU B C 1
ATOM 9553 O O . LEU B 1 442 ? 12.258 -28.047 7.195 1 91.62 442 LEU B O 1
ATOM 9557 N N . ALA B 1 443 ? 11.82 -28.844 9.188 1 92.31 443 ALA B N 1
ATOM 9558 C CA . ALA B 1 443 ? 12.789 -28.016 9.898 1 92.31 443 ALA B CA 1
ATOM 9559 C C . ALA B 1 443 ? 14.172 -28.109 9.266 1 92.31 443 ALA B C 1
ATOM 9561 O O . ALA B 1 443 ? 14.797 -27.094 8.961 1 92.31 443 ALA B O 1
ATOM 9562 N N . GLU B 1 444 ? 14.648 -29.266 8.945 1 90.38 444 GLU B N 1
ATOM 9563 C CA . GLU B 1 444 ? 16 -29.453 8.445 1 90.38 444 GLU B CA 1
ATOM 9564 C C . GLU B 1 444 ? 16.188 -28.797 7.074 1 90.38 444 GLU B C 1
ATOM 9566 O O . GLU B 1 444 ? 17.172 -28.109 6.832 1 90.38 444 GLU B O 1
ATOM 9571 N N . ASP B 1 445 ? 15.211 -29.047 6.246 1 93.25 445 ASP B N 1
ATOM 9572 C CA . ASP B 1 445 ? 15.281 -28.484 4.898 1 93.25 445 ASP B CA 1
ATOM 9573 C C . ASP B 1 445 ? 15.195 -26.953 4.938 1 93.25 445 ASP B C 1
ATOM 9575 O O . ASP B 1 445 ? 15.906 -26.266 4.203 1 93.25 445 ASP B O 1
ATOM 9579 N N . VAL B 1 446 ? 14.336 -26.469 5.797 1 94.5 446 VAL B N 1
ATOM 9580 C CA . VAL B 1 446 ? 14.125 -25.016 5.898 1 94.5 446 VAL B CA 1
ATOM 9581 C C . VAL B 1 446 ? 15.375 -24.359 6.465 1 94.5 446 VAL B C 1
ATOM 9583 O O . VAL B 1 446 ? 15.836 -23.328 5.945 1 94.5 446 VAL B O 1
ATOM 9586 N N . ILE B 1 447 ? 15.977 -24.953 7.48 1 94.69 447 ILE B N 1
ATOM 9587 C CA . ILE B 1 447 ? 17.156 -24.391 8.133 1 94.69 447 ILE B CA 1
ATOM 9588 C C . ILE B 1 447 ? 18.344 -24.422 7.176 1 94.69 447 ILE B C 1
ATOM 9590 O O . ILE B 1 447 ? 19.078 -23.438 7.066 1 94.69 447 ILE B O 1
ATOM 9594 N N . SER B 1 448 ? 18.469 -25.469 6.449 1 93.88 448 SER B N 1
ATOM 9595 C CA . SER B 1 448 ? 19.578 -25.578 5.496 1 93.88 448 SER B CA 1
ATOM 9596 C C . SER B 1 448 ? 19.453 -24.547 4.387 1 93.88 448 SER B C 1
ATOM 9598 O O . SER B 1 448 ? 20.422 -23.844 4.07 1 93.88 448 SER B O 1
ATOM 9600 N N . SER B 1 449 ? 18.281 -24.438 3.855 1 94.88 449 SER B N 1
ATOM 9601 C CA . SER B 1 449 ? 18.047 -23.5 2.773 1 94.88 449 SER B CA 1
ATOM 9602 C C . SER B 1 449 ? 18.188 -22.062 3.266 1 94.88 449 SER B C 1
ATOM 9604 O O . SER B 1 449 ? 18.781 -21.219 2.592 1 94.88 449 SER B O 1
ATOM 9606 N N . ALA B 1 450 ? 17.625 -21.766 4.426 1 95.75 450 ALA B N 1
ATOM 9607 C CA . ALA B 1 450 ? 17.672 -20.422 4.984 1 95.75 450 ALA B CA 1
ATOM 9608 C C . ALA B 1 450 ? 19.109 -20.031 5.324 1 95.75 450 ALA B C 1
ATOM 9610 O O . ALA B 1 450 ? 19.5 -18.875 5.152 1 95.75 450 ALA B O 1
ATOM 9611 N N . SER B 1 451 ? 19.922 -20.969 5.82 1 94.88 451 SER B N 1
ATOM 9612 C CA . SER B 1 451 ? 21.312 -20.688 6.164 1 94.88 451 SER B CA 1
ATOM 9613 C C . SER B 1 451 ? 22.125 -20.297 4.934 1 94.88 451 SER B C 1
ATOM 9615 O O . SER B 1 451 ? 22.969 -19.391 4.996 1 94.88 451 SER B O 1
ATOM 9617 N N . ILE B 1 452 ? 21.797 -20.859 3.844 1 92.56 452 ILE B N 1
ATOM 9618 C CA . ILE B 1 452 ? 22.469 -20.547 2.592 1 92.56 452 ILE B CA 1
ATOM 9619 C C . ILE B 1 452 ? 22.047 -19.172 2.096 1 92.56 452 ILE B C 1
ATOM 9621 O O . ILE B 1 452 ? 22.891 -18.375 1.671 1 92.56 452 ILE B O 1
ATOM 9625 N N . ASP B 1 453 ? 20.812 -18.875 2.166 1 94 453 ASP B N 1
ATOM 9626 C CA . ASP B 1 453 ? 20.297 -17.609 1.668 1 94 453 ASP B CA 1
ATOM 9627 C C . ASP B 1 453 ? 20.734 -16.453 2.553 1 94 453 ASP B C 1
ATOM 9629 O O . ASP B 1 453 ? 20.844 -15.312 2.082 1 94 453 ASP B O 1
ATOM 9633 N N . LEU B 1 454 ? 20.984 -16.688 3.848 1 94.88 454 LEU B N 1
ATOM 9634 C CA . LEU B 1 454 ? 21.328 -15.617 4.781 1 94.88 454 LEU B CA 1
ATOM 9635 C C . LEU B 1 454 ? 22.844 -15.477 4.91 1 94.88 454 LEU B C 1
ATOM 9637 O O . LEU B 1 454 ? 23.328 -14.492 5.469 1 94.88 454 LEU B O 1
ATOM 9641 N N . ASP B 1 455 ? 23.609 -16.422 4.504 1 79.38 455 ASP B N 1
ATOM 9642 C CA . ASP B 1 455 ? 25.062 -16.422 4.645 1 79.38 455 ASP B CA 1
ATOM 9643 C C . ASP B 1 455 ? 25.703 -15.359 3.742 1 79.38 455 ASP B C 1
ATOM 9645 O O . ASP B 1 455 ? 25.531 -15.398 2.521 1 79.38 455 ASP B O 1
ATOM 9649 N N . SER B 1 456 ? 26.078 -14.219 4.348 1 64.12 456 SER B N 1
ATOM 9650 C CA . SER B 1 456 ? 26.75 -13.117 3.662 1 64.12 456 SER B CA 1
ATOM 9651 C C . SER B 1 456 ? 28.188 -13.477 3.326 1 64.12 456 SER B C 1
ATOM 9653 O O . SER B 1 456 ? 28.859 -12.75 2.584 1 64.12 456 SER B O 1
ATOM 9655 N N . ASN B 1 457 ? 28.953 -14.344 4.051 1 52.41 457 ASN B N 1
ATOM 9656 C CA . ASN B 1 457 ? 30.391 -14.562 4.023 1 52.41 457 ASN B CA 1
ATOM 9657 C C . ASN B 1 457 ? 30.875 -14.984 2.637 1 52.41 457 ASN B C 1
ATOM 9659 O O . ASN B 1 457 ? 32.062 -15.094 2.396 1 52.41 457 ASN B O 1
ATOM 9663 N N . HIS B 1 458 ? 30.156 -15.5 1.79 1 42.78 458 HIS B N 1
ATOM 9664 C CA . HIS B 1 458 ? 30.938 -16 0.676 1 42.78 458 HIS B CA 1
ATOM 9665 C C . HIS B 1 458 ? 31.609 -14.867 -0.087 1 42.78 458 HIS B C 1
ATOM 9667 O O . HIS B 1 458 ? 32.344 -15.109 -1.057 1 42.78 458 HIS B O 1
ATOM 9673 N N . GLY B 1 459 ? 31.188 -13.664 0.005 1 40.56 459 GLY B N 1
ATOM 9674 C CA . GLY B 1 459 ? 31.922 -12.68 -0.775 1 40.56 459 GLY B CA 1
ATOM 9675 C C . GLY B 1 459 ? 33.188 -12.188 -0.089 1 40.56 459 GLY B C 1
ATOM 9676 O O . GLY B 1 459 ? 33.875 -11.289 -0.592 1 40.56 459 GLY B O 1
ATOM 9677 N N . GLY B 1 460 ? 33.312 -12.297 1.199 1 36.41 460 GLY B N 1
ATOM 9678 C CA . GLY B 1 460 ? 34.469 -11.57 1.688 1 36.41 460 GLY B CA 1
ATOM 9679 C C . GLY B 1 460 ? 35.781 -12.211 1.279 1 36.41 460 GLY B C 1
ATOM 9680 O O . GLY B 1 460 ? 36.375 -13.008 2.031 1 36.41 460 GLY B O 1
ATOM 9681 N N . GLU B 1 461 ? 36.062 -12.648 0.146 1 34.34 461 GLU B N 1
ATOM 9682 C CA . GLU B 1 461 ? 37.531 -12.711 0.048 1 34.34 461 GLU B CA 1
ATOM 9683 C C . GLU B 1 461 ? 38.156 -11.43 0.573 1 34.34 461 GLU B C 1
ATOM 9685 O O . GLU B 1 461 ? 37.781 -10.328 0.178 1 34.34 461 GLU B O 1
ATOM 9690 N N . GLU B 1 462 ? 38.781 -11.516 1.646 1 32.75 462 GLU B N 1
ATOM 9691 C CA . GLU B 1 462 ? 39.719 -10.578 2.23 1 32.75 462 GLU B CA 1
ATOM 9692 C C . GLU B 1 462 ? 40.594 -9.93 1.153 1 32.75 462 GLU B C 1
ATOM 9694 O O . GLU B 1 462 ? 41.312 -10.617 0.432 1 32.75 462 GLU B O 1
ATOM 9699 N N . ALA B 1 463 ? 40.312 -8.852 0.593 1 32.81 463 ALA B N 1
ATOM 9700 C CA . ALA B 1 463 ? 41.406 -8.109 -0.015 1 32.81 463 ALA B CA 1
ATOM 9701 C C . ALA B 1 463 ? 42.656 -8.172 0.856 1 32.81 463 ALA B C 1
ATOM 9703 O O . ALA B 1 463 ? 42.625 -7.785 2.027 1 32.81 463 ALA B O 1
ATOM 9704 N N . GLN B 1 464 ? 43.5 -9.078 0.683 1 31.34 464 GLN B N 1
ATOM 9705 C CA . GLN B 1 464 ? 44.812 -8.945 1.271 1 31.34 464 GLN B CA 1
ATOM 9706 C C . GLN B 1 464 ? 45.344 -7.523 1.113 1 31.34 464 GLN B C 1
ATOM 9708 O O . GLN B 1 464 ? 45.344 -6.965 0.014 1 31.34 464 GLN B O 1
ATOM 9713 N N . PRO B 1 465 ? 45.406 -6.805 2.184 1 33.78 465 PRO B N 1
ATOM 9714 C CA . PRO B 1 465 ? 46.125 -5.531 2.113 1 33.78 465 PRO B CA 1
ATOM 9715 C C . PRO B 1 465 ? 47.469 -5.66 1.422 1 33.78 465 PRO B C 1
ATOM 9717 O O . PRO B 1 465 ? 48.312 -6.492 1.815 1 33.78 465 PRO B O 1
ATOM 9720 N N . MET B 1 466 ? 47.562 -5.648 0.108 1 28.88 466 MET B N 1
ATOM 9721 C CA . MET B 1 466 ? 48.938 -5.531 -0.399 1 28.88 466 MET B CA 1
ATOM 9722 C C . MET B 1 466 ? 49.656 -4.359 0.257 1 28.88 466 MET B C 1
ATOM 9724 O O . MET B 1 466 ? 49.188 -3.227 0.215 1 28.88 466 MET B O 1
ATOM 9728 N N . ASN B 1 467 ? 50.469 -4.633 1.211 1 27.66 467 ASN B N 1
ATOM 9729 C CA . ASN B 1 467 ? 51.469 -3.73 1.792 1 27.66 467 ASN B CA 1
ATOM 9730 C C . ASN B 1 467 ? 52.312 -3.068 0.715 1 27.66 467 ASN B C 1
ATOM 9732 O O . ASN B 1 467 ? 53.25 -3.682 0.197 1 27.66 467 ASN B O 1
ATOM 9736 N N . LYS B 1 468 ? 51.781 -2.26 -0.187 1 29.8 468 LYS B N 1
ATOM 9737 C CA . LYS B 1 468 ? 52.719 -1.512 -0.999 1 29.8 468 LYS B CA 1
ATOM 9738 C C . LYS B 1 468 ? 53.656 -0.666 -0.124 1 29.8 468 LYS B C 1
ATOM 9740 O O . LYS B 1 468 ? 53.188 0.068 0.75 1 29.8 468 LYS B O 1
ATOM 9745 N N . LYS B 1 469 ? 54.844 -0.984 -0.144 1 28.25 469 LYS B N 1
ATOM 9746 C CA . LYS B 1 469 ? 55.969 -0.128 0.208 1 28.25 469 LYS B CA 1
ATOM 9747 C C . LYS B 1 469 ? 55.875 1.227 -0.488 1 28.25 469 LYS B C 1
ATOM 9749 O O . LYS B 1 469 ? 55.562 1.298 -1.674 1 28.25 469 LYS B O 1
ATOM 9754 N N . ARG B 1 470 ? 55.906 2.357 0.159 1 30.36 470 ARG B N 1
ATOM 9755 C CA . ARG B 1 470 ? 55.875 3.797 -0.082 1 30.36 470 ARG B CA 1
ATOM 9756 C C . ARG B 1 470 ? 56.969 4.207 -1.073 1 30.36 470 ARG B C 1
ATOM 9758 O O . ARG B 1 470 ? 57.938 4.875 -0.702 1 30.36 470 ARG B O 1
ATOM 9765 N N . LYS B 1 471 ? 57.531 3.393 -1.905 1 28 471 LYS B N 1
ATOM 9766 C CA . LYS B 1 471 ? 58.562 4.129 -2.625 1 28 471 LYS B CA 1
ATOM 9767 C C . LYS B 1 471 ? 57.969 5.289 -3.414 1 28 471 LYS B C 1
ATOM 9769 O O . LYS B 1 471 ? 56.875 5.184 -3.945 1 28 471 LYS B O 1
ATOM 9774 N N . HIS B 1 472 ? 58.5 6.57 -3.361 1 26.89 472 HIS B N 1
ATOM 9775 C CA . HIS B 1 472 ? 58.375 7.961 -3.775 1 26.89 472 HIS B CA 1
ATOM 9776 C C . HIS B 1 472 ? 58.219 8.078 -5.289 1 26.89 472 HIS B C 1
ATOM 9778 O O . HIS B 1 472 ? 58.25 9.18 -5.84 1 26.89 472 HIS B O 1
ATOM 9784 N N . GLU B 1 473 ? 58.531 7.074 -6.086 1 26.34 473 GLU B N 1
ATOM 9785 C CA . GLU B 1 473 ? 58.75 7.641 -7.41 1 26.34 473 GLU B CA 1
ATOM 9786 C C . GLU B 1 473 ? 57.5 8.328 -7.953 1 26.34 473 GLU B C 1
ATOM 9788 O O . GLU B 1 473 ? 56.375 7.922 -7.641 1 26.34 473 GLU B O 1
ATOM 9793 N N . ASN B 1 474 ? 57.656 9.469 -8.734 1 25.98 474 ASN B N 1
ATOM 9794 C CA . ASN B 1 474 ? 56.906 10.617 -9.227 1 25.98 474 ASN B CA 1
ATOM 9795 C C . ASN B 1 474 ? 55.625 10.195 -9.938 1 25.98 474 ASN B C 1
ATOM 9797 O O . ASN B 1 474 ? 54.562 10.75 -9.688 1 25.98 474 ASN B O 1
ATOM 9801 N N . ALA B 1 475 ? 55.812 9.875 -11.312 1 25.16 475 ALA B N 1
ATOM 9802 C CA . ALA B 1 475 ? 55.062 10.344 -12.461 1 25.16 475 ALA B CA 1
ATOM 9803 C C . ALA B 1 475 ? 53.656 9.727 -12.477 1 25.16 475 ALA B C 1
ATOM 9805 O O . ALA B 1 475 ? 52.656 10.445 -12.539 1 25.16 475 ALA B O 1
ATOM 9806 N N . ILE B 1 476 ? 53.281 9 -13.711 1 26.08 476 ILE B N 1
ATOM 9807 C CA . ILE B 1 476 ? 52.188 8.844 -14.656 1 26.08 476 ILE B CA 1
ATOM 9808 C C . ILE B 1 476 ? 51.188 7.84 -14.109 1 26.08 476 ILE B C 1
ATOM 9810 O O . ILE B 1 476 ? 50.094 7.656 -14.688 1 26.08 476 ILE B O 1
ATOM 9814 N N . SER B 1 477 ? 51.625 6.93 -13.266 1 27.12 477 SER B N 1
ATOM 9815 C CA . SER B 1 477 ? 50.938 5.652 -13.25 1 27.12 477 SER B CA 1
ATOM 9816 C C . SER B 1 477 ? 49.625 5.758 -12.484 1 27.12 477 SER B C 1
ATOM 9818 O O . SER B 1 477 ? 49.438 5.129 -11.438 1 27.12 477 SER B O 1
ATOM 9820 N N . PHE B 1 478 ? 49.156 6.902 -12.352 1 28.41 478 PHE B N 1
ATOM 9821 C CA . PHE B 1 478 ? 47.969 7.066 -11.492 1 28.41 478 PHE B CA 1
ATOM 9822 C C . PHE B 1 478 ? 46.812 6.223 -12 1 28.41 478 PHE B C 1
ATOM 9824 O O . PHE B 1 478 ? 45.75 6.195 -11.383 1 28.41 478 PHE B O 1
ATOM 9831 N N . LEU B 1 479 ? 46.875 6.004 -13.359 1 29.17 479 LEU B N 1
ATOM 9832 C CA . LEU B 1 479 ? 45.688 5.34 -13.914 1 29.17 479 LEU B CA 1
ATOM 9833 C C . LEU B 1 479 ? 45.5 3.975 -13.266 1 29.17 479 LEU B C 1
ATOM 9835 O O . LEU B 1 479 ? 44.375 3.426 -13.305 1 29.17 479 LEU B O 1
ATOM 9839 N N . GLU B 1 480 ? 46.625 3.295 -13.008 1 28.41 480 GLU B N 1
ATOM 9840 C CA . GLU B 1 480 ? 46.562 1.845 -12.859 1 28.41 480 GLU B CA 1
ATOM 9841 C C . GLU B 1 480 ? 45.875 1.46 -11.547 1 28.41 480 GLU B C 1
ATOM 9843 O O . GLU B 1 480 ? 45.438 0.321 -11.383 1 28.41 480 GLU B O 1
ATOM 9848 N N . ASN B 1 481 ? 46.281 2.139 -10.531 1 28.95 481 ASN B N 1
ATOM 9849 C CA . ASN B 1 481 ? 45.875 1.556 -9.258 1 28.95 481 ASN B CA 1
ATOM 9850 C C . ASN B 1 481 ? 44.375 1.638 -9.055 1 28.95 481 ASN B C 1
ATOM 9852 O O . ASN B 1 481 ? 43.906 2.262 -8.102 1 28.95 481 ASN B O 1
ATOM 9856 N N . GLN B 1 482 ? 43.719 2.08 -10.125 1 31 482 GLN B N 1
ATOM 9857 C CA . GLN B 1 482 ? 42.281 1.914 -9.891 1 31 482 GLN B CA 1
ATOM 9858 C C . GLN B 1 482 ? 41.969 0.519 -9.359 1 31 482 GLN B C 1
ATOM 9860 O O . GLN B 1 482 ? 42.031 -0.465 -10.102 1 31 482 GLN B O 1
ATOM 9865 N N . SER B 1 483 ? 42.5 0.226 -8.211 1 29.66 483 SER B N 1
ATOM 9866 C CA . SER B 1 483 ? 42.031 -1.005 -7.57 1 29.66 483 SER B CA 1
ATOM 9867 C C . SER B 1 483 ? 40.656 -1.414 -8.07 1 29.66 483 SER B C 1
ATOM 9869 O O . SER B 1 483 ? 39.719 -0.612 -8.055 1 29.66 483 SER B O 1
ATOM 9871 N N . GLN B 1 484 ? 40.688 -2.219 -9.055 1 30.36 484 GLN B N 1
ATOM 9872 C CA . GLN B 1 484 ? 39.531 -2.986 -9.508 1 30.36 484 GLN B CA 1
ATOM 9873 C C . GLN B 1 484 ? 38.656 -3.414 -8.328 1 30.36 484 GLN B C 1
ATOM 9875 O O . GLN B 1 484 ? 39 -4.344 -7.598 1 30.36 484 GLN B O 1
ATOM 9880 N N . MET B 1 485 ? 38.25 -2.566 -7.465 1 31.77 485 MET B N 1
ATOM 9881 C CA . MET B 1 485 ? 37.125 -3.092 -6.695 1 31.77 485 MET B CA 1
ATOM 9882 C C . MET B 1 485 ? 36.375 -4.133 -7.5 1 31.77 485 MET B C 1
ATOM 9884 O O . MET B 1 485 ? 35.656 -3.795 -8.461 1 31.77 485 MET B O 1
ATOM 9888 N N . VAL B 1 486 ? 37.062 -5.199 -7.746 1 31.17 486 VAL B N 1
ATOM 9889 C CA . VAL B 1 486 ? 36.344 -6.383 -8.211 1 31.17 486 VAL B CA 1
ATOM 9890 C C . VAL B 1 486 ? 35 -6.465 -7.508 1 31.17 486 VAL B C 1
ATOM 9892 O O . VAL B 1 486 ? 34.938 -6.633 -6.289 1 31.17 486 VAL B O 1
ATOM 9895 N N . TYR B 1 487 ? 34.094 -5.68 -7.875 1 33.53 487 TYR B N 1
ATOM 9896 C CA . TYR B 1 487 ? 32.719 -6.062 -7.582 1 33.53 487 TYR B CA 1
ATOM 9897 C C . TYR B 1 487 ? 32.531 -7.574 -7.633 1 33.53 487 TYR B C 1
ATOM 9899 O O . TYR B 1 487 ? 32.688 -8.188 -8.695 1 33.53 487 TYR B O 1
ATOM 9907 N N . SER B 1 488 ? 33.312 -8.297 -6.84 1 35.62 488 SER B N 1
ATOM 9908 C CA . SER B 1 488 ? 33.062 -9.734 -6.805 1 35.62 488 SER B CA 1
ATOM 9909 C C . SER B 1 488 ? 31.609 -10.055 -7.176 1 35.62 488 SER B C 1
ATOM 9911 O O . SER B 1 488 ? 30.688 -9.414 -6.684 1 35.62 488 SER B O 1
ATOM 9913 N N . SER B 1 489 ? 31.344 -10.609 -8.312 1 38.97 489 SER B N 1
ATOM 9914 C CA . SER B 1 489 ? 30.234 -11.219 -9.039 1 38.97 489 SER B CA 1
ATOM 9915 C C . SER B 1 489 ? 29.391 -12.094 -8.133 1 38.97 489 SER B C 1
ATOM 9917 O O . SER B 1 489 ? 28.656 -12.977 -8.602 1 38.97 489 SER B O 1
ATOM 9919 N N . LYS B 1 490 ? 29.797 -12.414 -6.898 1 41.5 490 LYS B N 1
ATOM 9920 C CA . LYS B 1 490 ? 29.047 -13.453 -6.188 1 41.5 490 LYS B CA 1
ATOM 9921 C C . LYS B 1 490 ? 27.562 -13.117 -6.121 1 41.5 490 LYS B C 1
ATOM 9923 O O . LYS B 1 490 ? 27.188 -11.945 -6.156 1 41.5 490 LYS B O 1
ATOM 9928 N N . ASN B 1 491 ? 26.688 -14.148 -6.27 1 51.38 491 ASN B N 1
ATOM 9929 C CA . ASN B 1 491 ? 25.234 -14.312 -6.359 1 51.38 491 ASN B CA 1
ATOM 9930 C C . ASN B 1 491 ? 24.516 -13.531 -5.262 1 51.38 491 ASN B C 1
ATOM 9932 O O . ASN B 1 491 ? 24.453 -13.984 -4.117 1 51.38 491 ASN B O 1
ATOM 9936 N N . HIS B 1 492 ? 24.469 -12.258 -5.281 1 67.25 492 HIS B N 1
ATOM 9937 C CA . HIS B 1 492 ? 23.828 -11.383 -4.305 1 67.25 492 HIS B CA 1
ATOM 9938 C C . HIS B 1 492 ? 22.359 -11.734 -4.121 1 67.25 492 HIS B C 1
ATOM 9940 O O . HIS B 1 492 ? 21.578 -11.703 -5.078 1 67.25 492 HIS B O 1
ATOM 9946 N N . VAL B 1 493 ? 22.109 -12.594 -3.01 1 85.69 493 VAL B N 1
ATOM 9947 C CA . VAL B 1 493 ? 20.734 -12.891 -2.625 1 85.69 493 VAL B CA 1
ATOM 9948 C C . VAL B 1 493 ? 20 -11.586 -2.332 1 85.69 493 VAL B C 1
ATOM 9950 O O . VAL B 1 493 ? 20.453 -10.773 -1.525 1 85.69 493 VAL B O 1
ATOM 9953 N N . PRO B 1 494 ? 18.984 -11.469 -3.057 1 88.81 494 PRO B N 1
ATOM 9954 C CA . PRO B 1 494 ? 18.203 -10.25 -2.834 1 88.81 494 PRO B CA 1
ATOM 9955 C C . PRO B 1 494 ? 17.688 -10.141 -1.402 1 88.81 494 PRO B C 1
ATOM 9957 O O . PRO B 1 494 ? 17.453 -11.156 -0.746 1 88.81 494 PRO B O 1
ATOM 9960 N N . ILE B 1 495 ? 17.484 -8.969 -0.875 1 91.06 495 ILE B N 1
ATOM 9961 C CA . ILE B 1 495 ? 17.031 -8.688 0.486 1 91.06 495 ILE B CA 1
ATOM 9962 C C . ILE B 1 495 ? 15.648 -9.289 0.707 1 91.06 495 ILE B C 1
ATOM 9964 O O . ILE B 1 495 ? 15.328 -9.727 1.812 1 91.06 495 ILE B O 1
ATOM 9968 N N . SER B 1 496 ? 14.859 -9.32 -0.322 1 93.75 496 SER B N 1
ATOM 9969 C CA . SER B 1 496 ? 13.516 -9.883 -0.214 1 93.75 496 SER B CA 1
ATOM 9970 C C . SER B 1 496 ? 13.555 -11.352 0.178 1 93.75 496 SER B C 1
ATOM 9972 O O . SER B 1 496 ? 12.742 -11.812 0.981 1 93.75 496 SER B O 1
ATOM 9974 N N . VAL B 1 497 ? 14.492 -12.047 -0.383 1 95.75 497 VAL B N 1
ATOM 9975 C CA . VAL B 1 497 ? 14.641 -13.461 -0.071 1 95.75 497 VAL B CA 1
ATOM 9976 C C . VAL B 1 497 ? 15.117 -13.625 1.371 1 95.75 497 VAL B C 1
ATOM 9978 O O . VAL B 1 497 ? 14.625 -14.492 2.098 1 95.75 497 VAL B O 1
ATOM 9981 N N . LYS B 1 498 ? 16.016 -12.82 1.771 1 96.31 498 LYS B N 1
ATOM 9982 C CA . LYS B 1 498 ? 16.516 -12.875 3.139 1 96.31 498 LYS B CA 1
ATOM 9983 C C . LYS B 1 498 ? 15.406 -12.625 4.148 1 96.31 498 LYS B C 1
ATOM 9985 O O . LYS B 1 498 ? 15.305 -13.328 5.156 1 96.31 498 LYS B O 1
ATOM 9990 N N . ILE B 1 499 ? 14.586 -11.641 3.879 1 96.88 499 ILE B N 1
ATOM 9991 C CA . ILE B 1 499 ? 13.477 -11.312 4.762 1 96.88 499 ILE B CA 1
ATOM 9992 C C . ILE B 1 499 ? 12.508 -12.492 4.84 1 96.88 499 ILE B C 1
ATOM 9994 O O . ILE B 1 499 ? 12.055 -12.852 5.926 1 96.88 499 ILE B O 1
ATOM 9998 N N . ALA B 1 500 ? 12.219 -13.086 3.684 1 97.44 500 ALA B N 1
ATOM 9999 C CA . ALA B 1 500 ? 11.312 -14.227 3.646 1 97.44 500 ALA B CA 1
ATOM 10000 C C . ALA B 1 500 ? 11.883 -15.414 4.418 1 97.44 500 ALA B C 1
ATOM 10002 O O . ALA B 1 500 ? 11.156 -16.109 5.125 1 97.44 500 ALA B O 1
ATOM 10003 N N . ALA B 1 501 ? 13.156 -15.672 4.266 1 97.81 501 ALA B N 1
ATOM 10004 C CA . ALA B 1 501 ? 13.82 -16.75 4.988 1 97.81 501 ALA B CA 1
ATOM 10005 C C . ALA B 1 501 ? 13.734 -16.531 6.496 1 97.81 501 ALA B C 1
ATOM 10007 O O . ALA B 1 501 ? 13.43 -17.469 7.246 1 97.81 501 ALA B O 1
ATOM 10008 N N . LEU B 1 502 ? 13.938 -15.336 6.895 1 97.94 502 LEU B N 1
ATOM 10009 C CA . LEU B 1 502 ? 13.859 -15 8.312 1 97.94 502 LEU B CA 1
ATOM 10010 C C . LEU B 1 502 ? 12.438 -15.188 8.828 1 97.94 502 LEU B C 1
ATOM 10012 O O . LEU B 1 502 ? 12.234 -15.633 9.961 1 97.94 502 LEU B O 1
ATOM 10016 N N . GLY B 1 503 ? 11.508 -14.836 7.98 1 96.94 503 GLY B N 1
ATOM 10017 C CA . GLY B 1 503 ? 10.117 -15.055 8.352 1 96.94 503 GLY B CA 1
ATOM 10018 C C . GLY B 1 503 ? 9.781 -16.516 8.578 1 96.94 503 GLY B C 1
ATOM 10019 O O . GLY B 1 503 ? 9.039 -16.859 9.5 1 96.94 503 GLY B O 1
ATOM 10020 N N . ALA B 1 504 ? 10.289 -17.344 7.746 1 96.62 504 ALA B N 1
ATOM 10021 C CA . ALA B 1 504 ? 10.07 -18.781 7.887 1 96.62 504 ALA B CA 1
ATOM 10022 C C . ALA B 1 504 ? 10.727 -19.312 9.156 1 96.62 504 ALA B C 1
ATOM 10024 O O . ALA B 1 504 ? 10.133 -20.125 9.875 1 96.62 504 ALA B O 1
ATOM 10025 N N . LEU B 1 505 ? 11.906 -18.844 9.469 1 96.44 505 LEU B N 1
ATOM 10026 C CA . LEU B 1 505 ? 12.602 -19.281 10.672 1 96.44 505 LEU B CA 1
ATOM 10027 C C . LEU B 1 505 ? 11.883 -18.797 11.922 1 96.44 505 LEU B C 1
ATOM 10029 O O . LEU B 1 505 ? 11.781 -19.531 12.914 1 96.44 505 LEU B O 1
ATOM 10033 N N . GLU B 1 506 ? 11.43 -17.531 11.836 1 96.25 506 GLU B N 1
ATOM 10034 C CA . GLU B 1 506 ? 10.648 -16.984 12.945 1 96.25 506 GLU B CA 1
ATOM 10035 C C . GLU B 1 506 ? 9.453 -17.875 13.258 1 96.25 506 GLU B C 1
ATOM 10037 O O . GLU B 1 506 ? 9.211 -18.203 14.422 1 96.25 506 GLU B O 1
ATOM 10042 N N . THR B 1 507 ? 8.766 -18.297 12.258 1 94.62 507 THR B N 1
ATOM 10043 C CA . THR B 1 507 ? 7.574 -19.125 12.438 1 94.62 507 THR B CA 1
ATOM 10044 C C . THR B 1 507 ? 7.945 -20.516 12.914 1 94.62 507 THR B C 1
ATOM 10046 O O . THR B 1 507 ? 7.258 -21.094 13.766 1 94.62 507 THR B O 1
ATOM 10049 N N . LEU B 1 508 ? 9.031 -21.047 12.391 1 93.94 508 LEU B N 1
ATOM 10050 C CA . LEU B 1 508 ? 9.508 -22.359 12.812 1 93.94 508 LEU B CA 1
ATOM 10051 C C . LEU B 1 508 ? 9.797 -22.375 14.312 1 93.94 508 LEU B C 1
ATOM 10053 O O . LEU B 1 508 ? 9.406 -23.312 15.008 1 93.94 508 LEU B O 1
ATOM 10057 N N . LEU B 1 509 ? 10.367 -21.312 14.781 1 92.88 509 LEU B N 1
ATOM 10058 C CA . LEU B 1 509 ? 10.719 -21.219 16.188 1 92.88 509 LEU B CA 1
ATOM 10059 C C . LEU B 1 509 ? 9.484 -20.969 17.047 1 92.88 509 LEU B C 1
ATOM 10061 O O . LEU B 1 509 ? 9.391 -21.453 18.172 1 92.88 509 LEU B O 1
ATOM 10065 N N . THR B 1 510 ? 8.555 -20.219 16.547 1 91.75 510 THR B N 1
ATOM 10066 C CA . THR B 1 510 ? 7.348 -19.859 17.281 1 91.75 510 THR B CA 1
ATOM 10067 C C . THR B 1 510 ? 6.445 -21.078 17.453 1 91.75 510 THR B C 1
ATOM 10069 O O . THR B 1 510 ? 5.902 -21.297 18.547 1 91.75 510 THR B O 1
ATOM 10072 N N . VAL B 1 511 ? 6.363 -21.906 16.406 1 87.62 511 VAL B N 1
ATOM 10073 C CA . VAL B 1 511 ? 5.422 -23.016 16.438 1 87.62 511 VAL B CA 1
ATOM 10074 C C . VAL B 1 511 ? 6.129 -24.281 16.922 1 87.62 511 VAL B C 1
ATOM 10076 O O . VAL B 1 511 ? 5.57 -25.047 17.703 1 87.62 511 VAL B O 1
ATOM 10079 N N . GLY B 1 512 ? 7.34 -24.469 16.516 1 84.44 512 GLY B N 1
ATOM 10080 C CA . GLY B 1 512 ? 7.977 -25.75 16.781 1 84.44 512 GLY B CA 1
ATOM 10081 C C . GLY B 1 512 ? 9.32 -25.625 17.484 1 84.44 512 GLY B C 1
ATOM 10082 O O . GLY B 1 512 ? 10.117 -26.562 17.484 1 84.44 512 GLY B O 1
ATOM 10083 N N . GLY B 1 513 ? 9.656 -24.609 18.094 1 81.75 513 GLY B N 1
ATOM 10084 C CA . GLY B 1 513 ? 10.969 -24.406 18.688 1 81.75 513 GLY B CA 1
ATOM 10085 C C . GLY B 1 513 ? 11.258 -25.375 19.828 1 81.75 513 GLY B C 1
ATOM 10086 O O . GLY B 1 513 ? 12.414 -25.672 20.125 1 81.75 513 GLY B O 1
ATOM 10087 N N . ALA B 1 514 ? 10.219 -25.812 20.406 1 77.75 514 ALA B N 1
ATOM 10088 C CA . ALA B 1 514 ? 10.398 -26.656 21.578 1 77.75 514 ALA B CA 1
ATOM 10089 C C . ALA B 1 514 ? 10.453 -28.141 21.188 1 77.75 514 ALA B C 1
ATOM 10091 O O . ALA B 1 514 ? 10.953 -28.969 21.953 1 77.75 514 ALA B O 1
ATOM 10092 N N . LEU B 1 515 ? 10.102 -28.438 19.969 1 77.56 515 LEU B N 1
ATOM 10093 C CA . LEU B 1 515 ? 9.938 -29.844 19.609 1 77.56 515 LEU B CA 1
ATOM 10094 C C . LEU B 1 515 ? 11.172 -30.359 18.875 1 77.56 515 LEU B C 1
ATOM 10096 O O . LEU B 1 515 ? 11.477 -29.906 17.766 1 77.56 515 LEU B O 1
ATOM 10100 N N . ARG B 1 516 ? 11.898 -31.375 19.438 1 69.12 516 ARG B N 1
ATOM 10101 C CA . ARG B 1 516 ? 13.008 -32.094 18.828 1 69.12 516 ARG B CA 1
ATOM 10102 C C . ARG B 1 516 ? 13.992 -31.109 18.188 1 69.12 516 ARG B C 1
ATOM 10104 O O . ARG B 1 516 ? 14.406 -31.312 17.047 1 69.12 516 ARG B O 1
ATOM 10111 N N . SER B 1 517 ? 14.141 -30.047 18.922 1 75.25 517 SER B N 1
ATOM 10112 C CA . SER B 1 517 ? 14.977 -29 18.359 1 75.25 517 SER B CA 1
ATOM 10113 C C . SER B 1 517 ? 16.422 -29.141 18.812 1 75.25 517 SER B C 1
ATOM 10115 O O . SER B 1 517 ? 17.266 -28.312 18.453 1 75.25 517 SER B O 1
ATOM 10117 N N . GLU B 1 518 ? 16.797 -30.188 19.344 1 77.94 518 GLU B N 1
ATOM 10118 C CA . GLU B 1 518 ? 18.109 -30.312 19.953 1 77.94 518 GLU B CA 1
ATOM 10119 C C . GLU B 1 518 ? 19.203 -30.328 18.891 1 77.94 518 GLU B C 1
ATOM 10121 O O . GLU B 1 518 ? 20.312 -29.828 19.125 1 77.94 518 GLU B O 1
ATOM 10126 N N . SER B 1 519 ? 18.844 -30.75 17.703 1 80.44 519 SER B N 1
ATOM 10127 C CA . SER B 1 519 ? 19.859 -30.953 16.688 1 80.44 519 SER B CA 1
ATOM 10128 C C . SER B 1 519 ? 20.141 -29.656 15.914 1 80.44 519 SER B C 1
ATOM 10130 O O . SER B 1 519 ? 21.219 -29.484 15.328 1 80.44 519 SER B O 1
ATOM 10132 N N . TRP B 1 520 ? 19.156 -28.797 15.961 1 87.88 520 TRP B N 1
ATOM 10133 C CA . TRP B 1 520 ? 19.359 -27.672 15.055 1 87.88 520 TRP B CA 1
ATOM 10134 C C . TRP B 1 520 ? 19.172 -26.344 15.789 1 87.88 520 TRP B C 1
ATOM 10136 O O . TRP B 1 520 ? 19.516 -25.281 15.266 1 87.88 520 TRP B O 1
ATOM 10146 N N . ARG B 1 521 ? 18.797 -26.328 17.031 1 89.31 521 ARG B N 1
ATOM 10147 C CA . ARG B 1 521 ? 18.438 -25.125 17.75 1 89.31 521 ARG B CA 1
ATOM 10148 C C . ARG B 1 521 ? 19.641 -24.219 17.953 1 89.31 521 ARG B C 1
ATOM 10150 O O . ARG B 1 521 ? 19.562 -23 17.719 1 89.31 521 ARG B O 1
ATOM 10157 N N . SER B 1 522 ? 20.734 -24.797 18.328 1 89 522 SER B N 1
ATOM 10158 C CA . SER B 1 522 ? 21.922 -24 18.609 1 89 522 SER B CA 1
ATOM 10159 C C . SER B 1 522 ? 22.438 -23.312 17.359 1 89 522 SER B C 1
ATOM 10161 O O . SER B 1 522 ? 22.875 -22.156 17.406 1 89 522 SER B O 1
ATOM 10163 N N . ASP B 1 523 ? 22.25 -24.047 16.297 1 89.5 523 ASP B N 1
ATOM 10164 C CA . ASP B 1 523 ? 22.734 -23.5 15.039 1 89.5 523 ASP B CA 1
ATOM 10165 C C . ASP B 1 523 ? 21.844 -22.344 14.578 1 89.5 523 ASP B C 1
ATOM 10167 O O . ASP B 1 523 ? 22.344 -21.344 14.07 1 89.5 523 ASP B O 1
ATOM 10171 N N . VAL B 1 524 ? 20.609 -22.516 14.789 1 93.12 524 VAL B N 1
ATOM 10172 C CA . VAL B 1 524 ? 19.656 -21.5 14.367 1 93.12 524 VAL B CA 1
ATOM 10173 C C . VAL B 1 524 ? 19.797 -20.266 15.25 1 93.12 524 VAL B C 1
ATOM 10175 O O . VAL B 1 524 ? 19.766 -19.125 14.75 1 93.12 524 VAL B O 1
ATOM 10178 N N . ASP B 1 525 ? 20.031 -20.453 16.547 1 93.56 525 ASP B N 1
ATOM 10179 C CA . ASP B 1 525 ? 20.234 -19.328 17.469 1 93.56 525 ASP B CA 1
ATOM 10180 C C . ASP B 1 525 ? 21.469 -18.516 17.094 1 93.56 525 ASP B C 1
ATOM 10182 O O . ASP B 1 525 ? 21.438 -17.297 17.094 1 93.56 525 ASP B O 1
ATOM 10186 N N . GLN B 1 526 ? 22.516 -19.25 16.766 1 93.88 526 GLN B N 1
ATOM 10187 C CA . GLN B 1 526 ? 23.766 -18.578 16.391 1 93.88 526 GLN B CA 1
ATOM 10188 C C . GLN B 1 526 ? 23.609 -17.828 15.07 1 93.88 526 GLN B C 1
ATOM 10190 O O . GLN B 1 526 ? 24.109 -16.719 14.922 1 93.88 526 GLN B O 1
ATOM 10195 N N . LEU B 1 527 ? 22.938 -18.469 14.188 1 95.12 527 LEU B N 1
ATOM 10196 C CA . LEU B 1 527 ? 22.688 -17.844 12.891 1 95.12 527 LEU B CA 1
ATOM 10197 C C . LEU B 1 527 ? 21.906 -16.547 13.062 1 95.12 527 LEU B C 1
ATOM 10199 O O . LEU B 1 527 ? 22.281 -15.508 12.492 1 95.12 527 LEU B O 1
ATOM 10203 N N . LEU B 1 528 ? 20.891 -16.609 13.875 1 96.62 528 LEU B N 1
ATOM 10204 C CA . LEU B 1 528 ? 19.984 -15.461 14.008 1 96.62 528 LEU B CA 1
ATOM 10205 C C . LEU B 1 528 ? 20.672 -14.305 14.727 1 96.62 528 LEU B C 1
ATOM 10207 O O . LEU B 1 528 ? 20.469 -13.141 14.383 1 96.62 528 LEU B O 1
ATOM 10211 N N . ILE B 1 529 ? 21.562 -14.586 15.734 1 96.31 529 ILE B N 1
ATOM 10212 C CA . ILE B 1 529 ? 22.25 -13.508 16.438 1 96.31 529 ILE B CA 1
ATOM 10213 C C . ILE B 1 529 ? 23.281 -12.867 15.508 1 96.31 529 ILE B C 1
ATOM 10215 O O . ILE B 1 529 ? 23.484 -11.656 15.539 1 96.31 529 ILE B O 1
ATOM 10219 N N . THR B 1 530 ? 23.891 -13.672 14.664 1 95.25 530 THR B N 1
ATOM 10220 C CA . THR B 1 530 ? 24.891 -13.164 13.719 1 95.25 530 THR B CA 1
ATOM 10221 C C . THR B 1 530 ? 24.234 -12.273 12.672 1 95.25 530 THR B C 1
ATOM 10223 O O . THR B 1 530 ? 24.719 -11.172 12.398 1 95.25 530 THR B O 1
ATOM 10226 N N . VAL B 1 531 ? 23.156 -12.758 12.156 1 96.19 531 VAL B N 1
ATOM 10227 C CA . VAL B 1 531 ? 22.453 -12.008 11.117 1 96.19 531 VAL B CA 1
ATOM 10228 C C . VAL B 1 531 ? 21.922 -10.695 11.695 1 96.19 531 VAL B C 1
ATOM 10230 O O . VAL B 1 531 ? 22.047 -9.641 11.062 1 96.19 531 VAL B O 1
ATOM 10233 N N . ALA B 1 532 ? 21.328 -10.742 12.875 1 96.88 532 ALA B N 1
ATOM 10234 C CA . ALA B 1 532 ? 20.781 -9.539 13.492 1 96.88 532 ALA B CA 1
ATOM 10235 C C . ALA B 1 532 ? 21.875 -8.531 13.812 1 96.88 532 ALA B C 1
ATOM 10237 O O . ALA B 1 532 ? 21.719 -7.328 13.586 1 96.88 532 ALA B O 1
ATOM 10238 N N . THR B 1 533 ? 23 -8.977 14.305 1 95.44 533 THR B N 1
ATOM 10239 C CA . THR B 1 533 ? 24.109 -8.094 14.633 1 95.44 533 THR B CA 1
ATOM 10240 C C . THR B 1 533 ? 24.688 -7.469 13.375 1 95.44 533 THR B C 1
ATOM 10242 O O . THR B 1 533 ? 24.984 -6.27 13.352 1 95.44 533 THR B O 1
ATOM 10245 N N . ASP B 1 534 ? 24.781 -8.281 12.352 1 92.19 534 ASP B N 1
ATOM 10246 C CA . ASP B 1 534 ? 25.312 -7.789 11.086 1 92.19 534 ASP B CA 1
ATOM 10247 C C . ASP B 1 534 ? 24.359 -6.766 10.453 1 92.19 534 ASP B C 1
ATOM 10249 O O . ASP B 1 534 ? 24.812 -5.793 9.852 1 92.19 534 ASP B O 1
ATOM 10253 N N . ALA B 1 535 ? 23.109 -7.023 10.531 1 93 535 ALA B N 1
ATOM 10254 C CA . ALA B 1 535 ? 22.109 -6.129 9.953 1 93 535 ALA B CA 1
ATOM 10255 C C . ALA B 1 535 ? 22.125 -4.77 10.648 1 93 535 ALA B C 1
ATOM 10257 O O . ALA B 1 535 ? 21.828 -3.746 10.023 1 93 535 ALA B O 1
ATOM 10258 N N . CYS B 1 536 ? 22.531 -4.738 11.938 1 91.75 536 CYS B N 1
ATOM 10259 C CA . CYS B 1 536 ? 22.422 -3.508 12.719 1 91.75 536 CYS B CA 1
ATOM 10260 C C . CYS B 1 536 ? 23.797 -2.895 12.969 1 91.75 536 CYS B C 1
ATOM 10262 O O . CYS B 1 536 ? 23.906 -1.849 13.609 1 91.75 536 CYS B O 1
ATOM 10264 N N . LYS B 1 537 ? 24.797 -3.473 12.477 1 85.94 537 LYS B N 1
ATOM 10265 C CA . LYS B 1 537 ? 26.172 -3.037 12.75 1 85.94 537 LYS B CA 1
ATOM 10266 C C . LYS B 1 537 ? 26.438 -1.668 12.141 1 85.94 537 LYS B C 1
ATOM 10268 O O . LYS B 1 537 ? 27.094 -0.826 12.758 1 85.94 537 LYS B O 1
ATOM 10273 N N . ASN B 1 538 ? 25.953 -1.439 10.898 1 79.38 538 ASN B N 1
ATOM 10274 C CA . ASN B 1 538 ? 26.234 -0.193 10.188 1 79.38 538 ASN B CA 1
ATOM 10275 C C . ASN B 1 538 ? 25.172 0.868 10.484 1 79.38 538 ASN B C 1
ATOM 10277 O O . ASN B 1 538 ? 25.016 1.814 9.719 1 79.38 538 ASN B O 1
ATOM 10281 N N . GLY B 1 539 ? 24.531 0.7 11.539 1 81.94 539 GLY B N 1
ATOM 10282 C CA . GLY B 1 539 ? 23.531 1.686 11.906 1 81.94 539 GLY B CA 1
ATOM 10283 C C . GLY B 1 539 ? 22.125 1.295 11.484 1 81.94 539 GLY B C 1
ATOM 10284 O O . GLY B 1 539 ? 21.922 0.236 10.891 1 81.94 539 GLY B O 1
ATOM 10285 N N . TRP B 1 540 ? 21.188 2.146 11.844 1 82.94 540 TRP B N 1
ATOM 10286 C CA . TRP B 1 540 ? 19.781 1.859 11.609 1 82.94 540 TRP B CA 1
ATOM 10287 C C . TRP B 1 540 ? 19.266 2.611 10.383 1 82.94 540 TRP B C 1
ATOM 10289 O O . TRP B 1 540 ? 19.641 3.77 10.156 1 82.94 540 TRP B O 1
ATOM 10299 N N . ALA B 1 541 ? 18.594 1.803 9.508 1 74.12 541 ALA B N 1
ATOM 10300 C CA . ALA B 1 541 ? 18.109 2.359 8.242 1 74.12 541 ALA B CA 1
ATOM 10301 C C . ALA B 1 541 ? 17.078 3.467 8.492 1 74.12 541 ALA B C 1
ATOM 10303 O O . ALA B 1 541 ? 16.234 3.355 9.383 1 74.12 541 ALA B O 1
ATOM 10304 N N . LYS B 1 542 ? 17.25 4.68 7.832 1 63.72 542 LYS B N 1
ATOM 10305 C CA . LYS B 1 542 ? 16.266 5.758 7.93 1 63.72 542 LYS B CA 1
ATOM 10306 C C . LYS B 1 542 ? 15.203 5.641 6.836 1 63.72 542 LYS B C 1
ATOM 10308 O O . LYS B 1 542 ? 15.523 5.297 5.695 1 63.72 542 LYS B O 1
ATOM 10313 N N . GLU B 1 543 ? 13.898 5.293 7.141 1 56.81 543 GLU B N 1
ATOM 10314 C CA . GLU B 1 543 ? 12.742 5.043 6.285 1 56.81 543 GLU B CA 1
ATOM 10315 C C . GLU B 1 543 ? 12.711 6.012 5.105 1 56.81 543 GLU B C 1
ATOM 10317 O O . GLU B 1 543 ? 12.297 5.641 4.004 1 56.81 543 GLU B O 1
ATOM 10322 N N . ALA B 1 544 ? 12.984 7.34 5.242 1 51 544 ALA B N 1
ATOM 10323 C CA . ALA B 1 544 ? 12.727 8.406 4.277 1 51 544 ALA B CA 1
ATOM 10324 C C . ALA B 1 544 ? 13.492 8.172 2.979 1 51 544 ALA B C 1
ATOM 10326 O O . ALA B 1 544 ? 13.031 8.555 1.9 1 51 544 ALA B O 1
ATOM 10327 N N . ASN B 1 545 ? 14.68 7.562 3.141 1 49.25 545 ASN B N 1
ATOM 10328 C CA . ASN B 1 545 ? 15.539 7.582 1.964 1 49.25 545 ASN B CA 1
ATOM 10329 C C . ASN B 1 545 ? 15.375 6.32 1.126 1 49.25 545 ASN B C 1
ATOM 10331 O O . ASN B 1 545 ? 16.031 6.16 0.096 1 49.25 545 ASN B O 1
ATOM 10335 N N . ASP B 1 546 ? 14.438 5.512 1.635 1 52.59 546 ASP B N 1
ATOM 10336 C CA . ASP B 1 546 ? 14.578 4.195 1.013 1 52.59 546 ASP B CA 1
ATOM 10337 C C . ASP B 1 546 ? 13.672 4.07 -0.21 1 52.59 546 ASP B C 1
ATOM 10339 O O . ASP B 1 546 ? 12.445 4.07 -0.084 1 52.59 546 ASP B O 1
ATOM 10343 N N . VAL B 1 547 ? 14.25 4.512 -1.311 1 56.41 547 VAL B N 1
ATOM 10344 C CA . VAL B 1 547 ? 13.664 4.422 -2.641 1 56.41 547 VAL B CA 1
ATOM 10345 C C . VAL B 1 547 ? 13.352 2.963 -2.975 1 56.41 547 VAL B C 1
ATOM 10347 O O . VAL B 1 547 ? 12.445 2.676 -3.754 1 56.41 547 VAL B O 1
ATOM 10350 N N . TYR B 1 548 ? 13.922 1.981 -2.074 1 59.72 548 TYR B N 1
ATOM 10351 C CA . TYR B 1 548 ? 13.781 0.576 -2.436 1 59.72 548 TYR B CA 1
ATOM 10352 C C . TYR B 1 548 ? 12.781 -0.126 -1.521 1 59.72 548 TYR B C 1
ATOM 10354 O O . TYR B 1 548 ? 12.695 0.185 -0.331 1 59.72 548 TYR B O 1
ATOM 10362 N N . THR B 1 549 ? 11.789 -0.767 -2.064 1 67.88 549 THR B N 1
ATOM 10363 C CA . THR B 1 549 ? 10.922 -1.661 -1.302 1 67.88 549 THR B CA 1
ATOM 10364 C C . THR B 1 549 ? 11.18 -3.117 -1.681 1 67.88 549 THR B C 1
ATOM 10366 O O . THR B 1 549 ? 11.102 -3.48 -2.855 1 67.88 549 THR B O 1
ATOM 10369 N N . PRO B 1 550 ? 11.672 -4.039 -0.742 1 78.75 550 PRO B N 1
ATOM 10370 C CA . PRO B 1 550 ? 11.852 -3.852 0.701 1 78.75 550 PRO B CA 1
ATOM 10371 C C . PRO B 1 550 ? 13.141 -3.121 1.047 1 78.75 550 PRO B C 1
ATOM 10373 O O . PRO B 1 550 ? 14.141 -3.248 0.331 1 78.75 550 PRO B O 1
ATOM 10376 N N . SER B 1 551 ? 13.086 -2.467 2.154 1 81.25 551 SER B N 1
ATOM 10377 C CA . SER B 1 551 ? 14.195 -1.624 2.598 1 81.25 551 SER B CA 1
ATOM 10378 C C . SER B 1 551 ? 15.094 -2.367 3.574 1 81.25 551 SER B C 1
ATOM 10380 O O . SER B 1 551 ? 14.773 -3.479 4.004 1 81.25 551 SER B O 1
ATOM 10382 N N . TRP B 1 552 ? 16.266 -1.878 3.764 1 86.88 552 TRP B N 1
ATOM 10383 C CA . TRP B 1 552 ? 17.172 -2.418 4.773 1 86.88 552 TRP B CA 1
ATOM 10384 C C . TRP B 1 552 ? 16.531 -2.393 6.152 1 86.88 552 TRP B C 1
ATOM 10386 O O . TRP B 1 552 ? 16.766 -3.279 6.977 1 86.88 552 TRP B O 1
ATOM 10396 N N . GLY B 1 553 ? 15.734 -1.383 6.297 1 88.38 553 GLY B N 1
ATOM 10397 C CA . GLY B 1 553 ? 14.992 -1.326 7.543 1 88.38 553 GLY B CA 1
ATOM 10398 C C . GLY B 1 553 ? 14.07 -2.518 7.746 1 88.38 553 GLY B C 1
ATOM 10399 O O . GLY B 1 553 ? 13.938 -3.02 8.859 1 88.38 553 GLY B O 1
ATOM 10400 N N . ASP B 1 554 ? 13.484 -2.953 6.609 1 91.38 554 ASP B N 1
ATOM 10401 C CA . ASP B 1 554 ? 12.641 -4.141 6.676 1 91.38 554 ASP B CA 1
ATOM 10402 C C . ASP B 1 554 ? 13.469 -5.383 7.02 1 91.38 554 ASP B C 1
ATOM 10404 O O . ASP B 1 554 ? 13 -6.262 7.742 1 91.38 554 ASP B O 1
ATOM 10408 N N . PHE B 1 555 ? 14.711 -5.402 6.473 1 93.62 555 PHE B N 1
ATOM 10409 C CA . PHE B 1 555 ? 15.609 -6.512 6.758 1 93.62 555 PHE B CA 1
ATOM 10410 C C . PHE B 1 555 ? 16.031 -6.504 8.219 1 93.62 555 PHE B C 1
ATOM 10412 O O . PHE B 1 555 ? 16.062 -7.555 8.867 1 93.62 555 PHE B O 1
ATOM 10419 N N . GLN B 1 556 ? 16.25 -5.367 8.742 1 95.31 556 GLN B N 1
ATOM 10420 C CA . GLN B 1 556 ? 16.594 -5.234 10.156 1 95.31 556 GLN B CA 1
ATOM 10421 C C . GLN B 1 556 ? 15.43 -5.684 11.039 1 95.31 556 GLN B C 1
ATOM 10423 O O . GLN B 1 556 ? 15.625 -6.434 12 1 95.31 556 GLN B O 1
ATOM 10428 N N . LEU B 1 557 ? 14.289 -5.246 10.703 1 95.44 557 LEU B N 1
ATOM 10429 C CA . LEU B 1 557 ? 13.102 -5.602 11.484 1 95.44 557 LEU B CA 1
ATOM 10430 C C . LEU B 1 557 ? 12.867 -7.109 11.461 1 95.44 557 LEU B C 1
ATOM 10432 O O . LEU B 1 557 ? 12.594 -7.715 12.5 1 95.44 557 LEU B O 1
ATOM 10436 N N . ALA B 1 558 ? 12.984 -7.699 10.312 1 97 558 ALA B N 1
ATOM 10437 C CA . ALA B 1 558 ? 12.789 -9.141 10.188 1 97 558 ALA B CA 1
ATOM 10438 C C . ALA B 1 558 ? 13.82 -9.914 11.016 1 97 558 ALA B C 1
ATOM 10440 O O . ALA B 1 558 ? 13.492 -10.93 11.633 1 97 558 ALA B O 1
ATOM 10441 N N . SER B 1 559 ? 15.039 -9.461 10.984 1 97.38 559 SER B N 1
ATOM 10442 C CA . SER B 1 559 ? 16.094 -10.117 11.758 1 97.38 559 SER B CA 1
ATOM 10443 C C . SER B 1 559 ? 15.812 -10.031 13.25 1 97.38 559 SER B C 1
ATOM 10445 O O . SER B 1 559 ? 16.016 -11 13.984 1 97.38 559 SER B O 1
ATOM 10447 N N . LEU B 1 560 ? 15.305 -8.93 13.68 1 97.5 560 LEU B N 1
ATOM 10448 C CA . LEU B 1 560 ? 15.016 -8.742 15.094 1 97.5 560 LEU B CA 1
ATOM 10449 C C . LEU B 1 560 ? 13.812 -9.57 15.523 1 97.5 560 LEU B C 1
ATOM 10451 O O . LEU B 1 560 ? 13.789 -10.117 16.625 1 97.5 560 LEU B O 1
ATOM 10455 N N . ARG B 1 561 ? 12.859 -9.656 14.68 1 97.19 561 ARG B N 1
ATOM 10456 C CA . ARG B 1 561 ? 11.703 -10.492 14.969 1 97.19 561 ARG B CA 1
ATOM 10457 C C . ARG B 1 561 ? 12.109 -11.953 15.141 1 97.19 561 ARG B C 1
ATOM 10459 O O . ARG B 1 561 ? 11.664 -12.617 16.078 1 97.19 561 ARG B O 1
ATOM 10466 N N . ALA B 1 562 ? 12.898 -12.398 14.219 1 97.44 562 ALA B N 1
ATOM 10467 C CA . ALA B 1 562 ? 13.375 -13.781 14.297 1 97.44 562 ALA B CA 1
ATOM 10468 C C . ALA B 1 562 ? 14.219 -14 15.555 1 97.44 562 ALA B C 1
ATOM 10470 O O . ALA B 1 562 ? 14.125 -15.047 16.203 1 97.44 562 ALA B O 1
ATOM 10471 N N . LEU B 1 563 ? 15.008 -13.031 15.914 1 97.25 563 LEU B N 1
ATOM 10472 C CA . LEU B 1 563 ? 15.828 -13.133 17.109 1 97.25 563 LEU B CA 1
ATOM 10473 C C . LEU B 1 563 ? 14.961 -13.211 18.359 1 97.25 563 LEU B C 1
ATOM 10475 O O . LEU B 1 563 ? 15.227 -14.016 19.266 1 97.25 563 LEU B O 1
ATOM 10479 N N . LEU B 1 564 ? 13.953 -12.359 18.406 1 96.69 564 LEU B N 1
ATOM 10480 C CA . LEU B 1 564 ? 13.062 -12.398 19.562 1 96.69 564 LEU B CA 1
ATOM 10481 C C . LEU B 1 564 ? 12.414 -13.766 19.688 1 96.69 564 LEU B C 1
ATOM 10483 O O . LEU B 1 564 ? 12.297 -14.305 20.797 1 96.69 564 LEU B O 1
ATOM 10487 N N . ALA B 1 565 ? 11.953 -14.32 18.578 1 94.75 565 ALA B N 1
ATOM 10488 C CA . ALA B 1 565 ? 11.352 -15.656 18.594 1 94.75 565 ALA B CA 1
ATOM 10489 C C . ALA B 1 565 ? 12.344 -16.688 19.141 1 94.75 565 ALA B C 1
ATOM 10491 O O . ALA B 1 565 ? 11.961 -17.594 19.891 1 94.75 565 ALA B O 1
ATOM 10492 N N . SER B 1 566 ? 13.609 -16.562 18.766 1 93.94 566 SER B N 1
ATOM 10493 C CA . SER B 1 566 ? 14.648 -17.484 19.25 1 93.94 566 SER B CA 1
ATOM 10494 C C . SER B 1 566 ? 14.836 -17.359 20.75 1 93.94 566 SER B C 1
ATOM 10496 O O . SER B 1 566 ? 14.992 -18.375 21.438 1 93.94 566 SER B O 1
ATOM 10498 N N . LEU B 1 567 ? 14.734 -16.188 21.281 1 93.12 567 LEU B N 1
ATOM 10499 C CA . LEU B 1 567 ? 14.961 -15.961 22.703 1 93.12 567 LEU B CA 1
ATOM 10500 C C . LEU B 1 567 ? 13.758 -16.391 23.516 1 93.12 567 LEU B C 1
ATOM 10502 O O . LEU B 1 567 ? 13.906 -16.828 24.672 1 93.12 567 LEU B O 1
ATOM 10506 N N . LEU B 1 568 ? 12.57 -16.281 22.938 1 91.5 568 LEU B N 1
ATOM 10507 C CA . LEU B 1 568 ? 11.352 -16.578 23.688 1 91.5 568 LEU B CA 1
ATOM 10508 C C . LEU B 1 568 ? 11.008 -18.062 23.578 1 91.5 568 LEU B C 1
ATOM 10510 O O . LEU B 1 568 ? 10.266 -18.594 24.406 1 91.5 568 LEU B O 1
ATOM 10514 N N . SER B 1 569 ? 11.453 -18.672 22.469 1 89.81 569 SER B N 1
ATOM 10515 C CA . SER B 1 569 ? 11.125 -20.078 22.266 1 89.81 569 SER B CA 1
ATOM 10516 C C . SER B 1 569 ? 11.656 -20.938 23.406 1 89.81 569 SER B C 1
ATOM 10518 O O . SER B 1 569 ? 12.766 -20.719 23.891 1 89.81 569 SER B O 1
ATOM 10520 N N . PRO B 1 570 ? 10.766 -21.812 23.891 1 81.75 570 PRO B N 1
ATOM 10521 C CA . PRO B 1 570 ? 11.141 -22.609 25.062 1 81.75 570 PRO B CA 1
ATOM 10522 C C . PRO B 1 570 ? 12.352 -23.5 24.812 1 81.75 570 PRO B C 1
ATOM 10524 O O . PRO B 1 570 ? 12.5 -24.047 23.719 1 81.75 570 PRO B O 1
ATOM 10527 N N . GLY B 1 571 ? 13.312 -23.359 25.766 1 72.75 571 GLY B N 1
ATOM 10528 C CA . GLY B 1 571 ? 14.492 -24.219 25.766 1 72.75 571 GLY B CA 1
ATOM 10529 C C . GLY B 1 571 ? 14.859 -24.734 27.141 1 72.75 571 GLY B C 1
ATOM 10530 O O . GLY B 1 571 ? 14.188 -24.422 28.125 1 72.75 571 GLY B O 1
ATOM 10531 N N . ARG B 1 572 ? 15.625 -25.719 27.172 1 64.56 572 ARG B N 1
ATOM 10532 C CA . ARG B 1 572 ? 16.047 -26.328 28.422 1 64.56 572 ARG B CA 1
ATOM 10533 C C . ARG B 1 572 ? 16.828 -25.344 29.281 1 64.56 572 ARG B C 1
ATOM 10535 O O . ARG B 1 572 ? 16.781 -25.406 30.5 1 64.56 572 ARG B O 1
ATOM 10542 N N . PHE B 1 573 ? 17.375 -24.375 28.531 1 67.69 573 PHE B N 1
ATOM 10543 C CA . PHE B 1 573 ? 18.234 -23.422 29.219 1 67.69 573 PHE B CA 1
ATOM 10544 C C . PHE B 1 573 ? 17.891 -21.984 28.828 1 67.69 573 PHE B C 1
ATOM 10546 O O . PHE B 1 573 ? 17.062 -21.766 27.938 1 67.69 573 PHE B O 1
ATOM 10553 N N . ARG B 1 574 ? 18.344 -21.109 29.719 1 77.5 574 ARG B N 1
ATOM 10554 C CA . ARG B 1 574 ? 18.266 -19.703 29.344 1 77.5 574 ARG B CA 1
ATOM 10555 C C . ARG B 1 574 ? 18.891 -19.469 27.969 1 77.5 574 ARG B C 1
ATOM 10557 O O . ARG B 1 574 ? 19.922 -20.062 27.641 1 77.5 574 ARG B O 1
ATOM 10564 N N . PRO B 1 575 ? 18.234 -18.703 27.25 1 83.38 575 PRO B N 1
ATOM 10565 C CA . PRO B 1 575 ? 18.781 -18.453 25.906 1 83.38 575 PRO B CA 1
ATOM 10566 C C . PRO B 1 575 ? 20.219 -17.922 25.938 1 83.38 575 PRO B C 1
ATOM 10568 O O . PRO B 1 575 ? 20.516 -17 26.719 1 83.38 575 PRO B O 1
ATOM 10571 N N . ALA B 1 576 ? 21.109 -18.422 25.188 1 84.12 576 ALA B N 1
ATOM 10572 C CA . ALA B 1 576 ? 22.547 -18.156 25.203 1 84.12 576 ALA B CA 1
ATOM 10573 C C . ALA B 1 576 ? 22.828 -16.719 24.781 1 84.12 576 ALA B C 1
ATOM 10575 O O . ALA B 1 576 ? 23.812 -16.109 25.234 1 84.12 576 ALA B O 1
ATOM 10576 N N . TYR B 1 577 ? 21.953 -16.156 24.047 1 92.25 577 TYR B N 1
ATOM 10577 C CA . TYR B 1 577 ? 22.266 -14.844 23.469 1 92.25 577 TYR B CA 1
ATOM 10578 C C . TYR B 1 577 ? 21.312 -13.781 23.984 1 92.25 577 TYR B C 1
ATOM 10580 O O . TYR B 1 577 ? 20.984 -12.836 23.25 1 92.25 577 TYR B O 1
ATOM 10588 N N . LEU B 1 578 ? 20.891 -13.922 25.156 1 92.31 578 LEU B N 1
ATOM 10589 C CA . LEU B 1 578 ? 19.922 -13 25.75 1 92.31 578 LEU B CA 1
ATOM 10590 C C . LEU B 1 578 ? 20.547 -11.617 25.938 1 92.31 578 LEU B C 1
ATOM 10592 O O . LEU B 1 578 ? 19.922 -10.609 25.609 1 92.31 578 LEU B O 1
ATOM 10596 N N . ALA B 1 579 ? 21.797 -11.539 26.359 1 92.69 579 ALA B N 1
ATOM 10597 C CA . ALA B 1 579 ? 22.453 -10.258 26.625 1 92.69 579 ALA B CA 1
ATOM 10598 C C . ALA B 1 579 ? 22.656 -9.469 25.328 1 92.69 579 ALA B C 1
ATOM 10600 O O . ALA B 1 579 ? 22.359 -8.273 25.281 1 92.69 579 ALA B O 1
ATOM 10601 N N . GLN B 1 580 ? 23.109 -10.188 24.375 1 94.06 580 GLN B N 1
ATOM 10602 C CA . GLN B 1 580 ? 23.344 -9.539 23.094 1 94.06 580 GLN B CA 1
ATOM 10603 C C . GLN B 1 580 ? 22.031 -9.07 22.484 1 94.06 580 GLN B C 1
ATOM 10605 O O . GLN B 1 580 ? 21.953 -7.988 21.891 1 94.06 580 GLN B O 1
ATOM 10610 N N . GLY B 1 581 ? 21.062 -9.93 22.609 1 95.19 581 GLY B N 1
ATOM 10611 C CA . GLY B 1 581 ? 19.75 -9.562 22.094 1 95.19 581 GLY B CA 1
ATOM 10612 C C . GLY B 1 581 ? 19.172 -8.328 22.766 1 95.19 581 GLY B C 1
ATOM 10613 O O . GLY B 1 581 ? 18.625 -7.449 22.109 1 95.19 581 GLY B O 1
ATOM 10614 N N . LEU B 1 582 ? 19.344 -8.211 24.094 1 95.31 582 LEU B N 1
ATOM 10615 C CA . LEU B 1 582 ? 18.844 -7.07 24.844 1 95.31 582 LEU B CA 1
ATOM 10616 C C . LEU B 1 582 ? 19.531 -5.781 24.391 1 95.31 582 LEU B C 1
ATOM 10618 O O . LEU B 1 582 ? 18.875 -4.738 24.281 1 95.31 582 LEU B O 1
ATOM 10622 N N . GLU B 1 583 ? 20.781 -5.883 24.109 1 94.75 583 GLU B N 1
ATOM 10623 C CA . GLU B 1 583 ? 21.531 -4.715 23.641 1 94.75 583 GLU B CA 1
ATOM 10624 C C . GLU B 1 583 ? 21.031 -4.246 22.281 1 94.75 583 GLU B C 1
ATOM 10626 O O . GLU B 1 583 ? 20.875 -3.045 22.047 1 94.75 583 GLU B O 1
ATOM 10631 N N . LEU B 1 584 ? 20.781 -5.168 21.406 1 95.62 584 LEU B N 1
ATOM 10632 C CA . LEU B 1 584 ? 20.281 -4.836 20.078 1 95.62 584 LEU B CA 1
ATOM 10633 C C . LEU B 1 584 ? 18.891 -4.188 20.172 1 95.62 584 LEU B C 1
ATOM 10635 O O . LEU B 1 584 ? 18.625 -3.188 19.5 1 95.62 584 LEU B O 1
ATOM 10639 N N . PHE B 1 585 ? 18.031 -4.754 21.031 1 96.38 585 PHE B N 1
ATOM 10640 C CA . PHE B 1 585 ? 16.672 -4.223 21.172 1 96.38 585 PHE B CA 1
ATOM 10641 C C . PHE B 1 585 ? 16.703 -2.842 21.812 1 96.38 585 PHE B C 1
ATOM 10643 O O . PHE B 1 585 ? 15.898 -1.972 21.453 1 96.38 585 PHE B O 1
ATOM 10650 N N . ARG B 1 586 ? 17.609 -2.627 22.734 1 93.38 586 ARG B N 1
ATOM 10651 C CA . ARG B 1 586 ? 17.75 -1.307 23.344 1 93.38 586 ARG B CA 1
ATOM 10652 C C . ARG B 1 586 ? 18.203 -0.275 22.328 1 93.38 586 ARG B C 1
ATOM 10654 O O . ARG B 1 586 ? 17.703 0.851 22.297 1 93.38 586 ARG B O 1
ATOM 10661 N N . GLY B 1 587 ? 19.141 -0.709 21.531 1 91.75 587 GLY B N 1
ATOM 10662 C CA . GLY B 1 587 ? 19.609 0.172 20.469 1 91.75 587 GLY B CA 1
ATOM 10663 C C . GLY B 1 587 ? 18.531 0.506 19.453 1 91.75 587 GLY B C 1
ATOM 10664 O O . GLY B 1 587 ? 18.406 1.653 19.016 1 91.75 587 GLY B O 1
ATOM 10665 N N . GLY B 1 588 ? 17.75 -0.484 19.031 1 92.38 588 GLY B N 1
ATOM 10666 C CA . GLY B 1 588 ? 16.672 -0.273 18.078 1 92.38 588 GLY B CA 1
ATOM 10667 C C . GLY B 1 588 ? 15.555 0.602 18.609 1 92.38 588 GLY B C 1
ATOM 10668 O O . GLY B 1 588 ? 14.922 1.342 17.859 1 92.38 588 GLY B O 1
ATOM 10669 N N . MET B 1 589 ? 15.32 0.518 19.891 1 90.88 589 MET B N 1
ATOM 10670 C CA . MET B 1 589 ? 14.242 1.284 20.516 1 90.88 589 MET B CA 1
ATOM 10671 C C . MET B 1 589 ? 14.523 2.781 20.438 1 90.88 589 MET B C 1
ATOM 10673 O O . MET B 1 589 ? 13.602 3.592 20.453 1 90.88 589 MET B O 1
ATOM 10677 N N . GLN B 1 590 ? 15.773 3.16 20.219 1 85 590 GLN B N 1
ATOM 10678 C CA . GLN B 1 590 ? 16.172 4.562 20.203 1 85 590 GLN B CA 1
ATOM 10679 C C . GLN B 1 590 ? 15.906 5.191 18.844 1 85 590 GLN B C 1
ATOM 10681 O O . GLN B 1 590 ? 15.938 6.418 18.703 1 85 590 GLN B O 1
ATOM 10686 N N . GLU B 1 591 ? 15.625 4.277 17.875 1 83.25 591 GLU B N 1
ATOM 10687 C CA . GLU B 1 591 ? 15.297 4.793 16.547 1 83.25 591 GLU B CA 1
ATOM 10688 C C . GLU B 1 591 ? 13.82 5.156 16.453 1 83.25 591 GLU B C 1
ATOM 10690 O O . GLU B 1 591 ? 13.086 4.57 15.656 1 83.25 591 GLU B O 1
ATOM 10695 N N . THR B 1 592 ? 13.492 6.16 17.172 1 77.62 592 THR B N 1
ATOM 10696 C CA . THR B 1 592 ? 12.094 6.508 17.359 1 77.62 592 THR B CA 1
ATOM 10697 C C . THR B 1 592 ? 11.445 6.891 16.031 1 77.62 592 THR B C 1
ATOM 10699 O O . THR B 1 592 ? 12.086 7.523 15.188 1 77.62 592 THR B O 1
ATOM 10702 N N . GLY B 1 593 ? 10.227 6.527 15.992 1 77.19 593 GLY B N 1
ATOM 10703 C CA . GLY B 1 593 ? 9.438 6.852 14.812 1 77.19 593 GLY B CA 1
ATOM 10704 C C . GLY B 1 593 ? 9.5 5.773 13.75 1 77.19 593 GLY B C 1
ATOM 10705 O O . GLY B 1 593 ? 8.938 5.941 12.656 1 77.19 593 GLY B O 1
ATOM 10706 N N . THR B 1 594 ? 10.266 4.801 13.945 1 84.38 594 THR B N 1
ATOM 10707 C CA . THR B 1 594 ? 10.367 3.699 12.992 1 84.38 594 THR B CA 1
ATOM 10708 C C . THR B 1 594 ? 9.625 2.471 13.508 1 84.38 594 THR B C 1
ATOM 10710 O O . THR B 1 594 ? 9.32 2.375 14.695 1 84.38 594 THR B O 1
ATOM 10713 N N . LYS B 1 595 ? 9.258 1.656 12.633 1 87.69 595 LYS B N 1
ATOM 10714 C CA . LYS B 1 595 ? 8.648 0.382 13 1 87.69 595 LYS B CA 1
ATOM 10715 C C . LYS B 1 595 ? 9.594 -0.453 13.859 1 87.69 595 LYS B C 1
ATOM 10717 O O . LYS B 1 595 ? 9.148 -1.227 14.711 1 87.69 595 LYS B O 1
ATOM 10722 N N . VAL B 1 596 ? 10.883 -0.226 13.664 1 92.06 596 VAL B N 1
ATOM 10723 C CA . VAL B 1 596 ? 11.891 -0.958 14.422 1 92.06 596 VAL B CA 1
ATOM 10724 C C . VAL B 1 596 ? 11.82 -0.557 15.898 1 92.06 596 VAL B C 1
ATOM 10726 O O . VAL B 1 596 ? 11.875 -1.413 16.781 1 92.06 596 VAL B O 1
ATOM 10729 N N . ALA B 1 597 ? 11.625 0.676 16.141 1 91.06 597 ALA B N 1
ATOM 10730 C CA . ALA B 1 597 ? 11.57 1.166 17.516 1 91.06 597 ALA B CA 1
ATOM 10731 C C . ALA B 1 597 ? 10.352 0.615 18.25 1 91.06 597 ALA B C 1
ATOM 10733 O O . ALA B 1 597 ? 10.445 0.192 19.391 1 91.06 597 ALA B O 1
ATOM 10734 N N . GLU B 1 598 ? 9.25 0.659 17.547 1 90.31 598 GLU B N 1
ATOM 10735 C CA . GLU B 1 598 ? 8.023 0.129 18.141 1 90.31 598 GLU B CA 1
ATOM 10736 C C . GLU B 1 598 ? 8.172 -1.355 18.469 1 90.31 598 GLU B C 1
ATOM 10738 O O . GLU B 1 598 ? 7.77 -1.801 19.547 1 90.31 598 GLU B O 1
ATOM 10743 N N . PHE B 1 599 ? 8.781 -2.08 17.562 1 94.19 599 PHE B N 1
ATOM 10744 C CA . PHE B 1 599 ? 8.953 -3.51 17.781 1 94.19 599 PHE B CA 1
ATOM 10745 C C . PHE B 1 599 ? 9.938 -3.768 18.922 1 94.19 599 PHE B C 1
ATOM 10747 O O . PHE B 1 599 ? 9.711 -4.652 19.75 1 94.19 599 PHE B O 1
ATOM 10754 N N . CYS B 1 600 ? 10.945 -3.102 18.922 1 95.38 600 CYS B N 1
ATOM 10755 C CA . CYS B 1 600 ? 11.953 -3.297 19.953 1 95.38 600 CYS B CA 1
ATOM 10756 C C . CYS B 1 600 ? 11.383 -2.973 21.344 1 95.38 600 CYS B C 1
ATOM 10758 O O . CYS B 1 600 ? 11.727 -3.631 22.328 1 95.38 600 CYS B O 1
ATOM 10760 N N . ALA B 1 601 ? 10.555 -1.965 21.406 1 92.44 601 ALA B N 1
ATOM 10761 C CA . ALA B 1 601 ? 9.898 -1.666 22.672 1 92.44 601 ALA B CA 1
ATOM 10762 C C . ALA B 1 601 ? 9.047 -2.846 23.141 1 92.44 601 ALA B C 1
ATOM 10764 O O . ALA B 1 601 ? 9.086 -3.217 24.312 1 92.44 601 ALA B O 1
ATOM 10765 N N . HIS B 1 602 ? 8.398 -3.422 22.234 1 92.19 602 HIS B N 1
ATOM 10766 C CA . HIS B 1 602 ? 7.59 -4.598 22.547 1 92.19 602 HIS B CA 1
ATOM 10767 C C . HIS B 1 602 ? 8.469 -5.785 22.922 1 92.19 602 HIS B C 1
ATOM 10769 O O . HIS B 1 602 ? 8.125 -6.543 23.828 1 92.19 602 HIS B O 1
ATOM 10775 N N . ALA B 1 603 ? 9.523 -5.949 22.172 1 95.19 603 ALA B N 1
ATOM 10776 C CA . ALA B 1 603 ? 10.438 -7.051 22.453 1 95.19 603 ALA B CA 1
ATOM 10777 C C . ALA B 1 603 ? 11.008 -6.934 23.859 1 95.19 603 ALA B C 1
ATOM 10779 O O . ALA B 1 603 ? 11.07 -7.922 24.594 1 95.19 603 ALA B O 1
ATOM 10780 N N . LEU B 1 604 ? 11.359 -5.734 24.266 1 93 604 LEU B N 1
ATOM 10781 C CA . LEU B 1 604 ? 11.914 -5.512 25.594 1 93 604 LEU B CA 1
ATOM 10782 C C . LEU B 1 604 ? 10.875 -5.789 26.672 1 93 604 LEU B C 1
ATOM 10784 O O . LEU B 1 604 ? 11.195 -6.34 27.734 1 93 604 LEU B O 1
ATOM 10788 N N . LEU B 1 605 ? 9.68 -5.445 26.359 1 90.19 605 LEU B N 1
ATOM 10789 C CA . LEU B 1 605 ? 8.594 -5.723 27.281 1 90.19 605 LEU B CA 1
ATOM 10790 C C . LEU B 1 605 ? 8.406 -7.227 27.469 1 90.19 605 LEU B C 1
ATOM 10792 O O . LEU B 1 605 ? 8.227 -7.707 28.594 1 90.19 605 LEU B O 1
ATOM 10796 N N . SER B 1 606 ? 8.469 -7.965 26.422 1 90.44 606 SER B N 1
ATOM 10797 C CA . SER B 1 606 ? 8.312 -9.414 26.453 1 90.44 606 SER B CA 1
ATOM 10798 C C . SER B 1 606 ? 9.477 -10.078 27.203 1 90.44 606 SER B C 1
ATOM 10800 O O . SER B 1 606 ? 9.273 -11.039 27.938 1 90.44 606 SER B O 1
ATOM 10802 N N . LEU B 1 607 ? 10.633 -9.539 27 1 90.75 607 LEU B N 1
ATOM 10803 C CA . LEU B 1 607 ? 11.812 -10.141 27.594 1 90.75 607 LEU B CA 1
ATOM 10804 C C . LEU B 1 607 ? 11.914 -9.781 29.078 1 90.75 607 LEU B C 1
ATOM 10806 O O . LEU B 1 607 ? 12.609 -10.461 29.844 1 90.75 607 LEU B O 1
ATOM 10810 N N . GLU B 1 608 ? 11.266 -8.695 29.438 1 85.81 608 GLU B N 1
ATOM 10811 C CA . GLU B 1 608 ? 11.234 -8.328 30.844 1 85.81 608 GLU B CA 1
ATOM 10812 C C . GLU B 1 608 ? 10.602 -9.43 31.688 1 85.81 608 GLU B C 1
ATOM 10814 O O . GLU B 1 608 ? 11.039 -9.688 32.812 1 85.81 608 GLU B O 1
ATOM 10819 N N . VAL B 1 609 ? 9.672 -10.086 31.141 1 81.38 609 VAL B N 1
ATOM 10820 C CA . VAL B 1 609 ? 9 -11.18 31.828 1 81.38 609 VAL B CA 1
ATOM 10821 C C . VAL B 1 609 ? 9.938 -12.375 31.953 1 81.38 609 VAL B C 1
ATOM 10823 O O . VAL B 1 609 ? 9.867 -13.133 32.906 1 81.38 609 VAL B O 1
ATOM 10826 N N . LEU B 1 610 ? 10.797 -12.477 31 1 79.19 610 LEU B N 1
ATOM 10827 C CA . LEU B 1 610 ? 11.766 -13.57 31 1 79.19 610 LEU B CA 1
ATOM 10828 C C . LEU B 1 610 ? 12.852 -13.32 32.031 1 79.19 610 LEU B C 1
ATOM 10830 O O . LEU B 1 610 ? 13.297 -14.25 32.719 1 79.19 610 LEU B O 1
ATOM 10834 N N . ILE B 1 611 ? 13.188 -12.086 32.156 1 80.56 611 ILE B N 1
ATOM 10835 C CA . ILE B 1 611 ? 14.297 -11.727 33.062 1 80.56 611 ILE B CA 1
ATOM 10836 C C . ILE B 1 611 ? 13.789 -11.586 34.5 1 80.56 611 ILE B C 1
ATOM 10838 O O . ILE B 1 611 ? 14.469 -11.977 35.438 1 80.56 611 ILE B O 1
ATOM 10842 N N . HIS B 1 612 ? 12.555 -11.039 34.625 1 77.56 612 HIS B N 1
ATOM 10843 C CA . HIS B 1 612 ? 11.953 -10.82 35.938 1 77.56 612 HIS B CA 1
ATOM 10844 C C . HIS B 1 612 ? 10.586 -11.508 36.031 1 77.56 612 HIS B C 1
ATOM 10846 O O . HIS B 1 612 ? 9.555 -10.859 35.875 1 77.56 612 HIS B O 1
ATOM 10852 N N . PRO B 1 613 ? 10.742 -12.828 36.375 1 75.19 613 PRO B N 1
ATOM 10853 C CA . PRO B 1 613 ? 9.461 -13.531 36.469 1 75.19 613 PRO B CA 1
ATOM 10854 C C . PRO B 1 613 ? 8.578 -13 37.594 1 75.19 613 PRO B C 1
ATOM 10856 O O . PRO B 1 613 ? 9.078 -12.609 38.656 1 75.19 613 PRO B O 1
ATOM 10859 N N . ARG B 1 614 ? 7.395 -12.742 37.406 1 65.69 614 ARG B N 1
ATOM 10860 C CA . ARG B 1 614 ? 6.477 -12.117 38.344 1 65.69 614 ARG B CA 1
ATOM 10861 C C . ARG B 1 614 ? 5.945 -13.125 39.344 1 65.69 614 ARG B C 1
ATOM 10863 O O . ARG B 1 614 ? 5.562 -12.758 40.469 1 65.69 614 ARG B O 1
ATOM 10870 N N . ALA B 1 615 ? 5.707 -14.312 38.969 1 61.72 615 ALA B N 1
ATOM 10871 C CA . ALA B 1 615 ? 5.172 -15.328 39.875 1 61.72 615 ALA B CA 1
ATOM 10872 C C . ALA B 1 615 ? 5.887 -16.656 39.688 1 61.72 615 ALA B C 1
ATOM 10874 O O . ALA B 1 615 ? 6.605 -16.844 38.688 1 61.72 615 ALA B O 1
ATOM 10875 N N . LEU B 1 616 ? 5.93 -17.422 40.875 1 56.47 616 LEU B N 1
ATOM 10876 C CA . LEU B 1 616 ? 6.469 -18.781 40.781 1 56.47 616 LEU B CA 1
ATOM 10877 C C . LEU B 1 616 ? 5.75 -19.594 39.719 1 56.47 616 LEU B C 1
ATOM 10879 O O . LEU B 1 616 ? 4.598 -19.297 39.406 1 56.47 616 LEU B O 1
ATOM 10883 N N . PRO B 1 617 ? 6.59 -20.312 39.094 1 53.38 617 PRO B N 1
ATOM 10884 C CA . PRO B 1 617 ? 5.977 -21.094 38.031 1 53.38 617 PRO B CA 1
ATOM 10885 C C . PRO B 1 617 ? 4.676 -21.781 38.469 1 53.38 617 PRO B C 1
ATOM 10887 O O . PRO B 1 617 ? 4.539 -22.172 39.625 1 53.38 617 PRO B O 1
ATOM 10890 N N . LEU B 1 618 ? 3.625 -21.469 38.094 1 46.09 618 LEU B N 1
ATOM 10891 C CA . LEU B 1 618 ? 2.42 -22.25 38.375 1 46.09 618 LEU B CA 1
ATOM 10892 C C . LEU B 1 618 ? 2.715 -23.734 38.344 1 46.09 618 LEU B C 1
ATOM 10894 O O . LEU B 1 618 ? 3.201 -24.25 37.344 1 46.09 618 LEU B O 1
ATOM 10898 N N . ILE B 1 619 ? 3.391 -24.297 39.562 1 37.72 619 ILE B N 1
ATOM 10899 C CA . ILE B 1 619 ? 3.631 -25.719 39.719 1 37.72 619 ILE B CA 1
ATOM 10900 C C . ILE B 1 619 ? 2.578 -26.516 38.969 1 37.72 619 ILE B C 1
ATOM 10902 O O . ILE B 1 619 ? 1.384 -26.219 39.031 1 37.72 619 ILE B O 1
ATOM 10906 N N . ASP B 1 620 ? 2.971 -27.156 38.094 1 35 620 ASP B N 1
ATOM 10907 C CA . ASP B 1 620 ? 2.102 -28.281 37.781 1 35 620 ASP B CA 1
ATOM 10908 C C . ASP B 1 620 ? 1.7 -29.031 39.031 1 35 620 ASP B C 1
ATOM 10910 O O . ASP B 1 620 ? 2.553 -29.609 39.719 1 35 620 ASP B O 1
ATOM 10914 N N . ILE B 1 621 ? 0.956 -28.578 40 1 31.61 621 ILE B N 1
ATOM 10915 C CA . ILE B 1 621 ? 0.365 -29.375 41.062 1 31.61 621 ILE B CA 1
ATOM 10916 C C . ILE B 1 621 ? 0.241 -30.828 40.625 1 31.61 621 ILE B C 1
ATOM 10918 O O . ILE B 1 621 ? -0.268 -31.688 41.344 1 31.61 621 ILE B O 1
ATOM 10922 N N . GLY B 1 622 ? 0.432 -31.281 39.5 1 27.39 622 GLY B N 1
ATOM 10923 C CA . GLY B 1 622 ? 0.318 -32.719 39.531 1 27.39 622 GLY B CA 1
ATOM 10924 C C . GLY B 1 622 ? 1.438 -33.406 40.312 1 27.39 622 GLY B C 1
ATOM 10925 O O . GLY B 1 622 ? 1.312 -34.562 40.719 1 27.39 622 GLY B O 1
ATOM 10926 N N . SER B 1 623 ? 2.684 -33.094 40.312 1 25.73 623 SER B N 1
ATOM 10927 C CA . SER B 1 623 ? 3.432 -34.25 40.781 1 25.73 623 SER B CA 1
ATOM 10928 C C . SER B 1 623 ? 3.521 -34.281 42.312 1 25.73 623 SER B C 1
ATOM 10930 O O . SER B 1 623 ? 3.564 -35.344 42.906 1 25.73 623 SER B O 1
ATOM 10932 N N . SER B 1 624 ? 3.932 -33.312 43.094 1 25.73 624 SER B N 1
ATOM 10933 C CA . SER B 1 624 ? 4.305 -33.781 44.438 1 25.73 624 SER B CA 1
ATOM 10934 C C . SER B 1 624 ? 3.084 -33.906 45.344 1 25.73 624 SER B C 1
ATOM 10936 O O . SER B 1 624 ? 2.918 -33.125 46.281 1 25.73 624 SER B O 1
ATOM 10938 N N . VAL B 1 625 ? 1.819 -33.938 45.031 1 25.8 625 VAL B N 1
ATOM 10939 C CA . VAL B 1 625 ? 0.93 -34.781 45.844 1 25.8 625 VAL B CA 1
ATOM 10940 C C . VAL B 1 625 ? 1.582 -36.125 46.125 1 25.8 625 VAL B C 1
ATOM 10942 O O . VAL B 1 625 ? 1.723 -36.938 45.219 1 25.8 625 VAL B O 1
ATOM 10945 N N . GLU B 1 626 ? 2.615 -36.094 46.875 1 23.09 626 GLU B N 1
ATOM 10946 C CA . GLU B 1 626 ? 2.855 -37.219 47.781 1 23.09 626 GLU B CA 1
ATOM 10947 C C . GLU B 1 626 ? 1.577 -37.625 48.531 1 23.09 626 GLU B C 1
ATOM 10949 O O . GLU B 1 626 ? 0.955 -36.781 49.188 1 23.09 626 GLU B O 1
ATOM 10954 N N . TYR B 1 627 ? 0.909 -38.625 48.125 1 24.09 627 TYR B N 1
ATOM 10955 C CA . TYR B 1 627 ? 0.039 -39.438 48.938 1 24.09 627 TYR B CA 1
ATOM 10956 C C . TYR B 1 627 ? 0.74 -39.875 50.219 1 24.09 627 TYR B C 1
ATOM 10958 O O . TYR B 1 627 ? 1.844 -40.406 50.188 1 24.09 627 TYR B O 1
ATOM 10966 N N . PRO B 1 628 ? 0.69 -39.031 51.188 1 24.3 628 PRO B N 1
ATOM 10967 C CA . PRO B 1 628 ? 1.128 -39.594 52.469 1 24.3 628 PRO B CA 1
ATOM 10968 C C . PRO B 1 628 ? 0.719 -41.062 52.656 1 24.3 628 PRO B C 1
ATOM 10970 O O . PRO B 1 628 ? -0.43 -41.406 52.406 1 24.3 628 PRO B O 1
ATOM 10973 N N . VAL B 1 629 ? 1.702 -41.938 52.5 1 25.2 629 VAL B N 1
ATOM 10974 C CA . VAL B 1 629 ? 1.6 -43.25 53.125 1 25.2 629 VAL B CA 1
ATOM 10975 C C . VAL B 1 629 ? 1.45 -43.062 54.656 1 25.2 629 VAL B C 1
ATOM 10977 O O . VAL B 1 629 ? 2.4 -42.688 55.312 1 25.2 629 VAL B O 1
ATOM 10980 N N . ASN B 1 630 ? 0.439 -42.281 55.125 1 21.91 630 ASN B N 1
ATOM 10981 C CA . ASN B 1 630 ? 0.06 -42.469 56.5 1 21.91 630 ASN B CA 1
ATOM 10982 C C . ASN B 1 630 ? 0.054 -43.938 56.906 1 21.91 630 ASN B C 1
ATOM 10984 O O . ASN B 1 630 ? -0.741 -44.719 56.406 1 21.91 630 ASN B O 1
ATOM 10988 N N . VAL B 1 631 ? 1.155 -44.438 57.406 1 22.2 631 VAL B N 1
ATOM 10989 C CA . VAL B 1 631 ? 1.406 -45.562 58.312 1 22.2 631 VAL B CA 1
ATOM 10990 C C . VAL B 1 631 ? 0.606 -45.375 59.594 1 22.2 631 VAL B C 1
ATOM 10992 O O . VAL B 1 631 ? 0.837 -46.062 60.594 1 22.2 631 VAL B O 1
ATOM 10995 N N . ASN B 1 632 ? -0.179 -44.406 60.031 1 20.59 632 ASN B N 1
ATOM 10996 C CA . ASN B 1 632 ? -0.811 -45 61.219 1 20.59 632 ASN B CA 1
ATOM 10997 C C . ASN B 1 632 ? -1.486 -46.312 60.875 1 20.59 632 ASN B C 1
ATOM 10999 O O . ASN B 1 632 ? -1.739 -46.594 59.719 1 20.59 632 ASN B O 1
ATOM 11003 N N . GLY B 1 633 ? -1.89 -47.375 61.906 1 19.34 633 GLY B N 1
ATOM 11004 C CA . GLY B 1 633 ? -2.674 -48.531 62.312 1 19.34 633 GLY B CA 1
ATOM 11005 C C . GLY B 1 633 ? -4.105 -48.5 61.812 1 19.34 633 GLY B C 1
ATOM 11006 O O . GLY B 1 633 ? -4.812 -49.5 61.875 1 19.34 633 GLY B O 1
ATOM 11007 N N . MET B 1 634 ? -4.988 -47.531 62.094 1 19.31 634 MET B N 1
ATOM 11008 C CA . MET B 1 634 ? -6.301 -48.125 61.812 1 19.31 634 MET B CA 1
ATOM 11009 C C . MET B 1 634 ? -6.449 -48.406 60.312 1 19.31 634 MET B C 1
ATOM 11011 O O . MET B 1 634 ? -6.188 -47.562 59.469 1 19.31 634 MET B O 1
ATOM 11015 N N . LYS B 1 635 ? -6.484 -49.719 59.844 1 19.83 635 LYS B N 1
ATOM 11016 C CA . LYS B 1 635 ? -6.691 -50.5 58.625 1 19.83 635 LYS B CA 1
ATOM 11017 C C . LYS B 1 635 ? -7.73 -49.844 57.719 1 19.83 635 LYS B C 1
ATOM 11019 O O . LYS B 1 635 ? -7.492 -49.625 56.531 1 19.83 635 LYS B O 1
ATOM 11024 N N . ASP B 1 636 ? -9.023 -50.094 57.969 1 17.7 636 ASP B N 1
ATOM 11025 C CA . ASP B 1 636 ? -10.148 -50.594 57.188 1 17.7 636 ASP B CA 1
ATOM 11026 C C . ASP B 1 636 ? -10.875 -49.406 56.5 1 17.7 636 ASP B C 1
ATOM 11028 O O . ASP B 1 636 ? -11.211 -49.5 55.312 1 17.7 636 ASP B O 1
ATOM 11032 N N . LYS B 1 637 ? -11.445 -48.406 57.281 1 17.98 637 LYS B N 1
ATOM 11033 C CA . LYS B 1 637 ? -12.828 -48.094 56.906 1 17.98 637 LYS B CA 1
ATOM 11034 C C . LYS B 1 637 ? -12.891 -47.062 55.781 1 17.98 637 LYS B C 1
ATOM 11036 O O . LYS B 1 637 ? -12.609 -45.906 56 1 17.98 637 LYS B O 1
ATOM 11041 N N . PHE B 1 638 ? -12.406 -47.188 54.531 1 16.98 638 PHE B N 1
ATOM 11042 C CA . PHE B 1 638 ? -12.789 -46.531 53.281 1 16.98 638 PHE B CA 1
ATOM 11043 C C . PHE B 1 638 ? -14.297 -46.312 53.219 1 16.98 638 PHE B C 1
ATOM 11045 O O . PHE B 1 638 ? -15.062 -47.25 53.031 1 16.98 638 PHE B O 1
ATOM 11052 N N . MET B 1 639 ? -14.805 -45.406 54.094 1 15.7 639 MET B N 1
ATOM 11053 C CA . MET B 1 639 ? -16.266 -45.375 54.062 1 15.7 639 MET B CA 1
ATOM 11054 C C . MET B 1 639 ? -16.75 -45.094 52.656 1 15.7 639 MET B C 1
ATOM 11056 O O . MET B 1 639 ? -16.422 -44.031 52.062 1 15.7 639 MET B O 1
ATOM 11060 N N . LYS B 1 640 ? -17.141 -46.062 51.875 1 16.8 640 LYS B N 1
ATOM 11061 C CA . LYS B 1 640 ? -17.891 -46.406 50.688 1 16.8 640 LYS B CA 1
ATOM 11062 C C . LYS B 1 640 ? -19.234 -45.688 50.656 1 16.8 640 LYS B C 1
ATOM 11064 O O . LYS B 1 640 ? -20.109 -46 49.844 1 16.8 640 LYS B O 1
ATOM 11069 N N . SER B 1 641 ? -19.547 -44.656 51.438 1 16.56 641 SER B N 1
ATOM 11070 C CA . SER B 1 641 ? -20.984 -44.531 51.531 1 16.56 641 SER B CA 1
ATOM 11071 C C . SER B 1 641 ? -21.625 -44.312 50.156 1 16.56 641 SER B C 1
ATOM 11073 O O . SER B 1 641 ? -21.062 -43.594 49.312 1 16.56 641 SER B O 1
ATOM 11075 N N . ASN B 1 642 ? -22.75 -45.156 49.812 1 15.73 642 ASN B N 1
ATOM 11076 C CA . ASN B 1 642 ? -23.828 -45.75 49.031 1 15.73 642 ASN B CA 1
ATOM 11077 C C . ASN B 1 642 ? -24.875 -44.719 48.656 1 15.73 642 ASN B C 1
ATOM 11079 O O . ASN B 1 642 ? -25.703 -44.969 47.75 1 15.73 642 ASN B O 1
ATOM 11083 N N . ILE B 1 643 ? -25.141 -43.625 49.344 1 15.71 643 ILE B N 1
ATOM 11084 C CA . ILE B 1 643 ? -26.578 -43.344 49.312 1 15.71 643 ILE B CA 1
ATOM 11085 C C . ILE B 1 643 ? -26.984 -42.781 47.969 1 15.71 643 ILE B C 1
ATOM 11087 O O . ILE B 1 643 ? -26.562 -41.688 47.625 1 15.71 643 ILE B O 1
ATOM 11091 N N . TYR B 1 644 ? -27.438 -43.781 46.969 1 15.62 644 TYR B N 1
ATOM 11092 C CA . TYR B 1 644 ? -28.391 -43.812 45.844 1 15.62 644 TYR B CA 1
ATOM 11093 C C . TYR B 1 644 ? -29.688 -43.125 46.25 1 15.62 644 TYR B C 1
ATOM 11095 O O . TYR B 1 644 ? -30.656 -43.156 45.469 1 15.62 644 TYR B O 1
ATOM 11103 N N . SER B 1 645 ? -29.906 -42.531 47.156 1 15.17 645 SER B N 1
ATOM 11104 C CA . SER B 1 645 ? -31.344 -42.594 47.406 1 15.17 645 SER B CA 1
ATOM 11105 C C . SER B 1 645 ? -32.156 -42.219 46.188 1 15.17 645 SER B C 1
ATOM 11107 O O . SER B 1 645 ? -31.594 -41.656 45.219 1 15.17 645 SER B O 1
ATOM 11109 N N . SER B 1 646 ? -33.375 -41.719 46.375 1 16.25 646 SER B N 1
ATOM 11110 C CA . SER B 1 646 ? -34.719 -42.25 46.5 1 16.25 646 SER B CA 1
ATOM 11111 C C . SER B 1 646 ? -35.562 -41.906 45.281 1 16.25 646 SER B C 1
ATOM 11113 O O . SER B 1 646 ? -36.344 -42.719 44.781 1 16.25 646 SER B O 1
ATOM 11115 N N . VAL B 1 647 ? -35.688 -40.562 44.938 1 17.03 647 VAL B N 1
ATOM 11116 C CA . VAL B 1 647 ? -37.094 -40.25 44.719 1 17.03 647 VAL B CA 1
ATOM 11117 C C . VAL B 1 647 ? -37.531 -40.719 43.344 1 17.03 647 VAL B C 1
ATOM 11119 O O . VAL B 1 647 ? -36.906 -40.375 42.344 1 17.03 647 VAL B O 1
ATOM 11122 N N . VAL B 1 648 ? -38.562 -41.75 43.219 1 16.22 648 VAL B N 1
ATOM 11123 C CA . VAL B 1 648 ? -39.188 -42.75 42.344 1 16.22 648 VAL B CA 1
ATOM 11124 C C . VAL B 1 648 ? -39.906 -42.062 41.188 1 16.22 648 VAL B C 1
ATOM 11126 O O . VAL B 1 648 ? -40.062 -42.625 40.094 1 16.22 648 VAL B O 1
ATOM 11129 N N . GLN B 1 649 ? -40.406 -40.75 41.25 1 16.66 649 GLN B N 1
ATOM 11130 C CA . GLN B 1 649 ? -41.781 -40.844 40.781 1 16.66 649 GLN B CA 1
ATOM 11131 C C . GLN B 1 649 ? -41.875 -41.312 39.344 1 16.66 649 GLN B C 1
ATOM 11133 O O . GLN B 1 649 ? -40.969 -41.031 38.531 1 16.66 649 GLN B O 1
ATOM 11138 N N . LYS B 1 650 ? -43.031 -42.062 38.875 1 16.19 650 LYS B N 1
ATOM 11139 C CA . LYS B 1 650 ? -43.656 -43.062 38.031 1 16.19 650 LYS B CA 1
ATOM 11140 C C . LYS B 1 650 ? -43.844 -42.531 36.625 1 16.19 650 LYS B C 1
ATOM 11142 O O . LYS B 1 650 ? -43.75 -43.281 35.656 1 16.19 650 LYS B O 1
ATOM 11147 N N . SER B 1 651 ? -44.125 -41.281 36.219 1 16.39 651 SER B N 1
ATOM 11148 C CA . SER B 1 651 ? -45.438 -41.344 35.594 1 16.39 651 SER B CA 1
ATOM 11149 C C . SER B 1 651 ? -45.406 -42.188 34.312 1 16.39 651 SER B C 1
ATOM 11151 O O . SER B 1 651 ? -44.344 -42.531 33.812 1 16.39 651 SER B O 1
ATOM 11153 N N . ASN B 1 652 ? -46.25 -41.781 33.375 1 15.48 652 ASN B N 1
ATOM 11154 C CA . ASN B 1 652 ? -47.25 -42.438 32.5 1 15.48 652 ASN B CA 1
ATOM 11155 C C . ASN B 1 652 ? -46.594 -43.094 31.297 1 15.48 652 ASN B C 1
ATOM 11157 O O . ASN B 1 652 ? -45.5 -42.688 30.891 1 15.48 652 ASN B O 1
ATOM 11161 N N . LEU B 1 653 ? -47.25 -44.156 30.703 1 15.19 653 LEU B N 1
ATOM 11162 C CA . LEU B 1 653 ? -47.344 -45.469 30.078 1 15.19 653 LEU B CA 1
ATOM 11163 C C . LEU B 1 653 ? -47.094 -45.344 28.578 1 15.19 653 LEU B C 1
ATOM 11165 O O . LEU B 1 653 ? -46.375 -46.188 28 1 15.19 653 LEU B O 1
ATOM 11169 N N . VAL B 1 654 ? -47.438 -44.312 27.719 1 15.7 654 VAL B N 1
ATOM 11170 C CA . VAL B 1 654 ? -48.375 -44.875 26.734 1 15.7 654 VAL B CA 1
ATOM 11171 C C . VAL B 1 654 ? -47.594 -45.656 25.688 1 15.7 654 VAL B C 1
ATOM 11173 O O . VAL B 1 654 ? -46.406 -45.375 25.422 1 15.7 654 VAL B O 1
ATOM 11176 N N . THR B 1 655 ? -48.219 -46.688 24.953 1 14.98 655 THR B N 1
ATOM 11177 C CA . THR B 1 655 ? -48.188 -47.969 24.266 1 14.98 655 THR B CA 1
ATOM 11178 C C . THR B 1 655 ? -47.781 -47.781 22.812 1 14.98 655 THR B C 1
ATOM 11180 O O . THR B 1 655 ? -47.344 -48.75 22.156 1 14.98 655 THR B O 1
ATOM 11183 N N . VAL B 1 656 ? -47.562 -46.688 22.047 1 15.48 656 VAL B N 1
ATOM 11184 C CA . VAL B 1 656 ? -48.312 -47 20.828 1 15.48 656 VAL B CA 1
ATOM 11185 C C . VAL B 1 656 ? -47.594 -48.062 20.031 1 15.48 656 VAL B C 1
ATOM 11187 O O . VAL B 1 656 ? -46.375 -48.188 20.109 1 15.48 656 VAL B O 1
ATOM 11190 N N . THR B 1 657 ? -48.156 -48.719 19 1 15.24 657 THR B N 1
ATOM 11191 C CA . THR B 1 657 ? -48.469 -50 18.328 1 15.24 657 THR B CA 1
ATOM 11192 C C . THR B 1 657 ? -47.406 -50.281 17.266 1 15.24 657 THR B C 1
ATOM 11194 O O . THR B 1 657 ? -46.844 -51.375 17.25 1 15.24 657 THR B O 1
ATOM 11197 N N . GLY B 1 658 ? -47.625 -50.094 15.844 1 14.72 658 GLY B N 1
ATOM 11198 C CA . GLY B 1 658 ? -47.938 -51.188 14.93 1 14.72 658 GLY B CA 1
ATOM 11199 C C . GLY B 1 658 ? -46.688 -51.688 14.211 1 14.72 658 GLY B C 1
ATOM 11200 O O . GLY B 1 658 ? -45.625 -51.125 14.312 1 14.72 658 GLY B O 1
ATOM 11201 N N . GLY B 1 659 ? -46.75 -52.188 12.82 1 15.16 659 GLY B N 1
ATOM 11202 C CA . GLY B 1 659 ? -46.688 -53.469 12.133 1 15.16 659 GLY B CA 1
ATOM 11203 C C . GLY B 1 659 ? -45.406 -53.656 11.305 1 15.16 659 GLY B C 1
ATOM 11204 O O . GLY B 1 659 ? -44.594 -54.531 11.586 1 15.16 659 GLY B O 1
ATOM 11205 N N . THR B 1 660 ? -45.312 -53.281 9.906 1 15.31 660 THR B N 1
ATOM 11206 C CA . THR B 1 660 ? -45.312 -54.281 8.859 1 15.31 660 THR B CA 1
ATOM 11207 C C . THR B 1 660 ? -43.906 -54.656 8.438 1 15.31 660 THR B C 1
ATOM 11209 O O . THR B 1 660 ? -42.969 -53.906 8.711 1 15.31 660 THR B O 1
ATOM 11212 N N . SER B 1 661 ? -43.594 -55.188 7.094 1 15.1 661 SER B N 1
ATOM 11213 C CA . SER B 1 661 ? -43.219 -56.469 6.469 1 15.1 661 SER B CA 1
ATOM 11214 C C . SER B 1 661 ? -41.781 -56.406 5.934 1 15.1 661 SER B C 1
ATOM 11216 O O . SER B 1 661 ? -40.969 -57.25 6.266 1 15.1 661 SER B O 1
ATOM 11218 N N . ARG B 1 662 ? -41.438 -56.375 4.484 1 15.44 662 ARG B N 1
ATOM 11219 C CA . ARG B 1 662 ? -41.031 -57.5 3.658 1 15.44 662 ARG B CA 1
ATOM 11220 C C . ARG B 1 662 ? -39.531 -57.438 3.381 1 15.44 662 ARG B C 1
ATOM 11222 O O . ARG B 1 662 ? -38.75 -58.281 3.863 1 15.44 662 ARG B O 1
ATOM 11229 N N . ASN B 1 663 ? -38.938 -57.281 2.016 1 15.07 663 ASN B N 1
ATOM 11230 C CA . ASN B 1 663 ? -38.469 -58.375 1.146 1 15.07 663 ASN B CA 1
ATOM 11231 C C . ASN B 1 663 ? -36.969 -58.375 0.994 1 15.07 663 ASN B C 1
ATOM 11233 O O . ASN B 1 663 ? -36.312 -59.375 1.273 1 15.07 663 ASN B O 1
ATOM 11237 N N . GLU B 1 664 ? -36.281 -57.938 -0.249 1 15.1 664 GLU B N 1
ATOM 11238 C CA . GLU B 1 664 ? -35.688 -58.906 -1.159 1 15.1 664 GLU B CA 1
ATOM 11239 C C . GLU B 1 664 ? -34.156 -58.969 -0.988 1 15.1 664 GLU B C 1
ATOM 11241 O O . GLU B 1 664 ? -33.562 -58.125 -0.32 1 15.1 664 GLU B O 1
ATOM 11246 N N . ALA B 1 665 ? -33.25 -58.75 -2.172 1 15.84 665 ALA B N 1
ATOM 11247 C CA . ALA B 1 665 ? -32.531 -59.812 -2.893 1 15.84 665 ALA B CA 1
ATOM 11248 C C . ALA B 1 665 ? -31.047 -59.812 -2.529 1 15.84 665 ALA B C 1
ATOM 11250 O O . ALA B 1 665 ? -30.531 -58.844 -1.945 1 15.84 665 ALA B O 1
ATOM 11251 N N . GLU B 1 666 ? -30.109 -60.156 -3.539 1 15.53 666 GLU B N 1
ATOM 11252 C CA . GLU B 1 666 ? -29.219 -61.281 -3.717 1 15.53 666 GLU B CA 1
ATOM 11253 C C . GLU B 1 666 ? -27.766 -60.906 -3.428 1 15.53 666 GLU B C 1
ATOM 11255 O O . GLU B 1 666 ? -27.109 -61.531 -2.6 1 15.53 666 GLU B O 1
ATOM 11260 N N . SER B 1 667 ? -26.906 -60.531 -4.551 1 16.19 667 SER B N 1
ATOM 11261 C CA . SER B 1 667 ? -25.922 -61.438 -5.129 1 16.19 667 SER B CA 1
ATOM 11262 C C . SER B 1 667 ? -24.516 -61.094 -4.656 1 16.19 667 SER B C 1
ATOM 11264 O O . SER B 1 667 ? -24.25 -59.938 -4.27 1 16.19 667 SER B O 1
ATOM 11266 N N . GLU B 1 668 ? -23.484 -62 -4.82 1 15.76 668 GLU B N 1
ATOM 11267 C CA . GLU B 1 668 ? -22.312 -62.594 -4.168 1 15.76 668 GLU B CA 1
ATOM 11268 C C . GLU B 1 668 ? -21.031 -61.906 -4.594 1 15.76 668 GLU B C 1
ATOM 11270 O O . GLU B 1 668 ? -20.031 -61.906 -3.859 1 15.76 668 GLU B O 1
ATOM 11275 N N . GLU B 1 669 ? -20.859 -61.156 -5.73 1 17.11 669 GLU B N 1
ATOM 11276 C CA . GLU B 1 669 ? -19.75 -61.594 -6.59 1 17.11 669 GLU B CA 1
ATOM 11277 C C . GLU B 1 669 ? -18.422 -61.094 -6.066 1 17.11 669 GLU B C 1
ATOM 11279 O O . GLU B 1 669 ? -18.203 -59.875 -5.941 1 17.11 669 GLU B O 1
ATOM 11284 N N . ASP B 1 670 ? -17.5 -61.906 -5.488 1 16.83 670 ASP B N 1
ATOM 11285 C CA . ASP B 1 670 ? -16.375 -61.844 -4.555 1 16.83 670 ASP B CA 1
ATOM 11286 C C . ASP B 1 670 ? -15.07 -61.562 -5.285 1 16.83 670 ASP B C 1
ATOM 11288 O O . ASP B 1 670 ? -14.008 -61.5 -4.664 1 16.83 670 ASP B O 1
ATOM 11292 N N . ASP B 1 671 ? -14.883 -61.5 -6.629 1 17.62 671 ASP B N 1
ATOM 11293 C CA . ASP B 1 671 ? -13.727 -62.188 -7.172 1 17.62 671 ASP B CA 1
ATOM 11294 C C . ASP B 1 671 ? -12.43 -61.469 -6.82 1 17.62 671 ASP B C 1
ATOM 11296 O O . ASP B 1 671 ? -12.227 -60.312 -7.207 1 17.62 671 ASP B O 1
ATOM 11300 N N . LEU B 1 672 ? -11.75 -61.906 -5.859 1 16.2 672 LEU B N 1
ATOM 11301 C CA . LEU B 1 672 ? -10.562 -61.531 -5.098 1 16.2 672 LEU B CA 1
ATOM 11302 C C . LEU B 1 672 ? -9.328 -61.469 -6 1 16.2 672 LEU B C 1
ATOM 11304 O O . LEU B 1 672 ? -9.352 -62 -7.113 1 16.2 672 LEU B O 1
ATOM 11308 N N . TYR B 1 673 ? -8.086 -61.562 -5.395 1 17.61 673 TYR B N 1
ATOM 11309 C CA . TYR B 1 673 ? -6.781 -60.938 -5.234 1 17.61 673 TYR B CA 1
ATOM 11310 C C . TYR B 1 673 ? -5.719 -61.656 -6.051 1 17.61 673 TYR B C 1
ATOM 11312 O O . TYR B 1 673 ? -4.523 -61.406 -5.895 1 17.61 673 TYR B O 1
ATOM 11320 N N . GLU B 1 674 ? -5.887 -62.531 -7.008 1 15.98 674 GLU B N 1
ATOM 11321 C CA . GLU B 1 674 ? -4.922 -63.625 -7.09 1 15.98 674 GLU B CA 1
ATOM 11322 C C . GLU B 1 674 ? -3.512 -63.094 -7.344 1 15.98 674 GLU B C 1
ATOM 11324 O O . GLU B 1 674 ? -2.566 -63.469 -6.648 1 15.98 674 GLU B O 1
ATOM 11329 N N . LYS B 1 675 ? -2.859 -62.844 -8.562 1 15.76 675 LYS B N 1
ATOM 11330 C CA . LYS B 1 675 ? -1.825 -63.594 -9.281 1 15.76 675 LYS B CA 1
ATOM 11331 C C . LYS B 1 675 ? -0.477 -62.875 -9.188 1 15.76 675 LYS B C 1
ATOM 11333 O O . LYS B 1 675 ? -0.209 -61.938 -9.938 1 15.76 675 LYS B O 1
ATOM 11338 N N . TRP B 1 676 ? 0.162 -62.531 -8.133 1 16.06 676 TRP B N 1
ATOM 11339 C CA . TRP B 1 676 ? 1.452 -61.875 -8.258 1 16.06 676 TRP B CA 1
ATOM 11340 C C . TRP B 1 676 ? 2.514 -62.812 -8.789 1 16.06 676 TRP B C 1
ATOM 11342 O O . TRP B 1 676 ? 3.711 -62.531 -8.719 1 16.06 676 TRP B O 1
ATOM 11352 N N . VAL B 1 677 ? 2.518 -63.938 -9.492 1 15.32 677 VAL B N 1
ATOM 11353 C CA . VAL B 1 677 ? 3.416 -65.125 -9.531 1 15.32 677 VAL B CA 1
ATOM 11354 C C . VAL B 1 677 ? 4.668 -64.75 -10.336 1 15.32 677 VAL B C 1
ATOM 11356 O O . VAL B 1 677 ? 5.742 -65.312 -10.094 1 15.32 677 VAL B O 1
ATOM 11359 N N . LYS B 1 678 ? 5.059 -63.906 -11.312 1 15.61 678 LYS B N 1
ATOM 11360 C CA . LYS B 1 678 ? 5.672 -64.75 -12.352 1 15.61 678 LYS B CA 1
ATOM 11361 C C . LYS B 1 678 ? 7.117 -65.062 -12 1 15.61 678 LYS B C 1
ATOM 11363 O O . LYS B 1 678 ? 7.762 -64.312 -11.234 1 15.61 678 LYS B O 1
ATOM 11368 N N . ASP B 1 679 ? 8.109 -65.812 -13.055 1 15.39 679 ASP B N 1
ATOM 11369 C CA . ASP B 1 679 ? 8.914 -67 -13.344 1 15.39 679 ASP B CA 1
ATOM 11370 C C . ASP B 1 679 ? 10.406 -66.688 -13.281 1 15.39 679 ASP B C 1
ATOM 11372 O O . ASP B 1 679 ? 11.164 -67.375 -12.57 1 15.39 679 ASP B O 1
ATOM 11376 N N . GLY B 1 680 ? 11.211 -66.5 -14.477 1 14.53 680 GLY B N 1
ATOM 11377 C CA . GLY B 1 680 ? 12.141 -67.438 -15.086 1 14.53 680 GLY B CA 1
ATOM 11378 C C . GLY B 1 680 ? 13.594 -67.125 -14.766 1 14.53 680 GLY B C 1
ATOM 11379 O O . GLY B 1 680 ? 13.891 -66.125 -14.133 1 14.53 680 GLY B O 1
ATOM 11380 N N . GLU B 1 681 ? 14.719 -67.188 -15.852 1 15.3 681 GLU B N 1
ATOM 11381 C CA . GLU B 1 681 ? 15.664 -68.188 -16.25 1 15.3 681 GLU B CA 1
ATOM 11382 C C . GLU B 1 681 ? 17.109 -67.812 -15.961 1 15.3 681 GLU B C 1
ATOM 11384 O O . GLU B 1 681 ? 17.875 -68.562 -15.359 1 15.3 681 GLU B O 1
ATOM 11389 N N . ASN B 1 682 ? 17.969 -66.938 -16.812 1 15.16 682 ASN B N 1
ATOM 11390 C CA . ASN B 1 682 ? 18.984 -67.5 -17.703 1 15.16 682 ASN B CA 1
ATOM 11391 C C . ASN B 1 682 ? 20.375 -67.438 -17.078 1 15.16 682 ASN B C 1
ATOM 11393 O O . ASN B 1 682 ? 20.641 -66.5 -16.297 1 15.16 682 ASN B O 1
ATOM 11397 N N . GLU B 1 683 ? 21.484 -68.25 -17.484 1 15.12 683 GLU B N 1
ATOM 11398 C CA . GLU B 1 683 ? 22.703 -69 -17.203 1 15.12 683 GLU B CA 1
ATOM 11399 C C . GLU B 1 683 ? 23.938 -68.188 -17.453 1 15.12 683 GLU B C 1
ATOM 11401 O O . GLU B 1 683 ? 24.953 -68.312 -16.75 1 15.12 683 GLU B O 1
ATOM 11406 N N . MET B 1 684 ? 24.25 -67.375 -18.469 1 14.74 684 MET B N 1
ATOM 11407 C CA . MET B 1 684 ? 25.391 -67.812 -19.281 1 14.74 684 MET B CA 1
ATOM 11408 C C . MET B 1 684 ? 26.703 -67.5 -18.578 1 14.74 684 MET B C 1
ATOM 11410 O O . MET B 1 684 ? 26.781 -66.625 -17.719 1 14.74 684 MET B O 1
ATOM 11414 N N . GLU B 1 685 ? 27.906 -67.562 -19.375 1 14.32 685 GLU B N 1
ATOM 11415 C CA . GLU B 1 685 ? 29.188 -68.25 -19.484 1 14.32 685 GLU B CA 1
ATOM 11416 C C . GLU B 1 685 ? 30.328 -67.438 -18.922 1 14.32 685 GLU B C 1
ATOM 11418 O O . GLU B 1 685 ? 30.156 -66.25 -18.672 1 14.32 685 GLU B O 1
ATOM 11423 N N . LYS B 1 686 ? 31.516 -67.562 -19.719 1 15.12 686 LYS B N 1
ATOM 11424 C CA . LYS B 1 686 ? 32.844 -68.062 -19.656 1 15.12 686 LYS B CA 1
ATOM 11425 C C . LYS B 1 686 ? 33.875 -67 -19.391 1 15.12 686 LYS B C 1
ATOM 11427 O O . LYS B 1 686 ? 34.75 -67.125 -18.516 1 15.12 686 LYS B O 1
ATOM 11432 N N . ASN B 1 687 ? 34.406 -66.188 -20.344 1 14.42 687 ASN B N 1
ATOM 11433 C CA . ASN B 1 687 ? 35.75 -66.562 -20.797 1 14.42 687 ASN B CA 1
ATOM 11434 C C . ASN B 1 687 ? 36.812 -65.75 -20.031 1 14.42 687 ASN B C 1
ATOM 11436 O O . ASN B 1 687 ? 36.5 -64.75 -19.422 1 14.42 687 ASN B O 1
ATOM 11440 N N . THR B 1 688 ? 38.062 -65.562 -20.609 1 14.99 688 THR B N 1
ATOM 11441 C CA . THR B 1 688 ? 39.438 -66.062 -20.438 1 14.99 688 THR B CA 1
ATOM 11442 C C . THR B 1 688 ? 40.312 -65 -19.859 1 14.99 688 THR B C 1
ATOM 11444 O O . THR B 1 688 ? 41.062 -65.188 -18.891 1 14.99 688 THR B O 1
ATOM 11447 N N . THR B 1 689 ? 40.844 -64.062 -20.656 1 15.19 689 THR B N 1
ATOM 11448 C CA . THR B 1 689 ? 42.281 -64.125 -20.859 1 15.19 689 THR B CA 1
ATOM 11449 C C . THR B 1 689 ? 43.031 -63.312 -19.828 1 15.19 689 THR B C 1
ATOM 11451 O O . THR B 1 689 ? 42.438 -62.406 -19.219 1 15.19 689 THR B O 1
ATOM 11454 N N . GLU B 1 690 ? 44.312 -62.906 -20.031 1 15.02 690 GLU B N 1
ATOM 11455 C CA . GLU B 1 690 ? 45.688 -63.156 -19.594 1 15.02 690 GLU B CA 1
ATOM 11456 C C . GLU B 1 690 ? 46.219 -61.969 -18.797 1 15.02 690 GLU B C 1
ATOM 11458 O O . GLU B 1 690 ? 46.812 -62.125 -17.734 1 15.02 690 GLU B O 1
ATOM 11463 N N . ASN B 1 691 ? 46.5 -60.875 -19.453 1 15.67 691 ASN B N 1
ATOM 11464 C CA . ASN B 1 691 ? 47.938 -60.562 -19.422 1 15.67 691 ASN B CA 1
ATOM 11465 C C . ASN B 1 691 ? 48.312 -59.812 -18.141 1 15.67 691 ASN B C 1
ATOM 11467 O O . ASN B 1 691 ? 47.438 -59.25 -17.469 1 15.67 691 ASN B O 1
ATOM 11471 N N . VAL B 1 692 ? 49.469 -59.188 -18.016 1 15.55 692 VAL B N 1
ATOM 11472 C CA . VAL B 1 692 ? 50.781 -59.344 -17.391 1 15.55 692 VAL B CA 1
ATOM 11473 C C . VAL B 1 692 ? 51 -58.281 -16.344 1 15.55 692 VAL B C 1
ATOM 11475 O O . VAL B 1 692 ? 51.688 -58.531 -15.336 1 15.55 692 VAL B O 1
ATOM 11478 N N . VAL B 1 693 ? 50.656 -57 -16.516 1 17.06 693 VAL B N 1
ATOM 11479 C CA . VAL B 1 693 ? 51.875 -56.281 -16.25 1 17.06 693 VAL B CA 1
ATOM 11480 C C . VAL B 1 693 ? 52.094 -56.188 -14.734 1 17.06 693 VAL B C 1
ATOM 11482 O O . VAL B 1 693 ? 51.156 -56.219 -13.953 1 17.06 693 VAL B O 1
ATOM 11485 N N . SER B 1 694 ? 53.281 -55.938 -14.242 1 15.64 694 SER B N 1
ATOM 11486 C CA . SER B 1 694 ? 54.281 -56.281 -13.258 1 15.64 694 SER B CA 1
ATOM 11487 C C . SER B 1 694 ? 54.156 -55.438 -11.984 1 15.64 694 SER B C 1
ATOM 11489 O O . SER B 1 694 ? 54.625 -55.844 -10.922 1 15.64 694 SER B O 1
ATOM 11491 N N . VAL B 1 695 ? 53.594 -54.312 -12.016 1 16.69 695 VAL B N 1
ATOM 11492 C CA . VAL B 1 695 ? 54.531 -53.5 -11.266 1 16.69 695 VAL B CA 1
ATOM 11493 C C . VAL B 1 695 ? 54.438 -53.812 -9.781 1 16.69 695 VAL B C 1
ATOM 11495 O O . VAL B 1 695 ? 53.406 -54.219 -9.297 1 16.69 695 VAL B O 1
ATOM 11498 N N . GLU B 1 696 ? 55.344 -53.375 -8.977 1 15.78 696 GLU B N 1
ATOM 11499 C CA . GLU B 1 696 ? 56.219 -53.844 -7.891 1 15.78 696 GLU B CA 1
ATOM 11500 C C . GLU B 1 696 ? 55.594 -53.562 -6.527 1 15.78 696 GLU B C 1
ATOM 11502 O O . GLU B 1 696 ? 55.781 -54.312 -5.582 1 15.78 696 GLU B O 1
ATOM 11507 N N . ALA B 1 697 ? 54.938 -52.469 -6.34 1 17.5 697 ALA B N 1
ATOM 11508 C CA . ALA B 1 697 ? 55.5 -51.938 -5.098 1 17.5 697 ALA B CA 1
ATOM 11509 C C . ALA B 1 697 ? 54.969 -52.719 -3.889 1 17.5 697 ALA B C 1
ATOM 11511 O O . ALA B 1 697 ? 53.844 -53.188 -3.885 1 17.5 697 ALA B O 1
ATOM 11512 N N . PRO B 1 698 ? 55.688 -52.938 -2.918 1 15.38 698 PRO B N 1
ATOM 11513 C CA . PRO B 1 698 ? 55.875 -53.969 -1.899 1 15.38 698 PRO B CA 1
ATOM 11514 C C . PRO B 1 698 ? 54.875 -53.844 -0.742 1 15.38 698 PRO B C 1
ATOM 11516 O O . PRO B 1 698 ? 54.469 -54.844 -0.135 1 15.38 698 PRO B O 1
ATOM 11519 N N . MET B 1 699 ? 54.531 -52.688 -0.338 1 16.77 699 MET B N 1
ATOM 11520 C CA . MET B 1 699 ? 54.812 -52.719 1.097 1 16.77 699 MET B CA 1
ATOM 11521 C C . MET B 1 699 ? 53.781 -53.594 1.823 1 16.77 699 MET B C 1
ATOM 11523 O O . MET B 1 699 ? 52.656 -53.75 1.368 1 16.77 699 MET B O 1
ATOM 11527 N N . ASN B 1 700 ? 54.062 -54.062 2.994 1 15.2 700 ASN B N 1
ATOM 11528 C CA . ASN B 1 700 ? 53.906 -55.281 3.797 1 15.2 700 ASN B CA 1
ATOM 11529 C C . ASN B 1 700 ? 52.594 -55.25 4.605 1 15.2 700 ASN B C 1
ATOM 11531 O O . ASN B 1 700 ? 52 -56.281 4.855 1 15.2 700 ASN B O 1
ATOM 11535 N N . VAL B 1 701 ? 52.188 -54.219 5.16 1 16.8 701 VAL B N 1
ATOM 11536 C CA . VAL B 1 701 ? 52 -54.594 6.559 1 16.8 701 VAL B CA 1
ATOM 11537 C C . VAL B 1 701 ? 50.781 -55.531 6.684 1 16.8 701 VAL B C 1
ATOM 11539 O O . VAL B 1 701 ? 49.906 -55.531 5.816 1 16.8 701 VAL B O 1
ATOM 11542 N N . ALA B 1 702 ? 50.5 -55.969 7.945 1 15.49 702 ALA B N 1
ATOM 11543 C CA . ALA B 1 702 ? 50.188 -57.25 8.594 1 15.49 702 ALA B CA 1
ATOM 11544 C C . ALA B 1 702 ? 48.688 -57.406 8.828 1 15.49 702 ALA B C 1
ATOM 11546 O O . ALA B 1 702 ? 48.156 -58.5 8.758 1 15.49 702 ALA B O 1
ATOM 11547 N N . GLU B 1 703 ? 48 -56.375 9.109 1 16.3 703 GLU B N 1
ATOM 11548 C CA . GLU B 1 703 ? 47.219 -56.625 10.305 1 16.3 703 GLU B CA 1
ATOM 11549 C C . GLU B 1 703 ? 46.094 -57.656 10.016 1 16.3 703 GLU B C 1
ATOM 11551 O O . GLU B 1 703 ? 45.656 -57.781 8.867 1 16.3 703 GLU B O 1
ATOM 11556 N N . ASP B 1 704 ? 45.562 -58.094 11.156 1 15.46 704 ASP B N 1
ATOM 11557 C CA . ASP B 1 704 ? 44.938 -59.312 11.625 1 15.46 704 ASP B CA 1
ATOM 11558 C C . ASP B 1 704 ? 43.469 -59.406 11.203 1 15.46 704 ASP B C 1
ATOM 11560 O O . ASP B 1 704 ? 42.781 -58.375 11.219 1 15.46 704 ASP B O 1
ATOM 11564 N N . LYS B 1 705 ? 43.062 -60.562 10.898 1 16.73 705 LYS B N 1
ATOM 11565 C CA . LYS B 1 705 ? 42.031 -61.188 10.039 1 16.73 705 LYS B CA 1
ATOM 11566 C C . LYS B 1 705 ? 40.75 -61.438 10.812 1 16.73 705 LYS B C 1
ATOM 11568 O O . LYS B 1 705 ? 39.875 -62.188 10.336 1 16.73 705 LYS B O 1
ATOM 11573 N N . GLY B 1 706 ? 40.469 -60.562 11.68 1 15.74 706 GLY B N 1
ATOM 11574 C CA . GLY B 1 706 ? 39.562 -61.344 12.508 1 15.74 706 GLY B CA 1
ATOM 11575 C C . GLY B 1 706 ? 38.438 -61.969 11.727 1 15.74 706 GLY B C 1
ATOM 11576 O O . GLY B 1 706 ? 38.094 -61.5 10.625 1 15.74 706 GLY B O 1
ATOM 11577 N N . LYS B 1 707 ? 37.875 -62.969 12.305 1 15.77 707 LYS B N 1
ATOM 11578 C CA . LYS B 1 707 ? 37.25 -64.188 11.867 1 15.77 707 LYS B CA 1
ATOM 11579 C C . LYS B 1 707 ? 35.812 -63.938 11.375 1 15.77 707 LYS B C 1
ATOM 11581 O O . LYS B 1 707 ? 35.281 -62.844 11.547 1 15.77 707 LYS B O 1
ATOM 11586 N N . GLY B 1 708 ? 34.969 -64.812 11.828 1 15.1 708 GLY B N 1
ATOM 11587 C CA . GLY B 1 708 ? 34.25 -65.875 11.125 1 15.1 708 GLY B CA 1
ATOM 11588 C C . GLY B 1 708 ? 32.844 -65.438 10.742 1 15.1 708 GLY B C 1
ATOM 11589 O O . GLY B 1 708 ? 32.438 -65.562 9.578 1 15.1 708 GLY B O 1
ATOM 11590 N N . ILE B 1 709 ? 31.844 -65.5 11.688 1 15.48 709 ILE B N 1
ATOM 11591 C CA . ILE B 1 709 ? 30.828 -66.5 11.695 1 15.48 709 ILE B CA 1
ATOM 11592 C C . ILE B 1 709 ? 29.531 -66 11.094 1 15.48 709 ILE B C 1
ATOM 11594 O O . ILE B 1 709 ? 28.953 -65 11.625 1 15.48 709 ILE B O 1
ATOM 11598 N N . LEU B 1 710 ? 29.359 -66.062 9.875 1 16.12 710 LEU B N 1
ATOM 11599 C CA . LEU B 1 710 ? 28.266 -65.562 9.047 1 16.12 710 LEU B CA 1
ATOM 11600 C C . LEU B 1 710 ? 26.969 -66.312 9.344 1 16.12 710 LEU B C 1
ATOM 11602 O O . LEU B 1 710 ? 26.734 -67.375 8.828 1 16.12 710 LEU B O 1
ATOM 11606 N N . VAL B 1 711 ? 26.578 -66.25 10.531 1 16.02 711 VAL B N 1
ATOM 11607 C CA . VAL B 1 711 ? 25.5 -67.188 10.812 1 16.02 711 VAL B CA 1
ATOM 11608 C C . VAL B 1 711 ? 24.297 -66.875 9.938 1 16.02 711 VAL B C 1
ATOM 11610 O O . VAL B 1 711 ? 23.984 -65.688 9.695 1 16.02 711 VAL B O 1
ATOM 11613 N N . GLU B 1 712 ? 23.594 -67.938 9.5 1 16.22 712 GLU B N 1
ATOM 11614 C CA . GLU B 1 712 ? 22.703 -68.375 8.43 1 16.22 712 GLU B CA 1
ATOM 11615 C C . GLU B 1 712 ? 21.266 -67.938 8.695 1 16.22 712 GLU B C 1
ATOM 11617 O O . GLU B 1 712 ? 20.484 -67.75 7.762 1 16.22 712 GLU B O 1
ATOM 11622 N N . THR B 1 713 ? 20.844 -67.625 9.859 1 16.58 713 THR B N 1
ATOM 11623 C CA . THR B 1 713 ? 19.578 -68.312 10.109 1 16.58 713 THR B CA 1
ATOM 11624 C C . THR B 1 713 ? 18.453 -67.688 9.281 1 16.58 713 THR B C 1
ATOM 11626 O O . THR B 1 713 ? 18.422 -66.5 9.039 1 16.58 713 THR B O 1
ATOM 11629 N N . GLN B 1 714 ? 17.5 -68.562 8.781 1 16.58 714 GLN B N 1
ATOM 11630 C CA . GLN B 1 714 ? 16.5 -68.688 7.723 1 16.58 714 GLN B CA 1
ATOM 11631 C C . GLN B 1 714 ? 15.219 -67.938 8.062 1 16.58 714 GLN B C 1
ATOM 11633 O O . GLN B 1 714 ? 14.422 -67.625 7.18 1 16.58 714 GLN B O 1
ATOM 11638 N N . ALA B 1 715 ? 14.898 -67.438 9.219 1 17.38 715 ALA B N 1
ATOM 11639 C CA . ALA B 1 715 ? 13.516 -67.812 9.547 1 17.38 715 ALA B CA 1
ATOM 11640 C C . ALA B 1 715 ? 12.531 -66.938 8.719 1 17.38 715 ALA B C 1
ATOM 11642 O O . ALA B 1 715 ? 12.812 -65.812 8.383 1 17.38 715 ALA B O 1
ATOM 11643 N N . ASP B 1 716 ? 11.445 -67.562 8.258 1 17.52 716 ASP B N 1
ATOM 11644 C CA . ASP B 1 716 ? 10.406 -67.5 7.238 1 17.52 716 ASP B CA 1
ATOM 11645 C C . ASP B 1 716 ? 9.32 -66.5 7.605 1 17.52 716 ASP B C 1
ATOM 11647 O O . ASP B 1 716 ? 8.398 -66.25 6.82 1 17.52 716 ASP B O 1
ATOM 11651 N N . GLU B 1 717 ? 9.43 -65.688 8.594 1 17.06 717 GLU B N 1
ATOM 11652 C CA . GLU B 1 717 ? 8.094 -65.438 9.125 1 17.06 717 GLU B CA 1
ATOM 11653 C C . GLU B 1 717 ? 7.25 -64.625 8.117 1 17.06 717 GLU B C 1
ATOM 11655 O O . GLU B 1 717 ? 7.777 -63.844 7.328 1 17.06 717 GLU B O 1
ATOM 11660 N N . GLU B 1 718 ? 5.875 -64.938 8.141 1 18.16 718 GLU B N 1
ATOM 11661 C CA . GLU B 1 718 ? 4.605 -64.875 7.426 1 18.16 718 GLU B CA 1
ATOM 11662 C C . GLU B 1 718 ? 4.059 -63.438 7.473 1 18.16 718 GLU B C 1
ATOM 11664 O O . GLU B 1 718 ? 3.703 -62.938 8.539 1 18.16 718 GLU B O 1
ATOM 11669 N N . THR B 1 719 ? 4.633 -62.469 6.844 1 17.75 719 THR B N 1
ATOM 11670 C CA . THR B 1 719 ? 4.188 -61.094 7.016 1 17.75 719 THR B CA 1
ATOM 11671 C C . THR B 1 719 ? 2.812 -60.875 6.387 1 17.75 719 THR B C 1
ATOM 11673 O O . THR B 1 719 ? 2.623 -61.156 5.195 1 17.75 719 THR B O 1
ATOM 11676 N N . ASP B 1 720 ? 1.783 -60.906 7.254 1 18.69 720 ASP B N 1
ATOM 11677 C CA . ASP B 1 720 ? 0.367 -60.656 6.977 1 18.69 720 ASP B CA 1
ATOM 11678 C C . ASP B 1 720 ? 0.143 -59.312 6.324 1 18.69 720 ASP B C 1
ATOM 11680 O O . ASP B 1 720 ? 0.704 -58.312 6.766 1 18.69 720 ASP B O 1
ATOM 11684 N N . ARG B 1 721 ? -0.391 -59.188 5.137 1 19.58 721 ARG B N 1
ATOM 11685 C CA . ARG B 1 721 ? -0.674 -58.219 4.062 1 19.58 721 ARG B CA 1
ATOM 11686 C C . ARG B 1 721 ? -1.791 -57.281 4.457 1 19.58 721 ARG B C 1
ATOM 11688 O O . ARG B 1 721 ? -2.967 -57.625 4.441 1 19.58 721 ARG B O 1
ATOM 11695 N N . TYR B 1 722 ? -1.773 -56.469 5.559 1 18.12 722 TYR B N 1
ATOM 11696 C CA . TYR B 1 722 ? -2.91 -55.594 5.891 1 18.12 722 TYR B CA 1
ATOM 11697 C C . TYR B 1 722 ? -3.221 -54.656 4.746 1 18.12 722 TYR B C 1
ATOM 11699 O O . TYR B 1 722 ? -2.32 -54 4.203 1 18.12 722 TYR B O 1
ATOM 11707 N N . ALA B 1 723 ? -4.309 -54.844 3.961 1 19.78 723 ALA B N 1
ATOM 11708 C CA . ALA B 1 723 ? -4.996 -54.156 2.867 1 19.78 723 ALA B CA 1
ATOM 11709 C C . ALA B 1 723 ? -5.41 -52.75 3.273 1 19.78 723 ALA B C 1
ATOM 11711 O O . ALA B 1 723 ? -6.234 -52.562 4.172 1 19.78 723 ALA B O 1
ATOM 11712 N N . LEU B 1 724 ? -4.578 -51.812 3.301 1 18.42 724 LEU B N 1
ATOM 11713 C CA . LEU B 1 724 ? -4.941 -50.438 3.641 1 18.42 724 LEU B CA 1
ATOM 11714 C C . LEU B 1 724 ? -5.945 -49.875 2.641 1 18.42 724 LEU B C 1
ATOM 11716 O O . LEU B 1 724 ? -5.66 -49.812 1.444 1 18.42 724 LEU B O 1
ATOM 11720 N N . LYS B 1 725 ? -7.242 -50.031 2.881 1 22.92 725 LYS B N 1
ATOM 11721 C CA . LYS B 1 725 ? -8.398 -49.438 2.225 1 22.92 725 LYS B CA 1
ATOM 11722 C C . LYS B 1 725 ? -8.234 -47.938 2.098 1 22.92 725 LYS B C 1
ATOM 11724 O O . LYS B 1 725 ? -7.941 -47.25 3.082 1 22.92 725 LYS B O 1
ATOM 11729 N N . ASN B 1 726 ? -7.977 -47.5 0.951 1 21.97 726 ASN B N 1
ATOM 11730 C CA . ASN B 1 726 ? -7.828 -46.125 0.464 1 21.97 726 ASN B CA 1
ATOM 11731 C C . ASN B 1 726 ? -9.078 -45.281 0.736 1 21.97 726 ASN B C 1
ATOM 11733 O O . ASN B 1 726 ? -10.117 -45.5 0.124 1 21.97 726 ASN B O 1
ATOM 11737 N N . MET B 1 727 ? -9.469 -45.094 1.958 1 22.95 727 MET B N 1
ATOM 11738 C CA . MET B 1 727 ? -10.586 -44.188 2.248 1 22.95 727 MET B CA 1
ATOM 11739 C C . MET B 1 727 ? -10.422 -42.875 1.514 1 22.95 727 MET B C 1
ATOM 11741 O O . MET B 1 727 ? -9.422 -42.188 1.697 1 22.95 727 MET B O 1
ATOM 11745 N N . GLU B 1 728 ? -10.984 -42.719 0.365 1 27.94 728 GLU B N 1
ATOM 11746 C CA . GLU B 1 728 ? -11.172 -41.469 -0.391 1 27.94 728 GLU B CA 1
ATOM 11747 C C . GLU B 1 728 ? -11.789 -40.375 0.478 1 27.94 728 GLU B C 1
ATOM 11749 O O . GLU B 1 728 ? -12.969 -40.469 0.827 1 27.94 728 GLU B O 1
ATOM 11754 N N . THR B 1 729 ? -11.172 -39.906 1.488 1 28.95 729 THR B N 1
ATOM 11755 C CA . THR B 1 729 ? -11.742 -38.875 2.381 1 28.95 729 THR B CA 1
ATOM 11756 C C . THR B 1 729 ? -11.977 -37.562 1.638 1 28.95 729 THR B C 1
ATOM 11758 O O . THR B 1 729 ? -11.031 -36.969 1.138 1 28.95 729 THR B O 1
ATOM 11761 N N . GLU B 1 730 ? -13.117 -37.438 0.953 1 32.38 730 GLU B N 1
ATOM 11762 C CA . GLU B 1 730 ? -13.617 -36.156 0.483 1 32.38 730 GLU B CA 1
ATOM 11763 C C . GLU B 1 730 ? -13.664 -35.125 1.617 1 32.38 730 GLU B C 1
ATOM 11765 O O . GLU B 1 730 ? -14.219 -35.406 2.684 1 32.38 730 GLU B O 1
ATOM 11770 N N . VAL B 1 731 ? -12.719 -34.406 1.667 1 35.53 731 VAL B N 1
ATOM 11771 C CA . VAL B 1 731 ? -12.633 -33.406 2.734 1 35.53 731 VAL B CA 1
ATOM 11772 C C . VAL B 1 731 ? -13.625 -32.281 2.477 1 35.53 731 VAL B C 1
ATOM 11774 O O . VAL B 1 731 ? -13.641 -31.703 1.389 1 35.53 731 VAL B O 1
ATOM 11777 N N . GLU B 1 732 ? -14.672 -32.281 3.16 1 39.19 732 GLU B N 1
ATOM 11778 C CA . GLU B 1 732 ? -15.617 -31.188 3.182 1 39.19 732 GLU B CA 1
ATOM 11779 C C . GLU B 1 732 ? -14.977 -29.922 3.762 1 39.19 732 GLU B C 1
ATOM 11781 O O . GLU B 1 732 ? -14.492 -29.938 4.895 1 39.19 732 GLU B O 1
ATOM 11786 N N . VAL B 1 733 ? -14.367 -29.266 2.914 1 41.88 733 VAL B N 1
ATOM 11787 C CA . VAL B 1 733 ? -13.805 -28.016 3.406 1 41.88 733 VAL B CA 1
ATOM 11788 C C . VAL B 1 733 ? -14.906 -26.969 3.494 1 41.88 733 VAL B C 1
ATOM 11790 O O . VAL B 1 733 ? -15.672 -26.766 2.545 1 41.88 733 VAL B O 1
ATOM 11793 N N . VAL B 1 734 ? -15.328 -26.734 4.621 1 39.97 734 VAL B N 1
ATOM 11794 C CA . VAL B 1 734 ? -16.25 -25.625 4.82 1 39.97 734 VAL B CA 1
ATOM 11795 C C . VAL B 1 734 ? -15.609 -24.312 4.34 1 39.97 734 VAL B C 1
ATOM 11797 O O . VAL B 1 734 ? -14.602 -23.875 4.902 1 39.97 734 VAL B O 1
ATOM 11800 N N . VAL B 1 735 ? -15.75 -24.188 3.172 1 40.12 735 VAL B N 1
ATOM 11801 C CA . VAL B 1 735 ? -15.438 -22.812 2.809 1 40.12 735 VAL B CA 1
ATOM 11802 C C . VAL B 1 735 ? -16.281 -21.859 3.633 1 40.12 735 VAL B C 1
ATOM 11804 O O . VAL B 1 735 ? -17.5 -22.062 3.795 1 40.12 735 VAL B O 1
ATOM 11807 N N . ALA B 1 736 ? -15.844 -21.219 4.57 1 36.75 736 ALA B N 1
ATOM 11808 C CA . ALA B 1 736 ? -16.359 -20.391 5.648 1 36.75 736 ALA B CA 1
ATOM 11809 C C . ALA B 1 736 ? -17.594 -19.609 5.191 1 36.75 736 ALA B C 1
ATOM 11811 O O . ALA B 1 736 ? -17.656 -19.125 4.055 1 36.75 736 ALA B O 1
ATOM 11812 N N . LYS B 1 737 ? -18.75 -19.969 5.879 1 35.34 737 LYS B N 1
ATOM 11813 C CA . LYS B 1 737 ? -19.984 -19.188 5.84 1 35.34 737 LYS B CA 1
ATOM 11814 C C . LYS B 1 737 ? -19.719 -17.719 6.129 1 35.34 737 LYS B C 1
ATOM 11816 O O . LYS B 1 737 ? -19.031 -17.391 7.102 1 35.34 737 LYS B O 1
ATOM 11821 N N . GLY B 1 738 ? -19.781 -16.891 5.215 1 32.06 738 GLY B N 1
ATOM 11822 C CA . GLY B 1 738 ? -19.734 -15.461 5.453 1 32.06 738 GLY B CA 1
ATOM 11823 C C . GLY B 1 738 ? -20.75 -14.992 6.48 1 32.06 738 GLY B C 1
ATOM 11824 O O . GLY B 1 738 ? -21.938 -15.297 6.375 1 32.06 738 GLY B O 1
ATOM 11825 N N . VAL B 1 739 ? -20.531 -15.086 7.719 1 28.14 739 VAL B N 1
ATOM 11826 C CA . VAL B 1 739 ? -21.438 -14.422 8.656 1 28.14 739 VAL B CA 1
ATOM 11827 C C . VAL B 1 739 ? -21.844 -13.055 8.102 1 28.14 739 VAL B C 1
ATOM 11829 O O . VAL B 1 739 ? -21 -12.273 7.672 1 28.14 739 VAL B O 1
ATOM 11832 N N . SER B 1 740 ? -23.109 -13.008 7.688 1 27.19 740 SER B N 1
ATOM 11833 C CA . SER B 1 740 ? -23.734 -11.742 7.324 1 27.19 740 SER B CA 1
ATOM 11834 C C . SER B 1 740 ? -23.672 -10.742 8.469 1 27.19 740 SER B C 1
ATOM 11836 O O . SER B 1 740 ? -24.438 -10.828 9.43 1 27.19 740 SER B O 1
ATOM 11838 N N . GLY B 1 741 ? -22.672 -10.625 9.219 1 25.86 741 GLY B N 1
ATOM 11839 C CA . GLY B 1 741 ? -22.703 -9.578 10.227 1 25.86 741 GLY B CA 1
ATOM 11840 C C . GLY B 1 741 ? -23.266 -8.266 9.703 1 25.86 741 GLY B C 1
ATOM 11841 O O . GLY B 1 741 ? -23.156 -7.969 8.516 1 25.86 741 GLY B O 1
ATOM 11842 N N . GLY B 1 742 ? -24.484 -7.863 10.203 1 25.97 742 GLY B N 1
ATOM 11843 C CA . GLY B 1 742 ? -25.094 -6.551 10.07 1 25.97 742 GLY B CA 1
ATOM 11844 C C . GLY B 1 742 ? -24.094 -5.414 10.148 1 25.97 742 GLY B C 1
ATOM 11845 O O . GLY B 1 742 ? -23.547 -5.137 11.219 1 25.97 742 GLY B O 1
ATOM 11846 N N . GLY B 1 743 ? -23.266 -5.324 9.148 1 26.22 743 GLY B N 1
ATOM 11847 C CA . GLY B 1 743 ? -22.156 -4.43 8.875 1 26.22 743 GLY B CA 1
ATOM 11848 C C . GLY B 1 743 ? -22.516 -2.965 9 1 26.22 743 GLY B C 1
ATOM 11849 O O . GLY B 1 743 ? -23.531 -2.521 8.445 1 26.22 743 GLY B O 1
ATOM 11850 N N . ALA B 1 744 ? -22.391 -2.404 10.164 1 26.16 744 ALA B N 1
ATOM 11851 C CA . ALA B 1 744 ? -22.297 -0.947 10.195 1 26.16 744 ALA B CA 1
ATOM 11852 C C . ALA B 1 744 ? -21.5 -0.417 9.016 1 26.16 744 ALA B C 1
ATOM 11854 O O . ALA B 1 744 ? -20.547 -1.065 8.562 1 26.16 744 ALA B O 1
ATOM 11855 N N . ALA B 1 745 ? -22.094 0.414 8.188 1 26.27 745 ALA B N 1
ATOM 11856 C CA . ALA B 1 745 ? -21.688 1.173 7.004 1 26.27 745 ALA B CA 1
ATOM 11857 C C . ALA B 1 745 ? -20.281 1.733 7.156 1 26.27 745 ALA B C 1
ATOM 11859 O O . ALA B 1 745 ? -20.062 2.707 7.887 1 26.27 745 ALA B O 1
ATOM 11860 N N . ASN B 1 746 ? -19.281 0.876 7.332 1 26.52 746 ASN B N 1
ATOM 11861 C CA . ASN B 1 746 ? -17.875 1.198 7.461 1 26.52 746 ASN B CA 1
ATOM 11862 C C . ASN B 1 746 ? -17.391 2.064 6.301 1 26.52 746 ASN B C 1
ATOM 11864 O O . ASN B 1 746 ? -18.016 2.1 5.242 1 26.52 746 ASN B O 1
ATOM 11868 N N . ASP B 1 747 ? -16.266 2.646 6.527 1 30.47 747 ASP B N 1
ATOM 11869 C CA . ASP B 1 747 ? -15.539 3.723 5.859 1 30.47 747 ASP B CA 1
ATOM 11870 C C . ASP B 1 747 ? -15.125 3.311 4.449 1 30.47 747 ASP B C 1
ATOM 11872 O O . ASP B 1 747 ? -14.297 2.408 4.277 1 30.47 747 ASP B O 1
ATOM 11876 N N . VAL B 1 748 ? -16.047 3.117 3.543 1 28.5 748 VAL B N 1
ATOM 11877 C CA . VAL B 1 748 ? -15.789 2.895 2.125 1 28.5 748 VAL B CA 1
ATOM 11878 C C . VAL B 1 748 ? -14.688 3.84 1.645 1 28.5 748 VAL B C 1
ATOM 11880 O O . VAL B 1 748 ? -14.672 5.02 2.01 1 28.5 748 VAL B O 1
ATOM 11883 N N . VAL B 1 749 ? -13.641 3.369 1.24 1 31.91 749 VAL B N 1
ATOM 11884 C CA . VAL B 1 749 ? -12.617 4.137 0.539 1 31.91 749 VAL B CA 1
ATOM 11885 C C . VAL B 1 749 ? -13.258 4.941 -0.589 1 31.91 749 VAL B C 1
ATOM 11887 O O . VAL B 1 749 ? -13.891 4.375 -1.482 1 31.91 749 VAL B O 1
ATOM 11890 N N . GLY B 1 750 ? -13.625 6.109 -0.358 1 29.98 750 GLY B N 1
ATOM 11891 C CA . GLY B 1 750 ? -14.258 7.055 -1.263 1 29.98 750 GLY B CA 1
ATOM 11892 C C . GLY B 1 750 ? -13.609 7.094 -2.635 1 29.98 750 GLY B C 1
ATOM 11893 O O . GLY B 1 750 ? -12.461 6.68 -2.797 1 29.98 750 GLY B O 1
ATOM 11894 N N . ARG B 1 751 ? -14.391 7.273 -3.654 1 34.22 751 ARG B N 1
ATOM 11895 C CA . ARG B 1 751 ? -14.086 7.484 -5.066 1 34.22 751 ARG B CA 1
ATOM 11896 C C . ARG B 1 751 ? -13.133 8.656 -5.246 1 34.22 751 ARG B C 1
ATOM 11898 O O . ARG B 1 751 ? -13.414 9.773 -4.805 1 34.22 751 ARG B O 1
ATOM 11905 N N . ARG B 1 752 ? -11.805 8.461 -5.352 1 32.22 752 ARG B N 1
ATOM 11906 C CA . ARG B 1 752 ? -10.945 9.57 -5.746 1 32.22 752 ARG B CA 1
ATOM 11907 C C . ARG B 1 752 ? -11.172 9.953 -7.203 1 32.22 752 ARG B C 1
ATOM 11909 O O . ARG B 1 752 ? -11.297 9.086 -8.062 1 32.22 752 ARG B O 1
ATOM 11916 N N . PHE B 1 753 ? -11.688 11.125 -7.453 1 30.17 753 PHE B N 1
ATOM 11917 C CA . PHE B 1 753 ? -11.781 11.711 -8.789 1 30.17 753 PHE B CA 1
ATOM 11918 C C . PHE B 1 753 ? -10.406 11.852 -9.422 1 30.17 753 PHE B C 1
ATOM 11920 O O . PHE B 1 753 ? -9.531 12.523 -8.875 1 30.17 753 PHE B O 1
ATOM 11927 N N . GLU B 1 754 ? -9.859 10.969 -10.039 1 29.17 754 GLU B N 1
ATOM 11928 C CA . GLU B 1 754 ? -8.648 11.25 -10.797 1 29.17 754 GLU B CA 1
ATOM 11929 C C . GLU B 1 754 ? -8.93 12.188 -11.969 1 29.17 754 GLU B C 1
ATOM 11931 O O . GLU B 1 754 ? -9.828 11.922 -12.773 1 29.17 754 GLU B O 1
ATOM 11936 N N . THR B 1 755 ? -8.727 13.516 -11.961 1 25.42 755 THR B N 1
ATOM 11937 C CA . THR B 1 755 ? -8.844 14.531 -13 1 25.42 755 THR B CA 1
ATOM 11938 C C . THR B 1 755 ? -8.133 14.094 -14.273 1 25.42 755 THR B C 1
ATOM 11940 O O . THR B 1 755 ? -6.953 13.734 -14.234 1 25.42 755 THR B O 1
ATOM 11943 N N . VAL B 1 756 ? -8.805 13.836 -15.391 1 24.81 756 VAL B N 1
ATOM 11944 C CA . VAL B 1 756 ? -8.281 13.758 -16.75 1 24.81 756 VAL B CA 1
ATOM 11945 C C . VAL B 1 756 ? -7.953 15.164 -17.266 1 24.81 756 VAL B C 1
ATOM 11947 O O . VAL B 1 756 ? -8.82 16.047 -17.266 1 24.81 756 VAL B O 1
ATOM 11950 N N . GLY B 1 757 ? -6.852 15.961 -17.25 1 21.59 757 GLY B N 1
ATOM 11951 C CA . GLY B 1 757 ? -6.406 17.188 -17.875 1 21.59 757 GLY B CA 1
ATOM 11952 C C . GLY B 1 757 ? -6.773 17.281 -19.344 1 21.59 757 GLY B C 1
ATOM 11953 O O . GLY B 1 757 ? -6.527 16.344 -20.109 1 21.59 757 GLY B O 1
ATOM 11954 N N . GLY B 1 758 ? -7.734 18.156 -19.828 1 21.11 758 GLY B N 1
ATOM 11955 C CA . GLY B 1 758 ? -8.219 18.594 -21.125 1 21.11 758 GLY B CA 1
ATOM 11956 C C . GLY B 1 758 ? -7.125 19.125 -22.031 1 21.11 758 GLY B C 1
ATOM 11957 O O . GLY B 1 758 ? -6.141 19.688 -21.547 1 21.11 758 GLY B O 1
ATOM 11958 N N . SER B 1 759 ? -7 18.75 -23.375 1 21.81 759 SER B N 1
ATOM 11959 C CA . SER B 1 759 ? -6.285 19.094 -24.594 1 21.81 759 SER B CA 1
ATOM 11960 C C . SER B 1 759 ? -6.719 20.469 -25.109 1 21.81 759 SER B C 1
ATOM 11962 O O . SER B 1 759 ? -7.906 20.703 -25.359 1 21.81 759 SER B O 1
ATOM 11964 N N . GLU B 1 760 ? -6.395 21.688 -24.812 1 19.78 760 GLU B N 1
ATOM 11965 C CA . GLU B 1 760 ? -6.465 22.797 -25.75 1 19.78 760 GLU B CA 1
ATOM 11966 C C . GLU B 1 760 ? -5.961 22.391 -27.141 1 19.78 760 GLU B C 1
ATOM 11968 O O . GLU B 1 760 ? -5.082 21.531 -27.25 1 19.78 760 GLU B O 1
ATOM 11973 N N . GLY B 1 761 ? -6.582 22.984 -28.375 1 21.23 761 GLY B N 1
ATOM 11974 C CA . GLY B 1 761 ? -6.652 22.875 -29.828 1 21.23 761 GLY B CA 1
ATOM 11975 C C . GLY B 1 761 ? -5.344 23.219 -30.516 1 21.23 761 GLY B C 1
ATOM 11976 O O . GLY B 1 761 ? -5.285 23.297 -31.75 1 21.23 761 GLY B O 1
ATOM 11977 N N . GLY B 1 762 ? -4.309 23.891 -30.219 1 18 762 GLY B N 1
ATOM 11978 C CA . GLY B 1 762 ? -3.619 24.5 -31.344 1 18 762 GLY B CA 1
ATOM 11979 C C . GLY B 1 762 ? -3.471 23.562 -32.531 1 18 762 GLY B C 1
ATOM 11980 O O . GLY B 1 762 ? -3.775 22.375 -32.438 1 18 762 GLY B O 1
ATOM 11981 N N . GLY B 1 763 ? -2.605 24.062 -33.656 1 18.39 763 GLY B N 1
ATOM 11982 C CA . GLY B 1 763 ? -2.461 24 -35.094 1 18.39 763 GLY B CA 1
ATOM 11983 C C . GLY B 1 763 ? -2.258 22.578 -35.625 1 18.39 763 GLY B C 1
ATOM 11984 O O . GLY B 1 763 ? -3 22.125 -36.5 1 18.39 763 GLY B O 1
ATOM 11985 N N . GLU B 1 764 ? -1.003 22.109 -35.781 1 18.22 764 GLU B N 1
ATOM 11986 C CA . GLU B 1 764 ? -0.488 21.984 -37.156 1 18.22 764 GLU B CA 1
ATOM 11987 C C . GLU B 1 764 ? -1.071 20.766 -37.844 1 18.22 764 GLU B C 1
ATOM 11989 O O . GLU B 1 764 ? -1.217 20.75 -39.094 1 18.22 764 GLU B O 1
ATOM 11994 N N . PHE B 1 765 ? -1.482 19.656 -37.219 1 16.69 765 PHE B N 1
ATOM 11995 C CA . PHE B 1 765 ? -1.17 18.719 -38.281 1 16.69 765 PHE B CA 1
ATOM 11996 C C . PHE B 1 765 ? -2.084 18.922 -39.5 1 16.69 765 PHE B C 1
ATOM 11998 O O . PHE B 1 765 ? -3.309 18.906 -39.375 1 16.69 765 PHE B O 1
ATOM 12005 N N . VAL B 1 766 ? -1.687 19.781 -40.531 1 18.62 766 VAL B N 1
ATOM 12006 C CA . VAL B 1 766 ? -2.207 19.906 -41.875 1 18.62 766 VAL B CA 1
ATOM 12007 C C . VAL B 1 766 ? -2.33 18.516 -42.5 1 18.62 766 VAL B C 1
ATOM 12009 O O . VAL B 1 766 ? -2.885 18.375 -43.594 1 18.62 766 VAL B O 1
ATOM 12012 N N . PHE B 1 767 ? -2.305 17.453 -41.875 1 16.62 767 PHE B N 1
ATOM 12013 C CA . PHE B 1 767 ? -2.098 16.469 -42.938 1 16.62 767 PHE B CA 1
ATOM 12014 C C . PHE B 1 767 ? -3.246 16.5 -43.938 1 16.62 767 PHE B C 1
ATOM 12016 O O . PHE B 1 767 ? -4.406 16.297 -43.562 1 16.62 767 PHE B O 1
ATOM 12023 N N . ALA B 1 768 ? -3.121 17.438 -44.906 1 17.05 768 ALA B N 1
ATOM 12024 C CA . ALA B 1 768 ? -3.949 17.469 -46.094 1 17.05 768 ALA B CA 1
ATOM 12025 C C . ALA B 1 768 ? -4.027 16.094 -46.75 1 17.05 768 ALA B C 1
ATOM 12027 O O . ALA B 1 768 ? -3.004 15.523 -47.156 1 17.05 768 ALA B O 1
ATOM 12028 N N . LEU B 1 769 ? -4.863 15.211 -46.375 1 17.02 769 LEU B N 1
ATOM 12029 C CA . LEU B 1 769 ? -5.137 13.961 -47.062 1 17.02 769 LEU B CA 1
ATOM 12030 C C . LEU B 1 769 ? -5.285 14.195 -48.562 1 17.02 769 LEU B C 1
ATOM 12032 O O . LEU B 1 769 ? -4.727 13.453 -49.375 1 17.02 769 LEU B O 1
ATOM 12036 N N . GLY B 1 770 ? -6.27 14.914 -49.062 1 16.41 770 GLY B N 1
ATOM 12037 C CA . GLY B 1 770 ? -7.016 14.18 -50.094 1 16.41 770 GLY B CA 1
ATOM 12038 C C . GLY B 1 770 ? -6.465 14.367 -51.469 1 16.41 770 GLY B C 1
ATOM 12039 O O . GLY B 1 770 ? -7.086 13.953 -52.469 1 16.41 770 GLY B O 1
ATOM 12040 N N . ASP B 1 771 ? -5.363 15.094 -51.812 1 16.3 771 ASP B N 1
ATOM 12041 C CA . ASP B 1 771 ? -5.594 15.539 -53.188 1 16.3 771 ASP B CA 1
ATOM 12042 C C . ASP B 1 771 ? -5.734 14.344 -54.156 1 16.3 771 ASP B C 1
ATOM 12044 O O . ASP B 1 771 ? -5.172 13.281 -53.875 1 16.3 771 ASP B O 1
ATOM 12048 N N . ASN B 1 772 ? -6.527 14.477 -55.312 1 16.19 772 ASN B N 1
ATOM 12049 C CA . ASN B 1 772 ? -7.09 13.766 -56.469 1 16.19 772 ASN B CA 1
ATOM 12050 C C . ASN B 1 772 ? -6 13.227 -57.375 1 16.19 772 ASN B C 1
ATOM 12052 O O . ASN B 1 772 ? -6.184 12.203 -58.031 1 16.19 772 ASN B O 1
ATOM 12056 N N . ASP B 1 773 ? -4.906 14 -57.812 1 16.39 773 ASP B N 1
ATOM 12057 C CA . ASP B 1 773 ? -4.895 14.133 -59.281 1 16.39 773 ASP B CA 1
ATOM 12058 C C . ASP B 1 773 ? -4.547 12.805 -59.938 1 16.39 773 ASP B C 1
ATOM 12060 O O . ASP B 1 773 ? -3.965 11.922 -59.312 1 16.39 773 ASP B O 1
ATOM 12064 N N . ASN B 1 774 ? -4.492 12.766 -61.406 1 16.3 774 ASN B N 1
ATOM 12065 C CA . ASN B 1 774 ? -4.695 12.086 -62.688 1 16.3 774 ASN B CA 1
ATOM 12066 C C . ASN B 1 774 ? -3.475 11.258 -63.062 1 16.3 774 ASN B C 1
ATOM 12068 O O . ASN B 1 774 ? -3.607 10.211 -63.719 1 16.3 774 ASN B O 1
ATOM 12072 N N . GLU B 1 775 ? -2.191 11.766 -63.125 1 15.81 775 GLU B N 1
ATOM 12073 C CA . GLU B 1 775 ? -1.709 11.609 -64.5 1 15.81 775 GLU B CA 1
ATOM 12074 C C . GLU B 1 775 ? -1.373 10.156 -64.812 1 15.81 775 GLU B C 1
ATOM 12076 O O . GLU B 1 775 ? -1.228 9.344 -63.906 1 15.81 775 GLU B O 1
ATOM 12081 N N . ASP B 1 776 ? -0.322 9.969 -65.812 1 16.44 776 ASP B N 1
ATOM 12082 C CA . ASP B 1 776 ? -0.012 9.289 -67.062 1 16.44 776 ASP B CA 1
ATOM 12083 C C . ASP B 1 776 ? 0.634 7.926 -66.812 1 16.44 776 ASP B C 1
ATOM 12085 O O . ASP B 1 776 ? 1.256 7.715 -65.75 1 16.44 776 ASP B O 1
ATOM 12089 N N . ALA B 1 777 ? 0.469 6.988 -67.875 1 16.78 777 ALA B N 1
ATOM 12090 C CA . ALA B 1 777 ? 0.613 5.68 -68.5 1 16.78 777 ALA B CA 1
ATOM 12091 C C . ALA B 1 777 ? 2.061 5.199 -68.438 1 16.78 777 ALA B C 1
ATOM 12093 O O . ALA B 1 777 ? 2.332 4.078 -68 1 16.78 777 ALA B O 1
ATOM 12094 N N . ALA B 1 778 ? 2.867 5.363 -69.562 1 15.72 778 ALA B N 1
ATOM 12095 C CA . ALA B 1 778 ? 3.328 4.375 -70.562 1 15.72 778 ALA B CA 1
ATOM 12096 C C . ALA B 1 778 ? 4.789 4 -70.312 1 15.72 778 ALA B C 1
ATOM 12098 O O . ALA B 1 778 ? 5.309 3.066 -70.875 1 15.72 778 ALA B O 1
ATOM 12099 N N . MET B 1 779 ? 5.695 4.758 -69.688 1 15.52 779 MET B N 1
ATOM 12100 C CA . MET B 1 779 ? 6.812 4.594 -70.625 1 15.52 779 MET B CA 1
ATOM 12101 C C . MET B 1 779 ? 7.336 3.158 -70.625 1 15.52 779 MET B C 1
ATOM 12103 O O . MET B 1 779 ? 7.141 2.445 -69.625 1 15.52 779 MET B O 1
ATOM 12107 N N . ASP B 1 780 ? 8.5 2.869 -71.375 1 16.25 780 ASP B N 1
ATOM 12108 C CA . ASP B 1 780 ? 9.156 2.08 -72.438 1 16.25 780 ASP B CA 1
ATOM 12109 C C . ASP B 1 780 ? 9.984 0.949 -71.812 1 16.25 780 ASP B C 1
ATOM 12111 O O . ASP B 1 780 ? 10.211 0.922 -70.625 1 16.25 780 ASP B O 1
ATOM 12115 N N . GLU B 1 781 ? 11.289 0.842 -72.25 1 16.25 781 GLU B N 1
ATOM 12116 C CA . GLU B 1 781 ? 11.914 -0.192 -73.062 1 16.25 781 GLU B CA 1
ATOM 12117 C C . GLU B 1 781 ? 12.648 -1.216 -72.25 1 16.25 781 GLU B C 1
ATOM 12119 O O . GLU B 1 781 ? 12.461 -2.422 -72.375 1 16.25 781 GLU B O 1
ATOM 12124 N N . ILE B 1 782 ? 13.906 -0.971 -71.625 1 16.59 782 ILE B N 1
ATOM 12125 C CA . ILE B 1 782 ? 15.008 -1.682 -72.25 1 16.59 782 ILE B CA 1
ATOM 12126 C C . ILE B 1 782 ? 15.266 -3 -71.5 1 16.59 782 ILE B C 1
ATOM 12128 O O . ILE B 1 782 ? 15.422 -3.02 -70.312 1 16.59 782 ILE B O 1
ATOM 12132 N N . PRO B 1 783 ? 15.258 -4.164 -72.188 1 17.23 783 PRO B N 1
ATOM 12133 C CA . PRO B 1 783 ? 15.453 -5.609 -72.062 1 17.23 783 PRO B CA 1
ATOM 12134 C C . PRO B 1 783 ? 16.875 -5.988 -71.625 1 17.23 783 PRO B C 1
ATOM 12136 O O . PRO B 1 783 ? 17.172 -7.168 -71.438 1 17.23 783 PRO B O 1
ATOM 12139 N N . ASP B 1 784 ? 17.859 -5.18 -71.375 1 15.79 784 ASP B N 1
ATOM 12140 C CA . ASP B 1 784 ? 19.031 -5.758 -72.062 1 15.79 784 ASP B CA 1
ATOM 12141 C C . ASP B 1 784 ? 19.469 -7.043 -71.375 1 15.79 784 ASP B C 1
ATOM 12143 O O . ASP B 1 784 ? 19.703 -8.062 -72 1 15.79 784 ASP B O 1
ATOM 12147 N N . ILE B 1 785 ? 20.484 -7.012 -70.312 1 16.61 785 ILE B N 1
ATOM 12148 C CA . ILE B 1 785 ? 21.766 -7.625 -70.688 1 16.61 785 ILE B CA 1
ATOM 12149 C C . ILE B 1 785 ? 21.703 -9.133 -70.438 1 16.61 785 ILE B C 1
ATOM 12151 O O . ILE B 1 785 ? 20.922 -9.602 -69.625 1 16.61 785 ILE B O 1
ATOM 12155 N N . VAL B 1 786 ? 22.922 -9.82 -70.75 1 16.39 786 VAL B N 1
ATOM 12156 C CA . VAL B 1 786 ? 23.609 -10.859 -71.562 1 16.39 786 VAL B CA 1
ATOM 12157 C C . VAL B 1 786 ? 23.906 -12.047 -70.625 1 16.39 786 VAL B C 1
ATOM 12159 O O . VAL B 1 786 ? 23.547 -13.18 -70.938 1 16.39 786 VAL B O 1
ATOM 12162 N N . ASP B 1 787 ? 25.312 -12.195 -70.188 1 16.98 787 ASP B N 1
ATOM 12163 C CA . ASP B 1 787 ? 26.25 -13.195 -70.688 1 16.98 787 ASP B CA 1
ATOM 12164 C C . ASP B 1 787 ? 26.219 -14.461 -69.812 1 16.98 787 ASP B C 1
ATOM 12166 O O . ASP B 1 787 ? 26.016 -14.391 -68.625 1 16.98 787 ASP B O 1
ATOM 12170 N N . VAL B 1 788 ? 26.453 -15.594 -70.5 1 18.05 788 VAL B N 1
ATOM 12171 C CA . VAL B 1 788 ? 26.453 -17.047 -70.688 1 18.05 788 VAL B CA 1
ATOM 12172 C C . VAL B 1 788 ? 27.75 -17.625 -70.125 1 18.05 788 VAL B C 1
ATOM 12174 O O . VAL B 1 788 ? 27.922 -18.844 -70.062 1 18.05 788 VAL B O 1
ATOM 12177 N N . GLU B 1 789 ? 28.562 -17.094 -69.25 1 17.08 789 GLU B N 1
ATOM 12178 C CA . GLU B 1 789 ? 29.781 -17.828 -69.562 1 17.08 789 GLU B CA 1
ATOM 12179 C C . GLU B 1 789 ? 29.5 -19.328 -69.75 1 17.08 789 GLU B C 1
ATOM 12181 O O . GLU B 1 789 ? 28.5 -19.828 -69.25 1 17.08 789 GLU B O 1
ATOM 12186 N N . PRO B 1 790 ? 30.906 -20.156 -69.438 1 17.45 790 PRO B N 1
ATOM 12187 C CA . PRO B 1 790 ? 31.703 -21.047 -70.25 1 17.45 790 PRO B CA 1
ATOM 12188 C C . PRO B 1 790 ? 31.172 -22.469 -70.312 1 17.45 790 PRO B C 1
ATOM 12190 O O . PRO B 1 790 ? 30.547 -22.922 -69.375 1 17.45 790 PRO B O 1
ATOM 12193 N N . ASP B 1 791 ? 31.281 -22.969 -71.5 1 17.59 791 ASP B N 1
ATOM 12194 C CA . ASP B 1 791 ? 31.281 -24.016 -72.5 1 17.59 791 ASP B CA 1
ATOM 12195 C C . ASP B 1 791 ? 32.312 -25.094 -72.188 1 17.59 791 ASP B C 1
ATOM 12197 O O . ASP B 1 791 ? 33.219 -24.859 -71.375 1 17.59 791 ASP B O 1
ATOM 12201 N N . SER B 1 792 ? 33.281 -25.453 -73.438 1 17.48 792 SER B N 1
ATOM 12202 C CA . SER B 1 792 ? 33.344 -26.562 -74.375 1 17.48 792 SER B CA 1
ATOM 12203 C C . SER B 1 792 ? 34.562 -27.453 -74.125 1 17.48 792 SER B C 1
ATOM 12205 O O . SER B 1 792 ? 35.594 -26.984 -73.688 1 17.48 792 SER B O 1
ATOM 12207 N N . ASP B 1 793 ? 34.281 -28.641 -74.375 1 18.95 793 ASP B N 1
ATOM 12208 C CA . ASP B 1 793 ? 35.031 -29.719 -75 1 18.95 793 ASP B CA 1
ATOM 12209 C C . ASP B 1 793 ? 35.688 -29.25 -76.312 1 18.95 793 ASP B C 1
ATOM 12211 O O . ASP B 1 793 ? 36.906 -29.359 -76.438 1 18.95 793 ASP B O 1
ATOM 12215 N N . GLU B 1 794 ? 35.031 -29.688 -77.688 1 17.75 794 GLU B N 1
ATOM 12216 C CA . GLU B 1 794 ? 35.469 -30.453 -78.812 1 17.75 794 GLU B CA 1
ATOM 12217 C C . GLU B 1 794 ? 36.156 -29.547 -79.812 1 17.75 794 GLU B C 1
ATOM 12219 O O . GLU B 1 794 ? 36.125 -28.328 -79.688 1 17.75 794 GLU B O 1
ATOM 12224 N N . GLU B 1 795 ? 35.781 -29.797 -81.375 1 15.8 795 GLU B N 1
ATOM 12225 C CA . GLU B 1 795 ? 36.219 -29.578 -82.75 1 15.8 795 GLU B CA 1
ATOM 12226 C C . GLU B 1 795 ? 36.125 -28.109 -83.125 1 15.8 795 GLU B C 1
ATOM 12228 O O . GLU B 1 795 ? 35.156 -27.438 -82.75 1 15.8 795 GLU B O 1
#

InterPro domains:
  IPR012583 Pre-rRNA-processing protein RIX1, N-terminal [PF08167] (31-220)
  IPR016024 Armadillo-type fold [SSF48371] (17-514)

Radius of gyration: 42.04 Å; Cα contacts (8 Å, |Δi|>4): 1649; chains: 2; bounding box: 159×144×155 Å

Sequence (1590 aa):
MAAFDHVQNMYDVSLKPRLLRSFIKELIPDEKQQLGNPLELSQVVSAIKTHGLLSERVAQTDDNKKLIEKWKSAVDLWVDRVLMLVSSNMPDKCWAGICLLGVTFEECSSERFLASYSVWFQKLLSHLQPPAESHFVKVSCCVSISDLLTRLSGFPNMKKDGTSHAAKVVHPVLKLIQEDSSDAEGAVGLLCTILNFFPSSLQKNYDSAEAAIVTKLIYGKCNPNMLKKLALCLSLLPKSKGDEDTWSLMIQKILIAINILLNDSFQGLEEESKTSETMRALVPPGKDPPAPLGGLTVFDLSNKSTERLSITNISTLLLCCSTMLTTSYPVRVKVPIKPLLMVVGRILNVDGSLPQTMYPTLTAMQQEHICIQLPVLHSYSLQILCDVIKEAHSQLLPHTAHTIRLVTEYLRTCELPELRVKLYGLIKMMLMSMGVGMTIYLAEDVISSASIDLDSNHGGEEAQPMNKKRKHENAISFLENQSQMVYSSKNHVPISVKIAALGALETLLTVGGALRSESWRSDVDQLLITVATDACKNGWAKEANDVYTPSWGDFQLASLRALLASLLSPGRFRPAYLAQGLELFRGGMQETGTKVAEFCAHALLSLEVLIHPRALPLIDIGSSVEYPVNVNGMKDKFMKSNIYSSVVQKSNLVTVTGGTSRNEAESEEDDLYEKWVKDGENEMEKNTTENVVSVEAPMNVAEDKGKGILVETQADEETDRYALKNMETEVEVVVAKGVSGGGAANDVVGRRFETVGGSEGGGEFVFALGDNDNEDAAMDEIPDIVDVEPDSDEEMAAFDHVQNMYDVSLKPRLLRSFIKELIPDEKQQLGNPLELSQVVSAIKTHGLLSERVAQTDDNKKLIEKWKSAVDLWVDRVLMLVSSNMPDKCWAGICLLGVTFEECSSERFLASYSVWFQKLLSHLQPPAESHFVKVSCCVSISDLLTRLSGFPNMKKDGTSHAAKVVHPVLKLIQEDSSDAEGAVGLLCTILNFFPSSLQKNYDSAEAAIVTKLIYGKCNPNMLKKLALCLSLLPKSKGDEDTWSLMIQKILIAINILLNDSFQGLEEESKTSETMRALVPPGKDPPAPLGGLTVFDLSNKSTERLSITNISTLLLCCSTMLTTSYPVRVKVPIKPLLMVVGRILNVDGSLPQTMYPTLTAMQQEHICIQLPVLHSYSLQILCDVIKEAHSQLLPHTAHTIRLVTEYLRTCELPELRVKLYGLIKMMLMSMGVGMTIYLAEDVISSASIDLDSNHGGEEAQPMNKKRKHENAISFLENQSQMVYSSKNHVPISVKIAALGALETLLTVGGALRSESWRSDVDQLLITVATDACKNGWAKEANDVYTPSWGDFQLASLRALLASLLSPGRFRPAYLAQGLELFRGGMQETGTKVAEFCAHALLSLEVLIHPRALPLIDIGSSVEYPVNVNGMKDKFMKSNIYSSVVQKSNLVTVTGGTSRNEAESEEDDLYEKWVKDGENEMEKNTTENVVSVEAPMNVAEDKGKGILVETQADEETDRYALKNMETEVEVVVAKGVSGGGAANDVVGRRFETVGGSEGGGEFVFALGDNDNEDAAMDEIPDIVDVEPDSDEE

Nearest PDB structures (foldseek):
  6n1z-assembly2_D  TM=4.916E-01  e=1.985E-03  Homo sapiens
  7zrb-assembly1_A  TM=3.439E-01  e=5.879E-04  Homo sapiens
  7z8t-assembly1_D  TM=2.265E-01  e=1.617E-04  Homo sapiens
  8cmk-assembly1_A  TM=3.342E-01  e=8.678E-03  Homo sapiens
  4c0q-assembly1_A  TM=2.451E-01  e=5.575E-03  Homo sapiens

Solvent-accessible surface area (backbone atoms only — not comparable to full-atom values): 95075 Å² total; per-residue (Å²): 128,80,76,63,72,70,62,64,34,55,83,36,72,77,48,34,33,53,50,52,47,50,44,49,69,74,70,45,62,55,94,84,46,69,77,70,62,58,66,57,55,46,50,50,53,50,48,38,63,74,68,44,52,48,31,80,81,65,79,87,41,85,88,38,50,67,56,49,51,49,34,50,49,35,50,49,51,51,52,50,50,34,51,50,26,43,69,39,86,48,64,69,42,17,38,52,13,38,53,50,47,35,51,43,65,75,44,37,30,71,68,58,44,72,72,40,48,68,60,54,47,52,59,48,52,61,52,58,65,49,82,83,50,55,57,70,44,36,28,46,39,28,50,27,49,32,50,46,51,59,57,45,61,74,38,82,89,36,52,67,59,49,26,54,57,46,39,68,48,47,61,55,35,53,51,40,46,64,39,97,47,90,40,22,59,28,29,49,53,27,49,40,44,36,37,74,67,34,17,63,39,40,48,88,46,44,68,61,49,43,24,44,52,45,49,42,61,68,68,43,94,63,55,71,67,50,45,51,48,49,23,46,34,60,41,39,52,36,49,22,73,52,45,48,63,51,44,43,48,50,55,49,30,51,51,51,51,41,52,54,53,45,53,66,72,40,53,52,48,56,66,71,62,57,58,53,52,44,46,41,62,69,39,43,87,90,53,80,71,74,73,51,58,46,70,44,46,74,62,60,65,60,73,73,39,53,74,68,50,43,52,54,39,44,46,43,52,44,47,20,51,35,45,43,60,62,46,75,34,81,44,58,28,54,55,65,58,65,47,51,50,48,55,36,48,57,52,66,69,51,53,55,33,64,47,88,83,50,75,73,75,49,49,48,67,55,46,53,55,48,31,70,47,42,62,61,47,40,48,45,36,51,48,36,52,39,40,49,46,50,57,36,33,76,67,39,59,89,48,40,65,60,51,50,50,53,52,56,55,47,62,74,66,59,76,54,59,73,54,46,29,51,49,30,51,37,51,36,46,46,40,60,39,61,35,50,71,45,38,77,76,42,46,64,61,50,52,53,53,36,50,59,58,59,55,72,69,84,64,64,70,70,75,68,79,73,79,74,76,80,74,77,83,82,83,77,67,73,74,66,71,55,67,70,72,66,71,70,78,67,85,75,67,53,66,63,40,38,34,27,38,32,50,28,51,22,45,46,25,58,60,24,34,64,58,90,28,82,85,49,44,66,59,51,50,50,49,35,53,50,52,32,49,59,54,48,65,86,45,78,63,67,76,78,71,50,84,30,72,80,34,68,44,53,40,38,41,31,30,49,51,26,35,50,27,54,59,54,30,60,60,100,55,79,52,89,54,50,70,62,48,52,51,51,32,56,56,36,31,69,44,40,88,37,73,48,10,57,48,19,45,50,51,51,43,50,47,43,32,60,54,49,40,86,56,76,47,70,68,70,76,71,64,84,68,70,72,73,78,75,70,71,81,85,84,72,75,79,82,76,86,64,89,63,74,74,76,67,71,89,76,86,74,83,72,90,77,90,86,92,90,92,94,90,92,84,92,87,80,96,78,84,82,70,93,78,78,88,74,90,69,88,68,90,82,77,92,72,91,79,75,80,75,82,73,81,78,76,87,92,89,84,86,89,95,88,81,87,92,85,91,84,88,80,89,75,86,76,84,83,82,84,78,79,80,80,81,80,82,76,45,71,28,56,41,53,57,62,74,78,70,80,71,80,90,64,62,58,70,70,84,74,75,74,66,78,80,79,79,81,72,82,81,70,74,82,69,67,74,71,80,81,80,84,88,82,68,97,77,88,69,99,87,69,98,90,75,95,82,81,69,91,76,90,134,130,81,77,63,72,71,62,64,33,56,83,37,73,78,49,35,33,53,50,51,48,50,43,48,69,74,70,46,60,55,95,85,46,68,76,70,62,54,64,56,54,45,49,51,53,50,49,38,65,74,68,44,50,48,32,80,82,63,79,88,41,86,86,38,50,66,57,48,51,49,34,52,49,34,49,49,52,51,51,50,51,33,51,50,27,45,70,39,88,47,64,70,44,17,37,52,14,38,53,51,46,37,50,44,63,74,43,37,29,71,66,57,44,71,72,40,48,68,60,54,48,52,59,48,52,61,51,57,67,48,83,82,48,55,58,70,44,38,30,46,38,28,50,26,50,33,50,47,51,57,57,45,60,66,37,80,89,38,50,66,59,48,27,53,57,46,39,68,47,49,62,54,35,54,52,40,47,66,38,98,47,90,38,23,58,29,30,49,52,28,51,39,44,35,36,73,68,35,17,64,38,40,46,88,45,43,68,61,49,43,24,46,53,43,48,41,61,68,69,43,93,62,54,71,69,50,45,50,49,49,23,47,36,61,43,39,52,37,48,22,74,51,44,48,63,50,44,44,46,50,54,48,30,51,50,51,54,41,51,55,53,44,53,67,73,41,52,53,49,54,66,71,62,57,57,53,53,45,47,41,62,70,39,44,86,91,55,80,72,76,75,51,56,46,69,45,47,74,61,61,64,60,71,72,39,53,74,67,48,44,53,54,39,44,46,43,49,44,46,19,53,35,44,42,62,60,46,75,34,80,45,59,30,58,57,67,57,66,47,51,50,48,55,37,49,57,53,66,70,51,53,54,33,64,47,86,84,49,76,76,75,49,48,48,67,55,45,52,54,49,32,71,48,41,62,61,48,40,47,47,37,50,48,35,51,39,42,49,47,50,55,35,33,76,59,40,60,87,48,39,66,60,50,50,50,54,51,55,55,45,62,74,66,60,77,52,59,74,54,47,30,51,48,29,52,37,52,36,46,47,39,60,41,60,34,51,72,48,38,76,76,42,44,65,62,50,51,55,52,36,51,58,58,60,56,70,67,82,63,62,69,73,76,70,77,74,80,73,76,82,76,77,82,81,85,77,72,71,72,67,71,57,70,70,74,64,72,70,79,65,85,76,67,53,65,61,38,39,34,27,37,32,50,28,51,24,44,46,26,60,59,24,33,65,57,89,30,81,85,50,45,67,59,50,48,52,49,34,52,50,51,34,48,61,54,50,64,88,45,79,64,65,77,78,74,50,82,30,70,78,34,67,45,53,41,38,40,32,30,48,50,26,36,51,27,55,57,54,29,59,60,98,55,80,53,89,56,50,69,61,50,51,52,51,31,57,58,36,31,69,45,42,87,37,74,47,11,58,48,20,44,50,50,51,43,49,46,44,33,62,56,49,41,86,53,74,48,67,67,70,71,70,61,84,68,67,73,76,80,71,72,73,76,90,84,74,85,73,81,68,86,70,90,67,79,74,91,71,86,75,80,90,79,86,75,88,82,90,85,91,86,88,86,88,91,85,89,78,90,70,90,76,84,76,84,80,74,91,91,91,88,92,82,86,92,78,90,82,88,79,86,74,87,72,84,71,86,70,85,72,84,77,84,81,72,80,84,80,85,76,78,74,82,75,82,76,82,82,79,80,81,81,78,78,78,79,73,80,73,78,37,70,30,58,41,54,58,64,74,80,62,88,63,72,89,64,63,62,71,71,85,75,72,77,65,80,85,82,82,83,75,86,78,68,87,61,80,77,71,72,85,78,87,79,86,92,88,72,89,86,78,88,78,73,93,86,90,65,88,90,90,83,88,87,136